Protein 2CW6 (pdb70)

Nearest PDB structures (foldseek):
  2cw6-assembly3_F  TM=1.003E+00  e=4.376E-61  Homo sapiens
  2cw6-assembly2_D  TM=1.001E+00  e=1.123E-54  Homo sapiens
  3mp4-assembly3_F  TM=1.001E+00  e=3.510E-54  Homo sapiens
  3mp5-assembly3_F  TM=9.979E-01  e=2.254E-53  Homo sapiens
  2cw6-assembly1_A  TM=9.973E-01  e=3.231E-53  Homo sapiens

Organism: Homo sapiens (NCBI:txid9606)

Radius of gyration: 42.37 Å; Cα contacts (8 Å, |Δi|>4): 4171; chains: 6; bounding box: 105×122×66 Å

GO terms:
  GO:0004419 hydroxymethylglutaryl-CoA lyase activity (F, IDA)
  GO:0046951 ketone body biosynthetic process (P, IDA)
  GO:0046872 metal ion binding (F, IDA)
  GO:0005739 mitochondrion (C, HTP)
  GO:0005759 mitochondrial matrix (C, TAS)
  GO:0005782 peroxisomal matrix (C, TAS)
  GO:0005829 cytosol (C, TAS)
  GO:0006629 lipid metabolic process (P, IDA)
  GO:0006552 L-leucine catabolic process (P, TAS)
  GO:0000287 magnesium ion binding (F, IDA)
  GO:0005198 structural molecule activity (F, IDA)
  GO:0005739 mitochondrion (C, IDA)
  GO:0005777 peroxisome (C, IDA)
  GO:0030145 manganese ion binding (F, IDA)
  GO:0032991 protein-containing complex (C, IDA)

Structure (mmCIF, N/CA/C/O backbone):
data_2CW6
#
_entry.id   2CW6
#
_cell.length_a   196.990
_cell.length_b   117.080
_cell.length_c   86.830
_cell.angle_alpha   90.00
_cell.angle_beta   112.50
_cell.angle_gamma   90.00
#
_symmetry.space_group_name_H-M   'C 1 2 1'
#
loop_
_entity.id
_entity.type
_entity.pdbx_description
1 polymer 'Hydroxymethylglutaryl-CoA lyase, mitochondrial'
2 non-polymer 'MAGNESIUM ION'
3 non-polymer '3-HYDROXYPENTANEDIOIC ACID'
4 water water
#
loop_
_atom_site.group_PDB
_atom_site.id
_atom_site.type_symbol
_atom_site.label_atom_id
_atom_site.label_alt_id
_atom_site.label_comp_id
_atom_site.label_asym_id
_atom_site.label_entity_id
_atom_site.label_seq_id
_atom_site.pdbx_PDB_ins_code
_atom_site.Cartn_x
_atom_site.Cartn_y
_atom_site.Cartn_z
_atom_site.occupancy
_atom_site.B_iso_or_equiv
_atom_site.auth_seq_id
_atom_site.auth_comp_id
_atom_site.auth_asym_id
_atom_site.auth_atom_id
_atom_site.pdbx_PDB_model_num
ATOM 1 N N . THR A 1 1 ? 35.933 -5.088 32.632 1.00 52.66 28 THR A N 1
ATOM 2 C CA . THR A 1 1 ? 35.195 -4.436 31.505 1.00 52.83 28 THR A CA 1
ATOM 3 C C . THR A 1 1 ? 36.116 -3.749 30.498 1.00 50.81 28 THR A C 1
ATOM 4 O O . THR A 1 1 ? 37.292 -3.482 30.782 1.00 50.71 28 THR A O 1
ATOM 8 N N . LEU A 1 2 ? 35.564 -3.463 29.320 1.00 47.36 29 LEU A N 1
ATOM 9 C CA . LEU A 1 2 ? 36.317 -2.802 28.260 1.00 43.44 29 LEU A CA 1
ATOM 10 C C . LEU A 1 2 ? 36.449 -1.301 28.479 1.00 40.32 29 LEU A C 1
ATOM 11 O O . LEU A 1 2 ? 35.521 -0.649 28.946 1.00 40.58 29 LEU A O 1
ATOM 16 N N . PRO A 1 3 ? 37.617 -0.736 28.153 1.00 37.27 30 PRO A N 1
ATOM 17 C CA . PRO A 1 3 ? 37.810 0.707 28.324 1.00 35.20 30 PRO A CA 1
ATOM 18 C C . PRO A 1 3 ? 36.871 1.447 27.372 1.00 33.67 30 PRO A C 1
ATOM 19 O O . PRO A 1 3 ? 36.374 0.861 26.408 1.00 32.05 30 PRO A O 1
ATOM 23 N N . LYS A 1 4 ? 36.620 2.723 27.647 1.00 32.52 31 LYS A N 1
ATOM 24 C CA . LYS A 1 4 ? 35.746 3.530 26.799 1.00 32.79 31 LYS A CA 1
ATOM 25 C C . LYS A 1 4 ? 36.565 4.133 25.670 1.00 30.45 31 LYS A C 1
ATOM 26 O O . LYS A 1 4 ? 36.038 4.441 24.612 1.00 29.43 31 LYS A O 1
ATOM 32 N N . ARG A 1 5 ? 37.859 4.316 25.916 1.00 30.07 32 ARG A N 1
ATOM 33 C CA . ARG A 1 5 ? 38.760 4.871 24.921 1.00 29.36 32 ARG A CA 1
ATOM 34 C C . ARG A 1 5 ? 40.097 4.167 24.932 1.00 27.58 32 ARG A C 1
ATOM 35 O O . ARG A 1 5 ? 40.620 3.799 25.984 1.00 26.89 32 ARG A O 1
ATOM 43 N N . VAL A 1 6 ? 40.645 3.985 23.740 1.00 24.64 33 VAL A N 1
ATOM 44 C CA . VAL A 1 6 ? 41.918 3.330 23.570 1.00 22.59 33 VAL A CA 1
ATOM 45 C C . VAL A 1 6 ? 42.844 4.278 22.860 1.00 22.22 33 VAL A C 1
ATOM 46 O O . VAL A 1 6 ? 42.460 4.922 21.891 1.00 25.30 33 VAL A O 1
ATOM 50 N N . LYS A 1 7 ? 44.062 4.389 23.364 1.00 22.65 34 LYS A N 1
ATOM 51 C CA . LYS A 1 7 ? 45.063 5.224 22.743 1.00 21.48 34 LYS A CA 1
ATOM 52 C C . LYS A 1 7 ? 45.839 4.270 21.855 1.00 21.96 34 LYS A C 1
ATOM 53 O O . LYS A 1 7 ? 46.436 3.293 22.336 1.00 22.44 34 LYS A O 1
ATOM 59 N N . ILE A 1 8 ? 45.837 4.549 20.562 1.00 20.33 35 ILE A N 1
ATOM 60 C CA . ILE A 1 8 ? 46.552 3.730 19.622 1.00 21.08 35 ILE A CA 1
ATOM 61 C C . ILE A 1 8 ? 47.903 4.344 19.348 1.00 19.63 35 ILE A C 1
ATOM 62 O O . ILE A 1 8 ? 48.007 5.524 19.045 1.00 21.20 35 ILE A O 1
ATOM 67 N N . VAL A 1 9 ? 48.942 3.530 19.472 1.00 18.63 36 VAL A N 1
ATOM 68 C CA . VAL A 1 9 ? 50.300 3.966 19.221 1.00 18.45 36 VAL A CA 1
ATOM 69 C C . VAL A 1 9 ? 50.702 3.371 17.869 1.00 20.96 36 VAL A C 1
ATOM 70 O O . VAL A 1 9 ? 50.805 2.150 17.707 1.00 19.61 36 VAL A O 1
ATOM 74 N N . GLU A 1 10 ? 50.932 4.248 16.900 1.00 21.76 37 GLU A N 1
ATOM 75 C CA . GLU A 1 10 ? 51.296 3.843 15.558 1.00 20.77 37 GLU A CA 1
ATOM 76 C C . GLU A 1 10 ? 52.792 3.682 15.436 1.00 21.21 37 GLU A C 1
ATOM 77 O O . GLU A 1 10 ? 53.548 4.635 15.619 1.00 21.46 37 GLU A O 1
ATOM 83 N N . VAL A 1 11 ? 53.228 2.475 15.105 1.00 20.50 38 VAL A N 1
ATOM 84 C CA . VAL A 1 11 ? 54.647 2.216 14.990 1.00 20.51 38 VAL A CA 1
ATOM 85 C C . VAL A 1 11 ? 55.104 1.904 13.577 1.00 20.59 38 VAL A C 1
ATOM 86 O O . VAL A 1 11 ? 56.266 1.576 13.374 1.00 20.73 38 VAL A O 1
ATOM 90 N N . GLY A 1 12 ? 54.210 2.007 12.594 1.00 19.37 39 GLY A N 1
ATOM 91 C CA . GLY A 1 12 ? 54.612 1.729 11.216 1.00 19.67 39 GLY A CA 1
ATOM 92 C C . GLY A 1 12 ? 55.856 2.435 10.685 1.00 20.55 39 GLY A C 1
ATOM 93 O O . GLY A 1 12 ? 56.730 1.796 10.095 1.00 22.40 39 GLY A O 1
ATOM 94 N N . PRO A 1 13 ? 55.983 3.759 10.856 1.00 20.13 40 PRO A N 1
ATOM 95 C CA . PRO A 1 13 ? 57.191 4.414 10.335 1.00 21.42 40 PRO A CA 1
ATOM 96 C C . PRO A 1 13 ? 58.520 4.001 10.979 1.00 21.97 40 PRO A C 1
ATOM 97 O O . PRO A 1 13 ? 59.585 4.216 10.396 1.00 22.97 40 PRO A O 1
ATOM 101 N N . ARG A 1 14 ? 58.475 3.411 12.166 1.00 22.04 41 ARG A N 1
ATOM 102 C CA . ARG A 1 14 ? 59.716 2.982 12.820 1.00 24.18 41 ARG A CA 1
ATOM 103 C C . ARG A 1 14 ? 59.782 1.449 12.856 1.00 24.22 41 ARG A C 1
ATOM 104 O O . ARG A 1 14 ? 60.517 0.843 12.084 1.00 25.28 41 ARG A O 1
ATOM 112 N N . ASP A 1 15 ? 59.000 0.829 13.736 1.00 24.51 42 ASP A N 1
ATOM 113 C CA . ASP A 1 15 ? 58.981 -0.628 13.852 1.00 25.82 42 ASP A CA 1
ATOM 114 C C . ASP A 1 15 ? 58.681 -1.244 12.489 1.00 26.46 42 ASP A C 1
ATOM 115 O O . ASP A 1 15 ? 59.310 -2.221 12.087 1.00 26.44 42 ASP A O 1
ATOM 120 N N . GLY A 1 16 ? 57.731 -0.655 11.766 1.00 26.53 43 GLY A N 1
ATOM 121 C CA . GLY A 1 16 ? 57.382 -1.170 10.451 1.00 25.23 43 GLY A CA 1
ATOM 122 C C . GLY A 1 16 ? 58.456 -1.029 9.383 1.00 26.66 43 GLY A C 1
ATOM 123 O O . GLY A 1 16 ? 58.921 -2.028 8.841 1.00 24.77 43 GLY A O 1
ATOM 124 N N . LEU A 1 17 ? 58.854 0.205 9.072 1.00 27.03 44 LEU A N 1
ATOM 125 C CA . LEU A 1 17 ? 59.873 0.451 8.045 1.00 27.65 44 LEU A CA 1
ATOM 126 C C . LEU A 1 17 ? 61.233 -0.158 8.369 1.00 28.17 44 LEU A C 1
ATOM 127 O O . LEU A 1 17 ? 61.979 -0.540 7.468 1.00 27.83 44 LEU A O 1
ATOM 132 N N . GLN A 1 18 ? 61.569 -0.246 9.649 1.00 27.97 45 GLN A N 1
ATOM 133 C CA . GLN A 1 18 ? 62.858 -0.812 10.028 1.00 28.01 45 GLN A CA 1
ATOM 134 C C . GLN A 1 18 ? 62.988 -2.277 9.619 1.00 28.06 45 GLN A C 1
ATOM 135 O O . GLN A 1 18 ? 64.055 -2.730 9.218 1.00 28.62 45 GLN A O 1
ATOM 141 N N . ASN A 1 19 ? 61.892 -3.010 9.726 1.00 28.51 46 ASN A N 1
ATOM 142 C CA . ASN A 1 19 ? 61.889 -4.416 9.399 1.00 30.89 46 ASN A CA 1
ATOM 143 C C . ASN A 1 19 ? 61.279 -4.744 8.050 1.00 33.18 46 ASN A C 1
ATOM 144 O O . ASN A 1 19 ? 60.785 -5.850 7.840 1.00 33.57 46 ASN A O 1
ATOM 149 N N . GLU A 1 20 ? 61.310 -3.785 7.134 1.00 34.92 47 GLU A N 1
ATOM 150 C CA . GLU A 1 20 ? 60.762 -4.007 5.804 1.00 36.41 47 GLU A CA 1
ATOM 151 C C . GLU A 1 20 ? 61.946 -4.215 4.861 1.00 36.47 47 GLU A C 1
ATOM 152 O O . GLU A 1 20 ? 63.001 -3.610 5.039 1.00 37.36 47 GLU A O 1
ATOM 158 N N . LYS A 1 21 ? 61.782 -5.076 3.863 1.00 37.42 48 LYS A N 1
ATOM 159 C CA . LYS A 1 21 ? 62.859 -5.371 2.920 1.00 37.90 48 LYS A CA 1
ATOM 160 C C . LYS A 1 21 ? 63.282 -4.174 2.072 1.00 37.71 48 LYS A C 1
ATOM 161 O O . LYS A 1 21 ? 64.472 -3.865 1.957 1.00 36.86 48 LYS A O 1
ATOM 167 N N . ASN A 1 22 ? 62.314 -3.497 1.472 1.00 36.91 49 ASN A N 1
ATOM 168 C CA . ASN A 1 22 ? 62.643 -2.347 0.650 1.00 35.95 49 ASN A CA 1
ATOM 169 C C . ASN A 1 22 ? 62.754 -1.114 1.506 1.00 34.76 49 ASN A C 1
ATOM 170 O O . ASN A 1 22 ? 62.220 -1.062 2.606 1.00 34.72 49 ASN A O 1
ATOM 175 N N . ILE A 1 23 ? 63.459 -0.120 0.999 1.00 34.97 50 ILE A N 1
ATOM 176 C CA . ILE A 1 23 ? 63.621 1.121 1.728 1.00 35.83 50 ILE A CA 1
ATOM 177 C C . ILE A 1 23 ? 62.962 2.241 0.939 1.00 35.39 50 ILE A C 1
ATOM 178 O O . ILE A 1 23 ? 62.885 2.182 -0.291 1.00 35.14 50 ILE A O 1
ATOM 183 N N . VAL A 1 24 ? 62.473 3.251 1.650 1.00 34.17 51 VAL A N 1
ATOM 184 C CA . VAL A 1 24 ? 61.854 4.388 0.999 1.00 31.96 51 VAL A CA 1
ATOM 185 C C . VAL A 1 24 ? 62.664 5.633 1.320 1.00 31.92 51 VAL A C 1
ATOM 186 O O . VAL A 1 24 ? 63.376 5.691 2.328 1.00 31.45 51 VAL A O 1
ATOM 190 N N . SER A 1 25 ? 62.555 6.633 0.459 1.00 30.43 52 SER A N 1
ATOM 191 C CA . SER A 1 25 ? 63.283 7.877 0.656 1.00 29.66 52 SER A CA 1
ATOM 192 C C . SER A 1 25 ? 62.767 8.627 1.875 1.00 27.34 52 SER A C 1
ATOM 193 O O . SER A 1 25 ? 61.690 8.350 2.387 1.00 27.73 52 SER A O 1
ATOM 196 N N . THR A 1 26 ? 63.552 9.592 2.332 1.00 27.32 53 THR A N 1
ATOM 197 C CA . THR A 1 26 ? 63.176 10.425 3.468 1.00 25.90 53 THR A CA 1
ATOM 198 C C . THR A 1 26 ? 61.863 11.160 3.179 1.00 23.64 53 THR A C 1
ATOM 199 O O . THR A 1 26 ? 60.996 11.276 4.044 1.00 21.64 53 THR A O 1
ATOM 203 N N . PRO A 1 27 ? 61.705 11.686 1.955 1.00 24.01 54 PRO A N 1
ATOM 204 C CA . PRO A 1 27 ? 60.441 12.380 1.710 1.00 24.71 54 PRO A CA 1
ATOM 205 C C . PRO A 1 27 ? 59.223 11.476 1.862 1.00 24.75 54 PRO A C 1
ATOM 206 O O . PRO A 1 27 ? 58.176 11.919 2.322 1.00 25.52 54 PRO A O 1
ATOM 210 N N . VAL A 1 28 ? 59.348 10.203 1.499 1.00 25.60 55 VAL A N 1
ATOM 211 C CA . VAL A 1 28 ? 58.218 9.284 1.652 1.00 25.04 55 VAL A CA 1
ATOM 212 C C . VAL A 1 28 ? 57.904 9.119 3.141 1.00 24.30 55 VAL A C 1
ATOM 213 O O . VAL A 1 28 ? 56.742 9.193 3.550 1.00 25.10 55 VAL A O 1
ATOM 217 N N . LYS A 1 29 ? 58.944 8.922 3.952 1.00 23.58 56 LYS A N 1
ATOM 218 C CA . LYS A 1 29 ? 58.760 8.760 5.402 1.00 24.46 56 LYS A CA 1
ATOM 219 C C . LYS A 1 29 ? 58.019 9.957 5.976 1.00 21.55 56 LYS A C 1
ATOM 220 O O . LYS A 1 29 ? 57.054 9.814 6.716 1.00 21.54 56 LYS A O 1
ATOM 226 N N . ILE A 1 30 ? 58.483 11.148 5.638 1.00 23.39 57 ILE A N 1
ATOM 227 C CA . ILE A 1 30 ? 57.833 12.342 6.150 1.00 24.63 57 ILE A CA 1
ATOM 228 C C . ILE A 1 30 ? 56.383 12.417 5.686 1.00 23.07 57 ILE A C 1
ATOM 229 O O . ILE A 1 30 ? 55.495 12.765 6.451 1.00 24.34 57 ILE A O 1
ATOM 234 N N . LYS A 1 31 ? 56.132 12.060 4.438 1.00 26.11 58 LYS A N 1
ATOM 235 C CA . LYS A 1 31 ? 54.770 12.120 3.922 1.00 25.85 58 LYS A CA 1
ATOM 236 C C . LYS A 1 31 ? 53.901 11.088 4.648 1.00 25.40 58 LYS A C 1
ATOM 237 O O . LYS A 1 31 ? 52.771 11.380 5.056 1.00 25.05 58 LYS A O 1
ATOM 243 N N . LEU A 1 32 ? 54.431 9.877 4.815 1.00 25.13 59 LEU A N 1
ATOM 244 C CA . LEU A 1 32 ? 53.691 8.830 5.517 1.00 23.80 59 LEU A CA 1
ATOM 245 C C . LEU A 1 32 ? 53.320 9.313 6.914 1.00 21.68 59 LEU A C 1
ATOM 246 O O . LEU A 1 32 ? 52.189 9.126 7.358 1.00 21.10 59 LEU A O 1
ATOM 251 N N . ILE A 1 33 ? 54.266 9.948 7.602 1.00 20.88 60 ILE A N 1
ATOM 252 C CA . ILE A 1 33 ? 53.982 10.416 8.954 1.00 22.52 60 ILE A CA 1
ATOM 253 C C . ILE A 1 33 ? 52.939 11.533 8.990 1.00 21.35 60 ILE A C 1
ATOM 254 O O . ILE A 1 33 ? 52.060 11.526 9.845 1.00 19.82 60 ILE A O 1
ATOM 259 N N . ASP A 1 34 ? 53.020 12.480 8.057 1.00 24.21 61 ASP A N 1
ATOM 260 C CA . ASP A 1 34 ? 52.028 13.568 8.003 1.00 27.34 61 ASP A CA 1
ATOM 261 C C . ASP A 1 34 ? 50.643 12.984 7.701 1.00 26.47 61 ASP A C 1
ATOM 262 O O . ASP A 1 34 ? 49.624 13.477 8.187 1.00 26.64 61 ASP A O 1
ATOM 267 N N . MET A 1 35 ? 50.608 11.911 6.916 1.00 26.06 62 MET A N 1
ATOM 268 C CA . MET A 1 35 ? 49.337 11.264 6.591 1.00 25.85 62 MET A CA 1
ATOM 269 C C . MET A 1 35 ? 48.713 10.555 7.800 1.00 24.78 62 MET A C 1
ATOM 270 O O . MET A 1 35 ? 47.488 10.517 7.948 1.00 23.22 62 MET A O 1
ATOM 275 N N . LEU A 1 36 ? 49.548 9.987 8.669 1.00 22.93 63 LEU A N 1
ATOM 276 C CA . LEU A 1 36 ? 49.013 9.318 9.855 1.00 19.40 63 LEU A CA 1
ATOM 277 C C . LEU A 1 36 ? 48.515 10.396 10.826 1.00 19.08 63 LEU A C 1
ATOM 278 O O . LEU A 1 36 ? 47.517 10.197 11.522 1.00 18.00 63 LEU A O 1
ATOM 283 N N . SER A 1 37 ? 49.196 11.543 10.864 1.00 20.01 64 SER A N 1
ATOM 284 C CA . SER A 1 37 ? 48.766 12.645 11.736 1.00 22.56 64 SER A CA 1
ATOM 285 C C . SER A 1 37 ? 47.411 13.139 11.248 1.00 23.92 64 SER A C 1
ATOM 286 O O . SER A 1 37 ? 46.515 13.420 12.048 1.00 23.58 64 SER A O 1
ATOM 289 N N . GLU A 1 38 ? 47.280 13.258 9.926 1.00 26.09 65 GLU A N 1
ATOM 290 C CA . GLU A 1 38 ? 46.033 13.706 9.316 1.00 28.37 65 GLU A CA 1
ATOM 291 C C . GLU A 1 38 ? 44.951 12.673 9.590 1.00 27.58 65 GLU A C 1
ATOM 292 O O . GLU A 1 38 ? 43.777 13.005 9.623 1.00 27.57 65 GLU A O 1
ATOM 298 N N . ALA A 1 39 ? 45.347 11.422 9.814 1.00 25.79 66 ALA A N 1
ATOM 299 C CA . ALA A 1 39 ? 44.366 10.377 10.091 1.00 25.06 66 ALA A CA 1
ATOM 300 C C . ALA A 1 39 ? 43.871 10.431 11.541 1.00 24.28 66 ALA A C 1
ATOM 301 O O . ALA A 1 39 ? 42.935 9.733 11.920 1.00 23.07 66 ALA A O 1
ATOM 303 N N . GLY A 1 40 ? 44.493 11.282 12.348 1.00 24.47 67 GLY A N 1
ATOM 304 C CA . GLY A 1 40 ? 44.075 11.403 13.729 1.00 24.37 67 GLY A CA 1
ATOM 305 C C . GLY A 1 40 ? 44.810 10.588 14.788 1.00 24.76 67 GLY A C 1
ATOM 306 O O . GLY A 1 40 ? 44.392 10.583 15.946 1.00 25.11 67 GLY A O 1
ATOM 307 N N . LEU A 1 41 ? 45.887 9.899 14.432 1.00 24.66 68 LEU A N 1
ATOM 308 C CA . LEU A 1 41 ? 46.592 9.116 15.450 1.00 25.60 68 LEU A CA 1
ATOM 309 C C . LEU A 1 41 ? 47.175 10.090 16.480 1.00 26.43 68 LEU A C 1
ATOM 310 O O . LEU A 1 41 ? 47.670 11.154 16.106 1.00 26.59 68 LEU A O 1
ATOM 315 N N . SER A 1 42 ? 47.114 9.741 17.767 1.00 26.45 69 SER A N 1
ATOM 316 C CA . SER A 1 42 ? 47.632 10.624 18.817 1.00 25.28 69 SER A CA 1
ATOM 317 C C . SER A 1 42 ? 49.129 10.440 19.110 1.00 24.89 69 SER A C 1
ATOM 318 O O . SER A 1 42 ? 49.776 11.332 19.657 1.00 24.14 69 SER A O 1
ATOM 321 N N . VAL A 1 43 ? 49.684 9.286 18.758 1.00 23.92 70 VAL A N 1
ATOM 322 C CA . VAL A 1 43 ? 51.115 9.071 18.940 1.00 22.63 70 VAL A CA 1
ATOM 323 C C . VAL A 1 43 ? 51.665 8.258 17.770 1.00 21.69 70 VAL A C 1
ATOM 324 O O . VAL A 1 43 ? 51.095 7.245 17.351 1.00 22.70 70 VAL A O 1
ATOM 328 N N . ILE A 1 44 ? 52.766 8.735 17.213 1.00 20.79 71 ILE A N 1
ATOM 329 C CA . ILE A 1 44 ? 53.367 8.094 16.066 1.00 21.42 71 ILE A CA 1
ATOM 330 C C . ILE A 1 44 ? 54.859 7.912 16.270 1.00 22.42 71 ILE A C 1
ATOM 331 O O . ILE A 1 44 ? 55.598 8.891 16.296 1.00 22.94 71 ILE A O 1
ATOM 336 N N . GLU A 1 45 ? 55.302 6.662 16.425 1.00 23.24 72 GLU A N 1
ATOM 337 C CA . GLU A 1 45 ? 56.727 6.382 16.597 1.00 24.38 72 GLU A CA 1
ATOM 338 C C . GLU A 1 45 ? 57.340 6.803 15.265 1.00 25.31 72 GLU A C 1
ATOM 339 O O . GLU A 1 45 ? 57.044 6.227 14.211 1.00 26.25 72 GLU A O 1
ATOM 345 N N . THR A 1 46 ? 58.212 7.798 15.315 1.00 25.36 73 THR A N 1
ATOM 346 C CA . THR A 1 46 ? 58.772 8.380 14.103 1.00 25.77 73 THR A CA 1
ATOM 347 C C . THR A 1 46 ? 60.045 7.852 13.477 1.00 26.36 73 THR A C 1
ATOM 348 O O . THR A 1 46 ? 60.135 7.729 12.247 1.00 26.86 73 THR A O 1
ATOM 352 N N . THR A 1 47 ? 61.040 7.562 14.301 1.00 24.87 74 THR A N 1
ATOM 353 C CA . THR A 1 47 ? 62.293 7.059 13.783 1.00 23.94 74 THR A CA 1
ATOM 354 C C . THR A 1 47 ? 63.119 6.541 14.962 1.00 24.96 74 THR A C 1
ATOM 355 O O . THR A 1 47 ? 62.601 6.410 16.076 1.00 25.41 74 THR A O 1
ATOM 359 N N . SER A 1 48 ? 64.385 6.240 14.708 1.00 24.13 75 SER A N 1
ATOM 360 C CA . SER A 1 48 ? 65.276 5.735 15.737 1.00 25.81 75 SER A CA 1
ATOM 361 C C . SER A 1 48 ? 66.652 6.360 15.581 1.00 25.45 75 SER A C 1
ATOM 362 O O . SER A 1 48 ? 67.233 6.355 14.496 1.00 23.98 75 SER A O 1
ATOM 365 N N . PHE A 1 49 ? 67.170 6.908 16.671 1.00 28.29 76 PHE A N 1
ATOM 366 C CA . PHE A 1 49 ? 68.477 7.533 16.657 1.00 30.77 76 PHE A CA 1
ATOM 367 C C . PHE A 1 49 ? 69.515 6.489 17.010 1.00 33.66 76 PHE A C 1
ATOM 368 O O . PHE A 1 49 ? 70.139 6.526 18.070 1.00 35.24 76 PHE A O 1
ATOM 376 N N . VAL A 1 50 ? 69.671 5.541 16.094 1.00 36.90 77 VAL A N 1
ATOM 377 C CA . VAL A 1 50 ? 70.609 4.439 16.236 1.00 38.67 77 VAL A CA 1
ATOM 378 C C . VAL A 1 50 ? 71.683 4.604 15.172 1.00 40.78 77 VAL A C 1
ATOM 379 O O . VAL A 1 50 ? 71.464 5.264 14.147 1.00 39.92 77 VAL A O 1
ATOM 383 N N . SER A 1 51 ? 72.845 4.008 15.420 1.00 42.37 78 SER A N 1
ATOM 384 C CA . SER A 1 51 ? 73.952 4.084 14.477 1.00 44.18 78 SER A CA 1
ATOM 385 C C . SER A 1 51 ? 73.550 3.598 13.101 1.00 44.48 78 SER A C 1
ATOM 386 O O . SER A 1 51 ? 72.906 2.560 12.966 1.00 44.33 78 SER A O 1
ATOM 389 N N . PRO A 1 52 ? 73.922 4.352 12.057 1.00 45.42 79 PRO A N 1
ATOM 390 C CA . PRO A 1 52 ? 73.604 3.990 10.672 1.00 46.86 79 PRO A CA 1
ATOM 391 C C . PRO A 1 52 ? 74.332 2.699 10.289 1.00 47.81 79 PRO A C 1
ATOM 392 O O . PRO A 1 52 ? 73.884 1.949 9.423 1.00 47.61 79 PRO A O 1
ATOM 396 N N . LYS A 1 53 ? 75.456 2.447 10.950 1.00 48.73 80 LYS A N 1
ATOM 397 C CA . LYS A 1 53 ? 76.245 1.258 10.674 1.00 50.36 80 LYS A CA 1
ATOM 398 C C . LYS A 1 53 ? 75.578 -0.018 11.167 1.00 50.16 80 LYS A C 1
ATOM 399 O O . LYS A 1 53 ? 75.926 -1.107 10.715 1.00 51.64 80 LYS A O 1
ATOM 405 N N . TRP A 1 54 ? 74.627 0.106 12.088 1.00 48.82 81 TRP A N 1
ATOM 406 C CA . TRP A 1 54 ? 73.940 -1.070 12.612 1.00 47.98 81 TRP A CA 1
ATOM 407 C C . TRP A 1 54 ? 72.577 -1.284 11.971 1.00 47.34 81 TRP A C 1
ATOM 408 O O . TRP A 1 54 ? 72.191 -2.415 11.684 1.00 47.80 81 TRP A O 1
ATOM 419 N N . VAL A 1 55 ? 71.842 -0.199 11.759 1.00 45.73 82 VAL A N 1
ATOM 420 C CA . VAL A 1 55 ? 70.545 -0.282 11.104 1.00 44.03 82 VAL A CA 1
ATOM 421 C C . VAL A 1 55 ? 70.434 0.933 10.195 1.00 43.72 82 VAL A C 1
ATOM 422 O O . VAL A 1 55 ? 70.019 2.019 10.604 1.00 43.70 82 VAL A O 1
ATOM 426 N N . PRO A 1 56 ? 70.858 0.763 8.938 1.00 43.71 83 PRO A N 1
ATOM 427 C CA . PRO A 1 56 ? 70.834 1.817 7.923 1.00 43.29 83 PRO A CA 1
ATOM 428 C C . PRO A 1 56 ? 69.449 2.321 7.515 1.00 42.35 83 PRO A C 1
ATOM 429 O O . PRO A 1 56 ? 69.319 3.459 7.071 1.00 42.83 83 PRO A O 1
ATOM 433 N N . GLN A 1 57 ? 68.419 1.496 7.674 1.00 41.27 84 GLN A N 1
ATOM 434 C CA . GLN A 1 57 ? 67.062 1.903 7.293 1.00 40.58 84 GLN A CA 1
ATOM 435 C C . GLN A 1 57 ? 66.557 3.091 8.123 1.00 38.85 84 GLN A C 1
ATOM 436 O O . GLN A 1 57 ? 65.579 3.739 7.760 1.00 39.37 84 GLN A O 1
ATOM 442 N N . MET A 1 58 ? 67.220 3.364 9.245 1.00 36.69 85 MET A N 1
ATOM 443 C CA . MET A 1 58 ? 66.830 4.471 10.120 1.00 34.52 85 MET A CA 1
ATOM 444 C C . MET A 1 58 ? 67.858 5.598 10.065 1.00 33.02 85 MET A C 1
ATOM 445 O O . MET A 1 58 ? 67.791 6.543 10.846 1.00 32.99 85 MET A O 1
ATOM 450 N N . GLY A 1 59 ? 68.796 5.485 9.127 1.00 32.06 86 GLY A N 1
ATOM 451 C CA . GLY A 1 59 ? 69.857 6.462 8.971 1.00 32.24 86 GLY A CA 1
ATOM 452 C C . GLY A 1 59 ? 69.487 7.928 8.830 1.00 32.91 86 GLY A C 1
ATOM 453 O O . GLY A 1 59 ? 70.301 8.793 9.151 1.00 33.28 86 GLY A O 1
ATOM 454 N N . ASP A 1 60 ? 68.278 8.218 8.358 1.00 32.55 87 ASP A N 1
ATOM 455 C CA . ASP A 1 60 ? 67.844 9.607 8.181 1.00 33.23 87 ASP A CA 1
ATOM 456 C C . ASP A 1 60 ? 67.039 10.136 9.362 1.00 32.19 87 ASP A C 1
ATOM 457 O O . ASP A 1 60 ? 66.307 11.118 9.223 1.00 31.85 87 ASP A O 1
ATOM 462 N N . HIS A 1 61 ? 67.176 9.489 10.519 1.00 29.65 88 HIS A N 1
ATOM 463 C CA . HIS A 1 61 ? 66.439 9.887 11.713 1.00 27.87 88 HIS A CA 1
ATOM 464 C C . HIS A 1 61 ? 66.444 11.377 12.054 1.00 27.49 88 HIS A C 1
ATOM 465 O O . HIS A 1 61 ? 65.419 11.903 12.483 1.00 26.06 88 HIS A O 1
ATOM 472 N N . THR A 1 62 ? 67.572 12.059 11.883 1.00 26.75 89 THR A N 1
ATOM 473 C CA . THR A 1 62 ? 67.605 13.483 12.218 1.00 29.29 89 THR A CA 1
ATOM 474 C C . THR A 1 62 ? 66.717 14.325 11.291 1.00 28.83 89 THR A C 1
ATOM 475 O O . THR A 1 62 ? 65.894 15.111 11.763 1.00 28.88 89 THR A O 1
ATOM 479 N N . GLU A 1 63 ? 66.858 14.148 9.981 1.00 29.97 90 GLU A N 1
ATOM 480 C CA . GLU A 1 63 ? 66.052 14.920 9.031 1.00 29.50 90 GLU A CA 1
ATOM 481 C C . GLU A 1 63 ? 64.559 14.560 9.026 1.00 29.79 90 GLU A C 1
ATOM 482 O O . GLU A 1 63 ? 63.711 15.396 8.686 1.00 30.18 90 GLU A O 1
ATOM 488 N N . VAL A 1 64 ? 64.219 13.330 9.405 1.00 28.70 91 VAL A N 1
ATOM 489 C CA . VAL A 1 64 ? 62.809 12.951 9.430 1.00 26.85 91 VAL A CA 1
ATOM 490 C C . VAL A 1 64 ? 62.091 13.633 10.596 1.00 27.57 91 VAL A C 1
ATOM 491 O O . VAL A 1 64 ? 60.991 14.185 10.437 1.00 26.17 91 VAL A O 1
ATOM 495 N N . LEU A 1 65 ? 62.711 13.599 11.772 1.00 26.52 92 LEU A N 1
ATOM 496 C CA . LEU A 1 65 ? 62.098 14.226 12.937 1.00 28.31 92 LEU A CA 1
ATOM 497 C C . LEU A 1 65 ? 61.941 15.744 12.741 1.00 27.60 92 LEU A C 1
ATOM 498 O O . LEU A 1 65 ? 60.982 16.344 13.223 1.00 28.10 92 LEU A O 1
ATOM 503 N N . LYS A 1 66 ? 62.880 16.365 12.043 1.00 27.78 93 LYS A N 1
ATOM 504 C CA . LYS A 1 66 ? 62.800 17.811 11.809 1.00 30.48 93 LYS A CA 1
ATOM 505 C C . LYS A 1 66 ? 61.903 18.190 10.623 1.00 30.72 93 LYS A C 1
ATOM 506 O O . LYS A 1 66 ? 61.448 19.326 10.528 1.00 32.86 93 LYS A O 1
ATOM 512 N N . GLY A 1 67 ? 61.645 17.246 9.725 1.00 31.38 94 GLY A N 1
ATOM 513 C CA . GLY A 1 67 ? 60.828 17.550 8.562 1.00 30.77 94 GLY A CA 1
ATOM 514 C C . GLY A 1 67 ? 59.333 17.337 8.699 1.00 31.89 94 GLY A C 1
ATOM 515 O O . GLY A 1 67 ? 58.552 17.961 7.977 1.00 30.94 94 GLY A O 1
ATOM 516 N N . ILE A 1 68 ? 58.924 16.468 9.621 1.00 30.08 95 ILE A N 1
ATOM 517 C CA . ILE A 1 68 ? 57.503 16.181 9.801 1.00 29.01 95 ILE A CA 1
ATOM 518 C C . ILE A 1 68 ? 56.715 17.337 10.393 1.00 29.18 95 ILE A C 1
ATOM 519 O O . ILE A 1 68 ? 57.231 18.124 11.189 1.00 27.79 95 ILE A O 1
ATOM 524 N N . GLN A 1 69 ? 55.459 17.445 9.991 1.00 29.23 96 GLN A N 1
ATOM 525 C CA . GLN A 1 69 ? 54.610 18.479 10.538 1.00 32.20 96 GLN A CA 1
ATOM 526 C C . GLN A 1 69 ? 54.340 18.021 11.956 1.00 34.00 96 GLN A C 1
ATOM 527 O O . GLN A 1 69 ? 54.150 16.828 12.204 1.00 35.58 96 GLN A O 1
ATOM 533 N N . LYS A 1 70 ? 54.339 18.955 12.891 1.00 34.42 97 LYS A N 1
ATOM 534 C CA . LYS A 1 70 ? 54.074 18.612 14.268 1.00 34.66 97 LYS A CA 1
ATOM 535 C C . LYS A 1 70 ? 52.647 19.028 14.579 1.00 35.05 97 LYS A C 1
ATOM 536 O O . LYS A 1 70 ? 52.395 20.176 14.937 1.00 34.14 97 LYS A O 1
ATOM 542 N N . PHE A 1 71 ? 51.710 18.097 14.418 1.00 34.54 98 PHE A N 1
ATOM 543 C CA . PHE A 1 71 ? 50.314 18.391 14.691 1.00 33.72 98 PHE A CA 1
ATOM 544 C C . PHE A 1 71 ? 50.087 18.618 16.180 1.00 35.97 98 PHE A C 1
ATOM 545 O O . PHE A 1 71 ? 50.753 18.016 17.019 1.00 35.05 98 PHE A O 1
ATOM 553 N N . PRO A 1 72 ? 49.141 19.509 16.519 1.00 37.42 99 PRO A N 1
ATOM 554 C CA . PRO A 1 72 ? 48.775 19.865 17.894 1.00 38.18 99 PRO A CA 1
ATOM 555 C C . PRO A 1 72 ? 48.321 18.658 18.705 1.00 38.32 99 PRO A C 1
ATOM 556 O O . PRO A 1 72 ? 47.467 17.885 18.263 1.00 38.31 99 PRO A O 1
ATOM 560 N N . GLY A 1 73 ? 48.889 18.509 19.896 1.00 37.70 100 GLY A N 1
ATOM 561 C CA . GLY A 1 73 ? 48.510 17.408 20.760 1.00 37.68 100 GLY A CA 1
ATOM 562 C C . GLY A 1 73 ? 49.077 16.042 20.417 1.00 37.90 100 GLY A C 1
ATOM 563 O O . GLY A 1 73 ? 49.050 15.147 21.263 1.00 40.02 100 GLY A O 1
ATOM 564 N N . ILE A 1 74 ? 49.598 15.876 19.201 1.00 35.52 101 ILE A N 1
ATOM 565 C CA . ILE A 1 74 ? 50.148 14.594 18.763 1.00 31.98 101 ILE A CA 1
ATOM 566 C C . ILE A 1 74 ? 51.593 14.377 19.210 1.00 30.17 101 ILE A C 1
ATOM 567 O O . ILE A 1 74 ? 52.415 15.273 19.102 1.00 28.57 101 ILE A O 1
ATOM 572 N N . ASN A 1 75 ? 51.889 13.178 19.712 1.00 28.39 102 ASN A N 1
ATOM 573 C CA . ASN A 1 75 ? 53.234 12.833 20.181 1.00 26.56 102 ASN A CA 1
ATOM 574 C C . ASN A 1 75 ? 54.011 12.069 19.118 1.00 24.65 102 ASN A C 1
ATOM 575 O O . ASN A 1 75 ? 53.471 11.189 18.447 1.00 22.27 102 ASN A O 1
ATOM 580 N N . TYR A 1 76 ? 55.293 12.393 18.993 1.00 22.84 103 TYR A N 1
ATOM 581 C CA . TYR A 1 76 ? 56.168 11.768 18.015 1.00 23.54 103 TYR A CA 1
ATOM 582 C C . TYR A 1 76 ? 57.397 11.185 18.704 1.00 24.50 103 TYR A C 1
ATOM 583 O O . TYR A 1 76 ? 58.513 11.684 18.539 1.00 25.45 103 TYR A O 1
ATOM 592 N N . PRO A 1 77 ? 57.210 10.109 19.482 1.00 24.46 104 PRO A N 1
ATOM 593 C CA . PRO A 1 77 ? 58.340 9.486 20.183 1.00 24.73 104 PRO A CA 1
ATOM 594 C C . PRO A 1 77 ? 59.385 8.864 19.267 1.00 24.24 104 PRO A C 1
ATOM 595 O O . PRO A 1 77 ? 59.077 8.380 18.171 1.00 24.25 104 PRO A O 1
ATOM 599 N N . VAL A 1 78 ? 60.631 8.893 19.719 1.00 22.57 105 VAL A N 1
ATOM 600 C CA . VAL A 1 78 ? 61.731 8.326 18.963 1.00 23.56 105 VAL A CA 1
ATOM 601 C C . VAL A 1 78 ? 62.564 7.350 19.809 1.00 24.79 105 VAL A C 1
ATOM 602 O O . VAL A 1 78 ? 62.713 7.511 21.025 1.00 22.86 105 VAL A O 1
ATOM 606 N N . LEU A 1 79 ? 63.089 6.326 19.150 1.00 26.33 106 LEU A N 1
ATOM 607 C CA . LEU A 1 79 ? 63.909 5.337 19.822 1.00 28.31 106 LEU A CA 1
ATOM 608 C C . LEU A 1 79 ? 65.309 5.878 19.998 1.00 28.40 106 LEU A C 1
ATOM 609 O O . LEU A 1 79 ? 65.858 6.490 19.084 1.00 26.57 106 LEU A O 1
ATOM 614 N N . THR A 1 80 ? 65.872 5.656 21.184 1.00 28.91 107 THR A N 1
ATOM 615 C CA . THR A 1 80 ? 67.228 6.079 21.518 1.00 30.72 107 THR A CA 1
ATOM 616 C C . THR A 1 80 ? 67.854 4.935 22.317 1.00 33.90 107 THR A C 1
ATOM 617 O O . THR A 1 80 ? 67.723 4.875 23.541 1.00 33.62 107 THR A O 1
ATOM 621 N N . PRO A 1 81 ? 68.533 4.006 21.627 1.00 35.94 108 PRO A N 1
ATOM 622 C CA . PRO A 1 81 ? 69.189 2.841 22.232 1.00 38.23 108 PRO A CA 1
ATOM 623 C C . PRO A 1 81 ? 70.331 3.140 23.198 1.00 39.94 108 PRO A C 1
ATOM 624 O O . PRO A 1 81 ? 70.677 2.306 24.028 1.00 39.45 108 PRO A O 1
ATOM 628 N N . ASN A 1 82 ? 70.926 4.319 23.095 1.00 40.93 109 ASN A N 1
ATOM 629 C CA . ASN A 1 82 ? 72.004 4.654 24.009 1.00 42.09 109 ASN A CA 1
ATOM 630 C C . ASN A 1 82 ? 72.104 6.148 24.253 1.00 42.74 109 ASN A C 1
ATOM 631 O O . ASN A 1 82 ? 71.360 6.933 23.668 1.00 42.68 109 ASN A O 1
ATOM 636 N N . LEU A 1 83 ? 73.025 6.534 25.125 1.00 42.54 110 LEU A N 1
ATOM 637 C CA . LEU A 1 83 ? 73.200 7.934 25.475 1.00 43.33 110 LEU A CA 1
ATOM 638 C C . LEU A 1 83 ? 73.530 8.820 24.283 1.00 42.11 110 LEU A C 1
ATOM 639 O O . LEU A 1 83 ? 73.021 9.933 24.166 1.00 42.46 110 LEU A O 1
ATOM 644 N N . LYS A 1 84 ? 74.380 8.321 23.399 1.00 41.23 111 LYS A N 1
ATOM 645 C CA . LYS A 1 84 ? 74.787 9.076 22.226 1.00 41.74 111 LYS A CA 1
ATOM 646 C C . LYS A 1 84 ? 73.568 9.414 21.356 1.00 40.51 111 LYS A C 1
ATOM 647 O O . LYS A 1 84 ? 73.436 10.538 20.866 1.00 40.10 111 LYS A O 1
ATOM 653 N N . GLY A 1 85 ? 72.678 8.441 21.183 1.00 37.71 112 GLY A N 1
ATOM 654 C CA . GLY A 1 85 ? 71.485 8.652 20.384 1.00 35.71 112 GLY A CA 1
ATOM 655 C C . GLY A 1 85 ? 70.496 9.538 21.110 1.00 35.16 112 GLY A C 1
ATOM 656 O O . GLY A 1 85 ? 69.775 10.329 20.497 1.00 33.07 112 GLY A O 1
ATOM 657 N N . PHE A 1 86 ? 70.463 9.412 22.431 1.00 34.33 113 PHE A N 1
ATOM 658 C CA . PHE A 1 86 ? 69.564 10.223 23.218 1.00 34.50 113 PHE A CA 1
ATOM 659 C C . PHE A 1 86 ? 69.926 11.689 23.051 1.00 35.04 113 PHE A C 1
ATOM 660 O O . PHE A 1 86 ? 69.048 12.527 22.854 1.00 34.65 113 PHE A O 1
ATOM 668 N N . GLU A 1 87 ? 71.217 12.001 23.122 1.00 36.46 114 GLU A N 1
ATOM 669 C CA . GLU A 1 87 ? 71.661 13.386 22.971 1.00 38.38 114 GLU A CA 1
ATOM 670 C C . GLU A 1 87 ? 71.323 13.938 21.582 1.00 36.29 114 GLU A C 1
ATOM 671 O O . GLU A 1 87 ? 70.928 15.095 21.447 1.00 34.89 114 GLU A O 1
ATOM 677 N N . ALA A 1 88 ? 71.468 13.106 20.555 1.00 34.57 115 ALA A N 1
ATOM 678 C CA . ALA A 1 88 ? 71.159 13.534 19.200 1.00 33.79 115 ALA A CA 1
ATOM 679 C C . ALA A 1 88 ? 69.652 13.767 19.070 1.00 33.64 115 ALA A C 1
ATOM 680 O O . ALA A 1 88 ? 69.215 14.764 18.497 1.00 33.67 115 ALA A O 1
ATOM 682 N N . ALA A 1 89 ? 68.854 12.852 19.616 1.00 33.67 116 ALA A N 1
ATOM 683 C CA . ALA A 1 89 ? 67.402 12.989 19.550 1.00 32.76 116 ALA A CA 1
ATOM 684 C C . ALA A 1 89 ? 66.945 14.296 20.191 1.00 33.17 116 ALA A C 1
ATOM 685 O O . ALA A 1 89 ? 66.111 15.013 19.630 1.00 32.46 116 ALA A O 1
ATOM 687 N N . VAL A 1 90 ? 67.488 14.599 21.367 1.00 33.72 117 VAL A N 1
ATOM 688 C CA . VAL A 1 90 ? 67.137 15.818 22.086 1.00 34.59 117 VAL A CA 1
ATOM 689 C C . VAL A 1 90 ? 67.528 17.057 21.281 1.00 35.52 117 VAL A C 1
ATOM 690 O O . VAL A 1 90 ? 66.769 18.023 21.191 1.00 36.38 117 VAL A O 1
ATOM 694 N N . ALA A 1 91 ? 68.722 17.019 20.699 1.00 35.65 118 ALA A N 1
ATOM 695 C CA . ALA A 1 91 ? 69.226 18.126 19.896 1.00 35.28 118 ALA A CA 1
ATOM 696 C C . ALA A 1 91 ? 68.356 18.332 18.665 1.00 35.42 118 ALA A C 1
ATOM 697 O O . ALA A 1 91 ? 68.287 19.432 18.124 1.00 37.60 118 ALA A O 1
ATOM 699 N N . ALA A 1 92 ? 67.689 17.270 18.225 1.00 34.83 119 ALA A N 1
ATOM 700 C CA . ALA A 1 92 ? 66.840 17.346 17.047 1.00 33.19 119 ALA A CA 1
ATOM 701 C C . ALA A 1 92 ? 65.418 17.744 17.420 1.00 32.67 119 ALA A C 1
ATOM 702 O O . ALA A 1 92 ? 64.540 17.830 16.557 1.00 32.82 119 ALA A O 1
ATOM 704 N N . GLY A 1 93 ? 65.184 17.973 18.708 1.00 32.08 120 GLY A N 1
ATOM 705 C CA . GLY A 1 93 ? 63.865 18.395 19.143 1.00 32.20 120 GLY A CA 1
ATOM 706 C C . GLY A 1 93 ? 62.911 17.366 19.726 1.00 33.26 120 GLY A C 1
ATOM 707 O O . GLY A 1 93 ? 61.758 17.704 20.031 1.00 32.69 120 GLY A O 1
ATOM 708 N N . ALA A 1 94 ? 63.361 16.121 19.884 1.00 32.33 121 ALA A N 1
ATOM 709 C CA . ALA A 1 94 ? 62.504 15.078 20.453 1.00 31.71 121 ALA A CA 1
ATOM 710 C C . ALA A 1 94 ? 62.015 15.479 21.841 1.00 32.28 121 ALA A C 1
ATOM 711 O O . ALA A 1 94 ? 62.751 16.099 22.616 1.00 32.04 121 ALA A O 1
ATOM 713 N N . LYS A 1 95 ? 60.772 15.124 22.151 1.00 31.99 122 LYS A N 1
ATOM 714 C CA . LYS A 1 95 ? 60.188 15.432 23.452 1.00 33.52 122 LYS A CA 1
ATOM 715 C C . LYS A 1 95 ? 59.862 14.144 24.193 1.00 33.08 122 LYS A C 1
ATOM 716 O O . LYS A 1 95 ? 59.542 14.156 25.383 1.00 33.06 122 LYS A O 1
ATOM 722 N N . GLU A 1 96 ? 59.934 13.030 23.470 1.00 32.53 123 GLU A N 1
ATOM 723 C CA . GLU A 1 96 ? 59.669 11.725 24.052 1.00 29.96 123 GLU A CA 1
ATOM 724 C C . GLU A 1 96 ? 60.590 10.718 23.390 1.00 27.60 123 GLU A C 1
ATOM 725 O O . GLU A 1 96 ? 60.794 10.748 22.174 1.00 26.07 123 GLU A O 1
ATOM 731 N N . VAL A 1 97 ? 61.162 9.835 24.198 1.00 24.76 124 VAL A N 1
ATOM 732 C CA . VAL A 1 97 ? 62.063 8.824 23.681 1.00 22.58 124 VAL A CA 1
ATOM 733 C C . VAL A 1 97 ? 61.597 7.445 24.135 1.00 21.40 124 VAL A C 1
ATOM 734 O O . VAL A 1 97 ? 60.768 7.326 25.023 1.00 20.64 124 VAL A O 1
ATOM 738 N N . VAL A 1 98 ? 62.132 6.406 23.507 1.00 23.19 125 VAL A N 1
ATOM 739 C CA . VAL A 1 98 ? 61.737 5.052 23.831 1.00 23.27 125 VAL A CA 1
ATOM 740 C C . VAL A 1 98 ? 62.960 4.174 24.018 1.00 22.30 125 VAL A C 1
ATOM 741 O O . VAL A 1 98 ? 63.881 4.192 23.215 1.00 21.16 125 VAL A O 1
ATOM 745 N N . ILE A 1 99 ? 62.966 3.411 25.097 1.00 22.77 126 ILE A N 1
ATOM 746 C CA . ILE A 1 99 ? 64.073 2.503 25.351 1.00 25.23 126 ILE A CA 1
ATOM 747 C C . ILE A 1 99 ? 63.503 1.094 25.308 1.00 26.75 126 ILE A C 1
ATOM 748 O O . ILE A 1 99 ? 62.311 0.894 25.528 1.00 26.85 126 ILE A O 1
ATOM 753 N N . PHE A 1 100 ? 64.337 0.117 24.996 1.00 30.79 127 PHE A N 1
ATOM 754 C CA . PHE A 1 100 ? 63.842 -1.242 24.898 1.00 32.62 127 PHE A CA 1
ATOM 755 C C . PHE A 1 100 ? 64.698 -2.290 25.568 1.00 31.24 127 PHE A C 1
ATOM 756 O O . PHE A 1 100 ? 65.912 -2.317 25.396 1.00 31.81 127 PHE A O 1
ATOM 764 N N . GLY A 1 101 ? 64.031 -3.147 26.329 1.00 29.63 128 GLY A N 1
ATOM 765 C CA . GLY A 1 101 ? 64.690 -4.241 27.010 1.00 29.44 128 GLY A CA 1
ATOM 766 C C . GLY A 1 101 ? 63.936 -5.519 26.671 1.00 28.93 128 GLY A C 1
ATOM 767 O O . GLY A 1 101 ? 63.119 -5.543 25.743 1.00 28.50 128 GLY A O 1
ATOM 768 N N . ALA A 1 102 ? 64.197 -6.582 27.423 1.00 26.74 129 ALA A N 1
ATOM 769 C CA . ALA A 1 102 ? 63.539 -7.852 27.189 1.00 24.94 129 ALA A CA 1
ATOM 770 C C . ALA A 1 102 ? 63.368 -8.590 28.503 1.00 25.98 129 ALA A C 1
ATOM 771 O O . ALA A 1 102 ? 64.064 -8.320 29.487 1.00 26.68 129 ALA A O 1
ATOM 773 N N . ALA A 1 103 ? 62.426 -9.516 28.534 1.00 24.45 130 ALA A N 1
ATOM 774 C CA . ALA A 1 103 ? 62.202 -10.273 29.745 1.00 25.02 130 ALA A CA 1
ATOM 775 C C . ALA A 1 103 ? 62.959 -11.589 29.625 1.00 24.37 130 ALA A C 1
ATOM 776 O O . ALA A 1 103 ? 62.867 -12.449 30.492 1.00 26.03 130 ALA A O 1
ATOM 778 N N . SER A 1 104 ? 63.707 -11.727 28.536 1.00 24.90 131 SER A N 1
ATOM 779 C CA . SER A 1 104 ? 64.472 -12.926 28.272 1.00 25.78 131 SER A CA 1
ATOM 780 C C . SER A 1 104 ? 65.967 -12.723 28.437 1.00 26.82 131 SER A C 1
ATOM 781 O O . SER A 1 104 ? 66.552 -11.838 27.825 1.00 25.91 131 SER A O 1
ATOM 784 N N . GLU A 1 105 ? 66.590 -13.568 29.247 1.00 28.43 132 GLU A N 1
ATOM 785 C CA . GLU A 1 105 ? 68.024 -13.474 29.457 1.00 29.90 132 GLU A CA 1
ATOM 786 C C . GLU A 1 105 ? 68.754 -13.818 28.163 1.00 29.23 132 GLU A C 1
ATOM 787 O O . GLU A 1 105 ? 69.664 -13.110 27.739 1.00 29.22 132 GLU A O 1
ATOM 793 N N . LEU A 1 106 ? 68.351 -14.911 27.530 1.00 31.14 133 LEU A N 1
ATOM 794 C CA . LEU A 1 106 ? 68.998 -15.341 26.294 1.00 32.45 133 LEU A CA 1
ATOM 795 C C . LEU A 1 106 ? 68.890 -14.313 25.172 1.00 33.16 133 LEU A C 1
ATOM 796 O O . LEU A 1 106 ? 69.838 -14.112 24.408 1.00 33.64 133 LEU A O 1
ATOM 801 N N . PHE A 1 107 ? 67.736 -13.659 25.084 1.00 31.85 134 PHE A N 1
ATOM 802 C CA . PHE A 1 107 ? 67.502 -12.654 24.063 1.00 31.83 134 PHE A CA 1
ATOM 803 C C . PHE A 1 107 ? 68.390 -11.438 24.344 1.00 33.14 134 PHE A C 1
ATOM 804 O O . PHE A 1 107 ? 69.054 -10.916 23.448 1.00 32.66 134 PHE A O 1
ATOM 812 N N . THR A 1 108 ? 68.417 -10.987 25.592 1.00 34.44 135 THR A N 1
ATOM 813 C CA . THR A 1 108 ? 69.248 -9.834 25.916 1.00 36.00 135 THR A CA 1
ATOM 814 C C . THR A 1 108 ? 70.725 -10.124 25.610 1.00 38.34 135 THR A C 1
ATOM 815 O O . THR A 1 108 ? 71.389 -9.340 24.935 1.00 37.65 135 THR A O 1
ATOM 819 N N . LYS A 1 109 ? 71.229 -11.261 26.076 1.00 41.51 136 LYS A N 1
ATOM 820 C CA . LYS A 1 109 ? 72.626 -11.610 25.836 1.00 45.58 136 LYS A CA 1
ATOM 821 C C . LYS A 1 109 ? 73.003 -11.724 24.365 1.00 47.53 136 LYS A C 1
ATOM 822 O O . LYS A 1 109 ? 74.091 -11.305 23.974 1.00 48.41 136 LYS A O 1
ATOM 828 N N . LYS A 1 110 ? 72.123 -12.289 23.545 1.00 49.56 137 LYS A N 1
ATOM 829 C CA . LYS A 1 110 ? 72.428 -12.413 22.122 1.00 51.84 137 LYS A CA 1
ATOM 830 C C . LYS A 1 110 ? 72.142 -11.109 21.388 1.00 53.38 137 LYS A C 1
ATOM 831 O O . LYS A 1 110 ? 72.298 -11.021 20.170 1.00 53.56 137 LYS A O 1
ATOM 837 N N . ASN A 1 111 ? 71.728 -10.093 22.135 1.00 54.78 138 ASN A N 1
ATOM 838 C CA . ASN A 1 111 ? 71.434 -8.798 21.542 1.00 56.57 138 ASN A CA 1
ATOM 839 C C . ASN A 1 111 ? 72.264 -7.660 22.130 1.00 57.40 138 ASN A C 1
ATOM 840 O O . ASN A 1 111 ? 72.109 -6.512 21.712 1.00 58.57 138 ASN A O 1
ATOM 845 N N . ILE A 1 112 ? 73.129 -7.967 23.099 1.00 56.18 139 ILE A N 1
ATOM 846 C CA . ILE A 1 112 ? 73.978 -6.949 23.722 1.00 55.57 139 ILE A CA 1
ATOM 847 C C . ILE A 1 112 ? 74.991 -7.479 24.741 1.00 55.49 139 ILE A C 1
ATOM 848 O O . ILE A 1 112 ? 75.622 -6.708 25.459 1.00 54.89 139 ILE A O 1
ATOM 853 N N . ASN A 1 113 ? 75.147 -8.797 24.803 1.00 55.67 140 ASN A N 1
ATOM 854 C CA . ASN A 1 113 ? 76.100 -9.413 25.721 1.00 55.13 140 ASN A CA 1
ATOM 855 C C . ASN A 1 113 ? 75.905 -9.048 27.189 1.00 55.27 140 ASN A C 1
ATOM 856 O O . ASN A 1 113 ? 76.729 -9.403 28.034 1.00 54.68 140 ASN A O 1
ATOM 861 N N . CYS A 1 114 ? 74.821 -8.338 27.491 1.00 55.15 141 CYS A N 1
ATOM 862 C CA . CYS A 1 114 ? 74.526 -7.952 28.867 1.00 54.57 141 CYS A CA 1
ATOM 863 C C . CYS A 1 114 ? 73.331 -8.743 29.394 1.00 53.19 141 CYS A C 1
ATOM 864 O O . CYS A 1 114 ? 72.483 -9.184 28.619 1.00 53.61 141 CYS A O 1
ATOM 867 N N . SER A 1 115 ? 73.281 -8.953 30.705 1.00 51.05 142 SER A N 1
ATOM 868 C CA . SER A 1 115 ? 72.164 -9.675 31.296 1.00 49.34 142 SER A CA 1
ATOM 869 C C . SER A 1 115 ? 71.023 -8.675 31.423 1.00 47.56 142 SER A C 1
ATOM 870 O O . SER A 1 115 ? 71.208 -7.486 31.169 1.00 47.44 142 SER A O 1
ATOM 873 N N . ILE A 1 116 ? 69.845 -9.152 31.804 1.00 45.85 143 ILE A N 1
ATOM 874 C CA . ILE A 1 116 ? 68.707 -8.262 31.968 1.00 45.11 143 ILE A CA 1
ATOM 875 C C . ILE A 1 116 ? 69.056 -7.182 32.995 1.00 47.17 143 ILE A C 1
ATOM 876 O O . ILE A 1 116 ? 68.766 -6.007 32.787 1.00 45.86 143 ILE A O 1
ATOM 881 N N . GLU A 1 117 ? 69.696 -7.579 34.093 1.00 48.98 144 GLU A N 1
ATOM 882 C CA . GLU A 1 117 ? 70.072 -6.616 35.128 1.00 51.60 144 GLU A CA 1
ATOM 883 C C . GLU A 1 117 ? 71.051 -5.588 34.576 1.00 51.68 144 GLU A C 1
ATOM 884 O O . GLU A 1 117 ? 70.904 -4.389 34.817 1.00 51.34 144 GLU A O 1
ATOM 890 N N . GLU A 1 118 ? 72.043 -6.061 33.831 1.00 51.26 145 GLU A N 1
ATOM 891 C CA . GLU A 1 118 ? 73.044 -5.179 33.245 1.00 52.58 145 GLU A CA 1
ATOM 892 C C . GLU A 1 118 ? 72.443 -4.185 32.251 1.00 51.55 145 GLU A C 1
ATOM 893 O O . GLU A 1 118 ? 72.854 -3.025 32.203 1.00 52.28 145 GLU A O 1
ATOM 899 N N . SER A 1 119 ? 71.481 -4.635 31.452 1.00 49.32 146 SER A N 1
ATOM 900 C CA . SER A 1 119 ? 70.865 -3.753 30.468 1.00 46.92 146 SER A CA 1
ATOM 901 C C . SER A 1 119 ? 70.238 -2.519 31.123 1.00 46.73 146 SER A C 1
ATOM 902 O O . SER A 1 119 ? 70.166 -1.455 30.514 1.00 45.88 146 SER A O 1
ATOM 905 N N . PHE A 1 120 ? 69.809 -2.656 32.372 1.00 47.82 147 PHE A N 1
ATOM 906 C CA . PHE A 1 120 ? 69.191 -1.546 33.086 1.00 49.94 147 PHE A CA 1
ATOM 907 C C . PHE A 1 120 ? 70.147 -0.450 33.543 1.00 50.93 147 PHE A C 1
ATOM 908 O O . PHE A 1 120 ? 69.708 0.625 33.942 1.00 50.42 147 PHE A O 1
ATOM 916 N N . GLN A 1 121 ? 71.447 -0.713 33.501 1.00 52.47 148 GLN A N 1
ATOM 917 C CA . GLN A 1 121 ? 72.405 0.303 33.901 1.00 54.65 148 GLN A CA 1
ATOM 918 C C . GLN A 1 121 ? 72.546 1.264 32.735 1.00 54.77 148 GLN A C 1
ATOM 919 O O . GLN A 1 121 ? 72.687 2.475 32.916 1.00 54.11 148 GLN A O 1
ATOM 925 N N . ARG A 1 122 ? 72.494 0.713 31.529 1.00 54.84 149 ARG A N 1
ATOM 926 C CA . ARG A 1 122 ? 72.591 1.523 30.327 1.00 55.92 149 ARG A CA 1
ATOM 927 C C . ARG A 1 122 ? 71.355 2.413 30.245 1.00 55.01 149 ARG A C 1
ATOM 928 O O . ARG A 1 122 ? 71.420 3.548 29.782 1.00 55.16 149 ARG A O 1
ATOM 936 N N . PHE A 1 123 ? 70.231 1.894 30.721 1.00 54.68 150 PHE A N 1
ATOM 937 C CA . PHE A 1 123 ? 68.976 2.634 30.702 1.00 55.51 150 PHE A CA 1
ATOM 938 C C . PHE A 1 123 ? 68.950 3.744 31.746 1.00 55.41 150 PHE A C 1
ATOM 939 O O . PHE A 1 123 ? 68.407 4.819 31.501 1.00 55.35 150 PHE A O 1
ATOM 947 N N . ASP A 1 124 ? 69.540 3.481 32.908 1.00 54.95 151 ASP A N 1
ATOM 948 C CA . ASP A 1 124 ? 69.576 4.465 33.984 1.00 54.61 151 ASP A CA 1
ATOM 949 C C . ASP A 1 124 ? 70.218 5.776 33.542 1.00 52.96 151 ASP A C 1
ATOM 950 O O . ASP A 1 124 ? 69.769 6.856 33.933 1.00 52.91 151 ASP A O 1
ATOM 955 N N . ALA A 1 125 ? 71.264 5.680 32.726 1.00 50.65 152 ALA A N 1
ATOM 956 C CA . ALA A 1 125 ? 71.963 6.863 32.228 1.00 48.58 152 ALA A CA 1
ATOM 957 C C . ALA A 1 125 ? 71.051 7.737 31.354 1.00 47.12 152 ALA A C 1
ATOM 958 O O . ALA A 1 125 ? 71.060 8.967 31.456 1.00 46.26 152 ALA A O 1
ATOM 960 N N . ILE A 1 126 ? 70.271 7.093 30.489 1.00 45.32 153 ILE A N 1
ATOM 961 C CA . ILE A 1 126 ? 69.344 7.806 29.612 1.00 42.85 153 ILE A CA 1
ATOM 962 C C . ILE A 1 126 ? 68.220 8.426 30.441 1.00 40.88 153 ILE A C 1
ATOM 963 O O . ILE A 1 126 ? 67.894 9.606 30.290 1.00 38.46 153 ILE A O 1
ATOM 968 N N . LEU A 1 127 ? 67.643 7.626 31.328 1.00 39.48 154 LEU A N 1
ATOM 969 C CA . LEU A 1 127 ? 66.555 8.090 32.171 1.00 40.46 154 LEU A CA 1
ATOM 970 C C . LEU A 1 127 ? 66.952 9.249 33.074 1.00 40.76 154 LEU A C 1
ATOM 971 O O . LEU A 1 127 ? 66.122 10.095 33.393 1.00 39.77 154 LEU A O 1
ATOM 976 N N . LYS A 1 128 ? 68.219 9.286 33.479 1.00 41.65 155 LYS A N 1
ATOM 977 C CA . LYS A 1 128 ? 68.720 10.367 34.323 1.00 42.14 155 LYS A CA 1
ATOM 978 C C . LYS A 1 128 ? 68.833 11.588 33.422 1.00 41.28 155 LYS A C 1
ATOM 979 O O . LYS A 1 128 ? 68.447 12.692 33.793 1.00 40.26 155 LYS A O 1
ATOM 985 N N . ALA A 1 129 ? 69.362 11.371 32.223 1.00 41.34 156 ALA A N 1
ATOM 986 C CA . ALA A 1 129 ? 69.524 12.449 31.258 1.00 41.89 156 ALA A CA 1
ATOM 987 C C . ALA A 1 129 ? 68.162 12.979 30.802 1.00 41.63 156 ALA A C 1
ATOM 988 O O . ALA A 1 129 ? 67.984 14.184 30.624 1.00 41.70 156 ALA A O 1
ATOM 990 N N . ALA A 1 130 ? 67.198 12.079 30.631 1.00 40.71 157 ALA A N 1
ATOM 991 C CA . ALA A 1 130 ? 65.858 12.480 30.201 1.00 41.36 157 ALA A CA 1
ATOM 992 C C . ALA A 1 130 ? 65.129 13.289 31.265 1.00 41.20 157 ALA A C 1
ATOM 993 O O . ALA A 1 130 ? 64.396 14.222 30.951 1.00 40.36 157 ALA A O 1
ATOM 995 N N . GLN A 1 131 ? 65.328 12.928 32.527 1.00 42.82 158 GLN A N 1
ATOM 996 C CA . GLN A 1 131 ? 64.671 13.650 33.607 1.00 45.80 158 GLN A CA 1
ATOM 997 C C . GLN A 1 131 ? 65.168 15.085 33.722 1.00 45.81 158 GLN A C 1
ATOM 998 O O . GLN A 1 131 ? 64.378 15.998 33.964 1.00 46.52 158 GLN A O 1
ATOM 1004 N N . SER A 1 132 ? 66.469 15.283 33.533 1.00 45.76 159 SER A N 1
ATOM 1005 C CA . SER A 1 132 ? 67.051 16.620 33.617 1.00 46.15 159 SER A CA 1
ATOM 1006 C C . SER A 1 132 ? 66.561 17.514 32.487 1.00 45.27 159 SER A C 1
ATOM 1007 O O . SER A 1 132 ? 66.563 18.740 32.611 1.00 45.87 159 SER A O 1
ATOM 1010 N N . ALA A 1 133 ? 66.139 16.896 31.390 1.00 44.15 160 ALA A N 1
ATOM 1011 C CA . ALA A 1 133 ? 65.660 17.644 30.231 1.00 41.58 160 ALA A CA 1
ATOM 1012 C C . ALA A 1 133 ? 64.134 17.656 30.092 1.00 40.75 160 ALA A C 1
ATOM 1013 O O . ALA A 1 133 ? 63.599 18.159 29.104 1.00 40.09 160 ALA A O 1
ATOM 1015 N N . ASN A 1 134 ? 63.437 17.117 31.089 1.00 39.44 161 ASN A N 1
ATOM 1016 C CA . ASN A 1 134 ? 61.979 17.069 31.069 1.00 38.61 161 ASN A CA 1
ATOM 1017 C C . ASN A 1 134 ? 61.443 16.264 29.886 1.00 36.37 161 ASN A C 1
ATOM 1018 O O . ASN A 1 134 ? 60.360 16.532 29.374 1.00 34.13 161 ASN A O 1
ATOM 1023 N N . ILE A 1 135 ? 62.209 15.272 29.460 1.00 33.73 162 ILE A N 1
ATOM 1024 C CA . ILE A 1 135 ? 61.791 14.446 28.353 1.00 32.67 162 ILE A CA 1
ATOM 1025 C C . ILE A 1 135 ? 61.182 13.143 28.856 1.00 31.10 162 ILE A C 1
ATOM 1026 O O . ILE A 1 135 ? 61.715 12.506 29.761 1.00 31.59 162 ILE A O 1
ATOM 1031 N N . SER A 1 136 ? 60.044 12.776 28.278 1.00 29.07 163 SER A N 1
ATOM 1032 C CA . SER A 1 136 ? 59.333 11.551 28.635 1.00 27.95 163 SER A CA 1
ATOM 1033 C C . SER A 1 136 ? 60.016 10.317 28.068 1.00 25.76 163 SER A C 1
ATOM 1034 O O . SER A 1 136 ? 60.658 10.370 27.025 1.00 25.42 163 SER A O 1
ATOM 1037 N N . VAL A 1 137 ? 59.859 9.195 28.753 1.00 24.73 164 VAL A N 1
ATOM 1038 C CA . VAL A 1 137 ? 60.470 7.968 28.286 1.00 23.84 164 VAL A CA 1
ATOM 1039 C C . VAL A 1 137 ? 59.483 6.814 28.289 1.00 23.19 164 VAL A C 1
ATOM 1040 O O . VAL A 1 137 ? 58.838 6.541 29.298 1.00 22.20 164 VAL A O 1
ATOM 1044 N N . ARG A 1 138 ? 59.342 6.152 27.142 1.00 25.06 165 ARG A N 1
ATOM 1045 C CA . ARG A 1 138 ? 58.438 5.006 27.063 1.00 23.91 165 ARG A CA 1
ATOM 1046 C C . ARG A 1 138 ? 59.309 3.764 27.042 1.00 21.74 165 ARG A C 1
ATOM 1047 O O . ARG A 1 138 ? 60.381 3.775 26.464 1.00 21.33 165 ARG A O 1
ATOM 1055 N N . GLY A 1 139 ? 58.853 2.701 27.686 1.00 23.40 166 GLY A N 1
ATOM 1056 C CA . GLY A 1 139 ? 59.642 1.480 27.710 1.00 24.10 166 GLY A CA 1
ATOM 1057 C C . GLY A 1 139 ? 59.033 0.326 26.934 1.00 23.39 166 GLY A C 1
ATOM 1058 O O . GLY A 1 139 ? 57.822 0.167 26.901 1.00 25.62 166 GLY A O 1
ATOM 1059 N N . TYR A 1 140 ? 59.894 -0.469 26.308 1.00 23.73 167 TYR A N 1
ATOM 1060 C CA . TYR A 1 140 ? 59.506 -1.637 25.525 1.00 23.38 167 TYR A CA 1
ATOM 1061 C C . TYR A 1 140 ? 60.071 -2.884 26.209 1.00 21.88 167 TYR A C 1
ATOM 1062 O O . TYR A 1 140 ? 61.274 -2.945 26.452 1.00 19.81 167 TYR A O 1
ATOM 1071 N N . VAL A 1 141 ? 59.220 -3.864 26.502 1.00 20.70 168 VAL A N 1
ATOM 1072 C CA . VAL A 1 141 ? 59.665 -5.119 27.100 1.00 21.62 168 VAL A CA 1
ATOM 1073 C C . VAL A 1 141 ? 59.373 -6.228 26.094 1.00 22.95 168 VAL A C 1
ATOM 1074 O O . VAL A 1 141 ? 58.231 -6.690 25.982 1.00 23.42 168 VAL A O 1
ATOM 1078 N N . SER A 1 142 ? 60.394 -6.662 25.367 1.00 25.26 169 SER A N 1
ATOM 1079 C CA . SER A 1 142 ? 60.188 -7.714 24.386 1.00 26.63 169 SER A CA 1
ATOM 1080 C C . SER A 1 142 ? 60.171 -9.120 25.001 1.00 26.71 169 SER A C 1
ATOM 1081 O O . SER A 1 142 ? 60.588 -9.333 26.156 1.00 23.83 169 SER A O 1
ATOM 1084 N N . CYS A 1 143 ? 59.660 -10.069 24.222 1.00 26.01 170 CYS A N 1
ATOM 1085 C CA . CYS A 1 143 ? 59.541 -11.466 24.638 1.00 24.71 170 CYS A CA 1
ATOM 1086 C C . CYS A 1 143 ? 58.594 -11.640 25.814 1.00 24.51 170 CYS A C 1
ATOM 1087 O O . CYS A 1 143 ? 58.735 -12.587 26.587 1.00 25.54 170 CYS A O 1
ATOM 1090 N N . ALA A 1 144 ? 57.631 -10.736 25.950 1.00 23.39 171 ALA A N 1
ATOM 1091 C CA . ALA A 1 144 ? 56.669 -10.791 27.041 1.00 23.52 171 ALA A CA 1
ATOM 1092 C C . ALA A 1 144 ? 55.780 -12.026 27.010 1.00 25.18 171 ALA A C 1
ATOM 1093 O O . ALA A 1 144 ? 55.289 -12.459 28.066 1.00 24.77 171 ALA A O 1
ATOM 1095 N N . LEU A 1 145 ? 55.554 -12.587 25.820 1.00 23.74 172 LEU A N 1
ATOM 1096 C CA . LEU A 1 145 ? 54.709 -13.779 25.705 1.00 26.12 172 LEU A CA 1
ATOM 1097 C C . LEU A 1 145 ? 55.457 -14.970 25.119 1.00 26.37 172 LEU A C 1
ATOM 1098 O O . LEU A 1 145 ? 54.838 -15.905 24.615 1.00 28.06 172 LEU A O 1
ATOM 1103 N N . GLY A 1 146 ? 56.782 -14.937 25.190 1.00 26.46 173 GLY A N 1
ATOM 1104 C CA . GLY A 1 146 ? 57.577 -16.018 24.639 1.00 24.51 173 GLY A CA 1
ATOM 1105 C C . GLY A 1 146 ? 58.828 -15.467 24.000 1.00 23.53 173 GLY A C 1
ATOM 1106 O O . GLY A 1 146 ? 58.840 -14.349 23.488 1.00 22.49 173 GLY A O 1
ATOM 1107 N N . CYS A 1 147 ? 59.894 -16.250 24.039 1.00 23.28 174 CYS A N 1
ATOM 1108 C CA . CYS A 1 147 ? 61.161 -15.833 23.472 1.00 23.31 174 CYS A CA 1
ATOM 1109 C C . CYS A 1 147 ? 61.550 -16.835 22.413 1.00 22.91 174 CYS A C 1
ATOM 1110 O O . CYS A 1 147 ? 61.233 -18.012 22.530 1.00 24.44 174 CYS A O 1
ATOM 1113 N N . PRO A 1 148 ? 62.233 -16.379 21.356 1.00 23.90 175 PRO A N 1
ATOM 1114 C CA . PRO A 1 148 ? 62.650 -17.298 20.295 1.00 26.79 175 PRO A CA 1
ATOM 1115 C C . PRO A 1 148 ? 63.763 -18.249 20.773 1.00 29.84 175 PRO A C 1
ATOM 1116 O O . PRO A 1 148 ? 64.015 -19.285 20.144 1.00 30.18 175 PRO A O 1
ATOM 1120 N N . TYR A 1 149 ? 64.407 -17.904 21.889 1.00 30.11 176 TYR A N 1
ATOM 1121 C CA . TYR A 1 149 ? 65.495 -18.724 22.427 1.00 31.44 176 TYR A CA 1
ATOM 1122 C C . TYR A 1 149 ? 65.156 -19.520 23.684 1.00 31.52 176 TYR A C 1
ATOM 1123 O O . TYR A 1 149 ? 65.529 -20.691 23.797 1.00 32.95 176 TYR A O 1
ATOM 1132 N N . GLU A 1 150 ? 64.468 -18.894 24.633 1.00 32.04 177 GLU A N 1
ATOM 1133 C CA . GLU A 1 150 ? 64.109 -19.573 25.876 1.00 32.04 177 GLU A CA 1
ATOM 1134 C C . GLU A 1 150 ? 62.773 -20.280 25.805 1.00 31.74 177 GLU A C 1
ATOM 1135 O O . GLU A 1 150 ? 62.484 -21.156 26.623 1.00 31.83 177 GLU A O 1
ATOM 1141 N N . GLY A 1 151 ? 61.955 -19.915 24.825 1.00 30.89 178 GLY A N 1
ATOM 1142 C CA . GLY A 1 151 ? 60.641 -20.521 24.743 1.00 29.93 178 GLY A CA 1
ATOM 1143 C C . GLY A 1 151 ? 59.738 -19.781 25.713 1.00 30.11 178 GLY A C 1
ATOM 1144 O O . GLY A 1 151 ? 59.737 -18.551 25.740 1.00 31.23 178 GLY A O 1
ATOM 1145 N N . LYS A 1 152 ? 58.983 -20.510 26.526 1.00 30.32 179 LYS A N 1
ATOM 1146 C CA . LYS A 1 152 ? 58.081 -19.879 27.480 1.00 31.91 179 LYS A CA 1
ATOM 1147 C C . LYS A 1 152 ? 58.762 -18.900 28.435 1.00 31.57 179 LYS A C 1
ATOM 1148 O O . LYS A 1 152 ? 59.886 -19.117 28.883 1.00 31.08 179 LYS A O 1
ATOM 1154 N N . ILE A 1 153 ? 58.060 -17.814 28.739 1.00 31.59 180 ILE A N 1
ATOM 1155 C CA . ILE A 1 153 ? 58.578 -16.789 29.637 1.00 30.53 180 ILE A CA 1
ATOM 1156 C C . ILE A 1 153 ? 57.647 -16.634 30.823 1.00 29.44 180 ILE A C 1
ATOM 1157 O O . ILE A 1 153 ? 56.436 -16.489 30.668 1.00 27.51 180 ILE A O 1
ATOM 1162 N N . SER A 1 154 ? 58.232 -16.661 32.013 1.00 27.42 181 SER A N 1
ATOM 1163 C CA . SER A 1 154 ? 57.475 -16.525 33.245 1.00 26.32 181 SER A CA 1
ATOM 1164 C C . SER A 1 154 ? 56.798 -15.167 33.407 1.00 24.93 181 SER A C 1
ATOM 1165 O O . SER A 1 154 ? 57.400 -14.133 33.155 1.00 24.32 181 SER A O 1
ATOM 1168 N N . PRO A 1 155 ? 55.530 -15.162 33.829 1.00 24.95 182 PRO A N 1
ATOM 1169 C CA . PRO A 1 155 ? 54.777 -13.928 34.037 1.00 25.28 182 PRO A CA 1
ATOM 1170 C C . PRO A 1 155 ? 55.470 -13.084 35.097 1.00 26.98 182 PRO A C 1
ATOM 1171 O O . PRO A 1 155 ? 55.638 -11.878 34.934 1.00 25.68 182 PRO A O 1
ATOM 1175 N N . ALA A 1 156 ? 55.873 -13.736 36.185 1.00 27.69 183 ALA A N 1
ATOM 1176 C CA . ALA A 1 156 ? 56.555 -13.048 37.273 1.00 28.73 183 ALA A CA 1
ATOM 1177 C C . ALA A 1 156 ? 57.762 -12.301 36.719 1.00 27.72 183 ALA A C 1
ATOM 1178 O O . ALA A 1 156 ? 58.001 -11.147 37.074 1.00 29.41 183 ALA A O 1
ATOM 1180 N N . LYS A 1 157 ? 58.509 -12.953 35.835 1.00 27.71 184 LYS A N 1
ATOM 1181 C CA . LYS A 1 157 ? 59.683 -12.337 35.246 1.00 27.92 184 LYS A CA 1
ATOM 1182 C C . LYS A 1 157 ? 59.294 -11.092 34.438 1.00 28.97 184 LYS A C 1
ATOM 1183 O O . LYS A 1 157 ? 59.940 -10.044 34.551 1.00 28.24 184 LYS A O 1
ATOM 1189 N N . VAL A 1 158 ? 58.243 -11.192 33.626 1.00 27.30 185 VAL A N 1
ATOM 1190 C CA . VAL A 1 158 ? 57.824 -10.023 32.860 1.00 23.76 185 VAL A CA 1
ATOM 1191 C C . VAL A 1 158 ? 57.397 -8.928 33.836 1.00 23.25 185 VAL A C 1
ATOM 1192 O O . VAL A 1 158 ? 57.717 -7.763 33.639 1.00 23.96 185 VAL A O 1
ATOM 1196 N N . ALA A 1 159 ? 56.680 -9.293 34.896 1.00 23.63 186 ALA A N 1
ATOM 1197 C CA . ALA A 1 159 ? 56.237 -8.299 35.870 1.00 24.96 186 ALA A CA 1
ATOM 1198 C C . ALA A 1 159 ? 57.448 -7.624 36.521 1.00 27.41 186 ALA A C 1
ATOM 1199 O O . ALA A 1 159 ? 57.449 -6.411 36.756 1.00 28.74 186 ALA A O 1
ATOM 1201 N N . GLU A 1 160 ? 58.483 -8.412 36.786 1.00 29.35 187 GLU A N 1
ATOM 1202 C CA . GLU A 1 160 ? 59.707 -7.913 37.409 1.00 30.83 187 GLU A CA 1
ATOM 1203 C C . GLU A 1 160 ? 60.392 -6.854 36.553 1.00 29.70 187 GLU A C 1
ATOM 1204 O O . GLU A 1 160 ? 60.696 -5.762 37.039 1.00 28.91 187 GLU A O 1
ATOM 1210 N N . VAL A 1 161 ? 60.630 -7.161 35.280 1.00 27.55 188 VAL A N 1
ATOM 1211 C CA . VAL A 1 161 ? 61.283 -6.200 34.409 1.00 27.68 188 VAL A CA 1
ATOM 1212 C C . VAL A 1 161 ? 60.417 -4.968 34.139 1.00 26.20 188 VAL A C 1
ATOM 1213 O O . VAL A 1 161 ? 60.926 -3.848 34.086 1.00 25.92 188 VAL A O 1
ATOM 1217 N N . THR A 1 162 ? 59.112 -5.161 33.994 1.00 25.33 189 THR A N 1
ATOM 1218 C CA . THR A 1 162 ? 58.213 -4.034 33.748 1.00 25.38 189 THR A CA 1
ATOM 1219 C C . THR A 1 162 ? 58.244 -3.075 34.950 1.00 27.10 189 THR A C 1
ATOM 1220 O O . THR A 1 162 ? 58.284 -1.845 34.792 1.00 25.36 189 THR A O 1
ATOM 1224 N N . LYS A 1 163 ? 58.199 -3.655 36.146 1.00 26.95 190 LYS A N 1
ATOM 1225 C CA . LYS A 1 163 ? 58.235 -2.888 37.381 1.00 28.59 190 LYS A CA 1
ATOM 1226 C C . LYS A 1 163 ? 59.511 -2.048 37.410 1.00 27.33 190 LYS A C 1
ATOM 1227 O O . LYS A 1 163 ? 59.474 -0.865 37.720 1.00 27.48 190 LYS A O 1
ATOM 1233 N N . LYS A 1 164 ? 60.635 -2.668 37.070 1.00 28.20 191 LYS A N 1
ATOM 1234 C CA . LYS A 1 164 ? 61.923 -1.981 37.062 1.00 29.49 191 LYS A CA 1
ATOM 1235 C C . LYS A 1 164 ? 61.864 -0.773 36.119 1.00 29.46 191 LYS A C 1
ATOM 1236 O O . LYS A 1 164 ? 62.278 0.332 36.480 1.00 27.01 191 LYS A O 1
ATOM 1242 N N . PHE A 1 165 ? 61.336 -0.983 34.915 1.00 29.22 192 PHE A N 1
ATOM 1243 C CA . PHE A 1 165 ? 61.204 0.097 33.939 1.00 28.89 192 PHE A CA 1
ATOM 1244 C C . PHE A 1 165 ? 60.405 1.270 34.511 1.00 27.02 192 PHE A C 1
ATOM 1245 O O . PHE A 1 165 ? 60.794 2.429 34.392 1.00 26.90 192 PHE A O 1
ATOM 1253 N N . TYR A 1 166 ? 59.284 0.942 35.134 1.00 26.10 193 TYR A N 1
ATOM 1254 C CA . TYR A 1 166 ? 58.379 1.916 35.722 1.00 27.42 193 TYR A CA 1
ATOM 1255 C C . TYR A 1 166 ? 58.956 2.686 36.924 1.00 29.62 193 TYR A C 1
ATOM 1256 O O . TYR A 1 166 ? 58.757 3.893 37.046 1.00 28.64 193 TYR A O 1
ATOM 1265 N N . SER A 1 167 ? 59.660 1.991 37.813 1.00 30.50 194 SER A N 1
ATOM 1266 C CA . SER A 1 167 ? 60.233 2.646 38.986 1.00 33.04 194 SER A CA 1
ATOM 1267 C C . SER A 1 167 ? 61.447 3.476 38.583 1.00 34.40 194 SER A C 1
ATOM 1268 O O . SER A 1 167 ? 61.863 4.393 39.284 1.00 35.62 194 SER A O 1
ATOM 1271 N N . MET A 1 168 ? 62.004 3.157 37.428 1.00 36.02 195 MET A N 1
ATOM 1272 C CA . MET A 1 168 ? 63.172 3.851 36.929 1.00 37.36 195 MET A CA 1
ATOM 1273 C C . MET A 1 168 ? 62.792 5.139 36.203 1.00 37.12 195 MET A C 1
ATOM 1274 O O . MET A 1 168 ? 63.661 5.940 35.874 1.00 37.26 195 MET A O 1
ATOM 1279 N N . GLY A 1 169 ? 61.499 5.339 35.950 1.00 35.80 196 GLY A N 1
ATOM 1280 C CA . GLY A 1 169 ? 61.072 6.556 35.271 1.00 34.34 196 GLY A CA 1
ATOM 1281 C C . GLY A 1 169 ? 60.154 6.471 34.054 1.00 32.69 196 GLY A C 1
ATOM 1282 O O . GLY A 1 169 ? 59.533 7.466 33.696 1.00 33.20 196 GLY A O 1
ATOM 1283 N N . CYS A 1 170 ? 60.062 5.315 33.405 1.00 30.24 197 CYS A N 1
ATOM 1284 C CA . CYS A 1 170 ? 59.194 5.179 32.227 1.00 29.03 197 CYS A CA 1
ATOM 1285 C C . CYS A 1 170 ? 57.740 5.415 32.602 1.00 27.30 197 CYS A C 1
ATOM 1286 O O . CYS A 1 170 ? 57.226 4.744 33.485 1.00 28.92 197 CYS A O 1
ATOM 1289 N N . TYR A 1 171 ? 57.067 6.346 31.933 1.00 24.82 198 TYR A N 1
ATOM 1290 C CA . TYR A 1 171 ? 55.670 6.603 32.256 1.00 22.91 198 TYR A CA 1
ATOM 1291 C C . TYR A 1 171 ? 54.767 5.545 31.610 1.00 23.47 198 TYR A C 1
ATOM 1292 O O . TYR A 1 171 ? 53.596 5.420 31.953 1.00 24.04 198 TYR A O 1
ATOM 1301 N N . GLU A 1 172 ? 55.304 4.773 30.676 1.00 23.67 199 GLU A N 1
ATOM 1302 C CA . GLU A 1 172 ? 54.469 3.777 30.008 1.00 23.42 199 GLU A CA 1
ATOM 1303 C C . GLU A 1 172 ? 55.329 2.623 29.513 1.00 19.66 199 GLU A C 1
ATOM 1304 O O . GLU A 1 172 ? 56.414 2.825 28.978 1.00 19.56 199 GLU A O 1
ATOM 1310 N N . ILE A 1 173 ? 54.865 1.404 29.718 1.00 18.44 200 ILE A N 1
ATOM 1311 C CA . ILE A 1 173 ? 55.639 0.270 29.233 1.00 19.90 200 ILE A CA 1
ATOM 1312 C C . ILE A 1 173 ? 54.809 -0.578 28.280 1.00 17.90 200 ILE A C 1
ATOM 1313 O O . ILE A 1 173 ? 53.663 -0.949 28.572 1.00 16.62 200 ILE A O 1
ATOM 1318 N N . SER A 1 174 ? 55.402 -0.889 27.142 1.00 18.63 201 SER A N 1
ATOM 1319 C CA . SER A 1 174 ? 54.703 -1.683 26.147 1.00 21.48 201 SER A CA 1
ATOM 1320 C C . SER A 1 174 ? 55.223 -3.106 26.236 1.00 19.09 201 SER A C 1
ATOM 1321 O O . SER A 1 174 ? 56.416 -3.356 26.074 1.00 20.50 201 SER A O 1
ATOM 1324 N N . LEU A 1 175 ? 54.317 -4.021 26.523 1.00 19.23 202 LEU A N 1
ATOM 1325 C CA . LEU A 1 175 ? 54.638 -5.435 26.646 1.00 20.62 202 LEU A CA 1
ATOM 1326 C C . LEU A 1 175 ? 54.464 -6.006 25.252 1.00 22.40 202 LEU A C 1
ATOM 1327 O O . LEU A 1 175 ? 53.355 -6.034 24.713 1.00 22.26 202 LEU A O 1
ATOM 1332 N N . GLY A 1 176 ? 55.562 -6.449 24.662 1.00 23.07 203 GLY A N 1
ATOM 1333 C CA . GLY A 1 176 ? 55.480 -6.968 23.318 1.00 26.83 203 GLY A CA 1
ATOM 1334 C C . GLY A 1 176 ? 55.664 -8.451 23.104 1.00 28.62 203 GLY A C 1
ATOM 1335 O O . GLY A 1 176 ? 56.570 -9.078 23.671 1.00 26.88 203 GLY A O 1
ATOM 1336 N N . ASP A 1 177 ? 54.766 -9.012 22.294 1.00 29.41 204 ASP A N 1
ATOM 1337 C CA . ASP A 1 177 ? 54.831 -10.414 21.908 1.00 28.54 204 ASP A CA 1
ATOM 1338 C C . ASP A 1 177 ? 55.594 -10.278 20.614 1.00 29.54 204 ASP A C 1
ATOM 1339 O O . ASP A 1 177 ? 55.013 -10.248 19.527 1.00 31.21 204 ASP A O 1
ATOM 1344 N N . THR A 1 178 ? 56.909 -10.164 20.761 1.00 30.41 205 THR A N 1
ATOM 1345 C CA . THR A 1 178 ? 57.852 -9.975 19.670 1.00 32.46 205 THR A CA 1
ATOM 1346 C C . THR A 1 178 ? 57.848 -10.965 18.513 1.00 32.42 205 THR A C 1
ATOM 1347 O O . THR A 1 178 ? 58.143 -10.588 17.389 1.00 33.63 205 THR A O 1
ATOM 1351 N N . ILE A 1 179 ? 57.547 -12.229 18.777 1.00 31.57 206 ILE A N 1
ATOM 1352 C CA . ILE A 1 179 ? 57.546 -13.217 17.704 1.00 30.44 206 ILE A CA 1
ATOM 1353 C C . ILE A 1 179 ? 56.147 -13.707 17.357 1.00 28.46 206 ILE A C 1
ATOM 1354 O O . ILE A 1 179 ? 55.977 -14.528 16.462 1.00 27.75 206 ILE A O 1
ATOM 1359 N N . GLY A 1 180 ? 55.158 -13.189 18.075 1.00 28.57 207 GLY A N 1
ATOM 1360 C CA . GLY A 1 180 ? 53.769 -13.539 17.826 1.00 27.64 207 GLY A CA 1
ATOM 1361 C C . GLY A 1 180 ? 53.326 -14.936 18.205 1.00 28.95 207 GLY A C 1
ATOM 1362 O O . GLY A 1 180 ? 52.291 -15.412 17.728 1.00 26.78 207 GLY A O 1
ATOM 1363 N N . VAL A 1 181 ? 54.084 -15.594 19.078 1.00 27.53 208 VAL A N 1
ATOM 1364 C CA . VAL A 1 181 ? 53.734 -16.939 19.489 1.00 27.63 208 VAL A CA 1
ATOM 1365 C C . VAL A 1 181 ? 52.672 -16.982 20.570 1.00 27.25 208 VAL A C 1
ATOM 1366 O O . VAL A 1 181 ? 52.118 -18.038 20.850 1.00 29.10 208 VAL A O 1
ATOM 1370 N N . GLY A 1 182 ? 52.361 -15.838 21.164 1.00 26.23 209 GLY A N 1
ATOM 1371 C CA . GLY A 1 182 ? 51.373 -15.838 22.226 1.00 25.94 209 GLY A CA 1
ATOM 1372 C C . GLY A 1 182 ? 49.929 -16.124 21.854 1.00 26.90 209 GLY A C 1
ATOM 1373 O O . GLY A 1 182 ? 49.511 -15.930 20.709 1.00 26.25 209 GLY A O 1
ATOM 1374 N N . THR A 1 183 ? 49.174 -16.613 22.835 1.00 26.43 210 THR A N 1
ATOM 1375 C CA . THR A 1 183 ? 47.754 -16.893 22.681 1.00 27.49 210 THR A CA 1
ATOM 1376 C C . THR A 1 183 ? 47.104 -16.219 23.880 1.00 27.49 210 THR A C 1
ATOM 1377 O O . THR A 1 183 ? 47.774 -15.953 24.875 1.00 27.18 210 THR A O 1
ATOM 1381 N N . PRO A 1 184 ? 45.795 -15.925 23.804 1.00 28.51 211 PRO A N 1
ATOM 1382 C CA . PRO A 1 184 ? 45.057 -15.256 24.884 1.00 27.67 211 PRO A CA 1
ATOM 1383 C C . PRO A 1 184 ? 45.257 -15.701 26.333 1.00 28.07 211 PRO A C 1
ATOM 1384 O O . PRO A 1 184 ? 45.221 -14.872 27.252 1.00 25.84 211 PRO A O 1
ATOM 1388 N N . GLY A 1 185 ? 45.437 -16.996 26.550 1.00 27.76 212 GLY A N 1
ATOM 1389 C CA . GLY A 1 185 ? 45.644 -17.478 27.904 1.00 26.00 212 GLY A CA 1
ATOM 1390 C C . GLY A 1 185 ? 46.972 -16.953 28.418 1.00 25.91 212 GLY A C 1
ATOM 1391 O O . GLY A 1 185 ? 47.064 -16.504 29.552 1.00 27.12 212 GLY A O 1
ATOM 1392 N N . ILE A 1 186 ? 47.993 -17.014 27.569 1.00 25.61 213 ILE A N 1
ATOM 1393 C CA . ILE A 1 186 ? 49.335 -16.544 27.888 1.00 26.48 213 ILE A CA 1
ATOM 1394 C C . ILE A 1 186 ? 49.313 -15.026 28.131 1.00 25.95 213 ILE A C 1
ATOM 1395 O O . ILE A 1 186 ? 49.981 -14.511 29.050 1.00 23.21 213 ILE A O 1
ATOM 1400 N N . MET A 1 187 ? 48.540 -14.317 27.311 1.00 22.77 214 MET A N 1
ATOM 1401 C CA . MET A 1 187 ? 48.421 -12.870 27.449 1.00 23.50 214 MET A CA 1
ATOM 1402 C C . MET A 1 187 ? 47.800 -12.570 28.815 1.00 23.88 214 MET A C 1
ATOM 1403 O O . MET A 1 187 ? 48.292 -11.725 29.580 1.00 22.71 214 MET A O 1
ATOM 1408 N N . LYS A 1 188 ? 46.720 -13.284 29.106 1.00 22.19 215 LYS A N 1
ATOM 1409 C CA . LYS A 1 188 ? 45.989 -13.139 30.343 1.00 24.88 215 LYS A CA 1
ATOM 1410 C C . LYS A 1 188 ? 46.892 -13.346 31.569 1.00 26.32 215 LYS A C 1
ATOM 1411 O O . LYS A 1 188 ? 46.915 -12.516 32.484 1.00 24.52 215 LYS A O 1
ATOM 1417 N N . ASP A 1 189 ? 47.628 -14.452 31.582 1.00 25.41 216 ASP A N 1
ATOM 1418 C CA . ASP A 1 189 ? 48.519 -14.744 32.694 1.00 27.34 216 ASP A CA 1
ATOM 1419 C C . ASP A 1 189 ? 49.575 -13.660 32.864 1.00 25.44 216 ASP A C 1
ATOM 1420 O O . ASP A 1 189 ? 49.830 -13.210 33.972 1.00 27.57 216 ASP A O 1
ATOM 1425 N N . MET A 1 190 ? 50.178 -13.239 31.762 1.00 25.61 217 MET A N 1
ATOM 1426 C CA . MET A 1 190 ? 51.219 -12.220 31.804 1.00 25.02 217 MET A CA 1
ATOM 1427 C C . MET A 1 190 ? 50.727 -10.908 32.396 1.00 25.09 217 MET A C 1
ATOM 1428 O O . MET A 1 190 ? 51.310 -10.405 33.361 1.00 22.48 217 MET A O 1
ATOM 1433 N N . LEU A 1 191 ? 49.655 -10.359 31.826 1.00 24.62 218 LEU A N 1
ATOM 1434 C CA . LEU A 1 191 ? 49.097 -9.094 32.299 1.00 25.01 218 LEU A CA 1
ATOM 1435 C C . LEU A 1 191 ? 48.660 -9.177 33.751 1.00 24.98 218 LEU A C 1
ATOM 1436 O O . LEU A 1 191 ? 48.807 -8.227 34.523 1.00 24.56 218 LEU A O 1
ATOM 1441 N N . SER A 1 192 ? 48.074 -10.307 34.113 1.00 24.44 219 SER A N 1
ATOM 1442 C CA . SER A 1 192 ? 47.635 -10.507 35.480 1.00 24.72 219 SER A CA 1
ATOM 1443 C C . SER A 1 192 ? 48.839 -10.298 36.436 1.00 22.60 219 SER A C 1
ATOM 1444 O O . SER A 1 192 ? 48.731 -9.599 37.429 1.00 23.32 219 SER A O 1
ATOM 1447 N N . ALA A 1 193 ? 49.993 -10.863 36.105 1.00 21.63 220 ALA A N 1
ATOM 1448 C CA . ALA A 1 193 ? 51.173 -10.708 36.953 1.00 22.41 220 ALA A CA 1
ATOM 1449 C C . ALA A 1 193 ? 51.731 -9.273 36.912 1.00 23.61 220 ALA A C 1
ATOM 1450 O O . ALA A 1 193 ? 52.131 -8.714 37.944 1.00 23.01 220 ALA A O 1
ATOM 1452 N N . VAL A 1 194 ? 51.749 -8.672 35.725 1.00 21.63 221 VAL A N 1
ATOM 1453 C CA . VAL A 1 194 ? 52.258 -7.314 35.589 1.00 22.87 221 VAL A CA 1
ATOM 1454 C C . VAL A 1 194 ? 51.406 -6.298 36.348 1.00 22.95 221 VAL A C 1
ATOM 1455 O O . VAL A 1 194 ? 51.942 -5.420 37.022 1.00 23.01 221 VAL A O 1
ATOM 1459 N N . MET A 1 195 ? 50.086 -6.422 36.258 1.00 23.89 222 MET A N 1
ATOM 1460 C CA . MET A 1 195 ? 49.174 -5.488 36.926 1.00 24.51 222 MET A CA 1
ATOM 1461 C C . MET A 1 195 ? 49.267 -5.472 38.454 1.00 26.14 222 MET A C 1
ATOM 1462 O O . MET A 1 195 ? 48.839 -4.512 39.100 1.00 24.85 222 MET A O 1
ATOM 1467 N N . GLN A 1 196 ? 49.814 -6.536 39.032 1.00 25.93 223 GLN A N 1
ATOM 1468 C CA . GLN A 1 196 ? 49.968 -6.606 40.480 1.00 25.87 223 GLN A CA 1
ATOM 1469 C C . GLN A 1 196 ? 50.938 -5.524 40.925 1.00 24.96 223 GLN A C 1
ATOM 1470 O O . GLN A 1 196 ? 50.781 -4.941 41.974 1.00 23.67 223 GLN A O 1
ATOM 1476 N N . GLU A 1 197 ? 51.943 -5.260 40.103 1.00 26.55 224 GLU A N 1
ATOM 1477 C CA . GLU A 1 197 ? 52.969 -4.286 40.444 1.00 28.20 224 GLU A CA 1
ATOM 1478 C C . GLU A 1 197 ? 52.971 -2.937 39.726 1.00 26.99 224 GLU A C 1
ATOM 1479 O O . GLU A 1 197 ? 53.606 -1.991 40.194 1.00 24.56 224 GLU A O 1
ATOM 1485 N N . VAL A 1 198 ? 52.274 -2.848 38.598 1.00 25.44 225 VAL A N 1
ATOM 1486 C CA . VAL A 1 198 ? 52.257 -1.618 37.808 1.00 25.76 225 VAL A CA 1
ATOM 1487 C C . VAL A 1 198 ? 50.838 -1.146 37.558 1.00 25.28 225 VAL A C 1
ATOM 1488 O O . VAL A 1 198 ? 49.983 -1.930 37.179 1.00 24.48 225 VAL A O 1
ATOM 1492 N N . PRO A 1 199 ? 50.567 0.150 37.772 1.00 25.13 226 PRO A N 1
ATOM 1493 C CA . PRO A 1 199 ? 49.204 0.630 37.540 1.00 24.69 226 PRO A CA 1
ATOM 1494 C C . PRO A 1 199 ? 48.763 0.401 36.094 1.00 23.52 226 PRO A C 1
ATOM 1495 O O . PRO A 1 199 ? 49.551 0.454 35.162 1.00 21.04 226 PRO A O 1
ATOM 1499 N N . LEU A 1 200 ? 47.484 0.137 35.929 1.00 24.79 227 LEU A N 1
ATOM 1500 C CA . LEU A 1 200 ? 46.926 -0.147 34.620 1.00 27.39 227 LEU A CA 1
ATOM 1501 C C . LEU A 1 200 ? 47.197 0.908 33.548 1.00 26.88 227 LEU A C 1
ATOM 1502 O O . LEU A 1 200 ? 47.440 0.573 32.393 1.00 28.13 227 LEU A O 1
ATOM 1507 N N . ALA A 1 201 ? 47.177 2.181 33.924 1.00 27.28 228 ALA A N 1
ATOM 1508 C CA . ALA A 1 201 ? 47.393 3.252 32.955 1.00 25.83 228 ALA A CA 1
ATOM 1509 C C . ALA A 1 201 ? 48.786 3.312 32.328 1.00 26.71 228 ALA A C 1
ATOM 1510 O O . ALA A 1 201 ? 48.954 3.922 31.273 1.00 26.74 228 ALA A O 1
ATOM 1512 N N . ALA A 1 202 ? 49.783 2.689 32.958 1.00 23.77 229 ALA A N 1
ATOM 1513 C CA . ALA A 1 202 ? 51.140 2.725 32.421 1.00 22.71 229 ALA A CA 1
ATOM 1514 C C . ALA A 1 202 ? 51.448 1.564 31.464 1.00 22.02 229 ALA A C 1
ATOM 1515 O O . ALA A 1 202 ? 52.558 1.442 30.945 1.00 22.27 229 ALA A O 1
ATOM 1517 N N . LEU A 1 203 ? 50.456 0.729 31.207 1.00 22.49 230 LEU A N 1
ATOM 1518 C CA . LEU A 1 203 ? 50.661 -0.442 30.354 1.00 23.43 230 LEU A CA 1
ATOM 1519 C C . LEU A 1 203 ? 50.127 -0.343 28.929 1.00 22.19 230 LEU A C 1
ATOM 1520 O O . LEU A 1 203 ? 49.066 0.202 28.695 1.00 25.04 230 LEU A O 1
ATOM 1525 N N . ALA A 1 204 ? 50.885 -0.879 27.987 1.00 22.24 231 ALA A N 1
ATOM 1526 C CA . ALA A 1 204 ? 50.478 -0.921 26.587 1.00 21.56 231 ALA A CA 1
ATOM 1527 C C . ALA A 1 204 ? 50.839 -2.325 26.119 1.00 21.96 231 ALA A C 1
ATOM 1528 O O . ALA A 1 204 ? 51.700 -2.977 26.716 1.00 20.82 231 ALA A O 1
ATOM 1530 N N . VAL A 1 205 ? 50.169 -2.782 25.067 1.00 21.24 232 VAL A N 1
ATOM 1531 C CA . VAL A 1 205 ? 50.402 -4.101 24.493 1.00 21.97 232 VAL A CA 1
ATOM 1532 C C . VAL A 1 205 ? 50.821 -3.916 23.025 1.00 23.30 232 VAL A C 1
ATOM 1533 O O . VAL A 1 205 ? 50.329 -3.027 22.336 1.00 22.33 232 VAL A O 1
ATOM 1537 N N . HIS A 1 206 ? 51.762 -4.742 22.578 1.00 23.81 233 HIS A N 1
ATOM 1538 C CA . HIS A 1 206 ? 52.317 -4.685 21.226 1.00 25.34 233 HIS A CA 1
ATOM 1539 C C . HIS A 1 206 ? 52.412 -6.126 20.709 1.00 25.52 233 HIS A C 1
ATOM 1540 O O . HIS A 1 206 ? 53.390 -6.826 20.957 1.00 25.16 233 HIS A O 1
ATOM 1547 N N . CYS A 1 207 ? 51.388 -6.563 19.988 1.00 26.58 234 CYS A N 1
ATOM 1548 C CA . CYS A 1 207 ? 51.347 -7.934 19.481 1.00 29.23 234 CYS A CA 1
ATOM 1549 C C . CYS A 1 207 ? 51.682 -8.111 18.008 1.00 28.45 234 CYS A C 1
ATOM 1550 O O . CYS A 1 207 ? 51.291 -7.301 17.169 1.00 29.42 234 CYS A O 1
ATOM 1553 N N . HIS A 1 208 ? 52.419 -9.171 17.696 1.00 27.80 235 HIS A N 1
ATOM 1554 C CA . HIS A 1 208 ? 52.756 -9.468 16.313 1.00 27.84 235 HIS A CA 1
ATOM 1555 C C . HIS A 1 208 ? 51.745 -10.481 15.816 1.00 26.06 235 HIS A C 1
ATOM 1556 O O . HIS A 1 208 ? 51.233 -11.275 16.599 1.00 26.09 235 HIS A O 1
ATOM 1563 N N . ASP A 1 209 ? 51.450 -10.442 14.521 1.00 25.16 236 ASP A N 1
ATOM 1564 C CA . ASP A 1 209 ? 50.444 -11.324 13.939 1.00 24.74 236 ASP A CA 1
ATOM 1565 C C . ASP A 1 209 ? 51.050 -12.475 13.145 1.00 24.41 236 ASP A C 1
ATOM 1566 O O . ASP A 1 209 ? 50.397 -13.085 12.288 1.00 22.54 236 ASP A O 1
ATOM 1571 N N . THR A 1 210 ? 52.308 -12.763 13.453 1.00 22.66 237 THR A N 1
ATOM 1572 C CA . THR A 1 210 ? 53.059 -13.846 12.836 1.00 23.84 237 THR A CA 1
ATOM 1573 C C . THR A 1 210 ? 52.296 -15.179 12.805 1.00 23.04 237 THR A C 1
ATOM 1574 O O . THR A 1 210 ? 52.432 -15.946 11.853 1.00 22.95 237 THR A O 1
ATOM 1578 N N . TYR A 1 211 ? 51.530 -15.457 13.862 1.00 22.30 238 TYR A N 1
ATOM 1579 C CA . TYR A 1 211 ? 50.736 -16.676 13.947 1.00 23.37 238 TYR A CA 1
ATOM 1580 C C . TYR A 1 211 ? 49.235 -16.389 13.910 1.00 21.54 238 TYR A C 1
ATOM 1581 O O . TYR A 1 211 ? 48.429 -17.232 14.285 1.00 22.19 238 TYR A O 1
ATOM 1590 N N . GLY A 1 212 ? 48.870 -15.191 13.466 1.00 22.06 239 GLY A N 1
ATOM 1591 C CA . GLY A 1 212 ? 47.466 -14.824 13.379 1.00 21.36 239 GLY A CA 1
ATOM 1592 C C . GLY A 1 212 ? 46.780 -14.590 14.710 1.00 21.00 239 GLY A C 1
ATOM 1593 O O . GLY A 1 212 ? 45.554 -14.553 14.767 1.00 21.28 239 GLY A O 1
ATOM 1594 N N . GLN A 1 213 ? 47.558 -14.403 15.776 1.00 20.82 240 GLN A N 1
ATOM 1595 C CA . GLN A 1 213 ? 47.001 -14.211 17.114 1.00 20.81 240 GLN A CA 1
ATOM 1596 C C . GLN A 1 213 ? 46.972 -12.761 17.600 1.00 20.72 240 GLN A C 1
ATOM 1597 O O . GLN A 1 213 ? 46.439 -12.488 18.667 1.00 22.62 240 GLN A O 1
ATOM 1603 N N . ALA A 1 214 ? 47.529 -11.839 16.827 1.00 21.64 241 ALA A N 1
ATOM 1604 C CA . ALA A 1 214 ? 47.601 -10.429 17.238 1.00 22.67 241 ALA A CA 1
ATOM 1605 C C . ALA A 1 214 ? 46.321 -9.795 17.770 1.00 23.00 241 ALA A C 1
ATOM 1606 O O . ALA A 1 214 ? 46.287 -9.284 18.900 1.00 23.12 241 ALA A O 1
ATOM 1608 N N . LEU A 1 215 ? 45.268 -9.817 16.958 1.00 22.20 242 LEU A N 1
ATOM 1609 C CA . LEU A 1 215 ? 44.008 -9.202 17.349 1.00 21.39 242 LEU A CA 1
ATOM 1610 C C . LEU A 1 215 ? 43.326 -9.872 18.527 1.00 20.27 242 LEU A C 1
ATOM 1611 O O . LEU A 1 215 ? 42.737 -9.186 19.371 1.00 20.74 242 LEU A O 1
ATOM 1616 N N . ALA A 1 216 ? 43.394 -11.199 18.598 1.00 18.71 243 ALA A N 1
ATOM 1617 C CA . ALA A 1 216 ? 42.779 -11.924 19.714 1.00 20.98 243 ALA A CA 1
ATOM 1618 C C . ALA A 1 216 ? 43.555 -11.646 21.010 1.00 19.38 243 ALA A C 1
ATOM 1619 O O . ALA A 1 216 ? 42.975 -11.559 22.082 1.00 19.80 243 ALA A O 1
ATOM 1621 N N . ASN A 1 217 ? 44.871 -11.525 20.906 1.00 19.87 244 ASN A N 1
ATOM 1622 C CA . ASN A 1 217 ? 45.685 -11.240 22.090 1.00 21.63 244 ASN A CA 1
ATOM 1623 C C . ASN A 1 217 ? 45.411 -9.804 22.556 1.00 21.00 244 ASN A C 1
ATOM 1624 O O . ASN A 1 217 ? 45.417 -9.520 23.744 1.00 21.38 244 ASN A O 1
ATOM 1629 N N . THR A 1 218 ? 45.159 -8.906 21.607 1.00 22.47 245 THR A N 1
ATOM 1630 C CA . THR A 1 218 ? 44.877 -7.511 21.934 1.00 20.85 245 THR A CA 1
ATOM 1631 C C . THR A 1 218 ? 43.538 -7.382 22.628 1.00 21.97 245 THR A C 1
ATOM 1632 O O . THR A 1 218 ? 43.373 -6.587 23.566 1.00 22.05 245 THR A O 1
ATOM 1636 N N . LEU A 1 219 ? 42.572 -8.175 22.181 1.00 21.06 246 LEU A N 1
ATOM 1637 C CA . LEU A 1 219 ? 41.257 -8.128 22.779 1.00 22.01 246 LEU A CA 1
ATOM 1638 C C . LEU A 1 219 ? 41.313 -8.624 24.224 1.00 21.92 246 LEU A C 1
ATOM 1639 O O . LEU A 1 219 ? 40.634 -8.082 25.100 1.00 21.23 246 LEU A O 1
ATOM 1644 N N . MET A 1 220 ? 42.102 -9.664 24.474 1.00 20.70 247 MET A N 1
ATOM 1645 C CA . MET A 1 220 ? 42.242 -10.177 25.839 1.00 21.36 247 MET A CA 1
ATOM 1646 C C . MET A 1 220 ? 42.788 -9.024 26.704 1.00 19.64 247 MET A C 1
ATOM 1647 O O . MET A 1 220 ? 42.291 -8.764 27.792 1.00 20.49 247 MET A O 1
ATOM 1652 N N . ALA A 1 221 ? 43.804 -8.334 26.203 1.00 19.94 248 ALA A N 1
ATOM 1653 C CA . ALA A 1 221 ? 44.397 -7.214 26.934 1.00 21.43 248 ALA A CA 1
ATOM 1654 C C . ALA A 1 221 ? 43.348 -6.138 27.235 1.00 22.22 248 ALA A C 1
ATOM 1655 O O . ALA A 1 221 ? 43.316 -5.583 28.333 1.00 23.32 248 ALA A O 1
ATOM 1657 N N . LEU A 1 222 ? 42.475 -5.863 26.267 1.00 22.91 249 LEU A N 1
ATOM 1658 C CA . LEU A 1 222 ? 41.416 -4.868 26.431 1.00 23.00 249 LEU A CA 1
ATOM 1659 C C . LEU A 1 222 ? 40.397 -5.325 27.469 1.00 23.72 249 LEU A C 1
ATOM 1660 O O . LEU A 1 222 ? 39.857 -4.511 28.227 1.00 23.37 249 LEU A O 1
ATOM 1665 N N . GLN A 1 223 ? 40.128 -6.626 27.502 1.00 23.03 250 GLN A N 1
ATOM 1666 C CA . GLN A 1 223 ? 39.190 -7.176 28.470 1.00 23.44 250 GLN A CA 1
ATOM 1667 C C . GLN A 1 223 ? 39.801 -7.105 29.864 1.00 24.21 250 GLN A C 1
ATOM 1668 O O . GLN A 1 223 ? 39.076 -7.095 30.861 1.00 24.09 250 GLN A O 1
ATOM 1674 N N . MET A 1 224 ? 41.132 -7.061 29.918 1.00 23.72 251 MET A N 1
ATOM 1675 C CA . MET A 1 224 ? 41.867 -6.976 31.181 1.00 25.43 251 MET A CA 1
ATOM 1676 C C . MET A 1 224 ? 42.012 -5.506 31.611 1.00 26.63 251 MET A C 1
ATOM 1677 O O . MET A 1 224 ? 42.447 -5.217 32.727 1.00 25.81 251 MET A O 1
ATOM 1682 N N . GLY A 1 225 ? 41.674 -4.576 30.714 1.00 26.38 252 GLY A N 1
ATOM 1683 C CA . GLY A 1 225 ? 41.756 -3.170 31.071 1.00 24.78 252 GLY A CA 1
ATOM 1684 C C . GLY A 1 225 ? 42.877 -2.347 30.480 1.00 23.81 252 GLY A C 1
ATOM 1685 O O . GLY A 1 225 ? 42.996 -1.162 30.787 1.00 26.66 252 GLY A O 1
ATOM 1686 N N . VAL A 1 226 ? 43.719 -2.948 29.655 1.00 22.40 253 VAL A N 1
ATOM 1687 C CA . VAL A 1 226 ? 44.788 -2.184 29.034 1.00 21.74 253 VAL A CA 1
ATOM 1688 C C . VAL A 1 226 ? 44.075 -1.227 28.062 1.00 23.75 253 VAL A C 1
ATOM 1689 O O . VAL A 1 226 ? 43.120 -1.631 27.380 1.00 21.79 253 VAL A O 1
ATOM 1693 N N . SER A 1 227 ? 44.513 0.032 28.013 1.00 22.23 254 SER A N 1
ATOM 1694 C CA . SER A 1 227 ? 43.868 1.015 27.150 1.00 23.46 254 SER A CA 1
ATOM 1695 C C . SER A 1 227 ? 44.772 1.631 26.090 1.00 22.50 254 SER A C 1
ATOM 1696 O O . SER A 1 227 ? 44.439 2.667 25.495 1.00 22.35 254 SER A O 1
ATOM 1699 N N . VAL A 1 228 ? 45.918 1.010 25.853 1.00 20.06 255 VAL A N 1
ATOM 1700 C CA . VAL A 1 228 ? 46.803 1.494 24.815 1.00 20.74 255 VAL A CA 1
ATOM 1701 C C . VAL A 1 228 ? 47.425 0.317 24.098 1.00 20.98 255 VAL A C 1
ATOM 1702 O O . VAL A 1 228 ? 47.916 -0.637 24.709 1.00 22.25 255 VAL A O 1
ATOM 1706 N N . VAL A 1 229 ? 47.349 0.352 22.778 1.00 20.73 256 VAL A N 1
ATOM 1707 C CA . VAL A 1 229 ? 47.898 -0.739 22.001 1.00 21.69 256 VAL A CA 1
ATOM 1708 C C . VAL A 1 229 ? 48.661 -0.224 20.799 1.00 20.69 256 VAL A C 1
ATOM 1709 O O . VAL A 1 229 ? 48.280 0.783 20.189 1.00 22.30 256 VAL A O 1
ATOM 1713 N N . ASP A 1 230 ? 49.783 -0.883 20.517 1.00 19.83 257 ASP A N 1
ATOM 1714 C CA . ASP A 1 230 ? 50.660 -0.528 19.412 1.00 20.80 257 ASP A CA 1
ATOM 1715 C C . ASP A 1 230 ? 50.221 -1.293 18.161 1.00 21.62 257 ASP A C 1
ATOM 1716 O O . ASP A 1 230 ? 49.756 -2.426 18.249 1.00 21.85 257 ASP A O 1
ATOM 1721 N N . SER A 1 231 ? 50.375 -0.672 17.001 1.00 20.87 258 SER A N 1
ATOM 1722 C CA . SER A 1 231 ? 49.991 -1.316 15.751 1.00 22.34 258 SER A CA 1
ATOM 1723 C C . SER A 1 231 ? 50.706 -0.597 14.612 1.00 23.25 258 SER A C 1
ATOM 1724 O O . SER A 1 231 ? 51.173 0.539 14.769 1.00 23.57 258 SER A O 1
ATOM 1727 N N . SER A 1 232 ? 50.813 -1.259 13.470 1.00 22.38 259 SER A N 1
ATOM 1728 C CA . SER A 1 232 ? 51.502 -0.678 12.337 1.00 23.59 259 SER A CA 1
ATOM 1729 C C . SER A 1 232 ? 50.552 -0.494 11.151 1.00 25.12 259 SER A C 1
ATOM 1730 O O . SER A 1 232 ? 49.791 -1.409 10.797 1.00 22.81 259 SER A O 1
ATOM 1733 N N . VAL A 1 233 ? 50.623 0.687 10.540 1.00 24.98 260 VAL A N 1
ATOM 1734 C CA . VAL A 1 233 ? 49.774 1.070 9.418 1.00 27.23 260 VAL A CA 1
ATOM 1735 C C . VAL A 1 233 ? 49.148 -0.064 8.619 1.00 27.40 260 VAL A C 1
ATOM 1736 O O . VAL A 1 233 ? 48.007 -0.425 8.846 1.00 32.01 260 VAL A O 1
ATOM 1740 N N . ALA A 1 234 ? 49.869 -0.633 7.676 1.00 25.31 261 ALA A N 1
ATOM 1741 C CA . ALA A 1 234 ? 49.261 -1.693 6.867 1.00 24.67 261 ALA A CA 1
ATOM 1742 C C . ALA A 1 234 ? 49.788 -3.052 7.305 1.00 24.75 261 ALA A C 1
ATOM 1743 O O . ALA A 1 234 ? 49.925 -3.972 6.497 1.00 26.24 261 ALA A O 1
ATOM 1745 N N . GLY A 1 235 ? 50.081 -3.177 8.589 1.00 22.50 262 GLY A N 1
ATOM 1746 C CA . GLY A 1 235 ? 50.630 -4.425 9.062 1.00 21.79 262 GLY A CA 1
ATOM 1747 C C . GLY A 1 235 ? 52.068 -4.496 8.606 1.00 22.57 262 GLY A C 1
ATOM 1748 O O . GLY A 1 235 ? 52.605 -5.584 8.448 1.00 22.52 262 GLY A O 1
ATOM 1749 N N . LEU A 1 236 ? 52.695 -3.341 8.374 1.00 22.90 263 LEU A N 1
ATOM 1750 C CA . LEU A 1 236 ? 54.101 -3.317 7.957 1.00 26.49 263 LEU A CA 1
ATOM 1751 C C . LEU A 1 236 ? 55.005 -3.914 9.041 1.00 28.77 263 LEU A C 1
ATOM 1752 O O . LEU A 1 236 ? 54.640 -3.965 10.213 1.00 28.43 263 LEU A O 1
ATOM 1757 N N . GLY A 1 237 ? 56.197 -4.335 8.641 1.00 32.02 264 GLY A N 1
ATOM 1758 C CA . GLY A 1 237 ? 57.132 -4.877 9.602 1.00 36.50 264 GLY A CA 1
ATOM 1759 C C . GLY A 1 237 ? 57.448 -6.347 9.447 1.00 40.48 264 GLY A C 1
ATOM 1760 O O . GLY A 1 237 ? 57.240 -6.953 8.397 1.00 40.56 264 GLY A O 1
ATOM 1761 N N . GLY A 1 238 ? 57.956 -6.928 10.521 1.00 42.95 265 GLY A N 1
ATOM 1762 C CA . GLY A 1 238 ? 58.317 -8.326 10.496 1.00 46.57 265 GLY A CA 1
ATOM 1763 C C . GLY A 1 238 ? 59.280 -8.537 11.635 1.00 49.74 265 GLY A C 1
ATOM 1764 O O . GLY A 1 238 ? 59.699 -7.578 12.282 1.00 49.65 265 GLY A O 1
ATOM 1765 N N . CYS A 1 239 ? 59.635 -9.787 11.896 1.00 53.18 266 CYS A N 1
ATOM 1766 C CA . CYS A 1 239 ? 60.554 -10.061 12.981 1.00 55.27 266 CYS A CA 1
ATOM 1767 C C . CYS A 1 239 ? 61.748 -10.843 12.479 1.00 55.48 266 CYS A C 1
ATOM 1768 O O . CYS A 1 239 ? 61.600 -11.915 11.900 1.00 54.90 266 CYS A O 1
ATOM 1771 N N . PRO A 1 240 ? 62.954 -10.302 12.684 1.00 56.88 267 PRO A N 1
ATOM 1772 C CA . PRO A 1 240 ? 64.175 -10.975 12.243 1.00 57.69 267 PRO A CA 1
ATOM 1773 C C . PRO A 1 240 ? 64.303 -12.377 12.840 1.00 58.90 267 PRO A C 1
ATOM 1774 O O . PRO A 1 240 ? 64.939 -13.251 12.251 1.00 59.29 267 PRO A O 1
ATOM 1778 N N . TYR A 1 241 ? 63.678 -12.589 13.998 1.00 60.15 268 TYR A N 1
ATOM 1779 C CA . TYR A 1 241 ? 63.738 -13.879 14.693 1.00 61.25 268 TYR A CA 1
ATOM 1780 C C . TYR A 1 241 ? 62.628 -14.868 14.340 1.00 61.26 268 TYR A C 1
ATOM 1781 O O . TYR A 1 241 ? 62.359 -15.792 15.106 1.00 60.67 268 TYR A O 1
ATOM 1790 N N . ALA A 1 242 ? 61.992 -14.685 13.187 1.00 62.31 269 ALA A N 1
ATOM 1791 C CA . ALA A 1 242 ? 60.906 -15.576 12.772 1.00 63.34 269 ALA A CA 1
ATOM 1792 C C . ALA A 1 242 ? 60.790 -15.658 11.258 1.00 63.75 269 ALA A C 1
ATOM 1793 O O . ALA A 1 242 ? 60.968 -14.659 10.567 1.00 63.73 269 ALA A O 1
ATOM 1795 N N . GLN A 1 243 ? 60.477 -16.849 10.750 1.00 64.75 270 GLN A N 1
ATOM 1796 C CA . GLN A 1 243 ? 60.341 -17.065 9.308 1.00 65.46 270 GLN A CA 1
ATOM 1797 C C . GLN A 1 243 ? 59.486 -15.992 8.640 1.00 64.86 270 GLN A C 1
ATOM 1798 O O . GLN A 1 243 ? 58.412 -15.647 9.133 1.00 64.56 270 GLN A O 1
ATOM 1804 N N . GLY A 1 244 ? 59.980 -15.494 7.507 1.00 64.34 271 GLY A N 1
ATOM 1805 C CA . GLY A 1 244 ? 59.318 -14.445 6.745 1.00 63.21 271 GLY A CA 1
ATOM 1806 C C . GLY A 1 244 ? 57.804 -14.422 6.594 1.00 62.35 271 GLY A C 1
ATOM 1807 O O . GLY A 1 244 ? 57.294 -14.343 5.472 1.00 62.87 271 GLY A O 1
ATOM 1808 N N . ALA A 1 245 ? 57.083 -14.481 7.709 1.00 60.18 272 ALA A N 1
ATOM 1809 C CA . ALA A 1 245 ? 55.630 -14.427 7.688 1.00 57.40 272 ALA A CA 1
ATOM 1810 C C . ALA A 1 245 ? 55.290 -12.965 7.960 1.00 55.70 272 ALA A C 1
ATOM 1811 O O . ALA A 1 245 ? 56.010 -12.082 7.511 1.00 56.36 272 ALA A O 1
ATOM 1813 N N . SER A 1 246 ? 54.221 -12.691 8.698 1.00 53.42 273 SER A N 1
ATOM 1814 C CA . SER A 1 246 ? 53.864 -11.303 8.970 1.00 50.70 273 SER A CA 1
ATOM 1815 C C . SER A 1 246 ? 54.507 -10.721 10.232 1.00 47.60 273 SER A C 1
ATOM 1816 O O . SER A 1 246 ? 55.170 -11.429 10.989 1.00 47.50 273 SER A O 1
ATOM 1819 N N . GLY A 1 247 ? 54.308 -9.417 10.434 1.00 43.09 274 GLY A N 1
ATOM 1820 C CA . GLY A 1 247 ? 54.858 -8.731 11.589 1.00 37.63 274 GLY A CA 1
ATOM 1821 C C . GLY A 1 247 ? 53.822 -8.068 12.494 1.00 33.70 274 GLY A C 1
ATOM 1822 O O . GLY A 1 247 ? 53.068 -8.756 13.172 1.00 31.99 274 GLY A O 1
ATOM 1823 N N . ASN A 1 248 ? 53.766 -6.739 12.510 1.00 30.40 275 ASN A N 1
ATOM 1824 C CA . ASN A 1 248 ? 52.823 -6.042 13.390 1.00 30.29 275 ASN A CA 1
ATOM 1825 C C . ASN A 1 248 ? 51.323 -6.171 13.089 1.00 28.88 275 ASN A C 1
ATOM 1826 O O . ASN A 1 248 ? 50.914 -6.431 11.960 1.00 28.68 275 ASN A O 1
ATOM 1831 N N . LEU A 1 249 ? 50.517 -5.992 14.133 1.00 26.19 276 LEU A N 1
ATOM 1832 C CA . LEU A 1 249 ? 49.062 -5.997 14.029 1.00 25.58 276 LEU A CA 1
ATOM 1833 C C . LEU A 1 249 ? 48.729 -4.814 13.100 1.00 24.37 276 LEU A C 1
ATOM 1834 O O . LEU A 1 249 ? 49.320 -3.748 13.244 1.00 21.17 276 LEU A O 1
ATOM 1839 N N . ALA A 1 250 ? 47.799 -4.981 12.162 1.00 22.58 277 ALA A N 1
ATOM 1840 C CA . ALA A 1 250 ? 47.464 -3.876 11.245 1.00 21.72 277 ALA A CA 1
ATOM 1841 C C . ALA A 1 250 ? 46.559 -2.836 11.908 1.00 20.68 277 ALA A C 1
ATOM 1842 O O . ALA A 1 250 ? 45.477 -3.159 12.385 1.00 20.15 277 ALA A O 1
ATOM 1844 N N . THR A 1 251 ? 46.999 -1.583 11.940 1.00 21.28 278 THR A N 1
ATOM 1845 C CA . THR A 1 251 ? 46.204 -0.541 12.584 1.00 19.38 278 THR A CA 1
ATOM 1846 C C . THR A 1 251 ? 44.760 -0.482 12.087 1.00 20.44 278 THR A C 1
ATOM 1847 O O . THR A 1 251 ? 43.843 -0.300 12.881 1.00 19.47 278 THR A O 1
ATOM 1851 N N . GLU A 1 252 ? 44.548 -0.663 10.788 1.00 20.44 279 GLU A N 1
ATOM 1852 C CA . GLU A 1 252 ? 43.184 -0.605 10.264 1.00 23.00 279 GLU A CA 1
ATOM 1853 C C . GLU A 1 252 ? 42.325 -1.737 10.799 1.00 21.68 279 GLU A C 1
ATOM 1854 O O . GLU A 1 252 ? 41.150 -1.536 11.110 1.00 21.94 279 GLU A O 1
ATOM 1860 N N . ASP A 1 253 ? 42.888 -2.936 10.915 1.00 22.16 280 ASP A N 1
ATOM 1861 C CA . ASP A 1 253 ? 42.091 -4.030 11.435 1.00 22.32 280 ASP A CA 1
ATOM 1862 C C . ASP A 1 253 ? 41.796 -3.792 12.920 1.00 22.12 280 ASP A C 1
ATOM 1863 O O . ASP A 1 253 ? 40.784 -4.245 13.450 1.00 21.69 280 ASP A O 1
ATOM 1868 N N . LEU A 1 254 ? 42.677 -3.065 13.594 1.00 21.75 281 LEU A N 1
ATOM 1869 C CA . LEU A 1 254 ? 42.455 -2.769 15.003 1.00 21.63 281 LEU A CA 1
ATOM 1870 C C . LEU A 1 254 ? 41.384 -1.691 15.170 1.00 21.01 281 LEU A C 1
ATOM 1871 O O . LEU A 1 254 ? 40.480 -1.830 15.994 1.00 21.50 281 LEU A O 1
ATOM 1876 N N . VAL A 1 255 ? 41.455 -0.617 14.391 1.00 21.39 282 VAL A N 1
ATOM 1877 C CA . VAL A 1 255 ? 40.438 0.403 14.572 1.00 23.05 282 VAL A CA 1
ATOM 1878 C C . VAL A 1 255 ? 39.077 -0.119 14.130 1.00 21.97 282 VAL A C 1
ATOM 1879 O O . VAL A 1 255 ? 38.055 0.222 14.720 1.00 20.13 282 VAL A O 1
ATOM 1883 N N . TYR A 1 256 ? 39.059 -0.976 13.119 1.00 23.64 283 TYR A N 1
ATOM 1884 C CA . TYR A 1 256 ? 37.787 -1.519 12.663 1.00 25.02 283 TYR A CA 1
ATOM 1885 C C . TYR A 1 256 ? 37.134 -2.225 13.841 1.00 25.26 283 TYR A C 1
ATOM 1886 O O . TYR A 1 256 ? 35.939 -2.046 14.116 1.00 24.33 283 TYR A O 1
ATOM 1895 N N . MET A 1 257 ? 37.929 -3.029 14.548 1.00 25.76 284 MET A N 1
ATOM 1896 C CA . MET A 1 257 ? 37.410 -3.741 15.704 1.00 25.75 284 MET A CA 1
ATOM 1897 C C . MET A 1 257 ? 36.968 -2.767 16.790 1.00 24.87 284 MET A C 1
ATOM 1898 O O . MET A 1 257 ? 35.907 -2.938 17.379 1.00 25.15 284 MET A O 1
ATOM 1903 N N . LEU A 1 258 ? 37.793 -1.761 17.075 1.00 24.98 285 LEU A N 1
ATOM 1904 C CA . LEU A 1 258 ? 37.453 -0.796 18.116 1.00 25.30 285 LEU A CA 1
ATOM 1905 C C . LEU A 1 258 ? 36.196 -0.014 17.778 1.00 25.89 285 LEU A C 1
ATOM 1906 O O . LEU A 1 258 ? 35.368 0.222 18.651 1.00 25.90 285 LEU A O 1
ATOM 1911 N N . GLU A 1 259 ? 36.036 0.391 16.521 1.00 28.22 286 GLU A N 1
ATOM 1912 C CA . GLU A 1 259 ? 34.821 1.117 16.156 1.00 29.86 286 GLU A CA 1
ATOM 1913 C C . GLU A 1 259 ? 33.626 0.187 16.358 1.00 29.11 286 GLU A C 1
ATOM 1914 O O . GLU A 1 259 ? 32.590 0.597 16.879 1.00 30.09 286 GLU A O 1
ATOM 1920 N N . GLY A 1 260 ? 33.777 -1.081 15.985 1.00 28.47 287 GLY A N 1
ATOM 1921 C CA . GLY A 1 260 ? 32.685 -2.023 16.187 1.00 26.97 287 GLY A CA 1
ATOM 1922 C C . GLY A 1 260 ? 32.328 -2.134 17.664 1.00 27.57 287 GLY A C 1
ATOM 1923 O O . GLY A 1 260 ? 31.157 -2.230 18.032 1.00 26.95 287 GLY A O 1
ATOM 1924 N N . LEU A 1 261 ? 33.342 -2.111 18.525 1.00 27.71 288 LEU A N 1
ATOM 1925 C CA . LEU A 1 261 ? 33.113 -2.208 19.966 1.00 27.15 288 LEU A CA 1
ATOM 1926 C C . LEU A 1 261 ? 32.515 -0.931 20.537 1.00 26.72 288 LEU A C 1
ATOM 1927 O O . LEU A 1 26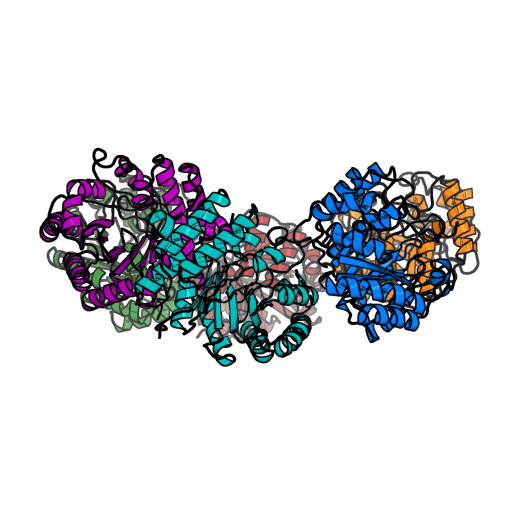1 ? 32.043 -0.922 21.664 1.00 28.34 288 LEU A O 1
ATOM 1932 N N . GLY A 1 262 ? 32.546 0.153 19.770 1.00 27.36 289 GLY A N 1
ATOM 1933 C CA . GLY A 1 262 ? 31.998 1.406 20.263 1.00 27.46 289 GLY A CA 1
ATOM 1934 C C . GLY A 1 262 ? 33.033 2.129 21.110 1.00 28.20 289 GLY A C 1
ATOM 1935 O O . GLY A 1 262 ? 32.716 3.007 21.912 1.00 27.85 289 GLY A O 1
ATOM 1936 N N . ILE A 1 263 ? 34.290 1.749 20.922 1.00 27.34 290 ILE A N 1
ATOM 1937 C CA . ILE A 1 263 ? 35.390 2.345 21.661 1.00 26.16 290 ILE A CA 1
ATOM 1938 C C . ILE A 1 263 ? 36.033 3.502 20.903 1.00 25.42 290 ILE A C 1
ATOM 1939 O O . ILE A 1 263 ? 36.405 3.364 19.745 1.00 25.03 290 ILE A O 1
ATOM 1944 N N . HIS A 1 264 ? 36.168 4.641 21.569 1.00 26.47 291 HIS A N 1
ATOM 1945 C CA . HIS A 1 264 ? 36.766 5.821 20.961 1.00 26.49 291 HIS A CA 1
ATOM 1946 C C . HIS A 1 264 ? 38.268 5.680 20.717 1.00 26.75 291 HIS A C 1
ATOM 1947 O O . HIS A 1 264 ? 39.018 5.243 21.591 1.00 27.15 291 HIS A O 1
ATOM 1954 N N . THR A 1 265 ? 38.698 6.058 19.516 1.00 26.16 292 THR A N 1
ATOM 1955 C CA . THR A 1 265 ? 40.098 6.017 19.120 1.00 25.89 292 THR A CA 1
ATOM 1956 C C . THR A 1 265 ? 40.472 7.360 18.514 1.00 25.77 292 THR A C 1
ATOM 1957 O O . THR A 1 265 ? 41.646 7.718 18.450 1.00 23.73 292 THR A O 1
ATOM 1961 N N . GLY A 1 266 ? 39.462 8.075 18.026 1.00 25.78 293 GLY A N 1
ATOM 1962 C CA . GLY A 1 266 ? 39.692 9.364 17.420 1.00 25.73 293 GLY A CA 1
ATOM 1963 C C . GLY A 1 266 ? 40.408 9.241 16.099 1.00 26.36 293 GLY A C 1
ATOM 1964 O O . GLY A 1 266 ? 40.940 10.223 15.596 1.00 27.71 293 GLY A O 1
ATOM 1965 N N . VAL A 1 267 ? 40.414 8.040 15.528 1.00 26.34 294 VAL A N 1
ATOM 1966 C CA . VAL A 1 267 ? 41.088 7.793 14.253 1.00 26.47 294 VAL A CA 1
ATOM 1967 C C . VAL A 1 267 ? 40.084 7.708 13.090 1.00 27.15 294 VAL A C 1
ATOM 1968 O O . VAL A 1 267 ? 39.012 7.123 13.240 1.00 28.15 294 VAL A O 1
ATOM 1972 N N . ASN A 1 268 ? 40.422 8.307 11.947 1.00 26.24 295 ASN A N 1
ATOM 1973 C CA . ASN A 1 268 ? 39.545 8.271 10.766 1.00 25.92 295 ASN A CA 1
ATOM 1974 C C . ASN A 1 268 ? 39.979 7.112 9.868 1.00 23.03 295 ASN A C 1
ATOM 1975 O O . ASN A 1 268 ? 41.004 7.175 9.205 1.00 22.97 295 ASN A O 1
ATOM 1980 N N . LEU A 1 269 ? 39.193 6.046 9.858 1.00 24.21 296 LEU A N 1
ATOM 1981 C CA . LEU A 1 269 ? 39.525 4.855 9.083 1.00 24.16 296 LEU A CA 1
ATOM 1982 C C . LEU A 1 269 ? 39.815 5.096 7.601 1.00 25.31 296 LEU A C 1
ATOM 1983 O O . LEU A 1 269 ? 40.787 4.567 7.057 1.00 24.58 296 LEU A O 1
ATOM 1988 N N . GLN A 1 270 ? 39.002 5.921 6.949 1.00 27.08 297 GLN A N 1
ATOM 1989 C CA . GLN A 1 270 ? 39.215 6.194 5.531 1.00 28.29 297 GLN A CA 1
ATOM 1990 C C . GLN A 1 270 ? 40.590 6.804 5.284 1.00 26.99 297 GLN A C 1
ATOM 1991 O O . GLN A 1 270 ? 41.314 6.381 4.388 1.00 26.74 297 GLN A O 1
ATOM 1997 N N . LYS A 1 271 ? 40.959 7.796 6.083 1.00 26.30 298 LYS A N 1
ATOM 1998 C CA . LYS A 1 271 ? 42.262 8.428 5.926 1.00 25.05 298 LYS A CA 1
ATOM 1999 C C . LYS A 1 271 ? 43.418 7.527 6.367 1.00 24.70 298 LYS A C 1
ATOM 2000 O O . LYS A 1 271 ? 44.555 7.695 5.924 1.00 24.15 298 LYS A O 1
ATOM 2006 N N . LEU A 1 272 ? 43.137 6.573 7.243 1.00 24.81 299 LEU A N 1
ATOM 2007 C CA . LEU A 1 272 ? 44.193 5.666 7.685 1.00 24.57 299 LEU A CA 1
ATOM 2008 C C . LEU A 1 272 ? 44.466 4.722 6.508 1.00 23.97 299 LEU A C 1
ATOM 2009 O O . LEU A 1 272 ? 45.616 4.414 6.199 1.00 21.70 299 LEU A O 1
ATOM 2014 N N . LEU A 1 273 ? 43.398 4.276 5.846 1.00 24.48 300 LEU A N 1
ATOM 2015 C CA . LEU A 1 273 ? 43.540 3.391 4.691 1.00 25.49 300 LEU A CA 1
ATOM 2016 C C . LEU A 1 273 ? 44.313 4.080 3.568 1.00 25.97 300 LEU A C 1
ATOM 2017 O O . LEU A 1 273 ? 45.023 3.416 2.818 1.00 27.41 300 LEU A O 1
ATOM 2022 N N . GLU A 1 274 ? 44.191 5.406 3.450 1.00 26.16 301 GLU A N 1
ATOM 2023 C CA . GLU A 1 274 ? 44.930 6.147 2.419 1.00 26.42 301 GLU A CA 1
ATOM 2024 C C . GLU A 1 274 ? 46.429 6.111 2.723 1.00 25.01 301 GLU A C 1
ATOM 2025 O O . GLU A 1 274 ? 47.260 5.974 1.818 1.00 23.18 301 GLU A O 1
ATOM 2031 N N . ALA A 1 275 ? 46.771 6.288 3.999 1.00 23.67 302 ALA A N 1
ATOM 2032 C CA . ALA A 1 275 ? 48.172 6.270 4.406 1.00 23.11 302 ALA A CA 1
ATOM 2033 C C . ALA A 1 275 ? 48.735 4.883 4.125 1.00 21.41 302 ALA A C 1
ATOM 2034 O O . ALA A 1 275 ? 49.808 4.751 3.564 1.00 21.59 302 ALA A O 1
ATOM 2036 N N . GLY A 1 276 ? 47.997 3.850 4.512 1.00 22.45 303 GLY A N 1
ATOM 2037 C CA . GLY A 1 276 ? 48.450 2.496 4.266 1.00 24.62 303 GLY A CA 1
ATOM 2038 C C . GLY A 1 276 ? 48.662 2.209 2.792 1.00 26.33 303 GLY A C 1
ATOM 2039 O O . GLY A 1 276 ? 49.673 1.617 2.396 1.00 25.46 303 GLY A O 1
ATOM 2040 N N . ASN A 1 277 ? 47.712 2.627 1.960 1.00 28.57 304 ASN A N 1
ATOM 2041 C CA . ASN A 1 277 ? 47.847 2.388 0.525 1.00 28.74 304 ASN A CA 1
ATOM 2042 C C . ASN A 1 277 ? 49.048 3.133 -0.017 1.00 27.15 304 ASN A C 1
ATOM 2043 O O . ASN A 1 277 ? 49.785 2.620 -0.856 1.00 27.88 304 ASN A O 1
ATOM 2048 N N . PHE A 1 278 ? 49.249 4.349 0.474 1.00 26.24 305 PHE A N 1
ATOM 2049 C CA . PHE A 1 278 ? 50.371 5.167 0.031 1.00 25.12 305 PHE A CA 1
ATOM 2050 C C . PHE A 1 278 ? 51.717 4.501 0.300 1.00 24.71 305 PHE A C 1
ATOM 2051 O O . PHE A 1 278 ? 52.519 4.326 -0.606 1.00 25.10 305 PHE A O 1
ATOM 2059 N N . ILE A 1 279 ? 51.970 4.121 1.550 1.00 25.26 306 ILE A N 1
ATOM 2060 C CA . ILE A 1 279 ? 53.257 3.511 1.868 1.00 23.20 306 ILE A CA 1
ATOM 2061 C C . ILE A 1 279 ? 53.424 2.154 1.199 1.00 22.31 306 ILE A C 1
ATOM 2062 O O . ILE A 1 279 ? 54.522 1.784 0.807 1.00 20.62 306 ILE A O 1
ATOM 2067 N N . CYS A 1 280 ? 52.334 1.417 1.037 1.00 24.34 307 CYS A N 1
ATOM 2068 C CA . CYS A 1 280 ? 52.436 0.117 0.385 1.00 26.57 307 CYS A CA 1
ATOM 2069 C C . CYS A 1 280 ? 52.898 0.217 -1.056 1.00 27.37 307 CYS A C 1
ATOM 2070 O O . CYS A 1 280 ? 53.615 -0.663 -1.537 1.00 26.08 307 CYS A O 1
ATOM 2073 N N . GLN A 1 281 ? 52.491 1.285 -1.746 1.00 29.02 308 GLN A N 1
ATOM 2074 C CA . GLN A 1 281 ? 52.892 1.474 -3.139 1.00 30.19 308 GLN A CA 1
ATOM 2075 C C . GLN A 1 281 ? 54.352 1.902 -3.188 1.00 28.47 308 GLN A C 1
ATOM 2076 O O . GLN A 1 281 ? 55.112 1.450 -4.034 1.00 27.06 308 GLN A O 1
ATOM 2082 N N . ALA A 1 282 ? 54.753 2.768 -2.269 1.00 26.97 309 ALA A N 1
ATOM 2083 C CA . ALA A 1 282 ? 56.136 3.210 -2.243 1.00 27.48 309 ALA A CA 1
ATOM 2084 C C . ALA A 1 282 ? 57.072 2.022 -1.981 1.00 27.69 309 ALA A C 1
ATOM 2085 O O . ALA A 1 282 ? 58.206 2.003 -2.447 1.00 29.03 309 ALA A O 1
ATOM 2087 N N . LEU A 1 283 ? 56.574 1.035 -1.243 1.00 27.49 310 LEU A N 1
ATOM 2088 C CA . LEU A 1 283 ? 57.336 -0.158 -0.872 1.00 28.37 310 LEU A CA 1
ATOM 2089 C C . LEU A 1 283 ? 57.155 -1.325 -1.853 1.00 29.34 310 LEU A C 1
ATOM 2090 O O . LEU A 1 283 ? 57.783 -2.377 -1.701 1.00 29.20 310 LEU A O 1
ATOM 2095 N N . ASN A 1 284 ? 56.299 -1.137 -2.853 1.00 29.49 311 ASN A N 1
ATOM 2096 C CA . ASN A 1 284 ? 56.011 -2.189 -3.827 1.00 29.93 311 ASN A CA 1
ATOM 2097 C C . ASN A 1 284 ? 55.597 -3.479 -3.113 1.00 30.49 311 ASN A C 1
ATOM 2098 O O . ASN A 1 284 ? 56.158 -4.554 -3.357 1.00 30.07 311 ASN A O 1
ATOM 2103 N N . ARG A 1 285 ? 54.618 -3.374 -2.223 1.00 30.81 312 ARG A N 1
ATOM 2104 C CA . ARG A 1 285 ? 54.137 -4.550 -1.512 1.00 32.51 312 ARG A CA 1
ATOM 2105 C C . ARG A 1 285 ? 52.635 -4.466 -1.348 1.00 32.13 312 ARG A C 1
ATOM 2106 O O . ARG A 1 285 ? 52.041 -3.410 -1.536 1.00 32.16 312 ARG A O 1
ATOM 2114 N N . LYS A 1 286 ? 52.030 -5.594 -1.002 1.00 33.43 313 LYS A N 1
ATOM 2115 C CA . LYS A 1 286 ? 50.595 -5.661 -0.767 1.00 34.66 313 LYS A CA 1
ATOM 2116 C C . LYS A 1 286 ? 50.374 -5.425 0.726 1.00 34.57 313 LYS A C 1
ATOM 2117 O O . LYS A 1 286 ? 51.130 -5.924 1.564 1.00 32.78 313 LYS A O 1
ATOM 2123 N N . THR A 1 287 ? 49.341 -4.662 1.055 1.00 34.87 314 THR A N 1
ATOM 2124 C CA . THR A 1 287 ? 49.025 -4.376 2.448 1.00 34.40 314 THR A CA 1
ATOM 2125 C C . THR A 1 287 ? 48.725 -5.673 3.184 1.00 34.49 314 THR A C 1
ATOM 2126 O O . THR A 1 287 ? 48.287 -6.654 2.573 1.00 35.49 314 THR A O 1
ATOM 2130 N N . SER A 1 288 ? 48.960 -5.684 4.493 1.00 33.35 315 SER A N 1
ATOM 2131 C CA . SER A 1 288 ? 48.676 -6.870 5.295 1.00 32.41 315 SER A CA 1
ATOM 2132 C C . SER A 1 288 ? 47.376 -6.686 6.046 1.00 30.72 315 SER A C 1
ATOM 2133 O O . SER A 1 288 ? 46.962 -7.558 6.800 1.00 32.18 315 SER A O 1
ATOM 2136 N N . SER A 1 289 ? 46.742 -5.542 5.838 1.00 27.59 316 SER A N 1
ATOM 2137 C CA . SER A 1 289 ? 45.478 -5.225 6.479 1.00 27.51 316 SER A CA 1
ATOM 2138 C C . SER A 1 289 ? 44.326 -5.887 5.721 1.00 27.76 316 SER A C 1
ATOM 2139 O O . SER A 1 289 ? 44.204 -5.722 4.511 1.00 25.67 316 SER A O 1
ATOM 2142 N N . LYS A 1 290 ? 43.488 -6.630 6.437 1.00 29.26 317 LYS A N 1
ATOM 2143 C CA . LYS A 1 290 ? 42.343 -7.298 5.826 1.00 30.60 317 LYS A CA 1
ATOM 2144 C C . LYS A 1 290 ? 41.262 -6.276 5.494 1.00 31.85 317 LYS A C 1
ATOM 2145 O O . LYS A 1 290 ? 40.578 -6.394 4.478 1.00 30.38 317 LYS A O 1
ATOM 2151 N N . VAL A 1 291 ? 41.111 -5.272 6.352 1.00 31.71 318 VAL A N 1
ATOM 2152 C CA . VAL A 1 291 ? 40.107 -4.249 6.111 1.00 33.49 318 VAL A CA 1
ATOM 2153 C C . VAL A 1 291 ? 40.407 -3.554 4.790 1.00 34.98 318 VAL A C 1
ATOM 2154 O O . VAL A 1 291 ? 39.497 -3.303 4.004 1.00 35.91 318 VAL A O 1
ATOM 2158 N N . ALA A 1 292 ? 41.682 -3.260 4.550 1.00 35.81 319 ALA A N 1
ATOM 2159 C CA . ALA A 1 292 ? 42.112 -2.607 3.320 1.00 38.09 319 ALA A CA 1
ATOM 2160 C C . ALA A 1 292 ? 41.771 -3.488 2.122 1.00 40.62 319 ALA A C 1
ATOM 2161 O O . ALA A 1 292 ? 41.278 -3.002 1.110 1.00 40.14 319 ALA A O 1
ATOM 2163 N N . GLN A 1 293 ? 42.034 -4.786 2.241 1.00 42.54 320 GLN A N 1
ATOM 2164 C CA . GLN A 1 293 ? 41.732 -5.716 1.161 1.00 45.68 320 GLN A CA 1
ATOM 2165 C C . GLN A 1 293 ? 40.237 -5.820 0.884 1.00 47.33 320 GLN A C 1
ATOM 2166 O O . GLN A 1 293 ? 39.831 -5.941 -0.264 1.00 48.41 320 GLN A O 1
ATOM 2172 N N . ALA A 1 294 ? 39.422 -5.768 1.930 1.00 49.93 321 ALA A N 1
ATOM 2173 C CA . ALA A 1 294 ? 37.973 -5.869 1.770 1.00 53.75 321 ALA A CA 1
ATOM 2174 C C . ALA A 1 294 ? 37.312 -4.576 1.297 1.00 56.65 321 ALA A C 1
ATOM 2175 O O . ALA A 1 294 ? 36.227 -4.610 0.721 1.00 56.71 321 ALA A O 1
ATOM 2177 N N . THR A 1 295 ? 37.961 -3.443 1.543 1.00 60.21 322 THR A N 1
ATOM 2178 C CA . THR A 1 295 ? 37.414 -2.142 1.158 1.00 63.89 322 THR A CA 1
ATOM 2179 C C . THR A 1 295 ? 37.605 -1.821 -0.318 1.00 66.38 322 THR A C 1
ATOM 2180 O O . THR A 1 295 ? 36.760 -1.159 -0.926 1.00 67.17 322 THR A O 1
ATOM 2184 N N . CYS A 1 296 ? 38.714 -2.283 -0.889 1.00 68.61 323 CYS A N 1
ATOM 2185 C CA . CYS A 1 296 ? 39.006 -2.052 -2.300 1.00 71.25 323 CYS A CA 1
ATOM 2186 C C . CYS A 1 296 ? 40.321 -2.723 -2.677 1.00 71.71 323 CYS A C 1
ATOM 2187 O O . CYS A 1 296 ? 41.311 -1.992 -2.897 1.00 72.21 323 CYS A O 1
ATOM 2190 N N . THR B 1 1 ? 33.118 -19.836 31.307 1.00 58.04 28 THR B N 1
ATOM 2191 C CA . THR B 1 1 ? 34.553 -19.809 30.899 1.00 57.81 28 THR B CA 1
ATOM 2192 C C . THR B 1 1 ? 34.798 -20.725 29.696 1.00 56.22 28 THR B C 1
ATOM 2193 O O . THR B 1 1 ? 33.874 -21.367 29.193 1.00 56.99 28 THR B O 1
ATOM 2197 N N . LEU B 1 2 ? 36.047 -20.787 29.246 1.00 53.13 29 LEU B N 1
ATOM 2198 C CA . LEU B 1 2 ? 36.415 -21.603 28.092 1.00 50.13 29 LEU B CA 1
ATOM 2199 C C . LEU B 1 2 ? 36.176 -23.104 28.257 1.00 47.79 29 LEU B C 1
ATOM 2200 O O . LEU B 1 2 ? 36.554 -23.700 29.270 1.00 48.65 29 LEU B O 1
ATOM 2205 N N . PRO B 1 3 ? 35.549 -23.739 27.255 1.00 45.41 30 PRO B N 1
ATOM 2206 C CA . PRO B 1 3 ? 35.290 -25.183 27.333 1.00 42.92 30 PRO B CA 1
ATOM 2207 C C . PRO B 1 3 ? 36.602 -25.975 27.328 1.00 40.29 30 PRO B C 1
ATOM 2208 O O . PRO B 1 3 ? 37.617 -25.487 26.837 1.00 39.08 30 PRO B O 1
ATOM 2212 N N . LYS B 1 4 ? 36.587 -27.181 27.892 1.00 38.21 31 LYS B N 1
ATOM 2213 C CA . LYS B 1 4 ? 37.787 -28.012 27.934 1.00 36.39 31 LYS B CA 1
ATOM 2214 C C . LYS B 1 4 ? 38.151 -28.538 26.550 1.00 34.38 31 LYS B C 1
ATOM 2215 O O . LYS B 1 4 ? 39.318 -28.724 26.235 1.00 33.35 31 LYS B O 1
ATOM 2221 N N . ARG B 1 5 ? 37.148 -28.795 25.722 1.00 32.78 32 ARG B N 1
ATOM 2222 C CA . ARG B 1 5 ? 37.417 -29.289 24.388 1.00 32.36 32 ARG B CA 1
ATOM 2223 C C . ARG B 1 5 ? 36.514 -28.653 23.349 1.00 29.94 32 ARG B C 1
ATOM 2224 O O . ARG B 1 5 ? 35.400 -28.244 23.644 1.00 31.10 32 ARG B O 1
ATOM 2232 N N . VAL B 1 6 ? 37.015 -28.571 22.129 1.00 27.66 33 VAL B N 1
ATOM 2233 C CA . VAL B 1 6 ? 36.271 -27.970 21.037 1.00 28.27 33 VAL B CA 1
ATOM 2234 C C . VAL B 1 6 ? 36.229 -28.869 19.804 1.00 27.50 33 VAL B C 1
ATOM 2235 O O . VAL B 1 6 ? 37.241 -29.437 19.395 1.00 26.76 33 VAL B O 1
ATOM 2239 N N . LYS B 1 7 ? 35.045 -28.992 19.220 1.00 28.40 34 LYS B N 1
ATOM 2240 C CA . LYS B 1 7 ? 34.867 -29.787 18.011 1.00 27.54 34 LYS B CA 1
ATOM 2241 C C . LYS B 1 7 ? 35.071 -28.845 16.833 1.00 26.44 34 LYS B C 1
ATOM 2242 O O . LYS B 1 7 ? 34.296 -27.916 16.645 1.00 26.63 34 LYS B O 1
ATOM 2248 N N . ILE B 1 8 ? 36.127 -29.060 16.059 1.00 25.24 35 ILE B N 1
ATOM 2249 C CA . ILE B 1 8 ? 36.381 -28.224 14.907 1.00 25.80 35 ILE B CA 1
ATOM 2250 C C . ILE B 1 8 ? 35.689 -28.851 13.703 1.00 27.00 35 ILE B C 1
ATOM 2251 O O . ILE B 1 8 ? 35.866 -30.041 13.415 1.00 27.56 35 ILE B O 1
ATOM 2256 N N . VAL B 1 9 ? 34.877 -28.055 13.022 1.00 26.28 36 VAL B N 1
ATOM 2257 C CA . VAL B 1 9 ? 34.170 -28.541 11.849 1.00 26.51 36 VAL B CA 1
ATOM 2258 C C . VAL B 1 9 ? 34.881 -27.967 10.646 1.00 27.17 36 VAL B C 1
ATOM 2259 O O . VAL B 1 9 ? 34.847 -26.759 10.412 1.00 27.68 36 VAL B O 1
ATOM 2263 N N . GLU B 1 10 ? 35.546 -28.846 9.903 1.00 27.35 37 GLU B N 1
ATOM 2264 C CA . GLU B 1 10 ? 36.297 -28.474 8.716 1.00 27.35 37 GLU B CA 1
ATOM 2265 C C . GLU B 1 10 ? 35.380 -28.326 7.501 1.00 28.02 37 GLU B C 1
ATOM 2266 O O . GLU B 1 10 ? 34.733 -29.295 7.088 1.00 27.53 37 GLU B O 1
ATOM 2272 N N . VAL B 1 11 ? 35.333 -27.127 6.922 1.00 26.40 38 VAL B N 1
ATOM 2273 C CA . VAL B 1 11 ? 34.479 -26.886 5.763 1.00 27.29 38 VAL B CA 1
ATOM 2274 C C . VAL B 1 11 ? 35.249 -26.620 4.480 1.00 27.77 38 VAL B C 1
ATOM 2275 O O . VAL B 1 11 ? 34.649 -26.365 3.440 1.00 29.32 38 VAL B O 1
ATOM 2279 N N . GLY B 1 12 ? 36.574 -26.675 4.549 1.00 28.78 39 GLY B N 1
ATOM 2280 C CA . GLY B 1 12 ? 37.386 -26.419 3.371 1.00 28.86 39 GLY B CA 1
ATOM 2281 C C . GLY B 1 12 ? 36.994 -27.128 2.082 1.00 29.85 39 GLY B C 1
ATOM 2282 O O . GLY B 1 12 ? 36.843 -26.483 1.044 1.00 29.81 39 GLY B O 1
ATOM 2283 N N . PRO B 1 13 ? 36.832 -28.458 2.100 1.00 30.69 40 PRO B N 1
ATOM 2284 C CA . PRO B 1 13 ? 36.460 -29.139 0.857 1.00 31.21 40 PRO B CA 1
ATOM 2285 C C . PRO B 1 13 ? 35.117 -28.765 0.236 1.00 32.28 40 PRO B C 1
ATOM 2286 O O . PRO B 1 13 ? 34.889 -29.042 -0.940 1.00 32.84 40 PRO B O 1
ATOM 2290 N N . ARG B 1 14 ? 34.239 -28.119 1.001 1.00 32.90 41 ARG B N 1
ATOM 2291 C CA . ARG B 1 14 ? 32.930 -27.736 0.473 1.00 33.64 41 ARG B CA 1
ATOM 2292 C C . ARG B 1 14 ? 32.782 -26.222 0.435 1.00 34.41 41 ARG B C 1
ATOM 2293 O O . ARG B 1 14 ? 32.707 -25.613 -0.634 1.00 33.95 41 ARG B O 1
ATOM 2301 N N . ASP B 1 15 ? 32.724 -25.619 1.611 1.00 35.12 42 ASP B N 1
ATOM 2302 C CA . ASP B 1 15 ? 32.596 -24.176 1.712 1.00 36.90 42 ASP B CA 1
ATOM 2303 C C . ASP B 1 15 ? 33.828 -23.540 1.071 1.00 36.66 42 ASP B C 1
ATOM 2304 O O . ASP B 1 15 ? 33.719 -22.672 0.212 1.00 36.84 42 ASP B O 1
ATOM 2309 N N . GLY B 1 16 ? 35.005 -24.000 1.480 1.00 36.06 43 GLY B N 1
ATOM 2310 C CA . GLY B 1 16 ? 36.231 -23.457 0.930 1.00 36.12 43 GLY B CA 1
ATOM 2311 C C . GLY B 1 16 ? 36.344 -23.570 -0.578 1.00 37.51 43 GLY B C 1
ATOM 2312 O O . GLY B 1 16 ? 36.546 -22.566 -1.271 1.00 36.46 43 GLY B O 1
ATOM 2313 N N . LEU B 1 17 ? 36.210 -24.793 -1.087 1.00 37.14 44 LEU B N 1
ATOM 2314 C CA . LEU B 1 17 ? 36.329 -25.068 -2.518 1.00 37.30 44 LEU B CA 1
ATOM 2315 C C . LEU B 1 17 ? 35.201 -24.483 -3.375 1.00 37.75 44 LEU B C 1
ATOM 2316 O O . LEU B 1 17 ? 35.431 -24.034 -4.496 1.00 37.04 44 LEU B O 1
ATOM 2321 N N . GLN B 1 18 ? 33.985 -24.484 -2.851 1.00 38.91 45 GLN B N 1
ATOM 2322 C CA . GLN B 1 18 ? 32.864 -23.942 -3.600 1.00 41.02 45 GLN B CA 1
ATOM 2323 C C . GLN B 1 18 ? 33.088 -22.463 -3.898 1.00 42.22 45 GLN B C 1
ATOM 2324 O O . GLN B 1 18 ? 32.675 -21.961 -4.940 1.00 40.13 45 GLN B O 1
ATOM 2330 N N . ASN B 1 19 ? 33.759 -21.778 -2.977 1.00 44.03 46 ASN B N 1
ATOM 2331 C CA . ASN B 1 19 ? 34.019 -20.354 -3.122 1.00 46.48 46 ASN B CA 1
ATOM 2332 C C . ASN B 1 19 ? 35.433 -20.005 -3.542 1.00 47.76 46 ASN B C 1
ATOM 2333 O O . ASN B 1 19 ? 35.979 -19.001 -3.099 1.00 47.95 46 ASN B O 1
ATOM 2338 N N . GLU B 1 20 ? 36.028 -20.825 -4.398 1.00 49.98 47 GLU B N 1
ATOM 2339 C CA . GLU B 1 20 ? 37.379 -20.556 -4.875 1.00 52.81 47 GLU B CA 1
ATOM 2340 C C . GLU B 1 20 ? 37.329 -20.299 -6.382 1.00 53.98 47 GLU B C 1
ATOM 2341 O O . GLU B 1 20 ? 36.454 -20.820 -7.074 1.00 54.86 47 GLU B O 1
ATOM 2347 N N . LYS B 1 21 ? 38.262 -19.493 -6.886 1.00 55.54 48 LYS B N 1
ATOM 2348 C CA . LYS B 1 21 ? 38.311 -19.160 -8.315 1.00 56.50 48 LYS B CA 1
ATOM 2349 C C . LYS B 1 21 ? 38.519 -20.405 -9.170 1.00 56.32 48 LYS B C 1
ATOM 2350 O O . LYS B 1 21 ? 37.669 -20.767 -9.992 1.00 55.80 48 LYS B O 1
ATOM 2356 N N . ASN B 1 22 ? 39.665 -21.051 -8.971 1.00 55.41 49 ASN B N 1
ATOM 2357 C CA . ASN B 1 22 ? 40.002 -22.252 -9.718 1.00 54.34 49 ASN B CA 1
ATOM 2358 C C . ASN B 1 22 ? 39.289 -23.450 -9.135 1.00 53.17 49 ASN B C 1
ATOM 2359 O O . ASN B 1 22 ? 38.844 -23.425 -7.988 1.00 53.22 49 ASN B O 1
ATOM 2364 N N . ILE B 1 23 ? 39.180 -24.500 -9.938 1.00 52.29 50 ILE B N 1
ATOM 2365 C CA . ILE B 1 23 ? 38.520 -25.723 -9.509 1.00 50.30 50 ILE B CA 1
ATOM 2366 C C . ILE B 1 23 ? 39.545 -26.842 -9.509 1.00 48.47 50 ILE B C 1
ATOM 2367 O O . ILE B 1 23 ? 40.645 -26.687 -10.036 1.00 47.49 50 ILE B O 1
ATOM 2372 N N . VAL B 1 24 ? 39.184 -27.970 -8.916 1.00 45.92 51 VAL B N 1
ATOM 2373 C CA . VAL B 1 24 ? 40.098 -29.098 -8.865 1.00 42.65 51 VAL B CA 1
ATOM 2374 C C . VAL B 1 24 ? 39.392 -30.389 -9.221 1.00 40.89 51 VAL B C 1
ATOM 2375 O O . VAL B 1 24 ? 38.174 -30.492 -9.115 1.00 40.29 51 VAL B O 1
ATOM 2379 N N . SER B 1 25 ? 40.177 -31.368 -9.643 1.00 39.49 52 SER B N 1
ATOM 2380 C CA . SER B 1 25 ? 39.667 -32.680 -10.022 1.00 38.44 52 SER B CA 1
ATOM 2381 C C . SER B 1 25 ? 39.021 -33.414 -8.846 1.00 37.18 52 SER B C 1
ATOM 2382 O O . SER B 1 25 ? 39.282 -33.113 -7.679 1.00 35.86 52 SER B O 1
ATOM 2385 N N . THR B 1 26 ? 38.178 -34.387 -9.170 1.00 35.23 53 THR B N 1
ATOM 2386 C CA . THR B 1 26 ? 37.509 -35.183 -8.161 1.00 33.42 53 THR B CA 1
ATOM 2387 C C . THR B 1 26 ? 38.546 -35.946 -7.340 1.00 31.79 53 THR B C 1
ATOM 2388 O O . THR B 1 26 ? 38.371 -36.138 -6.135 1.00 31.21 53 THR B O 1
ATOM 2392 N N . PRO B 1 27 ? 39.625 -36.417 -7.985 1.00 29.82 54 PRO B N 1
ATOM 2393 C CA . PRO B 1 27 ? 40.631 -37.144 -7.209 1.00 30.17 54 PRO B CA 1
ATOM 2394 C C . PRO B 1 27 ? 41.373 -36.237 -6.222 1.00 29.27 54 PRO B C 1
ATOM 2395 O O . PRO B 1 27 ? 41.857 -36.703 -5.193 1.00 27.74 54 PRO B O 1
ATOM 2399 N N . VAL B 1 28 ? 41.456 -34.947 -6.531 1.00 29.45 55 VAL B N 1
ATOM 2400 C CA . VAL B 1 28 ? 42.125 -34.000 -5.633 1.00 29.87 55 VAL B CA 1
ATOM 2401 C C . VAL B 1 28 ? 41.266 -33.801 -4.389 1.00 28.81 55 VAL B C 1
ATOM 2402 O O . VAL B 1 28 ? 41.767 -33.871 -3.260 1.00 27.05 55 VAL B O 1
ATOM 2406 N N . LYS B 1 29 ? 39.969 -33.578 -4.601 1.00 26.82 56 LYS B N 1
ATOM 2407 C CA . LYS B 1 29 ? 39.036 -33.407 -3.496 1.00 26.91 56 LYS B CA 1
ATOM 2408 C C . LYS B 1 29 ? 39.116 -34.624 -2.571 1.00 26.93 56 LYS B C 1
ATOM 2409 O O . LYS B 1 29 ? 39.317 -34.483 -1.359 1.00 26.23 56 LYS B O 1
ATOM 2415 N N . ILE B 1 30 ? 38.969 -35.817 -3.150 1.00 25.74 57 ILE B N 1
ATOM 2416 C CA . ILE B 1 30 ? 39.025 -37.054 -2.377 1.00 25.65 57 ILE B CA 1
ATOM 2417 C C . ILE B 1 30 ? 40.277 -37.130 -1.498 1.00 24.96 57 ILE B C 1
ATOM 2418 O O . ILE B 1 30 ? 40.180 -37.406 -0.303 1.00 26.59 57 ILE B O 1
ATOM 2423 N N . LYS B 1 31 ? 41.443 -36.882 -2.084 1.00 25.51 58 LYS B N 1
ATOM 2424 C CA . LYS B 1 31 ? 42.702 -36.934 -1.338 1.00 28.02 58 LYS B CA 1
ATOM 2425 C C . LYS B 1 31 ? 42.764 -35.859 -0.243 1.00 27.87 58 LYS B C 1
ATOM 2426 O O . LYS B 1 31 ? 43.279 -36.098 0.857 1.00 27.38 58 LYS B O 1
ATOM 2432 N N . LEU B 1 32 ? 42.238 -34.676 -0.542 1.00 26.48 59 LEU B N 1
ATOM 2433 C CA . LEU B 1 32 ? 42.230 -33.606 0.445 1.00 27.16 59 LEU B CA 1
ATOM 2434 C C . LEU B 1 32 ? 41.468 -34.079 1.673 1.00 26.86 59 LEU B C 1
ATOM 2435 O O . LEU B 1 32 ? 41.931 -33.922 2.806 1.00 27.40 59 LEU B O 1
ATOM 2440 N N . ILE B 1 33 ? 40.295 -34.659 1.435 1.00 25.24 60 ILE B N 1
ATOM 2441 C CA . ILE B 1 33 ? 39.448 -35.134 2.510 1.00 25.54 60 ILE B CA 1
ATOM 2442 C C . ILE B 1 33 ? 40.090 -36.278 3.284 1.00 26.93 60 ILE B C 1
ATOM 2443 O O . ILE B 1 33 ? 39.935 -36.368 4.499 1.00 27.72 60 ILE B O 1
ATOM 2448 N N . ASP B 1 34 ? 40.834 -37.134 2.593 1.00 28.00 61 ASP B N 1
ATOM 2449 C CA . ASP B 1 34 ? 41.526 -38.233 3.264 1.00 28.52 61 ASP B CA 1
ATOM 2450 C C . ASP B 1 34 ? 42.672 -37.642 4.113 1.00 28.99 61 ASP B C 1
ATOM 2451 O O . ASP B 1 34 ? 42.965 -38.131 5.203 1.00 28.05 61 ASP B O 1
ATOM 2456 N N . MET B 1 35 ? 43.326 -36.596 3.609 1.00 29.57 62 MET B N 1
ATOM 2457 C CA . MET B 1 35 ? 44.411 -35.971 4.363 1.00 29.28 62 MET B CA 1
ATOM 2458 C C . MET B 1 35 ? 43.837 -35.254 5.570 1.00 30.03 62 MET B C 1
ATOM 2459 O O . MET B 1 35 ? 44.453 -35.235 6.639 1.00 32.45 62 MET B O 1
ATOM 2464 N N . LEU B 1 36 ? 42.659 -34.661 5.411 1.00 27.49 63 LEU B N 1
ATOM 2465 C CA . LEU B 1 36 ? 42.032 -33.993 6.539 1.00 27.78 63 LEU B CA 1
ATOM 2466 C C . LEU B 1 36 ? 41.638 -35.042 7.566 1.00 27.67 63 LEU B C 1
ATOM 2467 O O . LEU B 1 36 ? 41.683 -34.789 8.768 1.00 26.76 63 LEU B O 1
ATOM 2472 N N . SER B 1 37 ? 41.257 -36.229 7.099 1.00 28.16 64 SER B N 1
ATOM 2473 C CA . SER B 1 37 ? 40.896 -37.304 8.019 1.00 29.80 64 SER B CA 1
ATOM 2474 C C . SER B 1 37 ? 42.154 -37.742 8.762 1.00 29.69 64 SER B C 1
ATOM 2475 O O . SER B 1 37 ? 42.119 -38.023 9.954 1.00 29.72 64 SER B O 1
ATOM 2478 N N . GLU B 1 38 ? 43.263 -37.790 8.038 1.00 31.13 65 GLU B N 1
ATOM 2479 C CA . GLU B 1 38 ? 44.543 -38.183 8.602 1.00 32.98 65 GLU B CA 1
ATOM 2480 C C . GLU B 1 38 ? 44.948 -37.255 9.746 1.00 33.68 65 GLU B C 1
ATOM 2481 O O . GLU B 1 38 ? 45.470 -37.702 10.765 1.00 33.60 65 GLU B O 1
ATOM 2487 N N . ALA B 1 39 ? 44.702 -35.961 9.563 1.00 32.20 66 ALA B N 1
ATOM 2488 C CA . ALA B 1 39 ? 45.064 -34.954 10.555 1.00 33.16 66 ALA B CA 1
ATOM 2489 C C . ALA B 1 39 ? 44.239 -35.032 11.834 1.00 32.94 66 ALA B C 1
ATOM 2490 O O . ALA B 1 39 ? 44.533 -34.343 12.809 1.00 32.62 66 ALA B O 1
ATOM 2492 N N . GLY B 1 40 ? 43.189 -35.844 11.824 1.00 32.63 67 GLY B N 1
ATOM 2493 C CA . GLY B 1 40 ? 42.375 -35.978 13.014 1.00 32.05 67 GLY B CA 1
ATOM 2494 C C . GLY B 1 40 ? 41.116 -35.145 13.179 1.00 31.95 67 GLY B C 1
ATOM 2495 O O . GLY B 1 40 ? 40.551 -35.133 14.266 1.00 32.03 67 GLY B O 1
ATOM 2496 N N . LEU B 1 41 ? 40.668 -34.440 12.146 1.00 31.90 68 LEU B N 1
ATOM 2497 C CA . LEU B 1 41 ? 39.435 -33.663 12.278 1.00 32.91 68 LEU B CA 1
ATOM 2498 C C . LEU B 1 41 ? 38.298 -34.655 12.531 1.00 33.90 68 LEU B C 1
ATOM 2499 O O . LEU B 1 41 ? 38.272 -35.729 11.926 1.00 35.26 68 LEU B O 1
ATOM 2504 N N . SER B 1 42 ? 37.357 -34.309 13.408 1.00 32.96 69 SER B N 1
ATOM 2505 C CA . SER B 1 42 ? 36.261 -35.228 13.697 1.00 32.93 69 SER B CA 1
ATOM 2506 C C . SER B 1 42 ? 35.056 -35.022 12.789 1.00 31.54 69 SER B C 1
ATOM 2507 O O . SER B 1 42 ? 34.179 -35.874 12.716 1.00 29.79 69 SER B O 1
ATOM 2510 N N . VAL B 1 43 ? 34.999 -33.887 12.106 1.00 31.55 70 VAL B N 1
ATOM 2511 C CA . VAL B 1 43 ? 33.898 -33.644 11.186 1.00 32.53 70 VAL B CA 1
ATOM 2512 C C . VAL B 1 43 ? 34.406 -32.830 10.016 1.00 32.76 70 VAL B C 1
ATOM 2513 O O . VAL B 1 43 ? 34.984 -31.754 10.187 1.00 34.53 70 VAL B O 1
ATOM 2517 N N . ILE B 1 44 ? 34.195 -33.372 8.821 1.00 31.95 71 ILE B N 1
ATOM 2518 C CA . ILE B 1 44 ? 34.644 -32.756 7.580 1.00 30.52 71 ILE B CA 1
ATOM 2519 C C . ILE B 1 44 ? 33.492 -32.622 6.594 1.00 31.63 71 ILE B C 1
ATOM 2520 O O . ILE B 1 44 ? 32.983 -33.622 6.084 1.00 30.84 71 ILE B O 1
ATOM 2525 N N . GLU B 1 45 ? 33.085 -31.388 6.325 1.00 31.72 72 GLU B N 1
ATOM 2526 C CA . GLU B 1 45 ? 32.001 -31.143 5.390 1.00 33.52 72 GLU B CA 1
ATOM 2527 C C . GLU B 1 45 ? 32.561 -31.587 4.050 1.00 32.80 72 GLU B C 1
ATOM 2528 O O . GLU B 1 45 ? 33.452 -30.952 3.499 1.00 33.60 72 GLU B O 1
ATOM 2534 N N . THR B 1 46 ? 32.032 -32.687 3.531 1.00 32.29 73 THR B N 1
ATOM 2535 C CA . THR B 1 46 ? 32.532 -33.279 2.299 1.00 31.68 73 THR B CA 1
ATOM 2536 C C . THR B 1 46 ? 32.140 -32.689 0.967 1.00 30.52 73 THR B C 1
ATOM 2537 O O . THR B 1 46 ? 32.993 -32.456 0.117 1.00 31.25 73 THR B O 1
ATOM 2541 N N . THR B 1 47 ? 30.859 -32.452 0.765 1.00 30.69 74 THR B N 1
ATOM 2542 C CA . THR B 1 47 ? 30.427 -31.904 -0.510 1.00 31.12 74 THR B CA 1
ATOM 2543 C C . THR B 1 47 ? 28.995 -31.404 -0.400 1.00 30.60 74 THR B C 1
ATOM 2544 O O . THR B 1 47 ? 28.411 -31.397 0.681 1.00 30.90 74 THR B O 1
ATOM 2548 N N . SER B 1 48 ? 28.440 -30.973 -1.523 1.00 32.16 75 SER B N 1
ATOM 2549 C CA . SER B 1 48 ? 27.074 -30.483 -1.558 1.00 33.68 75 SER B CA 1
ATOM 2550 C C . SER B 1 48 ? 26.295 -31.138 -2.696 1.00 34.96 75 SER B C 1
ATOM 2551 O O . SER B 1 48 ? 26.763 -31.181 -3.827 1.00 34.71 75 SER B O 1
ATOM 2554 N N . PHE B 1 49 ? 25.101 -31.634 -2.399 1.00 37.19 76 PHE B N 1
ATOM 2555 C CA . PHE B 1 49 ? 24.285 -32.265 -3.427 1.00 39.87 76 PHE B CA 1
ATOM 2556 C C . PHE B 1 49 ? 23.351 -31.243 -4.051 1.00 41.22 76 PHE B C 1
ATOM 2557 O O . PHE B 1 49 ? 22.146 -31.249 -3.820 1.00 41.62 76 PHE B O 1
ATOM 2565 N N . VAL B 1 50 ? 23.935 -30.357 -4.843 1.00 44.22 77 VAL B N 1
ATOM 2566 C CA . VAL B 1 50 ? 23.190 -29.305 -5.515 1.00 47.39 77 VAL B CA 1
ATOM 2567 C C . VAL B 1 50 ? 23.465 -29.380 -7.009 1.00 49.24 77 VAL B C 1
ATOM 2568 O O . VAL B 1 50 ? 24.492 -29.912 -7.436 1.00 49.14 77 VAL B O 1
ATOM 2572 N N . SER B 1 51 ? 22.547 -28.836 -7.800 1.00 51.72 78 SER B N 1
ATOM 2573 C CA . SER B 1 51 ? 22.682 -28.847 -9.249 1.00 53.97 78 SER B CA 1
ATOM 2574 C C . SER B 1 51 ? 23.965 -28.223 -9.774 1.00 55.27 78 SER B C 1
ATOM 2575 O O . SER B 1 51 ? 24.437 -27.213 -9.252 1.00 55.28 78 SER B O 1
ATOM 2578 N N . PRO B 1 52 ? 24.549 -28.828 -10.820 1.00 56.66 79 PRO B N 1
ATOM 2579 C CA . PRO B 1 52 ? 25.781 -28.317 -11.427 1.00 58.41 79 PRO B CA 1
ATOM 2580 C C . PRO B 1 52 ? 25.483 -26.971 -12.095 1.00 60.60 79 PRO B C 1
ATOM 2581 O O . PRO B 1 52 ? 26.390 -26.183 -12.367 1.00 60.89 79 PRO B O 1
ATOM 2585 N N . LYS B 1 53 ? 24.200 -26.723 -12.357 1.00 62.44 80 LYS B N 1
ATOM 2586 C CA . LYS B 1 53 ? 23.768 -25.475 -12.978 1.00 64.37 80 LYS B CA 1
ATOM 2587 C C . LYS B 1 53 ? 24.197 -24.322 -12.084 1.00 64.89 80 LYS B C 1
ATOM 2588 O O . LYS B 1 53 ? 24.985 -23.469 -12.491 1.00 64.92 80 LYS B O 1
ATOM 2594 N N . TRP B 1 54 ? 23.668 -24.304 -10.864 1.00 65.64 81 TRP B N 1
ATOM 2595 C CA . TRP B 1 54 ? 24.008 -23.266 -9.899 1.00 65.90 81 TRP B CA 1
ATOM 2596 C C . TRP B 1 54 ? 25.513 -23.265 -9.618 1.00 64.65 81 TRP B C 1
ATOM 2597 O O . TRP B 1 54 ? 26.237 -22.363 -10.056 1.00 64.97 81 TRP B O 1
ATOM 2608 N N . VAL B 1 55 ? 25.987 -24.277 -8.895 1.00 61.35 82 VAL B N 1
ATOM 2609 C CA . VAL B 1 55 ? 27.405 -24.363 -8.572 1.00 58.48 82 VAL B CA 1
ATOM 2610 C C . VAL B 1 55 ? 28.046 -25.627 -9.144 1.00 56.35 82 VAL B C 1
ATOM 2611 O O . VAL B 1 55 ? 27.948 -26.710 -8.572 1.00 56.00 82 VAL B O 1
ATOM 2615 N N . PRO B 1 56 ? 28.719 -25.497 -10.294 1.00 54.86 83 PRO B N 1
ATOM 2616 C CA . PRO B 1 56 ? 29.368 -26.644 -10.929 1.00 53.41 83 PRO B CA 1
ATOM 2617 C C . PRO B 1 56 ? 30.547 -27.202 -10.142 1.00 52.09 83 PRO B C 1
ATOM 2618 O O . PRO B 1 56 ? 30.920 -28.357 -10.332 1.00 52.55 83 PRO B O 1
ATOM 2622 N N . GLN B 1 57 ? 31.130 -26.392 -9.261 1.00 49.29 84 GLN B N 1
ATOM 2623 C CA . GLN B 1 57 ? 32.272 -26.846 -8.475 1.00 47.60 84 GLN B CA 1
ATOM 2624 C C . GLN B 1 57 ? 31.931 -28.042 -7.603 1.00 45.32 84 GLN B C 1
ATOM 2625 O O . GLN B 1 57 ? 32.810 -28.818 -7.226 1.00 44.08 84 GLN B O 1
ATOM 2631 N N . MET B 1 58 ? 30.651 -28.195 -7.288 1.00 42.52 85 MET B N 1
ATOM 2632 C CA . MET B 1 58 ? 30.219 -29.293 -6.443 1.00 41.27 85 MET B CA 1
ATOM 2633 C C . MET B 1 58 ? 29.554 -30.443 -7.202 1.00 40.38 85 MET B C 1
ATOM 2634 O O . MET B 1 58 ? 28.982 -31.352 -6.598 1.00 39.94 85 MET B O 1
ATOM 2639 N N . GLY B 1 59 ? 29.654 -30.414 -8.524 1.00 40.55 86 GLY B N 1
ATOM 2640 C CA . GLY B 1 59 ? 29.035 -31.449 -9.342 1.00 41.37 86 GLY B CA 1
ATOM 2641 C C . GLY B 1 59 ? 29.383 -32.898 -9.044 1.00 40.97 86 GLY B C 1
ATOM 2642 O O . GLY B 1 59 ? 28.518 -33.771 -9.104 1.00 42.61 86 GLY B O 1
ATOM 2643 N N . ASP B 1 60 ? 30.646 -33.159 -8.729 1.00 40.33 87 ASP B N 1
ATOM 2644 C CA . ASP B 1 60 ? 31.118 -34.512 -8.436 1.00 39.07 87 ASP B CA 1
ATOM 2645 C C . ASP B 1 60 ? 30.705 -35.008 -7.053 1.00 38.28 87 ASP B C 1
ATOM 2646 O O . ASP B 1 60 ? 31.244 -35.998 -6.557 1.00 38.05 87 ASP B O 1
ATOM 2651 N N . HIS B 1 61 ? 29.740 -34.333 -6.437 1.00 37.98 88 HIS B N 1
ATOM 2652 C CA . HIS B 1 61 ? 29.299 -34.694 -5.091 1.00 36.82 88 HIS B CA 1
ATOM 2653 C C . HIS B 1 61 ? 29.061 -36.176 -4.826 1.00 36.07 88 HIS B C 1
ATOM 2654 O O . HIS B 1 61 ? 29.441 -36.692 -3.762 1.00 34.06 88 HIS B O 1
ATOM 2661 N N . THR B 1 62 ? 28.453 -36.870 -5.783 1.00 34.07 89 THR B N 1
ATOM 2662 C CA . THR B 1 62 ? 28.179 -38.290 -5.602 1.00 33.15 89 THR B CA 1
ATOM 2663 C C . THR B 1 62 ? 29.453 -39.121 -5.533 1.00 31.73 89 THR B C 1
ATOM 2664 O O . THR B 1 62 ? 29.670 -39.837 -4.563 1.00 31.35 89 THR B O 1
ATOM 2668 N N . GLU B 1 63 ? 30.306 -39.017 -6.546 1.00 31.44 90 GLU B N 1
ATOM 2669 C CA . GLU B 1 63 ? 31.538 -39.794 -6.544 1.00 31.57 90 GLU B CA 1
ATOM 2670 C C . GLU B 1 63 ? 32.480 -39.398 -5.395 1.00 30.62 90 GLU B C 1
ATOM 2671 O O . GLU B 1 63 ? 33.200 -40.241 -4.852 1.00 29.10 90 GLU B O 1
ATOM 2677 N N . VAL B 1 64 ? 32.463 -38.126 -5.003 1.00 29.46 91 VAL B N 1
ATOM 2678 C CA . VAL B 1 64 ? 33.313 -37.679 -3.905 1.00 28.00 91 VAL B CA 1
ATOM 2679 C C . VAL B 1 64 ? 32.928 -38.387 -2.613 1.00 28.15 91 VAL B C 1
ATOM 2680 O O . VAL B 1 64 ? 33.774 -38.990 -1.953 1.00 29.22 91 VAL B O 1
ATOM 2684 N N . LEU B 1 65 ? 31.651 -38.327 -2.258 1.00 27.14 92 LEU B N 1
ATOM 2685 C CA . LEU B 1 65 ? 31.174 -38.963 -1.039 1.00 29.80 92 LEU B CA 1
ATOM 2686 C C . LEU B 1 65 ? 31.448 -40.475 -1.033 1.00 31.21 92 LEU B C 1
ATOM 2687 O O . LEU B 1 65 ? 31.795 -41.055 0.001 1.00 30.29 92 LEU B O 1
ATOM 2692 N N . LYS B 1 66 ? 31.289 -41.109 -2.191 1.00 31.85 93 LYS B N 1
ATOM 2693 C CA . LYS B 1 66 ? 31.518 -42.548 -2.305 1.00 33.86 93 LYS B CA 1
ATOM 2694 C C . LYS B 1 66 ? 33.002 -42.910 -2.343 1.00 32.74 93 LYS B C 1
ATOM 2695 O O . LYS B 1 66 ? 33.392 -43.979 -1.881 1.00 34.50 93 LYS B O 1
ATOM 2701 N N . GLY B 1 67 ? 33.826 -42.012 -2.875 1.00 32.21 94 GLY B N 1
ATOM 2702 C CA . GLY B 1 67 ? 35.250 -42.290 -2.993 1.00 31.41 94 GLY B CA 1
ATOM 2703 C C . GLY B 1 67 ? 36.167 -42.010 -1.813 1.00 31.54 94 GLY B C 1
ATOM 2704 O O . GLY B 1 67 ? 37.273 -42.558 -1.749 1.00 31.09 94 GLY B O 1
ATOM 2705 N N . ILE B 1 68 ? 35.734 -41.168 -0.880 1.00 30.14 95 ILE B N 1
ATOM 2706 C CA . ILE B 1 68 ? 36.576 -40.840 0.265 1.00 29.75 95 ILE B CA 1
ATOM 2707 C C . ILE B 1 68 ? 36.613 -41.967 1.292 1.00 29.85 95 ILE B C 1
ATOM 2708 O O . ILE B 1 68 ? 35.631 -42.675 1.478 1.00 29.05 95 ILE B O 1
ATOM 2713 N N . GLN B 1 69 ? 37.749 -42.136 1.956 1.00 30.42 96 GLN B N 1
ATOM 2714 C CA . GLN B 1 69 ? 37.856 -43.161 2.987 1.00 31.80 96 GLN B CA 1
ATOM 2715 C C . GLN B 1 69 ? 36.996 -42.694 4.133 1.00 32.17 96 GLN B C 1
ATOM 2716 O O . GLN B 1 69 ? 36.882 -41.490 4.379 1.00 32.67 96 GLN B O 1
ATOM 2722 N N . LYS B 1 70 ? 36.375 -43.635 4.828 1.00 32.39 97 LYS B N 1
ATOM 2723 C CA . LYS B 1 70 ? 35.539 -43.290 5.962 1.00 33.50 97 LYS B CA 1
ATOM 2724 C C . LYS B 1 70 ? 36.295 -43.702 7.215 1.00 33.84 97 LYS B C 1
ATOM 2725 O O . LYS B 1 70 ? 36.274 -44.870 7.596 1.00 35.10 97 LYS B O 1
ATOM 2731 N N . PHE B 1 71 ? 36.983 -42.755 7.846 1.00 34.77 98 PHE B N 1
ATOM 2732 C CA . PHE B 1 71 ? 37.743 -43.072 9.057 1.00 35.14 98 PHE B CA 1
ATOM 2733 C C . PHE B 1 71 ? 36.826 -43.271 10.249 1.00 36.63 98 PHE B C 1
ATOM 2734 O O . PHE B 1 71 ? 35.820 -42.572 10.403 1.00 36.19 98 PHE B O 1
ATOM 2742 N N . PRO B 1 72 ? 37.162 -44.240 11.113 1.00 38.71 99 PRO B N 1
ATOM 2743 C CA . PRO B 1 72 ? 36.359 -44.531 12.303 1.00 40.04 99 PRO B CA 1
ATOM 2744 C C . PRO B 1 72 ? 36.187 -43.291 13.176 1.00 40.22 99 PRO B C 1
ATOM 2745 O O . PRO B 1 72 ? 37.167 -42.630 13.514 1.00 39.85 99 PRO B O 1
ATOM 2749 N N . GLY B 1 73 ? 34.941 -42.978 13.520 1.00 40.79 100 GLY B N 1
ATOM 2750 C CA . GLY B 1 73 ? 34.673 -41.826 14.364 1.00 41.84 100 GLY B CA 1
ATOM 2751 C C . GLY B 1 73 ? 34.433 -40.504 13.657 1.00 41.39 100 GLY B C 1
ATOM 2752 O O . GLY B 1 73 ? 33.671 -39.669 14.143 1.00 43.22 100 GLY B O 1
ATOM 2753 N N . ILE B 1 74 ? 35.067 -40.307 12.509 1.00 40.98 101 ILE B N 1
ATOM 2754 C CA . ILE B 1 74 ? 34.914 -39.065 11.767 1.00 39.46 101 ILE B CA 1
ATOM 2755 C C . ILE B 1 74 ? 33.573 -38.988 11.044 1.00 39.71 101 ILE B C 1
ATOM 2756 O O . ILE B 1 74 ? 33.085 -39.994 10.535 1.00 39.38 101 ILE B O 1
ATOM 2761 N N . ASN B 1 75 ? 32.977 -37.795 11.021 1.00 38.12 102 ASN B N 1
ATOM 2762 C CA . ASN B 1 75 ? 31.702 -37.570 10.345 1.00 37.56 102 ASN B CA 1
ATOM 2763 C C . ASN B 1 75 ? 31.950 -36.840 9.032 1.00 36.36 102 ASN B C 1
ATOM 2764 O O . ASN B 1 75 ? 32.879 -36.037 8.929 1.00 35.81 102 ASN B O 1
ATOM 2769 N N . TYR B 1 76 ? 31.109 -37.103 8.036 1.00 33.97 103 TYR B N 1
ATOM 2770 C CA . TYR B 1 76 ? 31.259 -36.487 6.722 1.00 31.32 103 TYR B CA 1
ATOM 2771 C C . TYR B 1 76 ? 29.927 -35.951 6.227 1.00 32.65 103 TYR B C 1
ATOM 2772 O O . TYR B 1 76 ? 29.355 -36.458 5.255 1.00 33.52 103 TYR B O 1
ATOM 2781 N N . PRO B 1 77 ? 29.428 -34.891 6.874 1.00 32.77 104 PRO B N 1
ATOM 2782 C CA . PRO B 1 77 ? 28.153 -34.283 6.503 1.00 31.74 104 PRO B CA 1
ATOM 2783 C C . PRO B 1 77 ? 28.208 -33.657 5.123 1.00 30.66 104 PRO B C 1
ATOM 2784 O O . PRO B 1 77 ? 29.264 -33.250 4.667 1.00 29.13 104 PRO B O 1
ATOM 2788 N N . VAL B 1 78 ? 27.061 -33.592 4.460 1.00 31.80 105 VAL B N 1
ATOM 2789 C CA . VAL B 1 78 ? 26.981 -33.007 3.130 1.00 33.18 105 VAL B CA 1
ATOM 2790 C C . VAL B 1 78 ? 25.777 -32.085 3.069 1.00 33.96 105 VAL B C 1
ATOM 2791 O O . VAL B 1 78 ? 24.825 -32.264 3.815 1.00 34.72 105 VAL B O 1
ATOM 2795 N N . LEU B 1 79 ? 25.828 -31.090 2.194 1.00 37.01 106 LEU B N 1
ATOM 2796 C CA . LEU B 1 79 ? 24.718 -30.160 2.043 1.00 40.25 106 LEU B CA 1
ATOM 2797 C C . LEU B 1 79 ? 23.664 -30.752 1.116 1.00 42.23 106 LEU B C 1
ATOM 2798 O O . LEU B 1 79 ? 23.991 -31.432 0.140 1.00 41.37 106 LEU B O 1
ATOM 2803 N N . THR B 1 80 ? 22.404 -30.487 1.442 1.00 44.99 107 THR B N 1
ATOM 2804 C CA . THR B 1 80 ? 21.254 -30.948 0.669 1.00 48.28 107 THR B CA 1
ATOM 2805 C C . THR B 1 80 ? 20.226 -29.820 0.682 1.00 49.50 107 THR B C 1
ATOM 2806 O O . THR B 1 80 ? 19.466 -29.678 1.632 1.00 49.56 107 THR B O 1
ATOM 2810 N N . PRO B 1 81 ? 20.206 -28.988 -0.370 1.00 51.69 108 PRO B N 1
ATOM 2811 C CA . PRO B 1 81 ? 19.251 -27.877 -0.427 1.00 53.66 108 PRO B CA 1
ATOM 2812 C C . PRO B 1 81 ? 17.789 -28.293 -0.584 1.00 55.24 108 PRO B C 1
ATOM 2813 O O . PRO B 1 81 ? 16.961 -27.994 0.275 1.00 55.63 108 PRO B O 1
ATOM 2817 N N . ASN B 1 82 ? 17.471 -28.981 -1.673 1.00 56.58 109 ASN B N 1
ATOM 2818 C CA . ASN B 1 82 ? 16.098 -29.420 -1.909 1.00 57.47 109 ASN B CA 1
ATOM 2819 C C . ASN B 1 82 ? 15.926 -30.904 -1.597 1.00 57.71 109 ASN B C 1
ATOM 2820 O O . ASN B 1 82 ? 16.905 -31.620 -1.378 1.00 58.20 109 ASN B O 1
ATOM 2825 N N . LEU B 1 83 ? 14.677 -31.361 -1.572 1.00 57.77 110 LEU B N 1
ATOM 2826 C CA . LEU B 1 83 ? 14.374 -32.754 -1.265 1.00 57.60 110 LEU B CA 1
ATOM 2827 C C . LEU B 1 83 ? 15.050 -33.736 -2.219 1.00 56.62 110 LEU B C 1
ATOM 2828 O O . LEU B 1 83 ? 15.380 -34.855 -1.830 1.00 56.15 110 LEU B O 1
ATOM 2833 N N . LYS B 1 84 ? 15.256 -33.320 -3.463 1.00 55.85 111 LYS B N 1
ATOM 2834 C CA . LYS B 1 84 ? 15.897 -34.191 -4.441 1.00 55.93 111 LYS B CA 1
ATOM 2835 C C . LYS B 1 84 ? 17.381 -34.331 -4.127 1.00 54.84 111 LYS B C 1
ATOM 2836 O O . LYS B 1 84 ? 17.981 -35.382 -4.367 1.00 54.50 111 LYS B O 1
ATOM 2842 N N . GLY B 1 85 ? 17.971 -33.266 -3.591 1.00 53.09 112 GLY B N 1
ATOM 2843 C CA . GLY B 1 85 ? 19.374 -33.312 -3.232 1.00 50.65 112 GLY B CA 1
ATOM 2844 C C . GLY B 1 85 ? 19.520 -34.271 -2.071 1.00 48.51 112 GLY B C 1
ATOM 2845 O O . GLY B 1 85 ? 20.437 -35.089 -2.027 1.00 48.48 112 GLY B O 1
ATOM 2846 N N . PHE B 1 86 ? 18.598 -34.176 -1.125 1.00 47.50 113 PHE B N 1
ATOM 2847 C CA . PHE B 1 86 ? 18.625 -35.046 0.034 1.00 47.52 113 PHE B CA 1
ATOM 2848 C C . PHE B 1 86 ? 18.472 -36.506 -0.388 1.00 48.39 113 PHE B C 1
ATOM 2849 O O . PHE B 1 86 ? 19.031 -37.402 0.247 1.00 48.66 113 PHE B O 1
ATOM 2857 N N . GLU B 1 87 ? 17.714 -36.732 -1.459 1.00 48.92 114 GLU B N 1
ATOM 2858 C CA . GLU B 1 87 ? 17.471 -38.075 -1.993 1.00 49.54 114 GLU B CA 1
ATOM 2859 C C . GLU B 1 87 ? 18.800 -38.717 -2.393 1.00 47.74 114 GLU B C 1
ATOM 2860 O O . GLU B 1 87 ? 19.146 -39.816 -1.947 1.00 47.31 114 GLU B O 1
ATOM 2866 N N . ALA B 1 88 ? 19.534 -38.014 -3.249 1.00 46.16 115 ALA B N 1
ATOM 2867 C CA . ALA B 1 88 ? 20.825 -38.483 -3.727 1.00 44.71 115 ALA B CA 1
ATOM 2868 C C . ALA B 1 88 ? 21.817 -38.698 -2.581 1.00 44.22 115 ALA B C 1
ATOM 2869 O O . ALA B 1 88 ? 22.534 -39.701 -2.544 1.00 44.26 115 ALA B O 1
ATOM 2871 N N . ALA B 1 89 ? 21.850 -37.760 -1.640 1.00 43.15 116 ALA B N 1
ATOM 2872 C CA . ALA B 1 89 ? 22.771 -37.861 -0.518 1.00 41.34 116 ALA B CA 1
ATOM 2873 C C . ALA B 1 89 ? 22.589 -39.168 0.233 1.00 40.30 116 ALA B C 1
ATOM 2874 O O . ALA B 1 89 ? 23.563 -39.864 0.524 1.00 38.58 116 ALA B O 1
ATOM 2876 N N . VAL B 1 90 ? 21.342 -39.503 0.545 1.00 40.96 117 VAL B N 1
ATOM 2877 C CA . VAL B 1 90 ? 21.054 -40.739 1.274 1.00 43.50 117 VAL B CA 1
ATOM 2878 C C . VAL B 1 90 ? 21.561 -41.962 0.501 1.00 43.75 117 VAL B C 1
ATOM 2879 O O . VAL B 1 90 ? 22.224 -42.845 1.060 1.00 43.61 117 VAL B O 1
ATOM 2883 N N . ALA B 1 91 ? 21.251 -41.990 -0.789 1.00 44.19 118 ALA B N 1
ATOM 2884 C CA . ALA B 1 91 ? 21.658 -43.081 -1.663 1.00 44.29 118 ALA B CA 1
ATOM 2885 C C . ALA B 1 91 ? 23.175 -43.218 -1.697 1.00 43.68 118 ALA B C 1
ATOM 2886 O O . ALA B 1 91 ? 23.708 -44.329 -1.652 1.00 44.41 118 ALA B O 1
ATOM 2888 N N . ALA B 1 92 ? 23.870 -42.086 -1.777 1.00 42.26 119 ALA B N 1
ATOM 2889 C CA . ALA B 1 92 ? 25.327 -42.097 -1.819 1.00 40.09 119 ALA B CA 1
ATOM 2890 C C . ALA B 1 92 ? 25.942 -42.517 -0.483 1.00 39.25 119 ALA B C 1
ATOM 2891 O O . ALA B 1 92 ? 27.167 -42.578 -0.347 1.00 38.78 119 ALA B O 1
ATOM 2893 N N . GLY B 1 93 ? 25.090 -42.805 0.501 1.00 38.45 120 GLY B N 1
ATOM 2894 C CA . GLY B 1 93 ? 25.580 -43.239 1.803 1.00 38.00 120 GLY B CA 1
ATOM 2895 C C . GLY B 1 93 ? 25.710 -42.196 2.909 1.00 37.22 120 GLY B C 1
ATOM 2896 O O . GLY B 1 93 ? 26.173 -42.516 4.001 1.00 37.22 120 GLY B O 1
ATOM 2897 N N . ALA B 1 94 ? 25.299 -40.961 2.643 1.00 36.89 121 ALA B N 1
ATOM 2898 C CA . ALA B 1 94 ? 25.389 -39.891 3.640 1.00 37.33 121 ALA B CA 1
ATOM 2899 C C . ALA B 1 94 ? 24.707 -40.268 4.951 1.00 38.53 121 ALA B C 1
ATOM 2900 O O . ALA B 1 94 ? 23.632 -40.867 4.954 1.00 39.07 121 ALA B O 1
ATOM 2902 N N . LYS B 1 95 ? 25.334 -39.913 6.068 1.00 39.54 122 LYS B N 1
ATOM 2903 C CA . LYS B 1 95 ? 24.777 -40.217 7.384 1.00 40.04 122 LYS B CA 1
ATOM 2904 C C . LYS B 1 95 ? 24.453 -38.926 8.121 1.00 40.82 122 LYS B C 1
ATOM 2905 O O . LYS B 1 95 ? 23.951 -38.948 9.250 1.00 42.41 122 LYS B O 1
ATOM 2911 N N . GLU B 1 96 ? 24.747 -37.799 7.479 1.00 40.24 123 GLU B N 1
ATOM 2912 C CA . GLU B 1 96 ? 24.506 -36.490 8.074 1.00 38.61 123 GLU B CA 1
ATOM 2913 C C . GLU B 1 96 ? 24.346 -35.470 6.963 1.00 36.57 123 GLU B C 1
ATOM 2914 O O . GLU B 1 96 ? 25.132 -35.439 6.018 1.00 35.35 123 GLU B O 1
ATOM 2920 N N . VAL B 1 97 ? 23.314 -34.647 7.063 1.00 35.25 124 VAL B N 1
ATOM 2921 C CA . VAL B 1 97 ? 23.072 -33.635 6.047 1.00 35.31 124 VAL B CA 1
ATOM 2922 C C . VAL B 1 97 ? 23.026 -32.241 6.662 1.00 35.31 124 VAL B C 1
ATOM 2923 O O . VAL B 1 97 ? 22.895 -32.090 7.876 1.00 33.79 124 VAL B O 1
ATOM 2927 N N . VAL B 1 98 ? 23.119 -31.238 5.796 1.00 36.06 125 VAL B N 1
ATOM 2928 C CA . VAL B 1 98 ? 23.133 -29.838 6.189 1.00 36.77 125 VAL B CA 1
ATOM 2929 C C . VAL B 1 98 ? 22.146 -29.012 5.372 1.00 38.10 125 VAL B C 1
ATOM 2930 O O . VAL B 1 98 ? 22.142 -29.087 4.151 1.00 38.11 125 VAL B O 1
ATOM 2934 N N . ILE B 1 99 ? 21.308 -28.234 6.050 1.00 41.23 126 ILE B N 1
ATOM 2935 C CA . ILE B 1 99 ? 20.354 -27.344 5.383 1.00 44.39 126 ILE B CA 1
ATOM 2936 C C . ILE B 1 99 ? 20.779 -25.920 5.749 1.00 45.98 126 ILE B C 1
ATOM 2937 O O . ILE B 1 99 ? 21.168 -25.661 6.886 1.00 45.80 126 ILE B O 1
ATOM 2942 N N . PHE B 1 100 ? 20.712 -24.999 4.797 1.00 47.98 127 PHE B N 1
ATOM 2943 C CA . PHE B 1 100 ? 21.146 -23.636 5.065 1.00 50.95 127 PHE B CA 1
ATOM 2944 C C . PHE B 1 100 ? 20.110 -22.538 4.880 1.00 51.67 127 PHE B C 1
ATOM 2945 O O . PHE B 1 100 ? 19.565 -22.349 3.793 1.00 51.85 127 PHE B O 1
ATOM 2953 N N . GLY B 1 101 ? 19.863 -21.808 5.963 1.00 51.97 128 GLY B N 1
ATOM 2954 C CA . GLY B 1 101 ? 18.917 -20.711 5.937 1.00 52.14 128 GLY B CA 1
ATOM 2955 C C . GLY B 1 101 ? 19.651 -19.394 6.104 1.00 52.31 128 GLY B C 1
ATOM 2956 O O . GLY B 1 101 ? 20.850 -19.308 5.845 1.00 52.97 128 GLY B O 1
ATOM 2957 N N . ALA B 1 102 ? 18.935 -18.368 6.543 1.00 52.82 129 ALA B N 1
ATOM 2958 C CA . ALA B 1 102 ? 19.516 -17.047 6.741 1.00 53.57 129 ALA B CA 1
ATOM 2959 C C . ALA B 1 102 ? 18.557 -16.188 7.553 1.00 55.23 129 ALA B C 1
ATOM 2960 O O . ALA B 1 102 ? 17.337 -16.313 7.427 1.00 55.58 129 ALA B O 1
ATOM 2962 N N . ALA B 1 103 ? 19.106 -15.318 8.389 1.00 57.05 130 ALA B N 1
ATOM 2963 C CA . ALA B 1 103 ? 18.276 -14.446 9.205 1.00 59.08 130 ALA B CA 1
ATOM 2964 C C . ALA B 1 103 ? 17.883 -13.220 8.389 1.00 60.28 130 ALA B C 1
ATOM 2965 O O . ALA B 1 103 ? 17.031 -12.430 8.800 1.00 60.58 130 ALA B O 1
ATOM 2967 N N . SER B 1 104 ? 18.500 -13.074 7.221 1.00 61.51 131 SER B N 1
ATOM 2968 C CA . SER B 1 104 ? 18.222 -11.941 6.351 1.00 63.55 131 SER B CA 1
ATOM 2969 C C . SER B 1 104 ? 17.231 -12.272 5.234 1.00 65.08 131 SER B C 1
ATOM 2970 O O . SER B 1 104 ? 17.429 -13.219 4.474 1.00 64.83 131 SER B O 1
ATOM 2973 N N . GLU B 1 105 ? 16.164 -11.482 5.146 1.00 67.08 132 GLU B N 1
ATOM 2974 C CA . GLU B 1 105 ? 15.147 -11.671 4.118 1.00 68.96 132 GLU B CA 1
ATOM 2975 C C . GLU B 1 105 ? 15.730 -11.480 2.721 1.00 70.06 132 GLU B C 1
ATOM 2976 O O . GLU B 1 105 ? 15.723 -12.406 1.911 1.00 70.59 132 GLU B O 1
ATOM 2982 N N . LEU B 1 106 ? 16.230 -10.279 2.442 1.00 71.11 133 LEU B N 1
ATOM 2983 C CA . LEU B 1 106 ? 16.815 -9.983 1.138 1.00 72.46 133 LEU B CA 1
ATOM 2984 C C . LEU B 1 106 ? 17.807 -11.057 0.716 1.00 73.65 133 LEU B C 1
ATOM 2985 O O . LEU B 1 106 ? 17.866 -11.430 -0.454 1.00 74.32 133 LEU B O 1
ATOM 2990 N N . PHE B 1 107 ? 18.584 -11.551 1.674 1.00 74.53 134 PHE B N 1
ATOM 2991 C CA . PHE B 1 107 ? 19.584 -12.574 1.398 1.00 75.53 134 PHE B CA 1
ATOM 2992 C C . PHE B 1 107 ? 18.961 -13.873 0.893 1.00 76.79 134 PHE B C 1
ATOM 2993 O O . PHE B 1 107 ? 19.487 -14.504 -0.022 1.00 76.70 134 PHE B O 1
ATOM 3001 N N . THR B 1 108 ? 17.842 -14.272 1.487 1.00 78.35 135 THR B N 1
ATOM 3002 C CA . THR B 1 108 ? 17.169 -15.496 1.071 1.00 80.15 135 THR B CA 1
ATOM 3003 C C . THR B 1 108 ? 16.581 -15.332 -0.331 1.00 81.76 135 THR B C 1
ATOM 3004 O O . THR B 1 108 ? 16.306 -16.316 -1.016 1.00 81.64 135 THR B O 1
ATOM 3008 N N . LYS B 1 109 ? 16.393 -14.083 -0.753 1.00 83.86 136 LYS B N 1
ATOM 3009 C CA . LYS B 1 109 ? 15.842 -13.793 -2.074 1.00 85.91 136 LYS B CA 1
ATOM 3010 C C . LYS B 1 109 ? 16.908 -13.814 -3.165 1.00 87.38 136 LYS B C 1
ATOM 3011 O O . LYS B 1 109 ? 16.615 -14.155 -4.309 1.00 88.25 136 LYS B O 1
ATOM 3017 N N . LYS B 1 110 ? 18.137 -13.440 -2.818 1.00 88.59 137 LYS B N 1
ATOM 3018 C CA . LYS B 1 110 ? 19.230 -13.445 -3.786 1.00 89.85 137 LYS B CA 1
ATOM 3019 C C . LYS B 1 110 ? 19.843 -14.840 -3.863 1.00 91.01 137 LYS B C 1
ATOM 3020 O O . LYS B 1 110 ? 20.238 -15.298 -4.936 1.00 91.00 137 LYS B O 1
ATOM 3026 N N . ASN B 1 111 ? 19.912 -15.509 -2.716 1.00 92.49 138 ASN B N 1
ATOM 3027 C CA . ASN B 1 111 ? 20.469 -16.854 -2.630 1.00 93.86 138 ASN B CA 1
ATOM 3028 C C . ASN B 1 111 ? 19.597 -17.863 -3.365 1.00 94.55 138 ASN B C 1
ATOM 3029 O O . ASN B 1 111 ? 19.939 -18.319 -4.457 1.00 94.52 138 ASN B O 1
ATOM 3034 N N . ILE B 1 112 ? 18.461 -18.211 -2.769 1.00 94.99 139 ILE B N 1
ATOM 3035 C CA . ILE B 1 112 ? 17.574 -19.198 -3.377 1.00 94.85 139 ILE B CA 1
ATOM 3036 C C . ILE B 1 112 ? 16.268 -18.676 -3.967 1.00 94.44 139 ILE B C 1
ATOM 3037 O O . ILE B 1 112 ? 15.575 -19.413 -4.683 1.00 95.45 139 ILE B O 1
ATOM 3042 N N . ASN B 1 113 ? 15.935 -17.424 -3.642 1.00 93.19 140 ASN B N 1
ATOM 3043 C CA . ASN B 1 113 ? 14.746 -16.718 -4.144 1.00 92.51 140 ASN B CA 1
ATOM 3044 C C . ASN B 1 113 ? 13.475 -16.552 -3.278 1.00 90.16 140 ASN B C 1
ATOM 3045 O O . ASN B 1 113 ? 12.565 -15.821 -3.688 1.00 88.38 140 ASN B O 1
ATOM 3050 N N . CYS B 1 114 ? 13.385 -17.153 -2.094 1.00 88.73 141 CYS B N 1
ATOM 3051 C CA . CYS B 1 114 ? 12.141 -17.013 -1.318 1.00 87.54 141 CYS B CA 1
ATOM 3052 C C . CYS B 1 114 ? 12.145 -16.412 0.074 1.00 83.02 141 CYS B C 1
ATOM 3053 O O . CYS B 1 114 ? 13.190 -16.157 0.658 1.00 80.32 141 CYS B O 1
ATOM 3056 N N . SER B 1 115 ? 10.939 -16.223 0.609 1.00 81.50 142 SER B N 1
ATOM 3057 C CA . SER B 1 115 ? 10.759 -15.666 1.941 1.00 82.00 142 SER B CA 1
ATOM 3058 C C . SER B 1 115 ? 11.400 -16.551 3.009 1.00 81.13 142 SER B C 1
ATOM 3059 O O . SER B 1 115 ? 11.388 -17.781 2.903 1.00 81.01 142 SER B O 1
ATOM 3062 N N . ILE B 1 116 ? 11.963 -15.917 4.034 1.00 78.98 143 ILE B N 1
ATOM 3063 C CA . ILE B 1 116 ? 12.593 -16.651 5.124 1.00 77.28 143 ILE B CA 1
ATOM 3064 C C . ILE B 1 116 ? 11.591 -17.658 5.677 1.00 76.93 143 ILE B C 1
ATOM 3065 O O . ILE B 1 116 ? 11.962 -18.756 6.100 1.00 77.37 143 ILE B O 1
ATOM 3070 N N . GLU B 1 117 ? 10.316 -17.279 5.662 1.00 75.67 144 GLU B N 1
ATOM 3071 C CA . GLU B 1 117 ? 9.264 -18.155 6.163 1.00 73.58 144 GLU B CA 1
ATOM 3072 C C . GLU B 1 117 ? 9.016 -19.309 5.196 1.00 73.24 144 GLU B C 1
ATOM 3073 O O . GLU B 1 117 ? 8.868 -20.460 5.609 1.00 72.89 144 GLU B O 1
ATOM 3079 N N . GLU B 1 118 ? 8.980 -18.999 3.906 1.00 71.62 145 GLU B N 1
ATOM 3080 C CA . GLU B 1 118 ? 8.746 -20.024 2.898 1.00 72.48 145 GLU B CA 1
ATOM 3081 C C . GLU B 1 118 ? 9.856 -21.077 2.925 1.00 72.59 145 GLU B C 1
ATOM 3082 O O . GLU B 1 118 ? 9.590 -22.278 2.844 1.00 72.62 145 GLU B O 1
ATOM 3088 N N . SER B 1 119 ? 11.099 -20.619 3.048 1.00 72.07 146 SER B N 1
ATOM 3089 C CA . SER B 1 119 ? 12.247 -21.517 3.083 1.00 71.74 146 SER B CA 1
ATOM 3090 C C . SER B 1 119 ? 12.135 -22.546 4.202 1.00 72.83 146 SER B C 1
ATOM 3091 O O . SER B 1 119 ? 12.855 -23.544 4.204 1.00 73.07 146 SER B O 1
ATOM 3094 N N . PHE B 1 120 ? 11.239 -22.301 5.156 1.00 75.65 147 PHE B N 1
ATOM 3095 C CA . PHE B 1 120 ? 11.045 -23.228 6.267 1.00 77.71 147 PHE B CA 1
ATOM 3096 C C . PHE B 1 120 ? 10.151 -24.399 5.868 1.00 78.00 147 PHE B C 1
ATOM 3097 O O . PHE B 1 120 ? 10.177 -25.457 6.501 1.00 77.06 147 PHE B O 1
ATOM 3105 N N . GLN B 1 121 ? 9.354 -24.205 4.822 1.00 78.92 148 GLN B N 1
ATOM 3106 C CA . GLN B 1 121 ? 8.476 -25.265 4.345 1.00 80.16 148 GLN B CA 1
ATOM 3107 C C . GLN B 1 121 ? 9.336 -26.334 3.687 1.00 79.54 148 GLN B C 1
ATOM 3108 O O . GLN B 1 121 ? 9.127 -27.534 3.880 1.00 79.68 148 GLN B O 1
ATOM 3114 N N . ARG B 1 122 ? 10.312 -25.874 2.913 1.00 78.26 149 ARG B N 1
ATOM 3115 C CA . ARG B 1 122 ? 11.241 -26.753 2.218 1.00 76.97 149 ARG B CA 1
ATOM 3116 C C . ARG B 1 122 ? 12.008 -27.590 3.238 1.00 75.81 149 ARG B C 1
ATOM 3117 O O . ARG B 1 122 ? 12.047 -28.816 3.152 1.00 75.70 149 ARG B O 1
ATOM 3125 N N . PHE B 1 123 ? 12.608 -26.908 4.208 1.00 74.47 150 PHE B N 1
ATOM 3126 C CA . PHE B 1 123 ? 13.389 -27.556 5.255 1.00 73.23 150 PHE B CA 1
ATOM 3127 C C . PHE B 1 123 ? 12.581 -28.593 6.022 1.00 72.69 150 PHE B C 1
ATOM 3128 O O . PHE B 1 123 ? 13.124 -29.593 6.487 1.00 72.42 150 PHE B O 1
ATOM 3136 N N . ASP B 1 124 ? 11.283 -28.343 6.159 1.00 72.75 151 ASP B N 1
ATOM 3137 C CA . ASP B 1 124 ? 10.403 -29.254 6.883 1.00 72.92 151 ASP B CA 1
ATOM 3138 C C . ASP B 1 124 ? 10.357 -30.620 6.210 1.00 72.20 151 ASP B C 1
ATOM 3139 O O . ASP B 1 124 ? 10.557 -31.646 6.860 1.00 71.68 151 ASP B O 1
ATOM 3144 N N . ALA B 1 125 ? 10.090 -30.626 4.907 1.00 71.28 152 ALA B N 1
ATOM 3145 C CA . ALA B 1 125 ? 10.022 -31.867 4.141 1.00 70.58 152 ALA B CA 1
ATOM 3146 C C . ALA B 1 125 ? 11.333 -32.645 4.259 1.00 69.87 152 ALA B C 1
ATOM 3147 O O . ALA B 1 125 ? 11.331 -33.849 4.516 1.00 69.97 152 ALA B O 1
ATOM 3149 N N . ILE B 1 126 ? 12.449 -31.949 4.067 1.00 68.69 153 ILE B N 1
ATOM 3150 C CA . ILE B 1 126 ? 13.762 -32.573 4.169 1.00 67.50 153 ILE B CA 1
ATOM 3151 C C . ILE B 1 126 ? 13.944 -33.129 5.577 1.00 66.85 153 ILE B C 1
ATOM 3152 O O . ILE B 1 126 ? 14.314 -34.288 5.754 1.00 66.25 153 ILE B O 1
ATOM 3157 N N . LEU B 1 127 ? 13.679 -32.293 6.576 1.00 66.39 154 LEU B N 1
ATOM 3158 C CA . LEU B 1 127 ? 13.804 -32.712 7.967 1.00 66.28 154 LEU B CA 1
ATOM 3159 C C . LEU B 1 127 ? 12.878 -33.887 8.235 1.00 66.38 154 LEU B C 1
ATOM 3160 O O . LEU B 1 127 ? 13.230 -34.819 8.958 1.00 66.22 154 LEU B O 1
ATOM 3165 N N . LYS B 1 128 ? 11.691 -33.834 7.641 1.00 66.65 155 LYS B N 1
ATOM 3166 C CA . LYS B 1 128 ? 10.700 -34.890 7.796 1.00 66.77 155 LYS B CA 1
ATOM 3167 C C . LYS B 1 128 ? 11.272 -36.176 7.202 1.00 65.83 155 LYS B C 1
ATOM 3168 O O . LYS B 1 128 ? 11.333 -37.211 7.868 1.00 65.60 155 LYS B O 1
ATOM 3174 N N . ALA B 1 129 ? 11.700 -36.091 5.946 1.00 64.52 156 ALA B N 1
ATOM 3175 C CA . ALA B 1 129 ? 12.275 -37.234 5.247 1.00 63.94 156 ALA B CA 1
ATOM 3176 C C . ALA B 1 129 ? 13.514 -37.726 5.988 1.00 63.36 156 ALA B C 1
ATOM 3177 O O . ALA B 1 129 ? 13.682 -38.926 6.217 1.00 62.45 156 ALA B O 1
ATOM 3179 N N . ALA B 1 130 ? 14.372 -36.783 6.365 1.00 62.91 157 ALA B N 1
ATOM 3180 C CA . ALA B 1 130 ? 15.603 -37.090 7.083 1.00 62.78 157 ALA B CA 1
ATOM 3181 C C . ALA B 1 130 ? 15.311 -37.885 8.345 1.00 62.33 157 ALA B C 1
ATOM 3182 O O . ALA B 1 130 ? 16.111 -38.717 8.768 1.00 61.82 157 ALA B O 1
ATOM 3184 N N . GLN B 1 131 ? 14.161 -37.615 8.948 1.00 63.11 158 GLN B N 1
ATOM 3185 C CA . GLN B 1 131 ? 13.764 -38.304 10.164 1.00 63.79 158 GLN B CA 1
ATOM 3186 C C . GLN B 1 131 ? 13.313 -39.720 9.844 1.00 63.27 158 GLN B C 1
ATOM 3187 O O . GLN B 1 131 ? 13.615 -40.660 10.583 1.00 63.23 158 GLN B O 1
ATOM 3193 N N . SER B 1 132 ? 12.601 -39.875 8.733 1.00 62.67 159 SER B N 1
ATOM 3194 C CA . SER B 1 132 ? 12.154 -41.196 8.319 1.00 62.08 159 SER B CA 1
ATOM 3195 C C . SER B 1 132 ? 13.401 -41.986 7.954 1.00 61.90 159 SER B C 1
ATOM 3196 O O . SER B 1 132 ? 13.539 -43.158 8.309 1.00 61.75 159 SER B O 1
ATOM 3199 N N . ALA B 1 133 ? 14.314 -41.315 7.255 1.00 61.33 160 ALA B N 1
ATOM 3200 C CA . ALA B 1 133 ? 15.559 -41.919 6.796 1.00 60.92 160 ALA B CA 1
ATOM 3201 C C . ALA B 1 133 ? 16.604 -42.149 7.890 1.00 60.63 160 ALA B C 1
ATOM 3202 O O . ALA B 1 133 ? 17.607 -42.822 7.654 1.00 60.77 160 ALA B O 1
ATOM 3204 N N . ASN B 1 134 ? 16.375 -41.594 9.077 1.00 60.33 161 ASN B N 1
ATOM 3205 C CA . ASN B 1 134 ? 17.316 -41.756 10.185 1.00 60.25 161 ASN B CA 1
ATOM 3206 C C . ASN B 1 134 ? 18.635 -40.989 9.950 1.00 59.55 161 ASN B C 1
ATOM 3207 O O . ASN B 1 134 ? 19.725 -41.489 10.244 1.00 59.42 161 ASN B O 1
ATOM 3212 N N . ILE B 1 135 ? 18.535 -39.769 9.429 1.00 57.84 162 ILE B N 1
ATOM 3213 C CA . ILE B 1 135 ? 19.728 -38.970 9.158 1.00 55.88 162 ILE B CA 1
ATOM 3214 C C . ILE B 1 135 ? 19.778 -37.688 9.993 1.00 54.52 162 ILE B C 1
ATOM 3215 O O . ILE B 1 135 ? 18.855 -36.875 9.942 1.00 54.67 162 ILE B O 1
ATOM 3220 N N . SER B 1 136 ? 20.856 -37.508 10.754 1.00 52.37 163 SER B N 1
ATOM 3221 C CA . SER B 1 136 ? 21.005 -36.313 11.583 1.00 50.25 163 SER B CA 1
ATOM 3222 C C . SER B 1 136 ? 21.153 -35.113 10.659 1.00 47.94 163 SER B C 1
ATOM 3223 O O . SER B 1 136 ? 21.751 -35.228 9.593 1.00 47.10 163 SER B O 1
ATOM 3226 N N . VAL B 1 137 ? 20.603 -33.970 11.062 1.00 45.92 164 VAL B N 1
ATOM 3227 C CA . VAL B 1 137 ? 20.659 -32.758 10.241 1.00 43.85 164 VAL B CA 1
ATOM 3228 C C . VAL B 1 137 ? 21.236 -31.555 10.979 1.00 43.02 164 VAL B C 1
ATOM 3229 O O . VAL B 1 137 ? 20.909 -31.313 12.135 1.00 42.27 164 VAL B O 1
ATOM 3233 N N . ARG B 1 138 ? 22.089 -30.801 10.292 1.00 43.05 165 ARG B N 1
ATOM 3234 C CA . ARG B 1 138 ? 22.704 -29.609 10.863 1.00 42.40 165 ARG B CA 1
ATOM 3235 C C . ARG B 1 138 ? 22.231 -28.389 10.097 1.00 42.06 165 ARG B C 1
ATOM 3236 O O . ARG B 1 138 ? 22.158 -28.417 8.872 1.00 41.60 165 ARG B O 1
ATOM 3244 N N . GLY B 1 139 ? 21.922 -27.316 10.820 1.00 42.47 166 GLY B N 1
ATOM 3245 C CA . GLY B 1 139 ? 21.453 -26.099 10.175 1.00 41.87 166 GLY B CA 1
ATOM 3246 C C . GLY B 1 139 ? 22.505 -25.013 10.052 1.00 42.12 166 GLY B C 1
ATOM 3247 O O . GLY B 1 139 ? 23.457 -24.964 10.827 1.00 42.36 166 GLY B O 1
ATOM 3248 N N . TYR B 1 140 ? 22.328 -24.145 9.064 1.00 41.62 167 TYR B N 1
ATOM 3249 C CA . TYR B 1 140 ? 23.234 -23.037 8.806 1.00 42.37 167 TYR B CA 1
ATOM 3250 C C . TYR B 1 140 ? 22.421 -21.754 8.735 1.00 43.06 167 TYR B C 1
ATOM 3251 O O . TYR B 1 140 ? 21.551 -21.619 7.870 1.00 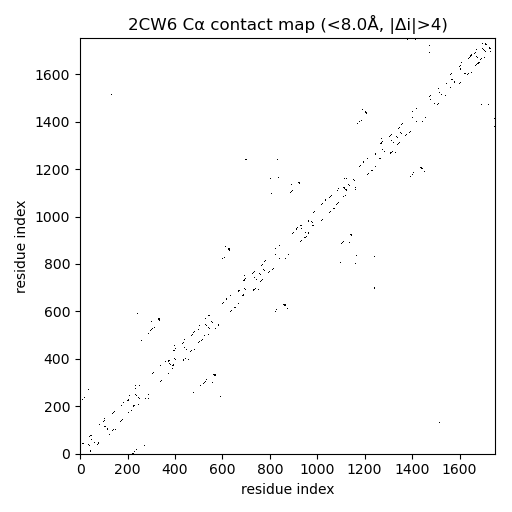43.28 167 TYR B O 1
ATOM 3260 N N . VAL B 1 141 ? 22.695 -20.817 9.638 1.00 42.56 168 VAL B N 1
ATOM 3261 C CA . VAL B 1 141 ? 21.997 -19.540 9.627 1.00 41.61 168 VAL B CA 1
ATOM 3262 C C . VAL B 1 141 ? 22.993 -18.475 9.194 1.00 42.63 168 VAL B C 1
ATOM 3263 O O . VAL B 1 141 ? 23.901 -18.122 9.951 1.00 42.82 168 VAL B O 1
ATOM 3267 N N . SER B 1 142 ? 22.834 -17.974 7.973 1.00 42.51 169 SER B N 1
ATOM 3268 C CA . SER B 1 142 ? 23.727 -16.946 7.455 1.00 42.20 169 SER B CA 1
ATOM 3269 C C . SER B 1 142 ? 23.328 -15.532 7.888 1.00 41.40 169 SER B C 1
ATOM 3270 O O . SER B 1 142 ? 22.229 -15.312 8.388 1.00 39.95 169 SER B O 1
ATOM 3273 N N . CYS B 1 143 ? 24.239 -14.582 7.689 1.00 40.80 170 CYS B N 1
ATOM 3274 C CA . CYS B 1 143 ? 24.010 -13.190 8.052 1.00 40.37 170 CYS B CA 1
ATOM 3275 C C . CYS B 1 143 ? 23.702 -13.026 9.536 1.00 39.60 170 CYS B C 1
ATOM 3276 O O . CYS B 1 143 ? 22.986 -12.104 9.933 1.00 39.81 170 CYS B O 1
ATOM 3279 N N . ALA B 1 144 ? 24.245 -13.918 10.356 1.00 37.64 171 ALA B N 1
ATOM 3280 C CA . ALA B 1 144 ? 24.012 -13.864 11.796 1.00 37.29 171 ALA B CA 1
ATOM 3281 C C . ALA B 1 144 ? 24.558 -12.607 12.480 1.00 36.70 171 ALA B C 1
ATOM 3282 O O . ALA B 1 144 ? 24.072 -12.224 13.537 1.00 37.15 171 ALA B O 1
ATOM 3284 N N . LEU B 1 145 ? 25.569 -11.973 11.900 1.00 36.93 172 LEU B N 1
ATOM 3285 C CA . LEU B 1 145 ? 26.129 -10.768 12.509 1.00 39.62 172 LEU B CA 1
ATOM 3286 C C . LEU B 1 145 ? 26.087 -9.600 11.536 1.00 40.58 172 LEU B C 1
ATOM 3287 O O . LEU B 1 145 ? 26.881 -8.664 11.645 1.00 40.15 172 LEU B O 1
ATOM 3292 N N . GLY B 1 146 ? 25.162 -9.657 10.584 1.00 42.18 173 GLY B N 1
ATOM 3293 C CA . GLY B 1 146 ? 25.053 -8.594 9.603 1.00 44.35 173 GLY B CA 1
ATOM 3294 C C . GLY B 1 146 ? 24.869 -9.162 8.214 1.00 46.82 173 GLY B C 1
ATOM 3295 O O . GLY B 1 146 ? 25.240 -10.304 7.951 1.00 46.83 173 GLY B O 1
ATOM 3296 N N . CYS B 1 147 ? 24.295 -8.360 7.323 1.00 49.23 174 CYS B N 1
ATOM 3297 C CA . CYS B 1 147 ? 24.037 -8.781 5.954 1.00 51.01 174 CYS B CA 1
ATOM 3298 C C . CYS B 1 147 ? 24.550 -7.744 4.969 1.00 52.15 174 CYS B C 1
ATOM 3299 O O . CYS B 1 147 ? 24.581 -6.554 5.273 1.00 52.63 174 CYS B O 1
ATOM 3302 N N . PRO B 1 148 ? 24.968 -8.186 3.773 1.00 53.52 175 PRO B N 1
ATOM 3303 C CA . PRO B 1 148 ? 25.481 -7.279 2.741 1.00 54.81 175 PRO B CA 1
ATOM 3304 C C . PRO B 1 148 ? 24.359 -6.494 2.053 1.00 56.14 175 PRO B C 1
ATOM 3305 O O . PRO B 1 148 ? 24.613 -5.548 1.301 1.00 55.61 175 PRO B O 1
ATOM 3309 N N . TYR B 1 149 ? 23.118 -6.890 2.330 1.00 57.60 176 TYR B N 1
ATOM 3310 C CA . TYR B 1 149 ? 21.948 -6.245 1.743 1.00 58.90 176 TYR B CA 1
ATOM 3311 C C . TYR B 1 149 ? 21.125 -5.450 2.751 1.00 59.10 176 TYR B C 1
ATOM 3312 O O . TYR B 1 149 ? 20.692 -4.335 2.462 1.00 60.02 176 TYR B O 1
ATOM 3321 N N . GLU B 1 150 ? 20.905 -6.021 3.929 1.00 59.32 177 GLU B N 1
ATOM 3322 C CA . GLU B 1 150 ? 20.129 -5.341 4.958 1.00 59.77 177 GLU B CA 1
ATOM 3323 C C . GLU B 1 150 ? 21.016 -4.592 5.947 1.00 59.33 177 GLU B C 1
ATOM 3324 O O . GLU B 1 150 ? 20.561 -3.658 6.613 1.00 60.10 177 GLU B O 1
ATOM 3330 N N . GLY B 1 151 ? 22.282 -4.993 6.032 1.00 57.85 178 GLY B N 1
ATOM 3331 C CA . GLY B 1 151 ? 23.188 -4.358 6.971 1.00 55.63 178 GLY B CA 1
ATOM 3332 C C . GLY B 1 151 ? 22.968 -5.005 8.325 1.00 54.49 178 GLY B C 1
ATOM 3333 O O . GLY B 1 151 ? 22.899 -6.231 8.418 1.00 54.44 178 GLY B O 1
ATOM 3334 N N . LYS B 1 152 ? 22.840 -4.198 9.373 1.00 53.20 179 LYS B N 1
ATOM 3335 C CA . LYS B 1 152 ? 22.624 -4.734 10.712 1.00 52.58 179 LYS B CA 1
ATOM 3336 C C . LYS B 1 152 ? 21.502 -5.763 10.761 1.00 51.13 179 LYS B C 1
ATOM 3337 O O . LYS B 1 152 ? 20.469 -5.609 10.115 1.00 51.61 179 LYS B O 1
ATOM 3343 N N . ILE B 1 153 ? 21.722 -6.817 11.536 1.00 48.44 180 ILE B N 1
ATOM 3344 C CA . ILE B 1 153 ? 20.737 -7.877 11.708 1.00 45.89 180 ILE B CA 1
ATOM 3345 C C . ILE B 1 153 ? 20.532 -8.022 13.204 1.00 45.06 180 ILE B C 1
ATOM 3346 O O . ILE B 1 153 ? 21.495 -8.055 13.965 1.00 44.19 180 ILE B O 1
ATOM 3351 N N . SER B 1 154 ? 19.274 -8.095 13.620 1.00 43.88 181 SER B N 1
ATOM 3352 C CA . SER B 1 154 ? 18.932 -8.202 15.032 1.00 43.91 181 SER B CA 1
ATOM 3353 C C . SER B 1 154 ? 19.151 -9.567 15.657 1.00 44.23 181 SER B C 1
ATOM 3354 O O . SER B 1 154 ? 18.877 -10.597 15.036 1.00 43.08 181 SER B O 1
ATOM 3357 N N . PRO B 1 155 ? 19.644 -9.590 16.908 1.00 41.98 182 PRO B N 1
ATOM 3358 C CA . PRO B 1 155 ? 19.890 -10.848 17.619 1.00 42.28 182 PRO B CA 1
ATOM 3359 C C . PRO B 1 155 ? 18.578 -11.630 17.723 1.00 42.30 182 PRO B C 1
ATOM 3360 O O . PRO B 1 155 ? 18.565 -12.864 17.671 1.00 42.06 182 PRO B O 1
ATOM 3364 N N . ALA B 1 156 ? 17.475 -10.899 17.870 1.00 40.89 183 ALA B N 1
ATOM 3365 C CA . ALA B 1 156 ? 16.165 -11.523 17.983 1.00 41.29 183 ALA B CA 1
ATOM 3366 C C . ALA B 1 156 ? 15.861 -12.336 16.726 1.00 41.08 183 ALA B C 1
ATOM 3367 O O . ALA B 1 156 ? 15.534 -13.515 16.814 1.00 41.10 183 ALA B O 1
ATOM 3369 N N . LYS B 1 157 ? 15.992 -11.707 15.561 1.00 40.87 184 LYS B N 1
ATOM 3370 C CA . LYS B 1 157 ? 15.732 -12.386 14.299 1.00 41.79 184 LYS B CA 1
ATOM 3371 C C . LYS B 1 157 ? 16.611 -13.624 14.160 1.00 42.63 184 LYS B C 1
ATOM 3372 O O . LYS B 1 157 ? 16.153 -14.657 13.655 1.00 41.89 184 LYS B O 1
ATOM 3378 N N . VAL B 1 158 ? 17.868 -13.526 14.602 1.00 41.06 185 VAL B N 1
ATOM 3379 C CA . VAL B 1 158 ? 18.772 -14.673 14.530 1.00 39.28 185 VAL B CA 1
ATOM 3380 C C . VAL B 1 158 ? 18.289 -15.746 15.509 1.00 39.35 185 VAL B C 1
ATOM 3381 O O . VAL B 1 158 ? 18.244 -16.929 15.175 1.00 38.36 185 VAL B O 1
ATOM 3385 N N . ALA B 1 159 ? 17.928 -15.325 16.717 1.00 39.46 186 ALA B N 1
ATOM 3386 C CA . ALA B 1 159 ? 17.443 -16.253 17.736 1.00 39.56 186 ALA B CA 1
ATOM 3387 C C . ALA B 1 159 ? 16.181 -16.953 17.244 1.00 40.03 186 ALA B C 1
ATOM 3388 O O . ALA B 1 159 ? 15.946 -18.120 17.553 1.00 37.55 186 ALA B O 1
ATOM 3390 N N . GLU B 1 160 ? 15.376 -16.222 16.481 1.00 41.25 187 GLU B N 1
ATOM 3391 C CA . GLU B 1 160 ? 14.128 -16.750 15.945 1.00 43.47 187 GLU B CA 1
ATOM 3392 C C . GLU B 1 160 ? 14.382 -17.901 14.978 1.00 43.30 187 GLU B C 1
ATOM 3393 O O . GLU B 1 160 ? 13.794 -18.978 15.112 1.00 43.76 187 GLU B O 1
ATOM 3399 N N . VAL B 1 161 ? 15.259 -17.662 14.007 1.00 42.05 188 VAL B N 1
ATOM 3400 C CA . VAL B 1 161 ? 15.600 -18.662 13.008 1.00 41.36 188 VAL B CA 1
ATOM 3401 C C . VAL B 1 161 ? 16.267 -19.882 13.630 1.00 41.51 188 VAL B C 1
ATOM 3402 O O . VAL B 1 161 ? 15.903 -21.017 13.324 1.00 42.43 188 VAL B O 1
ATOM 3406 N N . THR B 1 162 ? 17.236 -19.651 14.508 1.00 40.20 189 THR B N 1
ATOM 3407 C CA . THR B 1 162 ? 17.937 -20.746 15.165 1.00 39.02 189 THR B CA 1
ATOM 3408 C C . THR B 1 162 ? 16.949 -21.608 15.935 1.00 39.42 189 THR B C 1
ATOM 3409 O O . THR B 1 162 ? 17.042 -22.834 15.936 1.00 38.17 189 THR B O 1
ATOM 3413 N N . LYS B 1 163 ? 16.000 -20.952 16.592 1.00 40.43 190 LYS B N 1
ATOM 3414 C CA . LYS B 1 163 ? 14.985 -21.642 17.367 1.00 41.53 190 LYS B CA 1
ATOM 3415 C C . LYS B 1 163 ? 14.107 -22.480 16.435 1.00 42.62 190 LYS B C 1
ATOM 3416 O O . LYS B 1 163 ? 13.811 -23.639 16.715 1.00 41.23 190 LYS B O 1
ATOM 3422 N N . LYS B 1 164 ? 13.699 -21.894 15.318 1.00 44.82 191 LYS B N 1
ATOM 3423 C CA . LYS B 1 164 ? 12.867 -22.620 14.374 1.00 48.28 191 LYS B CA 1
ATOM 3424 C C . LYS B 1 164 ? 13.599 -23.876 13.893 1.00 49.26 191 LYS B C 1
ATOM 3425 O O . LYS B 1 164 ? 13.020 -24.965 13.854 1.00 49.70 191 LYS B O 1
ATOM 3431 N N . PHE B 1 165 ? 14.874 -23.722 13.537 1.00 49.34 192 PHE B N 1
ATOM 3432 C CA . PHE B 1 165 ? 15.687 -24.843 13.072 1.00 49.35 192 PHE B CA 1
ATOM 3433 C C . PHE B 1 165 ? 15.856 -25.920 14.136 1.00 48.76 192 PHE B C 1
ATOM 3434 O O . PHE B 1 165 ? 15.786 -27.110 13.838 1.00 48.34 192 PHE B O 1
ATOM 3442 N N . TYR B 1 166 ? 16.083 -25.500 15.375 1.00 48.15 193 TYR B N 1
ATOM 3443 C CA . TYR B 1 166 ? 16.294 -26.441 16.468 1.00 47.47 193 TYR B CA 1
ATOM 3444 C C . TYR B 1 166 ? 15.066 -27.262 16.850 1.00 48.01 193 TYR B C 1
ATOM 3445 O O . TYR B 1 166 ? 15.179 -28.458 17.122 1.00 48.22 193 TYR B O 1
ATOM 3454 N N . SER B 1 167 ? 13.902 -26.622 16.879 1.00 48.54 194 SER B N 1
ATOM 3455 C CA . SER B 1 167 ? 12.660 -27.300 17.243 1.00 49.57 194 SER B CA 1
ATOM 3456 C C . SER B 1 167 ? 12.135 -28.129 16.073 1.00 50.50 194 SER B C 1
ATOM 3457 O O . SER B 1 167 ? 11.264 -28.987 16.230 1.00 50.09 194 SER B O 1
ATOM 3460 N N . MET B 1 168 ? 12.686 -27.860 14.899 1.00 51.71 195 MET B N 1
ATOM 3461 C CA . MET B 1 168 ? 12.283 -28.531 13.678 1.00 51.94 195 MET B CA 1
ATOM 3462 C C . MET B 1 168 ? 13.125 -29.775 13.402 1.00 51.37 195 MET B C 1
ATOM 3463 O O . MET B 1 168 ? 12.944 -30.423 12.371 1.00 52.01 195 MET B O 1
ATOM 3468 N N . GLY B 1 169 ? 14.042 -30.104 14.316 1.00 49.46 196 GLY B N 1
ATOM 3469 C CA . GLY B 1 169 ? 14.872 -31.287 14.137 1.00 47.14 196 GLY B CA 1
ATOM 3470 C C . GLY B 1 169 ? 16.395 -31.167 14.154 1.00 45.80 196 GLY B C 1
ATOM 3471 O O . GLY B 1 169 ? 17.077 -32.101 14.580 1.00 44.68 196 GLY B O 1
ATOM 3472 N N . CYS B 1 170 ? 16.942 -30.044 13.696 1.00 44.70 197 CYS B N 1
ATOM 3473 C CA . CYS B 1 170 ? 18.399 -29.875 13.670 1.00 43.63 197 CYS B CA 1
ATOM 3474 C C . CYS B 1 170 ? 19.025 -30.111 15.041 1.00 42.75 197 CYS B C 1
ATOM 3475 O O . CYS B 1 170 ? 18.566 -29.560 16.040 1.00 43.94 197 CYS B O 1
ATOM 3478 N N . TYR B 1 171 ? 20.078 -30.921 15.092 1.00 40.73 198 TYR B N 1
ATOM 3479 C CA . TYR B 1 171 ? 20.742 -31.202 16.364 1.00 39.87 198 TYR B CA 1
ATOM 3480 C C . TYR B 1 171 ? 21.852 -30.193 16.650 1.00 39.40 198 TYR B C 1
ATOM 3481 O O . TYR B 1 171 ? 22.437 -30.196 17.738 1.00 40.88 198 TYR B O 1
ATOM 3490 N N . GLU B 1 172 ? 22.151 -29.348 15.670 1.00 38.21 199 GLU B N 1
ATOM 3491 C CA . GLU B 1 172 ? 23.205 -28.350 15.813 1.00 37.40 199 GLU B CA 1
ATOM 3492 C C . GLU B 1 172 ? 22.991 -27.238 14.800 1.00 37.15 199 GLU B C 1
ATOM 3493 O O . GLU B 1 172 ? 22.733 -27.503 13.631 1.00 37.29 199 GLU B O 1
ATOM 3499 N N . ILE B 1 173 ? 23.068 -25.989 15.240 1.00 36.32 200 ILE B N 1
ATOM 3500 C CA . ILE B 1 173 ? 22.887 -24.887 14.307 1.00 35.40 200 ILE B CA 1
ATOM 3501 C C . ILE B 1 173 ? 24.155 -24.055 14.242 1.00 35.88 200 ILE B C 1
ATOM 3502 O O . ILE B 1 173 ? 24.657 -23.574 15.260 1.00 35.87 200 ILE B O 1
ATOM 3507 N N . SER B 1 174 ? 24.682 -23.899 13.037 1.00 35.21 201 SER B N 1
ATOM 3508 C CA . SER B 1 174 ? 25.886 -23.124 12.851 1.00 35.24 201 SER B CA 1
ATOM 3509 C C . SER B 1 174 ? 25.511 -21.702 12.478 1.00 35.41 201 SER B C 1
ATOM 3510 O O . SER B 1 174 ? 24.880 -21.466 11.440 1.00 34.85 201 SER B O 1
ATOM 3513 N N . LEU B 1 175 ? 25.901 -20.765 13.340 1.00 34.60 202 LEU B N 1
ATOM 3514 C CA . LEU B 1 175 ? 25.633 -19.344 13.137 1.00 33.92 202 LEU B CA 1
ATOM 3515 C C . LEU B 1 175 ? 26.812 -18.770 12.379 1.00 34.49 202 LEU B C 1
ATOM 3516 O O . LEU B 1 175 ? 27.948 -18.831 12.848 1.00 33.85 202 LEU B O 1
ATOM 3521 N N . GLY B 1 176 ? 26.552 -18.199 11.210 1.00 35.64 203 GLY B N 1
ATOM 3522 C CA . GLY B 1 176 ? 27.655 -17.685 10.424 1.00 36.44 203 GLY B CA 1
ATOM 3523 C C . GLY B 1 176 ? 27.707 -16.216 10.060 1.00 38.36 203 GLY B C 1
ATOM 3524 O O . GLY B 1 176 ? 26.696 -15.600 9.703 1.00 37.51 203 GLY B O 1
ATOM 3525 N N . ASP B 1 177 ? 28.913 -15.663 10.165 1.00 38.60 204 ASP B N 1
ATOM 3526 C CA . ASP B 1 177 ? 29.174 -14.279 9.800 1.00 40.02 204 ASP B CA 1
ATOM 3527 C C . ASP B 1 177 ? 29.726 -14.422 8.396 1.00 40.08 204 ASP B C 1
ATOM 3528 O O . ASP B 1 177 ? 30.932 -14.344 8.174 1.00 40.09 204 ASP B O 1
ATOM 3533 N N . THR B 1 178 ? 28.814 -14.659 7.460 1.00 40.78 205 THR B N 1
ATOM 3534 C CA . THR B 1 178 ? 29.140 -14.860 6.059 1.00 41.68 205 THR B CA 1
ATOM 3535 C C . THR B 1 178 ? 29.957 -13.763 5.385 1.00 40.38 205 THR B C 1
ATOM 3536 O O . THR B 1 178 ? 30.744 -14.057 4.490 1.00 40.85 205 THR B O 1
ATOM 3540 N N . ILE B 1 179 ? 29.786 -12.508 5.790 1.00 39.87 206 ILE B N 1
ATOM 3541 C CA . ILE B 1 179 ? 30.571 -11.437 5.174 1.00 39.12 206 ILE B CA 1
ATOM 3542 C C . ILE B 1 179 ? 31.742 -10.973 6.046 1.00 38.12 206 ILE B C 1
ATOM 3543 O O . ILE B 1 179 ? 32.529 -10.123 5.639 1.00 36.83 206 ILE B O 1
ATOM 3548 N N . GLY B 1 180 ? 31.849 -11.542 7.243 1.00 37.57 207 GLY B N 1
ATOM 3549 C CA . GLY B 1 180 ? 32.940 -11.196 8.139 1.00 37.28 207 GLY B CA 1
ATOM 3550 C C . GLY B 1 180 ? 33.001 -9.751 8.604 1.00 36.71 207 GLY B C 1
ATOM 3551 O O . GLY B 1 180 ? 34.087 -9.210 8.793 1.00 37.89 207 GLY B O 1
ATOM 3552 N N . VAL B 1 181 ? 31.848 -9.124 8.807 1.00 35.56 208 VAL B N 1
ATOM 3553 C CA . VAL B 1 181 ? 31.820 -7.734 9.247 1.00 33.79 208 VAL B CA 1
ATOM 3554 C C . VAL B 1 181 ? 31.618 -7.613 10.757 1.00 32.47 208 VAL B C 1
ATOM 3555 O O . VAL B 1 181 ? 31.734 -6.527 11.329 1.00 32.02 208 VAL B O 1
ATOM 3559 N N . GLY B 1 182 ? 31.321 -8.733 11.401 1.00 31.17 209 GLY B N 1
ATOM 3560 C CA . GLY B 1 182 ? 31.087 -8.707 12.830 1.00 31.52 209 GLY B CA 1
ATOM 3561 C C . GLY B 1 182 ? 32.299 -8.420 13.695 1.00 31.29 209 GLY B C 1
ATOM 3562 O O . GLY B 1 182 ? 33.437 -8.666 13.306 1.00 32.05 209 GLY B O 1
ATOM 3563 N N . THR B 1 183 ? 32.043 -7.869 14.875 1.00 30.91 210 THR B N 1
ATOM 3564 C CA . THR B 1 183 ? 33.098 -7.577 15.829 1.00 30.02 210 THR B CA 1
ATOM 3565 C C . THR B 1 183 ? 32.647 -8.272 17.103 1.00 29.80 210 THR B C 1
ATOM 3566 O O . THR B 1 183 ? 31.518 -8.737 17.185 1.00 29.92 210 THR B O 1
ATOM 3570 N N . PRO B 1 184 ? 33.526 -8.367 18.110 1.00 30.08 211 PRO B N 1
ATOM 3571 C CA . PRO B 1 184 ? 33.187 -9.034 19.371 1.00 29.73 211 PRO B CA 1
ATOM 3572 C C . PRO B 1 184 ? 31.853 -8.691 20.035 1.00 29.32 211 PRO B C 1
ATOM 3573 O O . PRO B 1 184 ? 31.143 -9.586 20.485 1.00 30.35 211 PRO B O 1
ATOM 3577 N N . GLY B 1 185 ? 31.511 -7.408 20.110 1.00 30.06 212 GLY B N 1
ATOM 3578 C CA . GLY B 1 185 ? 30.262 -7.018 20.749 1.00 30.17 212 GLY B CA 1
ATOM 3579 C C . GLY B 1 185 ? 29.018 -7.552 20.050 1.00 30.37 212 GLY B C 1
ATOM 3580 O O . GLY B 1 185 ? 28.069 -7.989 20.697 1.00 29.04 212 GLY B O 1
ATOM 3581 N N . ILE B 1 186 ? 29.018 -7.501 18.724 1.00 31.32 213 ILE B N 1
ATOM 3582 C CA . ILE B 1 186 ? 27.892 -7.996 17.940 1.00 32.93 213 ILE B CA 1
ATOM 3583 C C . ILE B 1 186 ? 27.766 -9.505 18.133 1.00 31.63 213 ILE B C 1
ATOM 3584 O O . ILE B 1 186 ? 26.665 -10.033 18.277 1.00 30.79 213 ILE B O 1
ATOM 3589 N N . MET B 1 187 ? 28.906 -10.192 18.152 1.00 31.57 214 MET B N 1
ATOM 3590 C CA . MET B 1 187 ? 28.919 -11.637 18.357 1.00 31.36 214 MET B CA 1
ATOM 3591 C C . MET B 1 187 ? 28.302 -11.955 19.711 1.00 31.71 214 MET B C 1
ATOM 3592 O O . MET B 1 187 ? 27.481 -12.863 19.830 1.00 31.54 214 MET B O 1
ATOM 3597 N N . LYS B 1 188 ? 28.693 -11.202 20.734 1.00 32.10 215 LYS B N 1
ATOM 3598 C CA . LYS B 1 188 ? 28.167 -11.431 22.074 1.00 32.83 215 LYS B CA 1
ATOM 3599 C C . LYS B 1 188 ? 26.655 -11.204 22.166 1.00 32.36 215 LYS B C 1
ATOM 3600 O O . LYS B 1 188 ? 25.943 -12.001 22.764 1.00 32.85 215 LYS B O 1
ATOM 3606 N N . ASP B 1 189 ? 26.161 -10.123 21.576 1.00 32.26 216 ASP B N 1
ATOM 3607 C CA . ASP B 1 189 ? 24.728 -9.839 21.625 1.00 33.06 216 ASP B CA 1
ATOM 3608 C C . ASP B 1 189 ? 23.934 -10.913 20.901 1.00 31.99 216 ASP B C 1
ATOM 3609 O O . ASP B 1 189 ? 22.864 -11.317 21.359 1.00 30.85 216 ASP B O 1
ATOM 3614 N N . MET B 1 190 ? 24.468 -11.369 19.771 1.00 32.36 217 MET B N 1
ATOM 3615 C CA . MET B 1 190 ? 23.826 -12.415 18.980 1.00 32.37 217 MET B CA 1
ATOM 3616 C C . MET B 1 190 ? 23.770 -13.714 19.788 1.00 30.92 217 MET B C 1
ATOM 3617 O O . MET B 1 190 ? 22.694 -14.262 20.043 1.00 30.19 217 MET B O 1
ATOM 3622 N N . LEU B 1 191 ? 24.932 -14.199 20.200 1.00 31.63 218 LEU B N 1
ATOM 3623 C CA . LEU B 1 191 ? 24.992 -15.435 20.970 1.00 32.29 218 LEU B CA 1
ATOM 3624 C C . LEU B 1 191 ? 24.077 -15.371 22.167 1.00 33.68 218 LEU B C 1
ATOM 3625 O O . LEU B 1 191 ? 23.397 -16.343 22.498 1.00 33.79 218 LEU B O 1
ATOM 3630 N N . SER B 1 192 ? 24.067 -14.209 22.811 1.00 34.53 219 SER B N 1
ATOM 3631 C CA . SER B 1 192 ? 23.257 -13.975 24.000 1.00 34.82 219 SER B CA 1
ATOM 3632 C C . SER B 1 192 ? 21.760 -14.163 23.741 1.00 33.52 219 SER B C 1
ATOM 3633 O O . SER B 1 192 ? 21.066 -14.806 24.531 1.00 33.06 219 SER B O 1
ATOM 3636 N N . ALA B 1 193 ? 21.260 -13.606 22.641 1.00 32.86 220 ALA B N 1
ATOM 3637 C CA . ALA B 1 193 ? 19.847 -13.750 22.322 1.00 32.95 220 ALA B CA 1
ATOM 3638 C C . ALA B 1 193 ? 19.520 -15.200 21.944 1.00 32.55 220 ALA B C 1
ATOM 3639 O O . ALA B 1 193 ? 18.473 -15.720 22.309 1.00 33.73 220 ALA B O 1
ATOM 3641 N N . VAL B 1 194 ? 20.430 -15.854 21.232 1.00 33.65 221 VAL B N 1
ATOM 3642 C CA . VAL B 1 194 ? 20.220 -17.233 20.803 1.00 33.44 221 VAL B CA 1
ATOM 3643 C C . VAL B 1 194 ? 20.250 -18.222 21.966 1.00 34.32 221 VAL B C 1
ATOM 3644 O O . VAL B 1 194 ? 19.427 -19.139 22.038 1.00 35.05 221 VAL B O 1
ATOM 3648 N N . MET B 1 195 ? 21.183 -18.024 22.886 1.00 33.46 222 MET B N 1
ATOM 3649 C CA . MET B 1 195 ? 21.317 -18.909 24.030 1.00 35.11 222 MET B CA 1
ATOM 3650 C C . MET B 1 195 ? 20.112 -18.886 24.954 1.00 35.84 222 MET B C 1
ATOM 3651 O O . MET B 1 195 ? 19.953 -19.767 25.794 1.00 35.77 222 MET B O 1
ATOM 3656 N N . GLN B 1 196 ? 19.269 -17.873 24.811 1.00 37.38 223 GLN B N 1
ATOM 3657 C CA . GLN B 1 196 ? 18.074 -17.772 25.635 1.00 39.69 223 GLN B CA 1
ATOM 3658 C C . GLN B 1 196 ? 17.075 -18.835 25.206 1.00 40.58 223 GLN B C 1
ATOM 3659 O O . GLN B 1 196 ? 16.354 -19.396 26.026 1.00 40.51 223 GLN B O 1
ATOM 3665 N N . GLU B 1 197 ? 17.068 -19.114 23.908 1.00 41.77 224 GLU B N 1
ATOM 3666 C CA . GLU B 1 197 ? 16.142 -20.059 23.305 1.00 43.37 224 GLU B CA 1
ATOM 3667 C C . GLU B 1 197 ? 16.662 -21.449 22.948 1.00 43.72 224 GLU B C 1
ATOM 3668 O O . GLU B 1 197 ? 15.871 -22.387 22.858 1.00 43.98 224 GLU B O 1
ATOM 3674 N N . VAL B 1 198 ? 17.972 -21.585 22.735 1.00 42.82 225 VAL B N 1
ATOM 3675 C CA . VAL B 1 198 ? 18.561 -22.868 22.345 1.00 42.17 225 VAL B CA 1
ATOM 3676 C C . VAL B 1 198 ? 19.714 -23.312 23.241 1.00 41.22 225 VAL B C 1
ATOM 3677 O O . VAL B 1 198 ? 20.593 -22.517 23.573 1.00 42.30 225 VAL B O 1
ATOM 3681 N N . PRO B 1 199 ? 19.734 -24.594 23.642 1.00 39.70 226 PRO B N 1
ATOM 3682 C CA . PRO B 1 199 ? 20.834 -25.035 24.497 1.00 38.64 226 PRO B CA 1
ATOM 3683 C C . PRO B 1 199 ? 22.184 -24.791 23.820 1.00 37.92 226 PRO B C 1
ATOM 3684 O O . PRO B 1 199 ? 22.315 -24.861 22.596 1.00 36.28 226 PRO B O 1
ATOM 3688 N N . LEU B 1 200 ? 23.179 -24.490 24.640 1.00 37.01 227 LEU B N 1
ATOM 3689 C CA . LEU B 1 200 ? 24.515 -24.166 24.174 1.00 37.69 227 LEU B CA 1
ATOM 3690 C C . LEU B 1 200 ? 25.214 -25.258 23.363 1.00 37.10 227 LEU B C 1
ATOM 3691 O O . LEU B 1 200 ? 25.898 -24.962 22.384 1.00 37.53 227 LEU B O 1
ATOM 3696 N N . ALA B 1 201 ? 25.035 -26.514 23.759 1.00 36.07 228 ALA B N 1
ATOM 3697 C CA . ALA B 1 201 ? 25.678 -27.628 23.069 1.00 35.41 228 ALA B CA 1
ATOM 3698 C C . ALA B 1 201 ? 25.269 -27.781 21.606 1.00 35.02 228 ALA B C 1
ATOM 3699 O O . ALA B 1 201 ? 25.971 -28.430 20.839 1.00 36.96 228 ALA B O 1
ATOM 3701 N N . ALA B 1 202 ? 24.149 -27.179 21.219 1.00 34.23 229 ALA B N 1
ATOM 3702 C CA . ALA B 1 202 ? 23.658 -27.265 19.840 1.00 33.47 229 ALA B CA 1
ATOM 3703 C C . ALA B 1 202 ? 24.044 -26.060 18.991 1.00 33.12 229 ALA B C 1
ATOM 3704 O O . ALA B 1 202 ? 23.517 -25.870 17.893 1.00 34.13 229 ALA B O 1
ATOM 3706 N N . LEU B 1 203 ? 24.970 -25.250 19.497 1.00 32.36 230 LEU B N 1
ATOM 3707 C CA . LEU B 1 203 ? 25.414 -24.054 18.780 1.00 29.95 230 LEU B CA 1
ATOM 3708 C C . LEU B 1 203 ? 26.828 -24.163 18.228 1.00 28.76 230 LEU B C 1
ATOM 3709 O O . LEU B 1 203 ? 27.713 -24.756 18.846 1.00 28.24 230 LEU B O 1
ATOM 3714 N N . ALA B 1 204 ? 27.026 -23.577 17.057 1.00 26.45 231 ALA B N 1
ATOM 3715 C CA . ALA B 1 204 ? 28.319 -23.564 16.400 1.00 27.26 231 ALA B CA 1
ATOM 3716 C C . ALA B 1 204 ? 28.515 -22.188 15.804 1.00 26.44 231 ALA B C 1
ATOM 3717 O O . ALA B 1 204 ? 27.550 -21.517 15.428 1.00 26.48 231 ALA B O 1
ATOM 3719 N N . VAL B 1 205 ? 29.762 -21.760 15.718 1.00 24.95 232 VAL B N 1
ATOM 3720 C CA . VAL B 1 205 ? 30.029 -20.472 15.125 1.00 26.81 232 VAL B CA 1
ATOM 3721 C C . VAL B 1 205 ? 30.851 -20.690 13.866 1.00 27.13 232 VAL B C 1
ATOM 3722 O O . VAL B 1 205 ? 31.674 -21.612 13.781 1.00 25.65 232 VAL B O 1
ATOM 3726 N N . HIS B 1 206 ? 30.623 -19.822 12.892 1.00 28.82 233 HIS B N 1
ATOM 3727 C CA . HIS B 1 206 ? 31.285 -19.896 11.605 1.00 31.19 233 HIS B CA 1
ATOM 3728 C C . HIS B 1 206 ? 31.586 -18.459 11.218 1.00 31.30 233 HIS B C 1
ATOM 3729 O O . HIS B 1 206 ? 30.698 -17.751 10.747 1.00 32.70 233 HIS B O 1
ATOM 3736 N N . CYS B 1 207 ? 32.829 -18.027 11.405 1.00 30.70 234 CYS B N 1
ATOM 3737 C CA . CYS B 1 207 ? 33.197 -16.644 11.105 1.00 31.09 234 CYS B CA 1
ATOM 3738 C C . CYS B 1 207 ? 34.184 -16.474 9.973 1.00 29.96 234 CYS B C 1
ATOM 3739 O O . CYS B 1 207 ? 35.174 -17.202 9.891 1.00 30.78 234 CYS B O 1
ATOM 3742 N N . HIS B 1 208 ? 33.924 -15.511 9.092 1.00 27.45 235 HIS B N 1
ATOM 3743 C CA . HIS B 1 208 ? 34.850 -15.259 8.007 1.00 27.67 235 HIS B CA 1
ATOM 3744 C C . HIS B 1 208 ? 35.861 -14.226 8.474 1.00 26.55 235 HIS B C 1
ATOM 3745 O O . HIS B 1 208 ? 35.565 -13.393 9.325 1.00 24.58 235 HIS B O 1
ATOM 3752 N N . ASP B 1 209 ? 37.057 -14.282 7.908 1.00 25.91 236 ASP B N 1
ATOM 3753 C CA . ASP B 1 209 ? 38.111 -13.365 8.304 1.00 25.66 236 ASP B CA 1
ATOM 3754 C C . ASP B 1 209 ? 38.290 -12.229 7.313 1.00 25.49 236 ASP B C 1
ATOM 3755 O O . ASP B 1 209 ? 39.363 -11.629 7.239 1.00 22.36 236 ASP B O 1
ATOM 3760 N N . THR B 1 210 ? 37.230 -11.927 6.559 1.00 25.63 237 THR B N 1
ATOM 3761 C CA . THR B 1 210 ? 37.290 -10.872 5.551 1.00 26.04 237 THR B CA 1
ATOM 3762 C C . THR B 1 210 ? 37.817 -9.550 6.087 1.00 25.14 237 THR B C 1
ATOM 3763 O O . THR B 1 210 ? 38.546 -8.860 5.389 1.00 24.87 237 THR B O 1
ATOM 3767 N N . TYR B 1 211 ? 37.451 -9.199 7.319 1.00 26.48 238 TYR B N 1
ATOM 3768 C CA . TYR B 1 211 ? 37.931 -7.959 7.931 1.00 27.32 238 TYR B CA 1
ATOM 3769 C C . TYR B 1 211 ? 38.946 -8.243 9.046 1.00 27.44 238 TYR B C 1
ATOM 3770 O O . TYR B 1 211 ? 39.296 -7.358 9.824 1.00 26.53 238 TYR B O 1
ATOM 3779 N N . GLY B 1 212 ? 39.416 -9.485 9.102 1.00 27.17 239 GLY B N 1
ATOM 3780 C CA . GLY B 1 212 ? 40.401 -9.885 10.094 1.00 26.49 239 GLY B CA 1
ATOM 3781 C C . GLY B 1 212 ? 39.839 -10.029 11.494 1.00 26.03 239 GLY B C 1
ATOM 3782 O O . GLY B 1 212 ? 40.591 -9.985 12.464 1.00 26.36 239 GLY B O 1
ATOM 3783 N N . GLN B 1 213 ? 38.531 -10.242 11.596 1.00 22.60 240 GLN B N 1
ATOM 3784 C CA . GLN B 1 213 ? 37.865 -10.360 12.885 1.00 22.70 240 GLN B CA 1
ATOM 3785 C C . GLN B 1 213 ? 37.501 -11.786 13.294 1.00 22.36 240 GLN B C 1
ATOM 3786 O O . GLN B 1 213 ? 37.059 -12.005 14.416 1.00 22.87 240 GLN B O 1
ATOM 3792 N N . ALA B 1 214 ? 37.681 -12.741 12.385 1.00 22.15 241 ALA B N 1
ATOM 3793 C CA . ALA B 1 214 ? 37.318 -14.139 12.630 1.00 22.21 241 ALA B CA 1
ATOM 3794 C C . ALA B 1 214 ? 37.797 -14.783 13.944 1.00 21.46 241 ALA B C 1
ATOM 3795 O O . ALA B 1 214 ? 36.987 -15.284 14.718 1.00 20.86 241 ALA B O 1
ATOM 3797 N N . LEU B 1 215 ? 39.101 -14.776 14.195 1.00 22.74 242 LEU B N 1
ATOM 3798 C CA . LEU B 1 215 ? 39.621 -15.410 15.412 1.00 24.17 242 LEU B CA 1
ATOM 3799 C C . LEU B 1 215 ? 39.134 -14.726 16.688 1.00 23.27 242 LEU B C 1
ATOM 3800 O O . LEU B 1 215 ? 38.850 -15.393 17.679 1.00 23.64 242 LEU B O 1
ATOM 3805 N N . ALA B 1 216 ? 39.000 -13.402 16.649 1.00 23.53 243 ALA B N 1
ATOM 3806 C CA . ALA B 1 216 ? 38.519 -12.637 17.797 1.00 24.01 243 ALA B CA 1
ATOM 3807 C C . ALA B 1 216 ? 37.034 -12.932 18.056 1.00 23.66 243 ALA B C 1
ATOM 3808 O O . ALA B 1 216 ? 36.627 -13.166 19.195 1.00 22.73 243 ALA B O 1
ATOM 3810 N N . ASN B 1 217 ? 36.218 -12.937 17.005 1.00 24.14 244 ASN B N 1
ATOM 3811 C CA . ASN B 1 217 ? 34.801 -13.242 17.182 1.00 23.87 244 ASN B CA 1
ATOM 3812 C C . ASN B 1 217 ? 34.660 -14.677 17.696 1.00 23.18 244 ASN B C 1
ATOM 3813 O O . ASN B 1 217 ? 33.730 -14.990 18.435 1.00 21.76 244 ASN B O 1
ATOM 3818 N N . THR B 1 218 ? 35.582 -15.544 17.285 1.00 24.09 245 THR B N 1
ATOM 3819 C CA . THR B 1 218 ? 35.560 -16.940 17.708 1.00 26.17 245 THR B CA 1
ATOM 3820 C C . THR B 1 218 ? 35.935 -17.047 19.179 1.00 25.00 245 THR B C 1
ATOM 3821 O O . THR B 1 218 ? 35.347 -17.832 19.922 1.00 24.43 245 THR B O 1
ATOM 3825 N N . LEU B 1 219 ? 36.905 -16.240 19.605 1.00 25.47 246 LEU B N 1
ATOM 3826 C CA . LEU B 1 219 ? 37.329 -16.250 21.006 1.00 23.92 246 LEU B CA 1
ATOM 3827 C C . LEU B 1 219 ? 36.137 -15.824 21.849 1.00 23.39 246 LEU B C 1
ATOM 3828 O O . LEU B 1 219 ? 35.862 -16.410 22.897 1.00 24.21 246 LEU B O 1
ATOM 3833 N N . MET B 1 220 ? 35.399 -14.820 21.377 1.00 23.25 247 MET B N 1
ATOM 3834 C CA . MET B 1 220 ? 34.242 -14.348 22.124 1.00 24.86 247 MET B CA 1
ATOM 3835 C C . MET B 1 220 ? 33.212 -15.460 22.275 1.00 24.53 247 MET B C 1
ATOM 3836 O O . MET B 1 220 ? 32.638 -15.645 23.358 1.00 23.64 247 MET B O 1
ATOM 3841 N N . ALA B 1 221 ? 32.967 -16.205 21.195 1.00 23.79 248 ALA B N 1
ATOM 3842 C CA . ALA B 1 221 ? 31.991 -17.293 21.262 1.00 21.93 248 ALA B CA 1
ATOM 3843 C C . ALA B 1 221 ? 32.456 -18.353 22.242 1.00 20.46 248 ALA B C 1
ATOM 3844 O O . ALA B 1 221 ? 31.669 -18.867 23.008 1.00 20.36 248 ALA B O 1
ATOM 3846 N N . LEU B 1 222 ? 33.740 -18.682 22.225 1.00 23.10 249 LEU B N 1
ATOM 3847 C CA . LEU B 1 222 ? 34.249 -19.677 23.162 1.00 24.49 249 LEU B CA 1
ATOM 3848 C C . LEU B 1 222 ? 34.044 -19.166 24.589 1.00 27.29 249 LEU B C 1
ATOM 3849 O O . LEU B 1 222 ? 33.628 -19.916 25.470 1.00 27.91 249 LEU B O 1
ATOM 3854 N N . GLN B 1 223 ? 34.325 -17.885 24.818 1.00 28.60 250 GLN B N 1
ATOM 3855 C CA . GLN B 1 223 ? 34.165 -17.313 26.154 1.00 28.74 250 GLN B CA 1
ATOM 3856 C C . GLN B 1 223 ? 32.713 -17.394 26.597 1.00 29.45 250 GLN B C 1
ATOM 3857 O O . GLN B 1 223 ? 32.418 -17.418 27.791 1.00 29.25 250 GLN B O 1
ATOM 3863 N N . MET B 1 224 ? 31.807 -17.447 25.623 1.00 30.02 251 MET B N 1
ATOM 3864 C CA . MET B 1 224 ? 30.376 -17.546 25.884 1.00 29.79 251 MET B CA 1
ATOM 3865 C C . MET B 1 224 ? 29.951 -19.006 26.058 1.00 29.68 251 MET B C 1
ATOM 3866 O O . MET B 1 224 ? 28.791 -19.286 26.345 1.00 29.02 251 MET B O 1
ATOM 3871 N N . GLY B 1 225 ? 30.879 -19.941 25.868 1.00 28.66 252 GLY B N 1
ATOM 3872 C CA . GLY B 1 225 ? 30.520 -21.340 26.042 1.00 29.55 252 GLY B CA 1
ATOM 3873 C C . GLY B 1 225 ? 30.265 -22.163 24.785 1.00 30.10 252 GLY B C 1
ATOM 3874 O O . GLY B 1 225 ? 29.972 -23.354 24.876 1.00 30.44 252 GLY B O 1
ATOM 3875 N N . VAL B 1 226 ? 30.338 -21.538 23.616 1.00 29.79 253 VAL B N 1
ATOM 3876 C CA . VAL B 1 226 ? 30.154 -22.257 22.365 1.00 29.66 253 VAL B CA 1
ATOM 3877 C C . VAL B 1 226 ? 31.343 -23.210 22.274 1.00 29.87 253 VAL B C 1
ATOM 3878 O O . VAL B 1 226 ? 32.474 -22.821 22.587 1.00 29.92 253 VAL B O 1
ATOM 3882 N N . SER B 1 227 ? 31.093 -24.454 21.864 1.00 29.32 254 SER B N 1
ATOM 3883 C CA . SER B 1 227 ? 32.161 -25.451 21.781 1.00 29.63 254 SER B CA 1
ATOM 3884 C C . SER B 1 227 ? 32.396 -26.121 20.425 1.00 28.64 254 SER B C 1
ATOM 3885 O O . SER B 1 227 ? 33.050 -27.163 20.341 1.00 28.51 254 SER B O 1
ATOM 3888 N N . VAL B 1 228 ? 31.849 -25.546 19.367 1.00 26.10 255 VAL B N 1
ATOM 3889 C CA . VAL B 1 228 ? 32.112 -26.077 18.050 1.00 26.14 255 VAL B CA 1
ATOM 3890 C C . VAL B 1 228 ? 32.214 -24.873 17.129 1.00 25.41 255 VAL B C 1
ATOM 3891 O O . VAL B 1 228 ? 31.367 -23.978 17.152 1.00 23.79 255 VAL B O 1
ATOM 3895 N N . VAL B 1 229 ? 33.298 -24.810 16.370 1.00 24.96 256 VAL B N 1
ATOM 3896 C CA . VAL B 1 229 ? 33.473 -23.701 15.456 1.00 25.56 256 VAL B CA 1
ATOM 3897 C C . VAL B 1 229 ? 33.923 -24.250 14.122 1.00 25.55 256 VAL B C 1
ATOM 3898 O O . VAL B 1 229 ? 34.653 -25.242 14.063 1.00 25.19 256 VAL B O 1
ATOM 3902 N N . ASP B 1 230 ? 33.452 -23.610 13.054 1.00 26.74 257 ASP B N 1
ATOM 3903 C CA . ASP B 1 230 ? 33.778 -24.002 11.688 1.00 27.84 257 ASP B CA 1
ATOM 3904 C C . ASP B 1 230 ? 34.975 -23.205 11.180 1.00 28.41 257 ASP B C 1
ATOM 3905 O O . ASP B 1 230 ? 35.156 -22.043 11.538 1.00 28.58 257 ASP B O 1
ATOM 3910 N N . SER B 1 231 ? 35.785 -23.838 10.342 1.00 27.42 258 SER B N 1
ATOM 3911 C CA . SER B 1 231 ? 36.955 -23.198 9.761 1.00 28.41 258 SER B CA 1
ATOM 3912 C C . SER B 1 231 ? 37.348 -23.989 8.520 1.00 28.01 258 SER B C 1
ATOM 3913 O O . SER B 1 231 ? 36.992 -25.158 8.387 1.00 27.67 258 SER B O 1
ATOM 3916 N N . SER B 1 232 ? 38.095 -23.343 7.634 1.00 27.92 259 SER B N 1
ATOM 3917 C CA . SER B 1 232 ? 38.541 -23.949 6.390 1.00 30.31 259 SER B CA 1
ATOM 3918 C C . SER B 1 232 ? 40.053 -24.121 6.417 1.00 31.11 259 SER B C 1
ATOM 3919 O O . SER B 1 232 ? 40.771 -23.237 6.896 1.00 30.80 259 SER B O 1
ATOM 3922 N N . VAL B 1 233 ? 40.519 -25.248 5.881 1.00 31.33 260 VAL B N 1
ATOM 3923 C CA . VAL B 1 233 ? 41.938 -25.592 5.838 1.00 33.74 260 VAL B CA 1
ATOM 3924 C C . VAL B 1 233 ? 42.871 -24.389 5.818 1.00 35.10 260 VAL B C 1
ATOM 3925 O O . VAL B 1 233 ? 43.135 -23.785 6.853 1.00 39.93 260 VAL B O 1
ATOM 3929 N N . ALA B 1 234 ? 43.362 -24.026 4.649 1.00 32.44 261 ALA B N 1
ATOM 3930 C CA . ALA B 1 234 ? 44.295 -22.913 4.540 1.00 29.99 261 ALA B CA 1
ATOM 3931 C C . ALA B 1 234 ? 43.579 -21.575 4.305 1.00 29.56 261 ALA B C 1
ATOM 3932 O O . ALA B 1 234 ? 44.012 -20.754 3.493 1.00 28.16 261 ALA B O 1
ATOM 3934 N N . GLY B 1 235 ? 42.488 -21.355 5.027 1.00 29.74 262 GLY B N 1
ATOM 3935 C CA . GLY B 1 235 ? 41.738 -20.131 4.838 1.00 31.57 262 GLY B CA 1
ATOM 3936 C C . GLY B 1 235 ? 41.072 -20.126 3.466 1.00 33.67 262 GLY B C 1
ATOM 3937 O O . GLY B 1 235 ? 40.803 -19.066 2.906 1.00 32.95 262 GLY B O 1
ATOM 3938 N N . LEU B 1 236 ? 40.812 -21.316 2.924 1.00 34.76 263 LEU B N 1
ATOM 3939 C CA . LEU B 1 236 ? 40.180 -21.453 1.612 1.00 37.65 263 LEU B CA 1
ATOM 3940 C C . LEU B 1 236 ? 38.800 -20.820 1.517 1.00 39.18 263 LEU B C 1
ATOM 3941 O O . LEU B 1 236 ? 38.044 -20.770 2.486 1.00 38.53 263 LEU B O 1
ATOM 3946 N N . GLY B 1 237 ? 38.466 -20.363 0.318 1.00 43.09 264 GLY B N 1
ATOM 3947 C CA . GLY B 1 237 ? 37.171 -19.755 0.108 1.00 47.47 264 GLY B CA 1
ATOM 3948 C C . GLY B 1 237 ? 37.258 -18.258 -0.079 1.00 51.02 264 GLY B C 1
ATOM 3949 O O . GLY B 1 237 ? 38.325 -17.700 -0.327 1.00 51.54 264 GLY B O 1
ATOM 3950 N N . GLY B 1 238 ? 36.114 -17.606 0.045 1.00 54.57 265 GLY B N 1
ATOM 3951 C CA . GLY B 1 238 ? 36.055 -16.172 -0.127 1.00 59.43 265 GLY B CA 1
ATOM 3952 C C . GLY B 1 238 ? 34.595 -15.795 -0.176 1.00 62.83 265 GLY B C 1
ATOM 3953 O O . GLY B 1 238 ? 33.743 -16.644 -0.439 1.00 63.03 265 GLY B O 1
ATOM 3954 N N . CYS B 1 239 ? 34.295 -14.531 0.089 1.00 66.44 266 CYS B N 1
ATOM 3955 C CA . CYS B 1 239 ? 32.914 -14.084 0.063 1.00 69.89 266 CYS B CA 1
ATOM 3956 C C . CYS B 1 239 ? 32.587 -13.457 -1.288 1.00 71.53 266 CYS B C 1
ATOM 3957 O O . CYS B 1 239 ? 33.273 -12.539 -1.746 1.00 71.47 266 CYS B O 1
ATOM 3960 N N . PRO B 1 240 ? 31.548 -13.972 -1.959 1.00 73.38 267 PRO B N 1
ATOM 3961 C CA . PRO B 1 240 ? 31.140 -13.446 -3.261 1.00 74.93 267 PRO B CA 1
ATOM 3962 C C . PRO B 1 240 ? 30.587 -12.035 -3.109 1.00 76.46 267 PRO B C 1
ATOM 3963 O O . PRO B 1 240 ? 30.415 -11.318 -4.093 1.00 77.12 267 PRO B O 1
ATOM 3967 N N . TYR B 1 241 ? 30.320 -11.642 -1.865 1.00 77.91 268 TYR B N 1
ATOM 3968 C CA . TYR B 1 241 ? 29.764 -10.322 -1.583 1.00 79.33 268 TYR B CA 1
ATOM 3969 C C . TYR B 1 241 ? 30.796 -9.275 -1.173 1.00 79.23 268 TYR B C 1
ATOM 3970 O O . TYR B 1 241 ? 30.476 -8.364 -0.415 1.00 79.72 268 TYR B O 1
ATOM 3979 N N . ALA B 1 242 ? 32.026 -9.396 -1.668 1.00 79.26 269 ALA B N 1
ATOM 3980 C CA . ALA B 1 242 ? 33.068 -8.427 -1.331 1.00 79.36 269 ALA B CA 1
ATOM 3981 C C . ALA B 1 242 ? 34.282 -8.510 -2.249 1.00 79.44 269 ALA B C 1
ATOM 3982 O O . ALA B 1 242 ? 34.388 -9.416 -3.076 1.00 79.95 269 ALA B O 1
ATOM 3984 N N . GLN B 1 243 ? 35.195 -7.555 -2.085 1.00 79.29 270 GLN B N 1
ATOM 3985 C CA . GLN B 1 243 ? 36.416 -7.469 -2.889 1.00 79.01 270 GLN B CA 1
ATOM 3986 C C . GLN B 1 243 ? 37.214 -8.775 -2.891 1.00 77.86 270 GLN B C 1
ATOM 3987 O O . GLN B 1 243 ? 36.728 -9.820 -2.453 1.00 78.06 270 GLN B O 1
ATOM 3993 N N . GLY B 1 244 ? 38.447 -8.699 -3.388 1.00 76.00 271 GLY B N 1
ATOM 3994 C CA . GLY B 1 244 ? 39.309 -9.868 -3.424 1.00 73.61 271 GLY B CA 1
ATOM 3995 C C . GLY B 1 244 ? 40.043 -10.025 -2.103 1.00 71.51 271 GLY B C 1
ATOM 3996 O O . GLY B 1 244 ? 41.260 -9.843 -2.023 1.00 71.78 271 GLY B O 1
ATOM 3997 N N . ALA B 1 245 ? 39.293 -10.364 -1.059 1.00 68.79 272 ALA B N 1
ATOM 3998 C CA . ALA B 1 245 ? 39.860 -10.534 0.271 1.00 65.44 272 ALA B CA 1
ATOM 3999 C C . ALA B 1 245 ? 39.572 -11.923 0.835 1.00 63.16 272 ALA B C 1
ATOM 4000 O O . ALA B 1 245 ? 38.685 -12.629 0.354 1.00 62.79 272 ALA B O 1
ATOM 4002 N N . SER B 1 246 ? 40.323 -12.302 1.864 1.00 60.63 273 SER B N 1
ATOM 4003 C CA . SER B 1 246 ? 40.177 -13.608 2.500 1.00 57.88 273 SER B CA 1
ATOM 4004 C C . SER B 1 246 ? 38.736 -13.986 2.833 1.00 55.22 273 SER B C 1
ATOM 4005 O O . SER B 1 246 ? 37.841 -13.140 2.825 1.00 54.44 273 SER B O 1
ATOM 4008 N N . GLY B 1 247 ? 38.532 -15.271 3.118 1.00 52.25 274 GLY B N 1
ATOM 4009 C CA . GLY B 1 247 ? 37.212 -15.777 3.449 1.00 48.08 274 GLY B CA 1
ATOM 4010 C C . GLY B 1 247 ? 37.122 -16.453 4.810 1.00 44.88 274 GLY B C 1
ATOM 4011 O O . GLY B 1 247 ? 37.115 -15.782 5.838 1.00 44.42 274 GLY B O 1
ATOM 4012 N N . ASN B 1 248 ? 37.059 -17.782 4.824 1.00 41.02 275 ASN B N 1
ATOM 4013 C CA . ASN B 1 248 ? 36.942 -18.526 6.074 1.00 38.42 275 ASN B CA 1
ATOM 4014 C C . ASN B 1 248 ? 38.143 -18.434 7.013 1.00 34.52 275 ASN B C 1
ATOM 4015 O O . ASN B 1 248 ? 39.278 -18.251 6.584 1.00 34.17 275 ASN B O 1
ATOM 4020 N N . LEU B 1 249 ? 37.867 -18.576 8.302 1.00 32.09 276 LEU B N 1
ATOM 4021 C CA . LEU B 1 249 ? 38.898 -18.590 9.327 1.00 30.16 276 LEU B CA 1
ATOM 4022 C C . LEU B 1 249 ? 39.744 -19.797 8.944 1.00 29.93 276 LEU B C 1
ATOM 4023 O O . LEU B 1 249 ? 39.195 -20.830 8.551 1.00 29.65 276 LEU B O 1
ATOM 4028 N N . ALA B 1 250 ? 41.068 -19.662 9.026 1.00 28.72 277 ALA B N 1
ATOM 4029 C CA . ALA B 1 250 ? 41.971 -20.754 8.686 1.00 27.51 277 ALA B CA 1
ATOM 4030 C C . ALA B 1 250 ? 42.086 -21.723 9.854 1.00 27.91 277 ALA B C 1
ATOM 4031 O O . ALA B 1 250 ? 42.422 -21.327 10.977 1.00 26.98 277 ALA B O 1
ATOM 4033 N N . THR B 1 251 ? 41.795 -22.995 9.576 1.00 25.87 278 THR B N 1
ATOM 4034 C CA . THR B 1 251 ? 41.839 -24.049 10.578 1.00 24.41 278 THR B CA 1
ATOM 4035 C C . THR B 1 251 ? 43.161 -24.145 11.340 1.00 24.92 278 THR B C 1
ATOM 4036 O O . THR B 1 251 ? 43.150 -24.352 12.552 1.00 24.13 278 THR B O 1
ATOM 4040 N N . GLU B 1 252 ? 44.292 -24.005 10.653 1.00 24.69 279 GLU B N 1
ATOM 4041 C CA . GLU B 1 252 ? 45.576 -24.107 11.350 1.00 27.51 279 GLU B CA 1
ATOM 4042 C C . GLU B 1 252 ? 45.782 -23.000 12.374 1.00 27.76 279 GLU B C 1
ATOM 4043 O O . GLU B 1 252 ? 46.420 -23.224 13.401 1.00 27.67 279 GLU B O 1
ATOM 4049 N N . ASP B 1 253 ? 45.254 -21.811 12.091 1.00 27.24 280 ASP B N 1
ATOM 4050 C CA . ASP B 1 253 ? 45.410 -20.676 12.997 1.00 27.74 280 ASP B CA 1
ATOM 4051 C C . ASP B 1 253 ? 44.522 -20.852 14.208 1.00 27.41 280 ASP B C 1
ATOM 4052 O O . ASP B 1 253 ? 44.850 -20.406 15.306 1.00 25.82 280 ASP B O 1
ATOM 4057 N N . LEU B 1 254 ? 43.391 -21.515 14.000 1.00 26.44 281 LEU B N 1
ATOM 4058 C CA . LEU B 1 254 ? 42.462 -21.773 15.081 1.00 25.15 281 LEU B CA 1
ATOM 4059 C C . LEU B 1 254 ? 42.966 -22.884 16.014 1.00 24.69 281 LEU B C 1
ATOM 4060 O O . LEU B 1 254 ? 42.810 -22.774 17.232 1.00 25.10 281 LEU B O 1
ATOM 4065 N N . VAL B 1 255 ? 43.566 -23.950 15.484 1.00 25.27 282 VAL B N 1
ATOM 4066 C CA . VAL B 1 255 ? 44.028 -24.999 16.396 1.00 26.62 282 VAL B CA 1
ATOM 4067 C C . VAL B 1 255 ? 45.241 -24.476 17.162 1.00 27.12 282 VAL B C 1
ATOM 4068 O O . VAL B 1 255 ? 45.442 -24.812 18.328 1.00 29.61 282 VAL B O 1
ATOM 4072 N N . TYR B 1 256 ? 46.042 -23.643 16.518 1.00 26.08 283 TYR B N 1
ATOM 4073 C CA . TYR B 1 256 ? 47.198 -23.088 17.197 1.00 27.95 283 TYR B CA 1
ATOM 4074 C C . TYR B 1 256 ? 46.694 -22.296 18.412 1.00 27.86 283 TYR B C 1
ATOM 4075 O O . TYR B 1 256 ? 47.265 -22.382 19.503 1.00 27.02 283 TYR B O 1
ATOM 4084 N N . MET B 1 257 ? 45.613 -21.542 18.231 1.00 27.50 284 MET B N 1
ATOM 4085 C CA . MET B 1 257 ? 45.060 -20.771 19.347 1.00 28.10 284 MET B CA 1
ATOM 4086 C C . MET B 1 257 ? 44.512 -21.699 20.429 1.00 28.44 284 MET B C 1
ATOM 4087 O O . MET B 1 257 ? 44.762 -21.493 21.621 1.00 26.78 284 MET B O 1
ATOM 4092 N N . LEU B 1 258 ? 43.754 -22.710 20.014 1.00 28.23 285 LEU B N 1
ATOM 4093 C CA . LEU B 1 258 ? 43.183 -23.662 20.960 1.00 29.47 285 LEU B CA 1
ATOM 4094 C C . LEU B 1 258 ? 44.284 -24.423 21.687 1.00 29.23 285 LEU B C 1
ATOM 4095 O O . LEU B 1 258 ? 44.254 -24.542 22.908 1.00 28.73 285 LEU B O 1
ATOM 4100 N N . GLU B 1 259 ? 45.255 -24.941 20.946 1.00 31.19 286 GLU B N 1
ATOM 4101 C CA . GLU B 1 259 ? 46.348 -25.659 21.583 1.00 33.69 286 GLU B CA 1
ATOM 4102 C C . GLU B 1 259 ? 47.018 -24.723 22.588 1.00 34.04 286 GLU B C 1
ATOM 4103 O O . GLU B 1 259 ? 47.365 -25.137 23.701 1.00 34.46 286 GLU B O 1
ATOM 4109 N N . GLY B 1 260 ? 47.162 -23.452 22.211 1.00 31.90 287 GLY B N 1
ATOM 4110 C CA . GLY B 1 260 ? 47.759 -22.478 23.111 1.00 29.97 287 GLY B CA 1
ATOM 4111 C C . GLY B 1 260 ? 46.942 -22.363 24.389 1.00 28.77 287 GLY B C 1
ATOM 4112 O O . GLY B 1 260 ? 47.498 -22.287 25.475 1.00 27.65 287 GLY B O 1
ATOM 4113 N N . LEU B 1 261 ? 45.618 -22.352 24.256 1.00 28.57 288 LEU B N 1
ATOM 4114 C CA . LEU B 1 261 ? 44.714 -22.269 25.395 1.00 29.20 288 LEU B CA 1
ATOM 4115 C C . LEU B 1 261 ? 44.600 -23.604 26.136 1.00 29.54 288 LEU B C 1
ATOM 4116 O O . LEU B 1 261 ? 43.865 -23.711 27.109 1.00 29.84 288 LEU B O 1
ATOM 4121 N N . GLY B 1 262 ? 45.317 -24.619 25.675 1.00 30.63 289 GLY B N 1
ATOM 4122 C CA . GLY B 1 262 ? 45.229 -25.915 26.323 1.00 32.19 289 GLY B CA 1
ATOM 4123 C C . GLY B 1 262 ? 43.887 -26.599 26.091 1.00 31.69 289 GLY B C 1
ATOM 4124 O O . GLY B 1 262 ? 43.495 -27.480 26.851 1.00 30.19 289 GLY B O 1
ATOM 4125 N N . ILE B 1 263 ? 43.176 -26.191 25.044 1.00 31.48 290 ILE B N 1
ATOM 4126 C CA . ILE B 1 263 ? 41.876 -26.788 24.734 1.00 31.86 290 ILE B CA 1
ATOM 4127 C C . ILE B 1 263 ? 42.051 -27.972 23.778 1.00 31.44 290 ILE B C 1
ATOM 4128 O O . ILE B 1 263 ? 42.719 -27.860 22.750 1.00 31.17 290 ILE B O 1
ATOM 4133 N N . HIS B 1 264 ? 41.461 -29.109 24.130 1.00 32.70 291 HIS B N 1
ATOM 4134 C CA . HIS B 1 264 ? 41.572 -30.319 23.315 1.00 33.37 291 HIS B CA 1
ATOM 4135 C C . HIS B 1 264 ? 40.827 -30.209 21.989 1.00 32.92 291 HIS B C 1
ATOM 4136 O O . HIS B 1 264 ? 39.655 -29.838 21.960 1.00 32.99 291 HIS B O 1
ATOM 4143 N N . THR B 1 265 ? 41.505 -30.548 20.896 1.00 32.40 292 THR B N 1
ATOM 4144 C CA . THR B 1 265 ? 40.885 -30.511 19.575 1.00 32.64 292 THR B CA 1
ATOM 4145 C C . THR B 1 265 ? 41.069 -31.867 18.899 1.00 33.84 292 THR B C 1
ATOM 4146 O O . THR B 1 265 ? 40.266 -32.265 18.057 1.00 34.06 292 THR B O 1
ATOM 4150 N N . GLY B 1 266 ? 42.140 -32.563 19.281 1.00 34.47 293 GLY B N 1
ATOM 4151 C CA . GLY B 1 266 ? 42.447 -33.868 18.721 1.00 33.39 293 GLY B CA 1
ATOM 4152 C C . GLY B 1 266 ? 43.021 -33.779 17.324 1.00 32.32 293 GLY B C 1
ATOM 4153 O O . GLY B 1 266 ? 43.142 -34.777 16.626 1.00 33.84 293 GLY B O 1
ATOM 4154 N N . VAL B 1 267 ? 43.389 -32.575 16.917 1.00 31.73 294 VAL B N 1
ATOM 4155 C CA . VAL B 1 267 ? 43.929 -32.349 15.587 1.00 30.31 294 VAL B CA 1
ATOM 4156 C C . VAL B 1 267 ? 45.455 -32.331 15.583 1.00 30.89 294 VAL B C 1
ATOM 4157 O O . VAL B 1 267 ? 46.080 -31.759 16.476 1.00 32.50 294 VAL B O 1
ATOM 4161 N N . ASN B 1 268 ? 46.050 -32.967 14.582 1.00 30.36 295 ASN B N 1
ATOM 4162 C CA . ASN B 1 268 ? 47.504 -32.987 14.444 1.00 31.92 295 ASN B CA 1
ATOM 4163 C C . ASN B 1 268 ? 47.829 -31.823 13.518 1.00 31.76 295 ASN B C 1
ATOM 4164 O O . ASN B 1 268 ? 47.561 -31.893 12.317 1.00 29.61 295 ASN B O 1
ATOM 4169 N N . LEU B 1 269 ? 48.398 -30.756 14.080 1.00 31.37 296 LEU B N 1
ATOM 4170 C CA . LEU B 1 269 ? 48.716 -29.552 13.317 1.00 30.75 296 LEU B CA 1
ATOM 4171 C C . LEU B 1 269 ? 49.625 -29.766 12.114 1.00 31.21 296 LEU B C 1
ATOM 4172 O O . LEU B 1 269 ? 49.377 -29.215 11.035 1.00 30.70 296 LEU B O 1
ATOM 4177 N N . GLN B 1 270 ? 50.674 -30.559 12.290 1.00 30.83 297 GLN B N 1
ATOM 4178 C CA . GLN B 1 270 ? 51.605 -30.826 11.204 1.00 32.79 297 GLN B CA 1
ATOM 4179 C C . GLN B 1 270 ? 50.920 -31.535 10.025 1.00 32.10 297 GLN B C 1
ATOM 4180 O O . GLN B 1 270 ? 51.180 -31.221 8.861 1.00 30.83 297 GLN B O 1
ATOM 4186 N N . LYS B 1 271 ? 50.043 -32.487 10.310 1.00 31.29 298 LYS B N 1
ATOM 4187 C CA . LYS B 1 271 ? 49.359 -33.173 9.221 1.00 31.44 298 LYS B CA 1
ATOM 4188 C C . LYS B 1 271 ? 48.317 -32.236 8.605 1.00 31.41 298 LYS B C 1
ATOM 4189 O O . LYS B 1 271 ? 47.989 -32.349 7.426 1.00 31.71 298 LYS B O 1
ATOM 4195 N N . LEU B 1 272 ? 47.820 -31.294 9.402 1.00 30.75 299 LEU B N 1
ATOM 4196 C CA . LEU B 1 272 ? 46.841 -30.320 8.924 1.00 30.57 299 LEU B CA 1
ATOM 4197 C C . LEU B 1 272 ? 47.514 -29.398 7.914 1.00 30.14 299 LEU B C 1
ATOM 4198 O O . LEU B 1 272 ? 46.924 -29.031 6.893 1.00 29.57 299 LEU B O 1
ATOM 4203 N N . LEU B 1 273 ? 48.752 -29.013 8.219 1.00 29.00 300 LEU B N 1
ATOM 4204 C CA . LEU B 1 273 ? 49.526 -28.135 7.354 1.00 28.27 300 LEU B CA 1
ATOM 4205 C C . LEU B 1 273 ? 49.874 -28.853 6.058 1.00 28.01 300 LEU B C 1
ATOM 4206 O O . LEU B 1 273 ? 49.905 -28.233 4.988 1.00 26.80 300 LEU B O 1
ATOM 4211 N N . GLU B 1 274 ? 50.142 -30.156 6.153 1.00 27.50 301 GLU B N 1
ATOM 4212 C CA . GLU B 1 274 ? 50.436 -30.952 4.967 1.00 28.82 301 GLU B CA 1
ATOM 4213 C C . GLU B 1 274 ? 49.219 -30.874 4.053 1.00 27.61 301 GLU B C 1
ATOM 4214 O O . GLU B 1 274 ? 49.341 -30.672 2.855 1.00 27.08 301 GLU B O 1
ATOM 4220 N N . ALA B 1 275 ? 48.042 -31.044 4.642 1.00 27.86 302 ALA B N 1
ATOM 4221 C CA . ALA B 1 275 ? 46.798 -30.998 3.885 1.00 28.23 302 ALA B CA 1
ATOM 4222 C C . ALA B 1 275 ? 46.609 -29.620 3.244 1.00 28.68 302 ALA B C 1
ATOM 4223 O O . ALA B 1 275 ? 46.253 -29.508 2.060 1.00 28.01 302 ALA B O 1
ATOM 4225 N N . GLY B 1 276 ? 46.863 -28.574 4.026 1.00 29.04 303 GLY B N 1
ATOM 4226 C CA . GLY B 1 276 ? 46.726 -27.228 3.511 1.00 28.52 303 GLY B CA 1
ATOM 4227 C C . GLY B 1 276 ? 47.658 -26.997 2.340 1.00 29.40 303 GLY B C 1
ATOM 4228 O O . GLY B 1 276 ? 47.247 -26.454 1.310 1.00 29.13 303 GLY B O 1
ATOM 4229 N N . ASN B 1 277 ? 48.914 -27.404 2.493 1.00 28.97 304 ASN B N 1
ATOM 4230 C CA . ASN B 1 277 ? 49.894 -27.231 1.436 1.00 30.53 304 ASN B CA 1
ATOM 4231 C C . ASN B 1 277 ? 49.471 -28.009 0.197 1.00 31.26 304 ASN B C 1
ATOM 4232 O O . ASN B 1 277 ? 49.599 -27.520 -0.928 1.00 31.35 304 ASN B O 1
ATOM 4237 N N . PHE B 1 278 ? 48.982 -29.229 0.404 1.00 30.81 305 PHE B N 1
ATOM 4238 C CA . PHE B 1 278 ? 48.543 -30.055 -0.710 1.00 29.63 305 PHE B CA 1
ATOM 4239 C C . PHE B 1 278 ? 47.498 -29.347 -1.571 1.00 29.34 305 PHE B C 1
ATOM 4240 O O . PHE B 1 278 ? 47.646 -29.263 -2.784 1.00 30.37 305 PHE B O 1
ATOM 4248 N N . ILE B 1 279 ? 46.446 -28.833 -0.944 1.00 29.58 306 ILE B N 1
ATOM 4249 C CA . ILE B 1 279 ? 45.378 -28.181 -1.696 1.00 31.04 306 ILE B CA 1
ATOM 4250 C C . ILE B 1 279 ? 45.764 -26.843 -2.324 1.00 32.33 306 ILE B C 1
ATOM 4251 O O . ILE B 1 279 ? 45.339 -26.536 -3.448 1.00 31.58 306 ILE B O 1
ATOM 4256 N N . CYS B 1 280 ? 46.569 -26.049 -1.625 1.00 31.21 307 CYS B N 1
ATOM 4257 C CA . CYS B 1 280 ? 46.984 -24.770 -2.187 1.00 32.61 307 CYS B CA 1
ATOM 4258 C C . CYS B 1 280 ? 47.766 -25.000 -3.460 1.00 32.60 307 CYS B C 1
ATOM 4259 O O . CYS B 1 280 ? 47.655 -24.227 -4.413 1.00 32.49 307 CYS B O 1
ATOM 4262 N N . GLN B 1 281 ? 48.560 -26.063 -3.479 1.00 33.42 308 GLN B N 1
ATOM 4263 C CA . GLN B 1 281 ? 49.338 -26.375 -4.663 1.00 35.53 308 GLN B CA 1
ATOM 4264 C C . GLN B 1 281 ? 48.414 -26.772 -5.804 1.00 34.78 308 GLN B C 1
ATOM 4265 O O . GLN B 1 281 ? 48.573 -26.307 -6.926 1.00 34.75 308 GLN B O 1
ATOM 4271 N N . ALA B 1 282 ? 47.439 -27.619 -5.512 1.00 34.47 309 ALA B N 1
ATOM 4272 C CA . ALA B 1 282 ? 46.492 -28.048 -6.539 1.00 35.87 309 ALA B CA 1
ATOM 4273 C C . ALA B 1 282 ? 45.701 -26.845 -7.060 1.00 36.61 309 ALA B C 1
ATOM 4274 O O . ALA B 1 282 ? 45.320 -26.790 -8.227 1.00 37.55 309 ALA B O 1
ATOM 4276 N N . LEU B 1 283 ? 45.458 -25.884 -6.179 1.00 37.65 310 LEU B N 1
ATOM 4277 C CA . LEU B 1 283 ? 44.700 -24.689 -6.515 1.00 39.03 310 LEU B CA 1
ATOM 4278 C C . LEU B 1 283 ? 45.618 -23.608 -7.082 1.00 39.36 310 LEU B C 1
ATOM 4279 O O . LEU B 1 283 ? 45.159 -22.583 -7.591 1.00 40.06 310 LEU B O 1
ATOM 4284 N N . ASN B 1 284 ? 46.918 -23.847 -6.997 1.00 40.35 311 ASN B N 1
ATOM 4285 C CA . ASN B 1 284 ? 47.909 -22.891 -7.472 1.00 43.45 311 ASN B CA 1
ATOM 4286 C C . ASN B 1 284 ? 47.762 -21.542 -6.758 1.00 43.22 311 ASN B C 1
ATOM 4287 O O . ASN B 1 284 ? 47.840 -20.490 -7.384 1.00 42.84 311 ASN B O 1
ATOM 4292 N N . ARG B 1 285 ? 47.551 -21.580 -5.447 1.00 43.53 312 ARG B N 1
ATOM 4293 C CA . ARG B 1 285 ? 47.400 -20.358 -4.664 1.00 44.01 312 ARG B CA 1
ATOM 4294 C C . ARG B 1 285 ? 48.305 -20.378 -3.447 1.00 43.85 312 ARG B C 1
ATOM 4295 O O . ARG B 1 285 ? 48.975 -21.371 -3.180 1.00 43.61 312 ARG B O 1
ATOM 4303 N N . LYS B 1 286 ? 48.329 -19.269 -2.714 1.00 43.43 313 LYS B N 1
ATOM 4304 C CA . LYS B 1 286 ? 49.144 -19.171 -1.507 1.00 42.29 313 LYS B CA 1
ATOM 4305 C C . LYS B 1 286 ? 48.227 -19.355 -0.312 1.00 39.63 313 LYS B C 1
ATOM 4306 O O . LYS B 1 286 ? 47.114 -18.845 -0.295 1.00 38.73 313 LYS B O 1
ATOM 4312 N N . THR B 1 287 ? 48.685 -20.094 0.685 1.00 37.90 314 THR B N 1
ATOM 4313 C CA . THR B 1 287 ? 47.856 -20.315 1.855 1.00 36.64 314 THR B CA 1
ATOM 4314 C C . THR B 1 287 ? 47.537 -18.998 2.557 1.00 35.79 314 THR B C 1
ATOM 4315 O O . THR B 1 287 ? 48.301 -18.039 2.468 1.00 35.77 314 THR B O 1
ATOM 4319 N N . SER B 1 288 ? 46.395 -18.958 3.236 1.00 34.88 315 SER B N 1
ATOM 4320 C CA . SER B 1 288 ? 45.971 -17.775 3.978 1.00 34.59 315 SER B CA 1
ATOM 4321 C C . SER B 1 288 ? 46.169 -18.013 5.463 1.00 33.50 315 SER B C 1
ATOM 4322 O O . SER B 1 288 ? 45.715 -17.232 6.298 1.00 35.03 315 SER B O 1
ATOM 4325 N N . SER B 1 289 ? 46.842 -19.109 5.782 1.00 30.55 316 SER B N 1
ATOM 4326 C CA . SER B 1 289 ? 47.121 -19.471 7.158 1.00 28.75 316 SER B CA 1
ATOM 4327 C C . SER B 1 289 ? 48.426 -18.803 7.598 1.00 27.17 316 SER B C 1
ATOM 4328 O O . SER B 1 289 ? 49.465 -19.003 6.988 1.00 24.33 316 SER B O 1
ATOM 4331 N N . LYS B 1 290 ? 48.357 -17.989 8.643 1.00 27.50 317 LYS B N 1
ATOM 4332 C CA . LYS B 1 290 ? 49.545 -17.312 9.153 1.00 27.79 317 LYS B CA 1
ATOM 4333 C C . LYS B 1 290 ? 50.507 -18.355 9.721 1.00 26.92 317 LYS B C 1
ATOM 4334 O O . LYS B 1 290 ? 51.714 -18.296 9.497 1.00 25.66 317 LYS B O 1
ATOM 4340 N N . VAL B 1 291 ? 49.950 -19.302 10.466 1.00 27.96 318 VAL B N 1
ATOM 4341 C CA . VAL B 1 291 ? 50.720 -20.377 11.072 1.00 29.67 318 VAL B CA 1
ATOM 4342 C C . VAL B 1 291 ? 51.481 -21.144 10.009 1.00 31.53 318 VAL B C 1
ATOM 4343 O O . VAL B 1 291 ? 52.625 -21.538 10.222 1.00 32.40 318 VAL B O 1
ATOM 4347 N N . ALA B 1 292 ? 50.838 -21.361 8.866 1.00 32.38 319 ALA B N 1
ATOM 4348 C CA . ALA B 1 292 ? 51.475 -22.061 7.764 1.00 34.59 319 ALA B CA 1
ATOM 4349 C C . ALA B 1 292 ? 52.694 -21.262 7.305 1.00 36.44 319 ALA B C 1
ATOM 4350 O O . ALA B 1 292 ? 53.781 -21.815 7.135 1.00 37.50 319 ALA B O 1
ATOM 4352 N N . GLN B 1 293 ? 52.511 -19.958 7.118 1.00 37.82 320 GLN B N 1
ATOM 4353 C CA . GLN B 1 293 ? 53.596 -19.086 6.678 1.00 41.12 320 GLN B CA 1
ATOM 4354 C C . GLN B 1 293 ? 54.744 -18.979 7.673 1.00 42.25 320 GLN B C 1
ATOM 4355 O O . GLN B 1 293 ? 55.876 -18.734 7.283 1.00 42.95 320 GLN B O 1
ATOM 4361 N N . ALA B 1 294 ? 54.454 -19.162 8.954 1.00 44.28 321 ALA B N 1
ATOM 4362 C CA . ALA B 1 294 ? 55.479 -19.081 9.983 1.00 47.09 321 ALA B CA 1
ATOM 4363 C C . ALA B 1 294 ? 56.201 -20.416 10.191 1.00 50.13 321 ALA B C 1
ATOM 4364 O O . ALA B 1 294 ? 57.374 -20.441 10.564 1.00 49.44 321 ALA B O 1
ATOM 4366 N N . THR B 1 295 ? 55.494 -21.520 9.957 1.00 53.73 322 THR B N 1
ATOM 4367 C CA . THR B 1 295 ? 56.073 -22.851 10.123 1.00 57.06 322 THR B CA 1
ATOM 4368 C C . THR B 1 295 ? 57.007 -23.174 8.969 1.00 59.29 322 THR B C 1
ATOM 4369 O O . THR B 1 295 ? 57.972 -23.913 9.146 1.00 60.03 322 THR B O 1
ATOM 4373 N N . CYS B 1 296 ? 56.709 -22.632 7.788 1.00 61.14 323 CYS B N 1
ATOM 4374 C CA . CYS B 1 296 ? 57.543 -22.849 6.605 1.00 63.68 323 CYS B CA 1
ATOM 4375 C C . CYS B 1 296 ? 56.847 -22.386 5.325 1.00 63.52 323 CYS B C 1
ATOM 4376 O O . CYS B 1 296 ? 56.582 -23.240 4.459 1.00 64.20 323 CYS B O 1
ATOM 4379 N N . LEU C 1 2 ? -21.411 27.354 33.790 1.00 36.65 29 LEU C N 1
ATOM 4380 C CA . LEU C 1 2 ? -21.415 27.809 32.362 1.00 36.63 29 LEU C CA 1
ATOM 4381 C C . LEU C 1 2 ? -22.499 28.848 32.098 1.00 34.88 29 LEU C C 1
ATOM 4382 O O . LEU C 1 2 ? -23.655 28.655 32.462 1.00 35.38 29 LEU C O 1
ATOM 4387 N N . PRO C 1 3 ? -22.134 29.968 31.458 1.00 33.54 30 PRO C N 1
ATOM 4388 C CA . PRO C 1 3 ? -23.131 31.003 31.172 1.00 33.43 30 PRO C CA 1
ATOM 4389 C C . PRO C 1 3 ? -24.131 30.511 30.138 1.00 32.85 30 PRO C C 1
ATOM 4390 O O . PRO C 1 3 ? -23.819 29.631 29.336 1.00 31.53 30 PRO C O 1
ATOM 4394 N N . LYS C 1 4 ? -25.337 31.065 30.173 1.00 33.58 31 LYS C N 1
ATOM 4395 C CA . LYS C 1 4 ? -26.374 30.679 29.221 1.00 33.39 31 LYS C CA 1
ATOM 4396 C C . LYS C 1 4 ? -26.066 31.243 27.834 1.00 32.57 31 LYS C C 1
ATOM 4397 O O . LYS C 1 4 ? -26.471 30.670 26.815 1.00 32.90 31 LYS C O 1
ATOM 4403 N N . ARG C 1 5 ? -25.357 32.369 27.790 1.00 31.27 32 ARG C N 1
ATOM 4404 C CA . ARG C 1 5 ? -24.974 32.951 26.512 1.00 31.56 32 ARG C CA 1
ATOM 4405 C C . ARG C 1 5 ? -23.608 33.613 26.513 1.00 30.52 32 ARG C C 1
ATOM 4406 O O . ARG C 1 5 ? -23.172 34.205 27.507 1.00 30.99 32 ARG C O 1
ATOM 4414 N N . VAL C 1 6 ? -22.933 33.502 25.378 1.00 27.47 33 VAL C N 1
ATOM 4415 C CA . VAL C 1 6 ? -21.597 34.039 25.209 1.00 27.27 33 VAL C CA 1
ATOM 4416 C C . VAL C 1 6 ? -21.504 35.037 24.073 1.00 26.98 33 VAL C C 1
ATOM 4417 O O . VAL C 1 6 ? -21.915 34.751 22.952 1.00 29.53 33 VAL C O 1
ATOM 4421 N N . LYS C 1 7 ? -20.952 36.206 24.361 1.00 27.26 34 LYS C N 1
ATOM 4422 C CA . LYS C 1 7 ? -20.774 37.226 23.345 1.00 26.06 34 LYS C CA 1
ATOM 4423 C C . LYS C 1 7 ? -19.408 37.032 22.688 1.00 27.68 34 LYS C C 1
ATOM 4424 O O . LYS C 1 7 ? -18.360 37.266 23.319 1.00 28.41 34 LYS C O 1
ATOM 4430 N N . ILE C 1 8 ? -19.411 36.598 21.431 1.00 25.98 35 ILE C N 1
ATOM 4431 C CA . ILE C 1 8 ? -18.175 36.388 20.691 1.00 26.77 35 ILE C CA 1
ATOM 4432 C C . ILE C 1 8 ? -17.719 37.678 20.023 1.00 26.56 35 ILE C C 1
ATOM 4433 O O . ILE C 1 8 ? -18.496 38.353 19.339 1.00 26.99 35 ILE C O 1
ATOM 4438 N N . VAL C 1 9 ? -16.458 38.028 20.251 1.00 25.45 36 VAL C N 1
ATOM 4439 C CA . VAL C 1 9 ? -15.866 39.229 19.685 1.00 24.48 36 VAL C CA 1
ATOM 4440 C C . VAL C 1 9 ? -14.949 38.760 18.569 1.00 25.48 36 VAL C C 1
ATOM 4441 O O . VAL C 1 9 ? -13.981 38.045 18.818 1.00 24.12 36 VAL C O 1
ATOM 4445 N N . GLU C 1 10 ? -15.272 39.155 17.340 1.00 26.36 37 GLU C N 1
ATOM 4446 C CA . GLU C 1 10 ? -14.512 38.775 16.153 1.00 28.19 37 GLU C CA 1
ATOM 4447 C C . GLU C 1 10 ? -13.373 39.750 15.927 1.00 28.54 37 GLU C C 1
ATOM 4448 O O . GLU C 1 10 ? -13.599 40.942 15.730 1.00 30.75 37 GLU C O 1
ATOM 4454 N N . VAL C 1 11 ? -12.146 39.245 15.944 1.00 28.49 38 VAL C N 1
ATOM 4455 C CA . VAL C 1 11 ? -10.986 40.104 15.776 1.00 29.00 38 VAL C CA 1
ATOM 4456 C C . VAL C 1 11 ? -10.230 39.785 14.489 1.00 29.68 38 VAL C C 1
ATOM 4457 O O . VAL C 1 11 ? -9.119 40.286 14.255 1.00 28.35 38 VAL C O 1
ATOM 4461 N N . GLY C 1 12 ? -10.840 38.949 13.656 1.00 29.26 39 GLY C N 1
ATOM 4462 C CA . GLY C 1 12 ? -10.212 38.585 12.401 1.00 31.83 39 GLY C CA 1
ATOM 4463 C C . GLY C 1 12 ? -9.755 39.781 11.582 1.00 32.24 39 GLY C C 1
ATOM 4464 O O . GLY C 1 12 ? -8.579 39.870 11.216 1.00 33.76 39 GLY C O 1
ATOM 4465 N N . PRO C 1 13 ? -10.655 40.726 11.276 1.00 32.00 40 PRO C N 1
ATOM 4466 C CA . PRO C 1 13 ? -10.264 41.897 10.483 1.00 32.67 40 PRO C CA 1
ATOM 4467 C C . PRO C 1 13 ? -9.197 42.836 11.056 1.00 33.84 40 PRO C C 1
ATOM 4468 O O . PRO C 1 13 ? -8.496 43.501 10.297 1.00 33.77 40 PRO C O 1
ATOM 4472 N N . ARG C 1 14 ? -9.063 42.915 12.374 1.00 34.25 41 ARG C N 1
ATOM 4473 C CA . ARG C 1 14 ? -8.038 43.797 12.933 1.00 34.43 41 ARG C CA 1
ATOM 4474 C C . ARG C 1 14 ? -6.868 42.981 13.458 1.00 35.38 41 ARG C C 1
ATOM 4475 O O . ARG C 1 14 ? -5.761 43.059 12.930 1.00 35.97 41 ARG C O 1
ATOM 4483 N N . ASP C 1 15 ? -7.116 42.191 14.497 1.00 36.15 42 ASP C N 1
ATOM 4484 C CA . ASP C 1 15 ? -6.073 41.359 15.086 1.00 36.47 42 ASP C CA 1
ATOM 4485 C C . ASP C 1 15 ? -5.555 40.310 14.093 1.00 37.48 42 ASP C C 1
ATOM 4486 O O . ASP C 1 15 ? -4.344 40.122 13.948 1.00 37.04 42 ASP C O 1
ATOM 4491 N N . GLY C 1 16 ? -6.473 39.629 13.410 1.00 38.10 43 GLY C N 1
ATOM 4492 C CA . GLY C 1 16 ? -6.073 38.616 12.448 1.00 38.12 43 GLY C CA 1
ATOM 4493 C C . GLY C 1 16 ? -5.252 39.116 11.262 1.00 39.86 43 GLY C C 1
ATOM 4494 O O . GLY C 1 16 ? -4.116 38.675 11.049 1.00 38.51 43 GLY C O 1
ATOM 4495 N N . LEU C 1 17 ? -5.818 40.039 10.485 1.00 40.85 44 LEU C N 1
ATOM 4496 C CA . LEU C 1 17 ? -5.130 40.569 9.311 1.00 41.63 44 LEU C CA 1
ATOM 4497 C C . LEU C 1 17 ? -3.814 41.273 9.627 1.00 42.26 44 LEU C C 1
ATOM 4498 O O . LEU C 1 17 ? -2.832 41.120 8.904 1.00 41.65 44 LEU C O 1
ATOM 4503 N N . GLN C 1 18 ? -3.789 42.048 10.702 1.00 42.73 45 GLN C N 1
ATOM 4504 C CA . GLN C 1 18 ? -2.577 42.764 11.073 1.00 43.60 45 GLN C CA 1
ATOM 4505 C C . GLN C 1 18 ? -1.380 41.833 11.239 1.00 44.24 45 GLN C C 1
ATOM 4506 O O . GLN C 1 18 ? -0.245 42.219 10.971 1.00 44.22 45 GLN C O 1
ATOM 4512 N N . ASN C 1 19 ? -1.637 40.606 11.678 1.00 45.38 46 ASN C N 1
ATOM 4513 C CA . ASN C 1 19 ? -0.567 39.641 11.897 1.00 46.04 46 ASN C CA 1
ATOM 4514 C C . ASN C 1 19 ? -0.469 38.571 10.817 1.00 48.35 46 ASN C C 1
ATOM 4515 O O . ASN C 1 19 ? 0.205 37.554 10.996 1.00 48.08 46 ASN C O 1
ATOM 4520 N N . GLU C 1 20 ? -1.135 38.800 9.694 1.00 50.55 47 GLU C N 1
ATOM 4521 C CA . GLU C 1 20 ? -1.090 37.843 8.599 1.00 53.39 47 GLU C CA 1
ATOM 4522 C C . GLU C 1 20 ? 0.057 38.249 7.675 1.00 54.88 47 GLU C C 1
ATOM 4523 O O . GLU C 1 20 ? 0.405 39.428 7.593 1.00 54.65 47 GLU C O 1
ATOM 4529 N N . LYS C 1 21 ? 0.648 37.269 6.995 1.00 56.79 48 LYS C N 1
ATOM 4530 C CA . LYS C 1 21 ? 1.773 37.513 6.092 1.00 58.52 48 LYS C CA 1
ATOM 4531 C C . LYS C 1 21 ? 1.408 38.431 4.931 1.00 58.82 48 LYS C C 1
ATOM 4532 O O . LYS C 1 21 ? 2.127 39.385 4.618 1.00 57.77 48 LYS C O 1
ATOM 4538 N N . ASN C 1 22 ? 0.279 38.135 4.301 1.00 58.94 49 ASN C N 1
ATOM 4539 C CA . ASN C 1 22 ? -0.180 38.903 3.155 1.00 59.39 49 ASN C CA 1
ATOM 4540 C C . ASN C 1 22 ? -1.177 39.996 3.528 1.00 58.44 49 ASN C C 1
ATOM 4541 O O . ASN C 1 22 ? -1.964 39.840 4.461 1.00 58.39 49 ASN C O 1
ATOM 4546 N N . ILE C 1 23 ? -1.134 41.103 2.795 1.00 57.28 50 ILE C N 1
ATOM 4547 C CA . ILE C 1 23 ? -2.060 42.204 3.029 1.00 56.26 50 ILE C CA 1
ATOM 4548 C C . ILE C 1 23 ? -3.153 42.137 1.959 1.00 55.32 50 ILE C C 1
ATOM 4549 O O . ILE C 1 23 ? -2.929 41.598 0.875 1.00 55.03 50 ILE C O 1
ATOM 4554 N N . VAL C 1 24 ? -4.331 42.674 2.265 1.00 53.27 51 VAL C N 1
ATOM 4555 C CA . VAL C 1 24 ? -5.440 42.656 1.315 1.00 50.42 51 VAL C CA 1
ATOM 4556 C C . VAL C 1 24 ? -5.981 44.051 0.994 1.00 49.58 51 VAL C C 1
ATOM 4557 O O . VAL C 1 24 ? -5.646 45.032 1.669 1.00 48.53 51 VAL C O 1
ATOM 4561 N N . SER C 1 25 ? -6.822 44.128 -0.036 1.00 47.48 52 SER C N 1
ATOM 4562 C CA . SER C 1 25 ? -7.403 45.394 -0.467 1.00 46.37 52 SER C CA 1
ATOM 4563 C C . SER C 1 25 ? -8.485 45.912 0.470 1.00 45.08 52 SER C C 1
ATOM 4564 O O . SER C 1 25 ? -9.193 45.140 1.128 1.00 43.73 52 SER C O 1
ATOM 4567 N N . THR C 1 26 ? -8.607 47.234 0.510 1.00 42.42 53 THR C N 1
ATOM 4568 C CA . THR C 1 26 ? -9.599 47.901 1.335 1.00 40.27 53 THR C CA 1
ATOM 4569 C C . THR C 1 26 ? -10.993 47.345 1.051 1.00 40.22 53 THR C C 1
ATOM 4570 O O . THR C 1 26 ? -11.750 47.041 1.976 1.00 40.37 53 THR C O 1
ATOM 4574 N N . PRO C 1 27 ? -11.362 47.212 -0.231 1.00 40.89 54 PRO C N 1
ATOM 4575 C CA . PRO C 1 27 ? -12.699 46.670 -0.489 1.00 39.84 54 PRO C CA 1
ATOM 4576 C C . PRO C 1 27 ? -12.811 45.231 0.010 1.00 39.06 54 PRO C C 1
ATOM 4577 O O . PRO C 1 27 ? -13.906 44.751 0.297 1.00 38.78 54 PRO C O 1
ATOM 4581 N N . VAL C 1 28 ? -11.681 44.540 0.121 1.00 39.26 55 VAL C N 1
ATOM 4582 C CA . VAL C 1 28 ? -11.701 43.166 0.623 1.00 40.22 55 VAL C CA 1
ATOM 4583 C C . VAL C 1 28 ? -12.047 43.153 2.125 1.00 39.83 55 VAL C C 1
ATOM 4584 O O . VAL C 1 28 ? -12.909 42.394 2.570 1.00 37.81 55 VAL C O 1
ATOM 4588 N N . LYS C 1 29 ? -11.382 44.009 2.895 1.00 38.94 56 LYS C N 1
ATOM 4589 C CA . LYS C 1 29 ? -11.645 44.089 4.325 1.00 39.53 56 LYS C CA 1
ATOM 4590 C C . LYS C 1 29 ? -13.120 44.412 4.565 1.00 38.95 56 LYS C C 1
ATOM 4591 O O . LYS C 1 29 ? -13.806 43.725 5.330 1.00 38.89 56 LYS C O 1
ATOM 4597 N N . ILE C 1 30 ? -13.597 45.462 3.902 1.00 39.08 57 ILE C N 1
ATOM 4598 C CA . ILE C 1 30 ? -14.986 45.901 4.013 1.00 36.95 57 ILE C CA 1
ATOM 4599 C C . ILE C 1 30 ? -15.972 44.760 3.764 1.00 36.28 57 ILE C C 1
ATOM 4600 O O . ILE C 1 30 ? -16.943 44.602 4.503 1.00 35.34 57 ILE C O 1
ATOM 4605 N N . LYS C 1 31 ? -15.725 43.962 2.728 1.00 37.07 58 LYS C N 1
ATOM 4606 C CA . LYS C 1 31 ? -16.626 42.852 2.422 1.00 36.85 58 LYS C CA 1
ATOM 4607 C C . LYS C 1 31 ? -16.599 41.816 3.536 1.00 35.59 58 LYS C C 1
ATOM 4608 O O . LYS C 1 31 ? -17.648 41.328 3.960 1.00 35.94 58 LYS C O 1
ATOM 4614 N N . LEU C 1 32 ? -15.395 41.474 3.993 1.00 34.48 59 LEU C N 1
ATOM 4615 C CA . LEU C 1 32 ? -15.232 40.495 5.071 1.00 32.73 59 LEU C CA 1
ATOM 4616 C C . LEU C 1 32 ? -16.066 40.930 6.280 1.00 31.35 59 LEU C C 1
ATOM 4617 O O . LEU C 1 32 ? -16.886 40.172 6.800 1.00 30.08 59 LEU C O 1
ATOM 4622 N N . ILE C 1 33 ? -15.877 42.168 6.712 1.00 31.21 60 ILE C N 1
ATOM 4623 C CA . ILE C 1 33 ? -16.631 42.674 7.844 1.00 31.25 60 ILE C CA 1
ATOM 4624 C C . ILE C 1 33 ? -18.145 42.598 7.594 1.00 32.04 60 ILE C C 1
ATOM 4625 O O . ILE C 1 33 ? -18.903 42.173 8.467 1.00 29.55 60 ILE C O 1
ATOM 4630 N N . ASP C 1 34 ? -18.589 42.992 6.401 1.00 33.79 61 ASP C N 1
ATOM 4631 C CA . ASP C 1 34 ? -20.017 42.926 6.090 1.00 35.86 61 ASP C CA 1
ATOM 4632 C C . ASP C 1 34 ? -20.467 41.463 6.172 1.00 35.22 61 ASP C C 1
ATOM 4633 O O . ASP C 1 34 ? -21.551 41.160 6.662 1.00 36.01 61 ASP C O 1
ATOM 4638 N N . MET C 1 35 ? -19.613 40.560 5.705 1.00 35.30 62 MET C N 1
ATOM 4639 C CA . MET C 1 35 ? -19.911 39.132 5.722 1.00 36.57 62 MET C CA 1
ATOM 4640 C C . MET C 1 35 ? -19.986 38.546 7.129 1.00 36.55 62 MET C C 1
ATOM 4641 O O . MET C 1 35 ? -20.765 37.624 7.382 1.00 36.99 62 MET C O 1
ATOM 4646 N N . LEU C 1 36 ? -19.164 39.065 8.036 1.00 35.48 63 LEU C N 1
ATOM 4647 C CA . LEU C 1 36 ? -19.173 38.583 9.413 1.00 34.36 63 LEU C CA 1
ATOM 4648 C C . LEU C 1 36 ? -20.446 39.102 10.066 1.00 33.92 63 LEU C C 1
ATOM 4649 O O . LEU C 1 36 ? -21.096 38.387 10.832 1.00 33.60 63 LEU C O 1
ATOM 4654 N N . SER C 1 37 ? -20.799 40.347 9.748 1.00 33.60 64 SER C N 1
ATOM 4655 C CA . SER C 1 37 ? -22.003 40.967 10.280 1.00 34.87 64 SER C CA 1
ATOM 4656 C C . SER C 1 37 ? -23.245 40.167 9.889 1.00 35.72 64 SER C C 1
ATOM 4657 O O . SER C 1 37 ? -24.199 40.072 10.658 1.00 35.51 64 SER C O 1
ATOM 4660 N N . GLU C 1 38 ? -23.234 39.604 8.686 1.00 37.48 65 GLU C N 1
ATOM 4661 C CA . GLU C 1 38 ? -24.363 38.813 8.206 1.00 39.71 65 GLU C CA 1
ATOM 4662 C C . GLU C 1 38 ? -24.388 37.457 8.893 1.00 38.83 65 GLU C C 1
ATOM 4663 O O . GLU C 1 38 ? -25.437 36.827 9.006 1.00 39.19 65 GLU C O 1
ATOM 4669 N N . ALA C 1 39 ? -23.223 37.009 9.349 1.00 38.06 66 ALA C N 1
ATOM 4670 C CA . ALA C 1 39 ? -23.119 35.725 10.033 1.00 35.81 66 ALA C CA 1
ATOM 4671 C C . ALA C 1 39 ? -23.713 35.807 11.444 1.00 34.49 66 ALA C C 1
ATOM 4672 O O . ALA C 1 39 ? -24.016 34.785 12.059 1.00 33.19 66 ALA C O 1
ATOM 4674 N N . GLY C 1 40 ? -23.891 37.025 11.949 1.00 32.94 67 GLY C N 1
ATOM 4675 C CA . GLY C 1 40 ? -24.453 37.194 13.277 1.00 33.24 67 GLY C CA 1
ATOM 4676 C C . GLY C 1 40 ? -23.515 37.684 14.384 1.00 33.24 67 GLY C C 1
ATOM 4677 O O . GLY C 1 40 ? -23.973 37.943 15.498 1.00 33.99 67 GLY C O 1
ATOM 4678 N N . LEU C 1 41 ? -22.217 37.800 14.117 1.00 32.77 68 LEU C N 1
ATOM 4679 C CA . LEU C 1 41 ? -21.300 38.294 15.148 1.00 32.62 68 LEU C CA 1
ATOM 4680 C C . LEU C 1 41 ? -21.768 39.662 15.636 1.00 32.94 68 LEU C C 1
ATOM 4681 O O . LEU C 1 41 ? -22.026 40.560 14.829 1.00 33.40 68 LEU C O 1
ATOM 4686 N N . SER C 1 42 ? -21.872 39.828 16.952 1.00 31.17 69 SER C N 1
ATOM 4687 C CA . SER C 1 42 ? -22.327 41.092 17.506 1.00 29.23 69 SER C CA 1
ATOM 4688 C C . SER C 1 42 ? -21.216 42.110 17.704 1.00 28.56 69 SER C C 1
ATOM 4689 O O . SER C 1 42 ? -21.486 43.300 17.873 1.00 28.30 69 SER C O 1
ATOM 4692 N N . VAL C 1 43 ? -19.967 41.651 17.708 1.00 28.09 70 VAL C N 1
ATOM 4693 C CA . VAL C 1 43 ? -18.840 42.564 17.866 1.00 26.92 70 VAL C CA 1
ATOM 4694 C C . VAL C 1 43 ? -17.756 42.193 16.876 1.00 27.50 70 VAL C C 1
ATOM 4695 O O . VAL C 1 43 ? -17.320 41.040 16.815 1.00 26.02 70 VAL C O 1
ATOM 4699 N N . ILE C 1 44 ? -17.326 43.174 16.089 1.00 28.29 71 ILE C N 1
ATOM 4700 C CA . ILE C 1 44 ? -16.301 42.922 15.090 1.00 30.15 71 ILE C CA 1
ATOM 4701 C C . ILE C 1 44 ? -15.212 43.975 15.148 1.00 31.13 71 ILE C C 1
ATOM 4702 O O . ILE C 1 44 ? -15.438 45.125 14.775 1.00 31.74 71 ILE C O 1
ATOM 4707 N N . GLU C 1 45 ? -14.031 43.587 15.627 1.00 31.27 72 GLU C N 1
ATOM 4708 C CA . GLU C 1 45 ? -12.923 44.535 15.715 1.00 33.08 72 GLU C CA 1
ATOM 4709 C C . GLU C 1 45 ? -12.610 44.886 14.265 1.00 32.36 72 GLU C C 1
ATOM 4710 O O . GLU C 1 45 ? -12.086 44.069 13.508 1.00 30.76 72 GLU C O 1
ATOM 4716 N N . THR C 1 46 ? -12.940 46.114 13.892 1.00 32.45 73 THR C N 1
ATOM 4717 C CA . THR C 1 46 ? -12.784 46.568 12.520 1.00 31.94 73 THR C CA 1
ATOM 4718 C C . THR C 1 46 ? -11.409 46.964 12.030 1.00 32.27 73 THR C C 1
ATOM 4719 O O . THR C 1 46 ? -10.912 46.416 11.046 1.00 32.26 73 THR C O 1
ATOM 4723 N N . THR C 1 47 ? -10.782 47.917 12.701 1.00 31.75 74 THR C N 1
ATOM 4724 C CA . THR C 1 47 ? -9.473 48.345 12.257 1.00 31.09 74 THR C CA 1
ATOM 4725 C C . THR C 1 47 ? -8.726 49.056 13.376 1.00 30.73 74 THR C C 1
ATOM 4726 O O . THR C 1 47 ? -9.212 49.139 14.506 1.00 30.80 74 THR C O 1
ATOM 4730 N N . SER C 1 48 ? -7.537 49.552 13.058 1.00 31.08 75 SER C N 1
ATOM 4731 C CA . SER C 1 48 ? -6.729 50.275 14.024 1.00 32.71 75 SER C CA 1
ATOM 4732 C C . SER C 1 48 ? -6.278 51.632 13.477 1.00 34.06 75 SER C C 1
ATOM 4733 O O . SER C 1 48 ? -5.672 51.712 12.409 1.00 34.11 75 SER C O 1
ATOM 4736 N N . PHE C 1 49 ? -6.569 52.697 14.218 1.00 35.98 76 PHE C N 1
ATOM 4737 C CA . PHE C 1 49 ? -6.192 54.047 13.800 1.00 38.26 76 PHE C CA 1
ATOM 4738 C C . PHE C 1 49 ? -4.787 54.375 14.280 1.00 39.52 76 PHE C C 1
ATOM 4739 O O . PHE C 1 49 ? -4.566 55.279 15.086 1.00 39.77 76 PHE C O 1
ATOM 4747 N N . VAL C 1 50 ? -3.840 53.610 13.756 1.00 40.66 77 VAL C N 1
ATOM 4748 C CA . VAL C 1 50 ? -2.436 53.745 14.088 1.00 41.03 77 VAL C CA 1
ATOM 4749 C C . VAL C 1 50 ? -1.693 54.264 12.865 1.00 41.61 77 VAL C C 1
ATOM 4750 O O . VAL C 1 50 ? -2.176 54.131 11.742 1.00 41.27 77 VAL C O 1
ATOM 4754 N N . SER C 1 51 ? -0.525 54.862 13.089 1.00 42.22 78 SER C N 1
ATOM 4755 C CA . SER C 1 51 ? 0.290 55.394 12.001 1.00 42.96 78 SER C CA 1
ATOM 4756 C C . SER C 1 51 ? 0.557 54.326 10.940 1.00 43.29 78 SER C C 1
ATOM 4757 O O . SER C 1 51 ? 0.942 53.203 11.257 1.00 43.09 78 SER C O 1
ATOM 4760 N N . PRO C 1 52 ? 0.353 54.673 9.658 1.00 43.68 79 PRO C N 1
ATOM 4761 C CA . PRO C 1 52 ? 0.569 53.744 8.544 1.00 43.92 79 PRO C CA 1
ATOM 4762 C C . PRO C 1 52 ? 2.040 53.378 8.394 1.00 44.51 79 PRO C C 1
ATOM 4763 O O . PRO C 1 52 ? 2.383 52.373 7.774 1.00 44.32 79 PRO C O 1
ATOM 4767 N N . LYS C 1 53 ? 2.903 54.209 8.970 1.00 46.18 80 LYS C N 1
ATOM 4768 C CA . LYS C 1 53 ? 4.347 53.997 8.913 1.00 46.44 80 LYS C CA 1
ATOM 4769 C C . LYS C 1 53 ? 4.758 52.827 9.805 1.00 45.61 80 LYS C C 1
ATOM 4770 O O . LYS C 1 53 ? 5.709 52.113 9.496 1.00 46.16 80 LYS C O 1
ATOM 4776 N N . TRP C 1 54 ? 4.044 52.638 10.913 1.00 44.53 81 TRP C N 1
ATOM 4777 C CA . TRP C 1 54 ? 4.358 51.565 11.856 1.00 43.51 81 TRP C CA 1
ATOM 4778 C C . TRP C 1 54 ? 3.659 50.251 11.543 1.00 43.17 81 TRP C C 1
ATOM 4779 O O . TRP C 1 54 ? 4.234 49.179 11.715 1.00 42.38 81 TRP C O 1
ATOM 4790 N N . VAL C 1 55 ? 2.415 50.333 11.090 1.00 42.75 82 VAL C N 1
ATOM 4791 C CA . VAL C 1 55 ? 1.667 49.141 10.719 1.00 43.57 82 VAL C CA 1
ATOM 4792 C C . VAL C 1 55 ? 0.826 49.501 9.501 1.00 44.36 82 VAL C C 1
ATOM 4793 O O . VAL C 1 55 ? -0.330 49.917 9.614 1.00 43.84 82 VAL C O 1
ATOM 4797 N N . PRO C 1 56 ? 1.427 49.375 8.307 1.00 45.54 83 PRO C N 1
ATOM 4798 C CA . PRO C 1 56 ? 0.783 49.678 7.027 1.00 45.67 83 PRO C CA 1
ATOM 4799 C C . PRO C 1 56 ? -0.370 48.746 6.683 1.00 45.47 83 PRO C C 1
ATOM 4800 O O . PRO C 1 56 ? -1.197 49.066 5.834 1.00 46.23 83 PRO C O 1
ATOM 4804 N N . GLN C 1 57 ? -0.430 47.604 7.356 1.00 45.32 84 GLN C N 1
ATOM 4805 C CA . GLN C 1 57 ? -1.490 46.628 7.129 1.00 44.97 84 GLN C CA 1
ATOM 4806 C C . GLN C 1 57 ? -2.846 47.213 7.525 1.00 44.23 84 GLN C C 1
ATOM 4807 O O . GLN C 1 57 ? -3.899 46.736 7.094 1.00 43.28 84 GLN C O 1
ATOM 4813 N N . MET C 1 58 ? -2.811 48.251 8.352 1.00 43.34 85 MET C N 1
ATOM 4814 C CA . MET C 1 58 ? -4.028 48.890 8.836 1.00 42.88 85 MET C CA 1
ATOM 4815 C C . MET C 1 58 ? -4.180 50.323 8.303 1.00 42.07 85 MET C C 1
ATOM 4816 O O . MET C 1 58 ? -5.120 51.029 8.666 1.00 40.61 85 MET C O 1
ATOM 4821 N N . GLY C 1 59 ? -3.256 50.737 7.435 1.00 42.17 86 GLY C N 1
ATOM 4822 C CA . GLY C 1 59 ? -3.271 52.081 6.869 1.00 41.61 86 GLY C CA 1
ATOM 4823 C C . GLY C 1 59 ? -4.583 52.639 6.326 1.00 41.92 86 GLY C C 1
ATOM 4824 O O . GLY C 1 59 ? -4.785 53.852 6.331 1.00 41.85 86 GLY C O 1
ATOM 4825 N N . ASP C 1 60 ? -5.474 51.769 5.862 1.00 41.55 87 ASP C N 1
ATOM 4826 C CA . ASP C 1 60 ? -6.756 52.194 5.308 1.00 42.01 87 ASP C CA 1
ATOM 4827 C C . ASP C 1 60 ? -7.860 52.277 6.361 1.00 41.35 87 ASP C C 1
ATOM 4828 O O . ASP C 1 60 ? -9.041 52.220 6.032 1.00 40.48 87 ASP C O 1
ATOM 4833 N N . HIS C 1 61 ? -7.481 52.432 7.623 1.00 40.21 88 HIS C N 1
ATOM 4834 C CA . HIS C 1 61 ? -8.466 52.486 8.693 1.00 39.72 88 HIS C CA 1
ATOM 4835 C C . HIS C 1 61 ? -9.630 53.457 8.502 1.00 39.77 88 HIS C C 1
ATOM 4836 O O . HIS C 1 61 ? -10.780 53.116 8.790 1.00 38.70 88 HIS C O 1
ATOM 4843 N N . THR C 1 62 ? -9.354 54.660 8.020 1.00 40.57 89 THR C N 1
ATOM 4844 C CA . THR C 1 62 ? -10.429 55.621 7.834 1.00 42.56 89 THR C CA 1
ATOM 4845 C C . THR C 1 62 ? -11.454 55.139 6.811 1.00 43.58 89 THR C C 1
ATOM 4846 O O . THR C 1 62 ? -12.652 55.104 7.098 1.00 44.13 89 THR C O 1
ATOM 4850 N N . GLU C 1 63 ? -10.980 54.747 5.634 1.00 43.83 90 GLU C N 1
ATOM 4851 C CA . GLU C 1 63 ? -11.866 54.275 4.575 1.00 45.39 90 GLU C CA 1
ATOM 4852 C C . GLU C 1 63 ? -12.595 52.973 4.934 1.00 44.06 90 GLU C C 1
ATOM 4853 O O . GLU C 1 63 ? -13.681 52.706 4.422 1.00 44.59 90 GLU C O 1
ATOM 4859 N N . VAL C 1 64 ? -12.018 52.171 5.826 1.00 42.58 91 VAL C N 1
ATOM 4860 C CA . VAL C 1 64 ? -12.660 50.920 6.227 1.00 40.54 91 VAL C CA 1
ATOM 4861 C C . VAL C 1 64 ? -13.799 51.172 7.215 1.00 40.66 91 VAL C C 1
ATOM 4862 O O . VAL C 1 64 ? -14.902 50.646 7.053 1.00 40.23 91 VAL C O 1
ATOM 4866 N N . LEU C 1 65 ? -13.547 51.978 8.239 1.00 40.46 92 LEU C N 1
ATOM 4867 C CA . LEU C 1 65 ? -14.592 52.256 9.217 1.00 40.49 92 LEU C CA 1
ATOM 4868 C C . LEU C 1 65 ? -15.794 52.893 8.524 1.00 40.36 92 LEU C C 1
ATOM 4869 O O . LEU C 1 65 ? -16.925 52.484 8.742 1.00 39.93 92 LEU C O 1
ATOM 4874 N N . LYS C 1 66 ? -15.546 53.886 7.679 1.00 40.85 93 LYS C N 1
ATOM 4875 C CA . LYS C 1 66 ? -16.630 54.557 6.961 1.00 40.60 93 LYS C CA 1
ATOM 4876 C C . LYS C 1 66 ? -17.327 53.654 5.940 1.00 39.04 93 LYS C C 1
ATOM 4877 O O . LYS C 1 66 ? -18.546 53.706 5.791 1.00 38.94 93 LYS C O 1
ATOM 4883 N N . GLY C 1 67 ? -16.548 52.823 5.257 1.00 37.88 94 GLY C N 1
ATOM 4884 C CA . GLY C 1 67 ? -17.086 51.953 4.225 1.00 37.41 94 GLY C CA 1
ATOM 4885 C C . GLY C 1 67 ? -17.948 50.754 4.581 1.00 38.03 94 GLY C C 1
ATOM 4886 O O . GLY C 1 67 ? -18.775 50.336 3.764 1.00 38.43 94 GLY C O 1
ATOM 4887 N N . ILE C 1 68 ? -17.761 50.186 5.771 1.00 36.62 95 ILE C N 1
ATOM 4888 C CA . ILE C 1 68 ? -18.533 49.020 6.194 1.00 35.37 95 ILE C CA 1
ATOM 4889 C C . ILE C 1 68 ? -19.977 49.376 6.552 1.00 35.40 95 ILE C C 1
ATOM 4890 O O . ILE C 1 68 ? -20.254 50.466 7.046 1.00 34.56 95 ILE C O 1
ATOM 4895 N N . GLN C 1 69 ? -20.903 48.457 6.296 1.00 36.44 96 GLN C N 1
ATOM 4896 C CA . GLN C 1 69 ? -22.294 48.705 6.650 1.00 38.45 96 GLN C CA 1
ATOM 4897 C C . GLN C 1 69 ? -22.388 48.671 8.182 1.00 39.75 96 GLN C C 1
ATOM 4898 O O . GLN C 1 69 ? -21.681 47.902 8.838 1.00 40.63 96 GLN C O 1
ATOM 4904 N N . LYS C 1 70 ? -23.253 49.496 8.755 1.00 39.79 97 LYS C N 1
ATOM 4905 C CA . LYS C 1 70 ? -23.420 49.501 10.196 1.00 40.55 97 LYS C CA 1
ATOM 4906 C C . LYS C 1 70 ? -24.725 48.775 10.498 1.00 40.34 97 LYS C C 1
ATOM 4907 O O . LYS C 1 70 ? -25.788 49.389 10.545 1.00 40.58 97 LYS C O 1
ATOM 4913 N N . PHE C 1 71 ? -24.640 47.461 10.686 1.00 40.32 98 PHE C N 1
ATOM 4914 C CA . PHE C 1 71 ? -25.817 46.647 10.977 1.00 40.48 98 PHE C CA 1
ATOM 4915 C C . PHE C 1 71 ? -26.365 46.949 12.366 1.00 40.71 98 PHE C C 1
ATOM 4916 O O . PHE C 1 71 ? -25.607 47.254 13.287 1.00 41.37 98 PHE C O 1
ATOM 4924 N N . PRO C 1 72 ? -27.697 46.860 12.534 1.00 40.31 99 PRO C N 1
ATOM 4925 C CA . PRO C 1 72 ? -28.353 47.126 13.819 1.00 40.29 99 PRO C CA 1
ATOM 4926 C C . PRO C 1 72 ? -27.897 46.157 14.901 1.00 39.87 99 PRO C C 1
ATOM 4927 O O . PRO C 1 72 ? -27.752 44.960 14.646 1.00 39.83 99 PRO C O 1
ATOM 4931 N N . GLY C 1 73 ? -27.675 46.680 16.103 1.00 38.90 100 GLY C N 1
ATOM 4932 C CA . GLY C 1 73 ? -27.258 45.842 17.215 1.00 39.20 100 GLY C CA 1
ATOM 4933 C C . GLY C 1 73 ? -25.858 45.259 17.113 1.00 38.55 100 GLY C C 1
ATOM 4934 O O . GLY C 1 73 ? -25.485 44.395 17.910 1.00 39.43 100 GLY C O 1
ATOM 4935 N N . ILE C 1 74 ? -25.082 45.715 16.136 1.00 37.27 101 ILE C N 1
ATOM 4936 C CA . ILE C 1 74 ? -23.726 45.215 15.975 1.00 36.89 101 ILE C CA 1
ATOM 4937 C C . ILE C 1 74 ? -22.705 46.316 16.238 1.00 37.86 101 ILE C C 1
ATOM 4938 O O . ILE C 1 74 ? -22.870 47.445 15.774 1.00 38.03 101 ILE C O 1
ATOM 4943 N N . ASN C 1 75 ? -21.660 45.980 16.993 1.00 36.52 102 ASN C N 1
ATOM 4944 C CA . ASN C 1 75 ? -20.614 46.941 17.328 1.00 36.42 102 ASN C CA 1
ATOM 4945 C C . ASN C 1 75 ? -19.350 46.738 16.508 1.00 34.43 102 ASN C C 1
ATOM 4946 O O . ASN C 1 75 ? -18.962 45.608 16.191 1.00 33.11 102 ASN C O 1
ATOM 4951 N N . TYR C 1 76 ? -18.706 47.849 16.171 1.00 32.08 103 TYR C N 1
ATOM 4952 C CA . TYR C 1 76 ? -17.494 47.800 15.375 1.00 30.89 103 TYR C CA 1
ATOM 4953 C C . TYR C 1 76 ? -16.389 48.599 16.049 1.00 30.85 103 TYR C C 1
ATOM 4954 O O . TYR C 1 76 ? -16.073 49.713 15.633 1.00 30.16 103 TYR C O 1
ATOM 4963 N N . PRO C 1 77 ? -15.795 48.041 17.119 1.00 30.05 104 PRO C N 1
ATOM 4964 C CA . PRO C 1 77 ? -14.717 48.732 17.838 1.00 29.47 104 PRO C CA 1
ATOM 4965 C C . PRO C 1 77 ? -13.443 48.832 16.997 1.00 28.24 104 PRO C C 1
ATOM 4966 O O . PRO C 1 77 ? -13.162 47.979 16.159 1.00 27.57 104 PRO C O 1
ATOM 4970 N N . VAL C 1 78 ? -12.686 49.898 17.225 1.00 28.08 105 VAL C N 1
ATOM 4971 C CA . VAL C 1 78 ? -11.452 50.144 16.504 1.00 28.58 105 VAL C CA 1
ATOM 4972 C C . VAL C 1 78 ? -10.377 50.544 17.509 1.00 28.21 105 VAL C C 1
ATOM 4973 O O . VAL C 1 78 ? -10.670 51.182 18.512 1.00 28.62 105 VAL C O 1
ATOM 4977 N N . LEU C 1 79 ? -9.135 50.171 17.229 1.00 29.87 106 LEU C N 1
ATOM 4978 C CA . LEU C 1 79 ? -8.024 50.504 18.113 1.00 31.16 106 LEU C CA 1
ATOM 4979 C C . LEU C 1 79 ? -7.574 51.944 17.974 1.00 32.25 106 LEU C C 1
ATOM 4980 O O . LEU C 1 79 ? -7.485 52.471 16.872 1.00 32.82 106 LEU C O 1
ATOM 4985 N N . THR C 1 80 ? -7.277 52.577 19.104 1.00 34.55 107 THR C N 1
ATOM 4986 C CA . THR C 1 80 ? -6.811 53.958 19.118 1.00 36.09 107 THR C CA 1
ATOM 4987 C C . THR C 1 80 ? -5.668 54.053 20.124 1.00 37.43 107 THR C C 1
ATOM 4988 O O . THR C 1 80 ? -5.885 54.345 21.299 1.00 36.78 107 THR C O 1
ATOM 4992 N N . PRO C 1 81 ? -4.431 53.791 19.673 1.00 39.04 108 PRO C N 1
ATOM 4993 C CA . PRO C 1 81 ? -3.262 53.850 20.557 1.00 40.54 108 PRO C CA 1
ATOM 4994 C C . PRO C 1 81 ? -2.903 55.212 21.152 1.00 42.40 108 PRO C C 1
ATOM 4995 O O . PRO C 1 81 ? -2.184 55.273 22.147 1.00 41.98 108 PRO C O 1
ATOM 4999 N N . ASN C 1 82 ? -3.394 56.295 20.556 1.00 44.21 109 ASN C N 1
ATOM 5000 C CA . ASN C 1 82 ? -3.116 57.635 21.074 1.00 46.08 109 ASN C CA 1
ATOM 5001 C C . ASN C 1 82 ? -4.205 58.635 20.686 1.00 46.63 109 ASN C C 1
ATOM 5002 O O . ASN C 1 82 ? -4.965 58.393 19.752 1.00 47.21 109 ASN C O 1
ATOM 5007 N N . LEU C 1 83 ? -4.267 59.757 21.401 1.00 47.11 110 LEU C N 1
ATOM 5008 C CA . LEU C 1 83 ? -5.284 60.784 21.171 1.00 47.80 110 LEU C CA 1
ATOM 5009 C C . LEU C 1 83 ? -5.502 61.198 19.719 1.00 47.81 110 LEU C C 1
ATOM 5010 O O . LEU C 1 83 ? -6.628 61.514 19.330 1.00 47.72 110 LEU C O 1
ATOM 5015 N N . LYS C 1 84 ? -4.441 61.218 18.919 1.00 48.29 111 LYS C N 1
ATOM 5016 C CA . LYS C 1 84 ? -4.587 61.593 17.516 1.00 49.20 111 LYS C CA 1
ATOM 5017 C C . LYS C 1 84 ? -5.322 60.505 16.741 1.00 48.60 111 LYS C C 1
ATOM 5018 O O . LYS C 1 84 ? -6.104 60.797 15.834 1.00 48.24 111 LYS C O 1
ATOM 5024 N N . GLY C 1 85 ? -5.063 59.251 17.102 1.00 47.65 112 GLY C N 1
ATOM 5025 C CA . GLY C 1 85 ? -5.736 58.145 16.449 1.00 46.19 112 GLY C CA 1
ATOM 5026 C C . GLY C 1 85 ? -7.186 58.133 16.895 1.00 45.20 112 GLY C C 1
ATOM 5027 O O . GLY C 1 85 ? -8.090 57.846 16.114 1.00 43.96 112 GLY C O 1
ATOM 5028 N N . PHE C 1 86 ? -7.406 58.450 18.165 1.00 44.92 113 PHE C N 1
ATOM 5029 C CA . PHE C 1 86 ? -8.754 58.487 18.711 1.00 46.64 113 PHE C CA 1
ATOM 5030 C C . PHE C 1 86 ? -9.577 59.528 17.954 1.00 47.65 113 PHE C C 1
ATOM 5031 O O . PHE C 1 86 ? -10.736 59.288 17.615 1.00 48.25 113 PHE C O 1
ATOM 5039 N N . GLU C 1 87 ? -8.960 60.675 17.682 1.00 48.71 114 GLU C N 1
ATOM 5040 C CA . GLU C 1 87 ? -9.610 61.762 16.960 1.00 49.59 114 GLU C CA 1
ATOM 5041 C C . GLU C 1 87 ? -10.089 61.310 15.593 1.00 48.92 114 GLU C C 1
ATOM 5042 O O . GLU C 1 87 ? -11.222 61.580 15.199 1.00 49.46 114 GLU C O 1
ATOM 5048 N N . ALA C 1 88 ? -9.212 60.627 14.868 1.00 47.86 115 ALA C N 1
ATOM 5049 C CA . ALA C 1 88 ? -9.536 60.143 13.536 1.00 46.68 115 ALA C CA 1
ATOM 5050 C C . ALA C 1 88 ? -10.679 59.134 13.578 1.00 46.51 115 ALA C C 1
ATOM 5051 O O . ALA C 1 88 ? -11.559 59.147 12.714 1.00 46.00 115 ALA C O 1
ATOM 5053 N N . ALA C 1 89 ? -10.659 58.257 14.579 1.00 45.23 116 ALA C N 1
ATOM 5054 C CA . ALA C 1 89 ? -11.703 57.247 14.728 1.00 44.00 116 ALA C CA 1
ATOM 5055 C C . ALA C 1 89 ? -13.055 57.953 14.842 1.00 43.67 116 ALA C C 1
ATOM 5056 O O . ALA C 1 89 ? -14.009 57.625 14.131 1.00 41.33 116 ALA C O 1
ATOM 5058 N N . VAL C 1 90 ? -13.121 58.925 15.747 1.00 43.79 117 VAL C N 1
ATOM 5059 C CA . VAL C 1 90 ? -14.332 59.702 15.960 1.00 45.52 117 VAL C CA 1
ATOM 5060 C C . VAL C 1 90 ? -14.789 60.322 14.641 1.00 46.00 117 VAL C C 1
ATOM 5061 O O . VAL C 1 90 ? -15.944 60.168 14.243 1.00 46.08 117 VAL C O 1
ATOM 5065 N N . ALA C 1 91 ? -13.873 61.019 13.971 1.00 45.73 118 ALA C N 1
ATOM 5066 C CA . ALA C 1 91 ? -14.173 61.666 12.699 1.00 45.49 118 ALA C CA 1
ATOM 5067 C C . ALA C 1 91 ? -14.642 60.642 11.666 1.00 45.54 118 ALA C C 1
ATOM 5068 O O . ALA C 1 91 ? -15.332 60.990 10.707 1.00 46.33 118 ALA C O 1
ATOM 5070 N N . ALA C 1 92 ? -14.263 59.382 11.858 1.00 44.19 119 ALA C N 1
ATOM 5071 C CA . ALA C 1 92 ? -14.672 58.332 10.935 1.00 42.23 119 ALA C CA 1
ATOM 5072 C C . ALA C 1 92 ? -15.959 57.692 11.442 1.00 41.48 119 ALA C C 1
ATOM 5073 O O . ALA C 1 92 ? -16.446 56.716 10.870 1.00 41.54 119 ALA C O 1
ATOM 5075 N N . GLY C 1 93 ? -16.489 58.244 12.531 1.00 40.99 120 GLY C N 1
ATOM 5076 C CA . GLY C 1 93 ? -17.727 57.752 13.112 1.00 41.33 120 GLY C CA 1
ATOM 5077 C C . GLY C 1 93 ? -17.671 56.606 14.113 1.00 41.97 120 GLY C C 1
ATOM 5078 O O . GLY C 1 93 ? -18.637 55.850 14.230 1.00 42.09 120 GLY C O 1
ATOM 5079 N N . ALA C 1 94 ? -16.572 56.467 14.849 1.00 41.31 121 ALA C N 1
ATOM 5080 C CA . ALA C 1 94 ? -16.464 55.383 15.830 1.00 40.74 121 ALA C CA 1
ATOM 5081 C C . ALA C 1 94 ? -17.362 55.625 17.044 1.00 40.49 121 ALA C C 1
ATOM 5082 O O . ALA C 1 94 ? -17.586 56.762 17.443 1.00 40.68 121 ALA C O 1
ATOM 5084 N N . LYS C 1 95 ? -17.883 54.547 17.618 1.00 41.31 122 LYS C N 1
ATOM 5085 C CA . LYS C 1 95 ? -18.723 54.639 18.804 1.00 42.47 122 LYS C CA 1
ATOM 5086 C C . LYS C 1 95 ? -18.055 53.877 19.946 1.00 41.48 122 LYS C C 1
ATOM 5087 O O . LYS C 1 95 ? -18.437 54.013 21.110 1.00 40.49 122 LYS C O 1
ATOM 5093 N N . GLU C 1 96 ? -17.048 53.080 19.596 1.00 40.72 123 GLU C N 1
ATOM 5094 C CA . GLU C 1 96 ? -16.312 52.283 20.570 1.00 40.39 123 GLU C CA 1
ATOM 5095 C C . GLU C 1 96 ? -14.846 52.193 20.163 1.00 37.98 123 GLU C C 1
ATOM 5096 O O . GLU C 1 96 ? -14.528 51.846 19.028 1.00 37.90 123 GLU C O 1
ATOM 5102 N N . VAL C 1 97 ? -13.951 52.506 21.090 1.00 35.66 124 VAL C N 1
ATOM 5103 C CA . VAL C 1 97 ? -12.524 52.446 20.801 1.00 34.20 124 VAL C CA 1
ATOM 5104 C C . VAL C 1 97 ? -11.869 51.415 21.710 1.00 33.73 124 VAL C C 1
ATOM 5105 O O . VAL C 1 97 ? -12.403 51.080 22.765 1.00 33.24 124 VAL C O 1
ATOM 5109 N N . VAL C 1 98 ? -10.713 50.913 21.297 1.00 33.57 125 VAL C N 1
ATOM 5110 C CA . VAL C 1 98 ? -9.992 49.918 22.076 1.00 33.18 125 VAL C CA 1
ATOM 5111 C C . VAL C 1 98 ? -8.591 50.413 22.428 1.00 33.05 125 VAL C C 1
ATOM 5112 O O . VAL C 1 98 ? -7.869 50.910 21.567 1.00 32.46 125 VAL C O 1
ATOM 5116 N N . ILE C 1 99 ? -8.217 50.292 23.696 1.00 32.89 126 ILE C N 1
ATOM 5117 C CA . ILE C 1 99 ? -6.887 50.697 24.133 1.00 33.84 126 ILE C CA 1
ATOM 5118 C C . ILE C 1 99 ? -6.194 49.440 24.657 1.00 35.85 126 ILE C C 1
ATOM 5119 O O . ILE C 1 99 ? -6.864 48.465 25.018 1.00 35.87 126 ILE C O 1
ATOM 5124 N N . PHE C 1 100 ? -4.865 49.433 24.687 1.00 37.42 127 PHE C N 1
ATOM 5125 C CA . PHE C 1 100 ? -4.166 48.240 25.158 1.00 39.66 127 PHE C CA 1
ATOM 5126 C C . PHE C 1 100 ? -2.982 48.451 26.099 1.00 39.81 127 PHE C C 1
ATOM 5127 O O . PHE C 1 100 ? -2.249 49.440 26.017 1.00 40.12 127 PHE C O 1
ATOM 5135 N N . GLY C 1 101 ? -2.813 47.492 26.998 1.00 38.52 128 GLY C N 1
ATOM 5136 C CA . GLY C 1 101 ? -1.722 47.530 27.943 1.00 36.66 128 GLY C CA 1
ATOM 5137 C C . GLY C 1 101 ? -1.179 46.126 28.083 1.00 36.46 128 GLY C C 1
ATOM 5138 O O . GLY C 1 101 ? -1.518 45.232 27.312 1.00 35.97 128 GLY C O 1
ATOM 5139 N N . ALA C 1 102 ? -0.323 45.918 29.068 1.00 35.86 129 ALA C N 1
ATOM 5140 C CA . ALA C 1 102 ? 0.231 44.599 29.277 1.00 35.23 129 ALA C CA 1
ATOM 5141 C C . ALA C 1 102 ? 0.447 44.413 30.768 1.00 35.27 129 ALA C C 1
ATOM 5142 O O . ALA C 1 102 ? 0.574 45.389 31.511 1.00 34.95 129 ALA C O 1
ATOM 5144 N N . ALA C 1 103 ? 0.459 43.163 31.210 1.00 34.45 130 ALA C N 1
ATOM 5145 C CA . ALA C 1 103 ? 0.668 42.879 32.622 1.00 34.84 130 ALA C CA 1
ATOM 5146 C C . ALA C 1 103 ? 2.164 42.655 32.839 1.00 34.38 130 ALA C C 1
ATOM 5147 O O . ALA C 1 103 ? 2.601 42.287 33.928 1.00 35.71 130 ALA C O 1
ATOM 5149 N N . SER C 1 104 ? 2.942 42.875 31.786 1.00 33.20 131 SER C N 1
ATOM 5150 C CA . SER C 1 104 ? 4.387 42.702 31.852 1.00 34.16 131 SER C CA 1
ATOM 5151 C C . SER C 1 104 ? 5.135 44.023 31.669 1.00 34.78 131 SER C C 1
ATOM 5152 O O . SER C 1 104 ? 4.868 44.779 30.739 1.00 34.96 131 SER C O 1
ATOM 5155 N N . GLU C 1 105 ? 6.071 44.290 32.570 1.00 36.88 132 GLU C N 1
ATOM 5156 C CA . GLU C 1 105 ? 6.888 45.496 32.513 1.00 37.83 132 GLU C CA 1
ATOM 5157 C C . GLU C 1 105 ? 7.874 45.450 31.347 1.00 37.26 132 GLU C C 1
ATOM 5158 O O . GLU C 1 105 ? 8.040 46.434 30.623 1.00 38.05 132 GLU C O 1
ATOM 5164 N N . LEU C 1 106 ? 8.523 44.303 31.165 1.00 37.43 133 LEU C N 1
ATOM 5165 C CA . LEU C 1 106 ? 9.499 44.131 30.093 1.00 37.42 133 LEU C CA 1
ATOM 5166 C C . LEU C 1 106 ? 8.870 44.215 28.708 1.00 37.73 133 LEU C C 1
ATOM 5167 O O . LEU C 1 106 ? 9.480 44.734 27.769 1.00 36.09 133 LEU C O 1
ATOM 5172 N N . PHE C 1 107 ? 7.654 43.690 28.586 1.00 37.15 134 PHE C N 1
ATOM 5173 C CA . PHE C 1 107 ? 6.935 43.702 27.324 1.00 37.73 134 PHE C CA 1
ATOM 5174 C C . PHE C 1 107 ? 6.514 45.144 27.029 1.00 38.93 134 PHE C C 1
ATOM 5175 O O . PHE C 1 107 ? 6.605 45.609 25.894 1.00 37.27 134 PHE C O 1
ATOM 5183 N N . THR C 1 108 ? 6.075 45.858 28.063 1.00 40.22 135 THR C N 1
ATOM 5184 C CA . THR C 1 108 ? 5.658 47.248 27.889 1.00 41.07 135 THR C CA 1
ATOM 5185 C C . THR C 1 108 ? 6.849 48.125 27.523 1.00 42.32 135 THR C C 1
ATOM 5186 O O . THR C 1 108 ? 6.747 48.964 26.633 1.00 42.53 135 THR C O 1
ATOM 5190 N N . LYS C 1 109 ? 7.974 47.936 28.213 1.00 44.08 136 LYS C N 1
ATOM 5191 C CA . LYS C 1 109 ? 9.173 48.727 27.936 1.00 46.17 136 LYS C CA 1
ATOM 5192 C C . LYS C 1 109 ? 9.743 48.356 26.581 1.00 46.70 136 LYS C C 1
ATOM 5193 O O . LYS C 1 109 ? 10.314 49.188 25.882 1.00 46.53 136 LYS C O 1
ATOM 5199 N N . LYS C 1 110 ? 9.570 47.091 26.223 1.00 47.62 137 LYS C N 1
ATOM 5200 C CA . LYS C 1 110 ? 10.055 46.554 24.960 1.00 49.31 137 LYS C CA 1
ATOM 5201 C C . LYS C 1 110 ? 9.342 47.192 23.772 1.00 49.92 137 LYS C C 1
ATOM 5202 O O . LYS C 1 110 ? 9.899 47.249 22.679 1.00 50.19 137 LYS C O 1
ATOM 5208 N N . ASN C 1 111 ? 8.116 47.672 23.987 1.00 50.60 138 ASN C N 1
ATOM 5209 C CA . ASN C 1 111 ? 7.338 48.274 22.906 1.00 51.02 138 ASN C CA 1
ATOM 5210 C C . ASN C 1 111 ? 7.073 49.786 22.957 1.00 50.88 138 ASN C C 1
ATOM 5211 O O . ASN C 1 111 ? 6.837 50.395 21.916 1.00 51.63 138 ASN C O 1
ATOM 5216 N N . ILE C 1 112 ? 7.098 50.404 24.136 1.00 49.62 139 ILE C N 1
ATOM 5217 C CA . ILE C 1 112 ? 6.850 51.843 24.198 1.00 48.42 139 ILE C CA 1
ATOM 5218 C C . ILE C 1 112 ? 7.753 52.625 25.152 1.00 48.40 139 ILE C C 1
ATOM 5219 O O . ILE C 1 112 ? 7.464 53.767 25.492 1.00 47.11 139 ILE C O 1
ATOM 5224 N N . ASN C 1 113 ? 8.845 52.003 25.581 1.00 49.17 140 ASN C N 1
ATOM 5225 C CA . ASN C 1 113 ? 9.812 52.647 26.466 1.00 50.11 140 ASN C CA 1
ATOM 5226 C C . ASN C 1 113 ? 9.278 53.328 27.724 1.00 50.66 140 ASN C C 1
ATOM 5227 O O . ASN C 1 113 ? 9.586 54.494 27.987 1.00 50.00 140 ASN C O 1
ATOM 5232 N N . CYS C 1 114 ? 8.485 52.601 28.502 1.00 51.28 141 CYS C N 1
ATOM 5233 C CA . CYS C 1 114 ? 7.951 53.133 29.748 1.00 51.44 141 CYS C CA 1
ATOM 5234 C C . CYS C 1 114 ? 7.316 52.015 30.560 1.00 50.37 141 CYS C C 1
ATOM 5235 O O . CYS C 1 114 ? 6.909 50.990 30.014 1.00 50.66 141 CYS C O 1
ATOM 5238 N N . SER C 1 115 ? 7.254 52.206 31.870 1.00 49.07 142 SER C N 1
ATOM 5239 C CA . SER C 1 115 ? 6.678 51.210 32.758 1.00 47.90 142 SER C CA 1
ATOM 5240 C C . SER C 1 115 ? 5.193 51.039 32.478 1.00 47.30 142 SER C C 1
ATOM 5241 O O . SER C 1 115 ? 4.638 51.693 31.601 1.00 46.31 142 SER C O 1
ATOM 5244 N N . ILE C 1 116 ? 4.553 50.158 33.234 1.00 46.50 143 ILE C N 1
ATOM 5245 C CA . ILE C 1 116 ? 3.129 49.923 33.079 1.00 45.57 143 ILE C CA 1
ATOM 5246 C C . ILE C 1 116 ? 2.350 51.141 33.583 1.00 47.65 143 ILE C C 1
ATOM 5247 O O . ILE C 1 116 ? 1.396 51.591 32.943 1.00 47.00 143 ILE C O 1
ATOM 5252 N N . GLU C 1 117 ? 2.774 51.677 34.724 1.00 49.60 144 GLU C N 1
ATOM 5253 C CA . GLU C 1 117 ? 2.114 52.835 35.321 1.00 51.44 144 GLU C CA 1
ATOM 5254 C C . GLU C 1 117 ? 2.123 54.040 34.393 1.00 52.20 144 GLU C C 1
ATOM 5255 O O . GLU C 1 117 ? 1.164 54.815 34.364 1.00 52.93 144 GLU C O 1
ATOM 5261 N N . GLU C 1 118 ? 3.201 54.200 33.634 1.00 52.45 145 GLU C N 1
ATOM 5262 C CA . GLU C 1 118 ? 3.304 55.318 32.705 1.00 53.16 145 GLU C CA 1
ATOM 5263 C C . GLU C 1 118 ? 2.393 55.104 31.502 1.00 52.99 145 GLU C C 1
ATOM 5264 O O . GLU C 1 118 ? 1.723 56.033 31.052 1.00 53.53 145 GLU C O 1
ATOM 5270 N N . SER C 1 119 ? 2.363 53.879 30.981 1.00 52.05 146 SER C N 1
ATOM 5271 C CA . SER C 1 119 ? 1.539 53.577 29.817 1.00 51.40 146 SER C CA 1
ATOM 5272 C C . SER C 1 119 ? 0.073 53.959 30.015 1.00 53.04 146 SER C C 1
ATOM 5273 O O . SER C 1 119 ? -0.678 54.062 29.045 1.00 53.79 146 SER C O 1
ATOM 5276 N N . PHE C 1 120 ? -0.332 54.175 31.264 1.00 55.48 147 PHE C N 1
ATOM 5277 C CA . PHE C 1 120 ? -1.710 54.555 31.547 1.00 57.72 147 PHE C CA 1
ATOM 5278 C C . PHE C 1 120 ? -1.956 56.052 31.446 1.00 59.70 147 PHE C C 1
ATOM 5279 O O . PHE C 1 120 ? -3.108 56.488 31.394 1.00 59.64 147 PHE C O 1
ATOM 5287 N N . GLN C 1 121 ? -0.881 56.838 31.429 1.00 62.14 148 GLN C N 1
ATOM 5288 C CA . GLN C 1 121 ? -1.000 58.291 31.310 1.00 64.73 148 GLN C CA 1
ATOM 5289 C C . GLN C 1 121 ? -1.489 58.607 29.903 1.00 65.54 148 GLN C C 1
ATOM 5290 O O . GLN C 1 121 ? -2.359 59.457 29.699 1.00 65.50 148 GLN C O 1
ATOM 5296 N N . ARG C 1 122 ? -0.911 57.903 28.937 1.00 65.77 149 ARG C N 1
ATOM 5297 C CA . ARG C 1 122 ? -1.246 58.070 27.533 1.00 66.38 149 ARG C CA 1
ATOM 5298 C C . ARG C 1 122 ? -2.709 57.724 27.287 1.00 65.81 149 ARG C C 1
ATOM 5299 O O . ARG C 1 122 ? -3.258 58.022 26.227 1.00 66.06 149 ARG C O 1
ATOM 5307 N N . PHE C 1 123 ? -3.339 57.106 28.280 1.00 64.64 150 PHE C N 1
ATOM 5308 C CA . PHE C 1 123 ? -4.735 56.705 28.175 1.00 64.24 150 PHE C CA 1
ATOM 5309 C C . PHE C 1 123 ? -5.712 57.728 28.733 1.00 64.18 150 PHE C C 1
ATOM 5310 O O . PHE C 1 123 ? -6.758 57.977 28.135 1.00 63.99 150 PHE C O 1
ATOM 5318 N N . ASP C 1 124 ? -5.378 58.312 29.880 1.00 64.02 151 ASP C N 1
ATOM 5319 C CA . ASP C 1 124 ? -6.244 59.309 30.503 1.00 63.76 151 ASP C CA 1
ATOM 5320 C C . ASP C 1 124 ? -6.787 60.266 29.451 1.00 62.68 151 ASP C C 1
ATOM 5321 O O . ASP C 1 124 ? -7.982 60.551 29.417 1.00 62.85 151 ASP C O 1
ATOM 5326 N N . ALA C 1 125 ? -5.898 60.754 28.594 1.00 61.45 152 ALA C N 1
ATOM 5327 C CA . ALA C 1 125 ? -6.282 61.672 27.532 1.00 60.62 152 ALA C CA 1
ATOM 5328 C C . ALA C 1 125 ? -7.445 61.074 26.749 1.00 60.14 152 ALA C C 1
ATOM 5329 O O . ALA C 1 125 ? -8.523 61.664 26.661 1.00 60.10 152 ALA C O 1
ATOM 5331 N N . ILE C 1 126 ? -7.219 59.892 26.188 1.00 59.50 153 ILE C N 1
ATOM 5332 C CA . ILE C 1 126 ? -8.238 59.199 25.413 1.00 58.81 153 ILE C CA 1
ATOM 5333 C C . ILE C 1 126 ? -9.527 59.028 26.210 1.00 58.53 153 ILE C C 1
ATOM 5334 O O . ILE C 1 126 ? -10.562 59.588 25.854 1.00 57.73 153 ILE C O 1
ATOM 5339 N N . LEU C 1 127 ? -9.461 58.263 27.294 1.00 58.54 154 LEU C N 1
ATOM 5340 C CA . LEU C 1 127 ? -10.640 58.025 28.115 1.00 59.42 154 LEU C CA 1
ATOM 5341 C C . LEU C 1 127 ? -11.376 59.309 28.495 1.00 59.67 154 LEU C C 1
ATOM 5342 O O . LEU C 1 127 ? -12.602 59.311 28.613 1.00 59.64 154 LEU C O 1
ATOM 5347 N N . LYS C 1 128 ? -10.637 60.400 28.681 1.00 59.48 155 LYS C N 1
ATOM 5348 C CA . LYS C 1 128 ? -11.269 61.670 29.027 1.00 59.04 155 LYS C CA 1
ATOM 5349 C C . LYS C 1 128 ? -12.029 62.201 27.817 1.00 58.10 155 LYS C C 1
ATOM 5350 O O . LYS C 1 128 ? -13.091 62.802 27.955 1.00 57.54 155 LYS C O 1
ATOM 5356 N N . ALA C 1 129 ? -11.469 61.979 26.632 1.00 57.47 156 ALA C N 1
ATOM 5357 C CA . ALA C 1 129 ? -12.092 62.422 25.391 1.00 57.33 156 ALA C CA 1
ATOM 5358 C C . ALA C 1 129 ? -13.246 61.488 25.046 1.00 57.22 156 ALA C C 1
ATOM 5359 O O . ALA C 1 129 ? -14.232 61.903 24.437 1.00 57.44 156 ALA C O 1
ATOM 5361 N N . ALA C 1 130 ? -13.111 60.227 25.449 1.00 57.40 157 ALA C N 1
ATOM 5362 C CA . ALA C 1 130 ? -14.125 59.208 25.197 1.00 57.30 157 ALA C CA 1
ATOM 5363 C C . ALA C 1 130 ? -15.402 59.496 25.972 1.00 57.82 157 ALA C C 1
ATOM 5364 O O . ALA C 1 130 ? -16.502 59.359 25.441 1.00 57.43 157 ALA C O 1
ATOM 5366 N N . GLN C 1 131 ? -15.253 59.894 27.231 1.00 59.07 158 GLN C N 1
ATOM 5367 C CA . GLN C 1 131 ? -16.405 60.195 28.065 1.00 60.76 158 GLN C CA 1
ATOM 5368 C C . GLN C 1 131 ? -17.208 61.399 27.565 1.00 61.08 158 GLN C C 1
ATOM 5369 O O . GLN C 1 131 ? -18.400 61.508 27.850 1.00 60.83 158 GLN C O 1
ATOM 5375 N N . SER C 1 132 ? -16.563 62.290 26.814 1.00 60.99 159 SER C N 1
ATOM 5376 C CA . SER C 1 132 ? -17.242 63.473 26.281 1.00 60.90 159 SER C CA 1
ATOM 5377 C C . SER C 1 132 ? -18.093 63.162 25.053 1.00 60.42 159 SER C C 1
ATOM 5378 O O . SER C 1 132 ? -19.273 63.517 24.999 1.00 61.18 159 SER C O 1
ATOM 5381 N N . ALA C 1 133 ? -17.493 62.504 24.067 1.00 59.21 160 ALA C N 1
ATOM 5382 C CA . ALA C 1 133 ? -18.209 62.159 22.847 1.00 57.73 160 ALA C CA 1
ATOM 5383 C C . ALA C 1 133 ? -19.054 60.906 23.035 1.00 57.07 160 ALA C C 1
ATOM 5384 O O . ALA C 1 133 ? -19.458 60.274 22.056 1.00 57.35 160 ALA C O 1
ATOM 5386 N N . ASN C 1 134 ? -19.333 60.554 24.287 1.00 55.22 161 ASN C N 1
ATOM 5387 C CA . ASN C 1 134 ? -20.116 59.358 24.574 1.00 54.11 161 ASN C CA 1
ATOM 5388 C C . ASN C 1 134 ? -19.589 58.192 23.742 1.00 52.29 161 ASN C C 1
ATOM 5389 O O . ASN C 1 134 ? -20.312 57.610 22.930 1.00 52.29 161 ASN C O 1
ATOM 5394 N N . ILE C 1 135 ? -18.314 57.873 23.944 1.00 49.25 162 ILE C N 1
ATOM 5395 C CA . ILE C 1 135 ? -17.663 56.778 23.239 1.00 46.07 162 ILE C CA 1
ATOM 5396 C C . ILE C 1 135 ? -17.189 55.738 24.249 1.00 43.54 162 ILE C C 1
ATOM 5397 O O . ILE C 1 135 ? -16.437 56.061 25.177 1.00 43.06 162 ILE C O 1
ATOM 5402 N N . SER C 1 136 ? -17.631 54.495 24.074 1.00 39.84 163 SER C N 1
ATOM 5403 C CA . SER C 1 136 ? -17.239 53.432 24.992 1.00 37.63 163 SER C CA 1
ATOM 5404 C C . SER C 1 136 ? -15.814 52.978 24.694 1.00 34.91 163 SER C C 1
ATOM 5405 O O . SER C 1 136 ? -15.369 53.006 23.550 1.00 33.46 163 SER C O 1
ATOM 5408 N N . VAL C 1 137 ? -15.097 52.576 25.739 1.00 34.34 164 VAL C N 1
ATOM 5409 C CA . VAL C 1 137 ? -13.720 52.132 25.589 1.00 32.68 164 VAL C CA 1
ATOM 5410 C C . VAL C 1 137 ? -13.526 50.701 26.077 1.00 32.85 164 VAL C C 1
ATOM 5411 O O . VAL C 1 137 ? -13.986 50.340 27.160 1.00 33.60 164 VAL C O 1
ATOM 5415 N N . ARG C 1 138 ? -12.841 49.893 25.276 1.00 31.57 165 ARG C N 1
ATOM 5416 C CA . ARG C 1 138 ? -12.559 48.516 25.640 1.00 31.40 165 ARG C CA 1
ATOM 5417 C C . ARG C 1 138 ? -11.060 48.406 25.897 1.00 30.57 165 ARG C C 1
ATOM 5418 O O . ARG C 1 138 ? -10.267 49.043 25.208 1.00 30.19 165 ARG C O 1
ATOM 5426 N N . GLY C 1 139 ? -10.677 47.604 26.889 1.00 31.22 166 GLY C N 1
ATOM 5427 C CA . GLY C 1 139 ? -9.269 47.449 27.215 1.00 28.39 166 GLY C CA 1
ATOM 5428 C C . GLY C 1 139 ? -8.697 46.069 26.960 1.00 28.55 166 GLY C C 1
ATOM 5429 O O . GLY C 1 139 ? -9.389 45.057 27.088 1.00 28.38 166 GLY C O 1
ATOM 5430 N N . TYR C 1 140 ? -7.423 46.041 26.587 1.00 28.40 167 TYR C N 1
ATOM 5431 C CA . TYR C 1 140 ? -6.689 44.809 26.313 1.00 30.16 167 TYR C CA 1
ATOM 5432 C C . TYR C 1 140 ? -5.529 44.741 27.296 1.00 29.63 167 TYR C C 1
ATOM 5433 O O . TYR C 1 140 ? -4.863 45.739 27.530 1.00 29.43 167 TYR C O 1
ATOM 5442 N N . VAL C 1 141 ? -5.300 43.566 27.865 1.00 29.23 168 VAL C N 1
ATOM 5443 C CA . VAL C 1 141 ? -4.178 43.344 28.771 1.00 28.41 168 VAL C CA 1
ATOM 5444 C C . VAL C 1 141 ? -3.483 42.119 28.205 1.00 27.59 168 VAL C C 1
ATOM 5445 O O . VAL C 1 141 ? -3.990 41.005 28.344 1.00 27.52 168 VAL C O 1
ATOM 5449 N N . SER C 1 142 ? -2.347 42.309 27.549 1.00 28.21 169 SER C N 1
ATOM 5450 C CA . SER C 1 142 ? -1.626 41.170 26.995 1.00 28.98 169 SER C CA 1
ATOM 5451 C C . SER C 1 142 ? -0.675 40.562 28.043 1.00 28.89 169 SER C C 1
ATOM 5452 O O . SER C 1 142 ? -0.412 41.170 29.088 1.00 26.56 169 SER C O 1
ATOM 5455 N N . CYS C 1 143 ? -0.182 39.359 27.759 1.00 28.63 170 CYS C N 1
ATOM 5456 C CA . CYS C 1 143 ? 0.732 38.659 28.658 1.00 30.47 170 CYS C CA 1
ATOM 5457 C C . CYS C 1 143 ? 0.017 38.249 29.939 1.00 30.18 170 CYS C C 1
ATOM 5458 O O . CYS C 1 143 ? 0.641 38.194 31.002 1.00 31.38 170 CYS C O 1
ATOM 5461 N N . ALA C 1 144 ? -1.281 37.967 29.851 1.00 28.83 171 ALA C N 1
ATOM 5462 C CA . ALA C 1 144 ? -2.038 37.597 31.040 1.00 28.82 171 ALA C CA 1
ATOM 5463 C C . ALA C 1 144 ? -1.698 36.203 31.542 1.00 28.68 171 ALA C C 1
ATOM 5464 O O . ALA C 1 144 ? -1.853 35.919 32.722 1.00 27.74 171 ALA C O 1
ATOM 5466 N N . LEU C 1 145 ? -1.234 35.337 30.651 1.00 28.76 172 LEU C N 1
ATOM 5467 C CA . LEU C 1 145 ? -0.885 33.977 31.045 1.00 30.41 172 LEU C CA 1
ATOM 5468 C C . LEU C 1 145 ? 0.582 33.688 30.810 1.00 30.04 172 LEU C C 1
ATOM 5469 O O . LEU C 1 145 ? 0.973 32.533 30.695 1.00 32.82 172 LEU C O 1
ATOM 5474 N N . GLY C 1 146 ? 1.394 34.732 30.740 1.00 30.34 173 GLY C N 1
ATOM 5475 C CA . GLY C 1 146 ? 2.811 34.535 30.491 1.00 31.48 173 GLY C CA 1
ATOM 5476 C C . GLY C 1 146 ? 3.365 35.527 29.484 1.00 31.91 173 GLY C C 1
ATOM 5477 O O . GLY C 1 146 ? 2.687 35.897 28.521 1.00 32.02 173 GLY C O 1
ATOM 5478 N N . CYS C 1 147 ? 4.604 35.952 29.712 1.00 32.60 174 CYS C N 1
ATOM 5479 C CA . CYS C 1 147 ? 5.277 36.913 28.850 1.00 32.70 174 CYS C CA 1
ATOM 5480 C C . CYS C 1 147 ? 6.474 36.309 28.124 1.00 32.64 174 CYS C C 1
ATOM 5481 O O . CYS C 1 147 ? 7.236 35.531 28.694 1.00 34.21 174 CYS C O 1
ATOM 5484 N N . PRO C 1 148 ? 6.653 36.657 26.844 1.00 32.70 175 PRO C N 1
ATOM 5485 C CA . PRO C 1 148 ? 7.785 36.112 26.096 1.00 33.46 175 PRO C CA 1
ATOM 5486 C C . PRO C 1 148 ? 9.119 36.616 26.648 1.00 35.30 175 PRO C C 1
ATOM 5487 O O . PRO C 1 148 ? 10.175 36.111 26.277 1.00 35.95 175 PRO C O 1
ATOM 5491 N N . TYR C 1 149 ? 9.070 37.606 27.537 1.00 36.90 176 TYR C N 1
ATOM 5492 C CA . TYR C 1 149 ? 10.291 38.156 28.127 1.00 37.86 176 TYR C CA 1
ATOM 5493 C C . TYR C 1 149 ? 10.439 37.867 29.614 1.00 38.23 176 TYR C C 1
ATOM 5494 O O . TYR C 1 149 ? 11.509 37.466 30.072 1.00 38.22 176 TYR C O 1
ATOM 5503 N N . GLU C 1 150 ? 9.374 38.081 30.375 1.00 38.34 177 GLU C N 1
ATOM 5504 C CA . GLU C 1 150 ? 9.447 37.840 31.805 1.00 38.88 177 GLU C CA 1
ATOM 5505 C C . GLU C 1 150 ? 9.137 36.400 32.154 1.00 38.40 177 GLU C C 1
ATOM 5506 O O . GLU C 1 150 ? 9.523 35.921 33.217 1.00 38.48 177 GLU C O 1
ATOM 5512 N N . GLY C 1 151 ? 8.458 35.701 31.253 1.00 37.21 178 GLY C N 1
ATOM 5513 C CA . GLY C 1 151 ? 8.093 34.327 31.531 1.00 35.29 178 GLY C CA 1
ATOM 5514 C C . GLY C 1 151 ? 6.774 34.329 32.283 1.00 34.89 178 GLY C C 1
ATOM 5515 O O . GLY C 1 151 ? 5.801 34.925 31.831 1.00 34.53 178 GLY C O 1
ATOM 5516 N N . LYS C 1 152 ? 6.732 33.685 33.443 1.00 35.04 179 LYS C N 1
ATOM 5517 C CA . LYS C 1 152 ? 5.500 33.648 34.210 1.00 35.25 179 LYS C CA 1
ATOM 5518 C C . LYS C 1 152 ? 5.081 35.033 34.681 1.00 34.86 179 LYS C C 1
ATOM 5519 O O . LYS C 1 152 ? 5.915 35.896 34.964 1.00 34.41 179 LYS C O 1
ATOM 5525 N N . ILE C 1 153 ? 3.770 35.242 34.728 1.00 33.27 180 ILE C N 1
ATOM 5526 C CA . ILE C 1 153 ? 3.210 36.511 35.143 1.00 31.63 180 ILE C CA 1
ATOM 5527 C C . ILE C 1 153 ? 2.302 36.283 36.329 1.00 32.32 180 ILE C C 1
ATOM 5528 O O . ILE C 1 153 ? 1.419 35.429 36.298 1.00 31.07 180 ILE C O 1
ATOM 5533 N N . SER C 1 154 ? 2.530 37.059 37.381 1.00 32.06 181 SER C N 1
ATOM 5534 C CA . SER C 1 154 ? 1.748 36.948 38.595 1.00 32.84 181 SER C CA 1
ATOM 5535 C C . SER C 1 154 ? 0.279 37.344 38.414 1.00 33.76 181 SER C C 1
ATOM 5536 O O . SER C 1 154 ? -0.029 38.388 37.818 1.00 33.52 181 SER C O 1
ATOM 5539 N N . PRO C 1 155 ? -0.645 36.505 38.917 1.00 32.16 182 PRO C N 1
ATOM 5540 C CA . PRO C 1 155 ? -2.081 36.785 38.816 1.00 32.15 182 PRO C CA 1
ATOM 5541 C C . PRO C 1 155 ? -2.413 38.147 39.436 1.00 33.00 182 PRO C C 1
ATOM 5542 O O . PRO C 1 155 ? -3.214 38.917 38.893 1.00 32.48 182 PRO C O 1
ATOM 5546 N N . ALA C 1 156 ? -1.774 38.448 40.561 1.00 30.88 183 ALA C N 1
ATOM 5547 C CA . ALA C 1 156 ? -2.000 39.708 41.254 1.00 31.21 183 ALA C CA 1
ATOM 5548 C C . ALA C 1 156 ? -1.651 40.875 40.356 1.00 29.79 183 ALA C C 1
ATOM 5549 O O . ALA C 1 156 ? -2.298 41.914 40.405 1.00 30.59 183 ALA C O 1
ATOM 5551 N N . LYS C 1 157 ? -0.610 40.709 39.554 1.00 29.46 184 LYS C N 1
ATOM 5552 C CA . LYS C 1 157 ? -0.187 41.761 38.645 1.00 30.04 184 LYS C CA 1
ATOM 5553 C C . LYS C 1 157 ? -1.238 41.963 37.543 1.00 30.39 184 LYS C C 1
ATOM 5554 O O . LYS C 1 157 ? -1.568 43.094 37.193 1.00 30.94 184 LYS C O 1
ATOM 5560 N N . VAL C 1 158 ? -1.767 40.870 37.002 1.00 29.67 185 VAL C N 1
ATOM 5561 C CA . VAL C 1 158 ? -2.782 40.987 35.960 1.00 27.50 185 VAL C CA 1
ATOM 5562 C C . VAL C 1 158 ? -4.008 41.665 36.559 1.00 28.17 185 VAL C C 1
ATOM 5563 O O . VAL C 1 158 ? -4.612 42.540 35.939 1.00 28.73 185 VAL C O 1
ATOM 5567 N N . ALA C 1 159 ? -4.359 41.294 37.786 1.00 28.62 186 ALA C N 1
ATOM 5568 C CA . ALA C 1 159 ? -5.520 41.889 38.437 1.00 28.89 186 ALA C CA 1
ATOM 5569 C C . ALA C 1 159 ? -5.354 43.401 38.632 1.00 30.42 186 ALA C C 1
ATOM 5570 O O . ALA C 1 159 ? -6.301 44.163 38.433 1.00 28.53 186 ALA C O 1
ATOM 5572 N N . GLU C 1 160 ? -4.153 43.827 39.023 1.00 32.22 187 GLU C N 1
ATOM 5573 C CA . GLU C 1 160 ? -3.872 45.243 39.249 1.00 33.78 187 GLU C CA 1
ATOM 5574 C C . GLU C 1 160 ? -4.076 46.065 37.975 1.00 32.35 187 GLU C C 1
ATOM 5575 O O . GLU C 1 160 ? -4.723 47.107 37.999 1.00 32.16 187 GLU C O 1
ATOM 5581 N N . VAL C 1 161 ? -3.503 45.593 36.869 1.00 31.28 188 VAL C N 1
ATOM 5582 C CA . VAL C 1 161 ? -3.610 46.286 35.594 1.00 30.16 188 VAL C CA 1
ATOM 5583 C C . VAL C 1 161 ? -5.054 46.278 35.108 1.00 29.51 188 VAL C C 1
ATOM 5584 O O . VAL C 1 161 ? -5.579 47.302 34.651 1.00 29.99 188 VAL C O 1
ATOM 5588 N N . THR C 1 162 ? -5.699 45.125 35.223 1.00 27.31 189 THR C N 1
ATOM 5589 C CA . THR C 1 162 ? -7.082 44.993 34.805 1.00 28.02 189 THR C CA 1
ATOM 5590 C C . THR C 1 162 ? -7.951 45.943 35.617 1.00 28.82 189 THR C C 1
ATOM 5591 O O . THR C 1 162 ? -8.820 46.624 35.073 1.00 27.89 189 THR C O 1
ATOM 5595 N N . LYS C 1 163 ? -7.708 45.994 36.925 1.00 29.87 190 LYS C N 1
ATOM 5596 C CA . LYS C 1 163 ? -8.480 46.865 37.807 1.00 31.23 190 LYS C CA 1
ATOM 5597 C C . LYS C 1 163 ? -8.316 48.334 37.434 1.00 30.77 190 LYS C C 1
ATOM 5598 O O . LYS C 1 163 ? -9.261 49.103 37.509 1.00 30.88 190 LYS C O 1
ATOM 5604 N N . LYS C 1 164 ? -7.113 48.708 37.022 1.00 31.51 191 LYS C N 1
ATOM 5605 C CA . LYS C 1 164 ? -6.811 50.078 36.631 1.00 34.38 191 LYS C CA 1
ATOM 5606 C C . LYS C 1 164 ? -7.577 50.468 35.360 1.00 34.46 191 LYS C C 1
ATOM 5607 O O . LYS C 1 164 ? -8.195 51.530 35.300 1.00 33.36 191 LYS C O 1
ATOM 5613 N N . PHE C 1 165 ? -7.520 49.614 34.341 1.00 35.11 192 PHE C N 1
ATOM 5614 C CA . PHE C 1 165 ? -8.240 49.863 33.088 1.00 35.26 192 PHE C CA 1
ATOM 5615 C C . PHE C 1 165 ? -9.706 50.112 33.396 1.00 35.74 192 PHE C C 1
ATOM 5616 O O . PHE C 1 165 ? -10.316 51.072 32.922 1.00 35.59 192 PHE C O 1
ATOM 5624 N N . TYR C 1 166 ? -10.259 49.223 34.206 1.00 36.30 193 TYR C N 1
ATOM 5625 C CA . TYR C 1 166 ? -11.646 49.300 34.590 1.00 37.91 193 TYR C CA 1
ATOM 5626 C C . TYR C 1 166 ? -11.953 50.582 35.354 1.00 39.81 193 TYR C C 1
ATOM 5627 O O . TYR C 1 166 ? -12.965 51.237 35.083 1.00 40.42 193 TYR C O 1
ATOM 5636 N N . SER C 1 167 ? -11.084 50.945 36.298 1.00 39.49 194 SER C N 1
ATOM 5637 C CA . SER C 1 167 ? -11.296 52.152 37.088 1.00 40.86 194 SER C CA 1
ATOM 5638 C C . SER C 1 167 ? -11.126 53.410 36.234 1.00 41.50 194 SER C C 1
ATOM 5639 O O . SER C 1 167 ? -11.644 54.467 36.574 1.00 41.46 194 SER C O 1
ATOM 5642 N N . MET C 1 168 ? -10.403 53.290 35.125 1.00 43.01 195 MET C N 1
ATOM 5643 C CA . MET C 1 168 ? -10.192 54.422 34.229 1.00 44.59 195 MET C CA 1
ATOM 5644 C C . MET C 1 168 ? -11.367 54.648 33.278 1.00 43.83 195 MET C C 1
ATOM 5645 O O . MET C 1 168 ? -11.440 55.687 32.623 1.00 44.44 195 MET C O 1
ATOM 5650 N N . GLY C 1 169 ? -12.271 53.678 33.178 1.00 43.39 196 GLY C N 1
ATOM 5651 C CA . GLY C 1 169 ? -13.412 53.848 32.292 1.00 42.38 196 GLY C CA 1
ATOM 5652 C C . GLY C 1 169 ? -13.747 52.758 31.282 1.00 40.89 196 GLY C C 1
ATOM 5653 O O . GLY C 1 169 ? -14.774 52.842 30.612 1.00 41.77 196 GLY C O 1
ATOM 5654 N N . CYS C 1 170 ? -12.906 51.741 31.151 1.00 39.33 197 CYS C N 1
ATOM 5655 C CA . CYS C 1 170 ? -13.190 50.660 30.208 1.00 37.51 197 CYS C CA 1
ATOM 5656 C C . CYS C 1 170 ? -14.398 49.873 30.688 1.00 36.03 197 CYS C C 1
ATOM 5657 O O . CYS C 1 170 ? -14.449 49.470 31.844 1.00 37.48 197 CYS C O 1
ATOM 5660 N N . TYR C 1 171 ? -15.372 49.650 29.815 1.00 32.80 198 TYR C N 1
ATOM 5661 C CA . TYR C 1 171 ? -16.545 48.887 30.223 1.00 31.25 198 TYR C CA 1
ATOM 5662 C C . TYR C 1 171 ? -16.250 47.387 30.166 1.00 28.47 198 TYR C C 1
ATOM 5663 O O . TYR C 1 171 ? -16.969 46.577 30.746 1.00 27.85 198 TYR C O 1
ATOM 5672 N N . GLU C 1 172 ? -15.187 47.019 29.465 1.00 28.18 199 GLU C N 1
ATOM 5673 C CA . GLU C 1 172 ? -14.843 45.614 29.318 1.00 27.20 199 GLU C CA 1
ATOM 5674 C C . GLU C 1 172 ? -13.338 45.476 29.128 1.00 24.98 199 GLU C C 1
ATOM 5675 O O . GLU C 1 172 ? -12.712 46.310 28.483 1.00 26.01 199 GLU C O 1
ATOM 5681 N N . ILE C 1 173 ? -12.750 44.439 29.715 1.00 24.63 200 ILE C N 1
ATOM 5682 C CA . ILE C 1 173 ? -11.317 44.224 29.576 1.00 24.21 200 ILE C CA 1
ATOM 5683 C C . ILE C 1 173 ? -11.041 42.819 29.087 1.00 22.50 200 ILE C C 1
ATOM 5684 O O . ILE C 1 173 ? -11.527 41.839 29.638 1.00 23.26 200 ILE C O 1
ATOM 5689 N N . SER C 1 174 ? -10.234 42.741 28.045 1.00 23.31 201 SER C N 1
ATOM 5690 C CA . SER C 1 174 ? -9.894 41.479 27.433 1.00 24.03 201 SER C CA 1
ATOM 5691 C C . SER C 1 174 ? -8.532 40.998 27.930 1.00 24.06 201 SER C C 1
ATOM 5692 O O . SER C 1 174 ? -7.519 41.661 27.738 1.00 23.92 201 SER C O 1
ATOM 5695 N N . LEU C 1 175 ? -8.522 39.836 28.570 1.00 24.42 202 LEU C N 1
ATOM 5696 C CA . LEU C 1 175 ? -7.291 39.257 29.084 1.00 25.11 202 LEU C CA 1
ATOM 5697 C C . LEU C 1 175 ? -6.750 38.354 27.981 1.00 25.60 202 LEU C C 1
ATOM 5698 O O . LEU C 1 175 ? -7.376 37.360 27.618 1.00 24.77 202 LEU C O 1
ATOM 5703 N N . GLY C 1 176 ? -5.589 38.703 27.445 1.00 26.84 203 GLY C N 1
ATOM 5704 C CA . GLY C 1 176 ? -5.047 37.919 26.357 1.00 30.29 203 GLY C CA 1
ATOM 5705 C C . GLY C 1 176 ? -3.812 37.088 26.625 1.00 33.34 203 GLY C C 1
ATOM 5706 O O . GLY C 1 176 ? -2.853 37.549 27.260 1.00 32.72 203 GLY C O 1
ATOM 5707 N N . ASP C 1 177 ? -3.862 35.840 26.164 1.00 33.58 204 ASP C N 1
ATOM 5708 C CA . ASP C 1 177 ? -2.736 34.934 26.278 1.00 35.22 204 ASP C CA 1
ATOM 5709 C C . ASP C 1 177 ? -2.015 35.179 24.968 1.00 35.98 204 ASP C C 1
ATOM 5710 O O . ASP C 1 177 ? -2.170 34.433 24.005 1.00 36.06 204 ASP C O 1
ATOM 5715 N N . THR C 1 178 ? -1.256 36.268 24.963 1.00 37.99 205 THR C N 1
ATOM 5716 C CA . THR C 1 178 ? -0.472 36.766 23.840 1.00 39.83 205 THR C CA 1
ATOM 5717 C C . THR C 1 178 ? 0.341 35.742 23.055 1.00 38.63 205 THR C C 1
ATOM 5718 O O . THR C 1 178 ? 0.373 35.779 21.825 1.00 40.41 205 THR C O 1
ATOM 5722 N N . ILE C 1 179 ? 1.011 34.841 23.760 1.00 36.43 206 ILE C N 1
ATOM 5723 C CA . ILE C 1 179 ? 1.833 33.841 23.100 1.00 33.67 206 ILE C CA 1
ATOM 5724 C C . ILE C 1 179 ? 1.269 32.435 23.188 1.00 32.57 206 ILE C C 1
ATOM 5725 O O . ILE C 1 179 ? 1.903 31.476 22.754 1.00 32.22 206 ILE C O 1
ATOM 5730 N N . GLY C 1 180 ? 0.075 32.318 23.756 1.00 31.78 207 GLY C N 1
ATOM 5731 C CA . GLY C 1 180 ? -0.570 31.028 23.878 1.00 30.78 207 GLY C CA 1
ATOM 5732 C C . GLY C 1 180 ? 0.132 29.951 24.680 1.00 30.38 207 GLY C C 1
ATOM 5733 O O . GLY C 1 180 ? -0.115 28.768 24.442 1.00 30.78 207 GLY C O 1
ATOM 5734 N N . VAL C 1 181 ? 0.985 30.322 25.633 1.00 29.53 208 VAL C N 1
ATOM 5735 C CA . VAL C 1 181 ? 1.676 29.313 26.436 1.00 29.20 208 VAL C CA 1
ATOM 5736 C C . VAL C 1 181 ? 0.873 28.923 27.675 1.00 29.95 208 VAL C C 1
ATOM 5737 O O . VAL C 1 181 ? 1.239 28.001 28.393 1.00 31.54 208 VAL C O 1
ATOM 5741 N N . GLY C 1 182 ? -0.235 29.607 27.920 1.00 30.29 209 GLY C N 1
ATOM 5742 C CA . GLY C 1 182 ? -1.031 29.291 29.093 1.00 31.79 209 GLY C CA 1
ATOM 5743 C C . GLY C 1 182 ? -1.749 27.951 29.081 1.00 32.99 209 GLY C C 1
ATOM 5744 O O . GLY C 1 182 ? -2.043 27.396 28.023 1.00 32.51 209 GLY C O 1
ATOM 5745 N N . THR C 1 183 ? -2.014 27.426 30.275 1.00 32.87 210 THR C N 1
ATOM 5746 C CA . THR C 1 183 ? -2.730 26.166 30.439 1.00 32.85 210 THR C CA 1
ATOM 5747 C C . THR C 1 183 ? -3.874 26.412 31.422 1.00 30.92 210 THR C C 1
ATOM 5748 O O . THR C 1 183 ? -3.888 27.427 32.112 1.00 32.26 210 THR C O 1
ATOM 5752 N N . PRO C 1 184 ? -4.856 25.500 31.488 1.00 30.62 211 PRO C N 1
ATOM 5753 C CA . PRO C 1 184 ? -6.024 25.612 32.373 1.00 30.26 211 PRO C CA 1
ATOM 5754 C C . PRO C 1 184 ? -5.789 26.081 33.808 1.00 30.83 211 PRO C C 1
ATOM 5755 O O . PRO C 1 184 ? -6.529 26.937 34.322 1.00 30.77 211 PRO C O 1
ATOM 5759 N N . GLY C 1 185 ? -4.780 25.515 34.462 1.00 29.59 212 GLY C N 1
ATOM 5760 C CA . GLY C 1 185 ? -4.488 25.912 35.826 1.00 28.87 212 GLY C CA 1
ATOM 5761 C C . GLY C 1 185 ? -4.137 27.382 35.885 1.00 28.66 212 GLY C C 1
ATOM 5762 O O . GLY C 1 185 ? -4.701 28.130 36.682 1.00 29.95 212 GLY C O 1
ATOM 5763 N N . ILE C 1 186 ? -3.209 27.794 35.026 1.00 29.33 213 ILE C N 1
ATOM 5764 C CA . ILE C 1 186 ? -2.768 29.187 34.943 1.00 28.67 213 ILE C CA 1
ATOM 5765 C C . ILE C 1 186 ? -3.945 30.110 34.613 1.00 26.71 213 ILE C C 1
ATOM 5766 O O . ILE C 1 186 ? -4.078 31.196 35.176 1.00 24.99 213 ILE C O 1
ATOM 5771 N N . MET C 1 187 ? -4.805 29.670 33.698 1.00 27.27 214 MET C N 1
ATOM 5772 C CA . MET C 1 187 ? -5.978 30.453 33.317 1.00 25.80 214 MET C CA 1
ATOM 5773 C C . MET C 1 187 ? -6.862 30.647 34.550 1.00 26.84 214 MET C C 1
ATOM 5774 O O . MET C 1 187 ? -7.325 31.751 34.848 1.00 25.32 214 MET C O 1
ATOM 5779 N N . LYS C 1 188 ? -7.075 29.557 35.276 1.00 27.96 215 LYS C N 1
ATOM 5780 C CA . LYS C 1 188 ? -7.890 29.571 36.480 1.00 28.96 215 LYS C CA 1
ATOM 5781 C C . LYS C 1 188 ? -7.340 30.516 37.552 1.00 28.07 215 LYS C C 1
ATOM 5782 O O . LYS C 1 188 ? -8.076 31.353 38.075 1.00 27.79 215 LYS C O 1
ATOM 5788 N N . ASP C 1 189 ? -6.055 30.387 37.886 1.00 27.53 216 ASP C N 1
ATOM 5789 C CA . ASP C 1 189 ? -5.460 31.248 38.909 1.00 27.03 216 ASP C CA 1
ATOM 5790 C C . ASP C 1 189 ? -5.534 32.721 38.507 1.00 25.59 216 ASP C C 1
ATOM 5791 O O . ASP C 1 189 ? -5.776 33.589 39.346 1.00 25.07 216 ASP C O 1
ATOM 5796 N N . MET C 1 190 ? -5.339 33.002 37.223 1.00 24.77 217 MET C N 1
ATOM 5797 C CA . MET C 1 190 ? -5.378 34.378 36.739 1.00 24.58 217 MET C CA 1
ATOM 5798 C C . MET C 1 190 ? -6.757 34.995 36.939 1.00 23.40 217 MET C C 1
ATOM 5799 O O . MET C 1 190 ? -6.888 36.075 37.521 1.00 21.82 217 MET C O 1
ATOM 5804 N N . LEU C 1 191 ? -7.784 34.296 36.471 1.00 23.49 218 LEU C N 1
ATOM 5805 C CA . LEU C 1 191 ? -9.159 34.773 36.583 1.00 24.43 218 LEU C CA 1
ATOM 5806 C C . LEU C 1 191 ? -9.605 34.950 38.018 1.00 24.82 218 LEU C C 1
ATOM 5807 O O . LEU C 1 191 ? -10.299 35.910 38.352 1.00 25.64 218 LEU C O 1
ATOM 5812 N N . SER C 1 192 ? -9.226 34.017 38.880 1.00 26.09 219 SER C N 1
ATOM 5813 C CA . SER C 1 192 ? -9.638 34.141 40.264 1.00 26.83 219 SER C CA 1
ATOM 5814 C C . SER C 1 192 ? -9.121 35.450 40.833 1.00 26.65 219 SER C C 1
ATOM 5815 O O . SER C 1 192 ? -9.854 36.173 41.493 1.00 28.25 219 SER C O 1
ATOM 5818 N N . ALA C 1 193 ? -7.868 35.781 40.552 1.00 26.15 220 ALA C N 1
ATOM 5819 C CA . ALA C 1 193 ? -7.311 37.028 41.054 1.00 24.40 220 ALA C CA 1
ATOM 5820 C C . ALA C 1 193 ? -7.993 38.243 40.404 1.00 23.93 220 ALA C C 1
ATOM 5821 O O . ALA C 1 193 ? -8.314 39.225 41.077 1.00 22.86 220 ALA C O 1
ATOM 5823 N N . VAL C 1 194 ? -8.220 38.186 39.096 1.00 22.99 221 VAL C N 1
ATOM 5824 C CA . VAL C 1 194 ? -8.856 39.315 38.421 1.00 21.65 221 VAL C CA 1
ATOM 5825 C C . VAL C 1 194 ? -10.275 39.497 38.933 1.00 21.81 221 VAL C C 1
ATOM 5826 O O . VAL C 1 194 ? -10.707 40.615 39.217 1.00 22.94 221 VAL C O 1
ATOM 5830 N N . MET C 1 195 ? -10.997 38.392 39.060 1.00 23.88 222 MET C N 1
ATOM 5831 C CA . MET C 1 195 ? -12.382 38.416 39.530 1.00 25.99 222 MET C CA 1
ATOM 5832 C C . MET C 1 195 ? -12.585 39.053 40.909 1.00 26.38 222 MET C C 1
ATOM 5833 O O . MET C 1 195 ? -13.686 39.526 41.222 1.00 23.74 222 MET C O 1
ATOM 5838 N N . GLN C 1 196 ? -11.543 39.053 41.741 1.00 25.30 223 GLN C N 1
ATOM 5839 C CA . GLN C 1 196 ? -11.660 39.660 43.068 1.00 25.23 223 GLN C CA 1
ATOM 5840 C C . GLN C 1 196 ? -11.872 41.150 42.910 1.00 24.86 223 GLN C C 1
ATOM 5841 O O . GLN C 1 196 ? -12.627 41.749 43.657 1.00 25.05 223 GLN C O 1
ATOM 5847 N N . GLU C 1 197 ? -11.213 41.740 41.919 1.00 27.30 224 GLU C N 1
ATOM 5848 C CA . GLU C 1 197 ? -11.275 43.184 41.709 1.00 30.87 224 GLU C CA 1
ATOM 5849 C C . GLU C 1 197 ? -12.179 43.754 40.624 1.00 29.84 224 GLU C C 1
ATOM 5850 O O . GLU C 1 197 ? -12.495 44.947 40.644 1.00 27.51 224 GLU C O 1
ATOM 5856 N N . VAL C 1 198 ? -12.604 42.921 39.683 1.00 30.21 225 VAL C N 1
ATOM 5857 C CA . VAL C 1 198 ? -13.435 43.407 38.588 1.00 30.06 225 VAL C CA 1
ATOM 5858 C C . VAL C 1 198 ? -14.630 42.503 38.338 1.00 29.49 225 VAL C C 1
ATOM 5859 O O . VAL C 1 198 ? -14.478 41.290 38.251 1.00 28.01 225 VAL C O 1
ATOM 5863 N N . PRO C 1 199 ? -15.837 43.085 38.209 1.00 29.18 226 PRO C N 1
ATOM 5864 C CA . PRO C 1 199 ? -17.043 42.283 37.965 1.00 27.82 226 PRO C CA 1
ATOM 5865 C C . PRO C 1 199 ? -16.874 41.359 36.757 1.00 26.92 226 PRO C C 1
ATOM 5866 O O . PRO C 1 199 ? -16.280 41.732 35.752 1.00 24.97 226 PRO C O 1
ATOM 5870 N N . LEU C 1 200 ? -17.393 40.145 36.885 1.00 27.09 227 LEU C N 1
ATOM 5871 C CA . LEU C 1 200 ? -17.287 39.117 35.861 1.00 28.75 227 LEU C CA 1
ATOM 5872 C C . LEU C 1 200 ? -17.794 39.522 34.473 1.00 28.91 227 LEU C C 1
ATOM 5873 O O . LEU C 1 200 ? -17.216 39.140 33.462 1.00 29.44 227 LEU C O 1
ATOM 5878 N N . ALA C 1 201 ? -18.854 40.314 34.425 1.00 29.24 228 ALA C N 1
ATOM 5879 C CA . ALA C 1 201 ? -19.417 40.722 33.151 1.00 30.33 228 ALA C CA 1
ATOM 5880 C C . ALA C 1 201 ? -18.468 41.594 32.340 1.00 31.02 228 ALA C C 1
ATOM 5881 O O . ALA C 1 201 ? -18.550 41.621 31.109 1.00 30.99 228 ALA C O 1
ATOM 5883 N N . ALA C 1 202 ? -17.553 42.288 33.016 1.00 28.63 229 ALA C N 1
ATOM 5884 C CA . ALA C 1 202 ? -16.615 43.156 32.313 1.00 27.13 229 ALA C CA 1
ATOM 5885 C C . ALA C 1 202 ? -15.345 42.449 31.861 1.00 25.37 229 ALA C C 1
ATOM 5886 O O . ALA C 1 202 ? -14.369 43.093 31.498 1.00 26.25 229 ALA C O 1
ATOM 5888 N N . LEU C 1 203 ? -15.357 41.124 31.869 1.00 24.46 230 LEU C N 1
ATOM 5889 C CA . LEU C 1 203 ? -14.185 40.358 31.472 1.00 23.85 230 LEU C CA 1
ATOM 5890 C C . LEU C 1 203 ? -14.339 39.542 30.198 1.00 23.36 230 LEU C C 1
ATOM 5891 O O . LEU C 1 203 ? -15.399 38.999 29.918 1.00 23.49 230 LEU C O 1
ATOM 5896 N N . ALA C 1 204 ? -13.253 39.454 29.440 1.00 22.81 231 ALA C N 1
ATOM 5897 C CA . ALA C 1 204 ? -13.223 38.671 28.224 1.00 23.26 231 ALA C CA 1
ATOM 5898 C C . ALA C 1 204 ? -11.887 37.953 28.157 1.00 21.77 231 ALA C C 1
ATOM 5899 O O . ALA C 1 204 ? -10.896 38.424 28.701 1.00 23.27 231 ALA C O 1
ATOM 5901 N N . VAL C 1 205 ? -11.859 36.808 27.500 1.00 21.74 232 VAL C N 1
ATOM 5902 C CA . VAL C 1 205 ? -10.619 36.081 27.340 1.00 24.15 232 VAL C CA 1
ATOM 5903 C C . VAL C 1 205 ? -10.287 36.076 25.859 1.00 25.12 232 VAL C C 1
ATOM 5904 O O . VAL C 1 205 ? -11.177 36.082 25.015 1.00 26.89 232 VAL C O 1
ATOM 5908 N N . HIS C 1 206 ? -9.003 36.083 25.551 1.00 24.88 233 HIS C N 1
ATOM 5909 C CA . HIS C 1 206 ? -8.527 36.107 24.178 1.00 27.39 233 HIS C CA 1
ATOM 5910 C C . HIS C 1 206 ? -7.301 35.220 24.169 1.00 28.80 233 HIS C C 1
ATOM 5911 O O . HIS C 1 206 ? -6.209 35.644 24.553 1.00 29.11 233 HIS C O 1
ATOM 5918 N N . CYS C 1 207 ? -7.494 33.979 23.734 1.00 29.98 234 CYS C N 1
ATOM 5919 C CA . CYS C 1 207 ? -6.420 32.999 23.725 1.00 32.94 234 CYS C CA 1
ATOM 5920 C C . CYS C 1 207 ? -5.898 32.578 22.370 1.00 32.12 234 CYS C C 1
ATOM 5921 O O . CYS C 1 207 ? -6.672 32.342 21.453 1.00 31.95 234 CYS C O 1
ATOM 5924 N N . HIS C 1 208 ? -4.578 32.462 22.266 1.00 31.82 235 HIS C N 1
ATOM 5925 C CA . HIS C 1 208 ? -3.939 32.011 21.035 1.00 32.52 235 HIS C CA 1
ATOM 5926 C C . HIS C 1 208 ? -3.719 30.522 21.151 1.00 31.53 235 HIS C C 1
ATOM 5927 O O . HIS C 1 208 ? -3.426 30.007 22.236 1.00 31.43 235 HIS C O 1
ATOM 5934 N N . ASP C 1 209 ? -3.858 29.836 20.026 1.00 31.38 236 ASP C N 1
ATOM 5935 C CA . ASP C 1 209 ? -3.725 28.391 19.987 1.00 30.99 236 ASP C CA 1
ATOM 5936 C C . ASP C 1 209 ? -2.341 27.942 19.539 1.00 29.69 236 ASP C C 1
ATOM 5937 O O . ASP C 1 209 ? -2.173 26.832 19.047 1.00 30.42 236 ASP C O 1
ATOM 5942 N N . THR C 1 210 ? -1.348 28.804 19.736 1.00 28.81 237 THR C N 1
ATOM 5943 C CA . THR C 1 210 ? 0.026 28.502 19.351 1.00 28.11 237 THR C CA 1
ATOM 5944 C C . THR C 1 210 ? 0.483 27.141 19.859 1.00 27.72 237 THR C C 1
ATOM 5945 O O . THR C 1 210 ? 1.181 26.411 19.160 1.00 27.18 237 THR C O 1
ATOM 5949 N N . TYR C 1 211 ? 0.090 26.807 21.080 1.00 28.25 238 TYR C N 1
ATOM 5950 C CA . TYR C 1 211 ? 0.471 25.533 21.683 1.00 30.01 238 TYR C CA 1
ATOM 5951 C C . TYR C 1 211 ? -0.712 24.577 21.780 1.00 30.06 238 TYR C C 1
ATOM 5952 O O . TYR C 1 211 ? -0.658 23.586 22.509 1.00 29.29 238 TYR C O 1
ATOM 5961 N N . GLY C 1 212 ? -1.781 24.894 21.050 1.00 30.06 239 GLY C N 1
ATOM 5962 C CA . GLY C 1 212 ? -2.964 24.048 21.050 1.00 29.41 239 GLY C CA 1
ATOM 5963 C C . GLY C 1 212 ? -3.810 24.091 22.309 1.00 28.34 239 GLY C C 1
ATOM 5964 O O . GLY C 1 212 ? -4.598 23.175 22.540 1.00 29.69 239 GLY C O 1
ATOM 5965 N N . GLN C 1 213 ? -3.674 25.148 23.108 1.00 25.85 240 GLN C N 1
ATOM 5966 C CA . GLN C 1 213 ? -4.427 25.261 24.358 1.00 26.12 240 GLN C CA 1
ATOM 5967 C C . GLN C 1 213 ? -5.584 26.271 24.330 1.00 25.41 240 GLN C C 1
ATOM 5968 O O . GLN C 1 213 ? -6.313 26.394 25.305 1.00 27.13 240 GLN C O 1
ATOM 5974 N N . ALA C 1 214 ? -5.762 26.989 23.227 1.00 26.32 241 ALA C N 1
ATOM 5975 C CA . ALA C 1 214 ? -6.801 28.023 23.157 1.00 25.38 241 ALA C CA 1
ATOM 5976 C C . ALA C 1 214 ? -8.213 27.661 23.609 1.00 24.55 241 ALA C C 1
ATOM 5977 O O . ALA C 1 214 ? -8.774 28.325 24.477 1.00 24.33 241 ALA C O 1
ATOM 5979 N N . LEU C 1 215 ? -8.796 26.616 23.032 1.00 24.28 242 LEU C N 1
ATOM 5980 C CA . LEU C 1 215 ? -10.160 26.247 23.387 1.00 24.26 242 LEU C CA 1
ATOM 5981 C C . LEU C 1 215 ? -10.280 25.699 24.805 1.00 23.63 242 LEU C C 1
ATOM 5982 O O . LEU C 1 215 ? -11.268 25.949 25.490 1.00 22.98 242 LEU C O 1
ATOM 5987 N N . ALA C 1 216 ? -9.269 24.951 25.238 1.00 25.50 243 ALA C N 1
ATOM 5988 C CA . ALA C 1 216 ? -9.250 24.367 26.570 1.00 25.68 243 ALA C CA 1
ATOM 5989 C C . ALA C 1 216 ? -9.163 25.504 27.582 1.00 25.05 243 ALA C C 1
ATOM 5990 O O . ALA C 1 216 ? -9.864 25.509 28.590 1.00 24.62 243 ALA C O 1
ATOM 5992 N N . ASN C 1 217 ? -8.315 26.482 27.298 1.00 26.00 244 ASN C N 1
ATOM 5993 C CA . ASN C 1 217 ? -8.187 27.631 28.185 1.00 28.05 244 ASN C CA 1
ATOM 5994 C C . ASN C 1 217 ? -9.491 28.425 28.201 1.00 29.15 244 ASN C C 1
ATOM 5995 O O . ASN C 1 217 ? -9.857 29.010 29.221 1.00 29.67 244 ASN C O 1
ATOM 6000 N N . THR C 1 218 ? -10.192 28.439 27.069 1.00 28.05 245 THR C N 1
ATOM 6001 C CA . THR C 1 218 ? -11.456 29.159 26.976 1.00 27.29 245 THR C CA 1
ATOM 6002 C C . THR C 1 218 ? -12.530 28.425 27.781 1.00 25.89 245 THR C C 1
ATOM 6003 O O . THR C 1 218 ? -13.347 29.045 28.452 1.00 26.91 245 THR C O 1
ATOM 6007 N N . LEU C 1 219 ? -12.514 27.100 27.728 1.00 26.38 246 LEU C N 1
ATOM 6008 C CA . LEU C 1 219 ? -13.475 26.301 28.485 1.00 27.47 246 LEU C CA 1
ATOM 6009 C C . LEU C 1 219 ? -13.318 26.588 29.992 1.00 27.14 246 LEU C C 1
ATOM 6010 O O . LEU C 1 219 ? -14.297 26.714 30.732 1.00 27.18 246 LEU C O 1
ATOM 6015 N N . MET C 1 220 ? -12.074 26.674 30.444 1.00 27.32 247 MET C N 1
ATOM 6016 C CA . MET C 1 220 ? -11.804 26.950 31.850 1.00 25.95 247 MET C CA 1
ATOM 6017 C C . MET C 1 220 ? -12.389 28.317 32.173 1.00 23.57 247 MET C C 1
ATOM 6018 O O . MET C 1 220 ? -13.090 28.486 33.169 1.00 22.57 247 MET C O 1
ATOM 6023 N N . ALA C 1 221 ? -12.115 29.294 31.315 1.00 23.10 248 ALA C N 1
ATOM 6024 C CA . ALA C 1 221 ? -12.635 30.641 31.525 1.00 22.31 248 ALA C CA 1
ATOM 6025 C C . ALA C 1 221 ? -14.156 30.618 31.628 1.00 23.28 248 ALA C C 1
ATOM 6026 O O . ALA C 1 221 ? -14.735 31.311 32.471 1.00 23.23 248 ALA C O 1
ATOM 6028 N N . LEU C 1 222 ? -14.803 29.821 30.772 1.00 23.34 249 LEU C N 1
ATOM 6029 C CA . LEU C 1 222 ? -16.257 29.707 30.782 1.00 24.29 249 LEU C CA 1
ATOM 6030 C C . LEU C 1 222 ? -16.748 29.084 32.083 1.00 25.00 249 LEU C C 1
ATOM 6031 O O . LEU C 1 222 ? -17.776 29.494 32.638 1.00 23.00 249 LEU C O 1
ATOM 6036 N N . GLN C 1 223 ? -16.016 28.089 32.577 1.00 26.25 250 GLN C N 1
ATOM 6037 C CA . GLN C 1 223 ? -16.401 27.431 33.825 1.00 27.06 250 GLN C CA 1
ATOM 6038 C C . GLN C 1 223 ? -16.264 28.396 34.998 1.00 27.78 250 GLN C C 1
ATOM 6039 O O . GLN C 1 223 ? -16.877 28.206 36.053 1.00 28.76 250 GLN C O 1
ATOM 6045 N N . MET C 1 224 ? -15.472 29.442 34.798 1.00 28.25 251 MET C N 1
ATOM 6046 C CA . MET C 1 224 ? -15.256 30.469 35.816 1.00 28.30 251 MET C CA 1
ATOM 6047 C C . MET C 1 224 ? -16.341 31.552 35.707 1.00 27.00 251 MET C C 1
ATOM 6048 O O . MET C 1 224 ? -16.432 32.449 36.550 1.00 26.39 251 MET C O 1
ATOM 6053 N N . GLY C 1 225 ? -17.149 31.483 34.652 1.00 25.20 252 GLY C N 1
ATOM 6054 C CA . GLY C 1 225 ? -18.208 32.465 34.478 1.00 23.54 252 GLY C CA 1
ATOM 6055 C C . GLY C 1 225 ? -17.941 33.568 33.465 1.00 23.08 252 GLY C C 1
ATOM 6056 O O . GLY C 1 225 ? -18.761 34.470 33.312 1.00 24.36 252 GLY C O 1
ATOM 6057 N N . VAL C 1 226 ? -16.805 33.523 32.782 1.00 22.19 253 VAL C N 1
ATOM 6058 C CA . VAL C 1 226 ? -16.500 34.536 31.781 1.00 24.01 253 VAL C CA 1
ATOM 6059 C C . VAL C 1 226 ? -17.487 34.286 30.625 1.00 23.86 253 VAL C C 1
ATOM 6060 O O . VAL C 1 226 ? -17.660 33.145 30.207 1.00 21.63 253 VAL C O 1
ATOM 6064 N N . SER C 1 227 ? -18.138 35.335 30.126 1.00 23.52 254 SER C N 1
ATOM 6065 C CA . SER C 1 227 ? -19.123 35.146 29.063 1.00 24.81 254 SER C CA 1
ATOM 6066 C C . SER C 1 227 ? -18.835 35.857 27.739 1.00 26.22 254 SER C C 1
ATOM 6067 O O . SER C 1 227 ? -19.726 36.029 26.898 1.00 26.80 254 SER C O 1
ATOM 6070 N N . VAL C 1 228 ? -17.595 36.287 27.555 1.00 25.66 255 VAL C N 1
ATOM 6071 C CA . VAL C 1 228 ? -17.214 36.898 26.299 1.00 25.05 255 VAL C CA 1
ATOM 6072 C C . VAL C 1 228 ? -15.803 36.484 25.923 1.00 26.16 255 VAL C C 1
ATOM 6073 O O . VAL C 1 228 ? -14.850 36.597 26.708 1.00 25.86 255 VAL C O 1
ATOM 6077 N N . VAL C 1 229 ? -15.687 35.945 24.717 1.00 25.25 256 VAL C N 1
ATOM 6078 C CA . VAL C 1 229 ? -14.410 35.489 24.223 1.00 26.98 256 VAL C CA 1
ATOM 6079 C C . VAL C 1 229 ? -14.122 35.996 22.825 1.00 27.98 256 VAL C C 1
ATOM 6080 O O . VAL C 1 229 ? -15.022 36.102 21.983 1.00 28.72 256 VAL C O 1
ATOM 6084 N N . ASP C 1 230 ? -12.854 36.330 22.604 1.00 28.62 257 ASP C N 1
ATOM 6085 C CA . ASP C 1 230 ? -12.370 36.840 21.332 1.00 29.00 257 ASP C CA 1
ATOM 6086 C C . ASP C 1 230 ? -11.902 35.675 20.476 1.00 30.21 257 ASP C C 1
ATOM 6087 O O . ASP C 1 230 ? -11.404 34.670 20.990 1.00 29.89 257 ASP C O 1
ATOM 6092 N N . SER C 1 231 ? -12.064 35.811 19.166 1.00 29.01 258 SER C N 1
ATOM 6093 C CA . SER C 1 231 ? -11.642 34.775 18.245 1.00 30.60 258 SER C CA 1
ATOM 6094 C C . SER C 1 231 ? -11.472 35.364 16.865 1.00 30.86 258 SER C C 1
ATOM 6095 O O . SER C 1 231 ? -11.989 36.450 16.564 1.00 31.00 258 SER C O 1
ATOM 6098 N N . SER C 1 232 ? -10.728 34.654 16.028 1.00 32.16 259 SER C N 1
ATOM 6099 C CA . SER C 1 232 ? -10.462 35.120 14.678 1.00 34.89 259 SER C CA 1
ATOM 6100 C C . SER C 1 232 ? -11.115 34.219 13.644 1.00 36.17 259 SER C C 1
ATOM 6101 O O . SER C 1 232 ? -11.098 32.996 13.773 1.00 35.09 259 SER C O 1
ATOM 6104 N N . VAL C 1 233 ? -11.676 34.857 12.618 1.00 37.85 260 VAL C N 1
ATOM 6105 C CA . VAL C 1 233 ? -12.387 34.199 11.526 1.00 38.87 260 VAL C CA 1
ATOM 6106 C C . VAL C 1 233 ? -11.968 32.789 11.184 1.00 38.55 260 VAL C C 1
ATOM 6107 O O . VAL C 1 233 ? -12.689 31.851 11.455 1.00 41.36 260 VAL C O 1
ATOM 6111 N N . ALA C 1 234 ? -10.815 32.624 10.567 1.00 38.34 261 ALA C N 1
ATOM 6112 C CA . ALA C 1 234 ? -10.396 31.279 10.189 1.00 38.71 261 ALA C CA 1
ATOM 6113 C C . ALA C 1 234 ? -9.068 30.949 10.843 1.00 38.49 261 ALA C C 1
ATOM 6114 O O . ALA C 1 234 ? -8.200 30.318 10.236 1.00 37.36 261 ALA C O 1
ATOM 6116 N N . GLY C 1 235 ? -8.917 31.378 12.091 1.00 39.06 262 GLY C N 1
ATOM 6117 C CA . GLY C 1 235 ? -7.674 31.145 12.798 1.00 39.88 262 GLY C CA 1
ATOM 6118 C C . GLY C 1 235 ? -6.657 32.112 12.240 1.00 40.58 262 GLY C C 1
ATOM 6119 O O . GLY C 1 235 ? -5.450 31.886 12.314 1.00 40.52 262 GLY C O 1
ATOM 6120 N N . LEU C 1 236 ? -7.157 33.203 11.662 1.00 41.56 263 LEU C N 1
ATOM 6121 C CA . LEU C 1 236 ? -6.292 34.215 11.078 1.00 44.00 263 LEU C CA 1
ATOM 6122 C C . LEU C 1 236 ? -5.403 34.866 12.120 1.00 44.61 263 LEU C C 1
ATOM 6123 O O . LEU C 1 236 ? -5.743 34.930 13.297 1.00 43.29 263 LEU C O 1
ATOM 6128 N N . GLY C 1 237 ? -4.265 35.366 11.667 1.00 46.74 264 GLY C N 1
ATOM 6129 C CA . GLY C 1 237 ? -3.343 36.010 12.575 1.00 49.44 264 GLY C CA 1
ATOM 6130 C C . GLY C 1 237 ? -2.003 35.314 12.568 1.00 52.22 264 GLY C C 1
ATOM 6131 O O . GLY C 1 237 ? -1.414 35.078 11.515 1.00 54.68 264 GLY C O 1
ATOM 6132 N N . GLY C 1 238 ? -1.524 34.962 13.748 1.00 53.53 265 GLY C N 1
ATOM 6133 C CA . GLY C 1 238 ? -0.236 34.313 13.845 1.00 55.17 265 GLY C CA 1
ATOM 6134 C C . GLY C 1 238 ? 0.483 34.972 14.996 1.00 56.66 265 GLY C C 1
ATOM 6135 O O . GLY C 1 238 ? 0.031 36.006 15.497 1.00 56.43 265 GLY C O 1
ATOM 6136 N N . CYS C 1 239 ? 1.596 34.392 15.426 1.00 58.08 266 CYS C N 1
ATOM 6137 C CA . CYS C 1 239 ? 2.326 34.968 16.543 1.00 59.43 266 CYS C CA 1
ATOM 6138 C C . CYS C 1 239 ? 3.687 35.521 16.162 1.00 59.49 266 CYS C C 1
ATOM 6139 O O . CYS C 1 239 ? 4.545 34.798 15.656 1.00 57.78 266 CYS C O 1
ATOM 6142 N N . PRO C 1 240 ? 3.894 36.824 16.393 1.00 60.73 267 PRO C N 1
ATOM 6143 C CA . PRO C 1 240 ? 5.166 37.474 16.077 1.00 62.22 267 PRO C CA 1
ATOM 6144 C C . PRO C 1 240 ? 6.240 36.978 17.034 1.00 63.67 267 PRO C C 1
ATOM 6145 O O . PRO C 1 240 ? 7.303 36.533 16.608 1.00 63.31 267 PRO C O 1
ATOM 6149 N N . TYR C 1 241 ? 5.940 37.043 18.329 1.00 66.22 268 TYR C N 1
ATOM 6150 C CA . TYR C 1 241 ? 6.873 36.610 19.367 1.00 68.59 268 TYR C CA 1
ATOM 6151 C C . TYR C 1 241 ? 6.946 35.097 19.523 1.00 69.59 268 TYR C C 1
ATOM 6152 O O . TYR C 1 241 ? 7.394 34.602 20.555 1.00 70.23 268 TYR C O 1
ATOM 6161 N N . ALA C 1 242 ? 6.494 34.365 18.510 1.00 70.81 269 ALA C N 1
ATOM 6162 C CA . ALA C 1 242 ? 6.532 32.905 18.542 1.00 71.85 269 ALA C CA 1
ATOM 6163 C C . ALA C 1 242 ? 6.940 32.401 17.170 1.00 72.39 269 ALA C C 1
ATOM 6164 O O . ALA C 1 242 ? 7.179 33.198 16.264 1.00 73.60 269 ALA C O 1
ATOM 6166 N N . GLN C 1 243 ? 7.018 31.082 17.010 1.00 72.54 270 GLN C N 1
ATOM 6167 C CA . GLN C 1 243 ? 7.414 30.499 15.730 1.00 72.52 270 GLN C CA 1
ATOM 6168 C C . GLN C 1 243 ? 6.338 30.743 14.670 1.00 71.81 270 GLN C C 1
ATOM 6169 O O . GLN C 1 243 ? 5.367 31.467 14.916 1.00 71.73 270 GLN C O 1
ATOM 6175 N N . GLY C 1 244 ? 6.518 30.149 13.492 1.00 70.33 271 GLY C N 1
ATOM 6176 C CA . GLY C 1 244 ? 5.543 30.314 12.426 1.00 68.25 271 GLY C CA 1
ATOM 6177 C C . GLY C 1 244 ? 4.325 29.426 12.629 1.00 66.56 271 GLY C C 1
ATOM 6178 O O . GLY C 1 244 ? 3.728 28.945 11.662 1.00 66.58 271 GLY C O 1
ATOM 6179 N N . ALA C 1 245 ? 3.959 29.208 13.892 1.00 64.49 272 ALA C N 1
ATOM 6180 C CA . ALA C 1 245 ? 2.815 28.373 14.241 1.00 61.96 272 ALA C CA 1
ATOM 6181 C C . ALA C 1 245 ? 1.523 29.166 14.139 1.00 60.32 272 ALA C C 1
ATOM 6182 O O . ALA C 1 245 ? 1.492 30.238 13.541 1.00 60.86 272 ALA C O 1
ATOM 6184 N N . SER C 1 246 ? 0.454 28.646 14.729 1.00 58.31 273 SER C N 1
ATOM 6185 C CA . SER C 1 246 ? -0.826 29.333 14.668 1.00 55.86 273 SER C CA 1
ATOM 6186 C C . SER C 1 246 ? -0.922 30.509 15.634 1.00 53.43 273 SER C C 1
ATOM 6187 O O . SER C 1 246 ? -0.033 30.737 16.460 1.00 53.15 273 SER C O 1
ATOM 6190 N N . GLY C 1 247 ? -2.010 31.259 15.509 1.00 50.30 274 GLY C N 1
ATOM 6191 C CA . GLY C 1 247 ? -2.229 32.404 16.365 1.00 46.94 274 GLY C CA 1
ATOM 6192 C C . GLY C 1 247 ? -3.562 32.332 17.089 1.00 45.02 274 GLY C C 1
ATOM 6193 O O . GLY C 1 247 ? -3.753 31.491 17.965 1.00 44.90 274 GLY C O 1
ATOM 6194 N N . ASN C 1 248 ? -4.490 33.202 16.704 1.00 43.34 275 ASN C N 1
ATOM 6195 C CA . ASN C 1 248 ? -5.806 33.274 17.331 1.00 42.02 275 ASN C CA 1
ATOM 6196 C C . ASN C 1 248 ? -6.672 32.022 17.247 1.00 40.77 275 ASN C C 1
ATOM 6197 O O . ASN C 1 248 ? -6.567 31.224 16.313 1.00 41.47 275 ASN C O 1
ATOM 6202 N N . LEU C 1 249 ? -7.532 31.881 18.252 1.00 38.07 276 LEU C N 1
ATOM 6203 C CA . LEU C 1 249 ? -8.486 30.789 18.332 1.00 36.22 276 LEU C CA 1
ATOM 6204 C C . LEU C 1 249 ? -9.452 31.013 17.161 1.00 35.61 276 LEU C C 1
ATOM 6205 O O . LEU C 1 249 ? -9.921 32.133 16.948 1.00 35.48 276 LEU C O 1
ATOM 6210 N N . ALA C 1 250 ? -9.737 29.961 16.402 1.00 34.89 277 ALA C N 1
ATOM 6211 C CA . ALA C 1 250 ? -10.647 30.066 15.267 1.00 33.17 277 ALA C CA 1
ATOM 6212 C C . ALA C 1 250 ? -12.091 30.158 15.746 1.00 31.96 277 ALA C C 1
ATOM 6213 O O . ALA C 1 250 ? -12.557 29.305 16.493 1.00 31.47 277 ALA C O 1
ATOM 6215 N N . THR C 1 251 ? -12.793 31.200 15.311 1.00 30.89 278 THR C N 1
ATOM 6216 C CA . THR C 1 251 ? -14.181 31.413 15.692 1.00 29.67 278 THR C CA 1
ATOM 6217 C C . THR C 1 251 ? -15.105 30.229 15.372 1.00 30.59 278 THR C C 1
ATOM 6218 O O . THR C 1 251 ? -16.072 29.986 16.090 1.00 30.44 278 THR C O 1
ATOM 6222 N N . GLU C 1 252 ? -14.814 29.492 14.306 1.00 31.59 279 GLU C N 1
ATOM 6223 C CA . GLU C 1 252 ? -15.650 28.346 13.930 1.00 33.72 279 GLU C CA 1
ATOM 6224 C C . GLU C 1 252 ? -15.570 27.224 14.946 1.00 32.91 279 GLU C C 1
ATOM 6225 O O . GLU C 1 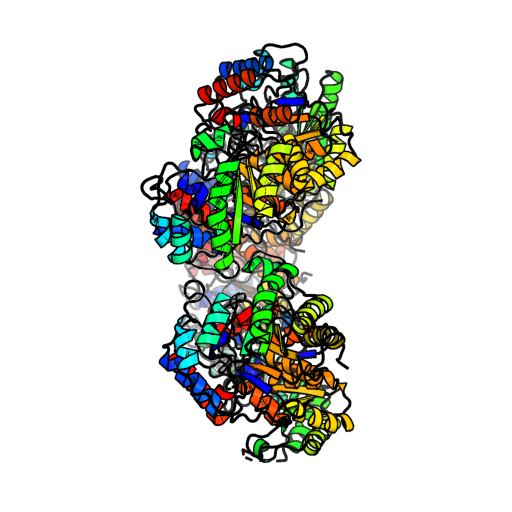252 ? -16.577 26.599 15.277 1.00 33.08 279 GLU C O 1
ATOM 6231 N N . ASP C 1 253 ? -14.365 26.944 15.424 1.00 33.14 280 ASP C N 1
ATOM 6232 C CA . ASP C 1 253 ? -14.206 25.875 16.401 1.00 34.04 280 ASP C CA 1
ATOM 6233 C C . ASP C 1 253 ? -14.845 26.302 17.725 1.00 32.36 280 ASP C C 1
ATOM 6234 O O . ASP C 1 253 ? -15.399 25.478 18.453 1.00 32.66 280 ASP C O 1
ATOM 6239 N N . LEU C 1 254 ? -14.807 27.598 18.013 1.00 31.68 281 LEU C N 1
ATOM 6240 C CA . LEU C 1 254 ? -15.410 28.112 19.236 1.00 30.82 281 LEU C CA 1
ATOM 6241 C C . LEU C 1 254 ? -16.933 28.0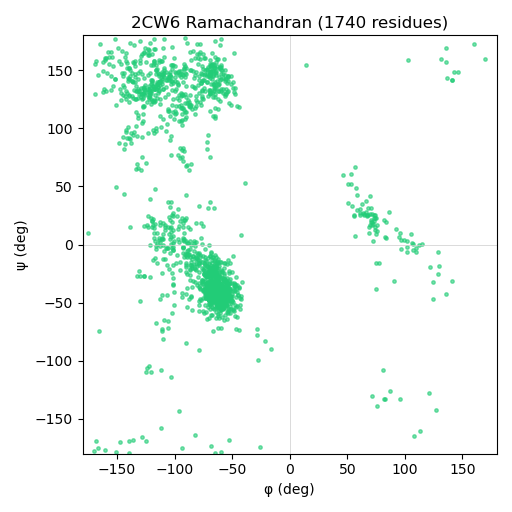45 19.184 1.00 31.53 281 LEU C C 1
ATOM 6242 O O . LEU C 1 254 ? -17.563 27.581 20.134 1.00 30.26 281 LEU C O 1
ATOM 6247 N N . VAL C 1 255 ? -17.533 28.503 18.082 1.00 32.91 282 VAL C N 1
ATOM 6248 C CA . VAL C 1 255 ? -18.990 28.469 17.979 1.00 34.43 282 VAL C CA 1
ATOM 6249 C C . VAL C 1 255 ? -19.446 27.015 17.995 1.00 34.05 282 VAL C C 1
ATOM 6250 O O . VAL C 1 255 ? -20.494 26.694 18.553 1.00 35.36 282 VAL C O 1
ATOM 6254 N N . TYR C 1 256 ? -18.652 26.136 17.396 1.00 34.67 283 TYR C N 1
ATOM 6255 C CA . TYR C 1 256 ? -18.993 24.715 17.376 1.00 35.13 283 TYR C CA 1
ATOM 6256 C C . TYR C 1 256 ? -19.092 24.189 18.807 1.00 34.91 283 TYR C C 1
ATOM 6257 O O . TYR C 1 256 ? -20.062 23.518 19.174 1.00 34.30 283 TYR C O 1
ATOM 6266 N N . MET C 1 257 ? -18.081 24.486 19.621 1.00 34.18 284 MET C N 1
ATOM 6267 C CA . MET C 1 257 ? -18.107 24.033 21.004 1.00 33.19 284 MET C CA 1
ATOM 6268 C C . MET C 1 257 ? -19.277 24.633 21.769 1.00 32.26 284 MET C C 1
ATOM 6269 O O . MET C 1 257 ? -19.962 23.935 22.513 1.00 31.16 284 MET C O 1
ATOM 6274 N N . LEU C 1 258 ? -19.507 25.930 21.590 1.00 32.91 285 LEU C N 1
ATOM 6275 C CA . LEU C 1 258 ? -20.592 26.591 22.298 1.00 33.93 285 LEU C CA 1
ATOM 6276 C C . LEU C 1 258 ? -21.957 26.016 21.927 1.00 34.87 285 LEU C C 1
ATOM 6277 O O . LEU C 1 258 ? -22.799 25.805 22.803 1.00 34.64 285 LEU C O 1
ATOM 6282 N N . GLU C 1 259 ? -22.180 25.751 20.644 1.00 36.22 286 GLU C N 1
ATOM 6283 C CA . GLU C 1 259 ? -23.457 25.178 20.230 1.00 38.30 286 GLU C CA 1
ATOM 6284 C C . GLU C 1 259 ? -23.611 23.835 20.927 1.00 37.83 286 GLU C C 1
ATOM 6285 O O . GLU C 1 259 ? -24.663 23.538 21.494 1.00 38.39 286 GLU C O 1
ATOM 6291 N N . GLY C 1 260 ? -22.556 23.029 20.897 1.00 37.25 287 GLY C N 1
ATOM 6292 C CA . GLY C 1 260 ? -22.612 21.731 21.551 1.00 37.07 287 GLY C CA 1
ATOM 6293 C C . GLY C 1 260 ? -23.027 21.852 23.008 1.00 37.46 287 GLY C C 1
ATOM 6294 O O . GLY C 1 260 ? -23.825 21.053 23.502 1.00 38.14 287 GLY C O 1
ATOM 6295 N N . LEU C 1 261 ? -22.486 22.859 23.694 1.00 37.44 288 LEU C N 1
ATOM 6296 C CA . LEU C 1 261 ? -22.792 23.111 25.100 1.00 36.56 288 LEU C CA 1
ATOM 6297 C C . LEU C 1 261 ? -24.185 23.707 25.275 1.00 36.86 288 LEU C C 1
ATOM 6298 O O . LEU C 1 261 ? -24.632 23.933 26.396 1.00 36.14 288 LEU C O 1
ATOM 6303 N N . GLY C 1 262 ? -24.866 23.973 24.165 1.00 36.45 289 GLY C N 1
ATOM 6304 C CA . GLY C 1 262 ? -26.197 24.546 24.250 1.00 35.22 289 GLY C CA 1
ATOM 6305 C C . GLY C 1 262 ? -26.147 25.985 24.723 1.00 33.91 289 GLY C C 1
ATOM 6306 O O . GLY C 1 262 ? -27.062 26.474 25.384 1.00 34.05 289 GLY C O 1
ATOM 6307 N N . ILE C 1 263 ? -25.063 26.667 24.377 1.00 32.89 290 ILE C N 1
ATOM 6308 C CA . ILE C 1 263 ? -24.875 28.056 24.766 1.00 30.97 290 ILE C CA 1
ATOM 6309 C C . ILE C 1 263 ? -25.193 28.988 23.606 1.00 30.97 290 ILE C C 1
ATOM 6310 O O . ILE C 1 263 ? -24.640 28.862 22.520 1.00 30.81 290 ILE C O 1
ATOM 6315 N N . HIS C 1 264 ? -26.095 29.927 23.838 1.00 31.98 291 HIS C N 1
ATOM 6316 C CA . HIS C 1 264 ? -26.475 30.861 22.790 1.00 32.86 291 HIS C CA 1
ATOM 6317 C C . HIS C 1 264 ? -25.309 31.751 22.370 1.00 33.23 291 HIS C C 1
ATOM 6318 O O . HIS C 1 264 ? -24.589 32.279 23.217 1.00 32.23 291 HIS C O 1
ATOM 6325 N N . THR C 1 265 ? -25.129 31.906 21.062 1.00 32.56 292 THR C N 1
ATOM 6326 C CA . THR C 1 265 ? -24.083 32.758 20.515 1.00 34.36 292 THR C CA 1
ATOM 6327 C C . THR C 1 265 ? -24.720 33.683 19.474 1.00 35.32 292 THR C C 1
ATOM 6328 O O . THR C 1 265 ? -24.227 34.782 19.215 1.00 33.53 292 THR C O 1
ATOM 6332 N N . GLY C 1 266 ? -25.816 33.216 18.875 1.00 35.97 293 GLY C N 1
ATOM 6333 C CA . GLY C 1 266 ? -26.513 33.999 17.871 1.00 36.24 293 GLY C CA 1
ATOM 6334 C C . GLY C 1 266 ? -25.752 34.093 16.564 1.00 36.57 293 GLY C C 1
ATOM 6335 O O . GLY C 1 266 ? -26.009 34.974 15.742 1.00 36.95 293 GLY C O 1
ATOM 6336 N N . VAL C 1 267 ? -24.815 33.178 16.358 1.00 35.80 294 VAL C N 1
ATOM 6337 C CA . VAL C 1 267 ? -24.024 33.191 15.142 1.00 36.47 294 VAL C CA 1
ATOM 6338 C C . VAL C 1 267 ? -24.426 32.049 14.201 1.00 37.08 294 VAL C C 1
ATOM 6339 O O . VAL C 1 267 ? -24.731 30.937 14.653 1.00 36.90 294 VAL C O 1
ATOM 6343 N N . ASN C 1 268 ? -24.433 32.334 12.900 1.00 36.73 295 ASN C N 1
ATOM 6344 C CA . ASN C 1 268 ? -24.765 31.325 11.891 1.00 37.85 295 ASN C CA 1
ATOM 6345 C C . ASN C 1 268 ? -23.477 30.690 11.394 1.00 37.04 295 ASN C C 1
ATOM 6346 O O . ASN C 1 268 ? -22.749 31.273 10.588 1.00 36.71 295 ASN C O 1
ATOM 6351 N N . LEU C 1 269 ? -23.211 29.482 11.872 1.00 37.25 296 LEU C N 1
ATOM 6352 C CA . LEU C 1 269 ? -21.992 28.776 11.521 1.00 38.59 296 LEU C CA 1
ATOM 6353 C C . LEU C 1 269 ? -21.752 28.679 10.023 1.00 39.79 296 LEU C C 1
ATOM 6354 O O . LEU C 1 269 ? -20.636 28.902 9.543 1.00 40.46 296 LEU C O 1
ATOM 6359 N N . GLN C 1 270 ? -22.802 28.357 9.278 1.00 42.03 297 GLN C N 1
ATOM 6360 C CA . GLN C 1 270 ? -22.677 28.219 7.834 1.00 43.24 297 GLN C CA 1
ATOM 6361 C C . GLN C 1 270 ? -22.189 29.505 7.186 1.00 42.72 297 GLN C C 1
ATOM 6362 O O . GLN C 1 270 ? -21.247 29.483 6.401 1.00 42.69 297 GLN C O 1
ATOM 6368 N N . LYS C 1 271 ? -22.809 30.630 7.519 1.00 42.68 298 LYS C N 1
ATOM 6369 C CA . LYS C 1 271 ? -22.367 31.889 6.937 1.00 44.30 298 LYS C CA 1
ATOM 6370 C C . LYS C 1 271 ? -21.003 32.321 7.482 1.00 44.18 298 LYS C C 1
ATOM 6371 O O . LYS C 1 271 ? -20.276 33.071 6.827 1.00 43.48 298 LYS C O 1
ATOM 6377 N N . LEU C 1 272 ? -20.650 31.847 8.676 1.00 44.50 299 LEU C N 1
ATOM 6378 C CA . LEU C 1 272 ? -19.355 32.196 9.257 1.00 44.09 299 LEU C CA 1
ATOM 6379 C C . LEU C 1 272 ? -18.269 31.470 8.468 1.00 43.00 299 LEU C C 1
ATOM 6380 O O . LEU C 1 272 ? -17.226 32.043 8.156 1.00 42.29 299 LEU C O 1
ATOM 6385 N N . LEU C 1 273 ? -18.524 30.209 8.139 1.00 42.91 300 LEU C N 1
ATOM 6386 C CA . LEU C 1 273 ? -17.574 29.424 7.354 1.00 44.05 300 LEU C CA 1
ATOM 6387 C C . LEU C 1 273 ? -17.370 30.044 5.969 1.00 44.41 300 LEU C C 1
ATOM 6388 O O . LEU C 1 273 ? -16.260 30.048 5.437 1.00 43.38 300 LEU C O 1
ATOM 6393 N N . GLU C 1 274 ? -18.445 30.572 5.388 1.00 45.30 301 GLU C N 1
ATOM 6394 C CA . GLU C 1 274 ? -18.357 31.200 4.076 1.00 46.86 301 GLU C CA 1
ATOM 6395 C C . GLU C 1 274 ? -17.503 32.455 4.195 1.00 46.65 301 GLU C C 1
ATOM 6396 O O . GLU C 1 274 ? -16.751 32.801 3.285 1.00 47.15 301 GLU C O 1
ATOM 6402 N N . ALA C 1 275 ? -17.619 33.136 5.330 1.00 46.80 302 ALA C N 1
ATOM 6403 C CA . ALA C 1 275 ? -16.841 34.345 5.566 1.00 46.40 302 ALA C CA 1
ATOM 6404 C C . ALA C 1 275 ? -15.372 33.968 5.671 1.00 46.04 302 ALA C C 1
ATOM 6405 O O . ALA C 1 275 ? -14.499 34.663 5.148 1.00 46.14 302 ALA C O 1
ATOM 6407 N N . GLY C 1 276 ? -15.106 32.858 6.348 1.00 46.46 303 GLY C N 1
ATOM 6408 C CA . GLY C 1 276 ? -13.739 32.404 6.512 1.00 47.82 303 GLY C CA 1
ATOM 6409 C C . GLY C 1 276 ? -13.090 32.071 5.185 1.00 48.84 303 GLY C C 1
ATOM 6410 O O . GLY C 1 276 ? -11.993 32.543 4.877 1.00 48.31 303 GLY C O 1
ATOM 6411 N N . ASN C 1 277 ? -13.768 31.248 4.394 1.00 50.18 304 ASN C N 1
ATOM 6412 C CA . ASN C 1 277 ? -13.242 30.860 3.093 1.00 51.15 304 ASN C CA 1
ATOM 6413 C C . ASN C 1 277 ? -12.986 32.088 2.218 1.00 50.69 304 ASN C C 1
ATOM 6414 O O . ASN C 1 277 ? -11.975 32.165 1.516 1.00 50.87 304 ASN C O 1
ATOM 6419 N N . PHE C 1 278 ? -13.898 33.051 2.271 1.00 51.12 305 PHE C N 1
ATOM 6420 C CA . PHE C 1 278 ? -13.751 34.271 1.487 1.00 51.37 305 PHE C CA 1
ATOM 6421 C C . PHE C 1 278 ? -12.418 34.965 1.743 1.00 52.39 305 PHE C C 1
ATOM 6422 O O . PHE C 1 278 ? -11.708 35.329 0.803 1.00 53.35 305 PHE C O 1
ATOM 6430 N N . ILE C 1 279 ? -12.073 35.147 3.014 1.00 52.51 306 ILE C N 1
ATOM 6431 C CA . ILE C 1 279 ? -10.833 35.829 3.363 1.00 52.78 306 ILE C CA 1
ATOM 6432 C C . ILE C 1 279 ? -9.581 34.977 3.178 1.00 53.87 306 ILE C C 1
ATOM 6433 O O . ILE C 1 279 ? -8.513 35.502 2.850 1.00 53.84 306 ILE C O 1
ATOM 6438 N N . CYS C 1 280 ? -9.703 33.668 3.378 1.00 55.08 307 CYS C N 1
ATOM 6439 C CA . CYS C 1 280 ? -8.551 32.780 3.237 1.00 57.24 307 CYS C CA 1
ATOM 6440 C C . CYS C 1 280 ? -7.996 32.736 1.826 1.00 58.03 307 CYS C C 1
ATOM 6441 O O . CYS C 1 280 ? -6.787 32.839 1.620 1.00 58.56 307 CYS C O 1
ATOM 6444 N N . GLN C 1 281 ? -8.885 32.576 0.856 1.00 59.43 308 GLN C N 1
ATOM 6445 C CA . GLN C 1 281 ? -8.477 32.522 -0.537 1.00 60.43 308 GLN C CA 1
ATOM 6446 C C . GLN C 1 281 ? -8.003 33.895 -1.002 1.00 60.05 308 GLN C C 1
ATOM 6447 O O . GLN C 1 281 ? -7.017 34.007 -1.730 1.00 59.52 308 GLN C O 1
ATOM 6453 N N . ALA C 1 282 ? -8.694 34.941 -0.559 1.00 60.11 309 ALA C N 1
ATOM 6454 C CA . ALA C 1 282 ? -8.321 36.303 -0.927 1.00 60.45 309 ALA C CA 1
ATOM 6455 C C . ALA C 1 282 ? -6.992 36.672 -0.272 1.00 60.92 309 ALA C C 1
ATOM 6456 O O . ALA C 1 282 ? -6.410 37.720 -0.554 1.00 60.60 309 ALA C O 1
ATOM 6458 N N . LEU C 1 283 ? -6.519 35.791 0.603 1.00 61.49 310 LEU C N 1
ATOM 6459 C CA . LEU C 1 283 ? -5.273 36.001 1.329 1.00 61.85 310 LEU C CA 1
ATOM 6460 C C . LEU C 1 283 ? -4.276 34.913 0.920 1.00 62.02 310 LEU C C 1
ATOM 6461 O O . LEU C 1 283 ? -3.116 34.920 1.341 1.00 61.69 310 LEU C O 1
ATOM 6466 N N . ASN C 1 284 ? -4.750 33.990 0.084 1.00 61.92 311 ASN C N 1
ATOM 6467 C CA . ASN C 1 284 ? -3.955 32.869 -0.412 1.00 62.46 311 ASN C CA 1
ATOM 6468 C C . ASN C 1 284 ? -3.395 32.046 0.742 1.00 62.05 311 ASN C C 1
ATOM 6469 O O . ASN C 1 284 ? -2.181 32.007 0.950 1.00 62.73 311 ASN C O 1
ATOM 6474 N N . ARG C 1 285 ? -4.278 31.391 1.489 1.00 60.98 312 ARG C N 1
ATOM 6475 C CA . ARG C 1 285 ? -3.853 30.574 2.622 1.00 60.23 312 ARG C CA 1
ATOM 6476 C C . ARG C 1 285 ? -4.949 29.607 3.045 1.00 59.60 312 ARG C C 1
ATOM 6477 O O . ARG C 1 285 ? -6.135 29.894 2.894 1.00 59.50 312 ARG C O 1
ATOM 6485 N N . LYS C 1 286 ? -4.546 28.454 3.570 1.00 58.90 313 LYS C N 1
ATOM 6486 C CA . LYS C 1 286 ? -5.503 27.456 4.026 1.00 58.61 313 LYS C CA 1
ATOM 6487 C C . LYS C 1 286 ? -6.028 27.869 5.400 1.00 57.58 313 LYS C C 1
ATOM 6488 O O . LYS C 1 286 ? -5.290 28.438 6.208 1.00 57.53 313 LYS C O 1
ATOM 6494 N N . THR C 1 287 ? -7.301 27.583 5.656 1.00 56.26 314 THR C N 1
ATOM 6495 C CA . THR C 1 287 ? -7.930 27.924 6.928 1.00 55.02 314 THR C CA 1
ATOM 6496 C C . THR C 1 287 ? -7.383 27.071 8.071 1.00 54.19 314 THR C C 1
ATOM 6497 O O . THR C 1 287 ? -7.033 25.901 7.878 1.00 53.48 314 THR C O 1
ATOM 6501 N N . SER C 1 288 ? -7.311 27.670 9.258 1.00 53.27 315 SER C N 1
ATOM 6502 C CA . SER C 1 288 ? -6.818 26.988 10.452 1.00 52.10 315 SER C CA 1
ATOM 6503 C C . SER C 1 288 ? -7.958 26.306 11.195 1.00 51.54 315 SER C C 1
ATOM 6504 O O . SER C 1 288 ? -7.733 25.407 12.008 1.00 51.68 315 SER C O 1
ATOM 6507 N N . SER C 1 289 ? -9.182 26.747 10.924 1.00 50.19 316 SER C N 1
ATOM 6508 C CA . SER C 1 289 ? -10.354 26.183 11.575 1.00 49.69 316 SER C CA 1
ATOM 6509 C C . SER C 1 289 ? -10.525 24.709 11.244 1.00 49.72 316 SER C C 1
ATOM 6510 O O . SER C 1 289 ? -10.732 24.346 10.090 1.00 50.31 316 SER C O 1
ATOM 6513 N N . LYS C 1 290 ? -10.438 23.864 12.264 1.00 50.35 317 LYS C N 1
ATOM 6514 C CA . LYS C 1 290 ? -10.587 22.424 12.087 1.00 50.25 317 LYS C CA 1
ATOM 6515 C C . LYS C 1 290 ? -11.978 22.113 11.553 1.00 51.14 317 LYS C C 1
ATOM 6516 O O . LYS C 1 290 ? -12.126 21.343 10.608 1.00 51.13 317 LYS C O 1
ATOM 6522 N N . VAL C 1 291 ? -12.992 22.720 12.166 1.00 51.72 318 VAL C N 1
ATOM 6523 C CA . VAL C 1 291 ? -14.382 22.527 11.756 1.00 52.57 318 VAL C CA 1
ATOM 6524 C C . VAL C 1 291 ? -14.527 22.741 10.253 1.00 53.72 318 VAL C C 1
ATOM 6525 O O . VAL C 1 291 ? -15.144 21.935 9.557 1.00 53.36 318 VAL C O 1
ATOM 6529 N N . ALA C 1 292 ? -13.949 23.834 9.766 1.00 55.07 319 ALA C N 1
ATOM 6530 C CA . ALA C 1 292 ? -14.000 24.176 8.353 1.00 56.62 319 ALA C CA 1
ATOM 6531 C C . ALA C 1 292 ? -13.402 23.061 7.503 1.00 58.06 319 ALA C C 1
ATOM 6532 O O . ALA C 1 292 ? -13.913 22.747 6.427 1.00 58.59 319 ALA C O 1
ATOM 6534 N N . GLN C 1 293 ? -12.319 22.466 7.992 1.00 59.40 320 GLN C N 1
ATOM 6535 C CA . GLN C 1 293 ? -11.641 21.389 7.281 1.00 60.45 320 GLN C CA 1
ATOM 6536 C C . GLN C 1 293 ? -12.450 20.103 7.336 1.00 60.93 320 GLN C C 1
ATOM 6537 O O . GLN C 1 293 ? -12.541 19.380 6.350 1.00 60.94 320 GLN C O 1
ATOM 6543 N N . ALA C 1 294 ? -13.033 19.821 8.494 1.00 62.09 321 ALA C N 1
ATOM 6544 C CA . ALA C 1 294 ? -13.826 18.613 8.669 1.00 63.52 321 ALA C CA 1
ATOM 6545 C C . ALA C 1 294 ? -15.171 18.734 7.962 1.00 65.01 321 ALA C C 1
ATOM 6546 O O . ALA C 1 294 ? -15.847 17.732 7.717 1.00 64.74 321 ALA C O 1
ATOM 6548 N N . THR C 1 295 ? -15.553 19.966 7.637 1.00 66.74 322 THR C N 1
ATOM 6549 C CA . THR C 1 295 ? -16.820 20.235 6.962 1.00 68.01 322 THR C CA 1
ATOM 6550 C C . THR C 1 295 ? -16.619 20.443 5.464 1.00 68.49 322 THR C C 1
ATOM 6551 O O . THR C 1 295 ? -17.468 19.948 4.693 1.00 69.43 322 THR C O 1
ATOM 6555 N N . THR D 1 1 ? -12.102 16.821 41.302 1.00 63.38 28 THR D N 1
ATOM 6556 C CA . THR D 1 1 ? -10.714 17.353 41.155 1.00 62.62 28 THR D CA 1
ATOM 6557 C C . THR D 1 1 ? -9.888 16.576 40.132 1.00 60.87 28 THR D C 1
ATOM 6558 O O . THR D 1 1 ? -10.281 15.496 39.676 1.00 60.92 28 THR D O 1
ATOM 6562 N N . LEU D 1 2 ? -8.736 17.140 39.783 1.00 57.53 29 LEU D N 1
ATOM 6563 C CA . LEU D 1 2 ? -7.831 16.522 38.825 1.00 54.38 29 LEU D CA 1
ATOM 6564 C C . LEU D 1 2 ? -6.943 15.460 39.463 1.00 51.89 29 LEU D C 1
ATOM 6565 O O . LEU D 1 2 ? -6.540 15.580 40.620 1.00 51.39 29 LEU D O 1
ATOM 6570 N N . PRO D 1 3 ? -6.628 14.400 38.710 1.00 49.86 30 PRO D N 1
ATOM 6571 C CA . PRO D 1 3 ? -5.773 13.321 39.214 1.00 48.39 30 PRO D CA 1
ATOM 6572 C C . PRO D 1 3 ? -4.322 13.795 39.351 1.00 46.80 30 PRO D C 1
ATOM 6573 O O . PRO D 1 3 ? -3.892 14.705 38.642 1.00 45.78 30 PRO D O 1
ATOM 6577 N N . LYS D 1 4 ? -3.579 13.179 40.269 1.00 46.03 31 LYS D N 1
ATOM 6578 C CA . LYS D 1 4 ? -2.177 13.531 40.507 1.00 43.89 31 LYS D CA 1
ATOM 6579 C C . LYS D 1 4 ? -1.282 13.091 39.358 1.00 41.95 31 LYS D C 1
ATOM 6580 O O . LYS D 1 4 ? -0.331 13.778 39.007 1.00 41.84 31 LYS D O 1
ATOM 6586 N N . ARG D 1 5 ? -1.575 11.929 38.786 1.00 40.11 32 ARG D N 1
ATOM 6587 C CA . ARG D 1 5 ? -0.794 11.426 37.667 1.00 38.91 32 ARG D CA 1
ATOM 6588 C C . ARG D 1 5 ? -1.692 10.807 36.612 1.00 37.02 32 ARG D C 1
ATOM 6589 O O . ARG D 1 5 ? -2.716 10.213 36.925 1.00 35.96 32 ARG D O 1
ATOM 6597 N N . VAL D 1 6 ? -1.304 10.968 35.354 1.00 35.17 33 VAL D N 1
ATOM 6598 C CA . VAL D 1 6 ? -2.086 10.451 34.247 1.00 33.58 33 VAL D CA 1
ATOM 6599 C C . VAL D 1 6 ? -1.255 9.506 33.405 1.00 33.30 33 VAL D C 1
ATOM 6600 O O . VAL D 1 6 ? -0.095 9.773 33.118 1.00 34.05 33 VAL D O 1
ATOM 6604 N N . LYS D 1 7 ? -1.852 8.386 33.025 1.00 33.94 34 LYS D N 1
ATOM 6605 C CA . LYS D 1 7 ? -1.171 7.403 32.202 1.00 34.49 34 LYS D CA 1
ATOM 6606 C C . LYS D 1 7 ? -1.530 7.722 30.761 1.00 34.94 34 LYS D C 1
ATOM 6607 O O . LYS D 1 7 ? -2.700 7.676 30.380 1.00 35.09 34 LYS D O 1
ATOM 6613 N N . ILE D 1 8 ? -0.530 8.064 29.963 1.00 34.37 35 ILE D N 1
ATOM 6614 C CA . ILE D 1 8 ? -0.785 8.379 28.574 1.00 35.58 35 ILE D CA 1
ATOM 6615 C C . ILE D 1 8 ? -0.559 7.126 27.753 1.00 36.80 35 ILE D C 1
ATOM 6616 O O . ILE D 1 8 ? 0.483 6.474 27.867 1.00 37.87 35 ILE D O 1
ATOM 6621 N N . VAL D 1 9 ? -1.559 6.785 26.949 1.00 36.75 36 VAL D N 1
ATOM 6622 C CA . VAL D 1 9 ? -1.507 5.615 26.088 1.00 36.57 36 VAL D CA 1
ATOM 6623 C C . VAL D 1 9 ? -1.318 6.104 24.664 1.00 37.13 36 VAL D C 1
ATOM 6624 O O . VAL D 1 9 ? -2.250 6.608 24.042 1.00 37.32 36 VAL D O 1
ATOM 6628 N N . GLU D 1 10 ? -0.092 5.971 24.170 1.00 38.11 37 GLU D N 1
ATOM 6629 C CA . GLU D 1 10 ? 0.274 6.385 22.822 1.00 39.20 37 GLU D CA 1
ATOM 6630 C C . GLU D 1 10 ? -0.248 5.371 21.805 1.00 39.97 37 GLU D C 1
ATOM 6631 O O . GLU D 1 10 ? 0.026 4.178 21.916 1.00 38.95 37 GLU D O 1
ATOM 6637 N N . VAL D 1 11 ? -1.003 5.850 20.819 1.00 41.32 38 VAL D N 1
ATOM 6638 C CA . VAL D 1 11 ? -1.568 4.972 19.795 1.00 43.35 38 VAL D CA 1
ATOM 6639 C C . VAL D 1 11 ? -1.159 5.406 18.393 1.00 44.79 38 VAL D C 1
ATOM 6640 O O . VAL D 1 11 ? -1.764 4.993 17.405 1.00 45.53 38 VAL D O 1
ATOM 6644 N N . GLY D 1 12 ? -0.133 6.242 18.314 1.00 46.52 39 GLY D N 1
ATOM 6645 C CA . GLY D 1 12 ? 0.335 6.721 17.027 1.00 48.90 39 GLY D CA 1
ATOM 6646 C C . GLY D 1 12 ? 0.830 5.631 16.094 1.00 50.45 39 GLY D C 1
ATOM 6647 O O . GLY D 1 12 ? 0.514 5.655 14.907 1.00 50.71 39 GLY D O 1
ATOM 6648 N N . PRO D 1 13 ? 1.618 4.666 16.592 1.00 52.14 40 PRO D N 1
ATOM 6649 C CA . PRO D 1 13 ? 2.122 3.591 15.732 1.00 54.05 40 PRO D CA 1
ATOM 6650 C C . PRO D 1 13 ? 1.041 2.667 15.166 1.00 55.77 40 PRO D C 1
ATOM 6651 O O . PRO D 1 13 ? 1.238 2.050 14.122 1.00 56.61 40 PRO D O 1
ATOM 6655 N N . ARG D 1 14 ? -0.097 2.575 15.848 1.00 57.18 41 ARG D N 1
ATOM 6656 C CA . ARG D 1 14 ? -1.190 1.719 15.389 1.00 58.68 41 ARG D CA 1
ATOM 6657 C C . ARG D 1 14 ? -2.323 2.555 14.798 1.00 59.67 41 ARG D C 1
ATOM 6658 O O . ARG D 1 14 ? -2.534 2.576 13.584 1.00 59.38 41 ARG D O 1
ATOM 6666 N N . ASP D 1 15 ? -3.040 3.248 15.674 1.00 60.92 42 ASP D N 1
ATOM 6667 C CA . ASP D 1 15 ? -4.170 4.080 15.285 1.00 62.03 42 ASP D CA 1
ATOM 6668 C C . ASP D 1 15 ? -3.771 5.250 14.393 1.00 62.32 42 ASP D C 1
ATOM 6669 O O . ASP D 1 15 ? -4.557 5.696 13.559 1.00 62.42 42 ASP D O 1
ATOM 6674 N N . GLY D 1 16 ? -2.552 5.745 14.567 1.00 62.64 43 GLY D N 1
ATOM 6675 C CA . GLY D 1 16 ? -2.097 6.857 13.752 1.00 63.51 43 GLY D CA 1
ATOM 6676 C C . GLY D 1 16 ? -1.761 6.445 12.328 1.00 63.96 43 GLY D C 1
ATOM 6677 O O . GLY D 1 16 ? -2.350 6.949 11.369 1.00 63.75 43 GLY D O 1
ATOM 6678 N N . LEU D 1 17 ? -0.815 5.520 12.190 1.00 64.32 44 LEU D N 1
ATOM 6679 C CA . LEU D 1 17 ? -0.387 5.041 10.879 1.00 64.85 44 LEU D CA 1
ATOM 6680 C C . LEU D 1 17 ? -1.481 4.301 10.120 1.00 65.41 44 LEU D C 1
ATOM 6681 O O . LEU D 1 17 ? -1.658 4.501 8.918 1.00 65.09 44 LEU D O 1
ATOM 6686 N N . GLN D 1 18 ? -2.209 3.440 10.819 1.00 66.34 45 GLN D N 1
ATOM 6687 C CA . GLN D 1 18 ? -3.277 2.683 10.189 1.00 67.83 45 GLN D CA 1
ATOM 6688 C C . GLN D 1 18 ? -4.227 3.625 9.460 1.00 69.30 45 GLN D C 1
ATOM 6689 O O . GLN D 1 18 ? -4.765 3.286 8.404 1.00 69.08 45 GLN D O 1
ATOM 6695 N N . ASN D 1 19 ? -4.415 4.818 10.019 1.00 70.62 46 ASN D N 1
ATOM 6696 C CA . ASN D 1 19 ? -5.312 5.800 9.426 1.00 72.27 46 ASN D CA 1
ATOM 6697 C C . ASN D 1 19 ? -4.604 6.904 8.644 1.00 73.45 46 ASN D C 1
ATOM 6698 O O . ASN D 1 19 ? -5.126 8.012 8.515 1.00 73.65 46 ASN D O 1
ATOM 6703 N N . GLU D 1 20 ? -3.424 6.607 8.114 1.00 75.01 47 GLU D N 1
ATOM 6704 C CA . GLU D 1 20 ? -2.688 7.605 7.348 1.00 76.53 47 GLU D CA 1
ATOM 6705 C C . GLU D 1 20 ? -2.652 7.254 5.861 1.00 77.08 47 GLU D C 1
ATOM 6706 O O . GLU D 1 20 ? -2.581 6.080 5.492 1.00 77.04 47 GLU D O 1
ATOM 6712 N N . LYS D 1 21 ? -2.698 8.280 5.015 1.00 77.67 48 LYS D N 1
ATOM 6713 C CA . LYS D 1 21 ? -2.674 8.090 3.567 1.00 78.27 48 LYS D CA 1
ATOM 6714 C C . LYS D 1 21 ? -1.475 7.271 3.100 1.00 77.66 48 LYS D C 1
ATOM 6715 O O . LYS D 1 21 ? -1.613 6.388 2.256 1.00 77.37 48 LYS D O 1
ATOM 6721 N N . ASN D 1 22 ? -0.301 7.567 3.650 1.00 76.91 49 ASN D N 1
ATOM 6722 C CA . ASN D 1 22 ? 0.919 6.859 3.275 1.00 75.63 49 ASN D CA 1
ATOM 6723 C C . ASN D 1 22 ? 1.215 5.643 4.145 1.00 74.46 49 ASN D C 1
ATOM 6724 O O . ASN D 1 22 ? 0.495 5.347 5.098 1.00 74.18 49 ASN D O 1
ATOM 6729 N N . ILE D 1 23 ? 2.290 4.944 3.798 1.00 73.28 50 ILE D N 1
ATOM 6730 C CA . ILE D 1 23 ? 2.718 3.755 4.522 1.00 72.37 50 ILE D CA 1
ATOM 6731 C C . ILE D 1 23 ? 4.225 3.803 4.724 1.00 71.61 50 ILE D C 1
ATOM 6732 O O . ILE D 1 23 ? 4.965 4.208 3.826 1.00 70.33 50 ILE D O 1
ATOM 6737 N N . VAL D 1 24 ? 4.673 3.397 5.908 1.00 69.83 51 VAL D N 1
ATOM 6738 C CA . VAL D 1 24 ? 6.097 3.398 6.221 1.00 68.08 51 VAL D CA 1
ATOM 6739 C C . VAL D 1 24 ? 6.647 1.979 6.333 1.00 67.92 51 VAL D C 1
ATOM 6740 O O . VAL D 1 24 ? 5.908 1.024 6.577 1.00 68.18 51 VAL D O 1
ATOM 6744 N N . SER D 1 25 ? 7.955 1.859 6.153 1.00 68.10 52 SER D N 1
ATOM 6745 C CA . SER D 1 25 ? 8.633 0.575 6.218 1.00 67.62 52 SER D CA 1
ATOM 6746 C C . SER D 1 25 ? 8.669 0.001 7.629 1.00 65.98 52 SER D C 1
ATOM 6747 O O . SER D 1 25 ? 8.685 0.737 8.615 1.00 64.40 52 SER D O 1
ATOM 6750 N N . THR D 1 26 ? 8.669 -1.325 7.711 1.00 62.50 53 THR D N 1
ATOM 6751 C CA . THR D 1 26 ? 8.717 -2.020 8.989 1.00 59.95 53 THR D CA 1
ATOM 6752 C C . THR D 1 26 ? 9.854 -1.471 9.844 1.00 59.76 53 THR D C 1
ATOM 6753 O O . THR D 1 26 ? 9.681 -1.232 11.039 1.00 60.02 53 THR D O 1
ATOM 6757 N N . PRO D 1 27 ? 11.041 -1.272 9.244 1.00 59.55 54 PRO D N 1
ATOM 6758 C CA . PRO D 1 27 ? 12.143 -0.741 10.051 1.00 58.38 54 PRO D CA 1
ATOM 6759 C C . PRO D 1 27 ? 11.800 0.642 10.603 1.00 58.35 54 PRO D C 1
ATOM 6760 O O . PRO D 1 27 ? 12.183 0.984 11.722 1.00 58.79 54 PRO D O 1
ATOM 6764 N N . VAL D 1 28 ? 11.066 1.428 9.820 1.00 59.10 55 VAL D N 1
ATOM 6765 C CA . VAL D 1 28 ? 10.660 2.764 10.242 1.00 59.58 55 VAL D CA 1
ATOM 6766 C C . VAL D 1 28 ? 9.648 2.716 11.389 1.00 59.71 55 VAL D C 1
ATOM 6767 O O . VAL D 1 28 ? 9.701 3.544 12.302 1.00 58.03 55 VAL D O 1
ATOM 6771 N N . LYS D 1 29 ? 8.731 1.753 11.338 1.00 57.53 56 LYS D N 1
ATOM 6772 C CA . LYS D 1 29 ? 7.727 1.603 12.389 1.00 56.86 56 LYS D CA 1
ATOM 6773 C C . LYS D 1 29 ? 8.416 1.181 13.680 1.00 56.56 56 LYS D C 1
ATOM 6774 O O . LYS D 1 29 ? 8.062 1.638 14.770 1.00 56.83 56 LYS D O 1
ATOM 6780 N N . ILE D 1 30 ? 9.406 0.305 13.539 1.00 55.97 57 ILE D N 1
ATOM 6781 C CA . ILE D 1 30 ? 10.162 -0.209 14.671 1.00 54.49 57 ILE D CA 1
ATOM 6782 C C . ILE D 1 30 ? 10.905 0.898 15.405 1.00 53.90 57 ILE D C 1
ATOM 6783 O O . ILE D 1 30 ? 10.928 0.930 16.634 1.00 53.65 57 ILE D O 1
ATOM 6788 N N . LYS D 1 31 ? 11.504 1.809 14.647 1.00 53.90 58 LYS D N 1
ATOM 6789 C CA . LYS D 1 31 ? 12.267 2.909 15.224 1.00 54.48 58 LYS D CA 1
ATOM 6790 C C . LYS D 1 31 ? 11.367 3.923 15.931 1.00 54.22 58 LYS D C 1
ATOM 6791 O O . LYS D 1 31 ? 11.759 4.518 16.937 1.00 54.45 58 LYS D O 1
ATOM 6797 N N . LEU D 1 32 ? 10.161 4.112 15.410 1.00 53.26 59 LEU D N 1
ATOM 6798 C CA . LEU D 1 32 ? 9.218 5.045 16.010 1.00 52.48 59 LEU D CA 1
ATOM 6799 C C . LEU D 1 32 ? 8.817 4.562 17.400 1.00 52.06 59 LEU D C 1
ATOM 6800 O O . LEU D 1 32 ? 8.800 5.341 18.359 1.00 52.98 59 LEU D O 1
ATOM 6805 N N . ILE D 1 33 ? 8.499 3.275 17.505 1.00 50.91 60 ILE D N 1
ATOM 6806 C CA . ILE D 1 33 ? 8.104 2.682 18.780 1.00 50.48 60 ILE D CA 1
ATOM 6807 C C . ILE D 1 33 ? 9.265 2.714 19.772 1.00 49.96 60 ILE D C 1
ATOM 6808 O O . ILE D 1 33 ? 9.073 2.982 20.958 1.00 49.78 60 ILE D O 1
ATOM 6813 N N . ASP D 1 34 ? 10.469 2.442 19.282 1.00 49.94 61 ASP D N 1
ATOM 6814 C CA . ASP D 1 34 ? 11.652 2.462 20.132 1.00 50.16 61 ASP D CA 1
ATOM 6815 C C . ASP D 1 34 ? 11.852 3.878 20.673 1.00 49.22 61 ASP D C 1
ATOM 6816 O O . ASP D 1 34 ? 12.232 4.060 21.823 1.00 48.21 61 ASP D O 1
ATOM 6821 N N . MET D 1 35 ? 11.580 4.878 19.839 1.00 48.80 62 MET D N 1
ATOM 6822 C CA . MET D 1 35 ? 11.725 6.268 20.260 1.00 49.19 62 MET D CA 1
ATOM 6823 C C . MET D 1 35 ? 10.659 6.677 21.274 1.00 48.82 62 MET D C 1
ATOM 6824 O O . MET D 1 35 ? 10.936 7.436 22.200 1.00 48.91 62 MET D O 1
ATOM 6829 N N . LEU D 1 36 ? 9.442 6.176 21.101 1.00 47.76 63 LEU D N 1
ATOM 6830 C CA . LEU D 1 36 ? 8.373 6.499 22.030 1.00 46.95 63 LEU D CA 1
ATOM 6831 C C . LEU D 1 36 ? 8.685 5.851 23.378 1.00 46.75 63 LEU D C 1
ATOM 6832 O O . LEU D 1 36 ? 8.377 6.403 24.435 1.00 45.55 63 LEU D O 1
ATOM 6837 N N . SER D 1 37 ? 9.315 4.684 23.340 1.00 46.96 64 SER D N 1
ATOM 6838 C CA . SER D 1 37 ? 9.676 3.992 24.571 1.00 47.51 64 SER D CA 1
ATOM 6839 C C . SER D 1 37 ? 10.705 4.840 25.307 1.00 48.09 64 SER D C 1
ATOM 6840 O O . SER D 1 37 ? 10.654 4.987 26.526 1.00 47.89 64 SER D O 1
ATOM 6843 N N . GLU D 1 38 ? 11.642 5.403 24.552 1.00 48.76 65 GLU D N 1
ATOM 6844 C CA . GLU D 1 38 ? 12.681 6.236 25.136 1.00 49.25 65 GLU D CA 1
ATOM 6845 C C . GLU D 1 38 ? 12.169 7.605 25.561 1.00 48.48 65 GLU D C 1
ATOM 6846 O O . GLU D 1 38 ? 12.833 8.309 26.325 1.00 48.62 65 GLU D O 1
ATOM 6852 N N . ALA D 1 39 ? 10.991 7.979 25.069 1.00 45.85 66 ALA D N 1
ATOM 6853 C CA . ALA D 1 39 ? 10.393 9.259 25.430 1.00 43.87 66 ALA D CA 1
ATOM 6854 C C . ALA D 1 39 ? 9.752 9.126 26.812 1.00 42.71 66 ALA D C 1
ATOM 6855 O O . ALA D 1 39 ? 9.435 10.124 27.463 1.00 42.15 66 ALA D O 1
ATOM 6857 N N . GLY D 1 40 ? 9.555 7.886 27.252 1.00 41.32 67 GLY D N 1
ATOM 6858 C CA . GLY D 1 40 ? 8.973 7.660 28.562 1.00 40.59 67 GLY D CA 1
ATOM 6859 C C . GLY D 1 40 ? 7.555 7.111 28.608 1.00 40.49 67 GLY D C 1
ATOM 6860 O O . GLY D 1 40 ? 7.033 6.851 29.696 1.00 39.67 67 GLY D O 1
ATOM 6861 N N . LEU D 1 41 ? 6.919 6.938 27.451 1.00 40.17 68 LEU D N 1
ATOM 6862 C CA . LEU D 1 41 ? 5.560 6.407 27.431 1.00 40.11 68 LEU D CA 1
ATOM 6863 C C . LEU D 1 41 ? 5.573 5.028 28.079 1.00 40.52 68 LEU D C 1
ATOM 6864 O O . LEU D 1 41 ? 6.436 4.210 27.776 1.00 39.65 68 LEU D O 1
ATOM 6869 N N . SER D 1 42 ? 4.618 4.780 28.975 1.00 42.50 69 SER D N 1
ATOM 6870 C CA . SER D 1 42 ? 4.535 3.506 29.691 1.00 43.40 69 SER D CA 1
ATOM 6871 C C . SER D 1 42 ? 3.630 2.485 29.007 1.00 44.70 69 SER D C 1
ATOM 6872 O O . SER D 1 42 ? 3.557 1.327 29.421 1.00 44.91 69 SER D O 1
ATOM 6875 N N . VAL D 1 43 ? 2.933 2.918 27.969 1.00 45.03 70 VAL D N 1
ATOM 6876 C CA . VAL D 1 43 ? 2.055 2.029 27.232 1.00 46.49 70 VAL D CA 1
ATOM 6877 C C . VAL D 1 43 ? 1.991 2.523 25.802 1.00 47.78 70 VAL D C 1
ATOM 6878 O O . VAL D 1 43 ? 1.598 3.658 25.541 1.00 47.98 70 VAL D O 1
ATOM 6882 N N . ILE D 1 44 ? 2.399 1.669 24.874 1.00 49.32 71 ILE D N 1
ATOM 6883 C CA . ILE D 1 44 ? 2.413 2.033 23.471 1.00 50.64 71 ILE D CA 1
ATOM 6884 C C . ILE D 1 44 ? 1.654 1.021 22.629 1.00 52.90 71 ILE D C 1
ATOM 6885 O O . ILE D 1 44 ? 2.005 -0.159 22.593 1.00 53.61 71 ILE D O 1
ATOM 6890 N N . GLU D 1 45 ? 0.603 1.487 21.961 1.00 55.65 72 GLU D N 1
ATOM 6891 C CA . GLU D 1 45 ? -0.198 0.616 21.111 1.00 58.29 72 GLU D CA 1
ATOM 6892 C C . GLU D 1 45 ? 0.671 0.290 19.901 1.00 59.99 72 GLU D C 1
ATOM 6893 O O . GLU D 1 45 ? 0.719 1.039 18.923 1.00 59.48 72 GLU D O 1
ATOM 6899 N N . THR D 1 46 ? 1.362 -0.840 19.990 1.00 62.10 73 THR D N 1
ATOM 6900 C CA . THR D 1 46 ? 2.276 -1.279 18.946 1.00 64.53 73 THR D CA 1
ATOM 6901 C C . THR D 1 46 ? 1.670 -1.567 17.575 1.00 65.84 73 THR D C 1
ATOM 6902 O O . THR D 1 46 ? 1.876 -0.804 16.632 1.00 66.43 73 THR D O 1
ATOM 6906 N N . THR D 1 47 ? 0.931 -2.663 17.449 1.00 67.34 74 THR D N 1
ATOM 6907 C CA . THR D 1 47 ? 0.359 -2.998 16.152 1.00 68.83 74 THR D CA 1
ATOM 6908 C C . THR D 1 47 ? -0.965 -3.752 16.240 1.00 70.28 74 THR D C 1
ATOM 6909 O O . THR D 1 47 ? -1.367 -4.209 17.315 1.00 70.56 74 THR D O 1
ATOM 6913 N N . SER D 1 48 ? -1.633 -3.877 15.096 1.00 71.39 75 SER D N 1
ATOM 6914 C CA . SER D 1 48 ? -2.915 -4.564 15.010 1.00 72.47 75 SER D CA 1
ATOM 6915 C C . SER D 1 48 ? -2.821 -5.852 14.192 1.00 73.71 75 SER D C 1
ATOM 6916 O O . SER D 1 48 ? -2.627 -5.815 12.975 1.00 73.10 75 SER D O 1
ATOM 6919 N N . PHE D 1 49 ? -2.946 -6.987 14.874 1.00 75.58 76 PHE D N 1
ATOM 6920 C CA . PHE D 1 49 ? -2.908 -8.295 14.225 1.00 77.39 76 PHE D CA 1
ATOM 6921 C C . PHE D 1 49 ? -4.205 -8.477 13.446 1.00 78.45 76 PHE D C 1
ATOM 6922 O O . PHE D 1 49 ? -5.180 -9.022 13.965 1.00 78.43 76 PHE D O 1
ATOM 6930 N N . VAL D 1 50 ? -4.210 -8.020 12.200 1.00 79.91 77 VAL D N 1
ATOM 6931 C CA . VAL D 1 50 ? -5.399 -8.109 11.369 1.00 81.55 77 VAL D CA 1
ATOM 6932 C C . VAL D 1 50 ? -5.066 -8.425 9.914 1.00 82.75 77 VAL D C 1
ATOM 6933 O O . VAL D 1 50 ? -3.950 -8.189 9.454 1.00 82.97 77 VAL D O 1
ATOM 6937 N N . SER D 1 51 ? -6.055 -8.958 9.203 1.00 84.20 78 SER D N 1
ATOM 6938 C CA . SER D 1 51 ? -5.915 -9.328 7.801 1.00 85.16 78 SER D CA 1
ATOM 6939 C C . SER D 1 51 ? -5.222 -8.264 6.959 1.00 85.94 78 SER D C 1
ATOM 6940 O O . SER D 1 51 ? -5.700 -7.135 6.848 1.00 85.85 78 SER D O 1
ATOM 6943 N N . PRO D 1 52 ? -4.072 -8.611 6.363 1.00 87.02 79 PRO D N 1
ATOM 6944 C CA . PRO D 1 52 ? -3.317 -7.676 5.522 1.00 87.99 79 PRO D CA 1
ATOM 6945 C C . PRO D 1 52 ? -4.096 -7.374 4.246 1.00 88.99 79 PRO D C 1
ATOM 6946 O O . PRO D 1 52 ? -3.745 -6.470 3.487 1.00 89.33 79 PRO D O 1
ATOM 6950 N N . LYS D 1 53 ? -5.156 -8.145 4.021 1.00 89.98 80 LYS D N 1
ATOM 6951 C CA . LYS D 1 53 ? -5.999 -7.988 2.843 1.00 91.16 80 LYS D CA 1
ATOM 6952 C C . LYS D 1 53 ? -7.118 -6.987 3.134 1.00 91.66 80 LYS D C 1
ATOM 6953 O O . LYS D 1 53 ? -7.836 -6.556 2.230 1.00 91.84 80 LYS D O 1
ATOM 6959 N N . TRP D 1 54 ? -7.262 -6.632 4.407 1.00 92.10 81 TRP D N 1
ATOM 6960 C CA . TRP D 1 54 ? -8.283 -5.682 4.842 1.00 92.31 81 TRP D CA 1
ATOM 6961 C C . TRP D 1 54 ? -7.652 -4.303 5.056 1.00 91.63 81 TRP D C 1
ATOM 6962 O O . TRP D 1 54 ? -8.130 -3.299 4.527 1.00 91.53 81 TRP D O 1
ATOM 6973 N N . VAL D 1 55 ? -6.575 -4.268 5.835 1.00 90.62 82 VAL D N 1
ATOM 6974 C CA . VAL D 1 55 ? -5.856 -3.032 6.111 1.00 89.36 82 VAL D CA 1
ATOM 6975 C C . VAL D 1 55 ? -4.361 -3.304 5.944 1.00 88.79 82 VAL D C 1
ATOM 6976 O O . VAL D 1 55 ? -3.720 -3.891 6.817 1.00 88.88 82 VAL D O 1
ATOM 6980 N N . PRO D 1 56 ? -3.791 -2.882 4.804 1.00 88.07 83 PRO D N 1
ATOM 6981 C CA . PRO D 1 56 ? -2.371 -3.068 4.482 1.00 87.46 83 PRO D CA 1
ATOM 6982 C C . PRO D 1 56 ? -1.381 -2.435 5.454 1.00 86.90 83 PRO D C 1
ATOM 6983 O O . PRO D 1 56 ? -0.462 -3.099 5.935 1.00 86.74 83 PRO D O 1
ATOM 6987 N N . GLN D 1 57 ? -1.570 -1.151 5.734 1.00 86.38 84 GLN D N 1
ATOM 6988 C CA . GLN D 1 57 ? -0.686 -0.418 6.630 1.00 85.70 84 GLN D CA 1
ATOM 6989 C C . GLN D 1 57 ? -0.272 -1.208 7.869 1.00 85.19 84 GLN D C 1
ATOM 6990 O O . GLN D 1 57 ? 0.840 -1.044 8.371 1.00 84.97 84 GLN D O 1
ATOM 6996 N N . MET D 1 58 ? -1.159 -2.073 8.352 1.00 84.63 85 MET D N 1
ATOM 6997 C CA . MET D 1 58 ? -0.876 -2.856 9.552 1.00 84.72 85 MET D CA 1
ATOM 6998 C C . MET D 1 58 ? -0.542 -4.310 9.251 1.00 84.45 85 MET D C 1
ATOM 6999 O O . MET D 1 58 ? -0.699 -5.177 10.111 1.00 84.15 85 MET D O 1
ATOM 7004 N N . GLY D 1 59 ? -0.077 -4.576 8.036 1.00 84.50 86 GLY D N 1
ATOM 7005 C CA . GLY D 1 59 ? 0.254 -5.939 7.655 1.00 84.54 86 GLY D CA 1
ATOM 7006 C C . GLY D 1 59 ? 1.469 -6.504 8.367 1.00 84.38 86 GLY D C 1
ATOM 7007 O O . GLY D 1 59 ? 1.416 -7.589 8.948 1.00 84.86 86 GLY D O 1
ATOM 7008 N N . ASP D 1 60 ? 2.567 -5.761 8.317 1.00 83.87 87 ASP D N 1
ATOM 7009 C CA . ASP D 1 60 ? 3.822 -6.161 8.942 1.00 83.12 87 ASP D CA 1
ATOM 7010 C C . ASP D 1 60 ? 3.741 -6.225 10.465 1.00 82.25 87 ASP D C 1
ATOM 7011 O O . ASP D 1 60 ? 4.735 -6.001 11.152 1.00 82.06 87 ASP D O 1
ATOM 7016 N N . HIS D 1 61 ? 2.566 -6.554 10.990 1.00 81.55 88 HIS D N 1
ATOM 7017 C CA . HIS D 1 61 ? 2.365 -6.613 12.434 1.00 80.74 88 HIS D CA 1
ATOM 7018 C C . HIS D 1 61 ? 3.192 -7.631 13.221 1.00 79.78 88 HIS D C 1
ATOM 7019 O O . HIS D 1 61 ? 3.556 -7.372 14.369 1.00 79.24 88 HIS D O 1
ATOM 7026 N N . THR D 1 62 ? 3.493 -8.778 12.623 1.00 79.00 89 THR D N 1
ATOM 7027 C CA . THR D 1 62 ? 4.273 -9.796 13.326 1.00 78.10 89 THR D CA 1
ATOM 7028 C C . THR D 1 62 ? 5.727 -9.363 13.510 1.00 77.18 89 THR D C 1
ATOM 7029 O O . THR D 1 62 ? 6.285 -9.473 14.600 1.00 76.57 89 THR D O 1
ATOM 7033 N N . GLU D 1 63 ? 6.336 -8.872 12.438 1.00 76.48 90 GLU D N 1
ATOM 7034 C CA . GLU D 1 63 ? 7.720 -8.427 12.494 1.00 76.05 90 GLU D CA 1
ATOM 7035 C C . GLU D 1 63 ? 7.871 -7.164 13.338 1.00 74.93 90 GLU D C 1
ATOM 7036 O O . GLU D 1 63 ? 8.939 -6.913 13.895 1.00 74.55 90 GLU D O 1
ATOM 7042 N N . VAL D 1 64 ? 6.805 -6.372 13.434 1.00 73.58 91 VAL D N 1
ATOM 7043 C CA . VAL D 1 64 ? 6.846 -5.148 14.233 1.00 71.87 91 VAL D CA 1
ATOM 7044 C C . VAL D 1 64 ? 6.891 -5.474 15.726 1.00 70.56 91 VAL D C 1
ATOM 7045 O O . VAL D 1 64 ? 7.783 -5.012 16.438 1.00 70.06 91 VAL D O 1
ATOM 7049 N N . LEU D 1 65 ? 5.934 -6.271 16.195 1.00 69.17 92 LEU D N 1
ATOM 7050 C CA . LEU D 1 65 ? 5.890 -6.648 17.607 1.00 68.63 92 LEU D CA 1
ATOM 7051 C C . LEU D 1 65 ? 7.159 -7.394 18.005 1.00 68.00 92 LEU D C 1
ATOM 7052 O O . LEU D 1 65 ? 7.636 -7.272 19.134 1.00 67.49 92 LEU D O 1
ATOM 7057 N N . LYS D 1 66 ? 7.693 -8.173 17.069 1.00 67.50 93 LYS D N 1
ATOM 7058 C CA . LYS D 1 66 ? 8.907 -8.942 17.305 1.00 66.78 93 LYS D CA 1
ATOM 7059 C C . LYS D 1 66 ? 10.143 -8.060 17.158 1.00 65.74 93 LYS D C 1
ATOM 7060 O O . LYS D 1 66 ? 11.134 -8.240 17.868 1.00 65.47 93 LYS D O 1
ATOM 7066 N N . GLY D 1 67 ? 10.070 -7.105 16.236 1.00 64.90 94 GLY D N 1
ATOM 7067 C CA . GLY D 1 67 ? 11.187 -6.213 15.978 1.00 64.15 94 GLY D CA 1
ATOM 7068 C C . GLY D 1 67 ? 11.389 -5.035 16.913 1.00 63.68 94 GLY D C 1
ATOM 7069 O O . GLY D 1 67 ? 12.432 -4.385 16.857 1.00 63.50 94 GLY D O 1
ATOM 7070 N N . ILE D 1 68 ? 10.413 -4.745 17.770 1.00 63.44 95 ILE D N 1
ATOM 7071 C CA . ILE D 1 68 ? 10.551 -3.622 18.694 1.00 63.39 95 ILE D CA 1
ATOM 7072 C C . ILE D 1 68 ? 11.260 -4.024 19.976 1.00 63.14 95 ILE D C 1
ATOM 7073 O O . ILE D 1 68 ? 11.178 -5.172 20.411 1.00 62.43 95 ILE D O 1
ATOM 7078 N N . GLN D 1 69 ? 11.962 -3.069 20.574 1.00 63.50 96 GLN D N 1
ATOM 7079 C CA . GLN D 1 69 ? 12.657 -3.316 21.826 1.00 64.62 96 GLN D CA 1
ATOM 7080 C C . GLN D 1 69 ? 11.588 -3.309 22.904 1.00 64.99 96 GLN D C 1
ATOM 7081 O O . GLN D 1 69 ? 10.744 -2.413 22.938 1.00 65.50 96 GLN D O 1
ATOM 7087 N N . LYS D 1 70 ? 11.619 -4.304 23.780 1.00 65.15 97 LYS D N 1
ATOM 7088 C CA . LYS D 1 70 ? 10.642 -4.386 24.852 1.00 64.66 97 LYS D CA 1
ATOM 7089 C C . LYS D 1 70 ? 11.223 -3.764 26.109 1.00 64.04 97 LYS D C 1
ATOM 7090 O O . LYS D 1 70 ? 11.752 -4.467 26.967 1.00 64.13 97 LYS D O 1
ATOM 7096 N N . PHE D 1 71 ? 11.132 -2.443 26.216 1.00 63.79 98 PHE D N 1
ATOM 7097 C CA . PHE D 1 71 ? 11.653 -1.754 27.389 1.00 63.87 98 PHE D CA 1
ATOM 7098 C C . PHE D 1 71 ? 10.978 -2.237 28.660 1.00 63.60 98 PHE D C 1
ATOM 7099 O O . PHE D 1 71 ? 9.780 -2.526 28.671 1.00 63.95 98 PHE D O 1
ATOM 7107 N N . PRO D 1 72 ? 11.748 -2.343 29.751 1.00 63.09 99 PRO D N 1
ATOM 7108 C CA . PRO D 1 72 ? 11.233 -2.790 31.047 1.00 62.71 99 PRO D CA 1
ATOM 7109 C C . PRO D 1 72 ? 10.225 -1.786 31.604 1.00 62.22 99 PRO D C 1
ATOM 7110 O O . PRO D 1 72 ? 10.464 -0.579 31.573 1.00 62.06 99 PRO D O 1
ATOM 7114 N N . GLY D 1 73 ? 9.103 -2.292 32.105 1.00 61.94 100 GLY D N 1
ATOM 7115 C CA . GLY D 1 73 ? 8.080 -1.423 32.661 1.00 61.29 100 GLY D CA 1
ATOM 7116 C C . GLY D 1 73 ? 7.252 -0.678 31.629 1.00 60.61 100 GLY D C 1
ATOM 7117 O O . GLY D 1 73 ? 6.576 0.298 31.955 1.00 61.29 100 GLY D O 1
ATOM 7118 N N . ILE D 1 74 ? 7.302 -1.129 30.380 1.00 59.34 101 ILE D N 1
ATOM 7119 C CA . ILE D 1 74 ? 6.550 -0.487 29.309 1.00 58.35 101 ILE D CA 1
ATOM 7120 C C . ILE D 1 74 ? 5.708 -1.528 28.572 1.00 57.70 101 ILE D C 1
ATOM 7121 O O . ILE D 1 74 ? 6.245 -2.473 27.996 1.00 57.99 101 ILE D O 1
ATOM 7126 N N . ASN D 1 75 ? 4.391 -1.353 28.587 1.00 56.26 102 ASN D N 1
ATOM 7127 C CA . ASN D 1 75 ? 3.506 -2.293 27.918 1.00 55.92 102 ASN D CA 1
ATOM 7128 C C . ASN D 1 75 ? 3.335 -1.958 26.441 1.00 55.24 102 ASN D C 1
ATOM 7129 O O . ASN D 1 75 ? 3.418 -0.797 26.043 1.00 55.58 102 ASN D O 1
ATOM 7134 N N . TYR D 1 76 ? 3.102 -2.988 25.634 1.00 54.38 103 TYR D N 1
ATOM 7135 C CA . TYR D 1 76 ? 2.934 -2.824 24.195 1.00 53.91 103 TYR D CA 1
ATOM 7136 C C . TYR D 1 76 ? 1.721 -3.612 23.710 1.00 54.16 103 TYR D C 1
ATOM 7137 O O . TYR D 1 76 ? 1.855 -4.551 22.928 1.00 54.83 103 TYR D O 1
ATOM 7146 N N . PRO D 1 77 ? 0.516 -3.234 24.158 1.00 54.08 104 PRO D N 1
ATOM 7147 C CA . PRO D 1 77 ? -0.698 -3.942 23.743 1.00 54.17 104 PRO D CA 1
ATOM 7148 C C . PRO D 1 77 ? -0.901 -3.974 22.231 1.00 54.52 104 PRO D C 1
ATOM 7149 O O . PRO D 1 77 ? -0.335 -3.157 21.500 1.00 53.69 104 PRO D O 1
ATOM 7153 N N . VAL D 1 78 ? -1.708 -4.927 21.770 1.00 55.22 105 VAL D N 1
ATOM 7154 C CA . VAL D 1 78 ? -1.989 -5.073 20.344 1.00 56.41 105 VAL D CA 1
ATOM 7155 C C . VAL D 1 78 ? -3.451 -5.426 20.077 1.00 57.51 105 VAL D C 1
ATOM 7156 O O . VAL D 1 78 ? -4.051 -6.207 20.813 1.00 57.31 105 VAL D O 1
ATOM 7160 N N . LEU D 1 79 ? -4.020 -4.848 19.021 1.00 59.25 106 LEU D N 1
ATOM 7161 C CA . LEU D 1 79 ? -5.411 -5.122 18.667 1.00 62.00 106 LEU D CA 1
ATOM 7162 C C . LEU D 1 79 ? -5.556 -6.486 18.006 1.00 63.10 106 LEU D C 1
ATOM 7163 O O . LEU D 1 79 ? -4.863 -6.800 17.039 1.00 63.22 106 LEU D O 1
ATOM 7168 N N . THR D 1 80 ? -6.473 -7.284 18.537 1.00 64.74 107 THR D N 1
ATOM 7169 C CA . THR D 1 80 ? -6.736 -8.625 18.031 1.00 66.48 107 THR D CA 1
ATOM 7170 C C . THR D 1 80 ? -8.234 -8.765 17.775 1.00 68.19 107 THR D C 1
ATOM 7171 O O . THR D 1 80 ? -8.994 -9.128 18.674 1.00 68.20 107 THR D O 1
ATOM 7175 N N . PRO D 1 81 ? -8.679 -8.474 16.540 1.00 69.79 108 PRO D N 1
ATOM 7176 C CA . PRO D 1 81 ? -10.096 -8.565 16.172 1.00 71.41 108 PRO D CA 1
ATOM 7177 C C . PRO D 1 81 ? -10.731 -9.941 16.375 1.00 73.15 108 PRO D C 1
ATOM 7178 O O . PRO D 1 81 ? -11.803 -10.056 16.973 1.00 73.51 108 PRO D O 1
ATOM 7182 N N . ASN D 1 82 ? -10.069 -10.981 15.880 1.00 74.69 109 ASN D N 1
ATOM 7183 C CA . ASN D 1 82 ? -10.584 -12.338 16.004 1.00 75.99 109 ASN D CA 1
ATOM 7184 C C . ASN D 1 82 ? -9.657 -13.229 16.821 1.00 76.58 109 ASN D C 1
ATOM 7185 O O . ASN D 1 82 ? -8.522 -12.854 17.114 1.00 76.46 109 ASN D O 1
ATOM 7190 N N . LEU D 1 83 ? -10.148 -14.408 17.189 1.00 77.44 110 LEU D N 1
ATOM 7191 C CA . LEU D 1 83 ? -9.356 -15.349 17.971 1.00 78.37 110 LEU D CA 1
ATOM 7192 C C . LEU D 1 83 ? -8.059 -15.691 17.249 1.00 78.69 110 LEU D C 1
ATOM 7193 O O . LEU D 1 83 ? -7.041 -15.969 17.887 1.00 78.53 110 LEU D O 1
ATOM 7198 N N . LYS D 1 84 ? -8.100 -15.675 15.919 1.00 78.96 111 LYS D N 1
ATOM 7199 C CA . LYS D 1 84 ? -6.918 -15.985 15.125 1.00 79.61 111 LYS D CA 1
ATOM 7200 C C . LYS D 1 84 ? -5.866 -14.905 15.334 1.00 79.52 111 LYS D C 1
ATOM 7201 O O . LYS D 1 84 ? -4.722 -15.199 15.692 1.00 79.64 111 LYS D O 1
ATOM 7207 N N . GLY D 1 85 ? -6.259 -13.654 15.106 1.00 78.87 112 GLY D N 1
ATOM 7208 C CA . GLY D 1 85 ? -5.339 -12.547 15.283 1.00 77.82 112 GLY D CA 1
ATOM 7209 C C . GLY D 1 85 ? -4.729 -12.598 16.667 1.00 77.01 112 GLY D C 1
ATOM 7210 O O . GLY D 1 85 ? -3.574 -12.223 16.864 1.00 77.01 112 GLY D O 1
ATOM 7211 N N . PHE D 1 86 ? -5.514 -13.075 17.627 1.00 76.45 113 PHE D N 1
ATOM 7212 C CA . PHE D 1 86 ? -5.066 -13.192 19.006 1.00 76.12 113 PHE D CA 1
ATOM 7213 C C . PHE D 1 86 ? -4.011 -14.280 19.126 1.00 75.85 113 PHE D C 1
ATOM 7214 O O . PHE D 1 86 ? -3.052 -14.151 19.885 1.00 75.62 113 PHE D O 1
ATOM 7222 N N . GLU D 1 87 ? -4.195 -15.354 18.368 1.00 75.99 114 GLU D N 1
ATOM 7223 C CA . GLU D 1 87 ? -3.258 -16.469 18.387 1.00 75.51 114 GLU D CA 1
ATOM 7224 C C . GLU D 1 87 ? -1.897 -16.014 17.869 1.00 74.76 114 GLU D C 1
ATOM 7225 O O . GLU D 1 87 ? -0.855 -16.371 18.426 1.00 74.43 114 GLU D O 1
ATOM 7231 N N . ALA D 1 88 ? -1.915 -15.221 16.803 1.00 74.09 115 ALA D N 1
ATOM 7232 C CA . ALA D 1 88 ? -0.690 -14.697 16.212 1.00 73.51 115 ALA D CA 1
ATOM 7233 C C . ALA D 1 88 ? -0.060 -13.692 17.174 1.00 73.06 115 ALA D C 1
ATOM 7234 O O . ALA D 1 88 ? 1.160 -13.538 17.221 1.00 73.18 115 ALA D O 1
ATOM 7236 N N . ALA D 1 89 ? -0.906 -13.012 17.941 1.00 72.28 116 ALA D N 1
ATOM 7237 C CA . ALA D 1 89 ? -0.446 -12.023 18.905 1.00 71.50 116 ALA D CA 1
ATOM 7238 C C . ALA D 1 89 ? 0.418 -12.688 19.964 1.00 70.85 116 ALA D C 1
ATOM 7239 O O . ALA D 1 89 ? 1.554 -12.278 20.198 1.00 70.25 116 ALA D O 1
ATOM 7241 N N . VAL D 1 90 ? -0.128 -13.713 20.607 1.00 70.47 117 VAL D N 1
ATOM 7242 C CA . VAL D 1 90 ? 0.610 -14.440 21.630 1.00 70.46 117 VAL D CA 1
ATOM 7243 C C . VAL D 1 90 ? 1.784 -15.124 20.942 1.00 70.88 117 VAL D C 1
ATOM 7244 O O . VAL D 1 90 ? 2.844 -15.318 21.540 1.00 71.20 117 VAL D O 1
ATOM 7248 N N . ALA D 1 91 ? 1.580 -15.484 19.676 1.00 70.65 118 ALA D N 1
ATOM 7249 C CA . ALA D 1 91 ? 2.608 -16.142 18.878 1.00 70.68 118 ALA D CA 1
ATOM 7250 C C . ALA D 1 91 ? 3.752 -15.182 18.558 1.00 70.55 118 ALA D C 1
ATOM 7251 O O . ALA D 1 91 ? 4.794 -15.590 18.041 1.00 70.67 118 ALA D O 1
ATOM 7253 N N . ALA D 1 92 ? 3.552 -13.904 18.865 1.00 70.01 119 ALA D N 1
ATOM 7254 C CA . ALA D 1 92 ? 4.570 -12.898 18.601 1.00 69.55 119 ALA D CA 1
ATOM 7255 C C . ALA D 1 92 ? 5.055 -12.241 19.887 1.00 69.25 119 ALA D C 1
ATOM 7256 O O . ALA D 1 92 ? 5.776 -11.246 19.843 1.00 69.62 119 ALA D O 1
ATOM 7258 N N . GLY D 1 93 ? 4.654 -12.796 21.028 1.00 68.75 120 GLY D N 1
ATOM 7259 C CA . GLY D 1 93 ? 5.082 -12.254 22.308 1.00 67.65 120 GLY D CA 1
ATOM 7260 C C . GLY D 1 93 ? 4.125 -11.297 23.001 1.00 66.93 120 GLY D C 1
ATOM 7261 O O . GLY D 1 93 ? 4.394 -10.861 24.123 1.00 67.23 120 GLY D O 1
ATOM 7262 N N . ALA D 1 94 ? 3.012 -10.972 22.347 1.00 65.79 121 ALA D N 1
ATOM 7263 C CA . ALA D 1 94 ? 2.025 -10.056 22.918 1.00 64.55 121 ALA D CA 1
ATOM 7264 C C . ALA D 1 94 ? 1.583 -10.472 24.322 1.00 63.95 121 ALA D C 1
ATOM 7265 O O . ALA D 1 94 ? 1.071 -11.573 24.520 1.00 64.31 121 ALA D O 1
ATOM 7267 N N . LYS D 1 95 ? 1.783 -9.586 25.293 1.00 63.21 122 LYS D N 1
ATOM 7268 C CA . LYS D 1 95 ? 1.396 -9.859 26.676 1.00 62.79 122 LYS D CA 1
ATOM 7269 C C . LYS D 1 95 ? 0.051 -9.209 26.989 1.00 61.62 122 LYS D C 1
ATOM 7270 O O . LYS D 1 95 ? -0.587 -9.527 27.990 1.00 61.17 122 LYS D O 1
ATOM 7276 N N . GLU D 1 96 ? -0.365 -8.284 26.130 1.00 60.31 123 GLU D N 1
ATOM 7277 C CA . GLU D 1 96 ? -1.638 -7.599 26.303 1.00 59.68 123 GLU D CA 1
ATOM 7278 C C . GLU D 1 96 ? -2.271 -7.354 24.938 1.00 58.15 123 GLU D C 1
ATOM 7279 O O . GLU D 1 96 ? -1.595 -6.946 23.991 1.00 56.65 123 GLU D O 1
ATOM 7285 N N . VAL D 1 97 ? -3.571 -7.613 24.842 1.00 56.91 124 VAL D N 1
ATOM 7286 C CA . VAL D 1 97 ? -4.293 -7.420 23.594 1.00 56.09 124 VAL D CA 1
ATOM 7287 C C . VAL D 1 97 ? -5.443 -6.455 23.821 1.00 55.83 124 VAL D C 1
ATOM 7288 O O . VAL D 1 97 ? -5.797 -6.158 24.964 1.00 55.26 124 VAL D O 1
ATOM 7292 N N . VAL D 1 98 ? -6.033 -5.974 22.733 1.00 55.47 125 VAL D N 1
ATOM 7293 C CA . VAL D 1 98 ? -7.130 -5.023 22.836 1.00 56.24 125 VAL D CA 1
ATOM 7294 C C . VAL D 1 98 ? -8.272 -5.327 21.873 1.00 56.54 125 VAL D C 1
ATOM 7295 O O . VAL D 1 98 ? -8.057 -5.484 20.672 1.00 56.73 125 VAL D O 1
ATOM 7299 N N . ILE D 1 99 ? -9.486 -5.408 22.410 1.00 57.19 126 ILE D N 1
ATOM 7300 C CA . ILE D 1 99 ? -10.664 -5.671 21.593 1.00 58.62 126 ILE D CA 1
ATOM 7301 C C . ILE D 1 99 ? -11.364 -4.342 21.346 1.00 60.29 126 ILE D C 1
ATOM 7302 O O . ILE D 1 99 ? -11.235 -3.411 22.136 1.00 60.07 126 ILE D O 1
ATOM 7307 N N . PHE D 1 100 ? -12.103 -4.252 20.248 1.00 62.23 127 PHE D N 1
ATOM 7308 C CA . PHE D 1 100 ? -12.789 -3.014 19.905 1.00 64.34 127 PHE D CA 1
ATOM 7309 C C . PHE D 1 100 ? -14.276 -3.213 19.631 1.00 65.43 127 PHE D C 1
ATOM 7310 O O . PHE D 1 100 ? -14.660 -4.039 18.802 1.00 65.82 127 PHE D O 1
ATOM 7318 N N . GLY D 1 101 ? -15.104 -2.441 20.329 1.00 66.60 128 GLY D N 1
ATOM 7319 C CA . GLY D 1 101 ? -16.545 -2.526 20.161 1.00 67.89 128 GLY D CA 1
ATOM 7320 C C . GLY D 1 101 ? -17.151 -1.138 20.067 1.00 68.69 128 GLY D C 1
ATOM 7321 O O . GLY D 1 101 ? -16.463 -0.143 20.294 1.00 68.83 128 GLY D O 1
ATOM 7322 N N . ALA D 1 102 ? -18.437 -1.059 19.741 1.00 69.50 129 ALA D N 1
ATOM 7323 C CA . ALA D 1 102 ? -19.095 0.235 19.614 1.00 70.40 129 ALA D CA 1
ATOM 7324 C C . ALA D 1 102 ? -20.395 0.325 20.397 1.00 71.06 129 ALA D C 1
ATOM 7325 O O . ALA D 1 102 ? -20.977 -0.691 20.787 1.00 71.18 129 ALA D O 1
ATOM 7327 N N . ALA D 1 103 ? -20.841 1.556 20.625 1.00 71.65 130 ALA D N 1
ATOM 7328 C CA . ALA D 1 103 ? -22.083 1.806 21.341 1.00 72.45 130 ALA D CA 1
ATOM 7329 C C . ALA D 1 103 ? -23.151 2.148 20.307 1.00 72.50 130 ALA D C 1
ATOM 7330 O O . ALA D 1 103 ? -24.263 2.539 20.650 1.00 72.39 130 ALA D O 1
ATOM 7332 N N . SER D 1 104 ? -22.796 1.999 19.035 1.00 72.94 131 SER D N 1
ATOM 7333 C CA . SER D 1 104 ? -23.713 2.281 17.941 1.00 73.78 131 SER D CA 1
ATOM 7334 C C . SER D 1 104 ? -23.970 1.036 17.108 1.00 74.77 131 SER D C 1
ATOM 7335 O O . SER D 1 104 ? -23.041 0.301 16.776 1.00 74.88 131 SER D O 1
ATOM 7338 N N . GLU D 1 105 ? -25.235 0.813 16.764 1.00 76.57 132 GLU D N 1
ATOM 7339 C CA . GLU D 1 105 ? -25.638 -0.343 15.963 1.00 78.10 132 GLU D CA 1
ATOM 7340 C C . GLU D 1 105 ? -25.144 -0.239 14.522 1.00 78.86 132 GLU D C 1
ATOM 7341 O O . GLU D 1 105 ? -24.467 -1.140 14.023 1.00 78.82 132 GLU D O 1
ATOM 7347 N N . LEU D 1 106 ? -25.499 0.860 13.859 1.00 79.69 133 LEU D N 1
ATOM 7348 C CA . LEU D 1 106 ? -25.100 1.104 12.473 1.00 80.47 133 LEU D CA 1
ATOM 7349 C C . LEU D 1 106 ? -23.588 1.047 12.279 1.00 81.25 133 LEU D C 1
ATOM 7350 O O . LEU D 1 106 ? -23.102 0.588 11.244 1.00 81.16 133 LEU D O 1
ATOM 7355 N N . PHE D 1 107 ? -22.851 1.524 13.277 1.00 82.24 134 PHE D N 1
ATOM 7356 C CA . PHE D 1 107 ? -21.397 1.540 13.213 1.00 83.21 134 PHE D CA 1
ATOM 7357 C C . PHE D 1 107 ? -20.803 0.138 13.297 1.00 84.35 134 PHE D C 1
ATOM 7358 O O . PHE D 1 107 ? -19.834 -0.167 12.604 1.00 84.39 134 PHE D O 1
ATOM 7366 N N . THR D 1 108 ? -21.381 -0.714 14.139 1.00 85.80 135 THR D N 1
ATOM 7367 C CA . THR D 1 108 ? -20.879 -2.077 14.285 1.00 87.65 135 THR D CA 1
ATOM 7368 C C . THR D 1 108 ? -20.958 -2.852 12.966 1.00 88.93 135 THR D C 1
ATOM 7369 O O . THR D 1 108 ? -20.028 -3.579 12.611 1.00 89.09 135 THR D O 1
ATOM 7373 N N . LYS D 1 109 ? -22.062 -2.695 12.240 1.00 90.24 136 LYS D N 1
ATOM 7374 C CA . LYS D 1 109 ? -22.230 -3.383 10.962 1.00 91.45 136 LYS D CA 1
ATOM 7375 C C . LYS D 1 109 ? -21.471 -2.699 9.834 1.00 92.25 136 LYS D C 1
ATOM 7376 O O . LYS D 1 109 ? -20.302 -3.003 9.589 1.00 92.51 136 LYS D O 1
ATOM 7382 N N . LYS D 1 110 ? -22.145 -1.776 9.151 1.00 93.08 137 LYS D N 1
ATOM 7383 C CA . LYS D 1 110 ? -21.557 -1.040 8.036 1.00 93.79 137 LYS D CA 1
ATOM 7384 C C . LYS D 1 110 ? -20.123 -0.612 8.326 1.00 93.93 137 LYS D C 1
ATOM 7385 O O . LYS D 1 110 ? -19.212 -1.104 7.627 1.00 94.20 137 LYS D O 1
ATOM 7391 N N . GLU D 1 118 ? -24.183 -9.151 18.550 1.00 76.64 145 GLU D N 1
ATOM 7392 C CA . GLU D 1 118 ? -23.499 -10.317 17.919 1.00 77.53 145 GLU D CA 1
ATOM 7393 C C . GLU D 1 118 ? -21.983 -10.246 18.099 1.00 78.37 145 GLU D C 1
ATOM 7394 O O . GLU D 1 118 ? -21.329 -11.269 18.316 1.00 77.89 145 GLU D O 1
ATOM 7400 N N . SER D 1 119 ? -21.425 -9.040 18.008 1.00 78.45 146 SER D N 1
ATOM 7401 C CA . SER D 1 119 ? -19.983 -8.857 18.160 1.00 79.69 146 SER D CA 1
ATOM 7402 C C . SER D 1 119 ? -19.527 -9.254 19.561 1.00 81.39 146 SER D C 1
ATOM 7403 O O . SER D 1 119 ? -18.374 -9.632 19.761 1.00 82.49 146 SER D O 1
ATOM 7406 N N . PHE D 1 120 ? -20.438 -9.167 20.527 1.00 84.53 147 PHE D N 1
ATOM 7407 C CA . PHE D 1 120 ? -20.138 -9.526 21.911 1.00 86.59 147 PHE D CA 1
ATOM 7408 C C . PHE D 1 120 ? -19.819 -11.009 22.057 1.00 87.23 147 PHE D C 1
ATOM 7409 O O . PHE D 1 120 ? -19.386 -11.462 23.119 1.00 87.06 147 PHE D O 1
ATOM 7417 N N . GLN D 1 121 ? -20.037 -11.757 20.980 1.00 88.83 148 GLN D N 1
ATOM 7418 C CA . GLN D 1 121 ? -19.784 -13.193 20.965 1.00 90.50 148 GLN D CA 1
ATOM 7419 C C . GLN D 1 121 ? -18.318 -13.474 20.646 1.00 90.78 148 GLN D C 1
ATOM 7420 O O . GLN D 1 121 ? -17.615 -14.133 21.414 1.00 90.71 148 GLN D O 1
ATOM 7426 N N . ARG D 1 122 ? -17.868 -12.962 19.506 1.00 90.81 149 ARG D N 1
ATOM 7427 C CA . ARG D 1 122 ? -16.494 -13.141 19.054 1.00 90.85 149 ARG D CA 1
ATOM 7428 C C . ARG D 1 122 ? -15.477 -12.580 20.043 1.00 90.23 149 ARG D C 1
ATOM 7429 O O . ARG D 1 122 ? -14.290 -12.892 19.963 1.00 90.81 149 ARG D O 1
ATOM 7437 N N . PHE D 1 123 ? -15.947 -11.755 20.973 1.00 89.35 150 PHE D N 1
ATOM 7438 C CA . PHE D 1 123 ? -15.080 -11.160 21.987 1.00 88.31 150 PHE D CA 1
ATOM 7439 C C . PHE D 1 123 ? -14.972 -12.093 23.182 1.00 87.45 150 PHE D C 1
ATOM 7440 O O . PHE D 1 123 ? -13.879 -12.348 23.687 1.00 87.40 150 PHE D O 1
ATOM 7448 N N . ASP D 1 124 ? -16.117 -12.597 23.631 1.00 86.46 151 ASP D N 1
ATOM 7449 C CA . ASP D 1 124 ? -16.163 -13.521 24.758 1.00 85.35 151 ASP D CA 1
ATOM 7450 C C . ASP D 1 124 ? -15.202 -14.668 24.464 1.00 83.99 151 ASP D C 1
ATOM 7451 O O . ASP D 1 124 ? -14.602 -15.244 25.371 1.00 83.66 151 ASP D O 1
ATOM 7456 N N . ALA D 1 125 ? -15.058 -14.982 23.181 1.00 82.67 152 ALA D N 1
ATOM 7457 C CA . ALA D 1 125 ? -14.172 -16.049 22.739 1.00 81.49 152 ALA D CA 1
ATOM 7458 C C . ALA D 1 125 ? -12.719 -15.656 22.983 1.00 80.49 152 ALA D C 1
ATOM 7459 O O . ALA D 1 125 ? -11.950 -16.409 23.583 1.00 80.11 152 ALA D O 1
ATOM 7461 N N . ILE D 1 126 ? -12.356 -14.467 22.515 1.00 79.39 153 ILE D N 1
ATOM 7462 C CA . ILE D 1 126 ? -11.000 -13.962 22.671 1.00 78.18 153 ILE D CA 1
ATOM 7463 C C . ILE D 1 126 ? -10.634 -13.797 24.142 1.00 77.75 153 ILE D C 1
ATOM 7464 O O . ILE D 1 126 ? -9.535 -14.161 24.558 1.00 77.42 153 ILE D O 1
ATOM 7469 N N . LEU D 1 127 ? -11.556 -13.249 24.928 1.00 77.54 154 LEU D N 1
ATOM 7470 C CA . LEU D 1 127 ? -11.316 -13.050 26.353 1.00 77.91 154 LEU D CA 1
ATOM 7471 C C . LEU D 1 127 ? -11.067 -14.375 27.061 1.00 78.20 154 LEU D C 1
ATOM 7472 O O . LEU D 1 127 ? -10.382 -14.423 28.081 1.00 78.33 154 LEU D O 1
ATOM 7477 N N . LYS D 1 128 ? -11.629 -15.449 26.516 1.00 78.55 155 LYS D N 1
ATOM 7478 C CA . LYS D 1 128 ? -11.455 -16.778 27.089 1.00 78.05 155 LYS D CA 1
ATOM 7479 C C . LYS D 1 128 ? -9.986 -17.189 27.025 1.00 77.84 155 LYS D C 1
ATOM 7480 O O . LYS D 1 128 ? -9.338 -17.389 28.054 1.00 77.91 155 LYS D O 1
ATOM 7486 N N . ALA D 1 129 ? -9.468 -17.309 25.808 1.00 77.56 156 ALA D N 1
ATOM 7487 C CA . ALA D 1 129 ? -8.076 -17.692 25.597 1.00 77.12 156 ALA D CA 1
ATOM 7488 C C . ALA D 1 129 ? -7.131 -16.743 26.332 1.00 77.06 156 ALA D C 1
ATOM 7489 O O . ALA D 1 129 ? -6.195 -17.180 27.006 1.00 76.44 156 ALA D O 1
ATOM 7491 N N . ALA D 1 130 ? -7.389 -15.444 26.200 1.00 76.92 157 ALA D N 1
ATOM 7492 C CA . ALA D 1 130 ? -6.565 -14.422 26.836 1.00 76.69 157 ALA D CA 1
ATOM 7493 C C . ALA D 1 130 ? -6.432 -14.639 28.334 1.00 76.28 157 ALA D C 1
ATOM 7494 O O . ALA D 1 130 ? -5.341 -14.530 28.890 1.00 76.21 157 ALA D O 1
ATOM 7496 N N . GLN D 1 131 ? -7.545 -14.952 28.986 1.00 76.23 158 GLN D N 1
ATOM 7497 C CA . GLN D 1 131 ? -7.537 -15.165 30.426 1.00 76.49 158 GLN D CA 1
ATOM 7498 C C . GLN D 1 131 ? -6.840 -16.457 30.841 1.00 75.97 158 GLN D C 1
ATOM 7499 O O . GLN D 1 131 ? -6.405 -16.592 31.985 1.00 75.85 158 GLN D O 1
ATOM 7505 N N . SER D 1 132 ? -6.725 -17.403 29.913 1.00 75.59 159 SER D N 1
ATOM 7506 C CA . SER D 1 132 ? -6.053 -18.666 30.203 1.00 74.84 159 SER D CA 1
ATOM 7507 C C . SER D 1 132 ? -4.544 -18.451 30.159 1.00 74.52 159 SER D C 1
ATOM 7508 O O . SER D 1 132 ? -3.799 -19.032 30.950 1.00 74.87 159 SER D O 1
ATOM 7511 N N . ALA D 1 133 ? -4.101 -17.612 29.227 1.00 73.40 160 ALA D N 1
ATOM 7512 C CA . ALA D 1 133 ? -2.684 -17.309 29.075 1.00 72.46 160 ALA D CA 1
ATOM 7513 C C . ALA D 1 133 ? -2.303 -16.165 30.005 1.00 71.86 160 ALA D C 1
ATOM 7514 O O . ALA D 1 133 ? -1.230 -15.580 29.879 1.00 72.28 160 ALA D O 1
ATOM 7516 N N . ASN D 1 134 ? -3.193 -15.857 30.943 1.00 70.93 161 ASN D N 1
ATOM 7517 C CA . ASN D 1 134 ? -2.980 -14.779 31.902 1.00 69.77 161 ASN D CA 1
ATOM 7518 C C . ASN D 1 134 ? -2.711 -13.463 31.179 1.00 68.84 161 ASN D C 1
ATOM 7519 O O . ASN D 1 134 ? -2.085 -12.556 31.728 1.00 69.00 161 ASN D O 1
ATOM 7524 N N . ILE D 1 135 ? -3.193 -13.372 29.943 1.00 67.46 162 ILE D N 1
ATOM 7525 C CA . ILE D 1 135 ? -3.024 -12.181 29.121 1.00 66.00 162 ILE D CA 1
ATOM 7526 C C . ILE D 1 135 ? -4.143 -11.172 29.386 1.00 65.24 162 ILE D C 1
ATOM 7527 O O . ILE D 1 135 ? -5.319 -11.470 29.170 1.00 65.78 162 ILE D O 1
ATOM 7532 N N . SER D 1 136 ? -3.772 -9.980 29.849 1.00 63.59 163 SER D N 1
ATOM 7533 C CA . SER D 1 136 ? -4.747 -8.930 30.142 1.00 61.78 163 SER D CA 1
ATOM 7534 C C . SER D 1 136 ? -5.402 -8.388 28.870 1.00 60.22 163 SER D C 1
ATOM 7535 O O . SER D 1 136 ? -4.815 -8.423 27.788 1.00 59.25 163 SER D O 1
ATOM 7538 N N . VAL D 1 137 ? -6.624 -7.881 29.005 1.00 59.00 164 VAL D N 1
ATOM 7539 C CA . VAL D 1 137 ? -7.339 -7.346 27.856 1.00 58.04 164 VAL D CA 1
ATOM 7540 C C . VAL D 1 137 ? -7.863 -5.930 28.068 1.00 57.38 164 VAL D C 1
ATOM 7541 O O . VAL D 1 137 ? -8.437 -5.610 29.105 1.00 57.04 164 VAL D O 1
ATOM 7545 N N . ARG D 1 138 ? -7.659 -5.097 27.057 1.00 57.28 165 ARG D N 1
ATOM 7546 C CA . ARG D 1 138 ? -8.102 -3.710 27.063 1.00 57.01 165 ARG D CA 1
ATOM 7547 C C . ARG D 1 138 ? -9.314 -3.660 26.131 1.00 56.18 165 ARG D C 1
ATOM 7548 O O . ARG D 1 138 ? -9.359 -4.376 25.129 1.00 55.53 165 ARG D O 1
ATOM 7556 N N . GLY D 1 139 ? -10.298 -2.833 26.469 1.00 55.30 166 GLY D N 1
ATOM 7557 C CA . GLY D 1 139 ? -11.488 -2.737 25.645 1.00 54.30 166 GLY D CA 1
ATOM 7558 C C . GLY D 1 139 ? -11.791 -1.341 25.142 1.00 54.17 166 GLY D C 1
ATOM 7559 O O . GLY D 1 139 ? -11.795 -0.383 25.910 1.00 54.39 166 GLY D O 1
ATOM 7560 N N . TYR D 1 140 ? -12.047 -1.234 23.841 1.00 53.89 167 TYR D N 1
ATOM 7561 C CA . TYR D 1 140 ? -12.367 0.034 23.195 1.00 53.15 167 TYR D CA 1
ATOM 7562 C C . TYR D 1 140 ? -13.868 0.120 22.942 1.00 52.60 167 TYR D C 1
ATOM 7563 O O . TYR D 1 140 ? -14.472 -0.825 22.432 1.00 52.64 167 TYR D O 1
ATOM 7572 N N . VAL D 1 141 ? -14.463 1.253 23.296 1.00 51.00 168 VAL D N 1
ATOM 7573 C CA . VAL D 1 141 ? -15.888 1.480 23.075 1.00 49.08 168 VAL D CA 1
ATOM 7574 C C . VAL D 1 141 ? -16.007 2.740 22.228 1.00 49.20 168 VAL D C 1
ATOM 7575 O O . VAL D 1 141 ? -15.990 3.852 22.760 1.00 48.10 168 VAL D O 1
ATOM 7579 N N . SER D 1 142 ? -16.120 2.562 20.913 1.00 48.51 169 SER D N 1
ATOM 7580 C CA . SER D 1 142 ? -16.215 3.689 19.994 1.00 48.97 169 SER D CA 1
ATOM 7581 C C . SER D 1 142 ? -17.598 4.335 19.936 1.00 48.51 169 SER D C 1
ATOM 7582 O O . SER D 1 142 ? -18.584 3.768 20.402 1.00 47.39 169 SER D O 1
ATOM 7585 N N . CYS D 1 143 ? -17.648 5.530 19.353 1.00 49.23 170 CYS D N 1
ATOM 7586 C CA . CYS D 1 143 ? -18.878 6.306 19.215 1.00 50.74 170 CYS D CA 1
ATOM 7587 C C . CYS D 1 143 ? -19.493 6.668 20.563 1.00 51.34 170 CYS D C 1
ATOM 7588 O O . CYS D 1 143 ? -20.701 6.867 20.662 1.00 51.64 170 CYS D O 1
ATOM 7591 N N . ALA D 1 144 ? -18.660 6.766 21.596 1.00 51.98 171 ALA D N 1
ATOM 7592 C CA . ALA D 1 144 ? -19.140 7.104 22.936 1.00 53.01 171 ALA D CA 1
ATOM 7593 C C . ALA D 1 144 ? -19.672 8.529 23.030 1.00 53.64 171 ALA D C 1
ATOM 7594 O O . ALA D 1 144 ? -20.375 8.869 23.978 1.00 52.81 171 ALA D O 1
ATOM 7596 N N . LEU D 1 145 ? -19.341 9.360 22.050 1.00 55.52 172 LEU D N 1
ATOM 7597 C CA . LEU D 1 145 ? -19.803 10.743 22.050 1.00 58.55 172 LEU D CA 1
ATOM 7598 C C . LEU D 1 145 ? -20.517 11.114 20.752 1.00 60.57 172 LEU D C 1
ATOM 7599 O O . LEU D 1 145 ? -20.707 12.293 20.457 1.00 61.56 172 LEU D O 1
ATOM 7604 N N . GLY D 1 146 ? -20.913 10.110 19.976 1.00 62.71 173 GLY D N 1
ATOM 7605 C CA . GLY D 1 146 ? -21.596 10.383 18.724 1.00 64.17 173 GLY D CA 1
ATOM 7606 C C . GLY D 1 146 ? -21.260 9.373 17.648 1.00 65.94 173 GLY D C 1
ATOM 7607 O O . GLY D 1 146 ? -20.152 8.841 17.611 1.00 65.93 173 GLY D O 1
ATOM 7608 N N . CYS D 1 147 ? -22.221 9.111 16.768 1.00 68.09 174 CYS D N 1
ATOM 7609 C CA . CYS D 1 147 ? -22.034 8.154 15.683 1.00 69.78 174 CYS D CA 1
ATOM 7610 C C . CYS D 1 147 ? -22.273 8.781 14.313 1.00 70.84 174 CYS D C 1
ATOM 7611 O O . CYS D 1 147 ? -23.129 9.650 14.155 1.00 70.68 174 CYS D O 1
ATOM 7614 N N . PRO D 1 148 ? -21.514 8.337 13.301 1.00 72.33 175 PRO D N 1
ATOM 7615 C CA . PRO D 1 148 ? -21.632 8.848 11.933 1.00 73.92 175 PRO D CA 1
ATOM 7616 C C . PRO D 1 148 ? -22.837 8.293 11.174 1.00 75.07 175 PRO D C 1
ATOM 7617 O O . PRO D 1 148 ? -22.996 8.552 9.981 1.00 75.86 175 PRO D O 1
ATOM 7621 N N . TYR D 1 149 ? -23.682 7.532 11.863 1.00 75.87 176 TYR D N 1
ATOM 7622 C CA . TYR D 1 149 ? -24.857 6.943 11.228 1.00 76.60 176 TYR D CA 1
ATOM 7623 C C . TYR D 1 149 ? -26.128 7.209 12.026 1.00 76.31 176 TYR D C 1
ATOM 7624 O O . TYR D 1 149 ? -27.136 7.640 11.471 1.00 76.50 176 TYR D O 1
ATOM 7633 N N . GLU D 1 150 ? -26.071 6.951 13.329 1.00 75.86 177 GLU D N 1
ATOM 7634 C CA . GLU D 1 150 ? -27.218 7.159 14.207 1.00 74.86 177 GLU D CA 1
ATOM 7635 C C . GLU D 1 150 ? -27.224 8.567 14.793 1.00 73.38 177 GLU D C 1
ATOM 7636 O O . GLU D 1 150 ? -28.201 8.984 15.418 1.00 73.33 177 GLU D O 1
ATOM 7642 N N . GLY D 1 151 ? -26.128 9.293 14.592 1.00 71.44 178 GLY D N 1
ATOM 7643 C CA . GLY D 1 151 ? -26.029 10.640 15.125 1.00 68.51 178 GLY D CA 1
ATOM 7644 C C . GLY D 1 151 ? -25.634 10.629 16.592 1.00 66.66 178 GLY D C 1
ATOM 7645 O O . GLY D 1 151 ? -24.491 10.322 16.932 1.00 66.03 178 GLY D O 1
ATOM 7646 N N . LYS D 1 152 ? -26.576 10.958 17.468 1.00 64.63 179 LYS D N 1
ATOM 7647 C CA . LYS D 1 152 ? -26.297 10.982 18.899 1.00 64.16 179 LYS D CA 1
ATOM 7648 C C . LYS D 1 152 ? -26.429 9.606 19.534 1.00 63.26 179 LYS D C 1
ATOM 7649 O O . LYS D 1 152 ? -27.223 8.779 19.085 1.00 63.27 179 LYS D O 1
ATOM 7655 N N . ILE D 1 153 ? -25.639 9.368 20.578 1.00 60.76 180 ILE D N 1
ATOM 7656 C CA . ILE D 1 153 ? -25.661 8.097 21.297 1.00 59.09 180 ILE D CA 1
ATOM 7657 C C . ILE D 1 153 ? -25.945 8.388 22.770 1.00 58.69 180 ILE D C 1
ATOM 7658 O O . ILE D 1 153 ? -25.344 9.285 23.359 1.00 58.46 180 ILE D O 1
ATOM 7663 N N . SER D 1 154 ? -26.861 7.626 23.359 1.00 56.94 181 SER D N 1
ATOM 7664 C CA . SER D 1 154 ? -27.245 7.821 24.753 1.00 56.77 181 SER D CA 1
ATOM 7665 C C . SER D 1 154 ? -26.207 7.390 25.786 1.00 55.39 181 SER D C 1
ATOM 7666 O O . SER D 1 154 ? -25.564 6.351 25.640 1.00 54.65 181 SER D O 1
ATOM 7669 N N . PRO D 1 155 ? -26.042 8.187 26.857 1.00 52.67 182 PRO D N 1
ATOM 7670 C CA . PRO D 1 155 ? -25.084 7.889 27.927 1.00 52.34 182 PRO D CA 1
ATOM 7671 C C . PRO D 1 155 ? -25.346 6.505 28.507 1.00 51.48 182 PRO D C 1
ATOM 7672 O O . PRO D 1 155 ? -24.417 5.751 28.782 1.00 51.80 182 PRO D O 1
ATOM 7676 N N . ALA D 1 156 ? -26.619 6.176 28.686 1.00 51.11 183 ALA D N 1
ATOM 7677 C CA . ALA D 1 156 ? -26.996 4.878 29.233 1.00 51.12 183 ALA D CA 1
ATOM 7678 C C . ALA D 1 156 ? -26.494 3.737 28.357 1.00 50.34 183 ALA D C 1
ATOM 7679 O O . ALA D 1 156 ? -26.128 2.672 28.859 1.00 49.41 183 ALA D O 1
ATOM 7681 N N . LYS D 1 157 ? -26.471 3.964 27.047 1.00 50.58 184 LYS D N 1
ATOM 7682 C CA . LYS D 1 157 ? -26.024 2.935 26.120 1.00 52.19 184 LYS D CA 1
ATOM 7683 C C . LYS D 1 157 ? -24.520 2.695 26.245 1.00 52.64 184 LYS D C 1
ATOM 7684 O O . LYS D 1 157 ? -24.066 1.547 26.271 1.00 52.61 184 LYS D O 1
ATOM 7690 N N . VAL D 1 158 ? -23.750 3.779 26.314 1.00 51.86 185 VAL D N 1
ATOM 7691 C CA . VAL D 1 158 ? -22.302 3.673 26.459 1.00 51.52 185 VAL D CA 1
ATOM 7692 C C . VAL D 1 158 ? -21.985 2.986 27.787 1.00 51.29 185 VAL D C 1
ATOM 7693 O O . VAL D 1 158 ? -21.083 2.158 27.863 1.00 51.00 185 VAL D O 1
ATOM 7697 N N . ALA D 1 159 ? -22.736 3.335 28.827 1.00 51.26 186 ALA D N 1
ATOM 7698 C CA . ALA D 1 159 ? -22.536 2.752 30.150 1.00 51.81 186 ALA D CA 1
ATOM 7699 C C . ALA D 1 159 ? -22.893 1.271 30.153 1.00 52.03 186 ALA D C 1
ATOM 7700 O O . ALA D 1 159 ? -22.431 0.516 31.004 1.00 51.47 186 ALA D O 1
ATOM 7702 N N . GLU D 1 160 ? -23.716 0.866 29.192 1.00 53.23 187 GLU D N 1
ATOM 7703 C CA . GLU D 1 160 ? -24.158 -0.521 29.072 1.00 53.96 187 GLU D CA 1
ATOM 7704 C C . GLU D 1 160 ? -23.066 -1.432 28.507 1.00 53.03 187 GLU D C 1
ATOM 7705 O O . GLU D 1 160 ? -22.693 -2.422 29.134 1.00 52.85 187 GLU D O 1
ATOM 7711 N N . VAL D 1 161 ? -22.558 -1.104 27.323 1.00 53.01 188 VAL D N 1
ATOM 7712 C CA . VAL D 1 161 ? -21.511 -1.917 26.708 1.00 52.79 188 VAL D CA 1
ATOM 7713 C C . VAL D 1 161 ? -20.208 -1.837 27.509 1.00 52.79 188 VAL D C 1
ATOM 7714 O O . VAL D 1 161 ? -19.405 -2.771 27.494 1.00 52.83 188 VAL D O 1
ATOM 7718 N N . THR D 1 162 ? -20.004 -0.719 28.205 1.00 51.97 189 THR D N 1
ATOM 7719 C CA . THR D 1 162 ? -18.810 -0.531 29.023 1.00 51.57 189 THR D CA 1
ATOM 7720 C C . THR D 1 162 ? -18.860 -1.503 30.193 1.00 51.79 189 THR D C 1
ATOM 7721 O O . THR D 1 162 ? -17.867 -2.155 30.516 1.00 51.32 189 THR D O 1
ATOM 7725 N N . LYS D 1 163 ? -20.024 -1.581 30.831 1.00 52.45 190 LYS D N 1
ATOM 7726 C CA . LYS D 1 163 ? -20.226 -2.484 31.954 1.00 54.14 190 LYS D CA 1
ATOM 7727 C C . LYS D 1 163 ? -20.139 -3.922 31.447 1.00 54.45 190 LYS D C 1
ATOM 7728 O O . LYS D 1 163 ? -19.832 -4.841 32.207 1.00 53.55 190 LYS D O 1
ATOM 7734 N N . LYS D 1 164 ? -20.412 -4.098 30.154 1.00 55.12 191 LYS D N 1
ATOM 7735 C CA . LYS D 1 164 ? -20.354 -5.408 29.510 1.00 55.99 191 LYS D CA 1
ATOM 7736 C C . LYS D 1 164 ? -18.886 -5.804 29.387 1.00 55.91 191 LYS D C 1
ATOM 7737 O O . LYS D 1 164 ? -18.442 -6.786 29.989 1.00 55.07 191 LYS D O 1
ATOM 7743 N N . PHE D 1 165 ? -18.139 -5.029 28.606 1.00 55.82 192 PHE D N 1
ATOM 7744 C CA . PHE D 1 165 ? -16.717 -5.279 28.419 1.00 56.26 192 PHE D CA 1
ATOM 7745 C C . PHE D 1 165 ? -16.023 -5.455 29.761 1.00 55.80 192 PHE D C 1
ATOM 7746 O O . PHE D 1 165 ? -15.283 -6.411 29.960 1.00 55.64 192 PHE D O 1
ATOM 7754 N N . TYR D 1 166 ? -16.277 -4.537 30.687 1.00 56.26 193 TYR D N 1
ATOM 7755 C CA . TYR D 1 166 ? -15.657 -4.597 32.006 1.00 56.79 193 TYR D CA 1
ATOM 7756 C C . TYR D 1 166 ? -15.913 -5.911 32.742 1.00 58.13 193 TYR D C 1
ATOM 7757 O O . TYR D 1 166 ? -14.971 -6.631 33.079 1.00 58.46 193 TYR D O 1
ATOM 7766 N N . SER D 1 167 ? -17.179 -6.224 32.995 1.00 59.03 194 SER D N 1
ATOM 7767 C CA . SER D 1 167 ? -17.525 -7.457 33.697 1.00 60.47 194 SER D CA 1
ATOM 7768 C C . SER D 1 167 ? -17.135 -8.695 32.889 1.00 61.08 194 SER D C 1
ATOM 7769 O O . SER D 1 167 ? -17.020 -9.795 33.429 1.00 60.88 194 SER D O 1
ATOM 7772 N N . MET D 1 168 ? -16.924 -8.502 31.593 1.00 62.30 195 MET D N 1
ATOM 7773 C CA . MET D 1 168 ? -16.567 -9.591 30.693 1.00 62.95 195 MET D CA 1
ATOM 7774 C C . MET D 1 168 ? -15.068 -9.903 30.720 1.00 62.56 195 MET D C 1
ATOM 7775 O O . MET D 1 168 ? -14.621 -10.860 30.087 1.00 62.60 195 MET D O 1
ATOM 7780 N N . GLY D 1 169 ? -14.290 -9.097 31.441 1.00 61.53 196 GLY D N 1
ATOM 7781 C CA . GLY D 1 169 ? -12.861 -9.353 31.517 1.00 60.43 196 GLY D CA 1
ATOM 7782 C C . GLY D 1 169 ? -11.918 -8.168 31.368 1.00 59.29 196 GLY D C 1
ATOM 7783 O O . GLY D 1 169 ? -10.936 -8.071 32.105 1.00 59.36 196 GLY D O 1
ATOM 7784 N N . CYS D 1 170 ? -12.196 -7.280 30.415 1.00 57.63 197 CYS D N 1
ATOM 7785 C CA . CYS D 1 170 ? -11.356 -6.101 30.179 1.00 56.49 197 CYS D CA 1
ATOM 7786 C C . CYS D 1 170 ? -11.098 -5.317 31.468 1.00 55.51 197 CYS D C 1
ATOM 7787 O O . CYS D 1 170 ? -12.033 -4.841 32.112 1.00 55.68 197 CYS D O 1
ATOM 7790 N N . TYR D 1 171 ? -9.828 -5.178 31.836 1.00 53.90 198 TYR D N 1
ATOM 7791 C CA . TYR D 1 171 ? -9.460 -4.461 33.053 1.00 52.10 198 TYR D CA 1
ATOM 7792 C C . TYR D 1 171 ? -9.507 -2.948 32.852 1.00 50.67 198 TYR D C 1
ATOM 7793 O O . TYR D 1 171 ? -9.501 -2.185 33.817 1.00 49.73 198 TYR D O 1
ATOM 7802 N N . GLU D 1 172 ? -9.543 -2.520 31.597 1.00 48.80 199 GLU D N 1
ATOM 7803 C CA . GLU D 1 172 ? -9.558 -1.099 31.289 1.00 47.70 199 GLU D CA 1
ATOM 7804 C C . GLU D 1 172 ? -10.358 -0.859 30.018 1.00 47.00 199 GLU D C 1
ATOM 7805 O O . GLU D 1 172 ? -10.196 -1.576 29.035 1.00 47.88 199 GLU D O 1
ATOM 7811 N N . ILE D 1 173 ? -11.234 0.139 30.042 1.00 45.07 200 ILE D N 1
ATOM 7812 C CA . ILE D 1 173 ? -12.047 0.435 28.875 1.00 44.37 200 ILE D CA 1
ATOM 7813 C C . ILE D 1 173 ? -11.843 1.872 28.401 1.00 43.32 200 ILE D C 1
ATOM 7814 O O . ILE D 1 173 ? -11.968 2.823 29.172 1.00 43.81 200 ILE D O 1
ATOM 7819 N N . SER D 1 174 ? -11.524 2.007 27.121 1.00 41.47 201 SER D N 1
ATOM 7820 C CA . SER D 1 174 ? -11.287 3.298 26.500 1.00 42.49 201 SER D CA 1
ATOM 7821 C C . SER D 1 174 ? -12.511 3.776 25.713 1.00 42.68 201 SER D C 1
ATOM 7822 O O . SER D 1 174 ? -12.880 3.196 24.688 1.00 42.31 201 SER D O 1
ATOM 7825 N N . LEU D 1 175 ? -13.133 4.836 26.214 1.00 42.28 202 LEU D N 1
ATOM 7826 C CA . LEU D 1 175 ? -14.310 5.426 25.597 1.00 43.61 202 LEU D CA 1
ATOM 7827 C C . LEU D 1 175 ? -13.787 6.402 24.564 1.00 44.65 202 LEU D C 1
ATOM 7828 O O . LEU D 1 175 ? -13.096 7.358 24.907 1.00 43.61 202 LEU D O 1
ATOM 7833 N N . GLY D 1 176 ? -14.113 6.175 23.299 1.00 45.86 203 GLY D N 1
ATOM 7834 C CA . GLY D 1 176 ? -13.602 7.062 22.276 1.00 48.41 203 GLY D CA 1
ATOM 7835 C C . GLY D 1 176 ? -14.591 7.822 21.417 1.00 50.17 203 GLY D C 1
ATOM 7836 O O . GLY D 1 176 ? -15.622 7.287 21.005 1.00 50.56 203 GLY D O 1
ATOM 7837 N N . ASP D 1 177 ? -14.262 9.086 21.161 1.00 50.67 204 ASP D N 1
ATOM 7838 C CA . ASP D 1 177 ? -15.062 9.962 20.316 1.00 52.13 204 ASP D CA 1
ATOM 7839 C C . ASP D 1 177 ? -14.439 9.802 18.930 1.00 52.24 204 ASP D C 1
ATOM 7840 O O . ASP D 1 177 ? -13.703 10.674 18.464 1.00 51.49 204 ASP D O 1
ATOM 7845 N N . THR D 1 178 ? -14.735 8.665 18.299 1.00 53.11 205 THR D N 1
ATOM 7846 C CA . THR D 1 178 ? -14.219 8.304 16.975 1.00 53.51 205 THR D CA 1
ATOM 7847 C C . THR D 1 178 ? -14.311 9.384 15.898 1.00 53.03 205 THR D C 1
ATOM 7848 O O . THR D 1 178 ? -13.432 9.492 15.046 1.00 53.32 205 THR D O 1
ATOM 7852 N N . ILE D 1 179 ? -15.371 10.179 15.918 1.00 52.53 206 ILE D N 1
ATOM 7853 C CA . ILE D 1 179 ? -15.512 11.219 14.911 1.00 52.12 206 ILE D CA 1
ATOM 7854 C C . ILE D 1 179 ? -15.173 12.595 15.458 1.00 50.73 206 ILE D C 1
ATOM 7855 O O . ILE D 1 179 ? -15.240 13.590 14.742 1.00 49.83 206 ILE D O 1
ATOM 7860 N N . GLY D 1 180 ? -14.794 12.634 16.732 1.00 49.50 207 GLY D N 1
ATOM 7861 C CA . GLY D 1 180 ? -14.429 13.884 17.367 1.00 47.49 207 GLY D CA 1
ATOM 7862 C C . GLY D 1 180 ? -15.482 14.965 17.251 1.00 46.52 207 GLY D C 1
ATOM 7863 O O . GLY D 1 180 ? -15.152 16.146 17.178 1.00 46.36 207 GLY D O 1
ATOM 7864 N N . VAL D 1 181 ? -16.752 14.571 17.240 1.00 46.31 208 VAL D N 1
ATOM 7865 C CA . VAL D 1 181 ? -17.845 15.532 17.132 1.00 45.16 208 VAL D CA 1
ATOM 7866 C C . VAL D 1 181 ? -18.309 16.023 18.494 1.00 44.53 208 VAL D C 1
ATOM 7867 O O . VAL D 1 181 ? -18.851 17.120 18.615 1.00 44.84 208 VAL D O 1
ATOM 7871 N N . GLY D 1 182 ? -18.082 15.209 19.519 1.00 43.25 209 GLY D N 1
ATOM 7872 C CA . GLY D 1 182 ? -18.506 15.559 20.862 1.00 42.39 209 GLY D CA 1
ATOM 7873 C C . GLY D 1 182 ? -17.945 16.829 21.478 1.00 41.81 209 GLY D C 1
ATOM 7874 O O . GLY D 1 182 ? -16.858 17.302 21.128 1.00 40.86 209 GLY D O 1
ATOM 7875 N N . THR D 1 183 ? -18.708 17.383 22.412 1.00 40.86 210 THR D N 1
ATOM 7876 C CA . THR D 1 183 ? -18.309 18.589 23.120 1.00 41.10 210 THR D CA 1
ATOM 7877 C C . THR D 1 183 ? -18.222 18.256 24.608 1.00 40.89 210 THR D C 1
ATOM 7878 O O . THR D 1 183 ? -18.739 17.232 25.045 1.00 40.29 210 THR D O 1
ATOM 7882 N N . PRO D 1 184 ? -17.561 19.112 25.407 1.00 42.10 211 PRO D N 1
ATOM 7883 C CA . PRO D 1 184 ? -17.433 18.844 26.846 1.00 41.54 211 PRO D CA 1
ATOM 7884 C C . PRO D 1 184 ? -18.717 18.450 27.566 1.00 41.70 211 PRO D C 1
ATOM 7885 O O . PRO D 1 184 ? -18.689 17.624 28.486 1.00 41.17 211 PRO D O 1
ATOM 7889 N N . GLY D 1 185 ? -19.840 19.029 27.152 1.00 41.25 212 GLY D N 1
ATOM 7890 C CA . GLY D 1 185 ? -21.105 18.688 27.773 1.00 40.85 212 GLY D CA 1
ATOM 7891 C C . GLY D 1 185 ? -21.413 17.209 27.594 1.00 41.05 212 GLY D C 1
ATOM 7892 O O . GLY D 1 185 ? -21.703 16.503 28.561 1.00 40.08 212 GLY D O 1
ATOM 7893 N N . ILE D 1 186 ? -21.332 16.735 26.353 1.00 41.28 213 ILE D N 1
ATOM 7894 C CA . ILE D 1 186 ? -21.602 15.328 26.046 1.00 41.12 213 ILE D CA 1
ATOM 7895 C C . ILE D 1 186 ? -20.672 14.402 26.828 1.00 40.31 213 ILE D C 1
ATOM 7896 O O . ILE D 1 186 ? -21.099 13.376 27.365 1.00 39.26 213 ILE D O 1
ATOM 7901 N N . MET D 1 187 ? -19.396 14.774 26.879 1.00 39.78 214 MET D N 1
ATOM 7902 C CA . MET D 1 187 ? -18.385 13.997 27.583 1.00 38.50 214 MET D CA 1
ATOM 7903 C C . MET D 1 187 ? -18.736 13.803 29.057 1.00 38.73 214 MET D C 1
ATOM 7904 O O . MET D 1 187 ? -18.697 12.688 29.575 1.00 38.41 214 MET D O 1
ATOM 7909 N N . LYS D 1 188 ? -19.075 14.897 29.729 1.00 38.82 215 LYS D N 1
ATOM 7910 C CA . LYS D 1 188 ? -19.423 14.852 31.140 1.00 39.35 215 LYS D CA 1
ATOM 7911 C C . LYS D 1 188 ? -20.578 13.895 31.397 1.00 39.43 215 LYS D C 1
ATOM 7912 O O . LYS D 1 188 ? -20.501 13.034 32.278 1.00 38.79 215 LYS D O 1
ATOM 7918 N N . ASP D 1 189 ? -21.648 14.047 30.619 1.00 38.91 216 ASP D N 1
ATOM 7919 C CA . ASP D 1 189 ? -22.822 13.200 30.768 1.00 39.06 216 ASP D CA 1
ATOM 7920 C C . ASP D 1 189 ? -22.496 11.733 30.542 1.00 37.82 216 ASP D C 1
ATOM 7921 O O . ASP D 1 189 ? -22.932 10.866 31.304 1.00 36.55 216 ASP D O 1
ATOM 7926 N N . MET D 1 190 ? -21.727 11.462 29.496 1.00 37.30 217 MET D N 1
ATOM 7927 C CA . MET D 1 190 ? -21.347 10.090 29.181 1.00 39.03 217 MET D CA 1
ATOM 7928 C C . MET D 1 190 ? -20.555 9.483 30.343 1.00 38.48 217 MET D C 1
ATOM 7929 O O . MET D 1 190 ? -20.871 8.395 30.820 1.00 37.38 217 MET D O 1
ATOM 7934 N N . LEU D 1 191 ? -19.536 10.201 30.805 1.00 38.18 218 LEU D N 1
ATOM 7935 C CA . LEU D 1 191 ? -18.712 9.725 31.910 1.00 38.85 218 LEU D CA 1
ATOM 7936 C C . LEU D 1 191 ? -19.543 9.498 33.164 1.00 38.21 218 LEU D C 1
ATOM 7937 O O . LEU D 1 191 ? -19.417 8.471 33.835 1.00 37.83 218 LEU D O 1
ATOM 7942 N N . SER D 1 192 ? -20.399 10.461 33.476 1.00 38.01 219 SER D N 1
ATOM 7943 C CA . SER D 1 192 ? -21.245 10.357 34.651 1.00 38.90 219 SER D CA 1
ATOM 7944 C C . SER D 1 192 ? -22.019 9.034 34.687 1.00 38.70 219 SER D C 1
ATOM 7945 O O . SER D 1 192 ? -22.044 8.350 35.713 1.00 38.83 219 SER D O 1
ATOM 7948 N N . ALA D 1 193 ? -22.641 8.671 33.569 1.00 38.35 220 ALA D N 1
ATOM 7949 C CA . ALA D 1 193 ? -23.405 7.427 33.491 1.00 38.49 220 ALA D CA 1
ATOM 7950 C C . ALA D 1 193 ? -22.501 6.210 33.675 1.00 38.28 220 ALA D C 1
ATOM 7951 O O . ALA D 1 193 ? -22.828 5.281 34.417 1.00 38.91 220 ALA D O 1
ATOM 7953 N N . VAL D 1 194 ? -21.365 6.219 32.991 1.00 38.13 221 VAL D N 1
ATOM 7954 C CA . VAL D 1 194 ? -20.416 5.114 33.066 1.00 39.11 221 VAL D CA 1
ATOM 7955 C C . VAL D 1 194 ? -19.853 4.914 34.475 1.00 39.77 221 VAL D C 1
ATOM 7956 O O . VAL D 1 194 ? -19.807 3.791 34.972 1.00 39.62 221 VAL D O 1
ATOM 7960 N N . MET D 1 195 ? -19.441 6.005 35.115 1.00 40.43 222 MET D N 1
ATOM 7961 C CA . MET D 1 195 ? -18.872 5.937 36.456 1.00 42.59 222 MET D CA 1
ATOM 7962 C C . MET D 1 195 ? -19.771 5.269 37.486 1.00 43.17 222 MET D C 1
ATOM 7963 O O . MET D 1 195 ? -19.307 4.904 38.562 1.00 43.40 222 MET D O 1
ATOM 7968 N N . GLN D 1 196 ? -21.055 5.124 37.178 1.00 43.76 223 GLN D N 1
ATOM 7969 C CA . GLN D 1 196 ? -21.973 4.497 38.121 1.00 44.43 223 GLN D CA 1
ATOM 7970 C C . GLN D 1 196 ? -21.772 2.988 38.131 1.00 45.43 223 GLN D C 1
ATOM 7971 O O . GLN D 1 196 ? -21.903 2.350 39.171 1.00 45.50 223 GLN D O 1
ATOM 7977 N N . GLU D 1 197 ? -21.442 2.424 36.973 1.00 46.85 224 GLU D N 1
ATOM 7978 C CA . GLU D 1 197 ? -21.258 0.981 36.847 1.00 49.21 224 GLU D CA 1
ATOM 7979 C C . GLU D 1 197 ? -19.816 0.505 37.010 1.00 49.24 224 GLU D C 1
ATOM 7980 O O . GLU D 1 197 ? -19.549 -0.469 37.716 1.00 49.17 224 GLU D O 1
ATOM 7986 N N . VAL D 1 198 ? -18.895 1.204 36.352 1.00 48.95 225 VAL D N 1
ATOM 7987 C CA . VAL D 1 198 ? -17.477 0.854 36.354 1.00 48.32 225 VAL D CA 1
ATOM 7988 C C . VAL D 1 198 ? -16.590 1.770 37.204 1.00 47.86 225 VAL D C 1
ATOM 7989 O O . VAL D 1 198 ? -16.647 2.993 37.074 1.00 47.49 225 VAL D O 1
ATOM 7993 N N . PRO D 1 199 ? -15.749 1.184 38.080 1.00 46.85 226 PRO D N 1
ATOM 7994 C CA . PRO D 1 199 ? -14.855 1.981 38.932 1.00 45.50 226 PRO D CA 1
ATOM 7995 C C . PRO D 1 199 ? -14.020 2.938 38.082 1.00 43.14 226 PRO D C 1
ATOM 7996 O O . PRO D 1 199 ? -13.634 2.614 36.962 1.00 42.01 226 PRO D O 1
ATOM 8000 N N . LEU D 1 200 ? -13.746 4.117 38.626 1.00 42.34 227 LEU D N 1
ATOM 8001 C CA . LEU D 1 200 ? -13.011 5.167 37.916 1.00 42.40 227 LEU D CA 1
ATOM 8002 C C . LEU D 1 200 ? -11.661 4.773 37.303 1.00 42.30 227 LEU D C 1
ATOM 8003 O O . LEU D 1 200 ? -11.367 5.102 36.145 1.00 40.58 227 LEU D O 1
ATOM 8008 N N . ALA D 1 201 ? -10.850 4.064 38.082 1.00 41.97 228 ALA D N 1
ATOM 8009 C CA . ALA D 1 201 ? -9.532 3.620 37.644 1.00 41.00 228 ALA D CA 1
ATOM 8010 C C . ALA D 1 201 ? -9.549 2.818 36.342 1.00 40.77 228 ALA D C 1
ATOM 8011 O O . ALA D 1 201 ? -8.572 2.834 35.595 1.00 42.07 228 ALA D O 1
ATOM 8013 N N . ALA D 1 202 ? -10.651 2.124 36.068 1.00 39.69 229 ALA D N 1
ATOM 8014 C CA . ALA D 1 202 ? -10.758 1.307 34.859 1.00 39.24 229 ALA D CA 1
ATOM 8015 C C . ALA D 1 202 ? -11.166 2.091 33.621 1.00 39.18 229 ALA D C 1
ATOM 8016 O O . ALA D 1 202 ? -11.336 1.515 32.543 1.00 39.49 229 ALA D O 1
ATOM 8018 N N . LEU D 1 203 ? -11.314 3.401 33.765 1.00 38.10 230 LEU D N 1
ATOM 8019 C CA . LEU D 1 203 ? -11.724 4.222 32.639 1.00 37.23 230 LEU D CA 1
ATOM 8020 C C . LEU D 1 203 ? -10.582 4.947 31.934 1.00 37.81 230 LEU D C 1
ATOM 8021 O O . LEU D 1 203 ? -9.580 5.313 32.550 1.00 37.18 230 LEU D O 1
ATOM 8026 N N . ALA D 1 204 ? -10.752 5.129 30.625 1.00 36.81 231 ALA D N 1
ATOM 8027 C CA . ALA D 1 204 ? -9.792 5.819 29.773 1.00 37.16 231 ALA D CA 1
ATOM 8028 C C . ALA D 1 204 ? -10.601 6.544 28.711 1.00 38.11 231 ALA D C 1
ATOM 8029 O O . ALA D 1 204 ? -11.664 6.072 28.305 1.00 36.94 231 ALA D O 1
ATOM 8031 N N . VAL D 1 205 ? -10.108 7.691 28.265 1.00 38.51 232 VAL D N 1
ATOM 8032 C CA . VAL D 1 205 ? -10.808 8.444 27.241 1.00 40.15 232 VAL D CA 1
ATOM 8033 C C . VAL D 1 205 ? -9.928 8.510 25.994 1.00 40.44 232 VAL D C 1
ATOM 8034 O O . VAL D 1 205 ? -8.703 8.480 26.087 1.00 40.30 232 VAL D O 1
ATOM 8038 N N . HIS D 1 206 ? -10.562 8.590 24.829 1.00 41.98 233 HIS D N 1
ATOM 8039 C CA . HIS D 1 206 ? -9.862 8.606 23.544 1.00 43.57 233 HIS D CA 1
ATOM 8040 C C . HIS D 1 206 ? -10.628 9.523 22.592 1.00 44.16 233 HIS D C 1
ATOM 8041 O O . HIS D 1 206 ? -11.551 9.086 21.906 1.00 44.92 233 HIS D O 1
ATOM 8048 N N . CYS D 1 207 ? -10.239 10.792 22.542 1.00 44.46 234 CYS D N 1
ATOM 8049 C CA . CYS D 1 207 ? -10.934 11.758 21.699 1.00 45.10 234 CYS D CA 1
ATOM 8050 C C . CYS D 1 207 ? -10.198 12.091 20.409 1.00 44.09 234 CYS D C 1
ATOM 8051 O O . CYS D 1 207 ? -8.984 11.957 20.325 1.00 45.26 234 CYS D O 1
ATOM 8054 N N . HIS D 1 208 ? -10.950 12.518 19.401 1.00 43.57 235 HIS D N 1
ATOM 8055 C CA . HIS D 1 208 ? -10.372 12.918 18.125 1.00 43.24 235 HIS D CA 1
ATOM 8056 C C . HIS D 1 208 ? -10.479 14.428 17.978 1.00 41.66 235 HIS D C 1
ATOM 8057 O O . HIS D 1 208 ? -11.431 15.048 18.458 1.00 40.71 235 HIS D O 1
ATOM 8064 N N . ASP D 1 209 ? -9.498 15.016 17.308 1.00 40.91 236 ASP D N 1
ATOM 8065 C CA . ASP D 1 209 ? -9.461 16.459 17.141 1.00 41.38 236 ASP D CA 1
ATOM 8066 C C . ASP D 1 209 ? -10.044 16.936 15.820 1.00 40.44 236 ASP D C 1
ATOM 8067 O O . ASP D 1 209 ? -9.837 18.081 15.426 1.00 39.44 236 ASP D O 1
ATOM 8072 N N . THR D 1 210 ? -10.792 16.056 15.158 1.00 41.61 237 THR D N 1
ATOM 8073 C CA . THR D 1 210 ? -11.413 16.372 13.869 1.00 41.72 237 THR D CA 1
ATOM 8074 C C . THR D 1 210 ? -12.103 17.738 13.873 1.00 41.75 237 THR D C 1
ATOM 8075 O O . THR D 1 210 ? -12.076 18.463 12.877 1.00 42.51 237 THR D O 1
ATOM 8079 N N . TYR D 1 211 ? -12.730 18.080 14.991 1.00 40.96 238 TYR D N 1
ATOM 8080 C CA . TYR D 1 211 ? -13.421 19.357 15.111 1.00 41.96 238 TYR D CA 1
ATOM 8081 C C . TYR D 1 211 ? -12.750 20.292 16.111 1.00 40.37 238 TYR D C 1
ATOM 8082 O O . TYR D 1 211 ? -13.367 21.236 16.585 1.00 40.10 238 TYR D O 1
ATOM 8091 N N . GLY D 1 212 ? -11.483 20.018 16.413 1.00 39.59 239 GLY D N 1
ATOM 8092 C CA . GLY D 1 212 ? -10.723 20.840 17.342 1.00 37.83 239 GLY D CA 1
ATOM 8093 C C . GLY D 1 212 ? -11.246 20.775 18.763 1.00 36.17 239 GLY D C 1
ATOM 8094 O O . GLY D 1 212 ? -11.074 21.709 19.541 1.00 35.06 239 GLY D O 1
ATOM 8095 N N . GLN D 1 213 ? -11.864 19.653 19.109 1.00 33.90 240 GLN D N 1
ATOM 8096 C CA . GLN D 1 213 ? -12.450 19.489 20.430 1.00 33.80 240 GLN D CA 1
ATOM 8097 C C . GLN D 1 213 ? -11.732 18.495 21.343 1.00 32.29 240 GLN D C 1
ATOM 8098 O O . GLN D 1 213 ? -11.995 18.462 22.544 1.00 32.93 240 GLN D O 1
ATOM 8104 N N . ALA D 1 214 ? -10.829 17.702 20.772 1.00 32.53 241 ALA D N 1
ATOM 8105 C CA . ALA D 1 214 ? -10.103 16.666 21.510 1.00 32.08 241 ALA D CA 1
ATOM 8106 C C . ALA D 1 214 ? -9.525 17.051 22.867 1.00 32.12 241 ALA D C 1
ATOM 8107 O O . ALA D 1 214 ? -9.776 16.372 23.865 1.00 32.69 241 ALA D O 1
ATOM 8109 N N . LEU D 1 215 ? -8.754 18.130 22.922 1.00 31.79 242 LEU D N 1
ATOM 8110 C CA . LEU D 1 215 ? -8.149 18.515 24.191 1.00 31.33 242 LEU D CA 1
ATOM 8111 C C . LEU D 1 215 ? -9.151 19.052 25.199 1.00 30.39 242 LEU D C 1
ATOM 8112 O O . LEU D 1 215 ? -8.992 18.852 26.398 1.00 30.60 242 LEU D O 1
ATOM 8117 N N . ALA D 1 216 ? -10.189 19.727 24.717 1.00 30.33 243 ALA D N 1
ATOM 8118 C CA . ALA D 1 216 ? -11.216 20.279 25.598 1.00 30.72 243 ALA D CA 1
ATOM 8119 C C . ALA D 1 216 ? -11.992 19.138 26.260 1.00 30.27 243 ALA D C 1
ATOM 8120 O O . ALA D 1 216 ? -12.246 19.164 27.468 1.00 28.09 243 ALA D O 1
ATOM 8122 N N . ASN D 1 217 ? -12.356 18.133 25.464 1.00 29.23 244 ASN D N 1
ATOM 8123 C CA . ASN D 1 217 ? -13.085 16.968 25.967 1.00 30.12 244 ASN D CA 1
ATOM 8124 C C . ASN D 1 217 ? -12.238 16.177 26.973 1.00 30.91 244 ASN D C 1
ATOM 8125 O O . ASN D 1 217 ? -12.764 15.600 27.919 1.00 30.76 244 ASN D O 1
ATOM 8130 N N . THR D 1 218 ? -10.927 16.148 26.758 1.00 31.13 245 THR D N 1
ATOM 8131 C CA . THR D 1 218 ? -10.020 15.422 27.644 1.00 32.27 245 THR D CA 1
ATOM 8132 C C . THR D 1 218 ? -9.922 16.097 29.013 1.00 32.89 245 THR D C 1
ATOM 8133 O O . THR D 1 218 ? -9.951 15.432 30.050 1.00 32.40 245 THR D O 1
ATOM 8137 N N . LEU D 1 219 ? -9.820 17.423 29.008 1.00 33.29 246 LEU D N 1
ATOM 8138 C CA . LEU D 1 219 ? -9.726 18.184 30.247 1.00 33.44 246 LEU D CA 1
ATOM 8139 C C . LEU D 1 219 ? -10.982 17.940 31.070 1.00 34.08 246 LEU D C 1
ATOM 8140 O O . LEU D 1 219 ? -10.936 17.892 32.306 1.00 33.64 246 LEU D O 1
ATOM 8145 N N . MET D 1 220 ? -12.104 17.762 30.380 1.00 34.33 247 MET D N 1
ATOM 8146 C CA . MET D 1 220 ? -13.371 17.516 31.051 1.00 33.82 247 MET D CA 1
ATOM 8147 C C . MET D 1 220 ? -13.311 16.157 31.737 1.00 32.20 247 MET D C 1
ATOM 8148 O O . MET D 1 220 ? -13.763 15.999 32.868 1.00 31.56 247 MET D O 1
ATOM 8153 N N . ALA D 1 221 ? -12.751 15.174 31.047 1.00 30.56 248 ALA D N 1
ATOM 8154 C CA . ALA D 1 221 ? -12.642 13.842 31.611 1.00 31.02 248 ALA D CA 1
ATOM 8155 C C . ALA D 1 221 ? -11.723 13.887 32.834 1.00 31.47 248 ALA D C 1
ATOM 8156 O O . ALA D 1 221 ? -11.984 13.237 33.847 1.00 30.67 248 ALA D O 1
ATOM 8158 N N . LEU D 1 222 ? -10.647 14.665 32.728 1.00 33.39 249 LEU D N 1
ATOM 8159 C CA . LEU D 1 222 ? -9.688 14.812 33.824 1.00 34.13 249 LEU D CA 1
ATOM 8160 C C . LEU D 1 222 ? -10.377 15.407 35.052 1.00 34.80 249 LEU D C 1
ATOM 8161 O O . LEU D 1 222 ? -10.114 14.995 36.186 1.00 34.49 249 LEU D O 1
ATOM 8166 N N . GLN D 1 223 ? -11.265 16.370 34.820 1.00 34.24 250 GLN D N 1
ATOM 8167 C CA . GLN D 1 223 ? -11.994 16.999 35.913 1.00 35.29 250 GLN D CA 1
ATOM 8168 C C . GLN D 1 223 ? -12.966 16.004 36.534 1.00 36.01 250 GLN D C 1
ATOM 8169 O O . GLN D 1 223 ? -13.359 16.152 37.691 1.00 36.22 250 GLN D O 1
ATOM 8175 N N . MET D 1 224 ? -13.358 15.000 35.755 1.00 36.24 251 MET D N 1
ATOM 8176 C CA . MET D 1 224 ? -14.271 13.969 36.229 1.00 37.98 251 MET D CA 1
ATOM 8177 C C . MET D 1 224 ? -13.513 12.927 37.060 1.00 37.14 251 MET D C 1
ATOM 8178 O O . MET D 1 224 ? -14.121 12.169 37.812 1.00 37.42 251 MET D O 1
ATOM 8183 N N . GLY D 1 225 ? -12.191 12.883 36.913 1.00 36.52 252 GLY D N 1
ATOM 8184 C CA . GLY D 1 225 ? -11.405 11.919 37.665 1.00 35.92 252 GLY D CA 1
ATOM 8185 C C . GLY D 1 225 ? -10.753 10.826 36.825 1.00 34.85 252 GLY D C 1
ATOM 8186 O O . GLY D 1 225 ? -10.067 9.961 37.367 1.00 35.12 252 GLY D O 1
ATOM 8187 N N . VAL D 1 226 ? -10.973 10.846 35.513 1.00 32.68 253 VAL D N 1
ATOM 8188 C CA . VAL D 1 226 ? -10.364 9.855 34.630 1.00 32.59 253 VAL D CA 1
ATOM 8189 C C . VAL D 1 226 ? -8.858 10.121 34.586 1.00 32.26 253 VAL D C 1
ATOM 8190 O O . VAL D 1 226 ? -8.437 11.267 34.391 1.00 31.73 253 VAL D O 1
ATOM 8194 N N . SER D 1 227 ? -8.050 9.075 34.758 1.00 31.42 254 SER D N 1
ATOM 8195 C CA . SER D 1 227 ? -6.603 9.257 34.754 1.00 31.90 254 SER D CA 1
ATOM 8196 C C . SER D 1 227 ? -5.789 8.554 33.672 1.00 31.57 254 SER D C 1
ATOM 8197 O O . SER D 1 227 ? -4.568 8.448 33.787 1.00 31.66 254 SER D O 1
ATOM 8200 N N . VAL D 1 228 ? -6.447 8.059 32.629 1.00 29.46 255 VAL D N 1
ATOM 8201 C CA . VAL D 1 228 ? -5.710 7.466 31.527 1.00 30.22 255 VAL D CA 1
ATOM 8202 C C . VAL D 1 228 ? -6.307 8.024 30.240 1.00 30.68 255 VAL D C 1
ATOM 8203 O O . VAL D 1 228 ? -7.518 7.969 30.030 1.00 30.61 255 VAL D O 1
ATOM 8207 N N . VAL D 1 229 ? -5.454 8.607 29.406 1.00 30.34 256 VAL D N 1
ATOM 8208 C CA . VAL D 1 229 ? -5.899 9.206 28.153 1.00 34.00 256 VAL D CA 1
ATOM 8209 C C . VAL D 1 229 ? -5.110 8.669 26.962 1.00 34.25 256 VAL D C 1
ATOM 8210 O O . VAL D 1 229 ? -3.909 8.414 27.066 1.00 33.44 256 VAL D O 1
ATOM 8214 N N . ASP D 1 230 ? -5.801 8.496 25.837 1.00 35.69 257 ASP D N 1
ATOM 8215 C CA . ASP D 1 230 ? -5.176 8.016 24.611 1.00 37.72 257 ASP D CA 1
ATOM 8216 C C . ASP D 1 230 ? -4.741 9.224 23.803 1.00 38.63 257 ASP D C 1
ATOM 8217 O O . ASP D 1 230 ? -5.410 10.257 23.812 1.00 38.89 257 ASP D O 1
ATOM 8222 N N . SER D 1 231 ? -3.624 9.092 23.099 1.00 39.08 258 SER D N 1
ATOM 8223 C CA . SER D 1 231 ? -3.112 10.177 22.276 1.00 41.32 258 SER D CA 1
ATOM 8224 C C . SER D 1 231 ? -2.215 9.607 21.194 1.00 42.30 258 SER D C 1
ATOM 8225 O O . SER D 1 231 ? -1.733 8.477 21.306 1.00 42.73 258 SER D O 1
ATOM 8228 N N . SER D 1 232 ? -1.986 10.396 20.152 1.00 42.84 259 SER D N 1
ATOM 8229 C CA . SER D 1 232 ? -1.167 9.961 19.036 1.00 44.74 259 SER D CA 1
ATOM 8230 C C . SER D 1 232 ? 0.037 10.861 18.807 1.00 46.22 259 SER D C 1
ATOM 8231 O O . SER D 1 232 ? -0.078 12.089 18.813 1.00 46.42 259 SER D O 1
ATOM 8234 N N . VAL D 1 233 ? 1.184 10.221 18.592 1.00 47.88 260 VAL D N 1
ATOM 8235 C CA . VAL D 1 233 ? 2.461 10.881 18.352 1.00 50.27 260 VAL D CA 1
ATOM 8236 C C . VAL D 1 233 ? 2.353 12.347 17.973 1.00 51.37 260 VAL D C 1
ATOM 8237 O O . VAL D 1 233 ? 2.372 13.211 18.841 1.00 52.96 260 VAL D O 1
ATOM 8241 N N . ALA D 1 234 ? 2.240 12.627 16.678 1.00 51.81 261 ALA D N 1
ATOM 8242 C CA . ALA D 1 234 ? 2.157 14.005 16.212 1.00 52.22 261 ALA D CA 1
ATOM 8243 C C . ALA D 1 234 ? 0.830 14.295 15.531 1.00 53.05 261 ALA D C 1
ATOM 8244 O O . ALA D 1 234 ? 0.796 14.883 14.448 1.00 52.80 261 ALA D O 1
ATOM 8246 N N . GLY D 1 235 ? -0.260 13.889 16.173 1.00 54.00 262 GLY D N 1
ATOM 8247 C CA . GLY D 1 235 ? -1.578 14.110 15.608 1.00 56.46 262 GLY D CA 1
ATOM 8248 C C . GLY D 1 235 ? -1.856 13.176 14.446 1.00 58.43 262 GLY D C 1
ATOM 8249 O O . GLY D 1 235 ? -2.781 13.398 13.665 1.00 59.28 262 GLY D O 1
ATOM 8250 N N . LEU D 1 236 ? -1.044 12.129 14.328 1.00 59.83 263 LEU D N 1
ATOM 8251 C CA . LEU D 1 236 ? -1.204 11.152 13.258 1.00 61.25 263 LEU D CA 1
ATOM 8252 C C . LEU D 1 236 ? -2.579 10.503 13.343 1.00 61.70 263 LEU D C 1
ATOM 8253 O O . LEU D 1 236 ? -3.168 10.418 14.421 1.00 61.29 263 LEU D O 1
ATOM 8258 N N . GLY D 1 237 ? -3.081 10.048 12.198 1.00 62.34 264 GLY D N 1
ATOM 8259 C CA . GLY D 1 237 ? -4.384 9.410 12.150 1.00 63.00 264 GLY D CA 1
ATOM 8260 C C . GLY D 1 237 ? -5.327 10.080 11.163 1.00 63.63 264 GLY D C 1
ATOM 8261 O O . GLY D 1 237 ? -4.972 11.153 10.628 1.00 64.00 264 GLY D O 1
ATOM 8262 N N . ALA D 1 245 ? -9.367 16.315 7.294 1.00 66.44 272 ALA D N 1
ATOM 8263 C CA . ALA D 1 245 ? -9.333 16.816 8.697 1.00 66.51 272 ALA D CA 1
ATOM 8264 C C . ALA D 1 245 ? -8.334 16.003 9.516 1.00 66.16 272 ALA D C 1
ATOM 8265 O O . ALA D 1 245 ? -8.055 14.847 9.195 1.00 66.11 272 ALA D O 1
ATOM 8267 N N . SER D 1 246 ? -7.799 16.605 10.575 1.00 65.48 273 SER D N 1
ATOM 8268 C CA . SER D 1 246 ? -6.826 15.916 11.423 1.00 64.51 273 SER D CA 1
ATOM 8269 C C . SER D 1 246 ? -7.386 14.636 12.047 1.00 63.08 273 SER D C 1
ATOM 8270 O O . SER D 1 246 ? -8.559 14.302 11.862 1.00 63.02 273 SER D O 1
ATOM 8273 N N . GLY D 1 247 ? -6.537 13.921 12.782 1.00 61.42 274 GLY D N 1
ATOM 8274 C CA . GLY D 1 247 ? -6.960 12.679 13.403 1.00 58.84 274 GLY D CA 1
ATOM 8275 C C . GLY D 1 247 ? -7.050 12.681 14.919 1.00 57.41 274 GLY D C 1
ATOM 8276 O O . GLY D 1 247 ? -7.957 13.289 15.491 1.00 58.10 274 GLY D O 1
ATOM 8277 N N . ASN D 1 248 ? -6.107 11.999 15.567 1.00 54.78 275 ASN D N 1
ATOM 8278 C CA . ASN D 1 248 ? -6.075 11.881 17.025 1.00 52.22 275 ASN D CA 1
ATOM 8279 C C . ASN D 1 248 ? -5.433 13.071 17.742 1.00 49.73 275 ASN D C 1
ATOM 8280 O O . ASN D 1 248 ? -4.686 13.845 17.144 1.00 48.69 275 ASN D O 1
ATOM 8285 N N . LEU D 1 249 ? -5.741 13.202 19.031 1.00 46.54 276 LEU D N 1
ATOM 8286 C CA . LEU D 1 249 ? -5.182 14.253 19.878 1.00 43.72 276 LEU D CA 1
ATOM 8287 C C . LEU D 1 249 ? -3.666 14.064 19.896 1.00 42.65 276 LEU D C 1
ATOM 8288 O O . LEU D 1 249 ? -3.184 12.991 20.252 1.00 43.40 276 LEU D O 1
ATOM 8293 N N . ALA D 1 250 ? -2.915 15.092 19.517 1.00 40.94 277 ALA D N 1
ATOM 8294 C CA . ALA D 1 250 ? -1.454 14.998 19.500 1.00 39.50 277 ALA D CA 1
ATOM 8295 C C . ALA D 1 250 ? -0.908 14.862 20.925 1.00 39.11 277 ALA D C 1
ATOM 8296 O O . ALA D 1 250 ? -1.221 15.676 21.792 1.00 38.14 277 ALA D O 1
ATOM 8298 N N . THR D 1 251 ? -0.090 13.837 21.160 1.00 39.26 278 THR D N 1
ATOM 8299 C CA . THR D 1 251 ? 0.477 13.592 22.490 1.00 39.44 278 THR D CA 1
ATOM 8300 C C . THR D 1 251 ? 1.281 14.766 23.040 1.00 38.95 278 THR D C 1
ATOM 8301 O O . THR D 1 251 ? 1.222 15.067 24.238 1.00 38.78 278 THR D O 1
ATOM 8305 N N . GLU D 1 252 ? 2.040 15.421 22.169 1.00 38.37 279 GLU D N 1
ATOM 8306 C CA . GLU D 1 252 ? 2.847 16.559 22.585 1.00 38.07 279 GLU D CA 1
ATOM 8307 C C . GLU D 1 252 ? 1.967 17.656 23.169 1.00 36.67 279 GLU D C 1
ATOM 8308 O O . GLU D 1 252 ? 2.308 18.254 24.187 1.00 35.10 279 GLU D O 1
ATOM 8314 N N . ASP D 1 253 ? 0.834 17.917 22.525 1.00 36.15 280 ASP D N 1
ATOM 8315 C CA . ASP D 1 253 ? -0.084 18.952 22.997 1.00 35.97 280 ASP D CA 1
ATOM 8316 C C . ASP D 1 253 ? -0.692 18.554 24.340 1.00 34.43 280 ASP D C 1
ATOM 8317 O O . ASP D 1 253 ? -0.953 19.405 25.200 1.00 32.89 280 ASP D O 1
ATOM 8322 N N . LEU D 1 254 ? -0.913 17.257 24.517 1.00 32.83 281 LEU D N 1
ATOM 8323 C CA . LEU D 1 254 ? -1.472 16.748 25.759 1.00 32.18 281 LEU D CA 1
ATOM 8324 C C . LEU D 1 254 ? -0.473 16.875 26.907 1.00 32.74 281 LEU D C 1
ATOM 8325 O O . LEU D 1 254 ? -0.827 17.354 27.984 1.00 33.06 281 LEU D O 1
ATOM 8330 N N . VAL D 1 255 ? 0.770 16.447 26.678 1.00 33.45 282 VAL D N 1
ATOM 8331 C CA . VAL D 1 255 ? 1.799 16.504 27.716 1.00 33.35 282 VAL D CA 1
ATOM 8332 C C . VAL D 1 255 ? 2.105 17.939 28.119 1.00 33.50 282 VAL D C 1
ATOM 8333 O O . VAL D 1 255 ? 2.448 18.215 29.268 1.00 32.75 282 VAL D O 1
ATOM 8337 N N . TYR D 1 256 ? 1.982 18.852 27.165 1.00 33.16 283 TYR D N 1
ATOM 8338 C CA . TYR D 1 256 ? 2.239 20.253 27.443 1.00 33.08 283 TYR D CA 1
ATOM 8339 C C . TYR D 1 256 ? 1.197 20.771 28.430 1.00 32.29 283 TYR D C 1
ATOM 8340 O O . TYR D 1 256 ? 1.525 21.489 29.378 1.00 32.44 283 TYR D O 1
ATOM 8349 N N . MET D 1 257 ? -0.064 20.413 28.201 1.00 32.28 284 MET D N 1
ATOM 8350 C CA . MET D 1 257 ? -1.136 20.837 29.091 1.00 31.93 284 MET D CA 1
ATOM 8351 C C . MET D 1 257 ? -0.958 20.175 30.457 1.00 31.17 284 MET D C 1
ATOM 8352 O O . MET D 1 257 ? -1.021 20.836 31.497 1.00 29.40 284 MET D O 1
ATOM 8357 N N . LEU D 1 258 ? -0.734 18.867 30.453 1.00 30.11 285 LEU D N 1
ATOM 8358 C CA . LEU D 1 258 ? -0.557 18.141 31.704 1.00 31.19 285 LEU D CA 1
ATOM 8359 C C . LEU D 1 258 ? 0.587 18.722 32.529 1.00 31.90 285 LEU D C 1
ATOM 8360 O O . LEU D 1 258 ? 0.429 18.954 33.721 1.00 31.13 285 LEU D O 1
ATOM 8365 N N . GLU D 1 259 ? 1.731 18.975 31.905 1.00 33.96 286 GLU D N 1
ATOM 8366 C CA . GLU D 1 259 ? 2.846 19.546 32.647 1.00 37.29 286 GLU D CA 1
ATOM 8367 C C . GLU D 1 259 ? 2.428 20.873 33.268 1.00 37.27 286 GLU D C 1
ATOM 8368 O O . GLU D 1 259 ? 2.779 21.163 34.409 1.00 37.34 286 GLU D O 1
ATOM 8374 N N . GLY D 1 260 ? 1.653 21.661 32.522 1.00 36.92 287 GLY D N 1
ATOM 8375 C CA . GLY D 1 260 ? 1.187 22.936 33.040 1.00 35.72 287 GLY D CA 1
ATOM 8376 C C . GLY D 1 260 ? 0.301 22.779 34.267 1.00 34.71 287 GLY D C 1
ATOM 8377 O O . GLY D 1 260 ? 0.316 23.621 35.166 1.00 35.11 287 GLY D O 1
ATOM 8378 N N . LEU D 1 261 ? -0.481 21.705 34.304 1.00 34.25 288 LEU D N 1
ATOM 8379 C CA . LEU D 1 261 ? -1.361 21.434 35.434 1.00 33.34 288 LEU D CA 1
ATOM 8380 C C . LEU D 1 261 ? -0.584 20.770 36.572 1.00 33.95 288 LEU D C 1
ATOM 8381 O O . LEU D 1 261 ? -1.134 20.488 37.633 1.00 34.02 288 LEU D O 1
ATOM 8386 N N . GLY D 1 262 ? 0.703 20.526 36.352 1.00 34.44 289 GLY D N 1
ATOM 8387 C CA . GLY D 1 262 ? 1.510 19.897 37.381 1.00 35.64 289 GLY D CA 1
ATOM 8388 C C . GLY D 1 262 ? 1.149 18.434 37.562 1.00 36.72 289 GLY D C 1
ATOM 8389 O O . GLY D 1 262 ? 1.344 17.868 38.643 1.00 36.47 289 GLY D O 1
ATOM 8390 N N . ILE D 1 263 ? 0.620 17.818 36.505 1.00 36.15 290 ILE D N 1
ATOM 8391 C CA . ILE D 1 263 ? 0.243 16.414 36.559 1.00 35.95 290 ILE D CA 1
ATOM 8392 C C . ILE D 1 263 ? 1.389 15.573 36.025 1.00 37.20 290 ILE D C 1
ATOM 8393 O O . ILE D 1 263 ? 1.935 15.846 34.949 1.00 37.67 290 ILE D O 1
ATOM 8398 N N . HIS D 1 264 ? 1.755 14.555 36.793 1.00 37.91 291 HIS D N 1
ATOM 8399 C CA . HIS D 1 264 ? 2.838 13.656 36.429 1.00 39.52 291 HIS D CA 1
ATOM 8400 C C . HIS D 1 264 ? 2.463 12.741 35.271 1.00 38.77 291 HIS D C 1
ATOM 8401 O O . HIS D 1 264 ? 1.451 12.053 35.327 1.00 37.91 291 HIS D O 1
ATOM 8408 N N . THR D 1 265 ? 3.296 12.714 34.237 1.00 38.57 292 THR D N 1
ATOM 8409 C CA . THR D 1 265 ? 3.041 11.857 33.083 1.00 39.81 292 THR D CA 1
ATOM 8410 C C . THR D 1 265 ? 4.204 10.889 32.870 1.00 39.59 292 THR D C 1
ATOM 8411 O O . THR D 1 265 ? 4.027 9.790 32.339 1.00 38.48 292 THR D O 1
ATOM 8415 N N . GLY D 1 266 ? 5.391 11.315 33.288 1.00 39.67 293 GLY D N 1
ATOM 8416 C CA . GLY D 1 266 ? 6.578 10.495 33.154 1.00 38.95 293 GLY D CA 1
ATOM 8417 C C . GLY D 1 266 ? 7.189 10.595 31.778 1.00 39.72 293 GLY D C 1
ATOM 8418 O O . GLY D 1 266 ? 8.137 9.881 31.469 1.00 40.53 293 GLY D O 1
ATOM 8419 N N . VAL D 1 267 ? 6.662 11.493 30.951 1.00 40.32 294 VAL D N 1
ATOM 8420 C CA . VAL D 1 267 ? 7.156 11.652 29.586 1.00 40.32 294 VAL D CA 1
ATOM 8421 C C . VAL D 1 267 ? 8.111 12.821 29.374 1.00 42.42 294 VAL D C 1
ATOM 8422 O O . VAL D 1 267 ? 8.024 13.855 30.040 1.00 42.35 294 VAL D O 1
ATOM 8426 N N . ASN D 1 268 ? 9.030 12.639 28.433 1.00 43.01 295 ASN D N 1
ATOM 8427 C CA . ASN D 1 268 ? 9.994 13.669 28.110 1.00 44.29 295 ASN D CA 1
ATOM 8428 C C . ASN D 1 268 ? 9.509 14.362 26.847 1.00 44.48 295 ASN D C 1
ATOM 8429 O O . ASN D 1 268 ? 9.564 13.789 25.762 1.00 43.98 295 ASN D O 1
ATOM 8434 N N . LEU D 1 269 ? 9.029 15.594 26.993 1.00 44.54 296 LEU D N 1
ATOM 8435 C CA . LEU D 1 269 ? 8.509 16.337 25.854 1.00 45.20 296 LEU D CA 1
ATOM 8436 C C . LEU D 1 269 ? 9.495 16.478 24.695 1.00 45.66 296 LEU D C 1
ATOM 8437 O O . LEU D 1 269 ? 9.115 16.332 23.529 1.00 46.05 296 LEU D O 1
ATOM 8442 N N . GLN D 1 270 ? 10.756 16.757 25.006 1.00 46.50 297 GLN D N 1
ATOM 8443 C CA . GLN D 1 270 ? 11.771 16.912 23.968 1.00 47.13 297 GLN D CA 1
ATOM 8444 C C . GLN D 1 270 ? 11.983 15.636 23.147 1.00 47.23 297 GLN D C 1
ATOM 8445 O O . GLN D 1 270 ? 12.094 15.692 21.921 1.00 47.00 297 GLN D O 1
ATOM 8451 N N . LYS D 1 271 ? 12.042 14.488 23.812 1.00 47.07 298 LYS D N 1
ATOM 8452 C CA . LYS D 1 271 ? 12.227 13.233 23.096 1.00 47.73 298 LYS D CA 1
ATOM 8453 C C . LYS D 1 271 ? 10.955 12.878 22.345 1.00 47.96 298 LYS D C 1
ATOM 8454 O O . LYS D 1 271 ? 11.002 12.355 21.229 1.00 47.86 298 LYS D O 1
ATOM 8460 N N . LEU D 1 272 ? 9.814 13.169 22.961 1.00 47.48 299 LEU D N 1
ATOM 8461 C CA . LEU D 1 272 ? 8.535 12.885 22.337 1.00 47.38 299 LEU D CA 1
ATOM 8462 C C . LEU D 1 272 ? 8.502 13.646 21.022 1.00 47.18 299 LEU D C 1
ATOM 8463 O O . LEU D 1 272 ? 8.095 13.107 19.997 1.00 46.94 299 LEU D O 1
ATOM 8468 N N . LEU D 1 273 ? 8.939 14.901 21.058 1.00 47.74 300 LEU D N 1
ATOM 8469 C CA . LEU D 1 273 ? 8.961 15.733 19.858 1.00 48.98 300 LEU D CA 1
ATOM 8470 C C . LEU D 1 273 ? 9.884 15.165 18.781 1.00 49.39 300 LEU D C 1
ATOM 8471 O O . LEU D 1 273 ? 9.528 15.133 17.603 1.00 48.62 300 LEU D O 1
ATOM 8476 N N . GLU D 1 274 ? 11.071 14.725 19.184 1.00 49.47 301 GLU D N 1
ATOM 8477 C CA . GLU D 1 274 ? 12.016 14.150 18.238 1.00 50.35 301 GLU D CA 1
ATOM 8478 C C . GLU D 1 274 ? 11.362 12.961 17.563 1.00 49.44 301 GLU D C 1
ATOM 8479 O O . GLU D 1 274 ? 11.423 12.823 16.344 1.00 50.08 301 GLU D O 1
ATOM 8485 N N . ALA D 1 275 ? 10.731 12.109 18.365 1.00 48.90 302 ALA D N 1
ATOM 8486 C CA . ALA D 1 275 ? 10.054 10.922 17.854 1.00 48.68 302 ALA D CA 1
ATOM 8487 C C . ALA D 1 275 ? 9.017 11.317 16.812 1.00 49.06 302 ALA D C 1
ATOM 8488 O O . ALA D 1 275 ? 8.816 10.610 15.828 1.00 48.76 302 ALA D O 1
ATOM 8490 N N . GLY D 1 276 ? 8.371 12.455 17.036 1.00 49.42 303 GLY D N 1
ATOM 8491 C CA . GLY D 1 276 ? 7.359 12.933 16.114 1.00 51.45 303 GLY D CA 1
ATOM 8492 C C . GLY D 1 276 ? 7.930 13.498 14.831 1.00 52.19 303 GLY D C 1
ATOM 8493 O O . GLY D 1 276 ? 7.359 13.322 13.754 1.00 51.33 303 GLY D O 1
ATOM 8494 N N . ASN D 1 277 ? 9.053 14.194 14.940 1.00 53.75 304 ASN D N 1
ATOM 8495 C CA . ASN D 1 277 ? 9.688 14.762 13.763 1.00 55.55 304 ASN D CA 1
ATOM 8496 C C . ASN D 1 277 ? 10.119 13.617 12.855 1.00 55.76 304 ASN D C 1
ATOM 8497 O O . ASN D 1 277 ? 9.962 13.679 11.636 1.00 55.32 304 ASN D O 1
ATOM 8502 N N . PHE D 1 278 ? 10.652 12.565 13.470 1.00 55.96 305 PHE D N 1
ATOM 8503 C CA . PHE D 1 278 ? 11.111 11.389 12.743 1.00 57.05 305 PHE D CA 1
ATOM 8504 C C . PHE D 1 278 ? 10.044 10.790 11.832 1.00 57.65 305 PHE D C 1
ATOM 8505 O O . PHE D 1 278 ? 10.245 10.672 10.625 1.00 57.41 305 PHE D O 1
ATOM 8513 N N . ILE D 1 279 ? 8.916 10.402 12.417 1.00 58.45 306 ILE D N 1
ATOM 8514 C CA . ILE D 1 279 ? 7.840 9.790 11.652 1.00 59.24 306 ILE D CA 1
ATOM 8515 C C . ILE D 1 279 ? 7.261 10.727 10.604 1.00 59.98 306 ILE D C 1
ATOM 8516 O O . ILE D 1 279 ? 6.950 10.302 9.491 1.00 60.45 306 ILE D O 1
ATOM 8521 N N . CYS D 1 280 ? 7.118 12.001 10.949 1.00 60.37 307 CYS D N 1
ATOM 8522 C CA . CYS D 1 280 ? 6.572 12.960 10.000 1.00 61.41 307 CYS D CA 1
ATOM 8523 C C . CYS D 1 280 ? 7.449 13.087 8.760 1.00 62.33 307 CYS D C 1
ATOM 8524 O O . CYS D 1 280 ? 6.944 13.192 7.640 1.00 61.49 307 CYS D O 1
ATOM 8527 N N . GLN D 1 281 ? 8.762 13.083 8.963 1.00 63.39 308 GLN D N 1
ATOM 8528 C CA . GLN D 1 281 ? 9.687 13.183 7.846 1.00 64.94 308 GLN D CA 1
ATOM 8529 C C . GLN D 1 281 ? 9.601 11.885 7.045 1.00 65.31 308 GLN D C 1
ATOM 8530 O O . GLN D 1 281 ? 9.451 11.906 5.823 1.00 64.94 308 GLN D O 1
ATOM 8536 N N . ALA D 1 282 ? 9.670 10.756 7.744 1.00 65.74 309 ALA D N 1
ATOM 8537 C CA . ALA D 1 282 ? 9.595 9.450 7.101 1.00 66.73 309 ALA D CA 1
ATOM 8538 C C . ALA D 1 282 ? 8.232 9.237 6.447 1.00 67.06 309 ALA D C 1
ATOM 8539 O O . ALA D 1 282 ? 8.038 8.295 5.681 1.00 67.46 309 ALA D O 1
ATOM 8541 N N . LEU D 1 283 ? 7.291 10.124 6.750 1.00 67.44 310 LEU D N 1
ATOM 8542 C CA . LEU D 1 283 ? 5.940 10.032 6.208 1.00 67.16 310 LEU D CA 1
ATOM 8543 C C . LEU D 1 283 ? 5.676 11.206 5.258 1.00 66.97 310 LEU D C 1
ATOM 8544 O O . LEU D 1 283 ? 4.602 11.312 4.664 1.00 66.38 310 LEU D O 1
ATOM 8549 N N . ASN D 1 284 ? 6.675 12.079 5.130 1.00 66.82 311 ASN D N 1
ATOM 8550 C CA . ASN D 1 284 ? 6.619 13.260 4.268 1.00 67.07 311 ASN D CA 1
ATOM 8551 C C . ASN D 1 284 ? 5.434 14.185 4.550 1.00 66.88 311 ASN D C 1
ATOM 8552 O O . ASN D 1 284 ? 4.988 14.929 3.674 1.00 66.29 311 ASN D O 1
ATOM 8557 N N . ARG D 1 285 ? 4.928 14.145 5.777 1.00 66.82 312 ARG D N 1
ATOM 8558 C CA . ARG D 1 285 ? 3.800 14.984 6.158 1.00 66.29 312 ARG D CA 1
ATOM 8559 C C . ARG D 1 285 ? 4.133 15.776 7.412 1.00 65.69 312 ARG D C 1
ATOM 8560 O O . ARG D 1 285 ? 4.607 15.218 8.401 1.00 65.73 312 ARG D O 1
ATOM 8568 N N . LYS D 1 286 ? 3.892 17.081 7.367 1.00 64.53 313 LYS D N 1
ATOM 8569 C CA . LYS D 1 286 ? 4.177 17.926 8.515 1.00 63.58 313 LYS D CA 1
ATOM 8570 C C . LYS D 1 286 ? 3.304 17.574 9.709 1.00 61.55 313 LYS D C 1
ATOM 8571 O O . LYS D 1 286 ? 2.189 17.073 9.560 1.00 61.07 313 LYS D O 1
ATOM 8577 N N . THR D 1 287 ? 3.830 17.836 10.898 1.00 59.00 314 THR D N 1
ATOM 8578 C CA . THR D 1 287 ? 3.126 17.534 12.130 1.00 56.55 314 THR D CA 1
ATOM 8579 C C . THR D 1 287 ? 1.834 18.321 12.323 1.00 56.02 314 THR D C 1
ATOM 8580 O O . THR D 1 287 ? 1.646 19.395 11.747 1.00 55.94 314 THR D O 1
ATOM 8584 N N . SER D 1 288 ? 0.947 17.763 13.141 1.00 54.81 315 SER D N 1
ATOM 8585 C CA . SER D 1 288 ? -0.333 18.379 13.455 1.00 53.21 315 SER D CA 1
ATOM 8586 C C . SER D 1 288 ? -0.243 18.901 14.884 1.00 52.16 315 SER D C 1
ATOM 8587 O O . SER D 1 288 ? -1.180 19.507 15.399 1.00 52.36 315 SER D O 1
ATOM 8590 N N . SER D 1 289 ? 0.891 18.639 15.524 1.00 49.92 316 SER D N 1
ATOM 8591 C CA . SER D 1 289 ? 1.112 19.085 16.888 1.00 48.79 316 SER D CA 1
ATOM 8592 C C . SER D 1 289 ? 1.450 20.567 16.916 1.00 47.59 316 SER D C 1
ATOM 8593 O O . SER D 1 289 ? 2.437 21.006 16.327 1.00 47.40 316 SER D O 1
ATOM 8596 N N . LYS D 1 290 ? 0.623 21.338 17.603 1.00 46.20 317 LYS D N 1
ATOM 8597 C CA . LYS D 1 290 ? 0.850 22.766 17.707 1.00 45.62 317 LYS D CA 1
ATOM 8598 C C . LYS D 1 290 ? 2.158 23.035 18.445 1.00 45.09 317 LYS D C 1
ATOM 8599 O O . LYS D 1 290 ? 2.896 23.954 18.098 1.00 45.71 317 LYS D O 1
ATOM 8605 N N . VAL D 1 291 ? 2.445 22.229 19.461 1.00 44.58 318 VAL D N 1
ATOM 8606 C CA . VAL D 1 291 ? 3.669 22.394 20.232 1.00 45.51 318 VAL D CA 1
ATOM 8607 C C . VAL D 1 291 ? 4.894 22.242 19.341 1.00 46.80 318 VAL D C 1
ATOM 8608 O O . VAL D 1 291 ? 5.851 23.005 19.458 1.00 46.68 318 VAL D O 1
ATOM 8612 N N . ALA D 1 292 ? 4.861 21.258 18.450 1.00 48.52 319 ALA D N 1
ATOM 8613 C CA . ALA D 1 292 ? 5.969 21.038 17.527 1.00 49.75 319 ALA D CA 1
ATOM 8614 C C . ALA D 1 292 ? 6.160 22.286 16.672 1.00 50.71 319 ALA D C 1
ATOM 8615 O O . ALA D 1 292 ? 7.255 22.847 16.611 1.00 50.24 319 ALA D O 1
ATOM 8617 N N . GLN D 1 293 ? 5.088 22.716 16.011 1.00 51.79 320 GLN D N 1
ATOM 8618 C CA . GLN D 1 293 ? 5.148 23.903 15.166 1.00 53.55 320 GLN D CA 1
ATOM 8619 C C . GLN D 1 293 ? 5.673 25.103 15.940 1.00 54.58 320 GLN D C 1
ATOM 8620 O O . GLN D 1 293 ? 6.422 25.915 15.405 1.00 54.11 320 GLN D O 1
ATOM 8626 N N . ALA D 1 294 ? 5.269 25.211 17.201 1.00 56.06 321 ALA D N 1
ATOM 8627 C CA . ALA D 1 294 ? 5.677 26.325 18.046 1.00 58.86 321 ALA D CA 1
ATOM 8628 C C . ALA D 1 294 ? 7.083 26.187 18.619 1.00 60.81 321 ALA D C 1
ATOM 8629 O O . ALA D 1 294 ? 7.666 27.166 19.081 1.00 60.21 321 ALA D O 1
ATOM 8631 N N . THR D 1 295 ? 7.623 24.975 18.597 1.00 63.88 322 THR D N 1
ATOM 8632 C CA . THR D 1 295 ? 8.959 24.734 19.130 1.00 67.00 322 THR D CA 1
ATOM 8633 C C . THR D 1 295 ? 10.057 24.920 18.090 1.00 68.47 322 THR D C 1
ATOM 8634 O O . THR D 1 295 ? 10.999 25.682 18.306 1.00 69.50 322 THR D O 1
ATOM 8638 N N . CYS D 1 296 ? 9.940 24.228 16.964 1.00 69.97 323 CYS D N 1
ATOM 8639 C CA . CYS D 1 296 ? 10.954 24.332 15.924 1.00 71.60 323 CYS D CA 1
ATOM 8640 C C . CYS D 1 296 ? 10.473 23.679 14.629 1.00 71.96 323 CYS D C 1
ATOM 8641 O O . CYS D 1 296 ? 11.075 22.663 14.220 1.00 72.36 323 CYS D O 1
ATOM 8644 N N . THR E 1 1 ? 25.831 45.081 44.017 1.00 53.17 28 THR E N 1
ATOM 8645 C CA . THR E 1 1 ? 24.834 44.154 43.411 1.00 52.09 28 THR E CA 1
ATOM 8646 C C . THR E 1 1 ? 24.636 44.386 41.905 1.00 50.54 28 THR E C 1
ATOM 8647 O O . THR E 1 1 ? 24.022 45.375 41.479 1.00 50.95 28 THR E O 1
ATOM 8651 N N . LEU E 1 2 ? 25.161 43.465 41.103 1.00 47.07 29 LEU E N 1
ATOM 8652 C CA . LEU E 1 2 ? 25.041 43.551 39.650 1.00 44.09 29 LEU E CA 1
ATOM 8653 C C . LEU E 1 2 ? 23.599 43.309 39.196 1.00 41.79 29 LEU E C 1
ATOM 8654 O O . LEU E 1 2 ? 22.888 42.493 39.775 1.00 42.15 29 LEU E O 1
ATOM 8659 N N . PRO E 1 3 ? 23.144 44.031 38.160 1.00 39.73 30 PRO E N 1
ATOM 8660 C CA . PRO E 1 3 ? 21.768 43.831 37.682 1.00 37.99 30 PRO E CA 1
ATOM 8661 C C . PRO E 1 3 ? 21.623 42.441 37.072 1.00 35.96 30 PRO E C 1
ATOM 8662 O O . PRO E 1 3 ? 22.600 41.860 36.625 1.00 36.44 30 PRO E O 1
ATOM 8666 N N . LYS E 1 4 ? 20.409 41.908 37.061 1.00 34.86 31 LYS E N 1
ATOM 8667 C CA . LYS E 1 4 ? 20.170 40.582 36.508 1.00 34.78 31 LYS E CA 1
ATOM 8668 C C . LYS E 1 4 ? 20.090 40.588 34.988 1.00 32.78 31 LYS E C 1
ATOM 8669 O O . LYS E 1 4 ? 20.398 39.586 34.339 1.00 30.73 31 LYS E O 1
ATOM 8675 N N . ARG E 1 5 ? 19.665 41.719 34.433 1.00 31.18 32 ARG E N 1
ATOM 8676 C CA . ARG E 1 5 ? 19.530 41.873 32.993 1.00 31.47 32 ARG E CA 1
ATOM 8677 C C . ARG E 1 5 ? 20.131 43.197 32.550 1.00 30.83 32 ARG E C 1
ATOM 8678 O O . ARG E 1 5 ? 19.961 44.217 33.216 1.00 30.87 32 ARG E O 1
ATOM 8686 N N . VAL E 1 6 ? 20.829 43.176 31.420 1.00 28.98 33 VAL E N 1
ATOM 8687 C CA . VAL E 1 6 ? 21.435 44.379 30.880 1.00 27.90 33 VAL E CA 1
ATOM 8688 C C . VAL E 1 6 ? 20.951 44.550 29.449 1.00 28.32 33 VAL E C 1
ATOM 8689 O O . VAL E 1 6 ? 21.018 43.618 28.653 1.00 28.79 33 VAL E O 1
ATOM 8693 N N . LYS E 1 7 ? 20.454 45.740 29.138 1.00 26.28 34 LYS E N 1
ATOM 8694 C CA . LYS E 1 7 ? 19.975 46.046 27.809 1.00 26.58 34 LYS E CA 1
ATOM 8695 C C . LYS E 1 7 ? 21.120 46.679 27.045 1.00 27.52 34 LYS E C 1
ATOM 8696 O O . LYS E 1 7 ? 21.551 47.789 27.371 1.00 28.48 34 LYS E O 1
ATOM 8702 N N . ILE E 1 8 ? 21.624 45.973 26.039 1.00 26.66 35 ILE E N 1
ATOM 8703 C CA . ILE E 1 8 ? 22.717 46.489 25.237 1.00 27.45 35 ILE E CA 1
ATOM 8704 C C . ILE E 1 8 ? 22.171 47.311 24.085 1.00 28.56 35 ILE E C 1
ATOM 8705 O O . ILE E 1 8 ? 21.341 46.838 23.311 1.00 29.28 35 ILE E O 1
ATOM 8710 N N . VAL E 1 9 ? 22.622 48.557 24.002 1.00 28.41 36 VAL E N 1
ATOM 8711 C CA . VAL E 1 9 ? 22.222 49.465 22.940 1.00 27.30 36 VAL E CA 1
ATOM 8712 C C . VAL E 1 9 ? 23.356 49.411 21.922 1.00 28.64 36 VAL E C 1
ATOM 8713 O O . VAL E 1 9 ? 24.486 49.814 22.206 1.00 28.67 36 VAL E O 1
ATOM 8717 N N . GLU E 1 10 ? 23.057 48.870 20.748 1.00 28.07 37 GLU E N 1
ATOM 8718 C CA . GLU E 1 10 ? 24.043 48.728 19.687 1.00 29.02 37 GLU E CA 1
ATOM 8719 C C . GLU E 1 10 ? 24.064 50.001 18.848 1.00 28.82 37 GLU E C 1
ATOM 8720 O O . GLU E 1 10 ? 23.042 50.413 18.291 1.00 29.11 37 GLU E O 1
ATOM 8726 N N . VAL E 1 11 ? 25.235 50.623 18.764 1.00 27.75 38 VAL E N 1
ATOM 8727 C CA . VAL E 1 11 ? 25.377 51.862 18.017 1.00 27.73 38 VAL E CA 1
ATOM 8728 C C . VAL E 1 11 ? 26.320 51.742 16.834 1.00 28.60 38 VAL E C 1
ATOM 8729 O O . VAL E 1 11 ? 26.574 52.729 16.143 1.00 29.67 38 VAL E O 1
ATOM 8733 N N . GLY E 1 12 ? 26.832 50.539 16.598 1.00 28.97 39 GLY E N 1
ATOM 8734 C CA . GLY E 1 12 ? 27.740 50.328 15.487 1.00 31.19 39 GLY E CA 1
ATOM 8735 C C . GLY E 1 12 ? 27.262 50.937 14.176 1.00 32.87 39 GLY E C 1
ATOM 8736 O O . GLY E 1 12 ? 27.988 51.715 13.562 1.00 33.05 39 GLY E O 1
ATOM 8737 N N . PRO E 1 13 ? 26.042 50.618 13.720 1.00 33.82 40 PRO E N 1
ATOM 8738 C CA . PRO E 1 13 ? 25.552 51.180 12.458 1.00 34.72 40 PRO E CA 1
ATOM 8739 C C . PRO E 1 13 ? 25.447 52.701 12.348 1.00 34.65 40 PRO E C 1
ATOM 8740 O O . PRO E 1 13 ? 25.445 53.239 11.244 1.00 34.46 40 PRO E O 1
ATOM 8744 N N . ARG E 1 14 ? 25.365 53.407 13.468 1.00 34.70 41 ARG E N 1
ATOM 8745 C CA . ARG E 1 14 ? 25.265 54.864 13.392 1.00 34.70 41 ARG E CA 1
ATOM 8746 C C . ARG E 1 14 ? 26.548 55.492 13.917 1.00 35.40 41 ARG E C 1
ATOM 8747 O O . ARG E 1 14 ? 27.353 56.014 13.148 1.00 33.79 41 ARG E O 1
ATOM 8755 N N . ASP E 1 15 ? 26.734 55.433 15.233 1.00 36.10 42 ASP E N 1
ATOM 8756 C CA . ASP E 1 15 ? 27.926 55.983 15.864 1.00 37.44 42 ASP E CA 1
ATOM 8757 C C . ASP E 1 15 ? 29.154 55.358 15.205 1.00 35.76 42 ASP E C 1
ATOM 8758 O O . ASP E 1 15 ? 30.093 56.053 14.836 1.00 37.39 42 ASP E O 1
ATOM 8763 N N . GLY E 1 16 ? 29.128 54.042 15.033 1.00 34.51 43 GLY E N 1
ATOM 8764 C CA . GLY E 1 16 ? 30.256 53.351 14.440 1.00 33.01 43 GLY E CA 1
ATOM 8765 C C . GLY E 1 16 ? 30.635 53.752 13.028 1.00 34.11 43 GLY E C 1
ATOM 8766 O O . GLY E 1 16 ? 31.771 54.164 12.779 1.00 33.51 43 GLY E O 1
ATOM 8767 N N . LEU E 1 17 ? 29.693 53.615 12.098 1.00 34.05 44 LEU E N 1
ATOM 8768 C CA . LEU E 1 17 ? 29.932 53.943 10.696 1.00 34.29 44 LEU E CA 1
ATOM 8769 C C . LEU E 1 17 ? 30.165 55.439 10.439 1.00 34.96 44 LEU E C 1
ATOM 8770 O O . LEU E 1 17 ? 31.022 55.808 9.633 1.00 34.05 44 LEU E O 1
ATOM 8775 N N . GLN E 1 18 ? 29.407 56.303 11.106 1.00 35.41 45 GLN E N 1
ATOM 8776 C CA . GLN E 1 18 ? 29.586 57.738 10.909 1.00 37.10 45 GLN E CA 1
ATOM 8777 C C . GLN E 1 18 ? 31.028 58.118 11.231 1.00 38.04 45 GLN E C 1
ATOM 8778 O O . GLN E 1 18 ? 31.581 59.056 10.647 1.00 38.19 45 GLN E O 1
ATOM 8784 N N . ASN E 1 19 ? 31.645 57.367 12.141 1.00 38.19 46 ASN E N 1
ATOM 8785 C CA . ASN E 1 19 ? 33.013 57.653 12.552 1.00 38.42 46 ASN E CA 1
ATOM 8786 C C . ASN E 1 19 ? 34.102 56.752 11.985 1.00 38.79 46 ASN E C 1
ATOM 8787 O O . ASN E 1 19 ? 35.221 56.744 12.488 1.00 39.86 46 ASN E O 1
ATOM 8792 N N . GLU E 1 20 ? 33.785 55.990 10.946 1.00 38.61 47 GLU E N 1
ATOM 8793 C CA . GLU E 1 20 ? 34.782 55.131 10.320 1.00 38.53 47 GLU E CA 1
ATOM 8794 C C . GLU E 1 20 ? 35.330 55.871 9.104 1.00 38.04 47 GLU E C 1
ATOM 8795 O O . GLU E 1 20 ? 34.618 56.659 8.488 1.00 38.14 47 GLU E O 1
ATOM 8801 N N . LYS E 1 21 ? 36.594 55.641 8.767 1.00 38.10 48 LYS E N 1
ATOM 8802 C CA . LYS E 1 21 ? 37.192 56.312 7.618 1.00 39.14 48 LYS E CA 1
ATOM 8803 C C . LYS E 1 21 ? 36.638 55.799 6.281 1.00 38.75 48 LYS E C 1
ATOM 8804 O O . LYS E 1 21 ? 36.459 56.581 5.342 1.00 38.95 48 LYS E O 1
ATOM 8810 N N . ASN E 1 22 ? 36.382 54.495 6.185 1.00 36.48 49 ASN E N 1
ATOM 8811 C CA . ASN E 1 22 ? 35.844 53.926 4.948 1.00 35.45 49 ASN E CA 1
ATOM 8812 C C . ASN E 1 22 ? 34.322 53.914 5.005 1.00 35.43 49 ASN E C 1
ATOM 8813 O O . ASN E 1 22 ? 33.732 53.894 6.089 1.00 35.53 49 ASN E O 1
ATOM 8818 N N . ILE E 1 23 ? 33.691 53.919 3.836 1.00 34.41 50 ILE E N 1
ATOM 8819 C CA . ILE E 1 23 ? 32.236 53.901 3.755 1.00 33.90 50 ILE E CA 1
ATOM 8820 C C . ILE E 1 23 ? 31.703 52.607 3.135 1.00 34.13 50 ILE E C 1
ATOM 8821 O O . ILE E 1 23 ? 32.421 51.899 2.434 1.00 34.06 50 ILE E O 1
ATOM 8826 N N . VAL E 1 24 ? 30.437 52.302 3.416 1.00 34.72 51 VAL E N 1
ATOM 8827 C CA . VAL E 1 24 ? 29.777 51.117 2.872 1.00 33.48 51 VAL E CA 1
ATOM 8828 C C . VAL E 1 24 ? 28.443 51.547 2.275 1.00 34.64 51 VAL E C 1
ATOM 8829 O O . VAL E 1 24 ? 27.875 52.568 2.670 1.00 33.20 51 VAL E O 1
ATOM 8833 N N . SER E 1 25 ? 27.945 50.754 1.333 1.00 35.35 52 SER E N 1
ATOM 8834 C CA . SER E 1 25 ? 26.692 51.055 0.647 1.00 36.40 52 SER E CA 1
ATOM 8835 C C . SER E 1 25 ? 25.466 50.825 1.512 1.00 35.00 52 SER E C 1
ATOM 8836 O O . SER E 1 25 ? 25.519 50.113 2.509 1.00 35.39 52 SER E O 1
ATOM 8839 N N . THR E 1 26 ? 24.361 51.438 1.105 1.00 34.08 53 THR E N 1
ATOM 8840 C CA . THR E 1 26 ? 23.090 51.313 1.798 1.00 32.20 53 THR E CA 1
ATOM 8841 C C . THR E 1 26 ? 22.685 49.860 2.049 1.00 32.14 53 THR E C 1
ATOM 8842 O O . THR E 1 26 ? 22.244 49.528 3.152 1.00 31.80 53 THR E O 1
ATOM 8846 N N . PRO E 1 27 ? 22.812 48.977 1.035 1.00 32.41 54 PRO E N 1
ATOM 8847 C CA . PRO E 1 27 ? 22.431 47.576 1.260 1.00 32.69 54 PRO E CA 1
ATOM 8848 C C . PRO E 1 27 ? 23.285 46.905 2.336 1.00 31.84 54 PRO E C 1
ATOM 8849 O O . PRO E 1 27 ? 22.814 46.025 3.048 1.00 31.02 54 PRO E O 1
ATOM 8853 N N . VAL E 1 28 ? 24.545 47.306 2.448 1.00 32.45 55 VAL E N 1
ATOM 8854 C CA . VAL E 1 28 ? 25.394 46.726 3.479 1.00 32.80 55 VAL E CA 1
ATOM 8855 C C . VAL E 1 28 ? 24.874 47.180 4.848 1.00 32.66 55 VAL E C 1
ATOM 8856 O O . VAL E 1 28 ? 24.755 46.371 5.772 1.00 32.91 55 VAL E O 1
ATOM 8860 N N . LYS E 1 29 ? 24.547 48.466 4.961 1.00 31.14 56 LYS E N 1
ATOM 8861 C CA . LYS E 1 29 ? 24.028 49.021 6.205 1.00 31.87 56 LYS E CA 1
ATOM 8862 C C . LYS E 1 29 ? 22.753 48.275 6.570 1.00 31.75 56 LYS E C 1
ATOM 8863 O O . LYS E 1 29 ? 22.617 47.752 7.676 1.00 31.03 56 LYS E O 1
ATOM 8869 N N . ILE E 1 30 ? 21.817 48.215 5.631 1.00 32.01 57 ILE E N 1
ATOM 8870 C CA . ILE E 1 30 ? 20.576 47.505 5.886 1.00 30.11 57 ILE E CA 1
ATOM 8871 C C . ILE E 1 30 ? 20.855 46.068 6.294 1.00 29.30 57 ILE E C 1
ATOM 8872 O O . ILE E 1 30 ? 20.273 45.573 7.249 1.00 30.21 57 ILE E O 1
ATOM 8877 N N . LYS E 1 31 ? 21.758 45.400 5.589 1.00 29.79 58 LYS E N 1
ATOM 8878 C CA . LYS E 1 31 ? 22.069 44.019 5.927 1.00 30.68 58 LYS E CA 1
ATOM 8879 C C . LYS E 1 31 ? 22.731 43.892 7.294 1.00 31.25 58 LYS E C 1
ATOM 8880 O O . LYS E 1 31 ? 22.514 42.900 7.998 1.00 30.33 58 LYS E O 1
ATOM 8886 N N . LEU E 1 32 ? 23.566 44.870 7.655 1.00 30.75 59 LEU E N 1
ATOM 8887 C CA . LEU E 1 32 ? 24.234 44.835 8.952 1.00 31.00 59 LEU E CA 1
ATOM 8888 C C . LEU E 1 32 ? 23.203 44.871 10.072 1.00 30.56 59 LEU E C 1
ATOM 8889 O O . LEU E 1 32 ? 23.226 44.037 10.979 1.00 29.39 59 LEU E O 1
ATOM 8894 N N . ILE E 1 33 ? 22.296 45.839 9.999 1.00 29.65 60 ILE E N 1
ATOM 8895 C CA . ILE E 1 33 ? 21.275 45.984 11.024 1.00 30.99 60 ILE E CA 1
ATOM 8896 C C . ILE E 1 33 ? 20.441 44.701 11.141 1.00 32.60 60 ILE E C 1
ATOM 8897 O O . ILE E 1 33 ? 20.249 44.174 12.242 1.00 32.06 60 ILE E O 1
ATOM 8902 N N . ASP E 1 34 ? 19.973 44.193 10.002 1.00 32.65 61 ASP E N 1
ATOM 8903 C CA . ASP E 1 34 ? 19.191 42.957 9.978 1.00 33.61 61 ASP E CA 1
ATOM 8904 C C . ASP E 1 34 ? 19.968 41.843 10.671 1.00 32.48 61 ASP E C 1
ATOM 8905 O O . ASP E 1 34 ? 19.397 41.055 11.415 1.00 33.04 61 ASP E O 1
ATOM 8910 N N . MET E 1 35 ? 21.272 41.773 10.430 1.00 31.87 62 MET E N 1
ATOM 8911 C CA . MET E 1 35 ? 22.079 40.753 11.082 1.00 31.95 62 MET E CA 1
ATOM 8912 C C . MET E 1 35 ? 22.136 40.992 12.589 1.00 32.75 62 MET E C 1
ATOM 8913 O O . MET E 1 35 ? 22.120 40.041 13.375 1.00 32.97 62 MET E O 1
ATOM 8918 N N . LEU E 1 36 ? 22.196 42.261 12.988 1.00 30.57 63 LEU E N 1
ATOM 8919 C CA . LEU E 1 36 ? 22.236 42.606 14.405 1.00 30.57 63 LEU E CA 1
ATOM 8920 C C . LEU E 1 36 ? 20.913 42.210 15.051 1.00 30.09 63 LEU E C 1
ATOM 8921 O O . LEU E 1 36 ? 20.886 41.741 16.186 1.00 28.55 63 LEU E O 1
ATOM 8926 N N . SER E 1 37 ? 19.818 42.400 14.318 1.00 30.92 64 SER E N 1
ATOM 8927 C CA . SER E 1 37 ? 18.488 42.045 14.811 1.00 31.86 64 SER E CA 1
ATOM 8928 C C . SER E 1 37 ? 18.380 40.541 15.066 1.00 33.34 64 SER E C 1
ATOM 8929 O O . SER E 1 37 ? 17.772 40.109 16.035 1.00 32.23 64 SER E O 1
ATOM 8932 N N . GLU E 1 38 ? 18.975 39.746 14.184 1.00 35.28 65 GLU E N 1
ATOM 8933 C CA . GLU E 1 38 ? 18.913 38.297 14.322 1.00 38.03 65 GLU E CA 1
ATOM 8934 C C . GLU E 1 38 ? 19.823 37.799 15.432 1.00 36.64 65 GLU E C 1
ATOM 8935 O O . GLU E 1 38 ? 19.613 36.713 15.977 1.00 35.97 65 GLU E O 1
ATOM 8941 N N . ALA E 1 39 ? 20.825 38.602 15.778 1.00 34.79 66 ALA E N 1
ATOM 8942 C CA . ALA E 1 39 ? 21.748 38.228 16.838 1.00 32.22 66 ALA E CA 1
ATOM 8943 C C . ALA E 1 39 ? 21.070 38.433 18.192 1.00 31.30 66 ALA E C 1
ATOM 8944 O O . ALA E 1 39 ? 21.531 37.933 19.216 1.00 29.88 66 ALA E O 1
ATOM 8946 N N . GLY E 1 40 ? 19.970 39.173 18.191 1.00 30.58 67 GLY E N 1
ATOM 8947 C CA . GLY E 1 40 ? 19.248 39.384 19.429 1.00 32.36 67 GLY E CA 1
ATOM 8948 C C . GLY E 1 40 ? 19.318 40.751 20.086 1.00 32.86 67 GLY E C 1
ATOM 8949 O O . GLY E 1 40 ? 18.646 40.961 21.093 1.00 33.84 67 GLY E O 1
ATOM 8950 N N . LEU E 1 41 ? 20.114 41.674 19.552 1.00 33.04 68 LEU E N 1
ATOM 8951 C CA . LEU E 1 41 ? 20.189 43.013 20.144 1.00 33.11 68 LEU E CA 1
ATOM 8952 C C . LEU E 1 41 ? 18.772 43.569 20.197 1.00 33.28 68 LEU E C 1
ATOM 8953 O O . LEU E 1 41 ? 18.057 43.540 19.191 1.00 35.44 68 LEU E O 1
ATOM 8958 N N . SER E 1 42 ? 18.363 44.071 21.358 1.00 31.57 69 SER E N 1
ATOM 8959 C CA . SER E 1 42 ? 17.021 44.619 21.509 1.00 30.95 69 SER E CA 1
ATOM 8960 C C . SER E 1 42 ? 16.922 46.080 21.076 1.00 28.98 69 SER E C 1
ATOM 8961 O O . SER E 1 42 ? 15.834 46.582 20.828 1.00 28.59 69 SER E O 1
ATOM 8964 N N . VAL E 1 43 ? 18.052 46.771 20.996 1.00 29.35 70 VAL E N 1
ATOM 8965 C CA . VAL E 1 43 ? 18.046 48.163 20.541 1.00 29.46 70 VAL E CA 1
ATOM 8966 C C . VAL E 1 43 ? 19.248 48.426 19.632 1.00 28.31 70 VAL E C 1
ATOM 8967 O O . VAL E 1 43 ? 20.392 48.106 19.968 1.00 27.58 70 VAL E O 1
ATOM 8971 N N . ILE E 1 44 ? 18.970 48.968 18.451 1.00 27.81 71 ILE E N 1
ATOM 8972 C CA . ILE E 1 44 ? 20.014 49.244 17.473 1.00 28.22 71 ILE E CA 1
ATOM 8973 C C . ILE E 1 44 ? 19.884 50.639 16.884 1.00 29.36 71 ILE E C 1
ATOM 8974 O O . ILE E 1 44 ? 18.913 50.938 16.183 1.00 27.88 71 ILE E O 1
ATOM 8979 N N . GLU E 1 45 ? 20.868 51.491 17.169 1.00 29.32 72 GLU E N 1
ATOM 8980 C CA . GLU E 1 45 ? 20.861 52.861 16.662 1.00 31.76 72 GLU E CA 1
ATOM 8981 C C . GLU E 1 45 ? 21.094 52.703 15.167 1.00 31.63 72 GLU E C 1
ATOM 8982 O O . GLU E 1 45 ? 22.158 52.272 14.730 1.00 31.68 72 GLU E O 1
ATOM 8988 N N . THR E 1 46 ? 20.090 53.071 14.391 1.00 32.00 73 THR E N 1
ATOM 8989 C CA . THR E 1 46 ? 20.113 52.877 12.955 1.00 32.29 73 THR E CA 1
ATOM 8990 C C . THR E 1 46 ? 20.760 53.892 12.031 1.00 32.52 73 THR E C 1
ATOM 8991 O O . THR E 1 46 ? 21.491 53.513 11.113 1.00 33.35 73 THR E O 1
ATOM 8995 N N . THR E 1 47 ? 20.490 55.171 12.252 1.00 31.41 74 THR E N 1
ATOM 8996 C CA . THR E 1 47 ? 21.049 56.188 11.382 1.00 30.75 74 THR E CA 1
ATOM 8997 C C . THR E 1 47 ? 20.810 57.567 11.974 1.00 29.78 74 THR E C 1
ATOM 8998 O O . THR E 1 47 ? 20.242 57.703 13.052 1.00 29.96 74 THR E O 1
ATOM 9002 N N . SER E 1 48 ? 21.236 58.591 11.250 1.00 30.18 75 SER E N 1
ATOM 9003 C CA . SER E 1 48 ? 21.062 59.957 11.703 1.00 30.62 75 SER E CA 1
ATOM 9004 C C . SER E 1 48 ? 20.435 60.816 10.616 1.00 29.77 75 SER E C 1
ATOM 9005 O O . SER E 1 48 ? 20.936 60.874 9.499 1.00 28.69 75 SER E O 1
ATOM 9008 N N . PHE E 1 49 ? 19.346 61.492 10.958 1.00 30.93 76 PHE E N 1
ATOM 9009 C CA . PHE E 1 49 ? 18.648 62.357 10.014 1.00 33.22 76 PHE E CA 1
ATOM 9010 C C . PHE E 1 49 ? 19.191 63.775 10.036 1.00 34.53 76 PHE E C 1
ATOM 9011 O O . PHE E 1 49 ? 18.536 64.722 10.470 1.00 35.92 76 PHE E O 1
ATOM 9019 N N . VAL E 1 50 ? 20.416 63.895 9.559 1.00 36.90 77 VAL E N 1
ATOM 9020 C CA . VAL E 1 50 ? 21.110 65.166 9.491 1.00 39.32 77 VAL E CA 1
ATOM 9021 C C . VAL E 1 50 ? 21.449 65.421 8.020 1.00 40.62 77 VAL E C 1
ATOM 9022 O O . VAL E 1 50 ? 21.568 64.482 7.232 1.00 41.60 77 VAL E O 1
ATOM 9026 N N . SER E 1 51 ? 21.589 66.693 7.653 1.00 42.63 78 SER E N 1
ATOM 9027 C CA . SER E 1 51 ? 21.903 67.078 6.277 1.00 44.43 78 SER E CA 1
ATOM 9028 C C . SER E 1 51 ? 23.047 66.302 5.628 1.00 44.69 78 SER E C 1
ATOM 9029 O O . SER E 1 51 ? 24.133 66.173 6.199 1.00 44.76 78 SER E O 1
ATOM 9032 N N . PRO E 1 52 ? 22.813 65.769 4.416 1.00 44.97 79 PRO E N 1
ATOM 9033 C CA . PRO E 1 52 ? 23.849 65.013 3.705 1.00 45.26 79 PRO E CA 1
ATOM 9034 C C . PRO E 1 52 ? 25.013 65.948 3.405 1.00 45.47 79 PRO E C 1
ATOM 9035 O O . PRO E 1 52 ? 26.153 65.517 3.231 1.00 45.74 79 PRO E O 1
ATOM 9039 N N . LYS E 1 53 ? 24.699 67.238 3.363 1.00 46.06 80 LYS E N 1
ATOM 9040 C CA . LYS E 1 53 ? 25.676 68.284 3.088 1.00 47.62 80 LYS E CA 1
ATOM 9041 C C . LYS E 1 53 ? 26.676 68.507 4.218 1.00 47.74 80 LYS E C 1
ATOM 9042 O O . LYS E 1 53 ? 27.777 68.992 3.977 1.00 48.28 80 LYS E O 1
ATOM 9048 N N . TRP E 1 54 ? 26.296 68.159 5.446 1.00 47.66 81 TRP E N 1
ATOM 9049 C CA . TRP E 1 54 ? 27.182 68.349 6.592 1.00 47.63 81 TRP E CA 1
ATOM 9050 C C . TRP E 1 54 ? 27.852 67.048 7.018 1.00 47.97 81 TRP E C 1
ATOM 9051 O O . TRP E 1 54 ? 28.966 67.060 7.548 1.00 48.43 81 TRP E O 1
ATOM 9062 N N . VAL E 1 55 ? 27.174 65.929 6.769 1.00 47.36 82 VAL E N 1
ATOM 9063 C CA . VAL E 1 55 ? 27.702 64.606 7.090 1.00 46.26 82 VAL E CA 1
ATOM 9064 C C . VAL E 1 55 ? 27.165 63.592 6.069 1.00 46.08 82 VAL E C 1
ATOM 9065 O O . VAL E 1 55 ? 26.136 62.950 6.278 1.00 45.61 82 VAL E O 1
ATOM 9069 N N . PRO E 1 56 ? 27.870 63.445 4.938 1.00 45.96 83 PRO E N 1
ATOM 9070 C CA . PRO E 1 56 ? 27.480 62.520 3.867 1.00 45.73 83 PRO E CA 1
ATOM 9071 C C . PRO E 1 56 ? 27.431 61.034 4.2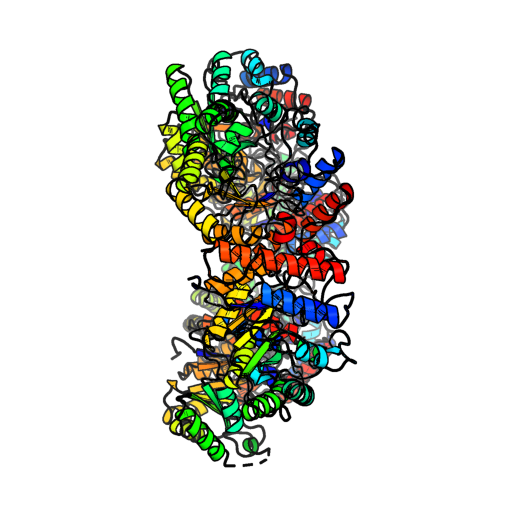31 1.00 45.32 83 PRO E C 1
ATOM 9072 O O . PRO E 1 56 ? 26.582 60.304 3.721 1.00 45.52 83 PRO E O 1
ATOM 9076 N N . GLN E 1 57 ? 28.326 60.588 5.110 1.00 44.73 84 GLN E N 1
ATOM 9077 C CA . GLN E 1 57 ? 28.364 59.180 5.508 1.00 44.17 84 GLN E CA 1
ATOM 9078 C C . GLN E 1 57 ? 27.012 58.692 6.003 1.00 42.33 84 GLN E C 1
ATOM 9079 O O . GLN E 1 57 ? 26.800 57.491 6.154 1.00 42.08 84 GLN E O 1
ATOM 9085 N N . MET E 1 58 ? 26.106 59.627 6.262 1.00 40.80 85 MET E N 1
ATOM 9086 C CA . MET E 1 58 ? 24.785 59.293 6.771 1.00 40.12 85 MET E CA 1
ATOM 9087 C C . MET E 1 58 ? 23.679 59.709 5.803 1.00 38.76 85 MET E C 1
ATOM 9088 O O . MET E 1 58 ? 22.489 59.591 6.114 1.00 37.88 85 MET E O 1
ATOM 9093 N N . GLY E 1 59 ? 24.085 60.190 4.632 1.00 37.10 86 GLY E N 1
ATOM 9094 C CA . GLY E 1 59 ? 23.142 60.657 3.630 1.00 36.74 86 GLY E CA 1
ATOM 9095 C C . GLY E 1 59 ? 21.981 59.761 3.246 1.00 36.21 86 GLY E C 1
ATOM 9096 O O . GLY E 1 59 ? 20.954 60.252 2.776 1.00 36.50 86 GLY E O 1
ATOM 9097 N N . ASP E 1 60 ? 22.130 58.458 3.448 1.00 35.42 87 ASP E N 1
ATOM 9098 C CA . ASP E 1 60 ? 21.087 57.501 3.102 1.00 36.75 87 ASP E CA 1
ATOM 9099 C C . ASP E 1 60 ? 20.153 57.175 4.269 1.00 37.09 87 ASP E C 1
ATOM 9100 O O . ASP E 1 60 ? 19.509 56.128 4.271 1.00 37.73 87 ASP E O 1
ATOM 9105 N N . HIS E 1 61 ? 20.069 58.064 5.252 1.00 36.44 88 HIS E N 1
ATOM 9106 C CA . HIS E 1 61 ? 19.224 57.811 6.415 1.00 35.74 88 HIS E CA 1
ATOM 9107 C C . HIS E 1 61 ? 17.804 57.356 6.119 1.00 35.98 88 HIS E C 1
ATOM 9108 O O . HIS E 1 61 ? 17.345 56.362 6.684 1.00 35.11 88 HIS E O 1
ATOM 9115 N N . THR E 1 62 ? 17.108 58.066 5.238 1.00 34.70 89 THR E N 1
ATOM 9116 C CA . THR E 1 62 ? 15.735 57.696 4.921 1.00 34.81 89 THR E CA 1
ATOM 9117 C C . THR E 1 62 ? 15.593 56.277 4.356 1.00 34.41 89 THR E C 1
ATOM 9118 O O . THR E 1 62 ? 14.726 55.524 4.787 1.00 33.44 89 THR E O 1
ATOM 9122 N N . GLU E 1 63 ? 16.444 55.904 3.405 1.00 34.62 90 GLU E N 1
ATOM 9123 C CA . GLU E 1 63 ? 16.347 54.568 2.832 1.00 35.63 90 GLU E CA 1
ATOM 9124 C C . GLU E 1 63 ? 16.812 53.468 3.789 1.00 34.32 90 GLU E C 1
ATOM 9125 O O . GLU E 1 63 ? 16.350 52.326 3.702 1.00 33.19 90 GLU E O 1
ATOM 9131 N N . VAL E 1 64 ? 17.713 53.798 4.710 1.00 33.20 91 VAL E N 1
ATOM 9132 C CA . VAL E 1 64 ? 18.183 52.791 5.658 1.00 32.07 91 VAL E CA 1
ATOM 9133 C C . VAL E 1 64 ? 17.089 52.438 6.659 1.00 31.27 91 VAL E C 1
ATOM 9134 O O . VAL E 1 64 ? 16.851 51.269 6.935 1.00 31.75 91 VAL E O 1
ATOM 9138 N N . LEU E 1 65 ? 16.419 53.447 7.195 1.00 32.43 92 LEU E N 1
ATOM 9139 C CA . LEU E 1 65 ? 15.364 53.210 8.174 1.00 34.35 92 LEU E CA 1
ATOM 9140 C C . LEU E 1 65 ? 14.174 52.467 7.565 1.00 35.47 92 LEU E C 1
ATOM 9141 O O . LEU E 1 65 ? 13.636 51.540 8.180 1.00 34.98 92 LEU E O 1
ATOM 9146 N N . LYS E 1 66 ? 13.772 52.878 6.362 1.00 35.76 93 LYS E N 1
ATOM 9147 C CA . LYS E 1 66 ? 12.653 52.249 5.645 1.00 37.42 93 LYS E CA 1
ATOM 9148 C C . LYS E 1 66 ? 13.015 50.839 5.169 1.00 36.86 93 LYS E C 1
ATOM 9149 O O . LYS E 1 66 ? 12.180 49.943 5.179 1.00 37.83 93 LYS E O 1
ATOM 9155 N N . GLY E 1 67 ? 14.265 50.651 4.758 1.00 36.41 94 GLY E N 1
ATOM 9156 C CA . GLY E 1 67 ? 14.693 49.359 4.255 1.00 35.91 94 GLY E CA 1
ATOM 9157 C C . GLY E 1 67 ? 14.967 48.232 5.232 1.00 36.48 94 GLY E C 1
ATOM 9158 O O . GLY E 1 67 ? 14.975 47.062 4.832 1.00 34.89 94 GLY E O 1
ATOM 9159 N N . ILE E 1 68 ? 15.205 48.550 6.503 1.00 36.89 95 ILE E N 1
ATOM 9160 C CA . ILE E 1 68 ? 15.497 47.493 7.470 1.00 37.67 95 ILE E CA 1
ATOM 9161 C C . ILE E 1 68 ? 14.268 46.722 7.912 1.00 37.34 95 ILE E C 1
ATOM 9162 O O . ILE E 1 68 ? 13.146 47.235 7.885 1.00 36.72 95 ILE E O 1
ATOM 9167 N N . GLN E 1 69 ? 14.496 45.481 8.322 1.00 38.15 96 GLN E N 1
ATOM 9168 C CA . GLN E 1 69 ? 13.425 44.627 8.805 1.00 39.29 96 GLN E CA 1
ATOM 9169 C C . GLN E 1 69 ? 13.108 45.029 10.239 1.00 39.35 96 GLN E C 1
ATOM 9170 O O . GLN E 1 69 ? 14.012 45.147 11.071 1.00 38.55 96 GLN E O 1
ATOM 9176 N N . LYS E 1 70 ? 11.829 45.239 10.531 1.00 38.39 97 LYS E N 1
ATOM 9177 C CA . LYS E 1 70 ? 11.422 45.620 11.871 1.00 37.87 97 LYS E CA 1
ATOM 9178 C C . LYS E 1 70 ? 11.053 44.392 12.701 1.00 38.73 97 LYS E C 1
ATOM 9179 O O . LYS E 1 70 ? 9.880 44.035 12.808 1.00 38.84 97 LYS E O 1
ATOM 9185 N N . PHE E 1 71 ? 12.058 43.744 13.283 1.00 39.15 98 PHE E N 1
ATOM 9186 C CA . PHE E 1 71 ? 11.823 42.564 14.105 1.00 39.75 98 PHE E CA 1
ATOM 9187 C C . PHE E 1 71 ? 10.998 42.910 15.337 1.00 40.33 98 PHE E C 1
ATOM 9188 O O . PHE E 1 71 ? 11.104 44.012 15.881 1.00 41.52 98 PHE E O 1
ATOM 9196 N N . PRO E 1 72 ? 10.169 41.962 15.796 1.00 39.30 99 PRO E N 1
ATOM 9197 C CA . PRO E 1 72 ? 9.294 42.105 16.967 1.00 38.68 99 PRO E CA 1
ATOM 9198 C C . PRO E 1 72 ? 10.081 42.386 18.244 1.00 36.85 99 PRO E C 1
ATOM 9199 O O . PRO E 1 72 ? 11.068 41.710 18.536 1.00 34.95 99 PRO E O 1
ATOM 9203 N N . GLY E 1 73 ? 9.638 43.386 18.998 1.00 36.76 100 GLY E N 1
ATOM 9204 C CA . GLY E 1 73 ? 10.309 43.727 20.240 1.00 37.50 100 GLY E CA 1
ATOM 9205 C C . GLY E 1 73 ? 11.699 44.338 20.131 1.00 36.77 100 GLY E C 1
ATOM 9206 O O . GLY E 1 73 ? 12.422 44.380 21.125 1.00 38.98 100 GLY E O 1
ATOM 9207 N N . ILE E 1 74 ? 12.080 44.802 18.944 1.00 35.52 101 ILE E N 1
ATOM 9208 C CA . ILE E 1 74 ? 13.383 45.428 18.747 1.00 34.24 101 ILE E CA 1
ATOM 9209 C C . ILE E 1 74 ? 13.208 46.912 18.430 1.00 34.63 101 ILE E C 1
ATOM 9210 O O . ILE E 1 74 ? 12.325 47.290 17.647 1.00 33.54 101 ILE E O 1
ATOM 9215 N N . ASN E 1 75 ? 14.049 47.744 19.048 1.00 33.00 102 ASN E N 1
ATOM 9216 C CA . ASN E 1 75 ? 14.003 49.199 18.859 1.00 31.99 102 ASN E CA 1
ATOM 9217 C C . ASN E 1 75 ? 15.054 49.713 17.877 1.00 29.90 102 ASN E C 1
ATOM 9218 O O . ASN E 1 75 ? 16.195 49.258 17.873 1.00 29.58 102 ASN E O 1
ATOM 9223 N N . TYR E 1 76 ? 14.668 50.685 17.063 1.00 28.68 103 TYR E N 1
ATOM 9224 C CA . TYR E 1 76 ? 15.572 51.243 16.056 1.00 28.49 103 TYR E CA 1
ATOM 9225 C C . TYR E 1 76 ? 15.580 52.772 16.073 1.00 28.32 103 TYR E C 1
ATOM 9226 O O . TYR E 1 76 ? 15.151 53.412 15.112 1.00 28.98 103 TYR E O 1
ATOM 9235 N N . PRO E 1 77 ? 16.076 53.377 17.166 1.00 27.63 104 PRO E N 1
ATOM 9236 C CA . PRO E 1 77 ? 16.149 54.839 17.323 1.00 26.04 104 PRO E CA 1
ATOM 9237 C C . PRO E 1 77 ? 17.070 55.538 16.322 1.00 24.89 104 PRO E C 1
ATOM 9238 O O . PRO E 1 77 ? 18.070 54.986 15.883 1.00 24.96 104 PRO E O 1
ATOM 9242 N N . VAL E 1 78 ? 16.740 56.774 15.977 1.00 25.76 105 VAL E N 1
ATOM 9243 C CA . VAL E 1 78 ? 17.564 57.533 15.041 1.00 26.03 105 VAL E CA 1
ATOM 9244 C C . VAL E 1 78 ? 17.866 58.933 15.564 1.00 25.38 105 VAL E C 1
ATOM 9245 O O . VAL E 1 78 ? 17.061 59.527 16.254 1.00 25.48 105 VAL E O 1
ATOM 9249 N N . LEU E 1 79 ? 19.034 59.458 15.228 1.00 28.84 106 LEU E N 1
ATOM 9250 C CA . LEU E 1 79 ? 19.412 60.794 15.669 1.00 30.81 106 LEU E CA 1
ATOM 9251 C C . LEU E 1 79 ? 18.712 61.896 14.877 1.00 32.52 106 LEU E C 1
ATOM 9252 O O . LEU E 1 79 ? 18.661 61.858 13.645 1.00 30.70 106 LEU E O 1
ATOM 9257 N N . THR E 1 80 ? 18.163 62.868 15.600 1.00 33.63 107 THR E N 1
ATOM 9258 C CA . THR E 1 80 ? 17.493 64.003 14.989 1.00 35.38 107 THR E CA 1
ATOM 9259 C C . THR E 1 80 ? 18.009 65.268 15.670 1.00 36.73 107 THR E C 1
ATOM 9260 O O . THR E 1 80 ? 17.493 65.678 16.707 1.00 37.17 107 THR E O 1
ATOM 9264 N N . PRO E 1 81 ? 19.048 65.900 15.096 1.00 38.28 108 PRO E N 1
ATOM 9265 C CA . PRO E 1 81 ? 19.621 67.126 15.670 1.00 39.59 108 PRO E CA 1
ATOM 9266 C C . PRO E 1 81 ? 18.777 68.392 15.553 1.00 40.87 108 PRO E C 1
ATOM 9267 O O . PRO E 1 81 ? 19.003 69.356 16.280 1.00 41.60 108 PRO E O 1
ATOM 9271 N N . ASN E 1 82 ? 17.808 68.404 14.646 1.00 41.72 109 ASN E N 1
ATOM 9272 C CA . ASN E 1 82 ? 16.953 69.575 14.496 1.00 42.60 109 ASN E CA 1
ATOM 9273 C C . ASN E 1 82 ? 15.533 69.176 14.124 1.00 43.30 109 ASN E C 1
ATOM 9274 O O . ASN E 1 82 ? 15.276 68.033 13.747 1.00 42.44 109 ASN E O 1
ATOM 9279 N N . LEU E 1 83 ? 14.610 70.119 14.237 1.00 44.53 110 LEU E N 1
ATOM 9280 C CA . LEU E 1 83 ? 13.214 69.836 13.943 1.00 46.51 110 LEU E CA 1
ATOM 9281 C C . LEU E 1 83 ? 13.036 69.289 12.529 1.00 47.47 110 LEU E C 1
ATOM 9282 O O . LEU E 1 83 ? 12.235 68.380 12.302 1.00 48.82 110 LEU E O 1
ATOM 9287 N N . LYS E 1 84 ? 13.793 69.833 11.583 1.00 46.92 111 LYS E N 1
ATOM 9288 C CA . LYS E 1 84 ? 13.713 69.388 10.197 1.00 46.45 111 LYS E CA 1
ATOM 9289 C C . LYS E 1 84 ? 14.025 67.892 10.079 1.00 45.26 111 LYS E C 1
ATOM 9290 O O . LYS E 1 84 ? 13.312 67.150 9.405 1.00 44.75 111 LYS E O 1
ATOM 9296 N N . GLY E 1 85 ? 15.098 67.460 10.735 1.00 44.05 112 GLY E N 1
ATOM 9297 C CA . GLY E 1 85 ? 15.486 66.061 10.695 1.00 41.95 112 GLY E CA 1
ATOM 9298 C C . GLY E 1 85 ? 14.469 65.181 11.401 1.00 40.98 112 GLY E C 1
ATOM 9299 O O . GLY E 1 85 ? 14.259 64.029 11.025 1.00 40.51 112 GLY E O 1
ATOM 9300 N N . PHE E 1 86 ? 13.828 65.728 12.425 1.00 40.11 113 PHE E N 1
ATOM 9301 C CA . PHE E 1 86 ? 12.835 64.981 13.173 1.00 40.33 113 PHE E CA 1
ATOM 9302 C C . PHE E 1 86 ? 11.651 64.640 12.277 1.00 40.61 113 PHE E C 1
ATOM 9303 O O . PHE E 1 86 ? 11.180 63.497 12.252 1.00 39.12 113 PHE E O 1
ATOM 9311 N N . GLU E 1 87 ? 11.174 65.636 11.537 1.00 40.77 114 GLU E N 1
ATOM 9312 C CA . GLU E 1 87 ? 10.048 65.421 10.640 1.00 41.07 114 GLU E CA 1
ATOM 9313 C C . GLU E 1 87 ? 10.387 64.387 9.575 1.00 38.65 114 GLU E C 1
ATOM 9314 O O . GLU E 1 87 ? 9.532 63.595 9.172 1.00 37.79 114 GLU E O 1
ATOM 9320 N N . ALA E 1 88 ? 11.643 64.392 9.140 1.00 37.81 115 ALA E N 1
ATOM 9321 C CA . ALA E 1 88 ? 12.127 63.450 8.142 1.00 36.86 115 ALA E CA 1
ATOM 9322 C C . ALA E 1 88 ? 12.272 62.077 8.793 1.00 36.75 115 ALA E C 1
ATOM 9323 O O . ALA E 1 88 ? 12.244 61.055 8.120 1.00 38.10 115 ALA E O 1
ATOM 9325 N N . ALA E 1 89 ? 12.439 62.056 10.108 1.00 36.44 116 ALA E N 1
ATOM 9326 C CA . ALA E 1 89 ? 12.557 60.790 10.818 1.00 35.62 116 ALA E CA 1
ATOM 9327 C C . ALA E 1 89 ? 11.151 60.213 10.949 1.00 34.86 116 ALA E C 1
ATOM 9328 O O . ALA E 1 89 ? 10.923 59.036 10.684 1.00 34.93 116 ALA E O 1
ATOM 9330 N N . VAL E 1 90 ? 10.205 61.047 11.357 1.00 34.93 117 VAL E N 1
ATOM 9331 C CA . VAL E 1 90 ? 8.837 60.579 11.493 1.00 37.54 117 VAL E CA 1
ATOM 9332 C C . VAL E 1 90 ? 8.350 60.082 10.134 1.00 38.35 117 VAL E C 1
ATOM 9333 O O . VAL E 1 90 ? 7.776 58.999 10.033 1.00 38.64 117 VAL E O 1
ATOM 9337 N N . ALA E 1 91 ? 8.594 60.870 9.090 1.00 38.23 118 ALA E N 1
ATOM 9338 C CA . ALA E 1 91 ? 8.180 60.495 7.742 1.00 38.57 118 ALA E CA 1
ATOM 9339 C C . ALA E 1 91 ? 8.783 59.150 7.347 1.00 39.00 118 ALA E C 1
ATOM 9340 O O . ALA E 1 91 ? 8.196 58.405 6.560 1.00 39.35 118 ALA E O 1
ATOM 9342 N N . ALA E 1 92 ? 9.957 58.841 7.891 1.00 37.40 119 ALA E N 1
ATOM 9343 C CA . ALA E 1 92 ? 10.616 57.580 7.578 1.00 36.66 119 ALA E CA 1
ATOM 9344 C C . ALA E 1 92 ? 10.161 56.424 8.479 1.00 35.55 119 ALA E C 1
ATOM 9345 O O . ALA E 1 92 ? 10.669 55.305 8.374 1.00 36.16 119 ALA E O 1
ATOM 9347 N N . GLY E 1 93 ? 9.205 56.695 9.362 1.00 34.69 120 GLY E N 1
ATOM 9348 C CA . GLY E 1 93 ? 8.696 55.650 10.237 1.00 34.18 120 GLY E CA 1
ATOM 9349 C C . GLY E 1 93 ? 9.358 55.504 11.599 1.00 33.80 120 GLY E C 1
ATOM 9350 O O . GLY E 1 93 ? 9.157 54.499 12.275 1.00 33.18 120 GLY E O 1
ATOM 9351 N N . ALA E 1 94 ? 10.145 56.494 12.008 1.00 32.88 121 ALA E N 1
ATOM 9352 C CA . ALA E 1 94 ? 10.817 56.437 13.304 1.00 32.42 121 ALA E CA 1
ATOM 9353 C C . ALA E 1 94 ? 9.825 56.344 14.465 1.00 31.33 121 ALA E C 1
ATOM 9354 O O . ALA E 1 94 ? 8.763 56.976 14.441 1.00 31.07 121 ALA E O 1
ATOM 9356 N N . LYS E 1 95 ? 10.179 55.553 15.477 1.00 30.87 122 LYS E N 1
ATOM 9357 C CA . LYS E 1 95 ? 9.355 55.401 16.679 1.00 31.88 122 LYS E CA 1
ATOM 9358 C C . LYS E 1 95 ? 10.135 55.971 17.885 1.00 32.25 122 LYS E C 1
ATOM 9359 O O . LYS E 1 95 ? 9.569 56.240 18.943 1.00 31.75 122 LYS E O 1
ATOM 9365 N N . GLU E 1 96 ? 11.440 56.157 17.702 1.00 33.03 123 GLU E N 1
ATOM 9366 C CA . GLU E 1 96 ? 12.299 56.685 18.756 1.00 33.61 123 GLU E CA 1
ATOM 9367 C C . GLU E 1 96 ? 13.412 57.540 18.164 1.00 31.72 123 GLU E C 1
ATOM 9368 O O . GLU E 1 96 ? 14.094 57.124 17.225 1.00 33.22 123 GLU E O 1
ATOM 9374 N N . VAL E 1 97 ? 13.596 58.737 18.706 1.00 30.73 124 VAL E N 1
ATOM 9375 C CA . VAL E 1 97 ? 14.649 59.623 18.225 1.00 29.88 124 VAL E CA 1
ATOM 9376 C C . VAL E 1 97 ? 15.632 59.902 19.350 1.00 30.17 124 VAL E C 1
ATOM 9377 O O . VAL E 1 97 ? 15.279 59.830 20.528 1.00 29.32 124 VAL E O 1
ATOM 9381 N N . VAL E 1 98 ? 16.865 60.229 18.974 1.00 30.23 125 VAL E N 1
ATOM 9382 C CA . VAL E 1 98 ? 17.925 60.508 19.932 1.00 30.53 125 VAL E CA 1
ATOM 9383 C C . VAL E 1 98 ? 18.418 61.954 19.802 1.00 32.09 125 VAL E C 1
ATOM 9384 O O . VAL E 1 98 ? 18.738 62.402 18.702 1.00 31.64 125 VAL E O 1
ATOM 9388 N N . ILE E 1 99 ? 18.469 62.683 20.915 1.00 32.58 126 ILE E N 1
ATOM 9389 C CA . ILE E 1 99 ? 18.979 64.049 20.895 1.00 34.13 126 ILE E CA 1
ATOM 9390 C C . ILE E 1 99 ? 20.314 64.087 21.644 1.00 37.34 126 ILE E C 1
ATOM 9391 O O . ILE E 1 99 ? 20.528 63.350 22.610 1.00 37.25 126 ILE E O 1
ATOM 9396 N N . PHE E 1 100 ? 21.207 64.961 21.192 1.00 39.37 127 PHE E N 1
ATOM 9397 C CA . PHE E 1 100 ? 22.550 65.052 21.742 1.00 41.97 127 PHE E CA 1
ATOM 9398 C C . PHE E 1 100 ? 22.923 66.377 22.401 1.00 42.08 127 PHE E C 1
ATOM 9399 O O . PHE E 1 100 ? 22.858 67.441 21.781 1.00 42.38 127 PHE E O 1
ATOM 9407 N N . GLY E 1 101 ? 23.304 66.286 23.673 1.00 40.89 128 GLY E N 1
ATOM 9408 C CA . GLY E 1 101 ? 23.710 67.449 24.440 1.00 40.38 128 GLY E CA 1
ATOM 9409 C C . GLY E 1 101 ? 25.097 67.213 25.013 1.00 41.13 128 GLY E C 1
ATOM 9410 O O . GLY E 1 101 ? 25.774 66.252 24.633 1.00 40.07 128 GLY E O 1
ATOM 9411 N N . ALA E 1 102 ? 25.531 68.074 25.927 1.00 41.60 129 ALA E N 1
ATOM 9412 C CA . ALA E 1 102 ? 26.854 67.922 26.523 1.00 43.08 129 ALA E CA 1
ATOM 9413 C C . ALA E 1 102 ? 26.971 68.600 27.878 1.00 44.60 129 ALA E C 1
ATOM 9414 O O . ALA E 1 102 ? 26.241 69.543 28.188 1.00 45.19 129 ALA E O 1
ATOM 9416 N N . ALA E 1 103 ? 27.904 68.104 28.681 1.00 46.09 130 ALA E N 1
ATOM 9417 C CA . ALA E 1 103 ? 28.146 68.639 30.010 1.00 47.27 130 ALA E CA 1
ATOM 9418 C C . ALA E 1 103 ? 29.238 69.713 29.977 1.00 48.14 130 ALA E C 1
ATOM 9419 O O . ALA E 1 103 ? 29.549 70.313 30.996 1.00 48.07 130 ALA E O 1
ATOM 9421 N N . SER E 1 104 ? 29.815 69.950 28.804 1.00 49.57 131 SER E N 1
ATOM 9422 C CA . SER E 1 104 ? 30.869 70.949 28.658 1.00 51.50 131 SER E CA 1
ATOM 9423 C C . SER E 1 104 ? 30.452 72.148 27.808 1.00 53.22 131 SER E C 1
ATOM 9424 O O . SER E 1 104 ? 30.015 71.989 26.668 1.00 52.47 131 SER E O 1
ATOM 9427 N N . GLU E 1 105 ? 30.602 73.346 28.374 1.00 56.27 132 GLU E N 1
ATOM 9428 C CA . GLU E 1 105 ? 30.260 74.601 27.698 1.00 58.91 132 GLU E CA 1
ATOM 9429 C C . GLU E 1 105 ? 31.051 74.800 26.410 1.00 59.90 132 GLU E C 1
ATOM 9430 O O . GLU E 1 105 ? 30.473 75.036 25.349 1.00 59.70 132 GLU E O 1
ATOM 9436 N N . LEU E 1 106 ? 32.375 74.719 26.511 1.00 61.78 133 LEU E N 1
ATOM 9437 C CA . LEU E 1 106 ? 33.242 74.877 25.348 1.00 63.59 133 LEU E CA 1
ATOM 9438 C C . LEU E 1 106 ? 32.871 73.875 24.266 1.00 64.88 133 LEU E C 1
ATOM 9439 O O . LEU E 1 106 ? 32.729 74.235 23.095 1.00 64.81 133 LEU E O 1
ATOM 9444 N N . PHE E 1 107 ? 32.714 72.615 24.665 1.00 66.06 134 PHE E N 1
ATOM 9445 C CA . PHE E 1 107 ? 32.374 71.554 23.725 1.00 67.12 134 PHE E CA 1
ATOM 9446 C C . PHE E 1 107 ? 31.107 71.879 22.944 1.00 68.17 134 PHE E C 1
ATOM 9447 O O . PHE E 1 107 ? 31.050 71.685 21.730 1.00 67.95 134 PHE E O 1
ATOM 9455 N N . THR E 1 108 ? 30.094 72.378 23.642 1.00 69.81 135 THR E N 1
ATOM 9456 C CA . THR E 1 108 ? 28.833 72.727 23.003 1.00 71.99 135 THR E CA 1
ATOM 9457 C C . THR E 1 108 ? 29.029 73.749 21.876 1.00 73.85 135 THR E C 1
ATOM 9458 O O . THR E 1 108 ? 28.402 73.643 20.820 1.00 74.01 135 THR E O 1
ATOM 9462 N N . LYS E 1 109 ? 29.899 74.731 22.099 1.00 75.71 136 LYS E N 1
ATOM 9463 C CA . LYS E 1 109 ? 30.173 75.756 21.093 1.00 77.58 136 LYS E CA 1
ATOM 9464 C C . LYS E 1 109 ? 30.947 75.179 19.912 1.00 78.55 136 LYS E C 1
ATOM 9465 O O . LYS E 1 109 ? 30.674 75.506 18.759 1.00 78.64 136 LYS E O 1
ATOM 9471 N N . LYS E 1 110 ? 31.912 74.317 20.206 1.00 79.72 137 LYS E N 1
ATOM 9472 C CA . LYS E 1 110 ? 32.723 73.703 19.166 1.00 80.95 137 LYS E CA 1
ATOM 9473 C C . LYS E 1 110 ? 31.897 72.787 18.260 1.00 81.34 137 LYS E C 1
ATOM 9474 O O . LYS E 1 110 ? 32.352 72.396 17.184 1.00 81.41 137 LYS E O 1
ATOM 9480 N N . ASN E 1 111 ? 30.687 72.445 18.692 1.00 81.95 138 ASN E N 1
ATOM 9481 C CA . ASN E 1 111 ? 29.821 71.571 17.903 1.00 82.65 138 ASN E CA 1
ATOM 9482 C C . ASN E 1 111 ? 28.624 72.284 17.291 1.00 82.68 138 ASN E C 1
ATOM 9483 O O . ASN E 1 111 ? 28.510 72.379 16.070 1.00 82.95 138 ASN E O 1
ATOM 9488 N N . ILE E 1 112 ? 27.732 72.778 18.142 1.00 83.04 139 ILE E N 1
ATOM 9489 C CA . ILE E 1 112 ? 26.534 73.471 17.679 1.00 83.12 139 ILE E CA 1
ATOM 9490 C C . ILE E 1 112 ? 26.660 74.992 17.772 1.00 83.25 139 ILE E C 1
ATOM 9491 O O . ILE E 1 112 ? 25.676 75.721 17.642 1.00 83.42 139 ILE E O 1
ATOM 9496 N N . ASN E 1 113 ? 27.883 75.456 18.002 1.00 83.23 140 ASN E N 1
ATOM 9497 C CA . ASN E 1 113 ? 28.187 76.880 18.091 1.00 83.36 140 ASN E CA 1
ATOM 9498 C C . ASN E 1 113 ? 27.288 77.681 19.040 1.00 82.92 140 ASN E C 1
ATOM 9499 O O . ASN E 1 113 ? 26.977 78.845 18.774 1.00 83.24 140 ASN E O 1
ATOM 9504 N N . CYS E 1 114 ? 26.878 77.066 20.146 1.00 81.84 141 CYS E N 1
ATOM 9505 C CA . CYS E 1 114 ? 26.034 77.752 21.121 1.00 80.15 141 CYS E CA 1
ATOM 9506 C C . CYS E 1 114 ? 26.320 77.273 22.541 1.00 77.99 141 CYS E C 1
ATOM 9507 O O . CYS E 1 114 ? 27.293 76.559 22.778 1.00 77.76 141 CYS E O 1
ATOM 9510 N N . SER E 1 115 ? 25.467 77.668 23.481 1.00 75.56 142 SER E N 1
ATOM 9511 C CA . SER E 1 115 ? 25.638 77.285 24.878 1.00 72.96 142 SER E CA 1
ATOM 9512 C C . SER E 1 115 ? 24.737 76.131 25.300 1.00 71.08 142 SER E C 1
ATOM 9513 O O . SER E 1 115 ? 23.729 75.844 24.654 1.00 70.22 142 SER E O 1
ATOM 9516 N N . ILE E 1 116 ? 25.107 75.480 26.399 1.00 68.18 143 ILE E N 1
ATOM 9517 C CA . ILE E 1 116 ? 24.337 74.360 26.920 1.00 66.00 143 ILE E CA 1
ATOM 9518 C C . ILE E 1 116 ? 22.886 74.773 27.151 1.00 65.92 143 ILE E C 1
ATOM 9519 O O . ILE E 1 116 ? 21.961 74.113 26.679 1.00 66.21 143 ILE E O 1
ATOM 9524 N N . GLU E 1 117 ? 22.687 75.874 27.863 1.00 65.76 144 GLU E N 1
ATOM 9525 C CA . GLU E 1 117 ? 21.336 76.347 28.139 1.00 65.83 144 GLU E CA 1
ATOM 9526 C C . GLU E 1 117 ? 20.596 76.625 26.827 1.00 65.44 144 GLU E C 1
ATOM 9527 O O . GLU E 1 117 ? 19.398 76.364 26.710 1.00 64.94 144 GLU E O 1
ATOM 9533 N N . GLU E 1 118 ? 21.317 77.143 25.837 1.00 64.64 145 GLU E N 1
ATOM 9534 C CA . GLU E 1 118 ? 20.711 77.446 24.544 1.00 65.19 145 GLU E CA 1
ATOM 9535 C C . GLU E 1 118 ? 20.403 76.161 23.774 1.00 65.13 145 GLU E C 1
ATOM 9536 O O . GLU E 1 118 ? 19.356 76.043 23.133 1.00 65.46 145 GLU E O 1
ATOM 9542 N N . SER E 1 119 ? 21.318 75.199 23.837 1.00 64.09 146 SER E N 1
ATOM 9543 C CA . SER E 1 119 ? 21.128 73.932 23.144 1.00 63.24 146 SER E CA 1
ATOM 9544 C C . SER E 1 119 ? 19.859 73.227 23.625 1.00 63.97 146 SER E C 1
ATOM 9545 O O . SER E 1 119 ? 19.230 72.476 22.873 1.00 63.98 146 SER E O 1
ATOM 9548 N N . PHE E 1 120 ? 19.482 73.470 24.877 1.00 65.58 147 PHE E N 1
ATOM 9549 C CA . PHE E 1 120 ? 18.285 72.848 25.427 1.00 66.91 147 PHE E CA 1
ATOM 9550 C C . PHE E 1 120 ? 16.991 73.457 24.895 1.00 67.41 147 PHE E C 1
ATOM 9551 O O . PHE E 1 120 ? 15.952 72.796 24.884 1.00 67.42 147 PHE E O 1
ATOM 9559 N N . GLN E 1 121 ? 17.044 74.711 24.458 1.00 68.09 148 GLN E N 1
ATOM 9560 C CA . GLN E 1 121 ? 15.851 75.345 23.917 1.00 68.83 148 GLN E CA 1
ATOM 9561 C C . GLN E 1 121 ? 15.536 74.716 22.564 1.00 68.78 148 GLN E C 1
ATOM 9562 O O . GLN E 1 121 ? 14.374 74.557 22.197 1.00 68.13 148 GLN E O 1
ATOM 9568 N N . ARG E 1 122 ? 16.584 74.345 21.836 1.00 69.10 149 ARG E N 1
ATOM 9569 C CA . ARG E 1 122 ? 16.427 73.727 20.524 1.00 69.84 149 ARG E CA 1
ATOM 9570 C C . ARG E 1 122 ? 15.770 72.355 20.635 1.00 69.90 149 ARG E C 1
ATOM 9571 O O . ARG E 1 122 ? 15.138 71.876 19.690 1.00 70.26 149 ARG E O 1
ATOM 9579 N N . PHE E 1 123 ? 15.926 71.723 21.792 1.00 69.19 150 PHE E N 1
ATOM 9580 C CA . PHE E 1 123 ? 15.350 70.407 22.022 1.00 68.37 150 PHE E CA 1
ATOM 9581 C C . PHE E 1 123 ? 13.891 70.519 22.434 1.00 68.33 150 PHE E C 1
ATOM 9582 O O . PHE E 1 123 ? 13.149 69.541 22.381 1.00 67.95 150 PHE E O 1
ATOM 9590 N N . ASP E 1 124 ? 13.481 71.714 22.847 1.00 68.50 151 ASP E N 1
ATOM 9591 C CA . ASP E 1 124 ? 12.103 71.931 23.268 1.00 68.40 151 ASP E CA 1
ATOM 9592 C C . ASP E 1 124 ? 11.140 71.641 22.138 1.00 67.61 151 ASP E C 1
ATOM 9593 O O . ASP E 1 124 ? 10.138 70.956 22.326 1.00 67.48 151 ASP E O 1
ATOM 9598 N N . ALA E 1 125 ? 11.444 72.164 20.957 1.00 66.78 152 ALA E N 1
ATOM 9599 C CA . ALA E 1 125 ? 10.587 71.941 19.805 1.00 65.79 152 ALA E CA 1
ATOM 9600 C C . ALA E 1 125 ? 10.539 70.455 19.462 1.00 65.09 152 ALA E C 1
ATOM 9601 O O . ALA E 1 125 ? 9.474 69.916 19.172 1.00 65.19 152 ALA E O 1
ATOM 9603 N N . ILE E 1 126 ? 11.693 69.794 19.506 1.00 64.32 153 ILE E N 1
ATOM 9604 C CA . ILE E 1 126 ? 11.767 68.371 19.186 1.00 63.59 153 ILE E CA 1
ATOM 9605 C C . ILE E 1 126 ? 11.025 67.505 20.203 1.00 63.18 153 ILE E C 1
ATOM 9606 O O . ILE E 1 126 ? 10.271 66.602 19.828 1.00 62.88 153 ILE E O 1
ATOM 9611 N N . LEU E 1 127 ? 11.234 67.781 21.487 1.00 62.38 154 LEU E N 1
ATOM 9612 C CA . LEU E 1 127 ? 10.571 67.023 22.543 1.00 61.82 154 LEU E CA 1
ATOM 9613 C C . LEU E 1 127 ? 9.068 67.171 22.430 1.00 61.44 154 LEU E C 1
ATOM 9614 O O . LEU E 1 127 ? 8.335 66.188 22.412 1.00 61.13 154 LEU E O 1
ATOM 9619 N N . LYS E 1 128 ? 8.617 68.416 22.360 1.00 61.74 155 LYS E N 1
ATOM 9620 C CA . LYS E 1 128 ? 7.198 68.705 22.260 1.00 61.86 155 LYS E CA 1
ATOM 9621 C C . LYS E 1 128 ? 6.599 68.121 20.986 1.00 61.18 155 LYS E C 1
ATOM 9622 O O . LYS E 1 128 ? 5.420 67.775 20.951 1.00 61.51 155 LYS E O 1
ATOM 9628 N N . ALA E 1 129 ? 7.416 67.997 19.945 1.00 60.45 156 ALA E N 1
ATOM 9629 C CA . ALA E 1 129 ? 6.952 67.430 18.682 1.00 59.77 156 ALA E CA 1
ATOM 9630 C C . ALA E 1 129 ? 6.792 65.922 18.837 1.00 59.33 156 ALA E C 1
ATOM 9631 O O . ALA E 1 129 ? 5.778 65.350 18.432 1.00 58.95 156 ALA E O 1
ATOM 9633 N N . ALA E 1 130 ? 7.798 65.281 19.434 1.00 58.64 157 ALA E N 1
ATOM 9634 C CA . ALA E 1 130 ? 7.773 63.841 19.653 1.00 57.88 157 ALA E CA 1
ATOM 9635 C C . ALA E 1 130 ? 6.602 63.434 20.543 1.00 57.83 157 ALA E C 1
ATOM 9636 O O . ALA E 1 130 ? 5.984 62.392 20.323 1.00 57.45 157 ALA E O 1
ATOM 9638 N N . GLN E 1 131 ? 6.300 64.253 21.548 1.00 58.53 158 GLN E N 1
ATOM 9639 C CA . GLN E 1 131 ? 5.195 63.971 22.461 1.00 59.27 158 GLN E CA 1
ATOM 9640 C C . GLN E 1 131 ? 3.889 63.828 21.688 1.00 59.47 158 GLN E C 1
ATOM 9641 O O . GLN E 1 131 ? 3.186 62.821 21.804 1.00 58.53 158 GLN E O 1
ATOM 9647 N N . SER E 1 132 ? 3.574 64.852 20.902 1.00 59.60 159 SER E N 1
ATOM 9648 C CA . SER E 1 132 ? 2.349 64.879 20.115 1.00 59.88 159 SER E CA 1
ATOM 9649 C C . SER E 1 132 ? 2.290 63.800 19.035 1.00 59.16 159 SER E C 1
ATOM 9650 O O . SER E 1 132 ? 1.209 63.469 18.544 1.00 60.02 159 SER E O 1
ATOM 9653 N N . ALA E 1 133 ? 3.444 63.248 18.670 1.00 57.67 160 ALA E N 1
ATOM 9654 C CA . ALA E 1 133 ? 3.493 62.206 17.649 1.00 55.62 160 ALA E CA 1
ATOM 9655 C C . ALA E 1 133 ? 3.623 60.815 18.251 1.00 54.42 160 ALA E C 1
ATOM 9656 O O . ALA E 1 133 ? 3.729 59.829 17.524 1.00 55.34 160 ALA E O 1
ATOM 9658 N N . ASN E 1 134 ? 3.614 60.738 19.577 1.00 52.81 161 ASN E N 1
ATOM 9659 C CA . ASN E 1 134 ? 3.734 59.463 20.281 1.00 50.75 161 ASN E CA 1
ATOM 9660 C C . ASN E 1 134 ? 5.111 58.820 20.072 1.00 47.98 161 ASN E C 1
ATOM 9661 O O . ASN E 1 134 ? 5.225 57.602 19.963 1.00 48.35 161 ASN E O 1
ATOM 9666 N N . ILE E 1 135 ? 6.159 59.637 20.030 1.00 44.02 162 ILE E N 1
ATOM 9667 C CA . ILE E 1 135 ? 7.514 59.126 19.830 1.00 40.35 162 ILE E CA 1
ATOM 9668 C C . ILE E 1 135 ? 8.421 59.330 21.060 1.00 38.65 162 ILE E C 1
ATOM 9669 O O . ILE E 1 135 ? 8.477 60.417 21.634 1.00 36.71 162 ILE E O 1
ATOM 9674 N N . SER E 1 136 ? 9.132 58.280 21.465 1.00 37.02 163 SER E N 1
ATOM 9675 C CA . SER E 1 136 ? 10.007 58.382 22.634 1.00 36.21 163 SER E CA 1
ATOM 9676 C C . SER E 1 136 ? 11.351 59.027 22.284 1.00 33.63 163 SER E C 1
ATOM 9677 O O . SER E 1 136 ? 11.851 58.884 21.169 1.00 31.99 163 SER E O 1
ATOM 9680 N N . VAL E 1 137 ? 11.927 59.741 23.248 1.00 31.91 164 VAL E N 1
ATOM 9681 C CA . VAL E 1 137 ? 13.182 60.450 23.037 1.00 30.71 164 VAL E CA 1
ATOM 9682 C C . VAL E 1 137 ? 14.294 60.033 23.995 1.00 30.55 164 VAL E C 1
ATOM 9683 O O . VAL E 1 137 ? 14.110 60.053 25.208 1.00 30.93 164 VAL E O 1
ATOM 9687 N N . ARG E 1 138 ? 15.444 59.661 23.445 1.00 30.23 165 ARG E N 1
ATOM 9688 C CA . ARG E 1 138 ? 16.583 59.276 24.267 1.00 32.08 165 ARG E CA 1
ATOM 9689 C C . ARG E 1 138 ? 17.598 60.421 24.230 1.00 32.68 165 ARG E C 1
ATOM 9690 O O . ARG E 1 138 ? 17.750 61.079 23.203 1.00 32.42 165 ARG E O 1
ATOM 9698 N N . GLY E 1 139 ? 18.269 60.663 25.359 1.00 33.37 166 GLY E N 1
ATOM 9699 C CA . GLY E 1 139 ? 19.260 61.724 25.434 1.00 32.08 166 GLY E CA 1
ATOM 9700 C C . GLY E 1 139 ? 20.691 61.229 25.569 1.00 33.04 166 GLY E C 1
ATOM 9701 O O . GLY E 1 139 ? 20.936 60.172 26.150 1.00 32.78 166 GLY E O 1
ATOM 9702 N N . TYR E 1 140 ? 21.633 61.991 25.016 1.00 34.08 167 TYR E N 1
ATOM 9703 C CA . TYR E 1 140 ? 23.065 61.677 25.068 1.00 36.02 167 TYR E CA 1
ATOM 9704 C C . TYR E 1 140 ? 23.764 62.838 25.760 1.00 35.86 167 TYR E C 1
ATOM 9705 O O . TYR E 1 140 ? 23.615 63.987 25.339 1.00 35.35 167 TYR E O 1
ATOM 9714 N N . VAL E 1 141 ? 24.523 62.555 26.813 1.00 34.34 168 VAL E N 1
ATOM 9715 C CA . VAL E 1 141 ? 25.254 63.616 27.490 1.00 33.55 168 VAL E CA 1
ATOM 9716 C C . VAL E 1 141 ? 26.736 63.312 27.327 1.00 34.45 168 VAL E C 1
ATOM 9717 O O . VAL E 1 141 ? 27.291 62.506 28.076 1.00 34.49 168 VAL E O 1
ATOM 9721 N N . SER E 1 142 ? 27.373 63.943 26.342 1.00 33.91 169 SER E N 1
ATOM 9722 C CA . SER E 1 142 ? 28.798 63.716 26.094 1.00 35.76 169 SER E CA 1
ATOM 9723 C C . SER E 1 142 ? 29.679 64.485 27.080 1.00 34.17 169 SER E C 1
ATOM 9724 O O . SER E 1 142 ? 29.215 65.397 27.760 1.00 33.47 169 SER E O 1
ATOM 9727 N N . CYS E 1 143 ? 30.946 64.094 27.163 1.00 35.11 170 CYS E N 1
ATOM 9728 C CA . CYS E 1 143 ? 31.897 64.721 28.077 1.00 35.83 170 CYS E CA 1
ATOM 9729 C C . CYS E 1 143 ? 31.563 64.459 29.547 1.00 34.98 170 CYS E C 1
ATOM 9730 O O . CYS E 1 143 ? 31.962 65.225 30.432 1.00 35.52 170 CYS E O 1
ATOM 9733 N N . ALA E 1 144 ? 30.845 63.371 29.807 1.00 33.64 171 ALA E N 1
ATOM 9734 C CA . ALA E 1 144 ? 30.451 63.019 31.168 1.00 33.09 171 ALA E CA 1
ATOM 9735 C C . ALA E 1 144 ? 31.624 62.672 32.085 1.00 31.91 171 ALA E C 1
ATOM 9736 O O . ALA E 1 144 ? 31.532 62.835 33.298 1.00 30.35 171 ALA E O 1
ATOM 9738 N N . LEU E 1 145 ? 32.720 62.195 31.511 1.00 33.66 172 LEU E N 1
ATOM 9739 C CA . LEU E 1 145 ? 33.895 61.823 32.298 1.00 35.12 172 LEU E CA 1
ATOM 9740 C C . LEU E 1 145 ? 35.126 62.625 31.904 1.00 36.71 172 LEU E C 1
ATOM 9741 O O . LEU E 1 145 ? 36.250 62.211 32.175 1.00 37.99 172 LEU E O 1
ATOM 9746 N N . GLY E 1 146 ? 34.918 63.771 31.268 1.00 38.20 173 GLY E N 1
ATOM 9747 C CA . GLY E 1 146 ? 36.044 64.580 30.841 1.00 40.41 173 GLY E CA 1
ATOM 9748 C C . GLY E 1 146 ? 35.800 65.206 29.482 1.00 42.45 173 GLY E C 1
ATOM 9749 O O . GLY E 1 146 ? 35.218 64.586 28.596 1.00 40.92 173 GLY E O 1
ATOM 9750 N N . CYS E 1 147 ? 36.248 66.445 29.322 1.00 45.00 174 CYS E N 1
ATOM 9751 C CA . CYS E 1 147 ? 36.081 67.177 28.077 1.00 47.98 174 CYS E CA 1
ATOM 9752 C C . CYS E 1 147 ? 37.431 67.356 27.390 1.00 49.41 174 CYS E C 1
ATOM 9753 O O . CYS E 1 147 ? 38.443 67.593 28.047 1.00 49.47 174 CYS E O 1
ATOM 9756 N N . PRO E 1 148 ? 37.468 67.232 26.054 1.00 50.69 175 PRO E N 1
ATOM 9757 C CA . PRO E 1 148 ? 38.738 67.398 25.340 1.00 52.39 175 PRO E CA 1
ATOM 9758 C C . PRO E 1 148 ? 39.293 68.815 25.499 1.00 53.87 175 PRO E C 1
ATOM 9759 O O . PRO E 1 148 ? 40.462 69.069 25.212 1.00 53.78 175 PRO E O 1
ATOM 9763 N N . TYR E 1 149 ? 38.449 69.730 25.969 1.00 55.27 176 TYR E N 1
ATOM 9764 C CA . TYR E 1 149 ? 38.863 71.112 26.182 1.00 57.18 176 TYR E CA 1
ATOM 9765 C C . TYR E 1 149 ? 38.919 71.418 27.673 1.00 57.41 176 TYR E C 1
ATOM 9766 O O . TYR E 1 149 ? 39.985 71.371 28.290 1.00 58.36 176 TYR E O 1
ATOM 9775 N N . GLU E 1 150 ? 37.758 71.716 28.247 1.00 57.17 177 GLU E N 1
ATOM 9776 C CA . GLU E 1 150 ? 37.640 72.042 29.664 1.00 56.35 177 GLU E CA 1
ATOM 9777 C C . GLU E 1 150 ? 38.326 71.044 30.604 1.00 55.68 177 GLU E C 1
ATOM 9778 O O . GLU E 1 150 ? 38.450 71.302 31.806 1.00 55.36 177 GLU E O 1
ATOM 9784 N N . GLY E 1 151 ? 38.771 69.912 30.063 1.00 54.56 178 GLY E N 1
ATOM 9785 C CA . GLY E 1 151 ? 39.428 68.910 30.889 1.00 52.40 178 GLY E CA 1
ATOM 9786 C C . GLY E 1 151 ? 38.441 68.211 31.809 1.00 51.65 178 GLY E C 1
ATOM 9787 O O . GLY E 1 151 ? 37.383 67.763 31.364 1.00 51.20 178 GLY E O 1
ATOM 9788 N N . LYS E 1 152 ? 38.771 68.122 33.094 1.00 50.44 179 LYS E N 1
ATOM 9789 C CA . LYS E 1 152 ? 37.887 67.471 34.058 1.00 50.00 179 LYS E CA 1
ATOM 9790 C C . LYS E 1 152 ? 36.487 68.085 34.078 1.00 48.46 179 LYS E C 1
ATOM 9791 O O . LYS E 1 152 ? 36.317 69.292 33.887 1.00 47.65 179 LYS E O 1
ATOM 9797 N N . ILE E 1 153 ? 35.487 67.236 34.310 1.00 46.15 180 ILE E N 1
ATOM 9798 C CA . ILE E 1 153 ? 34.091 67.665 34.357 1.00 43.18 180 ILE E CA 1
ATOM 9799 C C . ILE E 1 153 ? 33.471 67.304 35.700 1.00 42.98 180 ILE E C 1
ATOM 9800 O O . ILE E 1 153 ? 33.495 66.153 36.123 1.00 41.89 180 ILE E O 1
ATOM 9805 N N . SER E 1 154 ? 32.916 68.309 36.360 1.00 41.23 181 SER E N 1
ATOM 9806 C CA . SER E 1 154 ? 32.310 68.140 37.669 1.00 41.93 181 SER E CA 1
ATOM 9807 C C . SER E 1 154 ? 31.113 67.199 37.690 1.00 41.56 181 SER E C 1
ATOM 9808 O O . SER E 1 154 ? 30.213 67.302 36.860 1.00 40.55 181 SER E O 1
ATOM 9811 N N . PRO E 1 155 ? 31.096 66.259 38.648 1.00 39.37 182 PRO E N 1
ATOM 9812 C CA . PRO E 1 155 ? 29.986 65.309 38.760 1.00 38.74 182 PRO E CA 1
ATOM 9813 C C . PRO E 1 155 ? 28.661 66.062 38.893 1.00 38.73 182 PRO E C 1
ATOM 9814 O O . PRO E 1 155 ? 27.635 65.646 38.341 1.00 39.31 182 PRO E O 1
ATOM 9818 N N . ALA E 1 156 ? 28.692 67.181 39.612 1.00 36.63 183 ALA E N 1
ATOM 9819 C CA . ALA E 1 156 ? 27.497 67.995 39.809 1.00 36.60 183 ALA E CA 1
ATOM 9820 C C . ALA E 1 156 ? 27.005 68.603 38.486 1.00 36.47 183 ALA E C 1
ATOM 9821 O O . ALA E 1 156 ? 25.807 68.795 38.294 1.00 35.80 183 ALA E O 1
ATOM 9823 N N . LYS E 1 157 ? 27.929 68.907 37.580 1.00 36.08 184 LYS E N 1
ATOM 9824 C CA . LYS E 1 157 ? 27.547 69.469 36.291 1.00 37.82 184 LYS E CA 1
ATOM 9825 C C . LYS E 1 157 ? 26.830 68.409 35.465 1.00 37.22 184 LYS E C 1
ATOM 9826 O O . LYS E 1 157 ? 25.781 68.669 34.882 1.00 38.10 184 LYS E O 1
ATOM 9832 N N . VAL E 1 158 ? 27.405 67.214 35.411 1.00 36.12 185 VAL E N 1
ATOM 9833 C CA . VAL E 1 158 ? 26.794 66.126 34.659 1.00 34.56 185 VAL E CA 1
ATOM 9834 C C . VAL E 1 158 ? 25.399 65.827 35.210 1.00 33.56 185 VAL E C 1
ATOM 9835 O O . VAL E 1 158 ? 24.459 65.611 34.443 1.00 32.68 185 VAL E O 1
ATOM 9839 N N . ALA E 1 159 ? 25.256 65.844 36.535 1.00 31.72 186 ALA E N 1
ATOM 9840 C CA . ALA E 1 159 ? 23.963 65.576 37.150 1.00 31.41 186 ALA E CA 1
ATOM 9841 C C . ALA E 1 159 ? 22.932 66.629 36.761 1.00 32.88 186 ALA E C 1
ATOM 9842 O O . ALA E 1 159 ? 21.759 66.310 36.545 1.00 31.29 186 ALA E O 1
ATOM 9844 N N . GLU E 1 160 ? 23.373 67.883 36.686 1.00 33.69 187 GLU E N 1
ATOM 9845 C CA . GLU E 1 160 ? 22.498 68.998 36.322 1.00 34.82 187 GLU E CA 1
ATOM 9846 C C . GLU E 1 160 ? 21.930 68.817 34.910 1.00 33.83 187 GLU E C 1
ATOM 9847 O O . GLU E 1 160 ? 20.717 68.823 34.711 1.00 33.86 187 GLU E O 1
ATOM 9853 N N . VAL E 1 161 ? 22.820 68.662 33.938 1.00 33.36 188 VAL E N 1
ATOM 9854 C CA . VAL E 1 161 ? 22.431 68.478 32.547 1.00 33.44 188 VAL E CA 1
ATOM 9855 C C . VAL E 1 161 ? 21.546 67.235 32.390 1.00 33.61 188 VAL E C 1
ATOM 9856 O O . VAL E 1 161 ? 20.530 67.274 31.700 1.00 32.38 188 VAL E O 1
ATOM 9860 N N . THR E 1 162 ? 21.925 66.142 33.055 1.00 31.94 189 THR E N 1
ATOM 9861 C CA . THR E 1 162 ? 21.152 64.903 32.985 1.00 29.58 189 THR E CA 1
ATOM 9862 C C . THR E 1 162 ? 19.743 65.094 33.517 1.00 30.06 189 THR E C 1
ATOM 9863 O O . THR E 1 162 ? 18.779 64.642 32.907 1.00 29.76 189 THR E O 1
ATOM 9867 N N . LYS E 1 163 ? 19.616 65.770 34.652 1.00 29.92 190 LYS E N 1
ATOM 9868 C CA . LYS E 1 163 ? 18.298 65.994 35.227 1.00 31.42 190 LYS E CA 1
ATOM 9869 C C . LYS E 1 163 ? 17.431 66.836 34.298 1.00 30.15 190 LYS E C 1
ATOM 9870 O O . LYS E 1 163 ? 16.216 66.712 34.295 1.00 29.79 190 LYS E O 1
ATOM 9876 N N . LYS E 1 164 ? 18.070 67.698 33.523 1.00 31.12 191 LYS E N 1
ATOM 9877 C CA . LYS E 1 164 ? 17.374 68.568 32.584 1.00 33.92 191 LYS E CA 1
ATOM 9878 C C . LYS E 1 164 ? 16.729 67.740 31.460 1.00 33.62 191 LYS E C 1
ATOM 9879 O O . LYS E 1 164 ? 15.547 67.897 31.168 1.00 33.69 191 LYS E O 1
ATOM 9885 N N . PHE E 1 165 ? 17.503 66.852 30.841 1.00 34.65 192 PHE E N 1
ATOM 9886 C CA . PHE E 1 165 ? 16.983 65.997 29.773 1.00 37.06 192 PHE E CA 1
ATOM 9887 C C . PHE E 1 165 ? 15.824 65.142 30.265 1.00 37.21 192 PHE E C 1
ATOM 9888 O O . PHE E 1 165 ? 14.796 65.002 29.593 1.00 38.02 192 PHE E O 1
ATOM 9896 N N . TYR E 1 166 ? 16.003 64.567 31.448 1.00 36.78 193 TYR E N 1
ATOM 9897 C CA . TYR E 1 166 ? 15.000 63.706 32.033 1.00 35.47 193 TYR E CA 1
ATOM 9898 C C . TYR E 1 166 ? 13.703 64.443 32.362 1.00 35.73 193 TYR E C 1
ATOM 9899 O O . TYR E 1 166 ? 12.610 63.914 32.139 1.00 35.15 193 TYR E O 1
ATOM 9908 N N . SER E 1 167 ? 13.811 65.655 32.900 1.00 35.21 194 SER E N 1
ATOM 9909 C CA . SER E 1 167 ? 12.611 66.415 33.232 1.00 36.36 194 SER E CA 1
ATOM 9910 C C . SER E 1 167 ? 11.965 66.984 31.962 1.00 36.43 194 SER E C 1
ATOM 9911 O O . SER E 1 167 ? 10.773 67.284 31.946 1.00 35.92 194 SER E O 1
ATOM 9914 N N . MET E 1 168 ? 12.753 67.121 30.900 1.00 37.34 195 MET E N 1
ATOM 9915 C CA . MET E 1 168 ? 12.231 67.634 29.639 1.00 39.68 195 MET E CA 1
ATOM 9916 C C . MET E 1 168 ? 11.491 66.569 28.847 1.00 39.38 195 MET E C 1
ATOM 9917 O O . MET E 1 168 ? 10.887 66.875 27.822 1.00 40.26 195 MET E O 1
ATOM 9922 N N . GLY E 1 169 ? 11.554 65.319 29.302 1.00 38.77 196 GLY E N 1
ATOM 9923 C CA . GLY E 1 169 ? 10.846 64.264 28.596 1.00 37.31 196 GLY E CA 1
ATOM 9924 C C . GLY E 1 169 ? 11.581 62.997 28.192 1.00 35.96 196 GLY E C 1
ATOM 9925 O O . GLY E 1 169 ? 10.938 61.962 28.023 1.00 38.19 196 GLY E O 1
ATOM 9926 N N . CYS E 1 170 ? 12.898 63.049 28.023 1.00 34.52 197 CYS E N 1
ATOM 9927 C CA . CYS E 1 170 ? 13.640 61.850 27.639 1.00 33.66 197 CYS E CA 1
ATOM 9928 C C . CYS E 1 170 ? 13.322 60.729 28.607 1.00 33.02 197 CYS E C 1
ATOM 9929 O O . CYS E 1 170 ? 13.118 60.977 29.793 1.00 33.25 197 CYS E O 1
ATOM 9932 N N . TYR E 1 171 ? 13.272 59.496 28.111 1.00 31.53 198 TYR E N 1
ATOM 9933 C CA . TYR E 1 171 ? 12.977 58.374 28.989 1.00 30.26 198 TYR E CA 1
ATOM 9934 C C . TYR E 1 171 ? 14.272 57.735 29.451 1.00 29.13 198 TYR E C 1
ATOM 9935 O O . TYR E 1 171 ? 14.295 56.962 30.399 1.00 29.10 198 TYR E O 1
ATOM 9944 N N . GLU E 1 172 ? 15.360 58.070 28.780 1.00 28.39 199 GLU E N 1
ATOM 9945 C CA . GLU E 1 172 ? 16.632 57.484 29.127 1.00 28.71 199 GLU E CA 1
ATOM 9946 C C . GLU E 1 172 ? 17.734 58.425 28.680 1.00 28.63 199 GLU E C 1
ATOM 9947 O O . GLU E 1 172 ? 17.609 59.112 27.658 1.00 28.61 199 GLU E O 1
ATOM 9953 N N . ILE E 1 173 ? 18.804 58.481 29.461 1.00 27.34 200 ILE E N 1
ATOM 9954 C CA . ILE E 1 173 ? 19.924 59.355 29.139 1.00 25.87 200 ILE E CA 1
ATOM 9955 C C . ILE E 1 173 ? 21.199 58.548 29.166 1.00 25.87 200 ILE E C 1
ATOM 9956 O O . ILE E 1 173 ? 21.482 57.832 30.130 1.00 27.20 200 ILE E O 1
ATOM 9961 N N . SER E 1 174 ? 21.970 58.681 28.100 1.00 23.83 201 SER E N 1
ATOM 9962 C CA . SER E 1 174 ? 23.212 57.980 27.948 1.00 25.42 201 SER E CA 1
ATOM 9963 C C . SER E 1 174 ? 24.371 58.914 28.308 1.00 26.15 201 SER E C 1
ATOM 9964 O O . SER E 1 174 ? 24.608 59.921 27.638 1.00 26.80 201 SER E O 1
ATOM 9967 N N . LEU E 1 175 ? 25.075 58.567 29.383 1.00 26.92 202 LEU E N 1
ATOM 9968 C CA . LEU E 1 175 ? 26.216 59.336 29.882 1.00 26.55 202 LEU E CA 1
ATOM 9969 C C . LEU E 1 175 ? 27.433 58.859 29.102 1.00 27.15 202 LEU E C 1
ATOM 9970 O O . LEU E 1 175 ? 27.814 57.697 29.198 1.00 27.15 202 LEU E O 1
ATOM 9975 N N . GLY E 1 176 ? 28.052 59.745 28.333 1.00 27.50 203 GLY E N 1
ATOM 9976 C CA . GLY E 1 176 ? 29.185 59.316 27.539 1.00 31.28 203 GLY E CA 1
ATOM 9977 C C . GLY E 1 176 ? 30.581 59.836 27.846 1.00 34.23 203 GLY E C 1
ATOM 9978 O O . GLY E 1 176 ? 30.769 61.006 28.197 1.00 34.64 203 GLY E O 1
ATOM 9979 N N . ASP E 1 177 ? 31.562 58.942 27.735 1.00 35.43 204 ASP E N 1
ATOM 9980 C CA . ASP E 1 177 ? 32.957 59.304 27.923 1.00 38.39 204 ASP E CA 1
ATOM 9981 C C . ASP E 1 177 ? 33.419 59.338 26.480 1.00 39.14 204 ASP E C 1
ATOM 9982 O O . ASP E 1 177 ? 34.052 58.403 25.987 1.00 39.20 204 ASP E O 1
ATOM 9987 N N . THR E 1 178 ? 33.050 60.422 25.810 1.00 40.37 205 THR E N 1
ATOM 9988 C CA . THR E 1 178 ? 33.348 60.655 24.403 1.00 42.67 205 THR E CA 1
ATOM 9989 C C . THR E 1 178 ? 34.808 60.498 24.009 1.00 42.82 205 THR E C 1
ATOM 9990 O O . THR E 1 178 ? 35.110 60.145 22.870 1.00 44.15 205 THR E O 1
ATOM 9994 N N . ILE E 1 179 ? 35.719 60.771 24.936 1.00 41.71 206 ILE E N 1
ATOM 9995 C CA . ILE E 1 179 ? 37.134 60.669 24.625 1.00 40.33 206 ILE E CA 1
ATOM 9996 C C . ILE E 1 179 ? 37.821 59.491 25.313 1.00 39.81 206 ILE E C 1
ATOM 9997 O O . ILE E 1 179 ? 38.993 59.211 25.069 1.00 39.31 206 ILE E O 1
ATOM 10002 N N . GLY E 1 180 ? 37.079 58.801 26.169 1.00 38.52 207 GLY E N 1
ATOM 10003 C CA . GLY E 1 180 ? 37.620 57.641 26.848 1.00 38.59 207 GLY E CA 1
ATOM 10004 C C . GLY E 1 180 ? 38.728 57.864 27.855 1.00 37.80 207 GLY E C 1
ATOM 10005 O O . GLY E 1 180 ? 39.517 56.953 28.096 1.00 38.94 207 GLY E O 1
ATOM 10006 N N . VAL E 1 181 ? 38.793 59.054 28.449 1.00 37.19 208 VAL E N 1
ATOM 10007 C CA . VAL E 1 181 ? 39.821 59.351 29.443 1.00 35.67 208 VAL E CA 1
ATOM 10008 C C . VAL E 1 181 ? 39.380 58.972 30.849 1.00 34.41 208 VAL E C 1
ATOM 10009 O O . VAL E 1 181 ? 40.160 59.066 31.794 1.00 34.40 208 VAL E O 1
ATOM 10013 N N . GLY E 1 182 ? 38.133 58.535 30.985 1.00 33.27 209 GLY E N 1
ATOM 10014 C CA . GLY E 1 182 ? 37.627 58.159 32.293 1.00 33.25 209 GLY E CA 1
ATOM 10015 C C . GLY E 1 182 ? 38.176 56.866 32.882 1.00 32.86 209 GLY E C 1
ATOM 10016 O O . GLY E 1 182 ? 38.574 55.958 32.161 1.00 32.59 209 GLY E O 1
ATOM 10017 N N . THR E 1 183 ? 38.217 56.796 34.207 1.00 33.11 210 THR E N 1
ATOM 10018 C CA . THR E 1 183 ? 38.679 55.601 34.910 1.00 34.22 210 THR E CA 1
ATOM 10019 C C . THR E 1 183 ? 37.558 55.245 35.877 1.00 33.34 210 THR E C 1
ATOM 10020 O O . THR E 1 183 ? 36.689 56.070 36.133 1.00 35.11 210 THR E O 1
ATOM 10024 N N . PRO E 1 184 ? 37.559 54.024 36.432 1.00 33.41 211 PRO E N 1
ATOM 10025 C CA . PRO E 1 184 ? 36.493 53.629 37.359 1.00 33.48 211 PRO E CA 1
ATOM 10026 C C . PRO E 1 184 ? 36.108 54.569 38.500 1.00 33.61 211 PRO E C 1
ATOM 10027 O O . PRO E 1 184 ? 34.936 54.619 38.887 1.00 34.07 211 PRO E O 1
ATOM 10031 N N . GLY E 1 185 ? 37.074 55.309 39.039 1.00 33.15 212 GLY E N 1
ATOM 10032 C CA . GLY E 1 185 ? 36.768 56.222 40.130 1.00 32.34 212 GLY E CA 1
ATOM 10033 C C . GLY E 1 185 ? 35.978 57.442 39.678 1.00 32.01 212 GLY E C 1
ATOM 10034 O O . GLY E 1 185 ? 35.093 57.930 40.389 1.00 30.68 212 GLY E O 1
ATOM 10035 N N . ILE E 1 186 ? 36.308 57.940 38.491 1.00 32.41 213 ILE E N 1
ATOM 10036 C CA . ILE E 1 186 ? 35.630 59.101 37.919 1.00 31.79 213 ILE E CA 1
ATOM 10037 C C . ILE E 1 186 ? 34.227 58.681 37.518 1.00 28.79 213 ILE E C 1
ATOM 10038 O O . ILE E 1 186 ? 33.267 59.433 37.695 1.00 26.32 213 ILE E O 1
ATOM 10043 N N . MET E 1 187 ? 34.119 57.465 36.985 1.00 28.52 214 MET E N 1
ATOM 10044 C CA . MET E 1 187 ? 32.828 56.914 36.565 1.00 27.43 214 MET E CA 1
ATOM 10045 C C . MET E 1 187 ? 31.936 56.794 37.797 1.00 26.30 214 MET E C 1
ATOM 10046 O O . MET E 1 187 ? 30.770 57.189 37.775 1.00 23.28 214 MET E O 1
ATOM 10051 N N . LYS E 1 188 ? 32.493 56.260 38.881 1.00 25.87 215 LYS E N 1
ATOM 10052 C CA . LYS E 1 188 ? 31.739 56.114 40.119 1.00 26.67 215 LYS E CA 1
ATOM 10053 C C . LYS E 1 188 ? 31.305 57.464 40.713 1.00 26.91 215 LYS E C 1
ATOM 10054 O O . LYS E 1 188 ? 30.170 57.618 41.156 1.00 25.92 215 LYS E O 1
ATOM 10060 N N . ASP E 1 189 ? 32.191 58.451 40.736 1.00 26.33 216 ASP E N 1
ATOM 10061 C CA . ASP E 1 189 ? 31.777 59.739 41.283 1.00 27.43 216 ASP E CA 1
ATOM 10062 C C . ASP E 1 189 ? 30.672 60.372 40.434 1.00 25.82 216 ASP E C 1
ATOM 10063 O O . ASP E 1 189 ? 29.725 60.962 40.962 1.00 25.25 216 ASP E O 1
ATOM 10068 N N . MET E 1 190 ? 30.789 60.231 39.119 1.00 25.53 217 MET E N 1
ATOM 10069 C CA . MET E 1 190 ? 29.799 60.802 38.208 1.00 25.38 217 MET E CA 1
ATOM 10070 C C . MET E 1 190 ? 28.439 60.177 38.463 1.00 22.91 217 MET E C 1
ATOM 10071 O O . MET E 1 190 ? 27.452 60.882 38.674 1.00 21.88 217 MET E O 1
ATOM 10076 N N . LEU E 1 191 ? 28.392 58.850 38.482 1.00 23.01 218 LEU E N 1
ATOM 10077 C CA . LEU E 1 191 ? 27.136 58.139 38.713 1.00 23.72 218 LEU E CA 1
ATOM 10078 C C . LEU E 1 191 ? 26.510 58.414 40.072 1.00 23.86 218 LEU E C 1
ATOM 10079 O O . LEU E 1 191 ? 25.288 58.530 40.176 1.00 24.54 218 LEU E O 1
ATOM 10084 N N . SER E 1 192 ? 27.320 58.525 41.123 1.00 24.10 219 SER E N 1
ATOM 10085 C CA . SER E 1 192 ? 26.735 58.812 42.436 1.00 25.81 219 SER E CA 1
ATOM 10086 C C . SER E 1 192 ? 25.966 60.122 42.355 1.00 23.19 219 SER E C 1
ATOM 10087 O O . SER E 1 192 ? 24.811 60.200 42.776 1.00 26.50 219 SER E O 1
ATOM 10090 N N . ALA E 1 193 ? 26.603 61.150 41.812 1.00 22.22 220 ALA E N 1
ATOM 10091 C CA . ALA E 1 193 ? 25.943 62.447 41.698 1.00 23.09 220 ALA E CA 1
ATOM 10092 C C . ALA E 1 193 ? 24.669 62.350 40.860 1.00 22.65 220 ALA E C 1
ATOM 10093 O O . ALA E 1 193 ? 23.605 62.759 41.298 1.00 24.14 220 ALA E O 1
ATOM 10095 N N . VAL E 1 194 ? 24.769 61.785 39.663 1.00 24.76 221 VAL E N 1
ATOM 10096 C CA . VAL E 1 194 ? 23.596 61.672 38.789 1.00 23.73 221 VAL E CA 1
ATOM 10097 C C . VAL E 1 194 ? 22.468 60.857 39.407 1.00 22.78 221 VAL E C 1
ATOM 10098 O O . VAL E 1 194 ? 21.299 61.198 39.269 1.00 20.67 221 VAL E O 1
ATOM 10102 N N . MET E 1 195 ? 22.815 59.785 40.110 1.00 24.51 222 MET E N 1
ATOM 10103 C CA . MET E 1 195 ? 21.804 58.944 40.742 1.00 24.85 222 MET E CA 1
ATOM 10104 C C . MET E 1 195 ? 21.032 59.634 41.852 1.00 24.76 222 MET E C 1
ATOM 10105 O O . MET E 1 195 ? 19.939 59.197 42.200 1.00 22.10 222 MET E O 1
ATOM 10110 N N . GLN E 1 196 ? 21.590 60.696 42.432 1.00 25.06 223 GLN E N 1
ATOM 10111 C CA . GLN E 1 196 ? 20.852 61.390 43.491 1.00 24.62 223 GLN E CA 1
ATOM 10112 C C . GLN E 1 196 ? 19.603 62.024 42.879 1.00 25.02 223 GLN E C 1
ATOM 10113 O O . GLN E 1 196 ? 18.564 62.089 43.514 1.00 25.28 223 GLN E O 1
ATOM 10119 N N . GLU E 1 197 ? 19.717 62.486 41.638 1.00 26.49 224 GLU E N 1
ATOM 10120 C CA . GLU E 1 197 ? 18.621 63.181 40.966 1.00 29.63 224 GLU E CA 1
ATOM 10121 C C . GLU E 1 197 ? 17.827 62.461 39.879 1.00 28.57 224 GLU E C 1
ATOM 10122 O O . GLU E 1 197 ? 16.698 62.857 39.564 1.00 28.87 224 GLU E O 1
ATOM 10128 N N . VAL E 1 198 ? 18.398 61.419 39.296 1.00 27.09 225 VAL E N 1
ATOM 10129 C CA . VAL E 1 198 ? 17.695 60.718 38.242 1.00 27.25 225 VAL E CA 1
ATOM 10130 C C . VAL E 1 198 ? 17.600 59.225 38.509 1.00 27.34 225 VAL E C 1
ATOM 10131 O O . VAL E 1 198 ? 18.589 58.587 38.854 1.00 25.78 225 VAL E O 1
ATOM 10135 N N . PRO E 1 199 ? 16.393 58.655 38.366 1.00 27.36 226 PRO E N 1
ATOM 10136 C CA . PRO E 1 199 ? 16.216 57.220 38.599 1.00 27.91 226 PRO E CA 1
ATOM 10137 C C . PRO E 1 199 ? 17.233 56.385 37.820 1.00 27.20 226 PRO E C 1
ATOM 10138 O O . PRO E 1 199 ? 17.558 56.653 36.654 1.00 24.91 226 PRO E O 1
ATOM 10142 N N . LEU E 1 200 ? 17.742 55.379 38.511 1.00 25.24 227 LEU E N 1
ATOM 10143 C CA . LEU E 1 200 ? 18.739 54.488 37.985 1.00 26.14 227 LEU E CA 1
ATOM 10144 C C . LEU E 1 200 ? 18.351 53.815 36.664 1.00 24.98 227 LEU E C 1
ATOM 10145 O O . LEU E 1 200 ? 19.191 53.662 35.786 1.00 25.19 227 LEU E O 1
ATOM 10150 N N . ALA E 1 201 ? 17.091 53.424 36.510 1.00 25.32 228 ALA E N 1
ATOM 10151 C CA . ALA E 1 201 ? 16.684 52.764 35.268 1.00 26.54 228 ALA E CA 1
ATOM 10152 C C . ALA E 1 201 ? 16.639 53.712 34.076 1.00 27.15 228 ALA E C 1
ATOM 10153 O O . ALA E 1 201 ? 16.528 53.263 32.938 1.00 27.01 228 ALA E O 1
ATOM 10155 N N . ALA E 1 202 ? 16.737 55.015 34.329 1.00 26.51 229 ALA E N 1
ATOM 10156 C CA . ALA E 1 202 ? 16.710 55.986 33.239 1.00 26.18 229 ALA E CA 1
ATOM 10157 C C . ALA E 1 202 ? 18.115 56.282 32.756 1.00 25.64 229 ALA E C 1
ATOM 10158 O O . ALA E 1 202 ? 18.304 57.144 31.903 1.00 26.31 229 ALA E O 1
ATOM 10160 N N . LEU E 1 203 ? 19.105 55.573 33.292 1.00 24.15 230 LEU E N 1
ATOM 10161 C CA . LEU E 1 203 ? 20.483 55.820 32.882 1.00 24.09 230 LEU E CA 1
ATOM 10162 C C . LEU E 1 203 ? 21.152 54.745 32.029 1.00 23.45 230 LEU E C 1
ATOM 10163 O O . LEU E 1 203 ? 20.845 53.561 32.126 1.00 23.80 230 LEU E O 1
ATOM 10168 N N . ALA E 1 204 ? 22.074 55.191 31.187 1.00 22.26 231 ALA E N 1
ATOM 10169 C CA . ALA E 1 204 ? 22.840 54.312 30.332 1.00 24.24 231 ALA E CA 1
ATOM 10170 C C . ALA E 1 204 ? 24.238 54.863 30.314 1.00 23.73 231 ALA E C 1
ATOM 10171 O O . ALA E 1 204 ? 24.450 56.049 30.534 1.00 25.00 231 ALA E O 1
ATOM 10173 N N . VAL E 1 205 ? 25.185 53.988 30.027 1.00 25.60 232 VAL E N 1
ATOM 10174 C CA . VAL E 1 205 ? 26.582 54.342 29.947 1.00 26.66 232 VAL E CA 1
ATOM 10175 C C . VAL E 1 205 ? 27.092 54.049 28.539 1.00 27.64 232 VAL E C 1
ATOM 10176 O O . VAL E 1 205 ? 26.729 53.038 27.934 1.00 26.26 232 VAL E O 1
ATOM 10180 N N . HIS E 1 206 ? 27.938 54.941 28.033 1.00 27.87 233 HIS E N 1
ATOM 10181 C CA . HIS E 1 206 ? 28.520 54.830 26.698 1.00 29.71 233 HIS E CA 1
ATOM 10182 C C . HIS E 1 206 ? 30.001 55.214 26.811 1.00 29.73 233 HIS E C 1
ATOM 10183 O O . HIS E 1 206 ? 30.348 56.395 26.765 1.00 30.03 233 HIS E O 1
ATOM 10190 N N . CYS E 1 207 ? 30.868 54.216 26.947 1.00 28.84 234 CYS E N 1
ATOM 10191 C CA . CYS E 1 207 ? 32.304 54.454 27.120 1.00 32.14 234 CYS E CA 1
ATOM 10192 C C . CYS E 1 207 ? 33.214 54.127 25.943 1.00 31.76 234 CYS E C 1
ATOM 10193 O O . CYS E 1 207 ? 33.081 53.078 25.327 1.00 32.76 234 CYS E O 1
ATOM 10196 N N . HIS E 1 208 ? 34.159 55.010 25.640 1.00 32.00 235 HIS E N 1
ATOM 10197 C CA . HIS E 1 208 ? 35.093 54.723 24.557 1.00 32.66 235 HIS E CA 1
ATOM 10198 C C . HIS E 1 208 ? 36.311 54.014 25.103 1.00 31.69 235 HIS E C 1
ATOM 10199 O O . HIS E 1 208 ? 36.670 54.167 26.269 1.00 31.34 235 HIS E O 1
ATOM 10206 N N . ASP E 1 209 ? 36.948 53.237 24.245 1.00 32.05 236 ASP E N 1
ATOM 10207 C CA . ASP E 1 209 ? 38.098 52.452 24.647 1.00 32.66 236 ASP E CA 1
ATOM 10208 C C . ASP E 1 209 ? 39.409 53.067 24.207 1.00 31.25 236 ASP E C 1
ATOM 10209 O O . ASP E 1 209 ? 40.436 52.397 24.157 1.00 29.85 236 ASP E O 1
ATOM 10214 N N . THR E 1 210 ? 39.364 54.356 23.901 1.00 31.31 237 THR E N 1
ATOM 10215 C CA . THR E 1 210 ? 40.544 55.082 23.455 1.00 31.80 237 THR E CA 1
ATOM 10216 C C . THR E 1 210 ? 41.755 54.811 24.342 1.00 31.12 237 THR E C 1
ATOM 10217 O O . THR E 1 210 ? 42.881 54.757 23.858 1.00 31.88 237 THR E O 1
ATOM 10221 N N . TYR E 1 211 ? 41.525 54.622 25.636 1.00 31.28 238 TYR E N 1
ATOM 10222 C CA . TYR E 1 211 ? 42.620 54.350 26.563 1.00 30.85 238 TYR E CA 1
ATOM 10223 C C . TYR E 1 211 ? 42.512 52.975 27.224 1.00 30.69 238 TYR E C 1
ATOM 10224 O O . TYR E 1 211 ? 43.146 52.730 28.248 1.00 30.20 238 TYR E O 1
ATOM 10233 N N . GLY E 1 212 ? 41.708 52.091 26.639 1.00 29.12 239 GLY E N 1
ATOM 10234 C CA . GLY E 1 212 ? 41.545 50.751 27.183 1.00 29.02 239 GLY E CA 1
ATOM 10235 C C . GLY E 1 212 ? 40.748 50.665 28.473 1.00 27.19 239 GLY E C 1
ATOM 10236 O O . GLY E 1 212 ? 40.802 49.658 29.162 1.00 27.64 239 GLY E O 1
ATOM 10237 N N . GLN E 1 213 ? 39.990 51.710 28.786 1.00 26.68 240 GLN E N 1
ATOM 10238 C CA . GLN E 1 213 ? 39.199 51.752 30.010 1.00 27.68 240 GLN E CA 1
ATOM 10239 C C . GLN E 1 213 ? 37.703 51.463 29.805 1.00 26.63 240 GLN E C 1
ATOM 10240 O O . GLN E 1 213 ? 36.946 51.381 30.770 1.00 26.74 240 GLN E O 1
ATOM 10246 N N . ALA E 1 214 ? 37.282 51.312 28.556 1.00 27.70 241 ALA E N 1
ATOM 10247 C CA . ALA E 1 214 ? 35.876 51.064 28.240 1.00 27.23 241 ALA E CA 1
ATOM 10248 C C . ALA E 1 214 ? 35.167 50.004 29.105 1.00 27.33 241 ALA E C 1
ATOM 10249 O O . ALA E 1 214 ? 34.199 50.304 29.814 1.00 26.40 241 ALA E O 1
ATOM 10251 N N . LEU E 1 215 ? 35.649 48.767 29.038 1.00 26.78 242 LEU E N 1
ATOM 10252 C CA . LEU E 1 215 ? 35.042 47.666 29.781 1.00 26.49 242 LEU E CA 1
ATOM 10253 C C . LEU E 1 215 ? 35.124 47.855 31.288 1.00 26.43 242 LEU E C 1
ATOM 10254 O O . LEU E 1 215 ? 34.159 47.598 32.004 1.00 26.96 242 LEU E O 1
ATOM 10259 N N . ALA E 1 216 ? 36.278 48.293 31.772 1.00 26.30 243 ALA E N 1
ATOM 10260 C CA . ALA E 1 216 ? 36.447 48.528 33.197 1.00 27.70 243 ALA E CA 1
ATOM 10261 C C . ALA E 1 216 ? 35.472 49.615 33.673 1.00 27.23 243 ALA E C 1
ATOM 10262 O O . ALA E 1 216 ? 34.864 49.482 34.727 1.00 28.66 243 ALA E O 1
ATOM 10264 N N . ASN E 1 217 ? 35.309 50.689 32.904 1.00 27.65 244 ASN E N 1
ATOM 10265 C CA . ASN E 1 217 ? 34.367 51.738 33.299 1.00 27.37 244 ASN E CA 1
ATOM 10266 C C . ASN E 1 217 ? 32.940 51.198 33.275 1.00 27.08 244 ASN E C 1
ATOM 10267 O O . ASN E 1 217 ? 32.097 51.586 34.082 1.00 26.71 244 ASN E O 1
ATOM 10272 N N . THR E 1 218 ? 32.667 50.297 32.340 1.00 27.91 245 THR E N 1
ATOM 10273 C CA . THR E 1 218 ? 31.337 49.710 32.230 1.00 27.13 245 THR E CA 1
ATOM 10274 C C . THR E 1 218 ? 31.047 48.805 33.427 1.00 25.89 245 THR E C 1
ATOM 10275 O O . THR E 1 218 ? 29.956 48.841 33.986 1.00 25.50 245 THR E O 1
ATOM 10279 N N . LEU E 1 219 ? 32.026 48.001 33.828 1.00 26.03 246 LEU E N 1
ATOM 10280 C CA . LEU E 1 219 ? 31.841 47.104 34.972 1.00 26.76 246 LEU E CA 1
ATOM 10281 C C . LEU E 1 219 ? 31.493 47.938 36.213 1.00 25.75 246 LEU E C 1
ATOM 10282 O O . LEU E 1 219 ? 30.614 47.581 36.992 1.00 26.56 246 LEU E O 1
ATOM 10287 N N . MET E 1 220 ? 32.182 49.060 36.389 1.00 26.73 247 MET E N 1
ATOM 10288 C CA . MET E 1 220 ? 31.919 49.938 37.525 1.00 25.29 247 MET E CA 1
ATOM 10289 C C . MET E 1 220 ? 30.466 50.416 37.510 1.00 24.21 247 MET E C 1
ATOM 10290 O O . MET E 1 220 ? 29.761 50.354 38.527 1.00 22.51 247 MET E O 1
ATOM 10295 N N . ALA E 1 221 ? 30.000 50.882 36.353 1.00 22.85 248 ALA E N 1
ATOM 10296 C CA . ALA E 1 221 ? 28.624 51.359 36.265 1.00 23.18 248 ALA E CA 1
ATOM 10297 C C . ALA E 1 221 ? 27.638 50.224 36.547 1.00 23.12 248 ALA E C 1
ATOM 10298 O O . ALA E 1 221 ? 26.575 50.451 37.125 1.00 24.88 248 ALA E O 1
ATOM 10300 N N . LEU E 1 222 ? 27.985 49.003 36.141 1.00 23.31 249 LEU E N 1
ATOM 10301 C CA . LEU E 1 222 ? 27.116 47.858 36.395 1.00 24.92 249 LEU E CA 1
ATOM 10302 C C . LEU E 1 222 ? 27.080 47.597 37.897 1.00 25.80 249 LEU E C 1
ATOM 10303 O O . LEU E 1 222 ? 26.038 47.247 38.443 1.00 24.87 249 LEU E O 1
ATOM 10308 N N . GLN E 1 223 ? 28.220 47.752 38.566 1.00 27.06 250 GLN E N 1
ATOM 10309 C CA . GLN E 1 223 ? 28.261 47.537 40.018 1.00 28.36 250 GLN E CA 1
ATOM 10310 C C . GLN E 1 223 ? 27.427 48.619 40.723 1.00 28.50 250 GLN E C 1
ATOM 10311 O O . GLN E 1 223 ? 26.870 48.374 41.787 1.00 29.30 250 GLN E O 1
ATOM 10317 N N . MET E 1 224 ? 27.341 49.805 40.120 1.00 28.53 251 MET E N 1
ATOM 10318 C CA . MET E 1 224 ? 26.568 50.912 40.690 1.00 29.73 251 MET E CA 1
ATOM 10319 C C . MET E 1 224 ? 25.071 50.712 40.426 1.00 28.30 251 MET E C 1
ATOM 10320 O O . MET E 1 224 ? 24.238 51.444 40.956 1.00 28.58 251 MET E O 1
ATOM 10325 N N . GLY E 1 225 ? 24.740 49.727 39.594 1.00 26.85 252 GLY E N 1
ATOM 10326 C CA . GLY E 1 225 ? 23.345 49.449 39.293 1.00 25.48 252 GLY E CA 1
ATOM 10327 C C . GLY E 1 225 ? 22.825 49.851 37.919 1.00 24.38 252 GLY E C 1
ATOM 10328 O O . GLY E 1 225 ? 21.637 49.665 37.633 1.00 24.72 252 GLY E O 1
ATOM 10329 N N . VAL E 1 226 ? 23.686 50.404 37.071 1.00 23.49 253 VAL E N 1
ATOM 10330 C CA . VAL E 1 226 ? 23.270 50.808 35.728 1.00 24.63 253 VAL E CA 1
ATOM 10331 C C . VAL E 1 226 ? 22.974 49.542 34.899 1.00 25.04 253 VAL E C 1
ATOM 10332 O O . VAL E 1 226 ? 23.782 48.618 34.866 1.00 25.02 253 VAL E O 1
ATOM 10336 N N . SER E 1 227 ? 21.818 49.490 34.245 1.00 24.91 254 SER E N 1
ATOM 10337 C CA . SER E 1 227 ? 21.482 48.294 33.480 1.00 26.30 254 SER E CA 1
ATOM 10338 C C . SER E 1 227 ? 21.454 48.418 31.963 1.00 26.29 254 SER E C 1
ATOM 10339 O O . SER E 1 227 ? 21.072 47.475 31.270 1.00 28.25 254 SER E O 1
ATOM 10342 N N . VAL E 1 228 ? 21.839 49.569 31.428 1.00 26.07 255 VAL E N 1
ATOM 10343 C CA . VAL E 1 228 ? 21.899 49.685 29.981 1.00 26.22 255 VAL E CA 1
ATOM 10344 C C . VAL E 1 228 ? 23.235 50.289 29.557 1.00 26.57 255 VAL E C 1
ATOM 10345 O O . VAL E 1 228 ? 23.729 51.266 30.138 1.00 26.69 255 VAL E O 1
ATOM 10349 N N . VAL E 1 229 ? 23.850 49.646 28.572 1.00 26.39 256 VAL E N 1
ATOM 10350 C CA . VAL E 1 229 ? 25.157 50.054 28.079 1.00 27.89 256 VAL E CA 1
ATOM 10351 C C . VAL E 1 229 ? 25.224 50.097 26.563 1.00 28.92 256 VAL E C 1
ATOM 10352 O O . VAL E 1 229 ? 24.733 49.194 25.888 1.00 29.34 256 VAL E O 1
ATOM 10356 N N . ASP E 1 230 ? 25.843 51.152 26.038 1.00 28.90 257 ASP E N 1
ATOM 10357 C CA . ASP E 1 230 ? 25.992 51.328 24.601 1.00 29.87 257 ASP E CA 1
ATOM 10358 C C . ASP E 1 230 ? 27.302 50.694 24.158 1.00 31.30 257 ASP E C 1
ATOM 10359 O O . ASP E 1 230 ? 28.300 50.723 24.892 1.00 32.02 257 ASP E O 1
ATOM 10364 N N . SER E 1 231 ? 27.302 50.110 22.963 1.00 30.42 258 SER E N 1
ATOM 10365 C CA . SER E 1 231 ? 28.506 49.491 22.424 1.00 29.61 258 SER E CA 1
ATOM 10366 C C . SER E 1 231 ? 28.411 49.398 20.905 1.00 29.88 258 SER E C 1
ATOM 10367 O O . SER E 1 231 ? 27.341 49.559 20.321 1.00 29.36 258 SER E O 1
ATOM 10370 N N . SER E 1 232 ? 29.542 49.133 20.274 1.00 31.07 259 SER E N 1
ATOM 10371 C CA . SER E 1 232 ? 29.612 49.041 18.827 1.00 33.42 259 SER E CA 1
ATOM 10372 C C . SER E 1 232 ? 30.102 47.667 18.378 1.00 32.81 259 SER E C 1
ATOM 10373 O O . SER E 1 232 ? 31.107 47.157 18.884 1.00 31.03 259 SER E O 1
ATOM 10376 N N . VAL E 1 233 ? 29.384 47.092 17.416 1.00 34.22 260 VAL E N 1
ATOM 10377 C CA . VAL E 1 233 ? 29.676 45.768 16.864 1.00 36.41 260 VAL E CA 1
ATOM 10378 C C . VAL E 1 233 ? 31.126 45.315 16.885 1.00 36.28 260 VAL E C 1
ATOM 10379 O O . VAL E 1 233 ? 31.513 44.522 17.730 1.00 41.15 260 VAL E O 1
ATOM 10383 N N . ALA E 1 234 ? 31.948 45.800 15.978 1.00 33.43 261 ALA E N 1
ATOM 10384 C CA . ALA E 1 234 ? 33.333 45.332 15.979 1.00 33.28 261 ALA E CA 1
ATOM 10385 C C . ALA E 1 234 ? 34.279 46.393 16.529 1.00 32.52 261 ALA E C 1
ATOM 10386 O O . ALA E 1 234 ? 35.408 46.532 16.061 1.00 31.84 261 ALA E O 1
ATOM 10388 N N . GLY E 1 235 ? 33.819 47.126 17.534 1.00 32.97 262 GLY E N 1
ATOM 10389 C CA . GLY E 1 235 ? 34.644 48.179 18.087 1.00 33.89 262 GLY E CA 1
ATOM 10390 C C . GLY E 1 235 ? 34.745 49.278 17.052 1.00 35.13 262 GLY E C 1
ATOM 10391 O O . GLY E 1 235 ? 35.714 50.024 17.021 1.00 36.68 262 GLY E O 1
ATOM 10392 N N . LEU E 1 236 ? 33.739 49.367 16.188 1.00 35.26 263 LEU E N 1
ATOM 10393 C CA . LEU E 1 236 ? 33.715 50.379 15.144 1.00 37.56 263 LEU E CA 1
ATOM 10394 C C . LEU E 1 236 ? 33.589 51.764 15.763 1.00 39.91 263 LEU E C 1
ATOM 10395 O O . LEU E 1 236 ? 32.980 51.923 16.818 1.00 39.57 263 LEU E O 1
ATOM 10400 N N . GLY E 1 237 ? 34.153 52.764 15.095 1.00 42.63 264 GLY E N 1
ATOM 10401 C CA . GLY E 1 237 ? 34.078 54.116 15.609 1.00 47.69 264 GLY E CA 1
ATOM 10402 C C . GLY E 1 237 ? 35.428 54.791 15.730 1.00 51.52 264 GLY E C 1
ATOM 10403 O O . GLY E 1 237 ? 36.312 54.604 14.900 1.00 51.98 264 GLY E O 1
ATOM 10404 N N . GLY E 1 238 ? 35.595 55.580 16.780 1.00 56.03 265 GLY E N 1
ATOM 10405 C CA . GLY E 1 238 ? 36.845 56.290 16.969 1.00 60.78 265 GLY E CA 1
ATOM 10406 C C . GLY E 1 238 ? 36.490 57.726 17.272 1.00 64.43 265 GLY E C 1
ATOM 10407 O O . GLY E 1 238 ? 35.379 58.159 16.957 1.00 64.40 265 GLY E O 1
ATOM 10408 N N . CYS E 1 239 ? 37.409 58.469 17.881 1.00 67.81 266 CYS E N 1
ATOM 10409 C CA . CYS E 1 239 ? 37.121 59.857 18.218 1.00 71.04 266 CYS E CA 1
ATOM 10410 C C . CYS E 1 239 ? 38.010 60.867 17.499 1.00 71.77 266 CYS E C 1
ATOM 10411 O O . CYS E 1 239 ? 39.230 60.706 17.429 1.00 70.80 266 CYS E O 1
ATOM 10414 N N . PRO E 1 240 ? 37.395 61.926 16.947 1.00 73.39 267 PRO E N 1
ATOM 10415 C CA . PRO E 1 240 ? 38.121 62.979 16.230 1.00 74.90 267 PRO E CA 1
ATOM 10416 C C . PRO E 1 240 ? 39.195 63.588 17.129 1.00 76.23 267 PRO E C 1
ATOM 10417 O O . PRO E 1 240 ? 40.354 63.721 16.737 1.00 76.23 267 PRO E O 1
ATOM 10421 N N . TYR E 1 241 ? 38.793 63.947 18.342 1.00 77.84 268 TYR E N 1
ATOM 10422 C CA . TYR E 1 241 ? 39.701 64.543 19.310 1.00 79.14 268 TYR E CA 1
ATOM 10423 C C . TYR E 1 241 ? 40.737 63.520 19.751 1.00 79.59 268 TYR E C 1
ATOM 10424 O O . TYR E 1 241 ? 41.792 63.876 20.273 1.00 80.05 268 TYR E O 1
ATOM 10433 N N . ALA E 1 242 ? 40.436 62.246 19.529 1.00 80.10 269 ALA E N 1
ATOM 10434 C CA . ALA E 1 242 ? 41.340 61.175 19.927 1.00 80.67 269 ALA E CA 1
ATOM 10435 C C . ALA E 1 242 ? 42.258 60.736 18.798 1.00 80.76 269 ALA E C 1
ATOM 10436 O O . ALA E 1 242 ? 41.891 60.800 17.625 1.00 81.38 269 ALA E O 1
ATOM 10438 N N . GLN E 1 243 ? 43.452 60.284 19.166 1.00 80.54 270 GLN E N 1
ATOM 10439 C CA . GLN E 1 243 ? 44.437 59.815 18.198 1.00 80.44 270 GLN E CA 1
ATOM 10440 C C . GLN E 1 243 ? 43.866 58.647 17.398 1.00 79.71 270 GLN E C 1
ATOM 10441 O O . GLN E 1 243 ? 42.714 58.255 17.601 1.00 79.72 270 GLN E O 1
ATOM 10447 N N . GLY E 1 244 ? 44.676 58.094 16.498 1.00 78.63 271 GLY E N 1
ATOM 10448 C CA . GLY E 1 244 ? 44.235 56.973 15.682 1.00 76.52 271 GLY E CA 1
ATOM 10449 C C . GLY E 1 244 ? 44.056 55.683 16.467 1.00 74.78 271 GLY E C 1
ATOM 10450 O O . GLY E 1 244 ? 44.343 54.596 15.964 1.00 74.28 271 GLY E O 1
ATOM 10451 N N . ALA E 1 245 ? 43.576 55.808 17.702 1.00 73.11 272 ALA E N 1
ATOM 10452 C CA . ALA E 1 245 ? 43.351 54.659 18.573 1.00 71.21 272 ALA E CA 1
ATOM 10453 C C . ALA E 1 245 ? 41.913 54.161 18.449 1.00 69.69 272 ALA E C 1
ATOM 10454 O O . ALA E 1 245 ? 41.137 54.662 17.632 1.00 69.44 272 ALA E O 1
ATOM 10456 N N . SER E 1 246 ? 41.561 53.177 19.270 1.00 67.34 273 SER E N 1
ATOM 10457 C CA . SER E 1 246 ? 40.218 52.611 19.242 1.00 64.63 273 SER E CA 1
ATOM 10458 C C . SER E 1 246 ? 39.133 53.640 19.550 1.00 61.61 273 SER E C 1
ATOM 10459 O O . SER E 1 246 ? 39.427 54.778 19.934 1.00 61.40 273 SER E O 1
ATOM 10462 N N . GLY E 1 247 ? 37.879 53.230 19.363 1.00 57.82 274 GLY E N 1
ATOM 10463 C CA . GLY E 1 247 ? 36.752 54.109 19.615 1.00 53.02 274 GLY E CA 1
ATOM 10464 C C . GLY E 1 247 ? 35.767 53.510 20.605 1.00 49.91 274 GLY E C 1
ATOM 10465 O O . GLY E 1 247 ? 36.047 53.451 21.805 1.00 49.14 274 GLY E O 1
ATOM 10466 N N . ASN E 1 248 ? 34.619 53.060 20.106 1.00 46.20 275 ASN E N 1
ATOM 10467 C CA . ASN E 1 248 ? 33.591 52.473 20.961 1.00 44.02 275 ASN E CA 1
ATOM 10468 C C . ASN E 1 248 ? 33.962 51.120 21.553 1.00 41.22 275 ASN E C 1
ATOM 10469 O O . ASN E 1 248 ? 34.830 50.410 21.052 1.00 40.93 275 ASN E O 1
ATOM 10474 N N . LEU E 1 249 ? 33.282 50.781 22.638 1.00 38.64 276 LEU E N 1
ATOM 10475 C CA . LEU E 1 249 ? 33.460 49.501 23.301 1.00 35.78 276 LEU E CA 1
ATOM 10476 C C . LEU E 1 249 ? 32.944 48.476 22.286 1.00 33.99 276 LEU E C 1
ATOM 10477 O O . LEU E 1 249 ? 31.931 48.710 21.633 1.00 30.89 276 LEU E O 1
ATOM 10482 N N . ALA E 1 250 ? 33.646 47.360 22.129 1.00 32.79 277 ALA E N 1
ATOM 10483 C CA . ALA E 1 250 ? 33.203 46.338 21.187 1.00 31.50 277 ALA E CA 1
ATOM 10484 C C . ALA E 1 250 ? 32.111 45.502 21.836 1.00 30.34 277 ALA E C 1
ATOM 10485 O O . ALA E 1 250 ? 32.307 44.920 22.900 1.00 29.70 277 ALA E O 1
ATOM 10487 N N . THR E 1 251 ? 30.956 45.454 21.188 1.00 29.60 278 THR E N 1
ATOM 10488 C CA . THR E 1 251 ? 29.822 44.706 21.695 1.00 29.28 278 THR E CA 1
ATOM 10489 C C . THR E 1 251 ? 30.130 43.254 22.063 1.00 30.85 278 THR E C 1
ATOM 10490 O O . THR E 1 251 ? 29.611 42.760 23.070 1.00 31.00 278 THR E O 1
ATOM 10494 N N . GLU E 1 252 ? 30.971 42.578 21.274 1.00 30.87 279 GLU E N 1
ATOM 10495 C CA . GLU E 1 252 ? 31.309 41.171 21.539 1.00 32.52 279 GLU E CA 1
ATOM 10496 C C . GLU E 1 252 ? 32.075 40.989 22.835 1.00 33.11 279 GLU E C 1
ATOM 10497 O O . GLU E 1 252 ? 31.896 39.993 23.536 1.00 32.43 279 GLU E O 1
ATOM 10503 N N . ASP E 1 253 ? 32.955 41.936 23.139 1.00 33.03 280 ASP E N 1
ATOM 10504 C CA . ASP E 1 253 ? 33.737 41.856 24.361 1.00 33.92 280 ASP E CA 1
ATOM 10505 C C . ASP E 1 253 ? 32.804 42.065 25.553 1.00 31.80 280 ASP E C 1
ATOM 10506 O O . ASP E 1 253 ? 32.951 41.417 26.589 1.00 33.18 280 ASP E O 1
ATOM 10511 N N . LEU E 1 254 ? 31.836 42.961 25.388 1.00 29.56 281 LEU E N 1
ATOM 10512 C CA . LEU E 1 254 ? 30.871 43.257 26.436 1.00 28.59 281 LEU E CA 1
ATOM 10513 C C . LEU E 1 254 ? 29.960 42.050 26.672 1.00 29.22 281 LEU E C 1
ATOM 10514 O O . LEU E 1 254 ? 29.730 41.648 27.815 1.00 29.45 281 LEU E O 1
ATOM 10519 N N . VAL E 1 255 ? 29.434 41.474 25.594 1.00 27.90 282 VAL E N 1
ATOM 10520 C CA . VAL E 1 255 ? 28.566 40.308 25.724 1.00 28.16 282 VAL E CA 1
ATOM 10521 C C . VAL E 1 255 ? 29.332 39.156 26.375 1.00 27.79 282 VAL E C 1
ATOM 10522 O O . VAL E 1 255 ? 28.816 38.466 27.254 1.00 27.93 282 VAL E O 1
ATOM 10526 N N . TYR E 1 256 ? 30.571 38.956 25.949 1.00 27.80 283 TYR E N 1
ATOM 10527 C CA . TYR E 1 256 ? 31.369 37.883 26.515 1.00 29.29 283 TYR E CA 1
ATOM 10528 C C . TYR E 1 256 ? 31.432 38.043 28.032 1.00 29.78 283 TYR E C 1
ATOM 10529 O O . TYR E 1 256 ? 31.229 37.082 28.775 1.00 27.51 283 TYR E O 1
ATOM 10538 N N . MET E 1 257 ? 31.705 39.267 28.484 1.00 29.74 284 MET E N 1
ATOM 10539 C CA . MET E 1 257 ? 31.795 39.540 29.914 1.00 30.23 284 MET E CA 1
ATOM 10540 C C . MET E 1 257 ? 30.465 39.312 30.612 1.00 29.49 284 MET E C 1
ATOM 10541 O O . MET E 1 257 ? 30.414 38.660 31.654 1.00 27.71 284 MET E O 1
ATOM 10546 N N . LEU E 1 258 ? 29.389 39.841 30.038 1.00 28.33 285 LEU E N 1
ATOM 10547 C CA . LEU E 1 258 ? 28.079 39.685 30.644 1.00 29.61 285 LEU E CA 1
ATOM 10548 C C . LEU E 1 258 ? 27.682 38.213 30.756 1.00 30.88 285 LEU E C 1
ATOM 10549 O O . LEU E 1 258 ? 27.134 37.795 31.774 1.00 29.52 285 LEU E O 1
ATOM 10554 N N . GLU E 1 259 ? 27.963 37.428 29.718 1.00 32.81 286 GLU E N 1
ATOM 10555 C CA . GLU E 1 259 ? 27.628 36.004 29.741 1.00 34.61 286 GLU E CA 1
ATOM 10556 C C . GLU E 1 259 ? 28.437 35.303 30.821 1.00 33.90 286 GLU E C 1
ATOM 10557 O O . GLU E 1 259 ? 27.960 34.371 31.462 1.00 34.91 286 GLU E O 1
ATOM 10563 N N . GLY E 1 260 ? 29.664 35.758 31.023 1.00 32.85 287 GLY E N 1
ATOM 10564 C CA . GLY E 1 260 ? 30.497 35.150 32.039 1.00 32.93 287 GLY E CA 1
ATOM 10565 C C . GLY E 1 260 ? 29.935 35.460 33.411 1.00 33.44 287 GLY E C 1
ATOM 10566 O O . GLY E 1 260 ? 30.071 34.670 34.330 1.00 33.02 287 GLY E O 1
ATOM 10567 N N . LEU E 1 261 ? 29.293 36.617 33.536 1.00 33.81 288 LEU E N 1
ATOM 10568 C CA . LEU E 1 261 ? 28.714 37.062 34.796 1.00 33.89 288 LEU E CA 1
ATOM 10569 C C . LEU E 1 261 ? 27.305 36.527 35.010 1.00 34.24 288 LEU E C 1
ATOM 10570 O O . LEU E 1 261 ? 26.676 36.804 36.025 1.00 35.56 288 LEU E O 1
ATOM 10575 N N . GLY E 1 262 ? 26.809 35.761 34.048 1.00 34.40 289 GLY E N 1
ATOM 10576 C CA . GLY E 1 262 ? 25.475 35.209 34.172 1.00 33.71 289 GLY E CA 1
ATOM 10577 C C . GLY E 1 262 ? 24.393 36.247 33.948 1.00 33.82 289 GLY E C 1
ATOM 10578 O O . GLY E 1 262 ? 23.223 36.008 34.236 1.00 34.24 289 GLY E O 1
ATOM 10579 N N . ILE E 1 263 ? 24.770 37.409 33.435 1.00 32.22 290 ILE E N 1
ATOM 10580 C CA . ILE E 1 263 ? 23.782 38.445 33.193 1.00 30.99 290 ILE E CA 1
ATOM 10581 C C . ILE E 1 263 ? 23.067 38.208 31.874 1.00 30.12 290 ILE E C 1
ATOM 10582 O O . ILE E 1 263 ? 23.695 37.899 30.860 1.00 30.69 290 ILE E O 1
ATOM 10587 N N . HIS E 1 264 ? 21.749 38.343 31.890 1.00 30.41 291 HIS E N 1
ATOM 10588 C CA . HIS E 1 264 ? 20.964 38.142 30.681 1.00 31.29 291 HIS E CA 1
ATOM 10589 C C . HIS E 1 264 ? 21.116 39.304 29.700 1.00 31.54 291 HIS E C 1
ATOM 10590 O O . HIS E 1 264 ? 20.988 40.467 30.084 1.00 31.76 291 HIS E O 1
ATOM 10597 N N . THR E 1 265 ? 21.362 38.979 28.433 1.00 30.97 292 THR E N 1
ATOM 10598 C CA . THR E 1 265 ? 21.516 39.980 27.386 1.00 29.93 292 THR E CA 1
ATOM 10599 C C . THR E 1 265 ? 20.572 39.669 26.235 1.00 30.43 292 THR E C 1
ATOM 10600 O O . THR E 1 265 ? 20.158 40.568 25.494 1.00 28.71 292 THR E O 1
ATOM 10604 N N . GLY E 1 266 ? 20.249 38.386 26.089 1.00 29.74 293 GLY E N 1
ATOM 10605 C CA . GLY E 1 266 ? 19.365 37.957 25.026 1.00 30.04 293 GLY E CA 1
ATOM 10606 C C . GLY E 1 266 ? 20.102 38.020 23.708 1.00 30.76 293 GLY E C 1
ATOM 10607 O O . GLY E 1 266 ? 19.499 38.160 22.647 1.00 32.12 293 GLY E O 1
ATOM 10608 N N . VAL E 1 267 ? 21.421 37.914 23.770 1.00 30.93 294 VAL E N 1
ATOM 10609 C CA . VAL E 1 267 ? 22.221 37.993 22.559 1.00 31.81 294 VAL E CA 1
ATOM 10610 C C . VAL E 1 267 ? 23.020 36.748 22.231 1.00 32.13 294 VAL E C 1
ATOM 10611 O O . VAL E 1 267 ? 23.685 36.164 23.091 1.00 31.33 294 VAL E O 1
ATOM 10615 N N . ASN E 1 268 ? 22.952 36.340 20.970 1.00 33.54 295 ASN E N 1
ATOM 10616 C CA . ASN E 1 268 ? 23.705 35.172 20.537 1.00 35.09 295 ASN E CA 1
ATOM 10617 C C . ASN E 1 268 ? 25.059 35.660 20.040 1.00 34.03 295 ASN E C 1
ATOM 10618 O O . ASN E 1 268 ? 25.166 36.282 18.986 1.00 34.54 295 ASN E O 1
ATOM 10623 N N . LEU E 1 269 ? 26.088 35.377 20.823 1.00 34.79 296 LEU E N 1
ATOM 10624 C CA . LEU E 1 269 ? 27.450 35.799 20.528 1.00 36.04 296 LEU E CA 1
ATOM 10625 C C . LEU E 1 269 ? 27.961 35.412 19.144 1.00 37.31 296 LEU E C 1
ATOM 10626 O O . LEU E 1 269 ? 28.397 36.268 18.371 1.00 37.45 296 LEU E O 1
ATOM 10631 N N . GLN E 1 270 ? 27.909 34.122 18.830 1.00 38.76 297 GLN E N 1
ATOM 10632 C CA . GLN E 1 270 ? 28.379 33.632 17.542 1.00 39.65 297 GLN E CA 1
ATOM 10633 C C . GLN E 1 270 ? 27.722 34.354 16.363 1.00 37.80 297 GLN E C 1
ATOM 10634 O O . GLN E 1 270 ? 28.396 34.680 15.394 1.00 36.84 297 GLN E O 1
ATOM 10640 N N . LYS E 1 271 ? 26.421 34.615 16.440 1.00 36.95 298 LYS E N 1
ATOM 10641 C CA . LYS E 1 271 ? 25.756 35.326 15.354 1.00 37.83 298 LYS E CA 1
ATOM 10642 C C . LYS E 1 271 ? 26.189 36.788 15.360 1.00 38.40 298 LYS E C 1
ATOM 10643 O O . LYS E 1 271 ? 26.141 37.460 14.329 1.00 37.54 298 LYS E O 1
ATOM 10649 N N . LEU E 1 272 ? 26.591 37.279 16.534 1.00 38.46 299 LEU E N 1
ATOM 10650 C CA . LEU E 1 272 ? 27.050 38.662 16.665 1.00 38.41 299 LEU E CA 1
ATOM 10651 C C . LEU E 1 272 ? 28.388 38.738 15.949 1.00 37.04 299 LEU E C 1
ATOM 10652 O O . LEU E 1 272 ? 28.671 39.690 15.222 1.00 35.76 299 LEU E O 1
ATOM 10657 N N . LEU E 1 273 ? 29.209 37.717 16.177 1.00 36.80 300 LEU E N 1
ATOM 10658 C CA . LEU E 1 273 ? 30.524 37.629 15.567 1.00 37.56 300 LEU E CA 1
ATOM 10659 C C . LEU E 1 273 ? 30.417 37.602 14.043 1.00 38.14 300 LEU E C 1
ATOM 10660 O O . LEU E 1 273 ? 31.331 38.045 13.342 1.00 37.11 300 LEU E O 1
ATOM 10665 N N . GLU E 1 274 ? 29.296 37.095 13.533 1.00 38.63 301 GLU E N 1
ATOM 10666 C CA . GLU E 1 274 ? 29.093 37.028 12.090 1.00 38.89 301 GLU E CA 1
ATOM 10667 C C . GLU E 1 274 ? 28.759 38.395 11.511 1.00 36.79 301 GLU E C 1
ATOM 10668 O O . GLU E 1 274 ? 29.210 38.735 10.425 1.00 36.22 301 GLU E O 1
ATOM 10674 N N . ALA E 1 275 ? 27.965 39.182 12.227 1.00 35.97 302 ALA E N 1
ATOM 10675 C CA . ALA E 1 275 ? 27.622 40.515 11.736 1.00 36.04 302 ALA E CA 1
ATOM 10676 C C . ALA E 1 275 ? 28.872 41.383 11.845 1.00 35.67 302 ALA E C 1
ATOM 10677 O O . ALA E 1 275 ? 29.099 42.283 11.035 1.00 33.63 302 ALA E O 1
ATOM 10679 N N . GLY E 1 276 ? 29.683 41.092 12.859 1.00 35.93 303 GLY E N 1
ATOM 10680 C CA . GLY E 1 276 ? 30.910 41.831 13.061 1.00 35.97 303 GLY E CA 1
ATOM 10681 C C . GLY E 1 276 ? 31.852 41.573 11.903 1.00 36.82 303 GLY E C 1
ATOM 10682 O O . GLY E 1 276 ? 32.438 42.506 11.351 1.00 36.93 303 GLY E O 1
ATOM 10683 N N . ASN E 1 277 ? 31.995 40.306 11.524 1.00 36.04 304 ASN E N 1
ATOM 10684 C CA . ASN E 1 277 ? 32.879 39.959 10.419 1.00 37.80 304 ASN E CA 1
ATOM 10685 C C . ASN E 1 277 ? 32.335 40.488 9.093 1.00 36.80 304 ASN E C 1
ATOM 10686 O O . ASN E 1 277 ? 33.097 40.916 8.225 1.00 36.74 304 ASN E O 1
ATOM 10691 N N . PHE E 1 278 ? 31.020 40.452 8.937 1.00 35.02 305 PHE E N 1
ATOM 10692 C CA . PHE E 1 278 ? 30.405 40.941 7.718 1.00 34.71 305 PHE E CA 1
ATOM 10693 C C . PHE E 1 278 ? 30.771 42.401 7.478 1.00 34.89 305 PHE E C 1
ATOM 10694 O O . PHE E 1 278 ? 31.283 42.764 6.419 1.00 34.46 305 PHE E O 1
ATOM 10702 N N . ILE E 1 279 ? 30.506 43.239 8.475 1.00 34.68 306 ILE E N 1
ATOM 10703 C CA . ILE E 1 279 ? 30.788 44.663 8.356 1.00 33.73 306 ILE E CA 1
ATOM 10704 C C . ILE E 1 279 ? 32.277 44.978 8.240 1.00 33.91 306 ILE E C 1
ATOM 10705 O O . ILE E 1 279 ? 32.654 45.943 7.581 1.00 32.62 306 ILE E O 1
ATOM 10710 N N . CYS E 1 280 ? 33.130 44.175 8.869 1.00 34.85 307 CYS E N 1
ATOM 10711 C CA . CYS E 1 280 ? 34.562 44.433 8.787 1.00 36.72 307 CYS E CA 1
ATOM 10712 C C . CYS E 1 280 ? 35.118 44.132 7.400 1.00 37.92 307 CYS E C 1
ATOM 10713 O O . CYS E 1 280 ? 36.003 44.839 6.914 1.00 37.86 307 CYS E O 1
ATOM 10716 N N . GLN E 1 281 ? 34.605 43.084 6.760 1.00 40.13 308 GLN E N 1
ATOM 10717 C CA . GLN E 1 281 ? 35.068 42.732 5.424 1.00 40.71 308 GLN E CA 1
ATOM 10718 C C . GLN E 1 281 ? 34.570 43.783 4.437 1.00 39.75 308 GLN E C 1
ATOM 10719 O O . GLN E 1 281 ? 35.286 44.174 3.523 1.00 40.40 308 GLN E O 1
ATOM 10725 N N . ALA E 1 282 ? 33.348 44.255 4.639 1.00 38.22 309 ALA E N 1
ATOM 10726 C CA . ALA E 1 282 ? 32.783 45.267 3.760 1.00 38.80 309 ALA E CA 1
ATOM 10727 C C . ALA E 1 282 ? 33.492 46.610 3.931 1.00 39.31 309 ALA E C 1
ATOM 10728 O O . ALA E 1 282 ? 33.560 47.414 3.001 1.00 39.55 309 ALA E O 1
ATOM 10730 N N . LEU E 1 283 ? 34.028 46.844 5.122 1.00 39.47 310 LEU E N 1
ATOM 10731 C CA . LEU E 1 283 ? 34.712 48.093 5.427 1.00 39.40 310 LEU E CA 1
ATOM 10732 C C . LEU E 1 283 ? 36.200 47.963 5.129 1.00 40.32 310 LEU E C 1
ATOM 10733 O O . LEU E 1 283 ? 36.930 48.954 5.114 1.00 40.31 310 LEU E O 1
ATOM 10738 N N . ASN E 1 284 ? 36.642 46.734 4.884 1.00 41.27 311 ASN E N 1
ATOM 10739 C CA . ASN E 1 284 ? 38.046 46.464 4.606 1.00 43.34 311 ASN E CA 1
ATOM 10740 C C . ASN E 1 284 ? 38.910 46.951 5.772 1.00 44.21 311 ASN E C 1
ATOM 10741 O O . ASN E 1 284 ? 39.903 47.652 5.572 1.00 44.80 311 ASN E O 1
ATOM 10746 N N . ARG E 1 285 ? 38.528 46.585 6.992 1.00 45.17 312 ARG E N 1
ATOM 10747 C CA . ARG E 1 285 ? 39.285 46.986 8.178 1.00 46.12 312 ARG E CA 1
ATOM 10748 C C . ARG E 1 285 ? 39.305 45.824 9.156 1.00 46.31 312 ARG E C 1
ATOM 10749 O O . ARG E 1 285 ? 38.386 45.015 9.167 1.00 46.61 312 ARG E O 1
ATOM 10757 N N . LYS E 1 286 ? 40.349 45.736 9.972 1.00 46.03 313 LYS E N 1
ATOM 10758 C CA . LYS E 1 286 ? 40.439 44.656 10.947 1.00 46.85 313 LYS E CA 1
ATOM 10759 C C . LYS E 1 286 ? 39.523 44.958 12.133 1.00 44.85 313 LYS E C 1
ATOM 10760 O O . LYS E 1 286 ? 39.438 46.099 12.580 1.00 44.70 313 LYS E O 1
ATOM 10766 N N . THR E 1 287 ? 38.834 43.937 12.631 1.00 43.31 314 THR E N 1
ATOM 10767 C CA . THR E 1 287 ? 37.941 44.100 13.773 1.00 43.22 314 THR E CA 1
ATOM 10768 C C . THR E 1 287 ? 38.717 44.631 14.982 1.00 43.07 314 THR E C 1
ATOM 10769 O O . THR 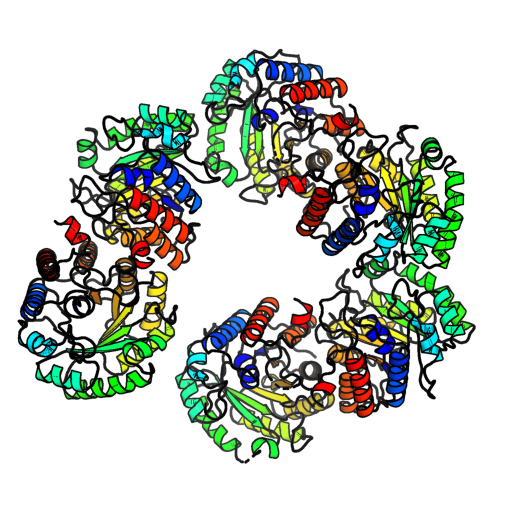E 1 287 ? 39.912 44.374 15.132 1.00 42.33 314 THR E O 1
ATOM 10773 N N . SER E 1 288 ? 38.033 45.382 15.836 1.00 43.62 315 SER E N 1
ATOM 10774 C CA . SER E 1 288 ? 38.663 45.915 17.040 1.00 43.35 315 SER E CA 1
ATOM 10775 C C . SER E 1 288 ? 38.199 45.091 18.233 1.00 42.09 315 SER E C 1
ATOM 10776 O O . SER E 1 288 ? 38.528 45.397 19.374 1.00 43.27 315 SER E O 1
ATOM 10779 N N . SER E 1 289 ? 37.436 44.039 17.952 1.00 40.70 316 SER E N 1
ATOM 10780 C CA . SER E 1 289 ? 36.920 43.150 18.982 1.00 38.98 316 SER E CA 1
ATOM 10781 C C . SER E 1 289 ? 37.939 42.072 19.312 1.00 38.85 316 SER E C 1
ATOM 10782 O O . SER E 1 289 ? 38.320 41.298 18.442 1.00 37.08 316 SER E O 1
ATOM 10785 N N . LYS E 1 290 ? 38.380 42.024 20.566 1.00 39.62 317 LYS E N 1
ATOM 10786 C CA . LYS E 1 290 ? 39.352 41.022 20.989 1.00 41.74 317 LYS E CA 1
ATOM 10787 C C . LYS E 1 290 ? 38.764 39.616 20.886 1.00 43.28 317 LYS E C 1
ATOM 10788 O O . LYS E 1 290 ? 39.454 38.683 20.485 1.00 42.86 317 LYS E O 1
ATOM 10794 N N . VAL E 1 291 ? 37.489 39.479 21.252 1.00 44.76 318 VAL E N 1
ATOM 10795 C CA . VAL E 1 291 ? 36.785 38.196 21.212 1.00 45.86 318 VAL E CA 1
ATOM 10796 C C . VAL E 1 291 ? 36.761 37.611 19.805 1.00 47.53 318 VAL E C 1
ATOM 10797 O O . VAL E 1 291 ? 36.876 36.396 19.625 1.00 46.68 318 VAL E O 1
ATOM 10801 N N . ALA E 1 292 ? 36.599 38.484 18.815 1.00 48.89 319 ALA E N 1
ATOM 10802 C CA . ALA E 1 292 ? 36.562 38.069 17.422 1.00 51.08 319 ALA E CA 1
ATOM 10803 C C . ALA E 1 292 ? 37.930 37.548 16.991 1.00 52.96 319 ALA E C 1
ATOM 10804 O O . ALA E 1 292 ? 38.027 36.540 16.294 1.00 53.27 319 ALA E O 1
ATOM 10806 N N . GLN E 1 293 ? 38.987 38.234 17.416 1.00 55.39 320 GLN E N 1
ATOM 10807 C CA . GLN E 1 293 ? 40.347 37.837 17.065 1.00 58.51 320 GLN E CA 1
ATOM 10808 C C . GLN E 1 293 ? 40.725 36.490 17.669 1.00 60.20 320 GLN E C 1
ATOM 10809 O O . GLN E 1 293 ? 41.438 35.707 17.047 1.00 60.71 320 GLN E O 1
ATOM 10815 N N . ALA E 1 294 ? 40.245 36.228 18.882 1.00 62.30 321 ALA E N 1
ATOM 10816 C CA . ALA E 1 294 ? 40.544 34.982 19.583 1.00 64.58 321 ALA E CA 1
ATOM 10817 C C . ALA E 1 294 ? 39.652 33.830 19.135 1.00 66.40 321 ALA E C 1
ATOM 10818 O O . ALA E 1 294 ? 39.909 32.675 19.465 1.00 66.14 321 ALA E O 1
ATOM 10820 N N . THR E 1 295 ? 38.603 34.148 18.384 1.00 69.05 322 THR E N 1
ATOM 10821 C CA . THR E 1 295 ? 37.674 33.137 17.898 1.00 71.85 322 THR E CA 1
ATOM 10822 C C . THR E 1 295 ? 38.112 32.592 16.544 1.00 73.59 322 THR E C 1
ATOM 10823 O O . THR E 1 295 ? 38.776 31.561 16.462 1.00 74.63 322 THR E O 1
ATOM 10827 N N . CYS E 1 296 ? 37.733 33.292 15.482 1.00 75.28 323 CYS E N 1
ATOM 10828 C CA . CYS E 1 296 ? 38.093 32.877 14.137 1.00 77.06 323 CYS E CA 1
ATOM 10829 C C . CYS E 1 296 ? 39.285 33.695 13.658 1.00 77.14 323 CYS E C 1
ATOM 10830 O O . CYS E 1 296 ? 40.288 33.081 13.235 1.00 77.58 323 CYS E O 1
ATOM 10833 N N . THR F 1 1 ? 37.796 46.703 49.855 1.00 62.92 28 THR F N 1
ATOM 10834 C CA . THR F 1 1 ? 38.441 48.037 49.685 1.00 62.77 28 THR F CA 1
ATOM 10835 C C . THR F 1 1 ? 39.692 47.986 48.797 1.00 61.12 28 THR F C 1
ATOM 10836 O O . THR F 1 1 ? 40.486 47.043 48.864 1.00 60.82 28 THR F O 1
ATOM 10840 N N . LEU F 1 2 ? 39.855 49.009 47.964 1.00 58.34 29 LEU F N 1
ATOM 10841 C CA . LEU F 1 2 ? 41.004 49.097 47.071 1.00 55.60 29 LEU F CA 1
ATOM 10842 C C . LEU F 1 2 ? 42.282 49.404 47.847 1.00 53.72 29 LEU F C 1
ATOM 10843 O O . LEU F 1 2 ? 42.258 50.127 48.842 1.00 53.67 29 LEU F O 1
ATOM 10848 N N . PRO F 1 3 ? 43.417 48.845 47.407 1.00 51.74 30 PRO F N 1
ATOM 10849 C CA . PRO F 1 3 ? 44.694 49.091 48.084 1.00 50.65 30 PRO F CA 1
ATOM 10850 C C . PRO F 1 3 ? 45.214 50.493 47.765 1.00 49.96 30 PRO F C 1
ATOM 10851 O O . PRO F 1 3 ? 45.007 51.002 46.664 1.00 48.06 30 PRO F O 1
ATOM 10855 N N . LYS F 1 4 ? 45.876 51.114 48.737 1.00 49.66 31 LYS F N 1
ATOM 10856 C CA . LYS F 1 4 ? 46.416 52.459 48.569 1.00 49.64 31 LYS F CA 1
ATOM 10857 C C . LYS F 1 4 ? 47.556 52.466 47.564 1.00 48.89 31 LYS F C 1
ATOM 10858 O O . LYS F 1 4 ? 47.825 53.481 46.926 1.00 48.79 31 LYS F O 1
ATOM 10864 N N . ARG F 1 5 ? 48.238 51.331 47.439 1.00 48.13 32 ARG F N 1
ATOM 10865 C CA . ARG F 1 5 ? 49.348 51.205 46.502 1.00 46.83 32 ARG F CA 1
ATOM 10866 C C . ARG F 1 5 ? 49.363 49.819 45.870 1.00 45.65 32 ARG F C 1
ATOM 10867 O O . ARG F 1 5 ? 48.751 48.887 46.384 1.00 46.17 32 ARG F O 1
ATOM 10875 N N . VAL F 1 6 ? 50.061 49.692 44.746 1.00 43.94 33 VAL F N 1
ATOM 10876 C CA . VAL F 1 6 ? 50.137 48.431 44.028 1.00 42.47 33 VAL F CA 1
ATOM 10877 C C . VAL F 1 6 ? 51.532 48.169 43.482 1.00 43.55 33 VAL F C 1
ATOM 10878 O O . VAL F 1 6 ? 52.220 49.094 43.051 1.00 44.97 33 VAL F O 1
ATOM 10882 N N . LYS F 1 7 ? 51.947 46.905 43.509 1.00 43.41 34 LYS F N 1
ATOM 10883 C CA . LYS F 1 7 ? 53.250 46.515 42.987 1.00 42.85 34 LYS F CA 1
ATOM 10884 C C . LYS F 1 7 ? 53.021 45.904 41.608 1.00 43.07 34 LYS F C 1
ATOM 10885 O O . LYS F 1 7 ? 52.379 44.856 41.490 1.00 42.42 34 LYS F O 1
ATOM 10891 N N . ILE F 1 8 ? 53.526 46.564 40.569 1.00 42.96 35 ILE F N 1
ATOM 10892 C CA . ILE F 1 8 ? 53.376 46.056 39.210 1.00 43.05 35 ILE F CA 1
ATOM 10893 C C . ILE F 1 8 ? 54.592 45.218 38.841 1.00 43.42 35 ILE F C 1
ATOM 10894 O O . ILE F 1 8 ? 55.727 45.654 39.007 1.00 44.60 35 ILE F O 1
ATOM 10899 N N . VAL F 1 9 ? 54.349 44.011 38.349 1.00 43.91 36 VAL F N 1
ATOM 10900 C CA . VAL F 1 9 ? 55.430 43.131 37.931 1.00 43.81 36 VAL F CA 1
ATOM 10901 C C . VAL F 1 9 ? 55.461 43.109 36.410 1.00 44.11 36 VAL F C 1
ATOM 10902 O O . VAL F 1 9 ? 54.528 42.642 35.760 1.00 43.24 36 VAL F O 1
ATOM 10906 N N . GLU F 1 10 ? 56.547 43.625 35.851 1.00 45.47 37 GLU F N 1
ATOM 10907 C CA . GLU F 1 10 ? 56.722 43.701 34.407 1.00 46.64 37 GLU F CA 1
ATOM 10908 C C . GLU F 1 10 ? 57.229 42.378 33.822 1.00 47.13 37 GLU F C 1
ATOM 10909 O O . GLU F 1 10 ? 58.359 41.969 34.076 1.00 47.41 37 GLU F O 1
ATOM 10915 N N . VAL F 1 11 ? 56.379 41.715 33.042 1.00 48.07 38 VAL F N 1
ATOM 10916 C CA . VAL F 1 11 ? 56.732 40.437 32.435 1.00 50.02 38 VAL F CA 1
ATOM 10917 C C . VAL F 1 11 ? 56.913 40.524 30.921 1.00 51.34 38 VAL F C 1
ATOM 10918 O O . VAL F 1 11 ? 56.874 39.508 30.224 1.00 51.43 38 VAL F O 1
ATOM 10922 N N . GLY F 1 12 ? 57.102 41.735 30.414 1.00 52.42 39 GLY F N 1
ATOM 10923 C CA . GLY F 1 12 ? 57.289 41.905 28.985 1.00 54.51 39 GLY F CA 1
ATOM 10924 C C . GLY F 1 12 ? 58.606 41.321 28.500 1.00 55.80 39 GLY F C 1
ATOM 10925 O O . GLY F 1 12 ? 58.630 40.566 27.527 1.00 55.61 39 GLY F O 1
ATOM 10926 N N . PRO F 1 13 ? 59.727 41.651 29.161 1.00 56.86 40 PRO F N 1
ATOM 10927 C CA . PRO F 1 13 ? 61.043 41.141 28.769 1.00 58.22 40 PRO F CA 1
ATOM 10928 C C . PRO F 1 13 ? 61.277 39.660 29.046 1.00 59.69 40 PRO F C 1
ATOM 10929 O O . PRO F 1 13 ? 62.404 39.251 29.300 1.00 60.64 40 PRO F O 1
ATOM 10933 N N . ARG F 1 14 ? 60.216 38.860 28.985 1.00 61.18 41 ARG F N 1
ATOM 10934 C CA . ARG F 1 14 ? 60.315 37.421 29.225 1.00 61.94 41 ARG F CA 1
ATOM 10935 C C . ARG F 1 14 ? 59.022 36.768 28.743 1.00 62.95 41 ARG F C 1
ATOM 10936 O O . ARG F 1 14 ? 58.985 36.108 27.704 1.00 62.74 41 ARG F O 1
ATOM 10944 N N . ASP F 1 15 ? 57.963 36.964 29.520 1.00 64.06 42 ASP F N 1
ATOM 10945 C CA . ASP F 1 15 ? 56.649 36.421 29.204 1.00 64.47 42 ASP F CA 1
ATOM 10946 C C . ASP F 1 15 ? 56.201 36.957 27.844 1.00 64.67 42 ASP F C 1
ATOM 10947 O O . ASP F 1 15 ? 55.629 36.226 27.033 1.00 64.71 42 ASP F O 1
ATOM 10952 N N . GLY F 1 16 ? 56.478 38.233 27.600 1.00 64.65 43 GLY F N 1
ATOM 10953 C CA . GLY F 1 16 ? 56.098 38.846 26.340 1.00 65.34 43 GLY F CA 1
ATOM 10954 C C . GLY F 1 16 ? 56.893 38.344 25.148 1.00 66.09 43 GLY F C 1
ATOM 10955 O O . GLY F 1 16 ? 56.326 37.736 24.238 1.00 65.86 43 GLY F O 1
ATOM 10956 N N . LEU F 1 17 ? 58.203 38.591 25.148 1.00 66.48 44 LEU F N 1
ATOM 10957 C CA . LEU F 1 17 ? 59.056 38.162 24.040 1.00 67.44 44 LEU F CA 1
ATOM 10958 C C . LEU F 1 17 ? 58.966 36.667 23.737 1.00 68.25 44 LEU F C 1
ATOM 10959 O O . LEU F 1 17 ? 58.905 36.267 22.573 1.00 68.27 44 LEU F O 1
ATOM 10964 N N . GLN F 1 18 ? 58.961 35.843 24.778 1.00 69.12 45 GLN F N 1
ATOM 10965 C CA . GLN F 1 18 ? 58.884 34.402 24.591 1.00 70.19 45 GLN F CA 1
ATOM 10966 C C . GLN F 1 18 ? 57.732 34.012 23.675 1.00 71.09 45 GLN F C 1
ATOM 10967 O O . GLN F 1 18 ? 57.896 33.187 22.778 1.00 71.28 45 GLN F O 1
ATOM 10973 N N . ASN F 1 19 ? 56.565 34.603 23.904 1.00 72.21 46 ASN F N 1
ATOM 10974 C CA . ASN F 1 19 ? 55.393 34.304 23.088 1.00 73.01 46 ASN F CA 1
ATOM 10975 C C . ASN F 1 19 ? 55.295 35.278 21.925 1.00 73.72 46 ASN F C 1
ATOM 10976 O O . ASN F 1 19 ? 54.222 35.466 21.351 1.00 73.67 46 ASN F O 1
ATOM 10981 N N . GLU F 1 20 ? 56.420 35.896 21.581 1.00 74.56 47 GLU F N 1
ATOM 10982 C CA . GLU F 1 20 ? 56.457 36.852 20.483 1.00 75.74 47 GLU F CA 1
ATOM 10983 C C . GLU F 1 20 ? 56.994 36.184 19.224 1.00 76.04 47 GLU F C 1
ATOM 10984 O O . GLU F 1 20 ? 58.020 35.503 19.265 1.00 76.42 47 GLU F O 1
ATOM 10990 N N . LYS F 1 21 ? 56.296 36.387 18.111 1.00 76.18 48 LYS F N 1
ATOM 10991 C CA . LYS F 1 21 ? 56.681 35.803 16.828 1.00 76.24 48 LYS F CA 1
ATOM 10992 C C . LYS F 1 21 ? 58.166 35.972 16.510 1.00 76.04 48 LYS F C 1
ATOM 10993 O O . LYS F 1 21 ? 58.936 35.013 16.554 1.00 75.74 48 LYS F O 1
ATOM 10999 N N . ASN F 1 22 ? 58.560 37.198 16.187 1.00 75.76 49 ASN F N 1
ATOM 11000 C CA . ASN F 1 22 ? 59.946 37.500 15.854 1.00 75.01 49 ASN F CA 1
ATOM 11001 C C . ASN F 1 22 ? 60.770 37.592 17.130 1.00 74.74 49 ASN F C 1
ATOM 11002 O O . ASN F 1 22 ? 60.218 37.796 18.210 1.00 75.20 49 ASN F O 1
ATOM 11007 N N . ILE F 1 23 ? 62.087 37.437 17.010 1.00 74.36 50 ILE F N 1
ATOM 11008 C CA . ILE F 1 23 ? 62.959 37.538 18.178 1.00 73.98 50 ILE F CA 1
ATOM 11009 C C . ILE F 1 23 ? 63.768 38.822 18.071 1.00 73.61 50 ILE F C 1
ATOM 11010 O O . ILE F 1 23 ? 63.682 39.539 17.074 1.00 72.85 50 ILE F O 1
ATOM 11015 N N . VAL F 1 24 ? 64.564 39.108 19.091 1.00 71.97 51 VAL F N 1
ATOM 11016 C CA . VAL F 1 24 ? 65.361 40.321 19.088 1.00 70.53 51 VAL F CA 1
ATOM 11017 C C . VAL F 1 24 ? 66.788 40.055 19.533 1.00 70.96 51 VAL F C 1
ATOM 11018 O O . VAL F 1 24 ? 67.059 39.081 20.235 1.00 71.43 51 VAL F O 1
ATOM 11022 N N . SER F 1 25 ? 67.694 40.932 19.117 1.00 71.36 52 SER F N 1
ATOM 11023 C CA . SER F 1 25 ? 69.099 40.809 19.476 1.00 71.31 52 SER F CA 1
ATOM 11024 C C . SER F 1 25 ? 69.240 41.033 20.976 1.00 70.12 52 SER F C 1
ATOM 11025 O O . SER F 1 25 ? 68.507 41.828 21.562 1.00 68.89 52 SER F O 1
ATOM 11028 N N . THR F 1 26 ? 70.190 40.333 21.587 1.00 66.17 53 THR F N 1
ATOM 11029 C CA . THR F 1 26 ? 70.436 40.445 23.021 1.00 63.55 53 THR F CA 1
ATOM 11030 C C . THR F 1 26 ? 70.631 41.884 23.508 1.00 63.11 53 THR F C 1
ATOM 11031 O O . THR F 1 26 ? 70.263 42.214 24.636 1.00 63.73 53 THR F O 1
ATOM 11035 N N . PRO F 1 27 ? 71.228 42.758 22.679 1.00 63.15 54 PRO F N 1
ATOM 11036 C CA . PRO F 1 27 ? 71.409 44.136 23.142 1.00 62.33 54 PRO F CA 1
ATOM 11037 C C . PRO F 1 27 ? 70.072 44.867 23.214 1.00 62.95 54 PRO F C 1
ATOM 11038 O O . PRO F 1 27 ? 69.943 45.889 23.893 1.00 62.56 54 PRO F O 1
ATOM 11042 N N . VAL F 1 28 ? 69.081 44.332 22.508 1.00 65.42 55 VAL F N 1
ATOM 11043 C CA . VAL F 1 28 ? 67.743 44.915 22.502 1.00 67.27 55 VAL F CA 1
ATOM 11044 C C . VAL F 1 28 ? 67.090 44.607 23.855 1.00 67.80 55 VAL F C 1
ATOM 11045 O O . VAL F 1 28 ? 66.605 45.509 24.545 1.00 66.10 55 VAL F O 1
ATOM 11049 N N . LYS F 1 29 ? 67.103 43.323 24.221 1.00 65.33 56 LYS F N 1
ATOM 11050 C CA . LYS F 1 29 ? 66.528 42.848 25.474 1.00 64.76 56 LYS F CA 1
ATOM 11051 C C . LYS F 1 29 ? 67.119 43.626 26.632 1.00 64.50 56 LYS F C 1
ATOM 11052 O O . LYS F 1 29 ? 66.399 44.256 27.405 1.00 65.52 56 LYS F O 1
ATOM 11058 N N . ILE F 1 30 ? 68.439 43.581 26.744 1.00 64.68 57 ILE F N 1
ATOM 11059 C CA . ILE F 1 30 ? 69.120 44.283 27.814 1.00 64.37 57 ILE F CA 1
ATOM 11060 C C . ILE F 1 30 ? 68.699 45.742 27.872 1.00 63.58 57 ILE F C 1
ATOM 11061 O O . ILE F 1 30 ? 68.435 46.266 28.949 1.00 63.45 57 ILE F O 1
ATOM 11066 N N . LYS F 1 31 ? 68.626 46.395 26.716 1.00 64.08 58 LYS F N 1
ATOM 11067 C CA . LYS F 1 31 ? 68.247 47.805 26.675 1.00 64.40 58 LYS F CA 1
ATOM 11068 C C . LYS F 1 31 ? 66.810 48.017 27.150 1.00 64.49 58 LYS F C 1
ATOM 11069 O O . LYS F 1 31 ? 66.520 48.971 27.880 1.00 63.78 58 LYS F O 1
ATOM 11075 N N . LEU F 1 32 ? 65.917 47.126 26.725 1.00 64.21 59 LEU F N 1
ATOM 11076 C CA . LEU F 1 32 ? 64.513 47.200 27.111 1.00 63.78 59 LEU F CA 1
ATOM 11077 C C . LEU F 1 32 ? 64.399 47.149 28.631 1.00 63.84 59 LEU F C 1
ATOM 11078 O O . LEU F 1 32 ? 63.800 48.032 29.251 1.00 64.34 59 LEU F O 1
ATOM 11083 N N . ILE F 1 33 ? 64.982 46.112 29.228 1.00 63.13 60 ILE F N 1
ATOM 11084 C CA . ILE F 1 33 ? 64.953 45.946 30.676 1.00 62.42 60 ILE F CA 1
ATOM 11085 C C . ILE F 1 33 ? 65.547 47.184 31.341 1.00 62.35 60 ILE F C 1
ATOM 11086 O O . ILE F 1 33 ? 65.155 47.564 32.446 1.00 62.16 60 ILE F O 1
ATOM 11091 N N . ASP F 1 34 ? 66.486 47.815 30.646 1.00 62.52 61 ASP F N 1
ATOM 11092 C CA . ASP F 1 34 ? 67.149 49.008 31.154 1.00 62.76 61 ASP F CA 1
ATOM 11093 C C . ASP F 1 34 ? 66.194 50.184 31.301 1.00 62.11 61 ASP F C 1
ATOM 11094 O O . ASP F 1 34 ? 66.177 50.851 32.338 1.00 61.93 61 ASP F O 1
ATOM 11099 N N . MET F 1 35 ? 65.406 50.439 30.261 1.00 60.97 62 MET F N 1
ATOM 11100 C CA . MET F 1 35 ? 64.448 51.541 30.287 1.00 60.21 62 MET F CA 1
ATOM 11101 C C . MET F 1 35 ? 63.385 51.316 31.355 1.00 59.27 62 MET F C 1
ATOM 11102 O O . MET F 1 35 ? 63.053 52.228 32.119 1.00 58.21 62 MET F O 1
ATOM 11107 N N . LEU F 1 36 ? 62.865 50.092 31.409 1.00 58.32 63 LEU F N 1
ATOM 11108 C CA . LEU F 1 36 ? 61.840 49.738 32.382 1.00 57.94 63 LEU F CA 1
ATOM 11109 C C . LEU F 1 36 ? 62.290 50.077 33.796 1.00 58.33 63 LEU F C 1
ATOM 11110 O O . LEU F 1 36 ? 61.488 50.498 34.622 1.00 58.70 63 LEU F O 1
ATOM 11115 N N . SER F 1 37 ? 63.578 49.898 34.072 1.00 59.73 64 SER F N 1
ATOM 11116 C CA . SER F 1 37 ? 64.115 50.187 35.398 1.00 60.22 64 SER F CA 1
ATOM 11117 C C . SER F 1 37 ? 64.068 51.672 35.726 1.00 61.19 64 SER F C 1
ATOM 11118 O O . SER F 1 37 ? 63.880 52.055 36.881 1.00 61.42 64 SER F O 1
ATOM 11121 N N . GLU F 1 38 ? 64.244 52.510 34.710 1.00 62.48 65 GLU F N 1
ATOM 11122 C CA . GLU F 1 38 ? 64.207 53.951 34.914 1.00 63.14 65 GLU F CA 1
ATOM 11123 C C . GLU F 1 38 ? 62.773 54.462 34.926 1.00 63.07 65 GLU F C 1
ATOM 11124 O O . GLU F 1 38 ? 62.494 55.537 35.464 1.00 62.56 65 GLU F O 1
ATOM 11130 N N . ALA F 1 39 ? 61.866 53.684 34.338 1.00 62.88 66 ALA F N 1
ATOM 11131 C CA . ALA F 1 39 ? 60.453 54.053 34.299 1.00 62.46 66 ALA F CA 1
ATOM 11132 C C . ALA F 1 39 ? 59.863 53.930 35.701 1.00 62.33 66 ALA F C 1
ATOM 11133 O O . ALA F 1 39 ? 58.848 54.553 36.012 1.00 62.05 66 ALA F O 1
ATOM 11135 N N . GLY F 1 40 ? 60.502 53.119 36.543 1.00 62.15 67 GLY F N 1
ATOM 11136 C CA . GLY F 1 40 ? 60.028 52.959 37.907 1.00 61.67 67 GLY F CA 1
ATOM 11137 C C . GLY F 1 40 ? 59.667 51.552 38.347 1.00 60.96 67 GLY F C 1
ATOM 11138 O O . GLY F 1 40 ? 59.608 51.283 39.546 1.00 61.65 67 GLY F O 1
ATOM 11139 N N . LEU F 1 41 ? 59.420 50.657 37.396 1.00 60.45 68 LEU F N 1
ATOM 11140 C CA . LEU F 1 41 ? 59.061 49.279 37.725 1.00 60.67 68 LEU F CA 1
ATOM 11141 C C . LEU F 1 41 ? 59.955 48.730 38.832 1.00 60.78 68 LEU F C 1
ATOM 11142 O O . LEU F 1 41 ? 61.166 48.629 38.657 1.00 61.61 68 LEU F O 1
ATOM 11147 N N . SER F 1 42 ? 59.357 48.377 39.967 1.00 60.89 69 SER F N 1
ATOM 11148 C CA . SER F 1 42 ? 60.120 47.844 41.095 1.00 60.45 69 SER F CA 1
ATOM 11149 C C . SER F 1 42 ? 60.405 46.350 40.964 1.00 60.21 69 SER F C 1
ATOM 11150 O O . SER F 1 42 ? 61.021 45.754 41.844 1.00 60.54 69 SER F O 1
ATOM 11153 N N . VAL F 1 43 ? 59.962 45.752 39.863 1.00 59.91 70 VAL F N 1
ATOM 11154 C CA . VAL F 1 43 ? 60.188 44.334 39.615 1.00 60.16 70 VAL F CA 1
ATOM 11155 C C . VAL F 1 43 ? 59.984 44.027 38.133 1.00 60.57 70 VAL F C 1
ATOM 11156 O O . VAL F 1 43 ? 58.986 44.430 37.539 1.00 60.71 70 VAL F O 1
ATOM 11160 N N . ILE F 1 44 ? 60.944 43.324 37.538 1.00 61.07 71 ILE F N 1
ATOM 11161 C CA . ILE F 1 44 ? 60.881 42.981 36.121 1.00 61.60 71 ILE F CA 1
ATOM 11162 C C . ILE F 1 44 ? 61.361 41.554 35.884 1.00 62.72 71 ILE F C 1
ATOM 11163 O O . ILE F 1 44 ? 62.484 41.203 36.231 1.00 62.76 71 ILE F O 1
ATOM 11168 N N . GLU F 1 45 ? 60.506 40.738 35.281 1.00 64.47 72 GLU F N 1
ATOM 11169 C CA . GLU F 1 45 ? 60.828 39.345 34.991 1.00 66.22 72 GLU F CA 1
ATOM 11170 C C . GLU F 1 45 ? 61.859 39.279 33.857 1.00 67.50 72 GLU F C 1
ATOM 11171 O O . GLU F 1 45 ? 61.506 39.071 32.696 1.00 67.49 72 GLU F O 1
ATOM 11177 N N . THR F 1 46 ? 63.133 39.445 34.210 1.00 69.08 73 THR F N 1
ATOM 11178 C CA . THR F 1 46 ? 64.245 39.447 33.252 1.00 70.00 73 THR F CA 1
ATOM 11179 C C . THR F 1 46 ? 64.262 38.383 32.153 1.00 71.39 73 THR F C 1
ATOM 11180 O O . THR F 1 46 ? 64.025 38.698 30.990 1.00 71.52 73 THR F O 1
ATOM 11184 N N . THR F 1 47 ? 64.564 37.135 32.499 1.00 72.77 74 THR F N 1
ATOM 11185 C CA . THR F 1 47 ? 64.607 36.081 31.485 1.00 74.00 74 THR F CA 1
ATOM 11186 C C . THR F 1 47 ? 64.266 34.690 32.014 1.00 74.87 74 THR F C 1
ATOM 11187 O O . THR F 1 47 ? 63.952 34.525 33.192 1.00 75.02 74 THR F O 1
ATOM 11191 N N . SER F 1 48 ? 64.329 33.693 31.134 1.00 76.00 75 SER F N 1
ATOM 11192 C CA . SER F 1 48 ? 64.016 32.316 31.500 1.00 77.53 75 SER F CA 1
ATOM 11193 C C . SER F 1 48 ? 65.100 31.310 31.123 1.00 78.60 75 SER F C 1
ATOM 11194 O O . SER F 1 48 ? 65.266 30.968 29.952 1.00 78.23 75 SER F O 1
ATOM 11197 N N . PHE F 1 49 ? 65.835 30.834 32.124 1.00 79.92 76 PHE F N 1
ATOM 11198 C CA . PHE F 1 49 ? 66.886 29.843 31.908 1.00 81.29 76 PHE F CA 1
ATOM 11199 C C . PHE F 1 49 ? 66.251 28.509 31.528 1.00 82.28 76 PHE F C 1
ATOM 11200 O O . PHE F 1 49 ? 66.189 27.587 32.340 1.00 82.67 76 PHE F O 1
ATOM 11208 N N . VAL F 1 50 ? 65.780 28.417 30.288 1.00 83.46 77 VAL F N 1
ATOM 11209 C CA . VAL F 1 50 ? 65.133 27.209 29.792 1.00 84.48 77 VAL F CA 1
ATOM 11210 C C . VAL F 1 50 ? 65.912 26.602 28.625 1.00 85.72 77 VAL F C 1
ATOM 11211 O O . VAL F 1 50 ? 66.916 27.159 28.176 1.00 86.07 77 VAL F O 1
ATOM 11215 N N . SER F 1 51 ? 65.440 25.458 28.138 1.00 86.69 78 SER F N 1
ATOM 11216 C CA . SER F 1 51 ? 66.082 24.770 27.028 1.00 87.46 78 SER F CA 1
ATOM 11217 C C . SER F 1 51 ? 66.015 25.579 25.742 1.00 88.28 78 SER F C 1
ATOM 11218 O O . SER F 1 51 ? 64.942 25.759 25.163 1.00 87.99 78 SER F O 1
ATOM 11221 N N . PRO F 1 52 ? 67.168 26.083 25.278 1.00 89.13 79 PRO F N 1
ATOM 11222 C CA . PRO F 1 52 ? 67.195 26.869 24.044 1.00 89.79 79 PRO F CA 1
ATOM 11223 C C . PRO F 1 52 ? 66.624 26.044 22.893 1.00 90.29 79 PRO F C 1
ATOM 11224 O O . PRO F 1 52 ? 66.201 26.584 21.873 1.00 90.29 79 PRO F O 1
ATOM 11228 N N . LYS F 1 53 ? 66.610 24.727 23.079 1.00 91.15 80 LYS F N 1
ATOM 11229 C CA . LYS F 1 53 ? 66.099 23.805 22.071 1.00 91.92 80 LYS F CA 1
ATOM 11230 C C . LYS F 1 53 ? 64.635 24.067 21.739 1.00 92.34 80 LYS F C 1
ATOM 11231 O O . LYS F 1 53 ? 64.282 24.290 20.581 1.00 92.32 80 LYS F O 1
ATOM 11237 N N . TRP F 1 54 ? 63.782 24.040 22.758 1.00 92.82 81 TRP F N 1
ATOM 11238 C CA . TRP F 1 54 ? 62.358 24.267 22.553 1.00 93.00 81 TRP F CA 1
ATOM 11239 C C . TRP F 1 54 ? 62.034 25.732 22.245 1.00 92.62 81 TRP F C 1
ATOM 11240 O O . TRP F 1 54 ? 61.460 26.038 21.199 1.00 92.25 81 TRP F O 1
ATOM 11251 N N . VAL F 1 55 ? 62.406 26.633 23.151 1.00 92.14 82 VAL F N 1
ATOM 11252 C CA . VAL F 1 55 ? 62.134 28.054 22.956 1.00 91.61 82 VAL F CA 1
ATOM 11253 C C . VAL F 1 55 ? 63.391 28.894 22.736 1.00 91.21 82 VAL F C 1
ATOM 11254 O O . VAL F 1 55 ? 64.100 29.243 23.682 1.00 91.14 82 VAL F O 1
ATOM 11258 N N . PRO F 1 56 ? 63.675 29.237 21.469 1.00 90.81 83 PRO F N 1
ATOM 11259 C CA . PRO F 1 56 ? 64.845 30.040 21.105 1.00 90.50 83 PRO F CA 1
ATOM 11260 C C . PRO F 1 56 ? 64.751 31.496 21.559 1.00 90.19 83 PRO F C 1
ATOM 11261 O O . PRO F 1 56 ? 65.766 32.119 21.876 1.00 90.09 83 PRO F O 1
ATOM 11265 N N . GLN F 1 57 ? 63.533 32.029 21.589 1.00 89.51 84 GLN F N 1
ATOM 11266 C CA . GLN F 1 57 ? 63.318 33.413 22.002 1.00 88.94 84 GLN F CA 1
ATOM 11267 C C . GLN F 1 57 ? 64.100 33.754 23.263 1.00 88.86 84 GLN F C 1
ATOM 11268 O O . GLN F 1 57 ? 64.588 34.874 23.417 1.00 88.87 84 GLN F O 1
ATOM 11274 N N . MET F 1 58 ? 64.222 32.779 24.160 1.00 88.92 85 MET F N 1
ATOM 11275 C CA . MET F 1 58 ? 64.930 32.982 25.419 1.00 88.85 85 MET F CA 1
ATOM 11276 C C . MET F 1 58 ? 66.272 32.250 25.435 1.00 88.51 85 MET F C 1
ATOM 11277 O O . MET F 1 58 ? 66.869 32.053 26.493 1.00 88.63 85 MET F O 1
ATOM 11282 N N . GLY F 1 59 ? 66.745 31.852 24.259 1.00 87.87 86 GLY F N 1
ATOM 11283 C CA . GLY F 1 59 ? 68.007 31.142 24.175 1.00 87.18 86 GLY F CA 1
ATOM 11284 C C . GLY F 1 59 ? 69.194 31.875 24.775 1.00 86.72 86 GLY F C 1
ATOM 11285 O O . GLY F 1 59 ? 70.128 31.247 25.269 1.00 86.87 86 GLY F O 1
ATOM 11286 N N . ASP F 1 60 ? 69.153 33.203 24.743 1.00 86.36 87 ASP F N 1
ATOM 11287 C CA . ASP F 1 60 ? 70.239 34.035 25.263 1.00 85.84 87 ASP F CA 1
ATOM 11288 C C . ASP F 1 60 ? 70.063 34.449 26.722 1.00 85.06 87 ASP F C 1
ATOM 11289 O O . ASP F 1 60 ? 70.705 35.387 27.193 1.00 84.72 87 ASP F O 1
ATOM 11294 N N . HIS F 1 61 ? 69.202 33.732 27.433 1.00 84.40 88 HIS F N 1
ATOM 11295 C CA . HIS F 1 61 ? 68.907 34.007 28.834 1.00 83.88 88 HIS F CA 1
ATOM 11296 C C . HIS F 1 61 ? 70.075 34.342 29.773 1.00 83.24 88 HIS F C 1
ATOM 11297 O O . HIS F 1 61 ? 69.978 35.278 30.568 1.00 82.71 88 HIS F O 1
ATOM 11304 N N . THR F 1 62 ? 71.171 33.594 29.691 1.00 82.89 89 THR F N 1
ATOM 11305 C CA . THR F 1 62 ? 72.314 33.826 30.578 1.00 82.62 89 THR F CA 1
ATOM 11306 C C . THR F 1 62 ? 72.914 35.230 30.547 1.00 82.53 89 THR F C 1
ATOM 11307 O O . THR F 1 62 ? 72.875 35.943 31.551 1.00 82.03 89 THR F O 1
ATOM 11311 N N . GLU F 1 63 ? 73.481 35.628 29.412 1.00 82.89 90 GLU F N 1
ATOM 11312 C CA . GLU F 1 63 ? 74.081 36.955 29.309 1.00 83.39 90 GLU F CA 1
ATOM 11313 C C . GLU F 1 63 ? 73.039 38.059 29.437 1.00 82.73 90 GLU F C 1
ATOM 11314 O O . GLU F 1 63 ? 73.360 39.179 29.838 1.00 82.91 90 GLU F O 1
ATOM 11320 N N . VAL F 1 64 ? 71.794 37.749 29.090 1.00 81.86 91 VAL F N 1
ATOM 11321 C CA . VAL F 1 64 ? 70.721 38.731 29.201 1.00 80.90 91 VAL F CA 1
ATOM 11322 C C . VAL F 1 64 ? 70.644 39.191 30.654 1.00 79.60 91 VAL F C 1
ATOM 11323 O O . VAL F 1 64 ? 70.544 40.382 30.936 1.00 78.82 91 VAL F O 1
ATOM 11327 N N . LEU F 1 65 ? 70.709 38.231 31.571 1.00 79.08 92 LEU F N 1
ATOM 11328 C CA . LEU F 1 65 ? 70.641 38.520 32.998 1.00 78.65 92 LEU F CA 1
ATOM 11329 C C . LEU F 1 65 ? 71.907 39.204 33.493 1.00 78.07 92 LEU F C 1
ATOM 11330 O O . LEU F 1 65 ? 71.850 40.133 34.299 1.00 77.64 92 LEU F O 1
ATOM 11335 N N . LYS F 1 66 ? 73.050 38.739 33.002 1.00 78.04 93 LYS F N 1
ATOM 11336 C CA . LYS F 1 66 ? 74.335 39.299 33.404 1.00 77.87 93 LYS F CA 1
ATOM 11337 C C . LYS F 1 66 ? 74.613 40.668 32.786 1.00 77.24 93 LYS F C 1
ATOM 11338 O O . LYS F 1 66 ? 75.366 41.462 33.348 1.00 77.37 93 LYS F O 1
ATOM 11344 N N . GLY F 1 67 ? 73.996 40.943 31.639 1.00 76.45 94 GLY F N 1
ATOM 11345 C CA . GLY F 1 67 ? 74.218 42.209 30.961 1.00 75.40 94 GLY F CA 1
ATOM 11346 C C . GLY F 1 67 ? 73.329 43.386 31.321 1.00 75.29 94 GLY F C 1
ATOM 11347 O O . GLY F 1 67 ? 73.474 44.464 30.741 1.00 75.31 94 GLY F O 1
ATOM 11348 N N . ILE F 1 68 ? 72.412 43.206 32.265 1.00 74.99 95 ILE F N 1
ATOM 11349 C CA . ILE F 1 68 ? 71.522 44.297 32.661 1.00 74.51 95 ILE F CA 1
ATOM 11350 C C . ILE F 1 68 ? 72.036 45.020 33.898 1.00 73.90 95 ILE F C 1
ATOM 11351 O O . ILE F 1 68 ? 72.629 44.405 34.779 1.00 73.95 95 ILE F O 1
ATOM 11356 N N . GLN F 1 69 ? 71.811 46.328 33.960 1.00 73.48 96 GLN F N 1
ATOM 11357 C CA . GLN F 1 69 ? 72.248 47.111 35.110 1.00 73.36 96 GLN F CA 1
ATOM 11358 C C . GLN F 1 69 ? 71.463 46.610 36.312 1.00 73.35 96 GLN F C 1
ATOM 11359 O O . GLN F 1 69 ? 70.576 45.770 36.170 1.00 73.66 96 GLN F O 1
ATOM 11365 N N . LYS F 1 70 ? 71.781 47.124 37.493 1.00 73.02 97 LYS F N 1
ATOM 11366 C CA . LYS F 1 70 ? 71.085 46.707 38.701 1.00 72.39 97 LYS F CA 1
ATOM 11367 C C . LYS F 1 70 ? 70.736 47.921 39.549 1.00 72.57 97 LYS F C 1
ATOM 11368 O O . LYS F 1 70 ? 71.571 48.407 40.310 1.00 72.72 97 LYS F O 1
ATOM 11374 N N . PHE F 1 71 ? 69.505 48.409 39.417 1.00 72.39 98 PHE F N 1
ATOM 11375 C CA . PHE F 1 71 ? 69.057 49.565 40.189 1.00 72.01 98 PHE F CA 1
ATOM 11376 C C . PHE F 1 71 ? 68.675 49.114 41.592 1.00 71.83 98 PHE F C 1
ATOM 11377 O O . PHE F 1 71 ? 68.328 47.955 41.804 1.00 72.19 98 PHE F O 1
ATOM 11385 N N . PRO F 1 72 ? 68.735 50.027 42.570 1.00 71.59 99 PRO F N 1
ATOM 11386 C CA . PRO F 1 72 ? 68.382 49.695 43.954 1.00 71.57 99 PRO F CA 1
ATOM 11387 C C . PRO F 1 72 ? 66.893 49.388 44.118 1.00 71.53 99 PRO F C 1
ATOM 11388 O O . PRO F 1 72 ? 66.048 50.017 43.479 1.00 71.70 99 PRO F O 1
ATOM 11392 N N . GLY F 1 73 ? 66.582 48.419 44.975 1.00 71.35 100 GLY F N 1
ATOM 11393 C CA . GLY F 1 73 ? 65.197 48.055 45.232 1.00 70.68 100 GLY F CA 1
ATOM 11394 C C . GLY F 1 73 ? 64.510 47.255 44.142 1.00 70.07 100 GLY F C 1
ATOM 11395 O O . GLY F 1 73 ? 63.458 46.654 44.372 1.00 70.17 100 GLY F O 1
ATOM 11396 N N . ILE F 1 74 ? 65.101 47.241 42.954 1.00 69.07 101 ILE F N 1
ATOM 11397 C CA . ILE F 1 74 ? 64.527 46.519 41.831 1.00 68.27 101 ILE F CA 1
ATOM 11398 C C . ILE F 1 74 ? 64.940 45.051 41.837 1.00 67.96 101 ILE F C 1
ATOM 11399 O O . ILE F 1 74 ? 66.101 44.720 42.085 1.00 68.11 101 ILE F O 1
ATOM 11404 N N . ASN F 1 75 ? 63.978 44.174 41.573 1.00 67.05 102 ASN F N 1
ATOM 11405 C CA . ASN F 1 75 ? 64.231 42.741 41.537 1.00 66.84 102 ASN F CA 1
ATOM 11406 C C . ASN F 1 75 ? 64.184 42.291 40.085 1.00 66.54 102 ASN F C 1
ATOM 11407 O O . ASN F 1 75 ? 63.440 42.854 39.279 1.00 66.81 102 ASN F O 1
ATOM 11412 N N . TYR F 1 76 ? 64.974 41.277 39.748 1.00 65.29 103 TYR F N 1
ATOM 11413 C CA . TYR F 1 76 ? 65.003 40.779 38.380 1.00 64.36 103 TYR F CA 1
ATOM 11414 C C . TYR F 1 76 ? 64.807 39.269 38.350 1.00 64.03 103 TYR F C 1
ATOM 11415 O O . TYR F 1 76 ? 65.695 38.518 37.949 1.00 64.62 103 TYR F O 1
ATOM 11424 N N . PRO F 1 77 ? 63.625 38.806 38.777 1.00 63.88 104 PRO F N 1
ATOM 11425 C CA . PRO F 1 77 ? 63.304 37.378 38.802 1.00 63.61 104 PRO F CA 1
ATOM 11426 C C . PRO F 1 77 ? 63.457 36.709 37.445 1.00 63.33 104 PRO F C 1
ATOM 11427 O O . PRO F 1 77 ? 63.278 37.342 36.404 1.00 62.87 104 PRO F O 1
ATOM 11431 N N . VAL F 1 78 ? 63.790 35.422 37.472 1.00 63.27 105 VAL F N 1
ATOM 11432 C CA . VAL F 1 78 ? 63.978 34.639 36.259 1.00 63.48 105 VAL F CA 1
ATOM 11433 C C . VAL F 1 78 ? 63.384 33.242 36.409 1.00 63.74 105 VAL F C 1
ATOM 11434 O O . VAL F 1 78 ? 63.449 32.646 37.478 1.00 63.67 105 VAL F O 1
ATOM 11438 N N . LEU F 1 79 ? 62.797 32.724 35.334 1.00 65.02 106 LEU F N 1
ATOM 11439 C CA . LEU F 1 79 ? 62.189 31.399 35.367 1.00 67.00 106 LEU F CA 1
ATOM 11440 C C . LEU F 1 79 ? 63.228 30.287 35.416 1.00 68.36 106 LEU F C 1
ATOM 11441 O O . LEU F 1 79 ? 64.335 30.433 34.897 1.00 68.95 106 LEU F O 1
ATOM 11446 N N . THR F 1 80 ? 62.856 29.175 36.043 1.00 69.53 107 THR F N 1
ATOM 11447 C CA . THR F 1 80 ? 63.734 28.018 36.174 1.00 69.93 107 THR F CA 1
ATOM 11448 C C . THR F 1 80 ? 62.897 26.742 36.082 1.00 71.54 107 THR F C 1
ATOM 11449 O O . THR F 1 80 ? 62.535 26.149 37.099 1.00 72.18 107 THR F O 1
ATOM 11453 N N . PRO F 1 81 ? 62.579 26.302 34.853 1.00 72.48 108 PRO F N 1
ATOM 11454 C CA . PRO F 1 81 ? 61.779 25.094 34.620 1.00 73.37 108 PRO F CA 1
ATOM 11455 C C . PRO F 1 81 ? 62.270 23.825 35.321 1.00 74.45 108 PRO F C 1
ATOM 11456 O O . PRO F 1 81 ? 61.491 22.893 35.533 1.00 74.32 108 PRO F O 1
ATOM 11460 N N . ASN F 1 82 ? 63.553 23.788 35.675 1.00 75.76 109 ASN F N 1
ATOM 11461 C CA . ASN F 1 82 ? 64.127 22.632 36.365 1.00 77.35 109 ASN F CA 1
ATOM 11462 C C . ASN F 1 82 ? 65.361 22.987 37.197 1.00 78.42 109 ASN F C 1
ATOM 11463 O O . ASN F 1 82 ? 65.935 24.067 37.048 1.00 78.03 109 ASN F O 1
ATOM 11468 N N . LEU F 1 83 ? 65.755 22.071 38.079 1.00 80.20 110 LEU F N 1
ATOM 11469 C CA . LEU F 1 83 ? 66.911 22.279 38.948 1.00 81.66 110 LEU F CA 1
ATOM 11470 C C . LEU F 1 83 ? 68.172 22.535 38.132 1.00 82.68 110 LEU F C 1
ATOM 11471 O O . LEU F 1 83 ? 69.048 23.302 38.540 1.00 82.65 110 LEU F O 1
ATOM 11476 N N . LYS F 1 84 ? 68.260 21.884 36.977 1.00 83.69 111 LYS F N 1
ATOM 11477 C CA . LYS F 1 84 ? 69.406 22.052 36.096 1.00 84.85 111 LYS F CA 1
ATOM 11478 C C . LYS F 1 84 ? 69.452 23.515 35.659 1.00 85.26 111 LYS F C 1
ATOM 11479 O O . LYS F 1 84 ? 70.500 24.163 35.717 1.00 85.83 111 LYS F O 1
ATOM 11485 N N . GLY F 1 85 ? 68.299 24.028 35.238 1.00 85.17 112 GLY F N 1
ATOM 11486 C CA . GLY F 1 85 ? 68.199 25.410 34.806 1.00 84.75 112 GLY F CA 1
ATOM 11487 C C . GLY F 1 85 ? 68.396 26.373 35.960 1.00 84.54 112 GLY F C 1
ATOM 11488 O O . GLY F 1 85 ? 69.018 27.423 35.801 1.00 84.84 112 GLY F O 1
ATOM 11489 N N . PHE F 1 86 ? 67.857 26.022 37.124 1.00 84.21 113 PHE F N 1
ATOM 11490 C CA . PHE F 1 86 ? 67.998 26.859 38.309 1.00 83.93 113 PHE F CA 1
ATOM 11491 C C . PHE F 1 86 ? 69.470 26.957 38.678 1.00 84.29 113 PHE F C 1
ATOM 11492 O O . PHE F 1 86 ? 69.931 27.985 39.170 1.00 84.36 113 PHE F O 1
ATOM 11500 N N . GLU F 1 87 ? 70.201 25.875 38.436 1.00 84.89 114 GLU F N 1
ATOM 11501 C CA . GLU F 1 87 ? 71.626 25.825 38.733 1.00 85.28 114 GLU F CA 1
ATOM 11502 C C . GLU F 1 87 ? 72.313 26.978 38.002 1.00 84.77 114 GLU F C 1
ATOM 11503 O O . GLU F 1 87 ? 73.076 27.745 38.595 1.00 84.47 114 GLU F O 1
ATOM 11509 N N . ALA F 1 88 ? 72.018 27.095 36.710 1.00 84.07 115 ALA F N 1
ATOM 11510 C CA . ALA F 1 88 ? 72.590 28.135 35.862 1.00 83.65 115 ALA F CA 1
ATOM 11511 C C . ALA F 1 88 ? 72.148 29.539 36.269 1.00 83.40 115 ALA F C 1
ATOM 11512 O O . ALA F 1 88 ? 72.953 30.474 36.287 1.00 83.18 115 ALA F O 1
ATOM 11514 N N . ALA F 1 89 ? 70.864 29.680 36.585 1.00 82.84 116 ALA F N 1
ATOM 11515 C CA . ALA F 1 89 ? 70.299 30.963 36.984 1.00 82.21 116 ALA F CA 1
ATOM 11516 C C . ALA F 1 89 ? 71.010 31.537 38.198 1.00 81.85 116 ALA F C 1
ATOM 11517 O O . ALA F 1 89 ? 71.273 32.737 38.266 1.00 81.55 116 ALA F O 1
ATOM 11519 N N . VAL F 1 90 ? 71.311 30.673 39.161 1.00 81.80 117 VAL F N 1
ATOM 11520 C CA . VAL F 1 90 ? 71.992 31.097 40.376 1.00 81.84 117 VAL F CA 1
ATOM 11521 C C . VAL F 1 90 ? 73.348 31.687 40.028 1.00 81.93 117 VAL F C 1
ATOM 11522 O O . VAL F 1 90 ? 73.729 32.736 40.548 1.00 82.14 117 VAL F O 1
ATOM 11526 N N . ALA F 1 91 ? 74.069 31.002 39.143 1.00 81.88 118 ALA F N 1
ATOM 11527 C CA . ALA F 1 91 ? 75.392 31.440 38.707 1.00 81.68 118 ALA F CA 1
ATOM 11528 C C . ALA F 1 91 ? 75.339 32.851 38.138 1.00 81.43 118 ALA F C 1
ATOM 11529 O O . ALA F 1 91 ? 76.103 33.727 38.553 1.00 81.66 118 ALA F O 1
ATOM 11531 N N . ALA F 1 92 ? 74.434 33.065 37.187 1.00 80.66 119 ALA F N 1
ATOM 11532 C CA . ALA F 1 92 ? 74.277 34.370 36.561 1.00 79.64 119 ALA F CA 1
ATOM 11533 C C . ALA F 1 92 ? 74.108 35.456 37.621 1.00 79.17 119 ALA F C 1
ATOM 11534 O O . ALA F 1 92 ? 74.245 36.644 37.328 1.00 79.48 119 ALA F O 1
ATOM 11536 N N . GLY F 1 93 ? 73.808 35.042 38.850 1.00 78.14 120 GLY F N 1
ATOM 11537 C CA . GLY F 1 93 ? 73.644 35.996 39.933 1.00 76.76 120 GLY F CA 1
ATOM 11538 C C . GLY F 1 93 ? 72.208 36.249 40.354 1.00 75.80 120 GLY F C 1
ATOM 11539 O O . GLY F 1 93 ? 71.944 37.155 41.150 1.00 75.63 120 GLY F O 1
ATOM 11540 N N . ALA F 1 94 ? 71.280 35.454 39.831 1.00 74.51 121 ALA F N 1
ATOM 11541 C CA . ALA F 1 94 ? 69.869 35.613 40.166 1.00 73.55 121 ALA F CA 1
ATOM 11542 C C . ALA F 1 94 ? 69.655 35.722 41.678 1.00 72.89 121 ALA F C 1
ATOM 11543 O O . ALA F 1 94 ? 70.183 34.922 42.451 1.00 73.37 121 ALA F O 1
ATOM 11545 N N . LYS F 1 95 ? 68.884 36.723 42.092 1.00 71.73 122 LYS F N 1
ATOM 11546 C CA . LYS F 1 95 ? 68.590 36.949 43.505 1.00 70.49 122 LYS F CA 1
ATOM 11547 C C . LYS F 1 95 ? 67.191 36.430 43.824 1.00 69.15 122 LYS F C 1
ATOM 11548 O O . LYS F 1 95 ? 66.742 36.492 44.969 1.00 68.74 122 LYS F O 1
ATOM 11554 N N . GLU F 1 96 ? 66.506 35.931 42.797 1.00 67.69 123 GLU F N 1
ATOM 11555 C CA . GLU F 1 96 ? 65.156 35.397 42.937 1.00 66.11 123 GLU F CA 1
ATOM 11556 C C . GLU F 1 96 ? 64.733 34.663 41.675 1.00 65.05 123 GLU F C 1
ATOM 11557 O O . GLU F 1 96 ? 64.837 35.197 40.572 1.00 64.76 123 GLU F O 1
ATOM 11563 N N . VAL F 1 97 ? 64.247 33.440 41.841 1.00 64.12 124 VAL F N 1
ATOM 11564 C CA . VAL F 1 97 ? 63.793 32.643 40.710 1.00 63.30 124 VAL F CA 1
ATOM 11565 C C . VAL F 1 97 ? 62.279 32.494 40.746 1.00 62.75 124 VAL F C 1
ATOM 11566 O O . VAL F 1 97 ? 61.635 32.844 41.739 1.00 62.35 124 VAL F O 1
ATOM 11570 N N . VAL F 1 98 ? 61.716 31.978 39.660 1.00 61.86 125 VAL F N 1
ATOM 11571 C CA . VAL F 1 98 ? 60.277 31.795 39.559 1.00 61.45 125 VAL F CA 1
ATOM 11572 C C . VAL F 1 98 ? 59.936 30.419 39.002 1.00 61.77 125 VAL F C 1
ATOM 11573 O O . VAL F 1 98 ? 60.414 30.039 37.934 1.00 61.77 125 VAL F O 1
ATOM 11577 N N . ILE F 1 99 ? 59.111 29.675 39.732 1.00 62.31 126 ILE F N 1
ATOM 11578 C CA . ILE F 1 99 ? 58.687 28.348 39.298 1.00 63.21 126 ILE F CA 1
ATOM 11579 C C . ILE F 1 99 ? 57.232 28.417 38.836 1.00 63.92 126 ILE F C 1
ATOM 11580 O O . ILE F 1 99 ? 56.418 29.125 39.431 1.00 64.04 126 ILE F O 1
ATOM 11585 N N . PHE F 1 100 ? 56.910 27.691 37.771 1.00 65.10 127 PHE F N 1
ATOM 11586 C CA . PHE F 1 100 ? 55.558 27.692 37.217 1.00 66.38 127 PHE F CA 1
ATOM 11587 C C . PHE F 1 100 ? 54.773 26.432 37.564 1.00 66.41 127 PHE F C 1
ATOM 11588 O O . PHE F 1 100 ? 55.331 25.343 37.634 1.00 66.49 127 PHE F O 1
ATOM 11596 N N . GLY F 1 101 ? 53.469 26.592 37.759 1.00 66.33 128 GLY F N 1
ATOM 11597 C CA . GLY F 1 101 ? 52.611 25.467 38.080 1.00 65.97 128 GLY F CA 1
ATOM 11598 C C . GLY F 1 101 ? 51.331 25.545 37.269 1.00 66.22 128 GLY F C 1
ATOM 11599 O O . GLY F 1 101 ? 51.230 26.335 36.327 1.00 66.60 128 GLY F O 1
ATOM 11600 N N . ALA F 1 102 ? 50.346 24.732 37.629 1.00 65.91 129 ALA F N 1
ATOM 11601 C CA . ALA F 1 102 ? 49.075 24.735 36.919 1.00 65.91 129 ALA F CA 1
ATOM 11602 C C . ALA F 1 102 ? 47.962 24.156 37.784 1.00 65.84 129 ALA F C 1
ATOM 11603 O O . ALA F 1 102 ? 48.199 23.269 38.606 1.00 65.79 129 ALA F O 1
ATOM 11605 N N . ALA F 1 103 ? 46.750 24.670 37.601 1.00 65.47 130 ALA F N 1
ATOM 11606 C CA . ALA F 1 103 ? 45.597 24.204 38.363 1.00 65.37 130 ALA F CA 1
ATOM 11607 C C . ALA F 1 103 ? 44.897 23.099 37.587 1.00 65.40 130 ALA F C 1
ATOM 11608 O O . ALA F 1 103 ? 43.914 22.519 38.048 1.00 64.62 130 ALA F O 1
ATOM 11610 N N . SER F 1 104 ? 45.416 22.816 36.398 1.00 65.99 131 SER F N 1
ATOM 11611 C CA . SER F 1 104 ? 44.850 21.785 35.545 1.00 67.01 131 SER F CA 1
ATOM 11612 C C . SER F 1 104 ? 45.825 20.634 35.341 1.00 68.35 131 SER F C 1
ATOM 11613 O O . SER F 1 104 ? 47.025 20.845 35.150 1.00 68.06 131 SER F O 1
ATOM 11616 N N . GLU F 1 105 ? 45.300 19.414 35.387 1.00 70.05 132 GLU F N 1
ATOM 11617 C CA . GLU F 1 105 ? 46.114 18.221 35.194 1.00 71.81 132 GLU F CA 1
ATOM 11618 C C . GLU F 1 105 ? 46.620 18.165 33.759 1.00 72.44 132 GLU F C 1
ATOM 11619 O O . GLU F 1 105 ? 47.820 18.047 33.516 1.00 72.67 132 GLU F O 1
ATOM 11625 N N . LEU F 1 106 ? 45.692 18.257 32.815 1.00 73.54 133 LEU F N 1
ATOM 11626 C CA . LEU F 1 106 ? 46.022 18.223 31.398 1.00 74.85 133 LEU F CA 1
ATOM 11627 C C . LEU F 1 106 ? 47.112 19.230 31.042 1.00 76.21 133 LEU F C 1
ATOM 11628 O O . LEU F 1 106 ? 48.126 18.874 30.447 1.00 76.14 133 LEU F O 1
ATOM 11633 N N . PHE F 1 107 ? 46.905 20.487 31.413 1.00 78.03 134 PHE F N 1
ATOM 11634 C CA . PHE F 1 107 ? 47.876 21.531 31.114 1.00 79.71 134 PHE F CA 1
ATOM 11635 C C . PHE F 1 107 ? 49.240 21.213 31.715 1.00 81.06 134 PHE F C 1
ATOM 11636 O O . PHE F 1 107 ? 50.264 21.716 31.250 1.00 81.20 134 PHE F O 1
ATOM 11644 N N . THR F 1 108 ? 49.251 20.373 32.744 1.00 82.67 135 THR F N 1
ATOM 11645 C CA . THR F 1 108 ? 50.497 19.994 33.399 1.00 84.03 135 THR F CA 1
ATOM 11646 C C . THR F 1 108 ? 51.150 18.811 32.682 1.00 85.19 135 THR F C 1
ATOM 11647 O O . THR F 1 108 ? 52.359 18.811 32.446 1.00 85.47 135 THR F O 1
ATOM 11651 N N . LYS F 1 109 ? 50.353 17.804 32.331 1.00 86.29 136 LYS F N 1
ATOM 11652 C CA . LYS F 1 109 ? 50.894 16.640 31.637 1.00 87.61 136 LYS F CA 1
ATOM 11653 C C . LYS F 1 109 ? 51.231 17.033 30.205 1.00 88.41 136 LYS F C 1
ATOM 11654 O O . LYS F 1 109 ? 52.271 16.648 29.675 1.00 88.72 136 LYS F O 1
ATOM 11660 N N . LYS F 1 110 ? 50.344 17.809 29.589 1.00 89.38 137 LYS F N 1
ATOM 11661 C CA . LYS F 1 110 ? 50.535 18.264 28.217 1.00 90.00 137 LYS F CA 1
ATOM 11662 C C . LYS F 1 110 ? 51.945 18.820 28.099 1.00 90.30 137 LYS F C 1
ATOM 11663 O O . LYS F 1 110 ? 52.597 18.674 27.067 1.00 90.69 137 LYS F O 1
ATOM 11669 N N . ASN F 1 111 ? 52.411 19.452 29.171 1.00 90.70 138 ASN F N 1
ATOM 11670 C CA . ASN F 1 111 ? 53.749 20.027 29.196 1.00 91.75 138 ASN F CA 1
ATOM 11671 C C . ASN F 1 111 ? 54.333 20.059 30.611 1.00 92.32 138 ASN F C 1
ATOM 11672 O O . ASN F 1 111 ? 55.366 19.389 30.839 1.00 92.62 138 ASN F O 1
ATOM 11677 N N . CYS F 1 114 ? 54.469 16.017 33.929 1.00 91.97 141 CYS F N 1
ATOM 11678 C CA . CYS F 1 114 ? 54.067 14.962 34.907 1.00 91.28 141 CYS F CA 1
ATOM 11679 C C . CYS F 1 114 ? 52.829 15.389 35.688 1.00 89.62 141 CYS F C 1
ATOM 11680 O O . CYS F 1 114 ? 52.236 16.428 35.403 1.00 89.99 141 CYS F O 1
ATOM 11683 N N . SER F 1 115 ? 52.440 14.580 36.669 1.00 87.23 142 SER F N 1
ATOM 11684 C CA . SER F 1 115 ? 51.276 14.879 37.494 1.00 84.90 142 SER F CA 1
ATOM 11685 C C . SER F 1 115 ? 51.530 16.108 38.359 1.00 83.18 142 SER F C 1
ATOM 11686 O O . SER F 1 115 ? 52.667 16.378 38.745 1.00 82.45 142 SER F O 1
ATOM 11689 N N . ILE F 1 116 ? 50.469 16.851 38.662 1.00 79.94 143 ILE F N 1
ATOM 11690 C CA . ILE F 1 116 ? 50.597 18.044 39.488 1.00 77.72 143 ILE F CA 1
ATOM 11691 C C . ILE F 1 116 ? 51.278 17.686 40.800 1.00 77.09 143 ILE F C 1
ATOM 11692 O O . ILE F 1 116 ? 52.028 18.485 41.360 1.00 77.38 143 ILE F O 1
ATOM 11697 N N . GLU F 1 117 ? 51.015 16.476 41.285 1.00 76.28 144 GLU F N 1
ATOM 11698 C CA . GLU F 1 117 ? 51.610 16.007 42.532 1.00 74.89 144 GLU F CA 1
ATOM 11699 C C . GLU F 1 117 ? 53.092 15.711 42.322 1.00 74.73 144 GLU F C 1
ATOM 11700 O O . GLU F 1 117 ? 53.901 15.834 43.248 1.00 73.81 144 GLU F O 1
ATOM 11706 N N . GLU F 1 118 ? 53.439 15.318 41.099 1.00 73.37 145 GLU F N 1
ATOM 11707 C CA . GLU F 1 118 ? 54.825 15.009 40.762 1.00 73.86 145 GLU F CA 1
ATOM 11708 C C . GLU F 1 118 ? 55.596 16.311 40.562 1.00 74.58 145 GLU F C 1
ATOM 11709 O O . GLU F 1 118 ? 56.757 16.428 40.963 1.00 74.06 145 GLU F O 1
ATOM 11715 N N . SER F 1 119 ? 54.941 17.291 39.946 1.00 74.89 146 SER F N 1
ATOM 11716 C CA . SER F 1 119 ? 55.564 18.586 39.705 1.00 75.84 146 SER F CA 1
ATOM 11717 C C . SER F 1 119 ? 55.925 19.219 41.041 1.00 77.43 146 SER F C 1
ATOM 11718 O O . SER F 1 119 ? 56.921 19.935 41.152 1.00 78.25 146 SER F O 1
ATOM 11721 N N . PHE F 1 120 ? 55.108 18.950 42.054 1.00 80.62 147 PHE F N 1
ATOM 11722 C CA . PHE F 1 120 ? 55.349 19.485 43.387 1.00 83.19 147 PHE F CA 1
ATOM 11723 C C . PHE F 1 120 ? 56.720 19.062 43.893 1.00 83.79 147 PHE F C 1
ATOM 11724 O O . PHE F 1 120 ? 57.445 19.863 44.478 1.00 84.35 147 PHE F O 1
ATOM 11732 N N . GLN F 1 121 ? 57.074 17.801 43.669 1.00 85.10 148 GLN F N 1
ATOM 11733 C CA . GLN F 1 121 ? 58.365 17.292 44.111 1.00 86.31 148 GLN F CA 1
ATOM 11734 C C . GLN F 1 121 ? 59.505 17.956 43.355 1.00 86.66 148 GLN F C 1
ATOM 11735 O O . GLN F 1 121 ? 60.525 18.325 43.943 1.00 86.69 148 GLN F O 1
ATOM 11741 N N . ARG F 1 122 ? 59.328 18.109 42.049 1.00 86.34 149 ARG F N 1
ATOM 11742 C CA . ARG F 1 122 ? 60.347 18.734 41.222 1.00 85.89 149 ARG F CA 1
ATOM 11743 C C . ARG F 1 122 ? 60.699 20.091 41.807 1.00 85.34 149 ARG F C 1
ATOM 11744 O O . ARG F 1 122 ? 61.871 20.438 41.934 1.00 85.79 149 ARG F O 1
ATOM 11752 N N . PHE F 1 123 ? 59.669 20.845 42.174 1.00 84.60 150 PHE F N 1
ATOM 11753 C CA . PHE F 1 123 ? 59.834 22.179 42.739 1.00 84.06 150 PHE F CA 1
ATOM 11754 C C . PHE F 1 123 ? 60.397 22.174 44.154 1.00 84.03 150 PHE F C 1
ATOM 11755 O O . PHE F 1 123 ? 61.111 23.097 44.551 1.00 83.74 150 PHE F O 1
ATOM 11763 N N . ASP F 1 124 ? 60.071 21.137 44.917 1.00 83.98 151 ASP F N 1
ATOM 11764 C CA . ASP F 1 124 ? 60.564 21.028 46.282 1.00 83.80 151 ASP F CA 1
ATOM 11765 C C . ASP F 1 124 ? 62.089 21.037 46.222 1.00 83.11 151 ASP F C 1
ATOM 11766 O O . ASP F 1 124 ? 62.753 21.601 47.091 1.00 82.97 151 ASP F O 1
ATOM 11771 N N . ALA F 1 125 ? 62.634 20.421 45.177 1.00 82.45 152 ALA F N 1
ATOM 11772 C CA . ALA F 1 125 ? 64.079 20.356 44.981 1.00 81.71 152 ALA F CA 1
ATOM 11773 C C . ALA F 1 125 ? 64.667 21.753 44.799 1.00 81.04 152 ALA F C 1
ATOM 11774 O O . ALA F 1 125 ? 65.696 22.083 45.390 1.00 81.35 152 ALA F O 1
ATOM 11776 N N . ILE F 1 126 ? 64.012 22.566 43.976 1.00 80.10 153 ILE F N 1
ATOM 11777 C CA . ILE F 1 126 ? 64.463 23.931 43.721 1.00 78.97 153 ILE F CA 1
ATOM 11778 C C . ILE F 1 126 ? 64.300 24.794 44.972 1.00 78.45 153 ILE F C 1
ATOM 11779 O O . ILE F 1 126 ? 65.210 25.534 45.354 1.00 78.03 153 ILE F O 1
ATOM 11784 N N . LEU F 1 127 ? 63.134 24.688 45.604 1.00 77.92 154 LEU F N 1
ATOM 11785 C CA . LEU F 1 127 ? 62.828 25.450 46.809 1.00 77.56 154 LEU F CA 1
ATOM 11786 C C . LEU F 1 127 ? 63.759 25.103 47.962 1.00 77.21 154 LEU F C 1
ATOM 11787 O O . LEU F 1 127 ? 64.099 25.963 48.774 1.00 77.07 154 LEU F O 1
ATOM 11792 N N . LYS F 1 128 ? 64.156 23.838 48.040 1.00 77.18 155 LYS F N 1
ATOM 11793 C CA . LYS F 1 128 ? 65.058 23.392 49.098 1.00 76.89 155 LYS F CA 1
ATOM 11794 C C . LYS F 1 128 ? 66.420 24.033 48.840 1.00 76.42 155 LYS F C 1
ATOM 11795 O O . LYS F 1 128 ? 67.051 24.580 49.748 1.00 76.18 155 LYS F O 1
ATOM 11801 N N . ALA F 1 129 ? 66.859 23.960 47.587 1.00 75.60 156 ALA F N 1
ATOM 11802 C CA . ALA F 1 129 ? 68.134 24.533 47.182 1.00 75.19 156 ALA F CA 1
ATOM 11803 C C . ALA F 1 129 ? 68.107 26.034 47.429 1.00 75.14 156 ALA F C 1
ATOM 11804 O O . ALA F 1 129 ? 69.026 26.599 48.027 1.00 74.86 156 ALA F O 1
ATOM 11806 N N . ALA F 1 130 ? 67.032 26.667 46.971 1.00 74.74 157 ALA F N 1
ATOM 11807 C CA . ALA F 1 130 ? 66.852 28.103 47.113 1.00 74.37 157 ALA F CA 1
ATOM 11808 C C . ALA F 1 130 ? 66.991 28.600 48.547 1.00 74.14 157 ALA F C 1
ATOM 11809 O O . ALA F 1 130 ? 67.586 29.651 48.780 1.00 73.62 157 ALA F O 1
ATOM 11811 N N . GLN F 1 131 ? 66.446 27.862 49.510 1.00 74.30 158 GLN F N 1
ATOM 11812 C CA . GLN F 1 131 ? 66.545 28.305 50.896 1.00 74.97 158 GLN F CA 1
ATOM 11813 C C . GLN F 1 131 ? 68.007 28.378 51.321 1.00 74.91 158 GLN F C 1
ATOM 11814 O O . GLN F 1 131 ? 68.399 29.280 52.062 1.00 74.65 158 GLN F O 1
ATOM 11820 N N . SER F 1 132 ? 68.811 27.427 50.853 1.00 74.81 159 SER F N 1
ATOM 11821 C CA . SER F 1 132 ? 70.231 27.416 51.186 1.00 75.01 159 SER F CA 1
ATOM 11822 C C . SER F 1 132 ? 70.912 28.582 50.482 1.00 74.57 159 SER F C 1
ATOM 11823 O O . SER F 1 132 ? 71.632 29.366 51.104 1.00 74.37 159 SER F O 1
ATOM 11826 N N . ALA F 1 133 ? 70.665 28.695 49.181 1.00 74.12 160 ALA F N 1
ATOM 11827 C CA . ALA F 1 133 ? 71.244 29.762 48.376 1.00 73.35 160 ALA F CA 1
ATOM 11828 C C . ALA F 1 133 ? 70.713 31.122 48.810 1.00 72.91 160 ALA F C 1
ATOM 11829 O O . ALA F 1 133 ? 71.257 32.158 48.427 1.00 73.09 160 ALA F O 1
ATOM 11831 N N . ASN F 1 134 ? 69.648 31.107 49.608 1.00 72.36 161 ASN F N 1
ATOM 11832 C CA . ASN F 1 134 ? 69.026 32.330 50.108 1.00 71.53 161 ASN F CA 1
ATOM 11833 C C . ASN F 1 134 ? 68.248 33.028 48.989 1.00 70.51 161 ASN F C 1
ATOM 11834 O O . ASN F 1 134 ? 67.991 34.230 49.050 1.00 70.25 161 ASN F O 1
ATOM 11839 N N . ILE F 1 135 ? 67.867 32.257 47.974 1.00 69.42 162 ILE F N 1
ATOM 11840 C CA . ILE F 1 135 ? 67.127 32.781 46.829 1.00 68.07 162 ILE F CA 1
ATOM 11841 C C . ILE F 1 135 ? 65.617 32.584 46.959 1.00 67.58 162 ILE F C 1
ATOM 11842 O O . ILE F 1 135 ? 65.132 31.454 47.039 1.00 68.01 162 ILE F O 1
ATOM 11847 N N . SER F 1 136 ? 64.882 33.694 46.965 1.00 66.22 163 SER F N 1
ATOM 11848 C CA . SER F 1 136 ? 63.428 33.668 47.088 1.00 64.45 163 SER F CA 1
ATOM 11849 C C . SER F 1 136 ? 62.765 33.116 45.837 1.00 62.27 163 SER F C 1
ATOM 11850 O O . SER F 1 136 ? 63.232 33.339 44.725 1.00 61.63 163 SER F O 1
ATOM 11853 N N . VAL F 1 137 ? 61.666 32.397 46.029 1.00 60.50 164 VAL F N 1
ATOM 11854 C CA . VAL F 1 137 ? 60.946 31.801 44.914 1.00 58.76 164 VAL F CA 1
ATOM 11855 C C . VAL F 1 137 ? 59.523 32.349 44.794 1.00 58.28 164 VAL F C 1
ATOM 11856 O O . VAL F 1 137 ? 58.813 32.493 45.788 1.00 58.28 164 VAL F O 1
ATOM 11860 N N . ARG F 1 138 ? 59.128 32.661 43.564 1.00 57.39 165 ARG F N 1
ATOM 11861 C CA . ARG F 1 138 ? 57.802 33.188 43.258 1.00 56.54 165 ARG F CA 1
ATOM 11862 C C . ARG F 1 138 ? 57.140 32.117 42.403 1.00 55.77 165 ARG F C 1
ATOM 11863 O O . ARG F 1 138 ? 57.780 31.549 41.523 1.00 55.35 165 ARG F O 1
ATOM 11871 N N . GLY F 1 139 ? 55.871 31.824 42.667 1.00 55.13 166 GLY F N 1
ATOM 11872 C CA . GLY F 1 139 ? 55.197 30.785 41.906 1.00 54.78 166 GLY F CA 1
ATOM 11873 C C . GLY F 1 139 ? 54.129 31.253 40.942 1.00 54.88 166 GLY F C 1
ATOM 11874 O O . GLY F 1 139 ? 53.623 32.362 41.061 1.00 55.10 166 GLY F O 1
ATOM 11875 N N . TYR F 1 140 ? 53.784 30.390 39.990 1.00 55.29 167 TYR F N 1
ATOM 11876 C CA . TYR F 1 140 ? 52.767 30.688 38.982 1.00 55.26 167 TYR F CA 1
ATOM 11877 C C . TYR F 1 140 ? 51.739 29.573 38.895 1.00 54.14 167 TYR F C 1
ATOM 11878 O O . TYR F 1 140 ? 52.097 28.406 38.769 1.00 54.59 167 TYR F O 1
ATOM 11887 N N . VAL F 1 141 ? 50.462 29.925 38.955 1.00 52.30 168 VAL F N 1
ATOM 11888 C CA . VAL F 1 141 ? 49.413 28.923 38.842 1.00 51.50 168 VAL F CA 1
ATOM 11889 C C . VAL F 1 141 ? 48.570 29.225 37.606 1.00 51.69 168 VAL F C 1
ATOM 11890 O O . VAL F 1 141 ? 47.644 30.042 37.647 1.00 51.41 168 VAL F O 1
ATOM 11894 N N . SER F 1 142 ? 48.908 28.563 36.504 1.00 51.12 169 SER F N 1
ATOM 11895 C CA . SER F 1 142 ? 48.208 28.759 35.242 1.00 50.53 169 SER F CA 1
ATOM 11896 C C . SER F 1 142 ? 46.841 28.100 35.230 1.00 49.94 169 SER F C 1
ATOM 11897 O O . SER F 1 142 ? 46.565 27.203 36.027 1.00 49.94 169 SER F O 1
ATOM 11900 N N . CYS F 1 143 ? 45.990 28.557 34.317 1.00 49.23 170 CYS F N 1
ATOM 11901 C CA . CYS F 1 143 ? 44.641 28.027 34.178 1.00 48.82 170 CYS F CA 1
ATOM 11902 C C . CYS F 1 143 ? 43.826 28.320 35.430 1.00 47.97 170 CYS F C 1
ATOM 11903 O O . CYS F 1 143 ? 42.872 27.608 35.739 1.00 47.48 170 CYS F O 1
ATOM 11906 N N . ALA F 1 144 ? 44.204 29.373 36.147 1.00 47.20 171 ALA F N 1
ATOM 11907 C CA . ALA F 1 144 ? 43.510 29.746 37.372 1.00 46.72 171 ALA F CA 1
ATOM 11908 C C . ALA F 1 144 ? 42.054 30.112 37.116 1.00 46.65 171 ALA F C 1
ATOM 11909 O O . ALA F 1 144 ? 41.208 29.952 37.995 1.00 47.29 171 ALA F O 1
ATOM 11911 N N . LEU F 1 145 ? 41.759 30.603 35.917 1.00 46.74 172 LEU F N 1
ATOM 11912 C CA . LEU F 1 145 ? 40.390 30.987 35.577 1.00 47.70 172 LEU F CA 1
ATOM 11913 C C . LEU F 1 145 ? 39.863 30.206 34.379 1.00 48.86 172 LEU F C 1
ATOM 11914 O O . LEU F 1 145 ? 38.935 30.641 33.696 1.00 48.67 172 LEU F O 1
ATOM 11919 N N . GLY F 1 146 ? 40.457 29.044 34.136 1.00 50.32 173 GLY F N 1
ATOM 11920 C CA . GLY F 1 146 ? 40.038 28.221 33.020 1.00 52.37 173 GLY F CA 1
ATOM 11921 C C . GLY F 1 146 ? 41.211 27.565 32.319 1.00 54.42 173 GLY F C 1
ATOM 11922 O O . GLY F 1 146 ? 42.278 28.165 32.174 1.00 53.73 173 GLY F O 1
ATOM 11923 N N . CYS F 1 147 ? 41.011 26.321 31.894 1.00 56.65 174 CYS F N 1
ATOM 11924 C CA . CYS F 1 147 ? 42.042 25.570 31.193 1.00 58.99 174 CYS F CA 1
ATOM 11925 C C . CYS F 1 147 ? 41.586 25.345 29.758 1.00 59.70 174 CYS F C 1
ATOM 11926 O O . CYS F 1 147 ? 40.413 25.063 29.505 1.00 59.57 174 CYS F O 1
ATOM 11929 N N . PRO F 1 148 ? 42.510 25.471 28.796 1.00 60.53 175 PRO F N 1
ATOM 11930 C CA . PRO F 1 148 ? 42.181 25.275 27.383 1.00 61.36 175 PRO F CA 1
ATOM 11931 C C . PRO F 1 148 ? 41.768 23.834 27.086 1.00 62.12 175 PRO F C 1
ATOM 11932 O O . PRO F 1 148 ? 41.090 23.568 26.093 1.00 61.50 175 PRO F O 1
ATOM 11936 N N . TYR F 1 149 ? 42.175 22.910 27.957 1.00 63.46 176 TYR F N 1
ATOM 11937 C CA . TYR F 1 149 ? 41.839 21.496 27.790 1.00 64.07 176 TYR F CA 1
ATOM 11938 C C . TYR F 1 149 ? 40.695 21.086 28.717 1.00 64.20 176 TYR F C 1
ATOM 11939 O O . TYR F 1 149 ? 39.645 20.636 28.253 1.00 64.19 176 TYR F O 1
ATOM 11948 N N . GLU F 1 150 ? 40.899 21.246 30.026 1.00 64.18 177 GLU F N 1
ATOM 11949 C CA . GLU F 1 150 ? 39.879 20.886 31.013 1.00 63.37 177 GLU F CA 1
ATOM 11950 C C . GLU F 1 150 ? 38.653 21.789 30.987 1.00 62.78 177 GLU F C 1
ATOM 11951 O O . GLU F 1 150 ? 37.537 21.332 31.234 1.00 62.82 177 GLU F O 1
ATOM 11957 N N . GLY F 1 151 ? 38.860 23.070 30.698 1.00 61.74 178 GLY F N 1
ATOM 11958 C CA . GLY F 1 151 ? 37.748 24.004 30.665 1.00 60.34 178 GLY F CA 1
ATOM 11959 C C . GLY F 1 151 ? 37.618 24.723 31.994 1.00 59.45 178 GLY F C 1
ATOM 11960 O O . GLY F 1 151 ? 38.612 25.201 32.536 1.00 59.18 178 GLY F O 1
ATOM 11961 N N . LYS F 1 152 ? 36.401 24.799 32.526 1.00 58.71 179 LYS F N 1
ATOM 11962 C CA . LYS F 1 152 ? 36.181 25.468 33.806 1.00 58.35 179 LYS F CA 1
ATOM 11963 C C . LYS F 1 152 ? 37.030 24.804 34.889 1.00 56.95 179 LYS F C 1
ATOM 11964 O O . LYS F 1 152 ? 37.074 23.578 34.984 1.00 57.48 179 LYS F O 1
ATOM 11970 N N . ILE F 1 153 ? 37.708 25.614 35.694 1.00 54.76 180 ILE F N 1
ATOM 11971 C CA . ILE F 1 153 ? 38.535 25.104 36.784 1.00 52.83 180 ILE F CA 1
ATOM 11972 C C . ILE F 1 153 ? 37.906 25.536 38.109 1.00 52.75 180 ILE F C 1
ATOM 11973 O O . ILE F 1 153 ? 37.530 26.696 38.277 1.00 52.27 180 ILE F O 1
ATOM 11978 N N . SER F 1 154 ? 37.788 24.598 39.045 1.00 50.86 181 SER F N 1
ATOM 11979 C CA . SER F 1 154 ? 37.178 24.886 40.336 1.00 50.07 181 SER F CA 1
ATOM 11980 C C . SER F 1 154 ? 38.064 25.710 41.265 1.00 48.56 181 SER F C 1
ATOM 11981 O O . SER F 1 154 ? 39.255 25.434 41.415 1.00 47.40 181 SER F O 1
ATOM 11984 N N . PRO F 1 155 ? 37.482 26.738 41.906 1.00 45.54 182 PRO F N 1
ATOM 11985 C CA . PRO F 1 155 ? 38.211 27.606 42.831 1.00 45.30 182 PRO F CA 1
ATOM 11986 C C . PRO F 1 155 ? 38.924 26.764 43.882 1.00 45.16 182 PRO F C 1
ATOM 11987 O O . PRO F 1 155 ? 40.040 27.079 44.300 1.00 44.79 182 PRO F O 1
ATOM 11991 N N . ALA F 1 156 ? 38.268 25.688 44.302 1.00 44.46 183 ALA F N 1
ATOM 11992 C CA . ALA F 1 156 ? 38.829 24.790 45.302 1.00 43.78 183 ALA F CA 1
ATOM 11993 C C . ALA F 1 156 ? 40.183 24.277 44.846 1.00 43.90 183 ALA F C 1
ATOM 11994 O O . ALA F 1 156 ? 41.151 24.281 45.605 1.00 43.21 183 ALA F O 1
ATOM 11996 N N . LYS F 1 157 ? 40.253 23.839 43.596 1.00 44.80 184 LYS F N 1
ATOM 11997 C CA . LYS F 1 157 ? 41.499 23.320 43.059 1.00 45.84 184 LYS F CA 1
ATOM 11998 C C . LYS F 1 157 ? 42.609 24.367 43.086 1.00 45.62 184 LYS F C 1
ATOM 11999 O O . LYS F 1 157 ? 43.703 24.109 43.597 1.00 45.75 184 LYS F O 1
ATOM 12005 N N . VAL F 1 158 ? 42.329 25.547 42.538 1.00 44.21 185 VAL F N 1
ATOM 12006 C CA . VAL F 1 158 ? 43.313 26.622 42.507 1.00 43.28 185 VAL F CA 1
ATOM 12007 C C . VAL F 1 158 ? 43.810 26.936 43.918 1.00 42.68 185 VAL F C 1
ATOM 12008 O O . VAL F 1 158 ? 44.998 27.186 44.126 1.00 43.26 185 VAL F O 1
ATOM 12012 N N . ALA F 1 159 ? 42.904 26.919 44.889 1.00 41.80 186 ALA F N 1
ATOM 12013 C CA . ALA F 1 159 ? 43.274 27.207 46.271 1.00 42.34 186 ALA F CA 1
ATOM 12014 C C . ALA F 1 159 ? 44.260 26.160 46.777 1.00 42.91 186 ALA F C 1
ATOM 12015 O O . ALA F 1 159 ? 45.308 26.495 47.323 1.00 42.65 186 ALA F O 1
ATOM 12017 N N . GLU F 1 160 ? 43.913 24.891 46.585 1.00 44.57 187 GLU F N 1
ATOM 12018 C CA . GLU F 1 160 ? 44.756 23.775 46.999 1.00 46.52 187 GLU F CA 1
ATOM 12019 C C . GLU F 1 160 ? 46.164 23.894 46.415 1.00 46.01 187 GLU F C 1
ATOM 12020 O O . GLU F 1 160 ? 47.161 23.742 47.127 1.00 44.84 187 GLU F O 1
ATOM 12026 N N . VAL F 1 161 ? 46.238 24.171 45.116 1.00 45.15 188 VAL F N 1
ATOM 12027 C CA . VAL F 1 161 ? 47.522 24.301 44.440 1.00 44.83 188 VAL F CA 1
ATOM 12028 C C . VAL F 1 161 ? 48.293 25.518 44.936 1.00 44.88 188 VAL F C 1
ATOM 12029 O O . VAL F 1 161 ? 49.508 25.451 45.142 1.00 45.44 188 VAL F O 1
ATOM 12033 N N . THR F 1 162 ? 47.581 26.626 45.136 1.00 44.16 189 THR F N 1
ATOM 12034 C CA . THR F 1 162 ? 48.196 27.864 45.607 1.00 43.25 189 THR F CA 1
ATOM 12035 C C . THR F 1 162 ? 48.729 27.709 47.024 1.00 44.21 189 THR F C 1
ATOM 12036 O O . THR F 1 162 ? 49.811 28.196 47.351 1.00 43.56 189 THR F O 1
ATOM 12040 N N . LYS F 1 163 ? 47.955 27.038 47.868 1.00 45.97 190 LYS F N 1
ATOM 12041 C CA . LYS F 1 163 ? 48.343 26.815 49.261 1.00 48.32 190 LYS F CA 1
ATOM 12042 C C . LYS F 1 163 ? 49.626 25.979 49.375 1.00 48.89 190 LYS F C 1
ATOM 12043 O O . LYS F 1 163 ? 50.455 26.209 50.256 1.00 48.31 190 LYS F O 1
ATOM 12049 N N . LYS F 1 164 ? 49.783 25.012 48.478 1.00 49.82 191 LYS F N 1
ATOM 12050 C CA . LYS F 1 164 ? 50.961 24.152 48.483 1.00 51.66 191 LYS F CA 1
ATOM 12051 C C . LYS F 1 164 ? 52.225 24.974 48.208 1.00 51.66 191 LYS F C 1
ATOM 12052 O O . LYS F 1 164 ? 53.185 24.940 48.984 1.00 50.12 191 LYS F O 1
ATOM 12058 N N . PHE F 1 165 ? 52.217 25.710 47.098 1.00 52.26 192 PHE F N 1
ATOM 12059 C CA . PHE F 1 165 ? 53.344 26.560 46.729 1.00 52.48 192 PHE F CA 1
ATOM 12060 C C . PHE F 1 165 ? 53.709 27.468 47.891 1.00 51.64 192 PHE F C 1
ATOM 12061 O O . PHE F 1 165 ? 54.876 27.585 48.265 1.00 50.56 192 PHE F O 1
ATOM 12069 N N . TYR F 1 166 ? 52.699 28.113 48.460 1.00 51.06 193 TYR F N 1
ATOM 12070 C CA . TYR F 1 166 ? 52.920 29.018 49.571 1.00 51.38 193 TYR F CA 1
ATOM 12071 C C . TYR F 1 166 ? 53.494 28.283 50.775 1.00 52.77 193 TYR F C 1
ATOM 12072 O O . TYR F 1 166 ? 54.265 28.855 51.549 1.00 52.41 193 TYR F O 1
ATOM 12081 N N . SER F 1 167 ? 53.119 27.017 50.935 1.00 53.54 194 SER F N 1
ATOM 12082 C CA . SER F 1 167 ? 53.622 26.234 52.056 1.00 55.82 194 SER F CA 1
ATOM 12083 C C . SER F 1 167 ? 55.004 25.672 51.728 1.00 56.68 194 SER F C 1
ATOM 12084 O O . SER F 1 167 ? 55.842 25.513 52.616 1.00 55.53 194 SER F O 1
ATOM 12087 N N . MET F 1 168 ? 55.229 25.379 50.448 1.00 58.32 195 MET F N 1
ATOM 12088 C CA . MET F 1 168 ? 56.509 24.846 49.988 1.00 59.67 195 MET F CA 1
ATOM 12089 C C . MET F 1 168 ? 57.628 25.880 50.038 1.00 59.85 195 MET F C 1
ATOM 12090 O O . MET F 1 168 ? 58.803 25.523 49.956 1.00 60.35 195 MET F O 1
ATOM 12095 N N . GLY F 1 169 ? 57.275 27.159 50.153 1.00 59.88 196 GLY F N 1
ATOM 12096 C CA . GLY F 1 169 ? 58.311 28.177 50.223 1.00 60.21 196 GLY F CA 1
ATOM 12097 C C . GLY F 1 169 ? 58.093 29.494 49.497 1.00 59.85 196 GLY F C 1
ATOM 12098 O O . GLY F 1 169 ? 58.584 30.531 49.949 1.00 60.04 196 GLY F O 1
ATOM 12099 N N . CYS F 1 170 ? 57.375 29.471 48.378 1.00 59.33 197 CYS F N 1
ATOM 12100 C CA . CYS F 1 170 ? 57.124 30.694 47.615 1.00 58.37 197 CYS F CA 1
ATOM 12101 C C . CYS F 1 170 ? 56.612 31.811 48.514 1.00 57.55 197 CYS F C 1
ATOM 12102 O O . CYS F 1 170 ? 55.725 31.591 49.339 1.00 57.63 197 CYS F O 1
ATOM 12105 N N . TYR F 1 171 ? 57.164 33.009 48.353 1.00 56.31 198 TYR F N 1
ATOM 12106 C CA . TYR F 1 171 ? 56.736 34.142 49.167 1.00 55.57 198 TYR F CA 1
ATOM 12107 C C . TYR F 1 171 ? 55.603 34.884 48.483 1.00 54.17 198 TYR F C 1
ATOM 12108 O O . TYR F 1 171 ? 55.005 35.784 49.063 1.00 54.12 198 TYR F O 1
ATOM 12117 N N . GLU F 1 172 ? 55.317 34.501 47.246 1.00 52.60 199 GLU F N 1
ATOM 12118 C CA . GLU F 1 172 ? 54.270 35.152 46.481 1.00 51.62 199 GLU F CA 1
ATOM 12119 C C . GLU F 1 172 ? 53.856 34.249 45.334 1.00 50.88 199 GLU F C 1
ATOM 12120 O O . GLU F 1 172 ? 54.700 33.687 44.644 1.00 51.72 199 GLU F O 1
ATOM 12126 N N . ILE F 1 173 ? 52.553 34.097 45.142 1.00 49.63 200 ILE F N 1
ATOM 12127 C CA . ILE F 1 173 ? 52.045 33.249 44.074 1.00 48.37 200 ILE F CA 1
ATOM 12128 C C . ILE F 1 173 ? 51.187 34.053 43.101 1.00 47.62 200 ILE F C 1
ATOM 12129 O O . ILE F 1 173 ? 50.214 34.699 43.491 1.00 46.93 200 ILE F O 1
ATOM 12134 N N . SER F 1 174 ? 51.563 34.012 41.831 1.00 47.16 201 SER F N 1
ATOM 12135 C CA . SER F 1 174 ? 50.838 34.730 40.802 1.00 46.84 201 SER F CA 1
ATOM 12136 C C . SER F 1 174 ? 49.783 33.819 40.183 1.00 46.51 201 SER F C 1
ATOM 12137 O O . SER F 1 174 ? 50.102 32.789 39.598 1.00 46.25 201 SER F O 1
ATOM 12140 N N . LEU F 1 175 ? 48.521 34.200 40.341 1.00 46.43 202 LEU F N 1
ATOM 12141 C CA . LEU F 1 175 ? 47.404 33.439 39.797 1.00 47.26 202 LEU F CA 1
ATOM 12142 C C . LEU F 1 175 ? 47.178 33.972 38.392 1.00 48.34 202 LEU F C 1
ATOM 12143 O O . LEU F 1 175 ? 46.929 35.162 38.211 1.00 48.56 202 LEU F O 1
ATOM 12148 N N . GLY F 1 176 ? 47.251 33.101 37.394 1.00 49.66 203 GLY F N 1
ATOM 12149 C CA . GLY F 1 176 ? 47.090 33.580 36.037 1.00 51.56 203 GLY F CA 1
ATOM 12150 C C . GLY F 1 176 ? 45.962 33.052 35.180 1.00 52.13 203 GLY F C 1
ATOM 12151 O O . GLY F 1 176 ? 45.609 31.876 35.225 1.00 52.69 203 GLY F O 1
ATOM 12152 N N . ASP F 1 177 ? 45.390 33.954 34.393 1.00 53.16 204 ASP F N 1
ATOM 12153 C CA . ASP F 1 177 ? 44.328 33.608 33.466 1.00 53.39 204 ASP F CA 1
ATOM 12154 C C . ASP F 1 177 ? 45.072 33.388 32.154 1.00 53.45 204 ASP F C 1
ATOM 12155 O O . ASP F 1 177 ? 45.031 34.224 31.257 1.00 54.47 204 ASP F O 1
ATOM 12160 N N . THR F 1 178 ? 45.769 32.258 32.075 1.00 53.51 205 THR F N 1
ATOM 12161 C CA . THR F 1 178 ? 46.566 31.889 30.912 1.00 53.05 205 THR F CA 1
ATOM 12162 C C . THR F 1 178 ? 45.902 32.133 29.559 1.00 51.63 205 THR F C 1
ATOM 12163 O O . THR F 1 178 ? 46.492 32.763 28.686 1.00 51.05 205 THR F O 1
ATOM 12167 N N . ILE F 1 179 ? 44.684 31.629 29.387 1.00 50.14 206 ILE F N 1
ATOM 12168 C CA . ILE F 1 179 ? 43.956 31.775 28.127 1.00 48.69 206 ILE F CA 1
ATOM 12169 C C . ILE F 1 179 ? 43.168 33.083 27.974 1.00 46.84 206 ILE F C 1
ATOM 12170 O O . ILE F 1 179 ? 42.703 33.412 26.878 1.00 45.52 206 ILE F O 1
ATOM 12175 N N . GLY F 1 180 ? 43.020 33.822 29.071 1.00 45.63 207 GLY F N 1
ATOM 12176 C CA . GLY F 1 180 ? 42.291 35.078 29.034 1.00 43.13 207 GLY F CA 1
ATOM 12177 C C . GLY F 1 180 ? 40.777 34.940 28.944 1.00 42.34 207 GLY F C 1
ATOM 12178 O O . GLY F 1 180 ? 40.072 35.929 28.744 1.00 41.69 207 GLY F O 1
ATOM 12179 N N . VAL F 1 181 ? 40.267 33.724 29.102 1.00 41.50 208 VAL F N 1
ATOM 12180 C CA . VAL F 1 181 ? 38.828 33.489 29.013 1.00 41.44 208 VAL F CA 1
ATOM 12181 C C . VAL F 1 181 ? 38.075 33.848 30.288 1.00 40.47 208 VAL F C 1
ATOM 12182 O O . VAL F 1 181 ? 36.848 33.823 30.318 1.00 40.11 208 VAL F O 1
ATOM 12186 N N . GLY F 1 182 ? 38.807 34.180 31.343 1.00 40.74 209 GLY F N 1
ATOM 12187 C CA . GLY F 1 182 ? 38.159 34.526 32.596 1.00 40.85 209 GLY F CA 1
ATOM 12188 C C . GLY F 1 182 ? 37.405 35.845 32.580 1.00 40.55 209 GLY F C 1
ATOM 12189 O O . GLY F 1 182 ? 37.780 36.775 31.864 1.00 40.52 209 GLY F O 1
ATOM 12190 N N . THR F 1 183 ? 36.331 35.919 33.364 1.00 39.88 210 THR F N 1
ATOM 12191 C CA . THR F 1 183 ? 35.525 37.130 33.473 1.00 39.47 210 THR F CA 1
ATOM 12192 C C . THR F 1 183 ? 35.503 37.533 34.952 1.00 39.73 210 THR F C 1
ATOM 12193 O O . THR F 1 183 ? 35.824 36.723 35.819 1.00 40.49 210 THR F O 1
ATOM 12197 N N . PRO F 1 184 ? 35.132 38.787 35.262 1.00 39.65 211 PRO F N 1
ATOM 12198 C CA . PRO F 1 184 ? 35.101 39.247 36.657 1.00 39.55 211 PRO F CA 1
ATOM 12199 C C . PRO F 1 184 ? 34.508 38.347 37.738 1.00 38.68 211 PRO F C 1
ATOM 12200 O O . PRO F 1 184 ? 35.015 38.325 38.854 1.00 39.77 211 PRO F O 1
ATOM 12204 N N . GLY F 1 185 ? 33.445 37.612 37.430 1.00 38.32 212 GLY F N 1
ATOM 12205 C CA . GLY F 1 185 ? 32.855 36.731 38.427 1.00 36.79 212 GLY F CA 1
ATOM 12206 C C . GLY F 1 185 ? 33.703 35.496 38.711 1.00 37.34 212 GLY F C 1
ATOM 12207 O O . GLY F 1 185 ? 33.815 35.061 39.863 1.00 36.30 212 GLY F O 1
ATOM 12208 N N . ILE F 1 186 ? 34.290 34.923 37.662 1.00 36.65 213 ILE F N 1
ATOM 12209 C CA . ILE F 1 186 ? 35.145 33.748 37.803 1.00 37.54 213 ILE F CA 1
ATOM 12210 C C . ILE F 1 186 ? 36.361 34.151 38.638 1.00 36.91 213 ILE F C 1
ATOM 12211 O O . ILE F 1 186 ? 36.864 33.375 39.464 1.00 35.85 213 ILE F O 1
ATOM 12216 N N . MET F 1 187 ? 36.830 35.374 38.414 1.00 35.54 214 MET F N 1
ATOM 12217 C CA . MET F 1 187 ? 37.980 35.891 39.147 1.00 34.18 214 MET F CA 1
ATOM 12218 C C . MET F 1 187 ? 37.610 36.051 40.617 1.00 33.65 214 MET F C 1
ATOM 12219 O O . MET F 1 187 ? 38.406 35.768 41.515 1.00 32.22 214 MET F O 1
ATOM 12224 N N . LYS F 1 188 ? 36.388 36.507 40.853 1.00 33.34 215 LYS F N 1
ATOM 12225 C CA . LYS F 1 188 ? 35.900 36.718 42.203 1.00 35.79 215 LYS F CA 1
ATOM 12226 C C . LYS F 1 188 ? 35.845 35.399 42.977 1.00 35.12 215 LYS F C 1
ATOM 12227 O O . LYS F 1 188 ? 36.335 35.315 44.099 1.00 34.25 215 LYS F O 1
ATOM 12233 N N . ASP F 1 189 ? 35.263 34.368 42.373 1.00 35.40 216 ASP F N 1
ATOM 12234 C CA . ASP F 1 189 ? 35.167 33.067 43.034 1.00 36.51 216 ASP F CA 1
ATOM 12235 C C . ASP F 1 189 ? 36.538 32.494 43.353 1.00 36.24 216 ASP F C 1
ATOM 12236 O O . ASP F 1 189 ? 36.789 32.022 44.465 1.00 35.62 216 ASP F O 1
ATOM 12241 N N . MET F 1 190 ? 37.424 32.555 42.369 1.00 35.73 217 MET F N 1
ATOM 12242 C CA . MET F 1 190 ? 38.770 32.033 42.517 1.00 36.07 217 MET F CA 1
ATOM 12243 C C . MET F 1 190 ? 39.520 32.691 43.665 1.00 36.87 217 MET F C 1
ATOM 12244 O O . MET F 1 190 ? 40.035 32.004 44.562 1.00 37.65 217 MET F O 1
ATOM 12249 N N . LEU F 1 191 ? 39.579 34.020 43.651 1.00 36.72 218 LEU F N 1
ATOM 12250 C CA . LEU F 1 191 ? 40.279 34.745 44.703 1.00 36.53 218 LEU F CA 1
ATOM 12251 C C . LEU F 1 191 ? 39.660 34.477 46.057 1.00 36.82 218 LEU F C 1
ATOM 12252 O O . LEU F 1 191 ? 40.353 34.444 47.073 1.00 37.14 218 LEU F O 1
ATOM 12257 N N . SER F 1 192 ? 38.348 34.289 46.075 1.00 36.14 219 SER F N 1
ATOM 12258 C CA . SER F 1 192 ? 37.673 34.040 47.330 1.00 37.37 219 SER F CA 1
ATOM 12259 C C . SER F 1 192 ? 38.153 32.726 47.947 1.00 37.22 219 SER F C 1
ATOM 12260 O O . SER F 1 192 ? 38.491 32.679 49.128 1.00 36.67 219 SER F O 1
ATOM 12263 N N . ALA F 1 193 ? 38.200 31.666 47.147 1.00 36.19 220 ALA F N 1
ATOM 12264 C CA . ALA F 1 193 ? 38.656 30.378 47.649 1.00 36.02 220 ALA F CA 1
ATOM 12265 C C . ALA F 1 193 ? 40.119 30.453 48.084 1.00 36.58 220 ALA F C 1
ATOM 12266 O O . ALA F 1 193 ? 40.486 29.942 49.141 1.00 35.29 220 ALA F O 1
ATOM 12268 N N . VAL F 1 194 ? 40.953 31.100 47.272 1.00 36.51 221 VAL F N 1
ATOM 12269 C CA . VAL F 1 194 ? 42.372 31.208 47.584 1.00 36.40 221 VAL F CA 1
ATOM 12270 C C . VAL F 1 194 ? 42.647 31.986 48.858 1.00 37.08 221 VAL F C 1
ATOM 12271 O O . VAL F 1 194 ? 43.470 31.573 49.683 1.00 36.41 221 VAL F O 1
ATOM 12275 N N . MET F 1 195 ? 41.958 33.110 49.024 1.00 37.35 222 MET F N 1
ATOM 12276 C CA . MET F 1 195 ? 42.138 33.943 50.206 1.00 38.12 222 MET F CA 1
ATOM 12277 C C . MET F 1 195 ? 41.803 33.209 51.504 1.00 37.77 222 MET F C 1
ATOM 12278 O O . MET F 1 195 ? 42.148 33.670 52.587 1.00 35.95 222 MET F O 1
ATOM 12283 N N . GLN F 1 196 ? 41.127 32.070 51.401 1.00 38.18 223 GLN F N 1
ATOM 12284 C CA . GLN F 1 196 ? 40.781 31.317 52.598 1.00 39.62 223 GLN F CA 1
ATOM 12285 C C . GLN F 1 196 ? 42.015 30.606 53.137 1.00 40.70 223 GLN F C 1
ATOM 12286 O O . GLN F 1 196 ? 42.192 30.480 54.348 1.00 40.64 223 GLN F O 1
ATOM 12292 N N . GLU F 1 197 ? 42.882 30.172 52.227 1.00 42.99 224 GLU F N 1
ATOM 12293 C CA . GLU F 1 197 ? 44.085 29.421 52.591 1.00 44.71 224 GLU F CA 1
ATOM 12294 C C . GLU F 1 197 ? 45.379 30.220 52.598 1.00 44.47 224 GLU F C 1
ATOM 12295 O O . GLU F 1 197 ? 46.267 29.973 53.417 1.00 44.44 224 GLU F O 1
ATOM 12301 N N . VAL F 1 198 ? 45.491 31.174 51.683 1.00 43.84 225 VAL F N 1
ATOM 12302 C CA . VAL F 1 198 ? 46.708 31.964 51.580 1.00 42.46 225 VAL F CA 1
ATOM 12303 C C . VAL F 1 198 ? 46.502 33.444 51.856 1.00 41.08 225 VAL F C 1
ATOM 12304 O O . VAL F 1 198 ? 45.576 34.054 51.338 1.00 40.59 225 VAL F O 1
ATOM 12308 N N . PRO F 1 199 ? 47.376 34.041 52.680 1.00 40.22 226 PRO F N 1
ATOM 12309 C CA . PRO F 1 199 ? 47.268 35.464 53.007 1.00 39.89 226 PRO F CA 1
ATOM 12310 C C . PRO F 1 199 ? 47.261 36.341 51.747 1.00 40.23 226 PRO F C 1
ATOM 12311 O O . PRO F 1 199 ? 47.963 36.070 50.769 1.00 39.06 226 PRO F O 1
ATOM 12315 N N . LEU F 1 200 ? 46.458 37.398 51.799 1.00 39.88 227 LEU F N 1
ATOM 12316 C CA . LEU F 1 200 ? 46.271 38.323 50.691 1.00 39.59 227 LEU F CA 1
ATOM 12317 C C . LEU F 1 200 ? 47.540 38.955 50.119 1.00 39.10 227 LEU F C 1
ATOM 12318 O O . LEU F 1 200 ? 47.644 39.158 48.912 1.00 38.26 227 LEU F O 1
ATOM 12323 N N . ALA F 1 201 ? 48.510 39.247 50.975 1.00 38.83 228 ALA F N 1
ATOM 12324 C CA . ALA F 1 201 ? 49.753 39.869 50.529 1.00 38.55 228 ALA F CA 1
ATOM 12325 C C . ALA F 1 201 ? 50.602 38.991 49.610 1.00 38.24 228 ALA F C 1
ATOM 12326 O O . ALA F 1 201 ? 51.403 39.501 48.830 1.00 38.92 228 ALA F O 1
ATOM 12328 N N . ALA F 1 202 ? 50.426 37.677 49.688 1.00 37.29 229 ALA F N 1
ATOM 12329 C CA . ALA F 1 202 ? 51.213 36.772 48.865 1.00 37.34 229 ALA F CA 1
ATOM 12330 C C . ALA F 1 202 ? 50.557 36.430 47.530 1.00 38.35 229 ALA F C 1
ATOM 12331 O O . ALA F 1 202 ? 51.018 35.542 46.816 1.00 39.24 229 ALA F O 1
ATOM 12333 N N . LEU F 1 203 ? 49.484 37.134 47.190 1.00 37.69 230 LEU F N 1
ATOM 12334 C CA . LEU F 1 203 ? 48.780 36.877 45.944 1.00 37.04 230 LEU F CA 1
ATOM 12335 C C . LEU F 1 203 ? 49.055 37.940 44.884 1.00 36.22 230 LEU F C 1
ATOM 12336 O O . LEU F 1 203 ? 49.256 39.111 45.192 1.00 36.46 230 LEU F O 1
ATOM 12341 N N . ALA F 1 204 ? 49.064 37.508 43.631 1.00 35.51 231 ALA F N 1
ATOM 12342 C CA . ALA F 1 204 ? 49.317 38.381 42.502 1.00 35.69 231 ALA F CA 1
ATOM 12343 C C . ALA F 1 204 ? 48.425 37.890 41.390 1.00 36.74 231 ALA F C 1
ATOM 12344 O O . ALA F 1 204 ? 48.152 36.690 41.293 1.00 36.41 231 ALA F O 1
ATOM 12346 N N . VAL F 1 205 ? 47.960 38.805 40.554 1.00 37.12 232 VAL F N 1
ATOM 12347 C CA . VAL F 1 205 ? 47.099 38.406 39.460 1.00 38.54 232 VAL F CA 1
ATOM 12348 C C . VAL F 1 205 ? 47.855 38.573 38.143 1.00 40.23 232 VAL F C 1
ATOM 12349 O O . VAL F 1 205 ? 48.689 39.467 38.007 1.00 39.62 232 VAL F O 1
ATOM 12353 N N . HIS F 1 206 ? 47.563 37.694 37.188 1.00 42.15 233 HIS F N 1
ATOM 12354 C CA . HIS F 1 206 ? 48.215 37.680 35.877 1.00 44.10 233 HIS F CA 1
ATOM 12355 C C . HIS F 1 206 ? 47.130 37.397 34.829 1.00 44.37 233 HIS F C 1
ATOM 12356 O O . HIS F 1 206 ? 46.849 36.238 34.521 1.00 44.13 233 HIS F O 1
ATOM 12363 N N . CYS F 1 207 ? 46.523 38.450 34.288 1.00 44.75 234 CYS F N 1
ATOM 12364 C CA . CYS F 1 207 ? 45.449 38.295 33.307 1.00 46.17 234 CYS F CA 1
ATOM 12365 C C . CYS F 1 207 ? 45.857 38.601 31.875 1.00 46.23 234 CYS F C 1
ATOM 12366 O O . CYS F 1 207 ? 46.615 39.537 31.620 1.00 46.62 234 CYS F O 1
ATOM 12369 N N . HIS F 1 208 ? 45.342 37.809 30.941 1.00 45.91 235 HIS F N 1
ATOM 12370 C CA . HIS F 1 208 ? 45.637 38.008 29.530 1.00 46.21 235 HIS F CA 1
ATOM 12371 C C . HIS F 1 208 ? 44.477 38.747 28.904 1.00 44.97 235 HIS F C 1
ATOM 12372 O O . HIS F 1 208 ? 43.322 38.522 29.260 1.00 44.52 235 HIS F O 1
ATOM 12379 N N . ASP F 1 209 ? 44.784 39.629 27.965 1.00 43.52 236 ASP F N 1
ATOM 12380 C CA . ASP F 1 209 ? 43.747 40.412 27.324 1.00 43.23 236 ASP F CA 1
ATOM 12381 C C . ASP F 1 209 ? 43.219 39.764 26.046 1.00 42.57 236 ASP F C 1
ATOM 12382 O O . ASP F 1 209 ? 42.531 40.404 25.242 1.00 42.45 236 ASP F O 1
ATOM 12387 N N . THR F 1 210 ? 43.530 38.486 25.870 1.00 40.96 237 THR F N 1
ATOM 12388 C CA . THR F 1 210 ? 43.091 37.753 24.690 1.00 39.89 237 THR F CA 1
ATOM 12389 C C . THR F 1 210 ? 41.625 38.024 24.368 1.00 38.97 237 THR F C 1
ATOM 12390 O O . THR F 1 210 ? 41.267 38.224 23.208 1.00 38.51 237 THR F O 1
ATOM 12394 N N . TYR F 1 211 ? 40.783 38.031 25.398 1.00 37.56 238 TYR F N 1
ATOM 12395 C CA . TYR F 1 211 ? 39.359 38.287 25.223 1.00 37.64 238 TYR F CA 1
ATOM 12396 C C . TYR F 1 211 ? 38.972 39.693 25.701 1.00 36.81 238 TYR F C 1
ATOM 12397 O O . TYR F 1 211 ? 37.795 39.998 25.892 1.00 36.30 238 TYR F O 1
ATOM 12406 N N . GLY F 1 212 ? 39.974 40.542 25.894 1.00 36.37 239 GLY F N 1
ATOM 12407 C CA . GLY F 1 212 ? 39.718 41.899 26.344 1.00 36.03 239 GLY F CA 1
ATOM 12408 C C . GLY F 1 212 ? 39.122 42.013 27.736 1.00 34.71 239 GLY F C 1
ATOM 12409 O O . GLY F 1 212 ? 38.439 42.990 28.040 1.00 34.56 239 GLY F O 1
ATOM 12410 N N . GLN F 1 213 ? 39.383 41.025 28.585 1.00 33.44 240 GLN F N 1
ATOM 12411 C CA . GLN F 1 213 ? 38.859 41.035 29.946 1.00 32.50 240 GLN F CA 1
ATOM 12412 C C . GLN F 1 213 ? 39.971 41.312 30.971 1.00 32.99 240 GLN F C 1
ATOM 12413 O O . GLN F 1 213 ? 39.708 41.411 32.171 1.00 34.33 240 GLN F O 1
ATOM 12419 N N . ALA F 1 214 ? 41.206 41.442 30.497 1.00 31.73 241 ALA F N 1
ATOM 12420 C CA . ALA F 1 214 ? 42.348 41.661 31.383 1.00 31.80 241 ALA F CA 1
ATOM 12421 C C . ALA F 1 214 ? 42.180 42.742 32.446 1.00 31.96 241 ALA F C 1
ATOM 12422 O O . ALA F 1 214 ? 42.253 42.454 33.643 1.00 31.55 241 ALA F O 1
ATOM 12424 N N . LEU F 1 215 ? 41.963 43.981 32.015 1.00 31.89 242 LEU F N 1
ATOM 12425 C CA . LEU F 1 215 ? 41.832 45.097 32.948 1.00 31.74 242 LEU F CA 1
ATOM 12426 C C . LEU F 1 215 ? 40.619 44.977 33.874 1.00 31.72 242 LEU F C 1
ATOM 12427 O O . LEU F 1 215 ? 40.709 45.282 35.064 1.00 32.45 242 LEU F O 1
ATOM 12432 N N . ALA F 1 216 ? 39.488 44.524 33.341 1.00 31.35 243 ALA F N 1
ATOM 12433 C CA . ALA F 1 216 ? 38.289 44.349 34.160 1.00 32.17 243 ALA F CA 1
ATOM 12434 C C . ALA F 1 216 ? 38.548 43.265 35.225 1.00 31.73 243 ALA F C 1
ATOM 12435 O O . ALA F 1 216 ? 38.182 43.434 36.388 1.00 30.62 243 ALA F O 1
ATOM 12437 N N . ASN F 1 217 ? 39.178 42.159 34.828 1.00 31.42 244 ASN F N 1
ATOM 12438 C CA . ASN F 1 217 ? 39.500 41.087 35.775 1.00 33.96 244 ASN F CA 1
ATOM 12439 C C . ASN F 1 217 ? 40.492 41.594 36.833 1.00 34.07 244 ASN F C 1
ATOM 12440 O O . ASN F 1 217 ? 40.409 41.224 38.002 1.00 35.24 244 ASN F O 1
ATOM 12445 N N . THR F 1 218 ? 41.434 42.436 36.415 1.00 34.00 245 THR F N 1
ATOM 12446 C CA . THR F 1 218 ? 42.422 43.000 37.335 1.00 33.17 245 THR F CA 1
ATOM 12447 C C . THR F 1 218 ? 41.739 43.871 38.380 1.00 32.68 245 THR F C 1
ATOM 12448 O O . THR F 1 218 ? 42.052 43.789 39.567 1.00 34.18 245 THR F O 1
ATOM 12452 N N . LEU F 1 219 ? 40.798 44.696 37.932 1.00 32.62 246 LEU F N 1
ATOM 12453 C CA . LEU F 1 219 ? 40.053 45.588 38.819 1.00 32.43 246 LEU F CA 1
ATOM 12454 C C . LEU F 1 219 ? 39.283 44.794 39.871 1.00 31.84 246 LEU F C 1
ATOM 12455 O O . LEU F 1 219 ? 39.237 45.179 41.050 1.00 32.32 246 LEU F O 1
ATOM 12460 N N . MET F 1 220 ? 38.673 43.689 39.450 1.00 30.04 247 MET F N 1
ATOM 12461 C CA . MET F 1 220 ? 37.935 42.851 40.382 1.00 29.17 247 MET F CA 1
ATOM 12462 C C . MET F 1 220 ? 38.897 42.352 41.463 1.00 28.51 247 MET F C 1
ATOM 12463 O O . MET F 1 220 ? 38.569 42.345 42.647 1.00 27.35 247 MET F O 1
ATOM 12468 N N . ALA F 1 221 ? 40.087 41.937 41.048 1.00 27.79 248 ALA F N 1
ATOM 12469 C CA . ALA F 1 221 ? 41.082 41.448 41.993 1.00 28.30 248 ALA F CA 1
ATOM 12470 C C . ALA F 1 221 ? 41.492 42.578 42.945 1.00 28.85 248 ALA F C 1
ATOM 12471 O O . ALA F 1 221 ? 41.744 42.343 44.126 1.00 29.48 248 ALA F O 1
ATOM 12473 N N . LEU F 1 222 ? 41.558 43.801 42.423 1.00 28.99 249 LEU F N 1
ATOM 12474 C CA . LEU F 1 222 ? 41.919 44.973 43.222 1.00 30.22 249 LEU F CA 1
ATOM 12475 C C . LEU F 1 222 ? 40.833 45.236 44.245 1.00 30.88 249 LEU F C 1
ATOM 12476 O O . LEU F 1 222 ? 41.109 45.614 45.380 1.00 32.06 249 LEU F O 1
ATOM 12481 N N . GLN F 1 223 ? 39.588 45.045 43.833 1.00 31.57 250 GLN F N 1
ATOM 12482 C CA . GLN F 1 223 ? 38.469 45.244 44.727 1.00 32.23 250 GLN F CA 1
ATOM 12483 C C . GLN F 1 223 ? 38.453 44.153 45.790 1.00 32.12 250 GLN F C 1
ATOM 12484 O O . GLN F 1 223 ? 37.848 44.320 46.843 1.00 33.32 250 GLN F O 1
ATOM 12490 N N . MET F 1 224 ? 39.122 43.039 45.512 1.00 31.65 251 MET F N 1
ATOM 12491 C CA . MET F 1 224 ? 39.193 41.932 46.463 1.00 33.64 251 MET F CA 1
ATOM 12492 C C . MET F 1 224 ? 40.335 42.127 47.464 1.00 33.95 251 MET F C 1
ATOM 12493 O O . MET F 1 224 ? 40.357 41.485 48.508 1.00 34.82 251 MET F O 1
ATOM 12498 N N . GLY F 1 225 ? 41.285 43.000 47.138 1.00 33.07 252 GLY F N 1
ATOM 12499 C CA . GLY F 1 225 ? 42.398 43.242 48.039 1.00 33.35 252 GLY F CA 1
ATOM 12500 C C . GLY F 1 225 ? 43.767 42.831 47.516 1.00 33.44 252 GLY F C 1
ATOM 12501 O O . GLY F 1 225 ? 44.762 42.979 48.223 1.00 34.12 252 GLY F O 1
ATOM 12502 N N . VAL F 1 226 ? 43.828 42.306 46.295 1.00 33.07 253 VAL F N 1
ATOM 12503 C CA . VAL F 1 226 ? 45.101 41.899 45.700 1.00 33.67 253 VAL F CA 1
ATOM 12504 C C . VAL F 1 226 ? 45.887 43.174 45.419 1.00 34.60 253 VAL F C 1
ATOM 12505 O O . VAL F 1 226 ? 45.361 44.099 44.794 1.00 33.41 253 VAL F O 1
ATOM 12509 N N . SER F 1 227 ? 47.142 43.224 45.861 1.00 35.40 254 SER F N 1
ATOM 12510 C CA . SER F 1 227 ? 47.946 44.428 45.676 1.00 36.65 254 SER F CA 1
ATOM 12511 C C . SER F 1 227 ? 49.117 44.333 44.704 1.00 37.32 254 SER F C 1
ATOM 12512 O O . SER F 1 227 ? 49.893 45.281 44.573 1.00 37.00 254 SER F O 1
ATOM 12515 N N . VAL F 1 228 ? 49.262 43.198 44.029 1.00 38.55 255 VAL F N 1
ATOM 12516 C CA . VAL F 1 228 ? 50.331 43.051 43.051 1.00 39.02 255 VAL F CA 1
ATOM 12517 C C . VAL F 1 228 ? 49.740 42.482 41.766 1.00 39.87 255 VAL F C 1
ATOM 12518 O O . VAL F 1 228 ? 48.950 41.542 41.791 1.00 39.00 255 VAL F O 1
ATOM 12522 N N . VAL F 1 229 ? 50.113 43.081 40.641 1.00 41.43 256 VAL F N 1
ATOM 12523 C CA . VAL F 1 229 ? 49.593 42.661 39.348 1.00 42.77 256 VAL F CA 1
ATOM 12524 C C . VAL F 1 229 ? 50.675 42.600 38.272 1.00 43.39 256 VAL F C 1
ATOM 12525 O O . VAL F 1 229 ? 51.555 43.457 38.228 1.00 43.15 256 VAL F O 1
ATOM 12529 N N . ASP F 1 230 ? 50.596 41.582 37.413 1.00 44.26 257 ASP F N 1
ATOM 12530 C CA . ASP F 1 230 ? 51.554 41.385 36.320 1.00 45.74 257 ASP F CA 1
ATOM 12531 C C . ASP F 1 230 ? 51.071 42.060 35.026 1.00 46.95 257 ASP F C 1
ATOM 12532 O O . ASP F 1 230 ? 49.868 42.195 34.798 1.00 47.15 257 ASP F O 1
ATOM 12537 N N . SER F 1 231 ? 52.011 42.469 34.177 1.00 47.64 258 SER F N 1
ATOM 12538 C CA . SER F 1 231 ? 51.669 43.115 32.912 1.00 49.43 258 SER F CA 1
ATOM 12539 C C . SER F 1 231 ? 52.886 43.217 31.997 1.00 51.18 258 SER F C 1
ATOM 12540 O O . SER F 1 231 ? 54.023 43.164 32.463 1.00 51.09 258 SER F O 1
ATOM 12543 N N . SER F 1 232 ? 52.639 43.359 30.696 1.00 53.58 259 SER F N 1
ATOM 12544 C CA . SER F 1 232 ? 53.709 43.465 29.700 1.00 56.12 259 SER F CA 1
ATOM 12545 C C . SER F 1 232 ? 53.936 44.901 29.221 1.00 56.71 259 SER F C 1
ATOM 12546 O O . SER F 1 232 ? 53.010 45.712 29.193 1.00 56.54 259 SER F O 1
ATOM 12549 N N . VAL F 1 233 ? 55.176 45.190 28.828 1.00 57.88 260 VAL F N 1
ATOM 12550 C CA . VAL F 1 233 ? 55.583 46.515 28.360 1.00 58.60 260 VAL F CA 1
ATOM 12551 C C . VAL F 1 233 ? 54.604 47.200 27.421 1.00 58.94 260 VAL F C 1
ATOM 12552 O O . VAL F 1 233 ? 54.189 48.324 27.677 1.00 59.83 260 VAL F O 1
ATOM 12556 N N . ALA F 1 234 ? 54.241 46.547 26.325 1.00 58.67 261 ALA F N 1
ATOM 12557 C CA . ALA F 1 234 ? 53.312 47.175 25.394 1.00 59.15 261 ALA F CA 1
ATOM 12558 C C . ALA F 1 234 ? 52.374 46.165 24.767 1.00 59.42 261 ALA F C 1
ATOM 12559 O O . ALA F 1 234 ? 52.122 46.201 23.563 1.00 59.14 261 ALA F O 1
ATOM 12561 N N . GLY F 1 235 ? 51.854 45.266 25.594 1.00 60.02 262 GLY F N 1
ATOM 12562 C CA . GLY F 1 235 ? 50.951 44.244 25.100 1.00 60.43 262 GLY F CA 1
ATOM 12563 C C . GLY F 1 235 ? 51.722 43.069 24.537 1.00 60.77 262 GLY F C 1
ATOM 12564 O O . GLY F 1 235 ? 51.134 42.144 23.978 1.00 61.35 262 GLY F O 1
ATOM 12565 N N . LEU F 1 236 ? 53.043 43.106 24.685 1.00 61.36 263 LEU F N 1
ATOM 12566 C CA . LEU F 1 236 ? 53.913 42.042 24.187 1.00 62.22 263 LEU F CA 1
ATOM 12567 C C . LEU F 1 236 ? 53.456 40.665 24.638 1.00 62.59 263 LEU F C 1
ATOM 12568 O O . LEU F 1 236 ? 52.961 40.495 25.752 1.00 62.62 263 LEU F O 1
ATOM 12573 N N . GLY F 1 237 ? 53.634 39.678 23.770 1.00 63.17 264 GLY F N 1
ATOM 12574 C CA . GLY F 1 237 ? 53.213 38.328 24.123 1.00 64.27 264 GLY F CA 1
ATOM 12575 C C . GLY F 1 237 ? 51.847 37.908 23.422 1.00 64.91 264 GLY F C 1
ATOM 12576 O O . GLY F 1 237 ? 51.153 38.848 23.041 1.00 64.97 264 GLY F O 1
ATOM 12577 N N . GLY F 1 238 ? 51.655 36.651 23.347 1.00 20.01 265 GLY F N 1
ATOM 12578 C CA . GLY F 1 238 ? 50.446 36.093 22.729 1.00 20.01 265 GLY F CA 1
ATOM 12579 C C . GLY F 1 238 ? 49.937 34.909 23.548 1.00 20.01 265 GLY F C 1
ATOM 12580 O O . GLY F 1 238 ? 50.716 34.041 23.968 1.00 20.01 265 GLY F O 1
ATOM 12581 N N . ALA F 1 245 ? 45.565 37.224 17.818 1.00 63.98 272 ALA F N 1
ATOM 12582 C CA . ALA F 1 245 ? 44.931 37.536 19.026 1.00 63.47 272 ALA F CA 1
ATOM 12583 C C . ALA F 1 245 ? 45.653 38.780 19.657 1.00 63.04 272 ALA F C 1
ATOM 12584 O O . ALA F 1 245 ? 45.889 39.488 19.031 1.00 63.48 272 ALA F O 1
ATOM 12586 N N . SER F 1 246 ? 45.791 38.591 21.101 1.00 62.89 273 SER F N 1
ATOM 12587 C CA . SER F 1 246 ? 46.472 39.583 21.894 1.00 62.41 273 SER F CA 1
ATOM 12588 C C . SER F 1 246 ? 47.010 38.679 23.160 1.00 61.65 273 SER F C 1
ATOM 12589 O O . SER F 1 246 ? 46.419 37.649 23.540 1.00 61.93 273 SER F O 1
ATOM 12592 N N . GLY F 1 247 ? 48.098 39.137 23.779 1.00 60.25 274 GLY F N 1
ATOM 12593 C CA . GLY F 1 247 ? 48.678 38.445 24.917 1.00 57.62 274 GLY F CA 1
ATOM 12594 C C . GLY F 1 247 ? 48.395 39.048 26.285 1.00 55.75 274 GLY F C 1
ATOM 12595 O O . GLY F 1 247 ? 47.251 39.070 26.736 1.00 55.49 274 GLY F O 1
ATOM 12596 N N . ASN F 1 248 ? 49.440 39.542 26.941 1.00 53.59 275 ASN F N 1
ATOM 12597 C CA . ASN F 1 248 ? 49.312 40.119 28.272 1.00 52.29 275 ASN F CA 1
ATOM 12598 C C . ASN F 1 248 ? 48.692 41.515 28.337 1.00 51.33 275 ASN F C 1
ATOM 12599 O O . ASN F 1 248 ? 48.603 42.239 27.342 1.00 50.96 275 ASN F O 1
ATOM 12604 N N . LEU F 1 249 ? 48.279 41.876 29.547 1.00 49.83 276 LEU F N 1
ATOM 12605 C CA . LEU F 1 249 ? 47.693 43.174 29.835 1.00 47.73 276 LEU F CA 1
ATOM 12606 C C . LEU F 1 249 ? 48.758 44.233 29.604 1.00 46.47 276 LEU F C 1
ATOM 12607 O O . LEU F 1 249 ? 49.870 44.110 30.112 1.00 45.98 276 LEU F O 1
ATOM 12612 N N . ALA F 1 250 ? 48.424 45.268 28.842 1.00 45.07 277 ALA F N 1
ATOM 12613 C CA . ALA F 1 250 ? 49.375 46.340 28.572 1.00 44.37 277 ALA F CA 1
ATOM 12614 C C . ALA F 1 250 ? 49.694 47.075 29.872 1.00 43.46 277 ALA F C 1
ATOM 12615 O O . ALA F 1 250 ? 48.793 47.522 30.578 1.00 43.59 277 ALA F O 1
ATOM 12617 N N . THR F 1 251 ? 50.977 47.210 30.187 1.00 43.39 278 THR F N 1
ATOM 12618 C CA . THR F 1 251 ? 51.367 47.886 31.418 1.00 42.97 278 THR F CA 1
ATOM 12619 C C . THR F 1 251 ? 50.967 49.363 31.468 1.00 43.50 278 THR F C 1
ATOM 12620 O O . THR F 1 251 ? 50.659 49.882 32.540 1.00 43.74 278 THR F O 1
ATOM 12624 N N . GLU F 1 252 ? 50.962 50.044 30.324 1.00 43.50 279 GLU F N 1
ATOM 12625 C CA . GLU F 1 252 ? 50.601 51.463 30.308 1.00 43.45 279 GLU F CA 1
ATOM 12626 C C . GLU F 1 252 ? 49.108 51.665 30.556 1.00 41.40 279 GLU F C 1
ATOM 12627 O O . GLU F 1 252 ? 48.705 52.630 31.207 1.00 40.36 279 GLU F O 1
ATOM 12633 N N . ASP F 1 253 ? 48.292 50.760 30.024 1.00 39.37 280 ASP F N 1
ATOM 12634 C CA . ASP F 1 253 ? 46.847 50.839 30.204 1.00 38.39 280 ASP F CA 1
ATOM 12635 C C . ASP F 1 253 ? 46.547 50.608 31.697 1.00 37.18 280 ASP F C 1
ATOM 12636 O O . ASP F 1 253 ? 45.652 51.228 32.279 1.00 35.84 280 ASP F O 1
ATOM 12641 N N . LEU F 1 254 ? 47.332 49.737 32.319 1.00 34.80 281 LEU F N 1
ATOM 12642 C CA . LEU F 1 254 ? 47.171 49.448 33.736 1.00 34.09 281 LEU F CA 1
ATOM 12643 C C . LEU F 1 254 ? 47.582 50.624 34.630 1.00 32.73 281 LEU F C 1
ATOM 12644 O O . LEU F 1 254 ? 46.846 50.985 35.543 1.00 33.21 281 LEU F O 1
ATOM 12649 N N . VAL F 1 255 ? 48.742 51.231 34.386 1.00 33.26 282 VAL F N 1
ATOM 12650 C CA . VAL F 1 255 ? 49.151 52.348 35.239 1.00 33.73 282 VAL F CA 1
ATOM 12651 C C . VAL F 1 255 ? 48.237 53.544 34.990 1.00 33.83 282 VAL F C 1
ATOM 12652 O O . VAL F 1 255 ? 48.000 54.362 35.886 1.00 34.60 282 VAL F O 1
ATOM 12656 N N . TYR F 1 256 ? 47.707 53.641 33.776 1.00 33.82 283 TYR F N 1
ATOM 12657 C CA . TYR F 1 256 ? 46.798 54.729 33.465 1.00 33.30 283 TYR F CA 1
ATOM 12658 C C . TYR F 1 256 ? 45.588 54.580 34.378 1.00 32.87 283 TYR F C 1
ATOM 12659 O O . TYR F 1 256 ? 45.163 55.536 35.028 1.00 32.90 283 TYR F O 1
ATOM 12668 N N . MET F 1 257 ? 45.039 53.369 34.441 1.00 32.84 284 MET F N 1
ATOM 12669 C CA . MET F 1 257 ? 43.878 53.126 35.287 1.00 33.31 284 MET F CA 1
ATOM 12670 C C . MET F 1 257 ? 44.204 53.359 36.756 1.00 32.81 284 MET F C 1
ATOM 12671 O O . MET F 1 257 ? 43.460 54.043 37.454 1.00 33.18 284 MET F O 1
ATOM 12676 N N . LEU F 1 258 ? 45.306 52.782 37.226 1.00 32.69 285 LEU F N 1
ATOM 12677 C CA . LEU F 1 258 ? 45.708 52.947 38.620 1.00 34.36 285 LEU F CA 1
ATOM 12678 C C . LEU F 1 258 ? 45.932 54.415 38.946 1.00 34.67 285 LEU F C 1
ATOM 12679 O O . LEU F 1 258 ? 45.519 54.891 40.001 1.00 34.71 285 LEU F O 1
ATOM 12684 N N . GLU F 1 259 ? 46.583 55.133 38.037 1.00 36.79 286 GLU F N 1
ATOM 12685 C CA . GLU F 1 259 ? 46.839 56.553 38.253 1.00 38.77 286 GLU F CA 1
ATOM 12686 C C . GLU F 1 259 ? 45.496 57.268 38.423 1.00 37.62 286 GLU F C 1
ATOM 12687 O O . GLU F 1 259 ? 45.331 58.097 39.314 1.00 37.44 286 GLU F O 1
ATOM 12693 N N . GLY F 1 260 ? 44.531 56.922 37.575 1.00 36.50 287 GLY F N 1
ATOM 12694 C CA . GLY F 1 260 ? 43.220 57.533 37.665 1.00 34.94 287 GLY F CA 1
ATOM 12695 C C . GLY F 1 260 ? 42.541 57.232 38.984 1.00 35.32 287 GLY F C 1
ATOM 12696 O O . GLY F 1 260 ? 41.786 58.056 39.501 1.00 35.51 287 GLY F O 1
ATOM 12697 N N . LEU F 1 261 ? 42.795 56.048 39.535 1.00 34.32 288 LEU F N 1
ATOM 12698 C CA . LEU F 1 261 ? 42.191 55.671 40.811 1.00 33.79 288 LEU F CA 1
ATOM 12699 C C . LEU F 1 261 ? 42.903 56.339 41.978 1.00 34.61 288 LEU F C 1
ATOM 12700 O O . LEU F 1 261 ? 42.424 56.293 43.109 1.00 34.25 288 LEU F O 1
ATOM 12705 N N . GLY F 1 262 ? 44.050 56.950 41.704 1.00 35.28 289 GLY F N 1
ATOM 12706 C CA . GLY F 1 262 ? 44.803 57.586 42.769 1.00 37.19 289 GLY F CA 1
ATOM 12707 C C . GLY F 1 262 ? 45.633 56.559 43.525 1.00 37.71 289 GLY F C 1
ATOM 12708 O O . GLY F 1 262 ? 46.025 56.782 44.670 1.00 39.21 289 GLY F O 1
ATOM 12709 N N . ILE F 1 263 ? 45.899 55.427 42.880 1.00 38.19 290 ILE F N 1
ATOM 12710 C CA . ILE F 1 263 ? 46.683 54.357 43.487 1.00 38.74 290 ILE F CA 1
ATOM 12711 C C . ILE F 1 263 ? 48.158 54.511 43.136 1.00 40.12 290 ILE F C 1
ATOM 12712 O O . ILE F 1 263 ? 48.519 54.659 41.968 1.00 39.03 290 ILE F O 1
ATOM 12717 N N . HIS F 1 264 ? 49.008 54.477 44.157 1.00 42.27 291 HIS F N 1
ATOM 12718 C CA . HIS F 1 264 ? 50.445 54.631 43.960 1.00 45.11 291 HIS F CA 1
ATOM 12719 C C . HIS F 1 264 ? 51.040 53.470 43.189 1.00 45.86 291 HIS F C 1
ATOM 12720 O O . HIS F 1 264 ? 50.707 52.310 43.432 1.00 46.68 291 HIS F O 1
ATOM 12727 N N . THR F 1 265 ? 51.933 53.795 42.264 1.00 46.48 292 THR F N 1
ATOM 12728 C CA . THR F 1 265 ? 52.591 52.792 41.445 1.00 47.60 292 THR F CA 1
ATOM 12729 C C . THR F 1 265 ? 54.094 53.036 41.404 1.00 48.33 292 THR F C 1
ATOM 12730 O O . THR F 1 265 ? 54.878 52.107 41.222 1.00 47.33 292 THR F O 1
ATOM 12734 N N . GLY F 1 266 ? 54.485 54.296 41.572 1.00 49.79 293 GLY F N 1
ATOM 12735 C CA . GLY F 1 266 ? 55.891 54.652 41.529 1.00 50.05 293 GLY F CA 1
ATOM 12736 C C . GLY F 1 266 ? 56.424 54.577 40.111 1.00 50.78 293 GLY F C 1
ATOM 12737 O O . GLY F 1 266 ? 57.613 54.785 39.874 1.00 51.47 293 GLY F O 1
ATOM 12738 N N . VAL F 1 267 ? 55.539 54.280 39.164 1.00 50.78 294 VAL F N 1
ATOM 12739 C CA . VAL F 1 267 ? 55.920 54.172 37.761 1.00 51.36 294 VAL F CA 1
ATOM 12740 C C . VAL F 1 267 ? 55.630 55.459 36.999 1.00 51.82 294 VAL F C 1
ATOM 12741 O O . VAL F 1 267 ? 54.578 56.066 37.177 1.00 52.58 294 VAL F O 1
ATOM 12745 N N . ASN F 1 268 ? 56.573 55.867 36.152 1.00 52.45 295 ASN F N 1
ATOM 12746 C CA . ASN F 1 268 ? 56.432 57.074 35.338 1.00 52.11 295 ASN F CA 1
ATOM 12747 C C . ASN F 1 268 ? 55.919 56.666 33.956 1.00 51.75 295 ASN F C 1
ATOM 12748 O O . ASN F 1 268 ? 56.660 56.097 33.152 1.00 51.09 295 ASN F O 1
ATOM 12753 N N . LEU F 1 269 ? 54.646 56.961 33.697 1.00 51.84 296 LEU F N 1
ATOM 12754 C CA . LEU F 1 269 ? 53.988 56.617 32.436 1.00 52.34 296 LEU F CA 1
ATOM 12755 C C . LEU F 1 269 ? 54.765 57.055 31.196 1.00 52.79 296 LEU F C 1
ATOM 12756 O O . LEU F 1 269 ? 54.952 56.272 30.262 1.00 52.04 296 LEU F O 1
ATOM 12761 N N . GLN F 1 270 ? 55.220 58.303 31.191 1.00 54.50 297 GLN F N 1
ATOM 12762 C CA . GLN F 1 270 ? 55.978 58.823 30.060 1.00 55.96 297 GLN F CA 1
ATOM 12763 C C . GLN F 1 270 ? 57.166 57.925 29.752 1.00 55.85 297 GLN F C 1
ATOM 12764 O O . GLN F 1 270 ? 57.293 57.405 28.644 1.00 55.51 297 GLN F O 1
ATOM 12770 N N . LYS F 1 271 ? 58.032 57.738 30.740 1.00 56.22 298 LYS F N 1
ATOM 12771 C CA . LYS F 1 271 ? 59.201 56.890 30.558 1.00 56.92 298 LYS F CA 1
ATOM 12772 C C . LYS F 1 271 ? 58.788 55.479 30.168 1.00 56.53 298 LYS F C 1
ATOM 12773 O O . LYS F 1 271 ? 59.458 54.830 29.366 1.00 56.97 298 LYS F O 1
ATOM 12779 N N . LEU F 1 272 ? 57.675 55.012 30.725 1.00 56.51 299 LEU F N 1
ATOM 12780 C CA . LEU F 1 272 ? 57.178 53.675 30.426 1.00 56.06 299 LEU F CA 1
ATOM 12781 C C . LEU F 1 272 ? 56.810 53.575 28.947 1.00 55.86 299 LEU F C 1
ATOM 12782 O O . LEU F 1 272 ? 57.148 52.602 28.279 1.00 55.07 299 LEU F O 1
ATOM 12787 N N . LEU F 1 273 ? 56.113 54.585 28.438 1.00 56.91 300 LEU F N 1
ATOM 12788 C CA . LEU F 1 273 ? 55.706 54.588 27.036 1.00 58.13 300 LEU F CA 1
ATOM 12789 C C . LEU F 1 273 ? 56.906 54.525 26.093 1.00 59.06 300 LEU F C 1
ATOM 12790 O O . LEU F 1 273 ? 56.851 53.880 25.043 1.00 58.60 300 LEU F O 1
ATOM 12795 N N . GLU F 1 274 ? 57.992 55.185 26.478 1.00 60.22 301 GLU F N 1
ATOM 12796 C CA . GLU F 1 274 ? 59.200 55.198 25.663 1.00 61.74 301 GLU F CA 1
ATOM 12797 C C . GLU F 1 274 ? 59.751 53.796 25.449 1.00 61.76 301 GLU F C 1
ATOM 12798 O O . GLU F 1 274 ? 60.025 53.396 24.317 1.00 62.33 301 GLU F O 1
ATOM 12804 N N . ALA F 1 275 ? 59.913 53.056 26.541 1.00 61.72 302 ALA F N 1
ATOM 12805 C CA . ALA F 1 275 ? 60.443 51.698 26.482 1.00 61.87 302 ALA F CA 1
ATOM 12806 C C . ALA F 1 275 ? 59.620 50.837 25.543 1.00 62.37 302 ALA F C 1
ATOM 12807 O O . ALA F 1 275 ? 60.169 50.103 24.720 1.00 62.37 302 ALA F O 1
ATOM 12809 N N . GLY F 1 276 ? 58.300 50.924 25.673 1.00 63.10 303 GLY F N 1
ATOM 12810 C CA . GLY F 1 276 ? 57.432 50.143 24.816 1.00 63.91 303 GLY F CA 1
ATOM 12811 C C . GLY F 1 276 ? 57.669 50.529 23.374 1.00 64.65 303 GLY F C 1
ATOM 12812 O O . GLY F 1 276 ? 57.638 49.689 22.474 1.00 64.02 303 GLY F O 1
ATOM 12813 N N . ASN F 1 277 ? 57.917 51.816 23.162 1.00 65.91 304 ASN F N 1
ATOM 12814 C CA . ASN F 1 277 ? 58.164 52.337 21.829 1.00 67.44 304 ASN F CA 1
ATOM 12815 C C . ASN F 1 277 ? 59.388 51.633 21.256 1.00 67.92 304 ASN F C 1
ATOM 12816 O O . ASN F 1 277 ? 59.350 51.089 20.151 1.00 68.12 304 ASN F O 1
ATOM 12821 N N . PHE F 1 278 ? 60.469 51.631 22.026 1.00 68.31 305 PHE F N 1
ATOM 12822 C CA . PHE F 1 278 ? 61.706 50.992 21.602 1.00 69.03 305 PHE F CA 1
ATOM 12823 C C . PHE F 1 278 ? 61.522 49.545 21.155 1.00 69.57 305 PHE F C 1
ATOM 12824 O O . PHE F 1 278 ? 61.891 49.182 20.040 1.00 69.88 305 PHE F O 1
ATOM 12832 N N . ILE F 1 279 ? 60.956 48.720 22.029 1.00 70.04 306 ILE F N 1
ATOM 12833 C CA . ILE F 1 279 ? 60.763 47.310 21.720 1.00 70.97 306 ILE F CA 1
ATOM 12834 C C . ILE F 1 279 ? 59.827 47.027 20.553 1.00 71.27 306 ILE F C 1
ATOM 12835 O O . ILE F 1 279 ? 60.067 46.099 19.782 1.00 71.02 306 ILE F O 1
ATOM 12840 N N . CYS F 1 280 ? 58.763 47.812 20.421 1.00 72.32 307 CYS F N 1
ATOM 12841 C CA . CYS F 1 280 ? 57.819 47.611 19.324 1.00 73.41 307 CYS F CA 1
ATOM 12842 C C . CYS F 1 280 ? 58.493 47.899 17.991 1.00 74.07 307 CYS F C 1
ATOM 12843 O O . CYS F 1 280 ? 58.263 47.200 17.003 1.00 73.77 307 CYS F O 1
ATOM 12846 N N . GLN F 1 281 ? 59.326 48.934 17.971 1.00 75.06 308 GLN F N 1
ATOM 12847 C CA . GLN F 1 281 ? 60.035 49.304 16.756 1.00 76.48 308 GLN F CA 1
ATOM 12848 C C . GLN F 1 281 ? 61.122 48.274 16.482 1.00 76.70 308 GLN F C 1
ATOM 12849 O O . GLN F 1 281 ? 61.266 47.797 15.356 1.00 76.66 308 GLN F O 1
ATOM 12855 N N . ALA F 1 282 ? 61.876 47.924 17.519 1.00 76.95 309 ALA F N 1
ATOM 12856 C CA . ALA F 1 282 ? 62.942 46.940 17.384 1.00 77.07 309 ALA F CA 1
ATOM 12857 C C . ALA F 1 282 ? 62.355 45.559 17.114 1.00 77.34 309 ALA F C 1
ATOM 12858 O O . ALA F 1 282 ? 63.088 44.609 16.848 1.00 77.53 309 ALA F O 1
ATOM 12860 N N . LEU F 1 283 ? 61.030 45.458 17.175 1.00 77.49 310 LEU F N 1
ATOM 12861 C CA . LEU F 1 283 ? 60.347 44.190 16.953 1.00 77.55 310 LEU F CA 1
ATOM 12862 C C . LEU F 1 283 ? 59.466 44.236 15.702 1.00 77.69 310 LEU F C 1
ATOM 12863 O O . LEU F 1 283 ? 58.809 43.252 15.359 1.00 77.73 310 LEU F O 1
ATOM 12868 N N . ASN F 1 284 ? 59.461 45.381 15.026 1.00 77.84 311 ASN F N 1
ATOM 12869 C CA . ASN F 1 284 ? 58.672 45.560 13.807 1.00 77.95 311 ASN F CA 1
ATOM 12870 C C . ASN F 1 284 ? 57.202 45.189 14.017 1.00 77.37 311 ASN F C 1
ATOM 12871 O O . ASN F 1 284 ? 56.676 44.285 13.360 1.00 77.29 311 ASN F O 1
ATOM 12876 N N . ARG F 1 285 ? 56.541 45.893 14.933 1.00 76.31 312 ARG F N 1
ATOM 12877 C CA . ARG F 1 285 ? 55.132 45.640 15.222 1.00 74.68 312 ARG F CA 1
ATOM 12878 C C . ARG F 1 285 ? 54.496 46.811 15.961 1.00 73.39 312 ARG F C 1
ATOM 12879 O O . ARG F 1 285 ? 55.187 47.602 16.602 1.00 73.15 312 ARG F O 1
ATOM 12887 N N . LYS F 1 286 ? 53.175 46.920 15.863 1.00 72.06 313 LYS F N 1
ATOM 12888 C CA . LYS F 1 286 ? 52.446 48.000 16.519 1.00 70.36 313 LYS F CA 1
ATOM 12889 C C . LYS F 1 286 ? 52.008 47.628 17.934 1.00 68.78 313 LYS F C 1
ATOM 12890 O O . LYS F 1 286 ? 51.506 46.528 18.177 1.00 68.22 313 LYS F O 1
ATOM 12896 N N . THR F 1 287 ? 52.195 48.567 18.856 1.00 66.31 314 THR F N 1
ATOM 12897 C CA . THR F 1 287 ? 51.830 48.389 20.256 1.00 63.89 314 THR F CA 1
ATOM 12898 C C . THR F 1 287 ? 50.375 47.972 20.451 1.00 62.34 314 THR F C 1
ATOM 12899 O O . THR F 1 287 ? 49.492 48.405 19.712 1.00 62.26 314 THR F O 1
ATOM 12903 N N . SER F 1 288 ? 50.137 47.129 21.455 1.00 60.33 315 SER F N 1
ATOM 12904 C CA . SER F 1 288 ? 48.790 46.665 21.786 1.00 57.70 315 SER F CA 1
ATOM 12905 C C . SER F 1 288 ? 48.251 47.554 22.902 1.00 55.20 315 SER F C 1
ATOM 12906 O O . SER F 1 288 ? 47.145 47.352 23.396 1.00 55.07 315 SER F O 1
ATOM 12909 N N . SER F 1 289 ? 49.058 48.535 23.292 1.00 52.66 316 SER F N 1
ATOM 12910 C CA . SER F 1 289 ? 48.699 49.475 24.341 1.00 49.86 316 SER F CA 1
ATOM 12911 C C . SER F 1 289 ? 47.826 50.603 23.790 1.00 49.47 316 SER F C 1
ATOM 12912 O O . SER F 1 289 ? 48.259 51.373 22.931 1.00 49.10 316 SER F O 1
ATOM 12915 N N . LYS F 1 290 ? 46.595 50.692 24.283 1.00 48.54 317 LYS F N 1
ATOM 12916 C CA . LYS F 1 290 ? 45.664 51.727 23.843 1.00 47.87 317 LYS F CA 1
ATOM 12917 C C . LYS F 1 290 ? 46.133 53.121 24.270 1.00 46.85 317 LYS F C 1
ATOM 12918 O O . LYS F 1 290 ? 45.930 54.091 23.547 1.00 46.11 317 LYS F O 1
ATOM 12924 N N . VAL F 1 291 ? 46.753 53.214 25.445 1.00 46.10 318 VAL F N 1
ATOM 12925 C CA . VAL F 1 291 ? 47.239 54.495 25.963 1.00 46.67 318 VAL F CA 1
ATOM 12926 C C . VAL F 1 291 ? 48.330 55.080 25.075 1.00 47.28 318 VAL F C 1
ATOM 12927 O O . VAL F 1 291 ? 48.431 56.297 24.921 1.00 46.82 318 VAL F O 1
ATOM 12931 N N . ALA F 1 292 ? 49.153 54.206 24.508 1.00 47.39 319 ALA F N 1
ATOM 12932 C CA . ALA F 1 292 ? 50.234 54.630 23.632 1.00 48.79 319 ALA F CA 1
ATOM 12933 C C . ALA F 1 292 ? 49.659 55.144 22.315 1.00 49.96 319 ALA F C 1
ATOM 12934 O O . ALA F 1 292 ? 50.129 56.140 21.768 1.00 49.13 319 ALA F O 1
ATOM 12936 N N . GLN F 1 293 ? 48.634 54.459 21.818 1.00 51.89 320 GLN F N 1
ATOM 12937 C CA . GLN F 1 293 ? 47.986 54.831 20.567 1.00 54.37 320 GLN F CA 1
ATOM 12938 C C . GLN F 1 293 ? 47.297 56.193 20.637 1.00 56.17 320 GLN F C 1
ATOM 12939 O O . GLN F 1 293 ? 47.313 56.954 19.669 1.00 56.07 320 GLN F O 1
ATOM 12945 N N . ALA F 1 294 ? 46.696 56.497 21.784 1.00 57.95 321 ALA F N 1
ATOM 12946 C CA . ALA F 1 294 ? 45.975 57.753 21.971 1.00 60.42 321 ALA F CA 1
ATOM 12947 C C . ALA F 1 294 ? 46.829 58.907 22.486 1.00 62.65 321 ALA F C 1
ATOM 12948 O O . ALA F 1 294 ? 46.368 60.046 22.548 1.00 62.78 321 ALA F O 1
ATOM 12950 N N . THR F 1 295 ? 48.066 58.615 22.862 1.00 65.30 322 THR F N 1
ATOM 12951 C CA . THR F 1 295 ? 48.963 59.641 23.374 1.00 68.16 322 THR F CA 1
ATOM 12952 C C . THR F 1 295 ? 49.952 60.084 22.301 1.00 69.71 322 THR F C 1
ATOM 12953 O O . THR F 1 295 ? 50.341 61.252 22.250 1.00 69.84 322 THR F O 1
ATOM 12957 N N . CYS F 1 296 ? 50.352 59.151 21.441 1.00 71.52 323 CYS F N 1
ATOM 12958 C CA . CYS F 1 296 ? 51.300 59.461 20.379 1.00 73.56 323 CYS F CA 1
ATOM 12959 C C . CYS F 1 296 ? 51.627 58.239 19.523 1.00 74.26 323 CYS F C 1
ATOM 12960 O O . CYS F 1 296 ? 52.604 57.534 19.856 1.00 75.24 323 CYS F O 1
#

InterPro domains:
  IPR000138 Hydroxymethylglutaryl-CoA lyase, active site [PS01062] (259-268)
  IPR000891 Pyruvate carboxyltransferase [PF00682] (32-306)
  IPR000891 Pyruvate carboxyltransferase [PS50991] (33-300)
  IPR013785 Aldolase-type TIM barrel [G3DSA:3.20.20.70] (26-324)
  IPR043594 HMG-CoA lyase [PTHR42738] (20-324)

Solvent-accessible surface area: 65222 Å² total; per-residue (Å²): 164,59,26,170,144,5,72,3,0,0,0,0,1,18,15,0,7,46,32,18,156,73,133,13,58,32,91,29,15,35,104,0,0,17,27,0,4,94,1,32,0,50,8,0,0,1,2,4,5,18,37,71,184,189,18,93,47,0,30,18,23,47,90,0,4,130,39,5,89,112,54,127,52,27,74,21,0,0,12,0,25,45,75,171,8,5,94,42,0,29,52,11,35,2,120,14,0,0,0,88,11,8,2,0,59,76,17,5,97,136,50,70,136,9,23,5,117,88,6,8,136,110,13,46,47,1,3,135,28,1,109,49,18,45,10,51,6,1,0,21,0,20,0,2,9,4,5,47,80,70,37,175,22,58,49,69,53,0,9,103,3,0,74,65,1,79,82,20,38,1,92,4,0,0,1,4,2,25,10,0,43,1,3,3,18,51,1,103,79,3,0,51,23,0,66,139,89,2,65,69,87,6,0,0,0,11,2,10,29,0,40,15,0,0,13,1,0,0,2,12,1,0,45,53,18,0,36,5,2,2,1,0,0,0,2,0,3,9,16,107,70,30,94,89,24,21,1,6,5,7,0,1,11,0,0,42,0,0,85,35,33,68,10,83,19,45,13,65,20,112,96,0,22,107,0,2,84,45,0,6,131,44,2,131,59,182,32,41,0,37,2,21,65,7,70,130,154,48,26,157,133,5,77,4,2,0,0,0,0,21,11,0,7,44,46,22,195,79,124,17,55,34,90,30,11,37,96,0,0,19,39,0,4,92,0,30,1,52,9,0,0,1,1,3,4,14,48,80,189,157,18,87,45,0,25,17,26,45,88,0,3,130,40,5,98,110,49,131,74,29,62,20,2,0,8,0,6,62,73,163,7,4,97,40,0,54,86,10,48,10,168,10,0,0,0,50,8,5,2,0,51,70,17,5,87,114,60,19,121,22,29,7,115,95,2,16,139,79,5,51,43,0,3,133,28,0,108,108,44,132,14,50,5,4,0,16,0,15,0,2,8,3,5,48,101,72,33,177,20,55,46,52,64,0,9,57,2,0,72,94,2,74,77,42,42,2,87,4,0,0,2,2,2,28,13,0,43,1,4,5,23,49,0,97,76,2,0,52,26,0,67,140,93,2,69,58,87,6,0,0,1,9,2,14,28,0,39,16,0,0,13,1,1,1,2,10,0,0,44,45,20,1,32,5,0,2,1,0,0,0,1,0,9,14,9,105,76,36,88,78,14,21,0,6,7,7,0,1,12,0,0,44,0,0,83,37,34,67,9,92,19,47,12,65,34,133,87,0,27,90,0,1,90,44,0,7,136,44,1,130,58,184,34,45,0,36,2,18,78,6,68,133,111,27,175,153,4,67,3,0,0,0,0,2,20,14,0,6,53,51,15,185,66,121,23,54,27,91,32,8,35,110,0,0,19,31,0,6,99,1,30,0,42,8,0,0,1,0,4,5,19,38,66,117,62,20,90,45,0,28,20,24,53,94,0,2,124,40,4,100,104,44,130,76,29,64,19,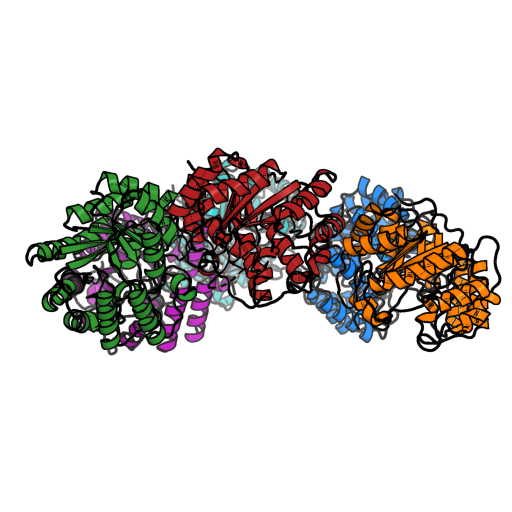0,0,5,0,17,33,72,131,8,4,89,35,0,55,81,7,48,10,161,4,0,0,0,86,12,5,1,0,53,43,23,9,84,43,71,53,19,17,27,8,115,81,4,7,126,75,8,77,44,0,4,159,28,0,105,96,54,131,13,45,2,1,0,20,0,26,0,2,9,3,5,47,56,70,35,180,18,62,47,58,60,0,8,105,5,0,77,77,0,74,77,26,36,3,89,6,0,0,2,6,2,24,13,0,42,1,4,4,23,59,1,106,78,3,0,53,25,0,70,143,87,2,69,57,84,7,0,1,0,12,2,19,28,0,42,14,0,0,14,2,1,0,2,14,0,0,59,50,25,0,32,5,0,1,1,0,0,0,3,0,5,17,13,65,55,26,85,85,12,21,1,7,7,9,0,1,11,0,0,43,0,0,82,38,27,67,9,87,22,46,18,63,27,111,102,0,24,107,0,2,82,52,0,4,125,48,2,130,61,163,26,42,0,33,2,30,63,30,107,155,58,24,178,142,5,87,4,0,0,0,0,2,16,14,0,5,48,82,20,180,74,121,14,57,31,89,30,6,36,102,0,0,18,32,0,6,93,2,28,1,48,11,0,0,1,0,6,2,23,32,68,185,208,26,85,35,1,18,28,22,41,83,1,2,70,34,6,96,101,51,128,72,32,68,20,0,0,13,0,18,61,81,157,6,3,92,34,0,57,76,9,50,4,157,9,0,0,0,100,12,20,4,3,128,91,70,68,167,180,159,26,61,124,160,10,49,44,0,2,127,32,0,101,103,54,143,12,49,4,2,0,20,0,20,0,2,9,3,5,65,96,56,39,169,15,52,52,72,63,0,8,118,12,0,79,94,1,66,76,36,35,1,92,6,0,0,2,5,1,46,39,0,40,2,4,5,27,54,1,106,80,2,0,51,26,0,68,145,92,0,69,68,87,9,0,0,1,12,2,28,28,26,41,16,0,0,13,1,0,1,3,14,0,0,44,48,17,0,34,4,0,2,1,0,0,0,2,0,18,72,30,8,5,7,7,0,1,12,0,0,40,0,0,86,35,31,68,9,85,20,46,16,64,33,112,97,0,21,111,0,1,81,43,0,8,118,46,4,133,48,174,31,37,0,31,2,17,78,7,60,144,155,66,24,175,78,4,67,4,1,0,0,0,2,20,15,0,10,50,52,21,202,70,132,16,60,35,90,30,17,35,100,0,0,16,29,0,5,98,1,28,0,20,6,0,1,2,1,4,4,20,30,71,184,190,17,93,55,0,25,22,22,43,86,0,1,124,39,6,94,110,49,67,10,27,34,19,1,0,20,0,43,45,80,173,5,1,97,38,0,37,53,6,9,1,115,6,0,1,0,71,4,5,2,0,58,83,5,6,90,135,74,49,128,29,25,10,115,96,2,7,129,85,1,50,47,0,3,95,24,0,117,70,30,37,10,28,8,2,0,18,0,10,0,2,8,4,5,46,86,70,31,184,20,58,52,72,60,0,11,110,5,0,70,84,0,69,82,24,48,3,48,4,0,0,2,7,1,29,15,0,46,0,3,3,21,59,2,93,76,3,0,47,24,0,68,142,97,1,65,58,76,7,0,0,1,13,1,14,26,0,35,15,0,0,14,1,0,1,2,14,1,2,41,47,19,2,31,6,2,0,0,0,0,0,3,0,12,16,11,107,87,18,91,85,14,19,1,4,7,7,0,1,11,0,0,42,0,0,83,35,31,68,11,83,18,43,15,57,20,102,100,0,29,114,0,3,84,50,0,10,134,44,2,117,54,172,31,40,0,29,2,21,73,29,82,155,150,65,25,180,160,11,72,4,1,0,0,0,3,19,12,0,4,55,72,17,192,75,107,8,65,34,91,15,7,32,98,0,0,27,33,0,9,111,1,26,0,49,9,0,1,0,0,3,5,24,36,71,117,91,24,75,30,0,28,27,23,55,87,0,5,133,39,6,106,126,49,125,68,30,61,21,0,0,19,0,20,24,80,116,11,5,118,45,0,46,88,18,41,8,172,10,0,1,1,82,9,7,2,0,72,55,36,17,134,94,94,54,43,7,118,92,12,15,138,80,9,52,43,1,14,142,35,2,159,104,50,129,13,46,6,2,0,19,0,21,0,2,8,3,4,70,97,73,30,205,20,63,44,67,59,0,6,94,0,0,89,89,2,80,76,35,47,2,94,5,0,0,1,3,2,37,38,0,40,0,4,4,24,70,1,1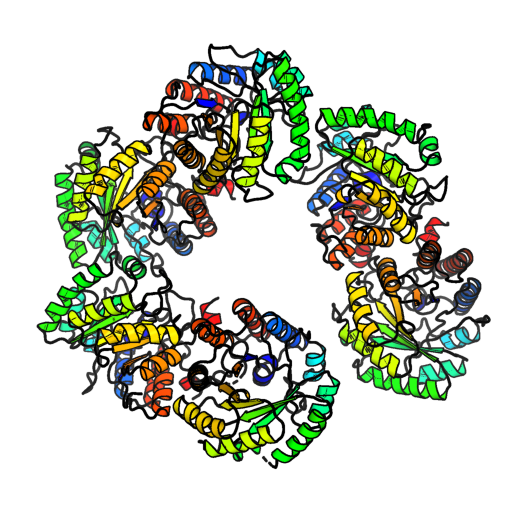09,80,3,1,58,24,0,70,145,85,1,66,58,85,6,0,1,1,16,3,21,28,21,42,14,0,0,13,2,0,0,3,14,0,1,41,53,20,1,36,4,0,2,1,0,0,1,1,0,6,57,90,15,1,6,6,6,0,1,9,0,1,41,0,0,97,35,39,65,10,98,25,46,14,61,29,112,100,0,22,106,0,2,80,49,0,8,129,44,4,131,63,187,32,36,0,29,1,17,55,10,62,135

Secondary structure (DSSP, 8-state):
---SB-EEEE-IIIIIHHT-SS---HHHHHHHHHHHHHTT-SEE--EE---TTT-GGGTTHHHHHHHS---TT-B--EE--SHHHHHHHHHTT-SEEEEEEES-HHHHHHHHS--HHHHHHHHHHHHHHHHHTT-EEEEEEETTT-BTTTBS--HHHHHHHHHHHHHTT-SEEEEEETTS---HHHHHHHHHHHHHHS-GGGEEEEEB-TTS-HHHHHHHHHHTT--EEEEBTTS----TTS-SS--BPBHHHHHHHHHHHT-B----HHHHHHHHHHHHHHTT-----HHHHHH-/---SB-EEEE-IIIIIHHT-SS---HHHHHHHHHHHHHTT-SEE--EE---TTT-GGGTTHHHHHHHS---TT-B--EE--SHHHHHHHHHTT-SEEEEEEES-HHHHHHHTSS-TTTHHHHHHHHHHHHHHTT-EEEEEEESBTBBTTTBS--HHHHHHHHHHHHHTT-SEEEEEETT----HHHHHHHHHHHHHHS-GGGEEEEEB-TTS-HHHHHHHHHHTT--EEEEBTTS----TTSSS---BPBHHHHHHHHHHTT-B----HHHHHHHHHHHHHHHT-----HHHHHH-/--SB-EEEE-IIIIIHHTSSS---HHHHHHHHHHHHHHT-SEE---B---TTT-GGGTTHHHHHHHS---TT-B--EE-SSHHHHHHHHHTT-SEEEEEEES-HHHHHHHHSS-HHHHTHHHHHHHHHHHHTT-EEEEEEE-TT-BTTTBS--HHHHHHHHHHHHHHT-SEEEEEETTS---HHHHHHHHHHHHHHS-GGGEEEEEB-TTS-HHHHHHHHHHTT--EEEEBTTS----TTS-SS--BPBHHHHHHHHHHTT-B----HHHHHHHHHHHHHTTT-----HHHHH-/---SB-EEEE-IIIIIHHTSSS---HHHHHHHHHHHHHHT-SEE---B---TTT-GGGTTHHHHHHHS---TT-B--EE--SHHHHHHHHTTT-SEEEEEEES-HHHHH--HHHHHHHHHHHHHHTT-EEEEEEE-TT-BTTTB---HHHHHHHHHHHHHTT-SEEEEEETT----HHHHHHHHHHHHHHS-GGGEEEEEB-TTS-HHHHHHHHHHHT--EEEEBTTS-----BPBHHHHHHHHHHTT-B----HHHHHHHHHHHHHHTT-----HHHHHH-/---SB-EEEE-IIIIIHHT-SS---HHHHHHHHHHHHHHT-SEE--EE-S-TTT-GGGTTHHHHHHHS---TT-B--EE--SHHHHHHHHHTT-SEEEEEEES-HHHHHHHHSS-HHHHHHHHHHHHHHHHHTT-EEEEEEETTT-BTTTBS--HHHHHHHHHHHHHTT-SEEEEEETT----HHHHHHHHHHHHHHS-GGGEEEEEB-TTS-HHHHHHHHHHTT--EEEEBTTS----SSS-SS--BPBHHHHHHHHHHTT-B----HHHHHHHHHHHHHHHT-----HHHHHH-/---SB-EEEE-IIIIIHHT-SS---HHHHHHHHHHHHHHT-SBB---B---TTT-GGGTTHHHHHHTS---TT-B--EE-SSHHHHHHHHHTT-SEEEEEEES-HHHHH----HHHHHHHHHHHHHHHHHHT-EEEEEEETTT-BTTTBS--HHHHHHHHHHHHHHT-SEEEEEETTS---HHHHHHHHHHHHHHS-GGGEEEEEB-TTS-HHHHHHHHHHHT--EEEEBTTS------BPBHHHHHHHHHHHT-B----HHHHHHHHHHHHHTTTS----HHHHHH-

CATH classification: 3.20.20.70

B-factor: mean 45.85, std 17.29, range [16.62, 97.37]

Sequence (1752 aa):
TLPKRVKIVEVGPRDGLQNEKNIVSTPVKIKLIDMLSEAGLSVIETTSFVSPKWVPQMGDHTEVLKGIQKFPGINYPVLTPNLKGFEAAVAAGAKEVVIFGAASELFTKKNINCSIEESFQRFDAILKAAQSANISVRGYVSCALGCPYEGKISPAKVAEVTKKFYSMGCYEISLGDTIGVGTPGIMKDMLSAVMQEVPLAALAVHCHDTYGQALANTLMALQMGVSVVDSSVAGLGGCPYAQGASGNLATEDLVYMLEGLGIHTGVNLQKLLEAGNFICQALNRKTSSKVAQATCTLPKRVKIVEVGPRDGLQNEKNIVSTPVKIKLIDMLSEAGLSVIETTSFVSPKWVPQMGDHTEVLKGIQKFPGINYPVLTPNLKGFEAAVAAGAKEVVIFGAASELFTKKNINCSIEESFQRFDAILKAAQSANISVRGYVSCALGCPYEGKISPAKVAEVTKKFYSMGCYEISLGDTIGVGTPGIMKDMLSAVMQEVPLAALAVHCHDTYGQALANTLMALQMGVSVVDSSVAGLGGCPYAQGASGNLATEDLVYMLEGLGIHTGVNLQKLLEAGNFICQALNRKTSSKVAQATCLPKRVKIVEVGPRDGLQNEKNIVSTPVKIKLIDMLSEAGLSVIETTSFVSPKWVPQMGDHTEVLKGIQKFPGINYPVLTPNLKGFEAAVAAGAKEVVIFGAASELFTKKNINCSIEESFQRFDAILKAAQSANISVRGYVSCALGCPYEGKISPAKVAEVTKKFYSMGCYEISLGDTIGVGTPGIMKDMLSAVMQEVPLAALAVHCHDTYGQALANTLMALQMGVSVVDSSVAGLGGCPYAQGASGNLATEDLVYMLEGLGIHTGVNLQKLLEAGNFICQALNRKTSSKVAQATTLPKRVKIVEVGPRDGLQNEKNIVSTPVKIKLIDMLSEAGLSVIETTSFVSPKWVPQMGDHTEVLKGIQKFPGINYPVLTPNLKGFEAAVAAGAKEVVIFGAASELFTKKESFQRFDAILKAAQSANISVRGYVSCALGCPYEGKISPAKVAEVTKKFYSMGCYEISLGDTIGVGTPGIMKDMLSAVMQEVPLAALAVHCHDTYGQALANTLMALQMGVSVVDSSVAGLGASGNLATEDLVYMLEGLGIHTGVNLQKLLEAGNFICQALNRKTSSKVAQATCTLPKRVKIVEVGPRDGLQNEKNIVSTPVKIKLIDMLSEAGLSVIETTSFVSPKWVPQMGDHTEVLKGIQKFPGINYPVLTPNLKGFEAAVAAGAKEVVIFGAASELFTKKNINCSIEESFQRFDAILKAAQSANISVRGYVSCALGCPYEGKISPAKVAEVTKKFYSMGCYEISLGDTIGVGTPGIMKDMLSAVMQEVPLAALAVHCHDTYGQALANTLMALQMGVSVVDSSVAGLGGCPYAQGASGNLATEDLVYMLEGLGIHTGVNLQKLLEAGNFICQALNRKTSSKVAQATCTLPKRVKIVEVGPRDGLQNEKNIVSTPVKIKLIDMLSEAGLSVIETTSFVSPKWVPQMGDHTEVLKGIQKFPGINYPVLTPNLKGFEAAVAAGAKEVVIFGAASELFTKKNCSIEESFQRFDAILKAAQSANISVRGYVSCALGCPYEGKISPAKVAEVTKKFYSMGCYEISLGDTIGVGTPGIMKDMLSAVMQEVPLAALAVHCHDTYGQALANTLMALQMGVSVVDSSVAGLGGASGNLATEDLVYMLEGLGIHTGVNLQKLLEAGNFICQALNRKTSSKVAQATC

Foldseek 3Di:
DFDQAFQEAAECLEQFQQFADDAFDLVLLQVLVLLQVVQQHQEYARAELDDCVVGVSRVCVLVNLLRHDDDPNHAHEYEYAAPVSLVSCVVSPHQEYEYEAELDQVVRCVVPVDGRVRSVVRVLVSLVVCVVVNGAYEYEYEQLLADLPPGGGDLLSLLVSVLSCVVSGHQAYEYEDFQQPHALVSLLRNVVNNCVRDPLARYEYWHWCQVPRQQVSVVSNSVVPRRYYYFYLLQGHHHPSYPPGGTTDHPLLNVVVCVVVNHHHSGNNVSSLVSQVSVCVSSVHDGNHVVNVVVD/DFDQAFQEAAECLEQQQLFADDAFDLVLLQVLVQLQVVQFHQEYARAELDDCVVGVSRVCVLVSLLRHDDDPRHAHEYEAAAQVSLVSCVVSPHQEYEYEAELDQVVCCVPVRDGSVVSLVRVLVSLVVCVVSNHAYEYEYEQLLADLPPGGGALQSLLVSLLSCVVSGHQAYEYEDQQQPHAQVSLLRNVVSNVVRDPQARYEYWHWCQVDRQLVSVVSSSVVPRRYYYFYQLQGRDHPSDDPGTTTDHPLQNVVVCVVVNRHHRGNSVSSLVSSVSVCVSSVHDGNHVVNVVVD/DDQAFQEAAEAQAQQQLQFPFAFDLVLLQVLVLLQVVQFRQHYARAELDDCVVRVSRVCVLVNLLRHDDDPNHAHEYEYAAPVSLVSCVVSPHQEYEYEAELDQCVRCVPPNDGRVVSCVRVLNVLVVCVVVNHAYEYEYEQLQADLPPGGGDLLSSLVSLLVVVVSGHQAYEYEDQQQPHALVSLLNNCVNNVVRDPLARYEYWHWCQVDHRVVSVVSNVVVPRRYYYFYLQQGHAHPSDPRGTTTHHPLVNVVVCVVVNHDHRGNSVSSLVSSVSVQVSRVHDGPDPVNVVD/DFDQAFQEEAEALELQQLQDPDAFDLVLSQVLLQLQVVQFHQHYQFAELDDCVVGVNRPCVLCRLLSHDDDPNHAHEYEQAALVSLVSCVVSVHLEYEYEEELDDVVRPCVSLVRVLVNLVVCVVSVRAYEYEYEQLQADPPPGGGDLLSSLVVLLVCVVSGHQAYEYEDQQQPGALVSLLSNVVNNCVRDPQARYEYWYWCLVDHQVVNVVSNSVVPRRYYYAYLQQGNCTTTHHVLQVVVVCVVVNHHHRGNSVSSLVSSVSVCVSRVHDGPHPVNVVPD/DFDQAFQEAAECLEQQQLFFPFAFDLVLLQVLVQLQVVQFRQHYARAEQDDCVVRVSRVCVLVSLLRHDDDPNHAHEYEYAAPVSLVSCVVSPHQEYEYEAELDQVVCCVPVNHGRVVSLVRCLVVLVVCVVVNHAYEYEYEQLQADLPVGGGDLLSLLVSLLSCVVSGHQAYEYEDQAQPHALVSLVSNCVNNVVRDPQARYEYWHWCLPDRQLVSVVSSSVVPRRYYYFYLLQGHDHPSGDPGTTTHHPLQNVVVCVVVNHHHRGNNVSSLVSSVSVCVSRVHDGNHPVNVVPD/DFDQAFQEEAEALEQQQQQFDDAFDLVLSQVLVQLQVVLFRLEYQQYELDDCVVTVNRVVVLVSLLSHDDDPSHAHEYEAAAPVSLVSCVVSPHQAYEYEAELDQCVVVVVPGSVVVLVRVLVVQVVCVVSVYAYEYEYECLQADPPPGGGALLSLLVSLLSCVVSGHQAYEYEDQQQPHALVSLLRNVVNNVVRDPQARYEYWHWCLVDRQLVNVVSNSVVPRRYYYFYLFQGRDVTTTDHPLLNVVVCVVVNHHHSGNSVSSLVSSVSCCVSSVHDGPHPVNVVPD